Protein 4GDI (pdb70)

Organism: NCBI:txid1129346

B-factor: mean 41.23, std 17.46, range [15.61, 136.02]

Foldseek 3Di:
DWFAFFAFAFAFFDKFFPFDFDPQPQHDDFQAFFFDLWEKEDAQPAMKIKTKTQATDDPQAGDPDRSNPQIFIKIFGRPDGHGPVGIGTDGTAPAKAWYYGNPWIWIKGWDDFFQAIKIWIATHVRTADMDGADAGDDKHFQSYYWEYHNQKTWGKIKTHDDLQDIWIKIFIDGSRHTPDMDIDDPHPWGFGNWFWYDHNQKIKTWGQTQQFAQAIWIWIAGPVGDIDIFAFQEQCRAWPQADHGDQGGSDGRRGVSHGTAADDWQFDQFIKGKHAPDNVAQAWMKIWTARRGRNDNRDTDDIAGQAHGFHWGHKHKYWNGNDDPDSHTKIKMKIWTWYAYDHYGIGTTIIMMIGDNDHDDRDHPND/DWFAAFQFAFAFQDKDFPFDFDPQPQHDDFQFFFFDLWEWEAAQPFIKIKGKTQATGDPLATDDDCSNPFIFIKIFTRPDGHGPVGIDTQGGAPAKAWYDGRDWIKIKGWDDAFQAIKIWIATHNRTDDMGGADARDDKHWQSYYWEYHPQKTWGKIKTHDDLQDIKIKIFIDGSRHTPDMDIDDQHPWGFGNWFWYDHSQKIKTWGQTQQFALAIKIKIAGPVGDIDIFAFQEQQGAWPQADGGDQGGRDGRRVVSHGTAADDWQFDQFIKGKHAPDNHAQAWMKIWTRRHGRNDNRDTDDMAGQAGGFRWGHKHKYFYRNPPDDSHGKIKMKIWTWHHYPYYGIGTTIIMMIGDNDHDDRDHPPD/DWFAFFAFAFDFPDKFFPFDFDPQPQADDWQFFFFDLWEKEDAQPAIKIKTKTQFTGDPQATDDDPSNPQIFIKIFGQPDGHGPVGIDTDGTADAKAWYYGHPWIKIKGWDDPFQAIKIWIDTHPDTDDMGGADARDDKHFQSYYWEYHNQKTWGKIKTHDDLLDIWIKIFIDGSRHTPDIDTDDQHPWGFGNWFWYDHNQKIKTWGATQQFALAIWIKIAHPVGDIDIFAFQEQDRAWPQDDDGDFRGSDGRRGVRHGTAAADWQFDQFIWGKHAPDNPAQFWMKIFTRRHGRNPNRDTDDIAGQAHGFGWGHKHKYWNGNDDPDSHTKIKMKIWTWYAYDYYGIGTTIIMMIGDNDDDDRDHPHD/DWFAAFAFAFAFAAKDFPFDFDPQPQHDDFQFFFFDLWEWEAAQPFIKIKTKTQFTGDPQATDDDCRNPFIFIKIFTQPDTHGPVGIGTQGTADAKAWYYGHDWIKIKGWDDDWQAIKIWIDTHNRTDDMDGADAGDDKHWQSYYWEYHPQKTWGKIKTHDDLLDIWIKIFIDGSRHTPDIDTDDQHPWGFHNWFWYDHNQKIKTWGATQQFAQAIWIKIAGPVGDIDIFAFQEQCHAWPQADHGDFGGRDGGRHVSHGTAADDWQFDQFIKGKHAPDNPAQFWMKIWTARRGRNDNRDTDDMAGQAGGFRWGHKHKYFHRNDDPDSHGWIKMKIWTWHHYPYYGIGTTIIMMIGDNDHDDRDHPND/DWFDAFAAAFAFQDKDFPFDFDPQPQHDAWQFFFFDLWEKEDAQPAMKIKTKTQATDDPLATDPDPSNPFIFIKIFGRPDGHGPVGIDTQGGADAWAWYYGRDWIWIKGWDDDFQAIKIWIDTHNRTDDMGGADARDDKHWQSYYWEYHNQKTWGKIKTHDDLQDIWIKIFIDGSRHTPDIDIDPQPPWGFHNWFWYDHNQKIKTWGQTQQFALAIWIKIAGPVGDIDIFAFQEQCRAWAQADHGDFGGRDGRRGPSHGTAAADWAFDQFIWGWHAPDNPAQFWIKIWTARHGRNDRRDTDDMAGQAHGFRWGHKHKYWNGNDDPDSHTKIKMKIWTWYHYDHYGIGTTIIMMIGDNDHDDNDHPHD/DWFAAFAFAFAFFAKDFPFDFDPQPQADDFQFFFFDLWEKEDAQPAIKIKTKTQFTGDPQATDPDPRNPQIFIKIFGRPDGHGPVGIGTQGTADAKAWYYGRDWIKIKGWDDDFQQIKIWIDTHNRTDDMDGADARDDKHWQSEYWEYHNQKTWGKIKTHDDLQDIWIKIFIDGSRHTDDIDTDPPHPWGFGNWFWYDHNQKIKTWGATQQFALAIKIKIAGPVGDIDIFAQQEQQGAWAQADGGDFGGRDGRRVVRHGTAAADWQFDQFIKGKHAPDNPAQFWMKIWTARVGRNDHRDTDDMAGQAHGWRWGHKHKYWNGNDDPDSHTWIKMKIWTWYHYPHYGIGTTIIMMIGDNDHDDRDHPND

Solvent-accessible surface area: 77097 Å² total; per-residue (Å²): 215,76,22,124,20,67,86,110,32,15,115,15,76,0,5,1,0,20,13,20,10,8,8,4,7,58,46,1,4,33,61,5,6,7,8,57,67,4,0,0,0,1,28,80,100,36,26,27,17,1,0,0,1,30,2,0,2,25,133,33,107,82,16,85,14,18,3,83,122,19,11,7,0,3,31,1,57,38,9,26,4,5,13,12,48,26,7,82,10,20,0,0,0,87,13,0,0,0,0,24,1,12,70,66,39,1,8,0,0,3,5,14,129,90,178,58,1,2,0,0,1,41,13,26,25,6,11,27,37,17,38,48,20,67,114,10,0,49,11,54,4,10,8,0,5,3,4,0,5,67,8,6,3,2,6,5,3,5,8,4,87,71,58,83,122,12,22,0,32,0,12,9,1,74,47,0,46,41,88,102,115,75,69,6,108,13,129,37,26,0,1,6,74,2,0,10,1,2,4,69,82,61,0,23,4,1,0,0,0,30,81,29,1,0,5,8,1,1,0,46,4,43,52,105,2,96,71,86,49,11,30,4,9,8,9,23,3,7,0,35,42,8,4,23,137,74,113,63,38,78,154,58,13,118,109,109,3,134,28,24,31,3,2,0,2,3,10,39,168,47,0,2,6,4,28,10,103,31,78,97,43,30,40,0,8,14,0,32,16,2,57,109,4,3,89,26,133,11,101,63,65,56,55,11,40,5,6,20,116,41,102,1,7,31,3,0,1,10,1,12,15,31,14,126,62,22,69,36,5,20,2,0,0,0,0,8,10,21,19,112,7,106,20,21,33,73,6,35,21,5,2,2,2,4,8,17,92,35,84,19,92,76,13,62,12,25,87,221,90,29,144,13,64,68,129,31,16,102,14,60,0,4,1,0,16,13,20,10,15,12,7,9,49,40,1,6,34,62,8,4,10,7,74,64,2,0,0,0,0,23,82,97,45,21,25,19,1,0,0,1,28,2,0,0,27,134,32,110,74,17,85,10,18,3,86,126,17,25,6,0,4,33,1,51,34,6,23,3,6,15,16,50,27,8,76,11,15,0,0,0,64,10,1,0,0,0,20,1,9,71,68,28,1,8,0,0,0,5,13,137,83,184,49,0,2,0,0,0,26,11,18,102,8,14,27,35,16,32,51,27,60,110,23,0,14,5,54,4,10,9,0,5,3,5,1,2,71,8,7,3,3,5,4,3,5,4,3,95,83,57,86,121,13,6,0,31,0,7,14,1,71,56,0,45,37,89,103,114,57,78,8,110,12,127,34,26,0,0,6,76,2,0,10,1,1,12,94,62,60,0,23,3,1,0,0,0,30,78,27,1,0,5,6,1,1,0,41,4,41,39,108,0,95,68,89,50,16,28,4,9,10,7,20,5,8,0,30,42,10,4,13,61,73,118,70,48,60,140,59,13,111,68,63,2,137,27,25,34,3,3,0,3,3,9,38,165,46,0,2,3,4,29,13,100,20,18,39,48,32,42,0,8,16,0,33,14,1,57,90,4,3,92,19,87,12,93,62,70,57,55,10,44,6,5,16,114,35,87,1,9,29,3,0,1,7,1,10,8,8,11,128,63,22,70,42,3,22,2,0,0,0,0,10,10,25,54,103,7,94,22,20,34,87,9,38,33,5,6,2,2,5,3,3,61,17,69,18,101,86,23,68,13,26,88,221,87,22,152,21,67,88,129,30,11,115,15,105,0,7,0,1,18,11,25,10,10,8,3,7,53,42,0,5,32,64,7,7,8,8,74,77,5,0,0,0,1,27,77,92,43,28,28,17,1,0,0,0,28,3,0,1,18,122,34,88,71,14,84,16,22,2,91,137,20,23,6,0,4,33,1,57,38,9,25,4,7,15,14,49,27,6,79,9,15,0,0,0,74,4,0,0,0,0,25,1,13,75,62,34,1,8,0,0,4,6,13,160,77,174,51,2,1,0,0,0,40,10,28,25,5,9,26,32,11,32,51,27,64,97,10,0,31,13,50,3,9,2,0,4,3,5,0,4,77,7,8,2,2,6,5,4,5,8,4,88,80,53,83,139,14,18,0,16,0,10,15,0,70,50,0,45,16,60,30,22,61,47,10,105,12,126,38,19,0,1,8,62,2,0,10,1,2,4,94,90,60,0,22,4,2,0,0,0,36,67,26,1,0,5,6,2,1,0,47,4,39,58,110,0,92,74,86,49,14,30,4,10,10,4,23,5,9,0,32,45,6,4,29,146,66,108,73,43,67,143,74,13,107,110,116,2,130,30,23,33,2,3,0,2,2,10,38,157,44,0,2,4,3,28,11,103,45,67,101,53,32,50,0,8,12,0,28,20,1,58,89,2,3,80,25,137,14,89,60,62,65,57,28,45,6,5,18,117,38,98,2,8,31,2,0,1,8,2,12,14,28,12,136,58,24,65,29,4,19,2,0,0,0,0,11,6,25,29,100,8,105,34,21,36,83,7,44,24,4,4,4,1,4,5,11,72,19,74,26,55,76,17,68,14,22,102,216,76,32,119,14,84,71,129,36,19,112,14,79,0,4,0,0,20,10,19,12,12,10,12,8,59,50,2,4,29,62,10,7,9,11,59,63,4,0,0,0,0,26,84,93,46,20,26,15,1,0,0,1,29,1,0,1,19,122,38,85,72,11,84,13,18,3,96,130,16,7,5,0,4,28,1,51,33,4,22,3,4,13,16,47,27,6,78,11,18,0,0,0,89,11,0,0,0,0,20,1,8,65,74,31,1,7,0,0,2,7,14,160,79,182,58,1,0,0,0,0,30,16,17,99,8,9,28,23,4,23,30,18,64,114,29,0,44,12,55,4,10,8,0,4,2,4,1,1,69,5,2,2,3,5,4,4,5,7,2,92,85,54,87,133,14,14,0,37,0,10,7,0,69,56,1,45,38,82,128,122,73,67,9,102,11,122,43,27,0,0,6,75,2,0,10,1,0,10,93,67,65,1,21,4,1,0,0,0,33,83,25,1,0,6,7,1,1,0,41,3,44,44,124,4,96,68,88,50,19,28,4,8,10,8,21,5,8,0,34,44,9,4,25,137,83,116,67,52,80,143,42,17,101,112,103,1,137,26,24,38,2,3,0,2,1,10,36,166,55,0,3,4,4,29,11,108,43,72,101,46,39,47,0,8,14,0,35,17,1,57,81,4,3,84,20,89,11,93,59,64,61,58,12,42,4,4,17,117,38,105,1,9,31,3,0,1,8,2,5,6,12,19,138,65,22,66,40,6,17,1,0,0,0,0,11,7,21,51,117,9,105,37,15,39,71,10,40,27,2,5,3,1,4,8,13,92,38,79,19,99,90,20,64,14,25,64,221,93,21,100,10,70,73,116,34,18,118,15,76,0,7,44,32,82,31,106,14,52,117,60,30,84,109,4,58,36,83,8,6,8,7,62,65,4,0,0,0,2,28,76,127,53,28,28,18,1,0,0,0,22,2,16,1,26,126,39,110,72,87,153,54,46,40,76,163,119,20,16,0,20,34,0,57,37,63,41,22,12,30,110,109,57,19,87,120,24,17,65,0,99,14,0,0,0,0,25,1,11,78,102,32,1,7,0,0,3,23,28,165,83,185,119,2,67,0,30,0,23,26,15,146,114,80,41,38,75,36,79,23,65,114,13,0,50,12,55,4,8,7,0,5,3,4,1,4,88,7,5,2,2,6,5,3,6,7,3,91,78,51,88,134,14,14,0,23,0,8,8,0,71,81,0,38,21,16,41,39,75,69,8,104,13,127,39,30,0,0,5,75,3,0,10,1,3,5,62,76,60,0,27,3,1,0,0,1,31,81,27,1,0,6,8,2,1,0,44,3,32,51,115,4,21,69,86,48,20,29,4,11,8,6,16,6,8,1,30,42,10,3,29,149,80,112,63,44,79,155,59,17,111,106,102,2,137,27,24,32,3,2,0,2,3,12,39,164,58,0,2,3,3,25,10,102,49,61,101,50,33,42,0,8,12,0,32,18,1,58,98,3,4,84,26,117,9,91,62,66,56,57,12,44,7,3,17,118,58,86,1,7,29,2,0,1,9,1,12,16,31,29,165,170,31,63,41,4,70,1,0,1,0,0,9,6,21,30,114,8,100,26,18,38,72,5,41,24,4,4,4,2,7,8,50,90,52,85,58,146,92,82,70,54,25,137,220,89,23,138,11,65,79,131,38,20,114,16,78,0,4,43,30,83,33,106,16,53,115,60,28,93,111,6,55,42,81,11,8,10,9,72,76,4,0,0,0,2,28,82,129,53,28,27,18,1,0,0,1,27,3,14,0,17,124,47,90,78,81,152,56,45,40,94,169,118,22,14,0,19,29,2,58,36,61,40,22,16,30,116,111,55,17,87,118,19,20,65,0,65,5,1,0,0,0,23,0,11,72,106,30,1,6,0,0,4,25,30,161,86,184,119,1,68,0,28,0,22,28,17,143,115,82,34,42,72,33,78,20,71,108,8,1,51,11,49,4,9,2,0,4,3,4,1,2,78,8,6,3,3,6,6,5,5,10,4,92,87,58,90,132,14,15,0,48,0,11,16,0,69,78,0,44,42,94,104,121,62,70,8,105,12,127,36,28,0,1,5,67,2,0,10,1,1,5,77,72,60,1,24,4,1,0,0,0,32,78,26,1,0,8,7,1,1,1,43,5,37,52,109,0,94,68,86,48,17,29,4,11,8,6,16,6,7,0,35,47,10,8,4,83,74,97,60,47,64,142,54,21,109,63,91,2,136,26,25,34,3,2,0,3,2,12,37,166,58,0,3,4,4,22,12,104,29,36,78,44,31,45,0,8,13,0,32,19,2,56,104,3,4,92,26,124,11,101,64,63,52,55,9,43,5,5,18,116,54,101,1,10,29,2,0,2,8,1,13,16,27,33,164,170,32,71,40,6,74,1,0,0,0,0,12,8,22,33,108,8,104,37,21,34,73,5,39,31,3,5,3,1,6,7,50,103,54,79,56,153,91,82,63,52,26,134

Structure (mmCIF, N/CA/C/O backbone):
data_4GDI
#
_entry.id   4GDI
#
_cell.length_a   176.324
_cell.length_b   176.324
_cell.length_c   193.313
_cell.angle_alpha   90.00
_cell.angle_beta   90.00
_cell.angle_gamma   90.00
#
_symmetry.space_group_name_H-M   'I 4'
#
loop_
_entity.id
_entity.type
_entity.pdbx_description
1 polymer Neuraminidase
2 branched beta-D-mannopyranose-(1-4)-2-acetamido-2-deoxy-beta-D-glucopyranose-(1-4)-[beta-L-fucopyranose-(1-3)][alpha-L-fucopyranose-(1-6)]2-acetamido-2-deoxy-beta-D-glucopyranose
3 branched alpha-D-mannopyranose-(1-3)-beta-D-mannopyranose-(1-4)-2-acetamido-2-deoxy-beta-D-glucopyranose-(1-4)-[beta-L-fucopyranose-(1-3)][alpha-L-fucopyranose-(1-6)]2-acetamido-2-deoxy-beta-D-glucopyranose
4 branched beta-L-fucopyranose-(1-3)-[2-acetamido-2-deoxy-beta-D-glucopyranose-(1-4)][alpha-L-fucopyranose-(1-6)]2-acetamido-2-deoxy-beta-D-glucopyranose
5 branched 2-acetamido-2-deoxy-beta-D-glucopyranose-(1-4)-[alpha-L-fucopyranose-(1-6)]2-acetamido-2-deoxy-beta-D-glucopyranose
6 branched alpha-L-fucopyranose-(1-6)-2-acetamido-2-deoxy-beta-D-glucopyranose
7 branched beta-L-fucopyranose-(1-3)-[2-acetamido-2-deoxy-beta-D-glucopyranose-(1-4)]2-acetamido-2-deoxy-beta-D-glucopyranose
8 non-polymer 2-acetamido-2-deoxy-beta-D-glucopyranose
9 non-polymer 'CALCIUM ION'
10 non-polymer GLYCEROL
11 non-polymer 'NITRATE ION'
12 water water
#
loop_
_atom_site.group_PDB
_atom_site.id
_atom_site.type_symbol
_atom_site.label_atom_id
_atom_site.label_alt_id
_atom_site.label_comp_id
_atom_site.label_asym_id
_atom_site.label_entity_id
_atom_site.label_seq_id
_atom_site.pdbx_PDB_ins_code
_atom_site.Cartn_x
_atom_site.Cartn_y
_atom_site.Cartn_z
_atom_site.occupancy
_atom_site.B_iso_or_equiv
_atom_site.auth_seq_id
_atom_site.auth_comp_id
_atom_site.auth_asym_id
_atom_site.auth_atom_id
_atom_site.pdbx_PDB_model_num
ATOM 1 N N . PHE A 1 7 ? 8.542 30.183 88.258 1.00 62.22 83 PHE A N 1
ATOM 2 C CA . PHE A 1 7 ? 7.946 31.420 87.751 1.00 66.27 83 PHE A CA 1
ATOM 3 C C . PHE A 1 7 ? 8.399 32.669 88.522 1.00 51.69 83 PHE A C 1
ATOM 4 O O . PHE A 1 7 ? 8.677 33.711 87.914 1.00 47.17 83 PHE A O 1
ATOM 20 N N . TYR A 1 8 ? 8.466 32.575 89.848 1.00 36.28 84 TYR A N 1
ATOM 21 C CA . TYR A 1 8 ? 8.992 33.686 90.630 1.00 30.32 84 TYR A CA 1
ATOM 22 C C . TYR A 1 8 ? 10.495 33.632 90.538 1.00 32.79 84 TYR A C 1
ATOM 23 O O . TYR A 1 8 ? 11.100 32.558 90.509 1.00 30.30 84 TYR A O 1
ATOM 41 N N . TRP A 1 9 ? 11.106 34.802 90.472 1.00 26.26 85 TRP A N 1
ATOM 42 C CA . TRP A 1 9 ? 12.538 34.864 90.323 1.00 22.06 85 TRP A CA 1
ATOM 43 C C . TRP A 1 9 ? 13.222 34.544 91.634 1.00 25.69 85 TRP A C 1
ATOM 44 O O . TRP A 1 9 ? 12.687 34.814 92.706 1.00 28.77 85 TRP A O 1
ATOM 65 N N . ARG A 1 10 ? 14.409 33.965 91.543 1.00 25.70 86 ARG A N 1
ATOM 66 C CA . ARG A 1 10 ? 15.323 33.946 92.672 1.00 31.13 86 ARG A CA 1
ATOM 67 C C . ARG A 1 10 ? 16.732 33.989 92.122 1.00 33.06 86 ARG A C 1
ATOM 68 O O . ARG A 1 10 ? 16.967 33.593 90.982 1.00 35.19 86 ARG A O 1
ATOM 89 N N . ALA A 1 11 ? 17.666 34.467 92.933 1.00 31.12 87 ALA A N 1
ATOM 90 C CA . ALA A 1 11 ? 19.056 34.577 92.523 1.00 31.12 87 ALA A CA 1
ATOM 91 C C . ALA A 1 11 ? 19.620 33.216 92.127 1.00 27.79 87 ALA A C 1
ATOM 92 O O . ALA A 1 11 ? 19.171 32.191 92.612 1.00 27.63 87 ALA A O 1
ATOM 99 N N . LYS A 1 12 ? 20.616 33.216 91.255 1.00 31.25 88 LYS A N 1
ATOM 100 C CA . LYS A 1 12 ? 21.302 31.982 90.918 1.00 36.37 88 LYS A CA 1
ATOM 101 C C . LYS A 1 12 ? 22.045 31.550 92.172 1.00 34.57 88 LYS A C 1
ATOM 102 O O . LYS A 1 12 ? 22.225 32.351 93.083 1.00 31.50 88 LYS A O 1
ATOM 121 N N . SER A 1 13 ? 22.483 30.296 92.208 1.00 36.43 89 SER A N 1
ATOM 122 C CA . SER A 1 13 ? 22.862 29.642 93.461 1.00 42.32 89 SER A CA 1
ATOM 123 C C . SER A 1 13 ? 24.125 30.197 94.109 1.00 35.07 89 SER A C 1
ATOM 124 O O . SER A 1 13 ? 24.315 30.074 95.310 1.00 34.89 89 SER A O 1
ATOM 132 N N . GLN A 1 14 ? 25.003 30.798 93.324 1.00 31.23 90 GLN A N 1
ATOM 133 C CA . GLN A 1 14 ? 26.191 31.405 93.896 1.00 24.49 90 GLN A CA 1
ATOM 134 C C . GLN A 1 14 ? 26.477 32.708 93.171 1.00 29.60 90 GLN A C 1
ATOM 135 O O . GLN A 1 14 ? 26.151 32.852 92.003 1.00 27.20 90 GLN A O 1
ATOM 149 N N . MET A 1 15 ? 27.084 33.649 93.875 1.00 29.23 91 MET A N 1
ATOM 150 C CA . MET A 1 15 ? 27.494 34.900 93.264 1.00 29.79 91 MET A CA 1
ATOM 151 C C . MET A 1 15 ? 28.710 34.671 92.392 1.00 27.10 91 MET A C 1
ATOM 152 O O . MET A 1 15 ? 29.584 33.891 92.746 1.00 31.83 91 MET A O 1
ATOM 166 N N . CYS A 1 16 ? 28.773 35.354 91.254 1.00 29.50 92 CYS A N 1
ATOM 167 C CA . CYS A 1 16 ? 29.954 35.278 90.405 1.00 35.34 92 CYS A CA 1
ATOM 168 C C . CYS A 1 16 ? 31.158 35.808 91.173 1.00 37.26 92 CYS A C 1
ATOM 169 O O . CYS A 1 16 ? 31.025 36.703 92.011 1.00 36.74 92 CYS A O 1
ATOM 176 N N . GLU A 1 17 ? 32.332 35.249 90.910 1.00 33.94 93 GLU A N 1
ATOM 177 C CA . GLU A 1 17 ? 33.556 35.823 91.458 1.00 30.77 93 GLU A CA 1
ATOM 178 C C . GLU A 1 17 ? 33.721 37.218 90.868 1.00 27.96 93 GLU A C 1
ATOM 179 O O . GLU A 1 17 ? 33.528 37.407 89.662 1.00 34.60 93 GLU A O 1
ATOM 191 N N . VAL A 1 18 ? 34.072 38.191 91.701 1.00 28.20 94 VAL A N 1
ATOM 192 C CA . VAL A 1 18 ? 34.281 39.554 91.200 1.00 29.97 94 VAL A CA 1
ATOM 193 C C . VAL A 1 18 ? 35.735 39.986 91.323 1.00 32.80 94 VAL A C 1
ATOM 194 O O . VAL A 1 18 ? 36.248 40.139 92.430 1.00 32.97 94 VAL A O 1
ATOM 207 N N . LYS A 1 19 ? 36.383 40.202 90.182 1.00 32.21 95 LYS A N 1
ATOM 208 C CA . LYS A 1 19 ? 37.785 40.617 90.154 1.00 37.78 95 LYS A CA 1
ATOM 209 C C . LYS A 1 19 ? 37.937 41.939 89.426 1.00 34.75 95 LYS A C 1
ATOM 210 O O . LYS A 1 19 ? 39.034 42.470 89.305 1.00 33.58 95 LYS A O 1
ATOM 229 N N . GLY A 1 20 ? 36.827 42.476 88.940 1.00 30.12 96 GLY A N 1
ATOM 230 C CA . GLY A 1 20 ? 36.851 43.769 88.289 1.00 29.25 96 GLY A CA 1
ATOM 231 C C . GLY A 1 20 ? 35.466 44.365 88.156 1.00 25.98 96 GLY A C 1
ATOM 232 O O . GLY A 1 20 ? 34.472 43.709 88.455 1.00 25.88 96 GLY A O 1
ATOM 236 N N . TRP A 1 21 ? 35.406 45.613 87.704 1.00 27.27 97 TRP A N 1
ATOM 237 C CA . TRP A 1 21 ? 34.131 46.285 87.485 1.00 25.71 97 TRP A CA 1
ATOM 238 C C . TRP A 1 21 ? 34.198 47.037 86.174 1.00 30.23 97 TRP A C 1
ATOM 239 O O . TRP A 1 21 ? 35.130 47.799 85.939 1.00 30.26 97 TRP A O 1
ATOM 260 N N . VAL A 1 22 ? 33.204 46.839 85.325 1.00 24.35 98 VAL A N 1
ATOM 261 C CA . VAL A 1 22 ? 33.178 47.510 84.041 1.00 22.59 98 VAL A CA 1
ATOM 262 C C . VAL A 1 22 ? 31.883 48.289 83.860 1.00 27.44 98 VAL A C 1
ATOM 263 O O . VAL A 1 22 ? 30.820 47.853 84.310 1.00 26.04 98 VAL A O 1
ATOM 276 N N . PRO A 1 23 ? 31.966 49.458 83.198 1.00 28.34 99 PRO A N 1
ATOM 277 C CA . PRO A 1 23 ? 30.755 50.249 82.982 1.00 23.97 99 PRO A CA 1
ATOM 278 C C . PRO A 1 23 ? 29.873 49.635 81.898 1.00 28.02 99 PRO A C 1
ATOM 279 O O . PRO A 1 23 ? 30.353 49.347 80.796 1.00 33.27 99 PRO A O 1
ATOM 290 N N . THR A 1 24 ? 28.598 49.436 82.195 1.00 22.20 100 THR A N 1
ATOM 291 C CA . THR A 1 24 ? 27.691 48.923 81.187 1.00 26.02 100 THR A CA 1
ATOM 292 C C . THR A 1 24 ? 26.884 50.082 80.610 1.00 31.48 100 THR A C 1
ATOM 293 O O . THR A 1 24 ? 26.305 49.962 79.542 1.00 33.28 100 THR A O 1
ATOM 304 N N . HIS A 1 25 ? 26.882 51.211 81.315 1.00 24.15 101 HIS A N 1
ATOM 305 C CA . HIS A 1 25 ? 26.153 52.392 80.883 1.00 27.84 101 HIS A CA 1
ATOM 306 C C . HIS A 1 25 ? 26.794 53.607 81.522 1.00 28.87 101 HIS A C 1
ATOM 307 O O . HIS A 1 25 ? 26.819 53.736 82.733 1.00 28.42 101 HIS A O 1
ATOM 322 N N . ARG A 1 26 ? 27.371 54.479 80.711 1.00 32.26 102 ARG A N 1
ATOM 323 C CA . ARG A 1 26 ? 27.802 55.768 81.218 1.00 29.23 102 ARG A CA 1
ATOM 324 C C . ARG A 1 26 ? 26.592 56.683 81.218 1.00 35.26 102 ARG A C 1
ATOM 325 O O . ARG A 1 26 ? 25.706 56.562 80.370 1.00 36.37 102 ARG A O 1
ATOM 346 N N . GLY A 1 27 ? 26.529 57.582 82.180 1.00 29.94 103 GLY A N 1
ATOM 347 C CA . GLY A 1 27 ? 25.450 58.547 82.192 1.00 35.42 103 GLY A CA 1
ATOM 348 C C . GLY A 1 27 ? 25.481 59.316 80.888 1.00 32.37 103 GLY A C 1
ATOM 349 O O . GLY A 1 27 ? 26.535 59.461 80.274 1.00 29.28 103 GLY A O 1
ATOM 353 N N . PHE A 1 28 ? 24.330 59.800 80.447 1.00 25.44 104 PHE A N 1
ATOM 354 C CA . PHE A 1 28 ? 24.311 60.646 79.269 1.00 34.12 104 PHE A CA 1
ATOM 355 C C . PHE A 1 28 ? 25.197 61.865 79.577 1.00 35.16 104 PHE A C 1
ATOM 356 O O . PHE A 1 28 ? 25.152 62.404 80.684 1.00 27.08 104 PHE A O 1
ATOM 373 N N . PRO A 1 29 ? 26.047 62.260 78.612 1.00 34.08 105 PRO A N 1
ATOM 374 C CA . PRO A 1 29 ? 27.136 63.211 78.848 1.00 28.01 105 PRO A CA 1
ATOM 375 C C . PRO A 1 29 ? 26.688 64.678 78.781 1.00 34.40 105 PRO A C 1
ATOM 376 O O . PRO A 1 29 ? 27.360 65.480 78.136 1.00 31.58 105 PRO A O 1
ATOM 387 N N . TRP A 1 30 ? 25.579 65.015 79.435 1.00 29.12 106 TRP A N 1
ATOM 388 C CA . TRP A 1 30 ? 25.077 66.388 79.436 1.00 37.13 106 TRP A CA 1
ATOM 389 C C . TRP A 1 30 ? 25.998 67.347 80.200 1.00 44.98 106 TRP A C 1
ATOM 390 O O . TRP A 1 30 ? 26.802 66.937 81.036 1.00 37.28 106 TRP A O 1
ATOM 411 N N . GLY A 1 31 ? 25.866 68.636 79.903 1.00 41.36 107 GLY A N 1
ATOM 412 C CA . GLY A 1 31 ? 26.648 69.655 80.572 1.00 33.43 107 GLY A CA 1
ATOM 413 C C . GLY A 1 31 ? 27.809 70.120 79.712 1.00 38.63 107 GLY A C 1
ATOM 414 O O . GLY A 1 31 ? 28.552 69.289 79.182 1.00 41.07 107 GLY A O 1
ATOM 418 N N . PRO A 1 32 ? 27.997 71.449 79.600 1.00 32.25 108 PRO A N 1
ATOM 419 C CA . PRO A 1 32 ? 27.208 72.455 80.332 1.00 30.11 108 PRO A CA 1
ATOM 420 C C . PRO A 1 32 ? 25.812 72.680 79.768 1.00 36.43 108 PRO A C 1
ATOM 421 O O . PRO A 1 32 ? 24.993 73.339 80.411 1.00 35.04 108 PRO A O 1
ATOM 432 N N . GLU A 1 33 ? 25.531 72.134 78.592 1.00 35.18 109 GLU A N 1
ATOM 433 C CA . GLU A 1 33 ? 24.185 72.226 78.034 1.00 37.15 109 GLU A CA 1
ATOM 434 C C . GLU A 1 33 ? 23.470 70.861 78.000 1.00 38.51 109 GLU A C 1
ATOM 435 O O . GLU A 1 33 ? 24.101 69.812 77.994 1.00 32.20 109 GLU A O 1
ATOM 447 N N . LEU A 1 34 ? 22.146 70.895 77.999 1.00 32.16 110 LEU A N 1
ATOM 448 C CA . LEU A 1 34 ? 21.356 69.693 77.798 1.00 39.34 110 LEU A CA 1
ATOM 449 C C . LEU A 1 34 ? 20.186 69.989 76.874 1.00 40.00 110 LEU A C 1
ATOM 450 O O . LEU A 1 34 ? 19.776 71.137 76.727 1.00 31.49 110 LEU A O 1
ATOM 466 N N . PRO A 1 35 ? 19.666 68.951 76.218 1.00 33.01 111 PRO A N 1
ATOM 467 C CA . PRO A 1 35 ? 18.559 69.152 75.286 1.00 30.61 111 PRO A CA 1
ATOM 468 C C . PRO A 1 35 ? 17.273 69.507 76.020 1.00 33.37 111 PRO A C 1
ATOM 469 O O . PRO A 1 35 ? 17.173 69.261 77.220 1.00 31.53 111 PRO A O 1
ATOM 480 N N . GLY A 1 36 ? 16.317 70.106 75.313 1.00 32.39 112 GLY A N 1
ATOM 481 C CA . GLY A 1 36 ? 15.033 70.447 75.906 1.00 31.78 112 GLY A CA 1
ATOM 482 C C . GLY A 1 36 ? 14.154 69.223 76.097 1.00 37.01 112 GLY A C 1
ATOM 483 O O . GLY A 1 36 ? 14.370 68.195 75.458 1.00 32.71 112 GLY A O 1
ATOM 487 N N . ASP A 1 37 ? 13.168 69.330 76.983 1.00 35.44 113 ASP A N 1
ATOM 488 C CA . ASP A 1 37 ? 12.196 68.255 77.200 1.00 38.73 113 ASP A CA 1
ATOM 489 C C . ASP A 1 37 ? 12.830 67.033 77.848 1.00 40.06 113 ASP A C 1
ATOM 490 O O . ASP A 1 37 ? 12.335 65.909 77.721 1.00 40.96 113 ASP A O 1
ATOM 499 N N . LEU A 1 38 ? 13.927 67.260 78.556 1.00 30.18 114 LEU A N 1
ATOM 500 C CA . LEU A 1 38 ? 14.528 66.222 79.372 1.00 27.13 114 LEU A CA 1
ATOM 501 C C . LEU A 1 38 ? 13.883 66.308 80.741 1.00 31.71 114 LEU A C 1
ATOM 502 O O . LEU A 1 38 ? 13.695 67.399 81.280 1.00 26.84 114 LEU A O 1
ATOM 518 N N . ILE A 1 39 ? 13.518 65.161 81.297 1.00 23.03 115 ILE A N 1
ATOM 519 C CA . ILE A 1 39 ? 13.005 65.113 82.657 1.00 26.55 115 ILE A CA 1
ATOM 520 C C . ILE A 1 39 ? 14.177 64.990 83.625 1.00 33.67 115 ILE A C 1
ATOM 521 O O . ILE A 1 39 ? 14.924 64.012 83.591 1.00 33.01 115 ILE A O 1
ATOM 537 N N . LEU A 1 40 ? 14.332 65.996 84.478 1.00 26.56 116 LEU A N 1
ATOM 538 C CA . LEU A 1 40 ? 15.416 66.037 85.449 1.00 25.69 116 LEU A CA 1
ATOM 539 C C . LEU A 1 40 ? 15.094 65.164 86.650 1.00 24.43 116 LEU A C 1
ATOM 540 O O . LEU A 1 40 ? 13.994 65.240 87.211 1.00 31.41 116 LEU A O 1
ATOM 556 N N . SER A 1 41 ? 16.071 64.368 87.065 1.00 25.85 117 SER A N 1
ATOM 557 C CA . SER A 1 41 ? 15.815 63.314 88.039 1.00 30.03 117 SER A CA 1
ATOM 558 C C . SER A 1 41 ? 16.640 63.415 89.311 1.00 23.62 117 SER A C 1
ATOM 559 O O . SER A 1 41 ? 17.772 63.893 89.315 1.00 24.58 117 SER A O 1
ATOM 567 N N . ARG A 1 42 ? 16.060 62.927 90.394 1.00 22.98 118 ARG A N 1
ATOM 568 C CA . ARG A 1 42 ? 16.789 62.780 91.630 1.00 27.58 118 ARG A CA 1
ATOM 569 C C . ARG A 1 42 ? 16.301 61.526 92.316 1.00 26.61 118 ARG A C 1
ATOM 570 O O . ARG A 1 42 ? 15.244 61.007 91.977 1.00 24.21 118 ARG A O 1
ATOM 591 N N . ARG A 1 43 ? 17.102 61.037 93.260 1.00 19.64 119 ARG A N 1
ATOM 592 C CA . ARG A 1 43 ? 16.795 59.854 94.033 1.00 19.22 119 ARG A CA 1
ATOM 593 C C . ARG A 1 43 ? 16.595 58.667 93.091 1.00 21.48 119 ARG A C 1
ATOM 594 O O . ARG A 1 43 ? 15.776 57.786 93.334 1.00 23.27 119 ARG A O 1
ATOM 615 N N . ALA A 1 44 ? 17.404 58.638 92.040 1.00 19.39 120 ALA A N 1
ATOM 616 C CA . ALA A 1 44 ? 17.297 57.602 91.030 1.00 15.78 120 ALA A CA 1
ATOM 617 C C . ALA A 1 44 ? 17.997 56.317 91.462 1.00 18.20 120 ALA A C 1
ATOM 618 O O . ALA A 1 44 ? 18.889 56.319 92.321 1.00 22.51 120 ALA A O 1
ATOM 625 N N . TYR A 1 45 ? 17.559 55.214 90.864 1.00 18.80 121 TYR A N 1
ATOM 626 C CA . TYR A 1 45 ? 18.177 53.912 91.080 1.00 18.65 121 TYR A CA 1
ATOM 627 C C . TYR A 1 45 ? 17.765 52.995 89.935 1.00 24.54 121 TYR A C 1
ATOM 628 O O . TYR A 1 45 ? 16.926 53.356 89.114 1.00 23.60 121 TYR A O 1
ATOM 646 N N . VAL A 1 46 ? 18.341 51.803 89.892 1.00 22.27 122 VAL A N 1
ATOM 647 C CA . VAL A 1 46 ? 18.094 50.902 88.786 1.00 21.85 122 VAL A CA 1
ATOM 648 C C . VAL A 1 46 ? 17.420 49.627 89.277 1.00 18.37 122 VAL A C 1
ATOM 649 O O . VAL A 1 46 ? 17.732 49.136 90.359 1.00 20.05 122 VAL A O 1
ATOM 662 N N . SER A 1 47 ? 16.523 49.073 88.466 1.00 17.59 123 SER A N 1
ATOM 663 C CA . SER A 1 47 ? 15.934 47.760 88.766 1.00 23.16 123 SER A CA 1
ATOM 664 C C . SER A 1 47 ? 15.463 47.128 87.460 1.00 20.87 123 SER A C 1
ATOM 665 O O . SER A 1 47 ? 15.036 47.831 86.541 1.00 20.32 123 SER A O 1
ATOM 673 N N . CYS A 1 48 ? 15.536 45.805 87.384 1.00 22.27 124 CYS A N 1
ATOM 674 C CA . CYS A 1 48 ? 15.332 45.092 86.124 1.00 26.18 124 CYS A CA 1
ATOM 675 C C . CYS A 1 48 ? 14.174 44.092 86.182 1.00 18.59 124 CYS A C 1
ATOM 676 O O . CYS A 1 48 ? 13.873 43.533 87.250 1.00 24.62 124 CYS A O 1
ATOM 683 N N . ASP A 1 49 ? 13.523 43.871 85.042 1.00 23.90 125 ASP A N 1
ATOM 684 C CA . ASP A 1 49 ? 12.638 42.724 84.908 1.00 29.28 125 ASP A CA 1
ATOM 685 C C . ASP A 1 49 ? 13.494 41.574 84.400 1.00 29.62 125 ASP A C 1
ATOM 686 O O . ASP A 1 49 ? 14.716 41.621 84.556 1.00 25.23 125 ASP A O 1
ATOM 695 N N . LEU A 1 50 ? 12.885 40.539 83.821 1.00 25.98 126 LEU A N 1
ATOM 696 C CA . LEU A 1 50 ? 13.665 39.395 83.338 1.00 29.21 126 LEU A CA 1
ATOM 697 C C . LEU A 1 50 ? 14.328 39.652 81.988 1.00 30.19 126 LEU A C 1
ATOM 698 O O . LEU A 1 50 ? 15.087 38.824 81.488 1.00 34.50 126 LEU A O 1
ATOM 714 N N . THR A 1 51 ? 14.060 40.805 81.401 1.00 28.70 127 THR A N 1
ATOM 715 C CA . THR A 1 51 ? 14.577 41.105 80.076 1.00 29.81 127 THR A CA 1
ATOM 716 C C . THR A 1 51 ? 15.543 42.277 80.049 1.00 34.02 127 THR A C 1
ATOM 717 O O . THR A 1 51 ? 16.610 42.195 79.442 1.00 32.77 127 THR A O 1
ATOM 728 N N . SER A 1 52 ? 15.159 43.374 80.688 1.00 28.88 128 SER A N 1
ATOM 729 C CA . SER A 1 52 ? 15.978 44.582 80.678 1.00 30.86 128 SER A CA 1
ATOM 730 C C . SER A 1 52 ? 15.855 45.382 81.975 1.00 23.42 128 SER A C 1
ATOM 731 O O . SER A 1 52 ? 15.086 45.031 82.876 1.00 25.64 128 SER A O 1
ATOM 739 N N . CYS A 1 53 ? 16.611 46.472 82.055 1.00 24.93 129 CYS A N 1
ATOM 740 C CA . CYS A 1 53 ? 16.692 47.250 83.282 1.00 27.95 129 CYS A CA 1
ATOM 741 C C . CYS A 1 53 ? 16.192 48.668 83.062 1.00 26.82 129 CYS A C 1
ATOM 742 O O . CYS A 1 53 ? 16.173 49.172 81.935 1.00 26.61 129 CYS A O 1
ATOM 749 N N . PHE A 1 54 ? 15.753 49.288 84.148 1.00 22.94 130 PHE A N 1
ATOM 750 C CA . PHE A 1 54 ? 15.136 50.600 84.094 1.00 19.81 130 PHE A CA 1
ATOM 751 C C . PHE A 1 54 ? 15.745 51.511 85.153 1.00 21.24 130 PHE A C 1
ATOM 752 O O . PHE A 1 54 ? 16.242 51.053 86.183 1.00 21.28 130 PHE A O 1
ATOM 769 N N . LYS A 1 55 ? 15.691 52.803 84.868 1.00 21.64 131 LYS A N 1
ATOM 770 C CA . LYS A 1 55 ? 15.983 53.848 85.832 1.00 22.60 131 LYS A CA 1
ATOM 771 C C . LYS A 1 55 ? 14.670 54.317 86.445 1.00 20.65 131 LYS A C 1
ATOM 772 O O . LYS A 1 55 ? 13.790 54.814 85.743 1.00 25.98 131 LYS A O 1
ATOM 791 N N . PHE A 1 56 ? 14.541 54.139 87.756 1.00 19.49 132 PHE A N 1
ATOM 792 C CA . PHE A 1 56 ? 13.433 54.683 88.519 1.00 20.76 132 PHE A CA 1
ATOM 793 C C . PHE A 1 56 ? 13.930 55.963 89.192 1.00 23.68 132 PHE A C 1
ATOM 794 O O . PHE A 1 56 ? 15.053 56.001 89.686 1.00 24.14 132 PHE A O 1
ATOM 811 N N . PHE A 1 57 ? 13.093 56.991 89.236 1.00 20.25 133 PHE A N 1
ATOM 812 C CA . PHE A 1 57 ? 13.521 58.280 89.760 1.00 21.06 133 PHE A CA 1
ATOM 813 C C . PHE A 1 57 ? 12.369 59.221 90.089 1.00 26.16 133 PHE A C 1
ATOM 814 O O . PHE A 1 57 ? 11.260 59.072 89.572 1.00 21.04 133 PHE A O 1
ATOM 831 N N . ILE A 1 58 ? 12.638 60.190 90.964 1.00 21.37 134 ILE A N 1
ATOM 832 C CA . ILE A 1 58 ? 11.669 61.232 91.246 1.00 20.70 134 ILE A CA 1
ATOM 833 C C . ILE A 1 58 ? 11.979 62.382 90.293 1.00 25.60 134 ILE A C 1
ATOM 834 O O . ILE A 1 58 ? 13.125 62.842 90.224 1.00 24.92 134 ILE A O 1
ATOM 850 N N . ALA A 1 59 ? 10.976 62.844 89.551 1.00 26.70 135 ALA A N 1
ATOM 851 C CA . ALA A 1 59 ? 11.173 63.975 88.639 1.00 23.22 135 ALA A CA 1
ATOM 852 C C . ALA A 1 59 ? 11.071 65.279 89.413 1.00 31.42 135 ALA A C 1
ATOM 853 O O . ALA A 1 59 ? 10.226 65.410 90.298 1.00 33.20 135 ALA A O 1
ATOM 860 N N . TYR A 1 60 ? 11.922 66.244 89.086 1.00 30.64 136 TYR A N 1
ATOM 861 C CA . TYR A 1 60 ? 11.809 67.552 89.714 1.00 36.06 136 TYR A CA 1
ATOM 862 C C . TYR A 1 60 ? 11.781 68.702 88.722 1.00 32.02 136 TYR A C 1
ATOM 863 O O . TYR A 1 60 ? 11.589 69.858 89.118 1.00 34.94 136 TYR A O 1
ATOM 881 N N . GLY A 1 61 ? 11.945 68.401 87.443 1.00 29.47 137 GLY A N 1
ATOM 882 C CA . GLY A 1 61 ? 11.822 69.442 86.441 1.00 31.95 137 GLY A CA 1
ATOM 883 C C . GLY A 1 61 ? 11.974 68.964 85.019 1.00 35.14 137 GLY A C 1
ATOM 884 O O . GLY A 1 61 ? 12.364 67.819 84.755 1.00 28.56 137 GLY A O 1
ATOM 888 N N . LEU A 1 62 ? 11.671 69.875 84.101 1.00 27.91 138 LEU A N 1
ATOM 889 C CA . LEU A 1 62 ? 11.772 69.623 82.682 1.00 31.83 138 LEU A CA 1
ATOM 890 C C . LEU A 1 62 ? 12.626 70.723 82.072 1.00 27.02 138 LEU A C 1
ATOM 891 O O . LEU A 1 62 ? 12.374 71.900 82.303 1.00 38.03 138 LEU A O 1
ATOM 907 N N . SER A 1 63 ? 13.616 70.353 81.275 1.00 28.77 139 SER A N 1
ATOM 908 C CA . SER A 1 63 ? 14.484 71.347 80.649 1.00 35.68 139 SER A CA 1
ATOM 909 C C . SER A 1 63 ? 13.806 72.098 79.504 1.00 38.87 139 SER A C 1
ATOM 910 O O . SER A 1 63 ? 13.036 71.527 78.724 1.00 30.39 139 SER A O 1
ATOM 918 N N . ALA A 1 64 ? 14.130 73.381 79.396 1.00 31.77 140 ALA A N 1
ATOM 919 C CA . ALA A 1 64 ? 13.695 74.211 78.278 1.00 41.27 140 ALA A CA 1
ATOM 920 C C . ALA A 1 64 ? 14.737 75.304 78.015 1.00 39.50 140 ALA A C 1
ATOM 921 O O . ALA A 1 64 ? 15.044 76.106 78.903 1.00 33.47 140 ALA A O 1
ATOM 928 N N . ASN A 1 65 ? 15.301 75.314 76.811 1.00 44.37 141 ASN A N 1
ATOM 929 C CA . ASN A 1 65 ? 16.345 76.279 76.461 1.00 52.06 141 ASN A CA 1
ATOM 930 C C . ASN A 1 65 ? 17.344 76.486 77.594 1.00 54.38 141 ASN A C 1
ATOM 931 O O . ASN A 1 65 ? 17.634 77.625 77.977 1.00 40.62 141 ASN A O 1
ATOM 942 N N . GLN A 1 66 ? 17.839 75.381 78.143 1.00 38.03 142 GLN A N 1
ATOM 943 C CA . GLN A 1 66 ? 18.889 75.401 79.167 1.00 37.59 142 GLN A CA 1
ATOM 944 C C . GLN A 1 66 ? 18.405 75.767 80.575 1.00 48.67 142 GLN A C 1
ATOM 945 O O . GLN A 1 66 ? 19.150 75.607 81.551 1.00 53.52 142 GLN A O 1
ATOM 959 N N . HIS A 1 67 ? 17.168 76.235 80.692 1.00 40.89 143 HIS A N 1
ATOM 960 C CA . HIS A 1 67 ? 16.604 76.512 82.010 1.00 48.72 143 HIS A CA 1
ATOM 961 C C . HIS A 1 67 ? 15.463 75.554 82.321 1.00 44.01 143 HIS A C 1
ATOM 962 O O . HIS A 1 67 ? 15.156 74.665 81.533 1.00 42.65 143 HIS A O 1
ATOM 977 N N . LEU A 1 68 ? 14.851 75.719 83.484 1.00 39.14 144 LEU A N 1
ATOM 978 C CA . LEU A 1 68 ? 13.730 74.880 83.854 1.00 41.68 144 LEU A CA 1
ATOM 979 C C . LEU A 1 68 ? 12.454 75.502 83.330 1.00 42.15 144 LEU A C 1
ATOM 980 O O . LEU A 1 68 ? 12.213 76.686 83.545 1.00 41.34 144 LEU A O 1
ATOM 996 N N . LEU A 1 69 ? 11.651 74.712 82.624 1.00 35.80 145 LEU A N 1
ATOM 997 C CA . LEU A 1 69 ? 10.292 75.118 82.301 1.00 34.32 145 LEU A CA 1
ATOM 998 C C . LEU A 1 69 ? 9.617 75.504 83.612 1.00 38.55 145 LEU A C 1
ATOM 999 O O . LEU A 1 69 ? 9.788 74.815 84.615 1.00 35.49 145 LEU A O 1
ATOM 1015 N N . ASN A 1 70 ? 8.876 76.611 83.625 1.00 37.38 146 ASN A N 1
ATOM 1016 C CA . ASN A 1 70 ? 8.178 77.028 84.841 1.00 34.29 146 ASN A CA 1
ATOM 1017 C C . ASN A 1 70 ? 6.945 76.150 85.071 1.00 36.39 146 ASN A C 1
ATOM 1018 O O . ASN A 1 70 ? 5.903 76.341 84.438 1.00 43.50 146 ASN A O 1
ATOM 1028 N N . THR A 1 71 ? 7.080 75.188 85.985 1.00 32.27 147 THR A N 1
ATOM 1029 C CA . THR A 1 71 ? 6.006 74.247 86.312 1.00 33.72 147 THR A CA 1
ATOM 1030 C C . THR A 1 71 ? 5.976 73.991 87.819 1.00 35.80 147 THR A C 1
ATOM 1031 O O . THR A 1 71 ? 6.776 74.548 88.561 1.00 36.81 147 THR A O 1
ATOM 1042 N N . SER A 1 72 ? 5.063 73.136 88.271 1.00 35.89 148 SER A N 1
ATOM 1043 C CA . SER A 1 72 ? 5.042 72.710 89.676 1.00 36.51 148 SER A CA 1
ATOM 1044 C C . SER A 1 72 ? 5.771 71.371 89.893 1.00 41.21 148 SER A C 1
ATOM 1045 O O . SER A 1 72 ? 5.608 70.735 90.942 1.00 37.56 148 SER A O 1
ATOM 1053 N N . MET A 1 73 ? 6.559 70.935 88.911 1.00 34.62 149 MET A N 1
ATOM 1054 C CA . MET A 1 73 ? 7.120 69.580 88.954 1.00 32.63 149 MET A CA 1
ATOM 1055 C C . MET A 1 73 ? 8.009 69.383 90.186 1.00 35.59 149 MET A C 1
ATOM 1056 O O . MET A 1 73 ? 8.090 68.287 90.735 1.00 36.73 149 MET A O 1
ATOM 1070 N N . GLU A 1 74 ? 8.665 70.454 90.622 1.00 32.42 150 GLU A N 1
ATOM 1071 C CA . GLU A 1 74 ? 9.619 70.367 91.719 1.00 34.68 150 GLU A CA 1
ATOM 1072 C C . GLU A 1 74 ? 8.952 70.029 93.046 1.00 34.28 150 GLU A C 1
ATOM 1073 O O . GLU A 1 74 ? 9.569 69.383 93.897 1.00 38.29 150 GLU A O 1
ATOM 1085 N N . TRP A 1 75 ? 7.707 70.462 93.247 1.00 30.25 151 TRP A N 1
ATOM 1086 C CA . TRP A 1 75 ? 7.084 70.232 94.548 1.00 33.20 151 TRP A CA 1
ATOM 1087 C C . TRP A 1 75 ? 5.890 69.288 94.482 1.00 32.82 151 TRP A C 1
ATOM 1088 O O . TRP A 1 75 ? 5.413 68.818 95.515 1.00 35.52 151 TRP A O 1
ATOM 1109 N N . GLU A 1 76 ? 5.429 68.993 93.271 1.00 32.04 152 GLU A N 1
ATOM 1110 C CA . GLU A 1 76 ? 4.494 67.889 93.063 1.00 36.68 152 GLU A CA 1
ATOM 1111 C C . GLU A 1 76 ? 5.279 66.671 92.588 1.00 36.12 152 GLU A C 1
ATOM 1112 O O . GLU A 1 76 ? 5.475 66.465 91.385 1.00 28.02 152 GLU A O 1
ATOM 1124 N N . GLU A 1 77 ? 5.728 65.873 93.548 1.00 28.00 156 GLU A N 1
ATOM 1125 C CA . GLU A 1 77 ? 6.732 64.857 93.287 1.00 32.48 156 GLU A CA 1
ATOM 1126 C C . GLU A 1 77 ? 6.116 63.553 92.832 1.00 17.68 156 GLU A C 1
ATOM 1127 O O . GLU A 1 77 ? 5.254 62.986 93.516 1.00 24.39 156 GLU A O 1
ATOM 1139 N N . SER A 1 78 ? 6.602 63.067 91.695 1.00 22.25 157 SER A N 1
ATOM 1140 C CA . SER A 1 78 ? 6.163 61.778 91.162 1.00 20.16 157 SER A CA 1
ATOM 1141 C C . SER A 1 78 ? 7.338 60.906 90.734 1.00 28.61 157 SER A C 1
ATOM 1142 O O . SER A 1 78 ? 8.372 61.392 90.254 1.00 16.21 157 SER A O 1
ATOM 1150 N N . LEU A 1 79 ? 7.154 59.607 90.932 1.00 23.32 158 LEU A N 1
ATOM 1151 C CA . LEU A 1 79 ? 8.086 58.586 90.501 1.00 23.13 158 LEU A CA 1
ATOM 1152 C C . LEU A 1 79 ? 7.860 58.235 89.024 1.00 24.79 158 LEU A C 1
ATOM 1153 O O . LEU A 1 79 ? 6.721 58.008 88.599 1.00 24.11 158 LEU A O 1
ATOM 1169 N N . TYR A 1 80 ? 8.952 58.150 88.271 1.00 21.69 159 TYR A N 1
ATOM 1170 C CA . TYR A 1 80 ? 8.938 57.812 86.850 1.00 27.57 159 TYR A CA 1
ATOM 1171 C C . TYR A 1 80 ? 9.895 56.658 86.627 1.00 28.53 159 TYR A C 1
ATOM 1172 O O . TYR A 1 80 ? 10.752 56.386 87.466 1.00 26.97 159 TYR A O 1
ATOM 1190 N N . LYS A 1 81 ? 9.772 55.997 85.483 1.00 22.99 160 LYS A N 1
ATOM 1191 C CA . LYS A 1 81 ? 10.798 55.068 85.057 1.00 24.24 160 LYS A CA 1
ATOM 1192 C C . LYS A 1 81 ? 11.063 55.180 83.567 1.00 27.80 160 LYS A C 1
ATOM 1193 O O . LYS A 1 81 ? 10.171 55.490 82.764 1.00 24.30 160 LYS A O 1
ATOM 1212 N N . THR A 1 82 ? 12.317 54.931 83.225 1.00 19.07 161 THR A N 1
ATOM 1213 C CA . THR A 1 82 ? 12.825 55.048 81.865 1.00 22.66 161 THR A CA 1
ATOM 1214 C C . THR A 1 82 ? 13.720 53.843 81.570 1.00 16.98 161 THR A C 1
ATOM 1215 O O . THR A 1 82 ? 14.520 53.451 82.423 1.00 21.97 161 THR A O 1
ATOM 1226 N N . PRO A 1 83 ? 13.608 53.259 80.366 1.00 19.32 162 PRO A N 1
ATOM 1227 C CA . PRO A 1 83 ? 14.556 52.199 79.986 1.00 25.52 162 PRO A CA 1
ATOM 1228 C C . PRO A 1 83 ? 15.991 52.690 80.078 1.00 23.18 162 PRO A C 1
ATOM 1229 O O . PRO A 1 83 ? 16.298 53.804 79.662 1.00 24.92 162 PRO A O 1
ATOM 1240 N N . ILE A 1 84 ? 16.869 51.862 80.626 1.00 24.42 163 ILE A N 1
ATOM 1241 C CA . ILE A 1 84 ? 18.218 52.315 80.944 1.00 33.95 163 ILE A CA 1
ATOM 1242 C C . ILE A 1 84 ? 18.960 52.917 79.729 1.00 39.38 163 ILE A C 1
ATOM 1243 O O . ILE A 1 84 ? 19.678 53.921 79.853 1.00 28.20 163 ILE A O 1
ATOM 1259 N N . GLY A 1 85 ? 18.759 52.340 78.552 1.00 30.53 164 GLY A N 1
ATOM 1260 C CA . GLY A 1 85 ? 19.449 52.822 77.363 1.00 32.29 164 GLY A CA 1
ATOM 1261 C C . GLY A 1 85 ? 18.933 54.113 76.739 1.00 33.46 164 GLY A C 1
ATOM 1262 O O . GLY A 1 85 ? 19.519 54.613 75.765 1.00 27.33 164 GLY A O 1
ATOM 1266 N N . SER A 1 86 ? 17.850 54.662 77.287 1.00 26.75 165 SER A N 1
ATOM 1267 C CA . SER A 1 86 ? 17.282 55.910 76.780 1.00 22.71 165 SER A CA 1
ATOM 1268 C C . SER A 1 86 ? 17.455 57.058 77.765 1.00 24.02 165 SER A C 1
ATOM 1269 O O . SER A 1 86 ? 17.440 56.864 78.984 1.00 24.75 165 SER A O 1
ATOM 1277 N N . ALA A 1 87 ? 17.623 58.252 77.228 1.00 28.38 166 ALA A N 1
ATOM 1278 C CA . ALA A 1 87 ? 17.487 59.470 78.012 1.00 30.60 166 ALA A CA 1
ATOM 1279 C C . ALA A 1 87 ? 16.039 59.626 78.475 1.00 24.62 166 ALA A C 1
ATOM 1280 O O . ALA A 1 87 ? 15.099 59.198 77.797 1.00 24.59 166 ALA A O 1
ATOM 1287 N N . SER A 1 88 ? 15.869 60.244 79.636 1.00 22.03 167 SER A N 1
ATOM 1288 C CA . SER A 1 88 ? 14.551 60.481 80.206 1.00 24.74 167 SER A CA 1
ATOM 1289 C C . SER A 1 88 ? 13.887 61.722 79.586 1.00 29.33 167 SER A C 1
ATOM 1290 O O . SER A 1 88 ? 14.236 62.865 79.883 1.00 33.14 167 SER A O 1
ATOM 1298 N N . THR A 1 89 ? 12.941 61.471 78.696 1.00 26.94 168 THR A N 1
ATOM 1299 C CA . THR A 1 89 ? 12.184 62.527 78.048 1.00 32.04 168 THR A CA 1
ATOM 1300 C C . THR A 1 89 ? 10.706 62.192 78.134 1.00 35.37 168 THR A C 1
ATOM 1301 O O . THR A 1 89 ? 10.336 61.100 78.550 1.00 30.17 168 THR A O 1
ATOM 1312 N N . LEU A 1 90 ? 9.870 63.122 77.688 1.00 37.07 169 LEU A N 1
ATOM 1313 C CA . LEU A 1 90 ? 8.426 62.945 77.715 1.00 34.25 169 LEU A CA 1
ATOM 1314 C C . LEU A 1 90 ? 7.955 61.760 76.882 1.00 28.78 169 LEU A C 1
ATOM 1315 O O . LEU A 1 90 ? 6.889 61.202 77.137 1.00 35.29 169 LEU A O 1
ATOM 1331 N N . SER A 1 91 ? 8.742 61.382 75.884 1.00 33.53 170 SER A N 1
ATOM 1332 C CA . SER A 1 91 ? 8.383 60.272 75.008 1.00 37.72 170 SER A CA 1
ATOM 1333 C C . SER A 1 91 ? 8.867 58.925 75.544 1.00 37.07 170 SER A C 1
ATOM 1334 O O . SER A 1 91 ? 8.305 57.886 75.213 1.00 38.76 170 SER A O 1
ATOM 1342 N N . THR A 1 92 A 9.924 58.933 76.349 1.00 28.12 170 THR A N 1
ATOM 1343 C CA . THR A 1 92 A 10.563 57.690 76.754 1.00 27.52 170 THR A CA 1
ATOM 1344 C C . THR A 1 92 A 10.284 57.299 78.206 1.00 27.35 170 THR A C 1
ATOM 1345 O O . THR A 1 92 A 10.593 56.188 78.614 1.00 31.14 170 THR A O 1
ATOM 1356 N N . SER A 1 93 ? 9.746 58.226 78.993 1.00 25.86 171 SER A N 1
ATOM 1357 C CA . SER A 1 93 ? 9.607 58.021 80.433 1.00 26.10 171 SER A CA 1
ATOM 1358 C C . SER A 1 93 ? 8.152 57.866 80.807 1.00 25.30 171 SER A C 1
ATOM 1359 O O . SER A 1 93 ? 7.293 58.547 80.257 1.00 26.03 171 SER A O 1
ATOM 1367 N N . GLU A 1 94 ? 7.882 56.964 81.743 1.00 22.97 172 GLU A N 1
ATOM 1368 C CA . GLU A 1 94 ? 6.520 56.711 82.190 1.00 30.32 172 GLU A CA 1
ATOM 1369 C C . GLU A 1 94 ? 6.363 57.210 83.619 1.00 28.67 172 GLU A C 1
ATOM 1370 O O . GLU A 1 94 ? 7.181 56.902 84.477 1.00 28.65 172 GLU A O 1
ATOM 1382 N N . MET A 1 95 ? 5.314 57.979 83.877 1.00 25.45 173 MET A N 1
ATOM 1383 C CA . MET A 1 95 ? 4.985 58.358 85.247 1.00 23.00 173 MET A CA 1
ATOM 1384 C C . MET A 1 95 ? 4.261 57.182 85.908 1.00 26.87 173 MET A C 1
ATOM 1385 O O . MET A 1 95 ? 3.306 56.661 85.353 1.00 32.76 173 MET A O 1
ATOM 1399 N N . ILE A 1 96 ? 4.732 56.758 87.079 1.00 21.65 174 ILE A N 1
ATOM 1400 C CA . ILE A 1 96 ? 4.197 55.565 87.744 1.00 25.13 174 ILE A CA 1
ATOM 1401 C C . ILE A 1 96 ? 3.221 55.877 88.880 1.00 28.47 174 ILE A C 1
ATOM 1402 O O . ILE A 1 96 ? 2.106 55.361 88.896 1.00 26.20 174 ILE A O 1
ATOM 1418 N N . LEU A 1 97 ? 3.664 56.689 89.839 1.00 23.35 175 LEU A N 1
ATOM 1419 C CA . LEU A 1 97 ? 2.870 57.069 91.012 1.00 26.39 175 LEU A CA 1
ATOM 1420 C C . LEU A 1 97 ? 3.408 58.389 91.556 1.00 25.08 175 LEU A C 1
ATOM 1421 O O . LEU A 1 97 ? 4.558 58.736 91.297 1.00 28.22 175 LEU A O 1
ATOM 1437 N N . PRO A 1 98 ? 2.590 59.123 92.325 1.00 26.72 176 PRO A N 1
ATOM 1438 C CA . PRO A 1 98 ? 3.139 60.240 93.099 1.00 22.08 176 PRO A CA 1
ATOM 1439 C C . PRO A 1 98 ? 4.004 59.696 94.232 1.00 23.33 176 PRO A C 1
ATOM 1440 O O . PRO A 1 98 ? 3.668 58.650 94.794 1.00 23.98 176 PRO A O 1
ATOM 1451 N N . GLY A 1 99 ? 5.098 60.374 94.549 1.00 24.49 177 GLY A N 1
ATOM 1452 C CA . GLY A 1 99 ? 5.976 59.929 95.621 1.00 28.56 177 GLY A CA 1
ATOM 1453 C C . GLY A 1 99 ? 7.192 60.811 95.827 1.00 29.52 177 GLY A C 1
ATOM 1454 O O . GLY A 1 99 ? 7.704 61.395 94.866 1.00 22.79 177 GLY A O 1
ATOM 1458 N N . ARG A 1 100 ? 7.637 60.901 97.085 1.00 26.74 178 ARG A N 1
ATOM 1459 C CA . ARG A 1 100 ? 8.828 61.671 97.461 1.00 30.29 178 ARG A CA 1
ATOM 1460 C C . ARG A 1 100 ? 10.037 60.746 97.632 1.00 29.91 178 ARG A C 1
ATOM 1461 O O . ARG A 1 100 ? 11.186 61.156 97.448 1.00 24.30 178 ARG A O 1
ATOM 1482 N N . SER A 1 101 ? 9.766 59.505 98.030 1.00 24.00 179 SER A N 1
ATOM 1483 C CA . SER A 1 101 ? 10.774 58.466 98.020 1.00 24.90 179 SER A CA 1
ATOM 1484 C C . SER A 1 101 ? 10.127 57.174 97.539 1.00 25.30 179 SER A C 1
ATOM 1485 O O . SER A 1 101 ? 8.898 57.046 97.514 1.00 23.72 179 SER A O 1
ATOM 1493 N N . SER A 1 102 ? 10.948 56.213 97.153 1.00 21.40 180 SER A N 1
ATOM 1494 C CA . SER A 1 102 ? 10.398 55.002 96.548 1.00 20.71 180 SER A CA 1
ATOM 1495 C C . SER A 1 102 ? 11.295 53.780 96.625 1.00 22.80 180 SER A C 1
ATOM 1496 O O . SER A 1 102 ? 12.462 53.851 96.994 1.00 22.81 180 SER A O 1
ATOM 1504 N N . SER A 1 103 ? 10.709 52.648 96.268 1.00 26.50 181 SER A N 1
ATOM 1505 C CA . SER A 1 103 ? 11.461 51.437 96.033 1.00 25.32 181 SER A CA 1
ATOM 1506 C C . SER A 1 103 ? 10.653 50.608 95.054 1.00 31.50 181 SER A C 1
ATOM 1507 O O . SER A 1 103 ? 9.426 50.683 95.041 1.00 23.79 181 SER A O 1
ATOM 1515 N N . ALA A 1 104 ? 11.331 49.826 94.231 1.00 20.33 182 ALA A N 1
ATOM 1516 C CA . ALA A 1 104 ? 10.649 48.995 93.266 1.00 15.99 182 ALA A CA 1
ATOM 1517 C C . ALA A 1 104 ? 11.429 47.713 93.024 1.00 19.70 182 ALA A C 1
ATOM 1518 O O . ALA A 1 104 ? 12.643 47.660 93.177 1.00 25.16 182 ALA A O 1
ATOM 1525 N N . CYS A 1 105 ? 10.719 46.663 92.656 1.00 19.31 183 CYS A N 1
ATOM 1526 C CA . CYS A 1 105 ? 11.378 45.398 92.387 1.00 23.82 183 CYS A CA 1
ATOM 1527 C C . CYS A 1 105 ? 10.403 44.482 91.658 1.00 24.65 183 CYS A C 1
ATOM 1528 O O . CYS A 1 105 ? 9.202 44.474 91.969 1.00 20.33 183 CYS A O 1
ATOM 1535 N N . PHE A 1 106 ? 10.946 43.730 90.699 1.00 25.07 184 PHE A N 1
ATOM 1536 C CA . PHE A 1 106 ? 10.193 42.776 89.882 1.00 22.47 184 PHE A CA 1
ATOM 1537 C C . PHE A 1 106 ? 10.364 41.374 90.441 1.00 17.98 184 PHE A C 1
ATOM 1538 O O . PHE A 1 106 ? 11.489 40.914 90.643 1.00 19.62 184 PHE A O 1
ATOM 1555 N N . ASP A 1 107 ? 9.259 40.674 90.678 1.00 22.72 185 ASP A N 1
ATOM 1556 C CA . ASP A 1 107 ? 9.335 39.370 91.335 1.00 25.00 185 ASP A CA 1
ATOM 1557 C C . ASP A 1 107 ? 9.350 38.183 90.371 1.00 29.03 185 ASP A C 1
ATOM 1558 O O . ASP A 1 107 ? 9.377 37.027 90.809 1.00 25.16 185 ASP A O 1
ATOM 1567 N N . GLY A 1 108 ? 9.347 38.471 89.073 1.00 29.84 186 GLY A N 1
ATOM 1568 C CA . GLY A 1 108 ? 9.291 37.435 88.055 1.00 30.91 186 GLY A CA 1
ATOM 1569 C C . GLY A 1 108 ? 7.974 37.491 87.297 1.00 32.95 186 GLY A C 1
ATOM 1570 O O . GLY A 1 108 ? 7.922 37.169 86.116 1.00 31.49 186 GLY A O 1
ATOM 1574 N N . LEU A 1 109 ? 6.916 37.915 87.984 1.00 30.82 187 LEU A N 1
ATOM 1575 C CA . LEU A 1 109 ? 5.606 38.115 87.370 1.00 28.72 187 LEU A CA 1
ATOM 1576 C C . LEU A 1 109 ? 5.223 39.575 87.209 1.00 41.96 187 LEU A C 1
ATOM 1577 O O . LEU A 1 109 ? 4.806 40.006 86.127 1.00 30.32 187 LEU A O 1
ATOM 1593 N N . LYS A 1 110 ? 5.339 40.335 88.294 1.00 31.79 188 LYS A N 1
ATOM 1594 C CA . LYS A 1 110 ? 4.898 41.716 88.284 1.00 25.45 188 LYS A CA 1
ATOM 1595 C C . LYS A 1 110 ? 5.850 42.650 89.052 1.00 28.92 188 LYS A C 1
ATOM 1596 O O . LYS A 1 110 ? 6.644 42.202 89.865 1.00 24.35 188 LYS A O 1
ATOM 1615 N N . TRP A 1 111 ? 5.754 43.948 88.773 1.00 26.11 189 TRP A N 1
ATOM 1616 C CA . TRP A 1 111 ? 6.445 44.956 89.559 1.00 25.32 189 TRP A CA 1
ATOM 1617 C C . TRP A 1 111 ? 5.703 45.253 90.846 1.00 26.67 189 TRP A C 1
ATOM 1618 O O . TRP A 1 111 ? 4.499 45.506 90.826 1.00 29.71 189 TRP A O 1
ATOM 1639 N N . THR A 1 112 ? 6.430 45.202 91.957 1.00 21.04 190 THR A N 1
ATOM 1640 C CA . THR A 1 112 ? 5.998 45.816 93.204 1.00 19.12 190 THR A CA 1
ATOM 1641 C C . THR A 1 112 ? 6.673 47.189 93.304 1.00 19.00 190 THR A C 1
ATOM 1642 O O . THR A 1 112 ? 7.894 47.304 93.160 1.00 20.87 190 THR A O 1
ATOM 1653 N N . VAL A 1 113 ? 5.872 48.217 93.537 1.00 21.95 191 VAL A N 1
ATOM 1654 C CA . VAL A 1 113 ? 6.363 49.583 93.652 1.00 22.74 191 VAL A CA 1
ATOM 1655 C C . VAL A 1 113 ? 5.842 50.167 94.951 1.00 30.03 191 VAL A C 1
ATOM 1656 O O . VAL A 1 113 ? 4.662 50.048 95.242 1.00 25.33 191 VAL A O 1
ATOM 1669 N N . LEU A 1 114 ? 6.725 50.776 95.731 1.00 21.08 192 LEU A N 1
ATOM 1670 C CA . LEU A 1 114 ? 6.332 51.494 96.933 1.00 20.72 192 LEU A CA 1
ATOM 1671 C C . LEU A 1 114 ? 6.705 52.969 96.814 1.00 18.82 192 LEU A C 1
ATOM 1672 O O . LEU A 1 114 ? 7.792 53.321 96.327 1.00 18.67 192 LEU A O 1
ATOM 1688 N N . VAL A 1 115 ? 5.806 53.832 97.258 1.00 19.39 193 VAL A N 1
ATOM 1689 C CA . VAL A 1 115 ? 6.089 55.269 97.316 1.00 21.55 193 VAL A CA 1
ATOM 1690 C C . VAL A 1 115 ? 5.642 55.846 98.647 1.00 24.75 193 VAL A C 1
ATOM 1691 O O . VAL A 1 115 ? 4.675 55.365 99.260 1.00 25.53 193 VAL A O 1
ATOM 1704 N N . ALA A 1 116 ? 6.321 56.908 99.073 1.00 23.75 194 ALA A N 1
ATOM 1705 C CA . ALA A 1 116 ? 5.933 57.610 100.285 1.00 30.29 194 ALA A CA 1
ATOM 1706 C C . ALA A 1 116 ? 5.449 59.002 99.918 1.00 27.24 194 ALA A C 1
ATOM 1707 O O . ALA A 1 116 ? 6.039 59.657 99.058 1.00 29.97 194 ALA A O 1
ATOM 1714 N N . ASN A 1 117 ? 4.342 59.425 100.532 1.00 29.25 195 ASN A N 1
ATOM 1715 C CA . ASN A 1 117 ? 3.790 60.764 100.313 1.00 29.95 195 ASN A CA 1
ATOM 1716 C C . ASN A 1 117 ? 3.345 61.393 101.633 1.00 32.37 195 ASN A C 1
ATOM 1717 O O . ASN A 1 117 ? 3.142 60.697 102.631 1.00 35.98 195 ASN A O 1
ATOM 1728 N N . GLY A 1 118 ? 3.182 62.713 101.624 1.00 35.29 196 GLY A N 1
ATOM 1729 C CA . GLY A 1 118 ? 2.713 63.435 102.794 1.00 33.64 196 GLY A CA 1
ATOM 1730 C C . GLY A 1 118 ? 3.871 63.852 103.677 1.00 35.69 196 GLY A C 1
ATOM 1731 O O . GLY A 1 118 ? 5.002 63.409 103.494 1.00 40.37 196 GLY A O 1
ATOM 1735 N N . ARG A 1 119 ? 3.591 64.719 104.639 1.00 42.61 197 ARG A N 1
ATOM 1736 C CA . ARG A 1 119 ? 4.647 65.293 105.453 1.00 47.94 197 ARG A CA 1
ATOM 1737 C C . ARG A 1 119 ? 4.471 64.877 106.904 1.00 44.58 197 ARG A C 1
ATOM 1738 O O . ARG A 1 119 ? 3.349 64.805 107.412 1.00 38.44 197 ARG A O 1
ATOM 1759 N N . ASP A 1 120 ? 5.593 64.587 107.558 1.00 38.82 198 ASP A N 1
ATOM 1760 C CA . ASP A 1 120 ? 5.604 64.325 108.986 1.00 36.37 198 ASP A CA 1
ATOM 1761 C C . ASP A 1 120 ? 4.527 63.319 109.363 1.00 43.04 198 ASP A C 1
ATOM 1762 O O . ASP A 1 120 ? 4.534 62.187 108.891 1.00 40.02 198 ASP A O 1
ATOM 1771 N N . ARG A 1 121 ? 3.593 63.741 110.206 1.00 35.05 199 ARG A N 1
ATOM 1772 C CA . ARG A 1 121 ? 2.580 62.862 110.760 1.00 42.05 199 ARG A CA 1
ATOM 1773 C C . ARG A 1 121 ? 1.602 62.384 109.698 1.00 34.40 199 ARG A C 1
ATOM 1774 O O . ARG A 1 121 ? 0.894 61.396 109.904 1.00 30.04 199 ARG A O 1
ATOM 1795 N N . ASN A 1 122 ? 1.551 63.091 108.571 1.00 30.48 200 ASN A N 1
ATOM 1796 C CA . ASN A 1 122 ? 0.624 62.738 107.498 1.00 37.90 200 ASN A CA 1
ATOM 1797 C C . ASN A 1 122 ? 1.220 61.737 106.505 1.00 41.56 200 ASN A C 1
ATOM 1798 O O . ASN A 1 122 ? 0.526 61.236 105.618 1.00 40.25 200 ASN A O 1
ATOM 1809 N N . SER A 1 123 ? 2.506 61.447 106.646 1.00 38.81 201 SER A N 1
ATOM 1810 C CA . SER A 1 123 ? 3.174 60.576 105.693 1.00 28.96 201 SER A CA 1
ATOM 1811 C C . SER A 1 123 ? 2.561 59.161 105.662 1.00 32.89 201 SER A C 1
ATOM 1812 O O . SER A 1 123 ? 2.250 58.565 106.698 1.00 31.91 201 SER A O 1
ATOM 1820 N N . PHE A 1 124 ? 2.394 58.625 104.461 1.00 28.06 202 PHE A N 1
ATOM 1821 C CA . PHE A 1 124 ? 1.919 57.262 104.313 1.00 24.26 202 PHE A CA 1
ATOM 1822 C C . PHE A 1 124 ? 2.605 56.597 103.123 1.00 24.10 202 PHE A C 1
ATOM 1823 O O . PHE A 1 124 ? 3.092 57.260 102.213 1.00 29.34 202 PHE A O 1
ATOM 1840 N N . ILE A 1 125 ? 2.642 55.273 103.145 1.00 27.78 203 ILE A N 1
ATOM 1841 C CA . ILE A 1 125 ? 3.182 54.517 102.039 1.00 30.36 203 ILE A CA 1
ATOM 1842 C C . ILE A 1 125 ? 2.048 53.777 101.344 1.00 32.87 203 ILE A C 1
ATOM 1843 O O . ILE A 1 125 ? 1.114 53.296 102.006 1.00 26.19 203 ILE A O 1
ATOM 1859 N N . MET A 1 126 ? 2.094 53.736 100.012 1.00 25.23 204 MET A N 1
ATOM 1860 C CA . MET A 1 126 ? 1.218 52.841 99.271 1.00 30.68 204 MET A CA 1
ATOM 1861 C C . MET A 1 126 ? 2.037 51.921 98.375 1.00 25.17 204 MET A C 1
ATOM 1862 O O . MET A 1 126 ? 3.144 52.261 97.924 1.00 22.19 204 MET A O 1
ATOM 1876 N N . ILE A 1 127 ? 1.483 50.736 98.155 1.00 25.01 205 ILE A N 1
ATOM 1877 C CA . ILE A 1 127 ? 2.149 49.684 97.418 1.00 27.80 205 ILE A CA 1
ATOM 1878 C C . ILE A 1 127 ? 1.269 49.320 96.248 1.00 29.82 205 ILE A C 1
ATOM 1879 O O . ILE A 1 127 ? 0.049 49.168 96.390 1.00 26.16 205 ILE A O 1
ATOM 1895 N N . LYS A 1 128 ? 1.896 49.200 95.087 1.00 26.35 206 LYS A N 1
ATOM 1896 C CA . LYS A 1 128 ? 1.220 48.773 93.870 1.00 28.78 206 LYS A CA 1
ATOM 1897 C C . LYS A 1 128 ? 1.845 47.467 93.391 1.00 35.90 206 LYS A C 1
ATOM 1898 O O . LYS A 1 128 ? 3.077 47.328 93.367 1.00 30.48 206 LYS A O 1
ATOM 1917 N N . TYR A 1 129 ? 1.007 46.498 93.040 1.00 22.00 207 TYR A N 1
ATOM 1918 C CA . TYR A 1 129 ? 1.491 45.265 92.433 1.00 19.34 207 TYR A CA 1
ATOM 1919 C C . TYR A 1 129 ? 0.830 45.188 91.060 1.00 34.56 207 TYR A C 1
ATOM 1920 O O . TYR A 1 129 ? -0.388 45.156 90.959 1.00 30.12 207 TYR A O 1
ATOM 1938 N N . GLY A 1 130 ? 1.626 45.183 90.001 1.00 32.84 208 GLY A N 1
ATOM 1939 C CA . GLY A 1 130 ? 1.083 45.405 88.670 1.00 39.94 208 GLY A CA 1
ATOM 1940 C C . GLY A 1 130 ? 0.326 46.726 88.586 1.00 42.23 208 GLY A C 1
ATOM 1941 O O . GLY A 1 130 ? 0.845 47.778 88.979 1.00 35.48 208 GLY A O 1
ATOM 1945 N N . GLU A 1 131 ? -0.911 46.654 88.093 1.00 33.03 209 GLU A N 1
ATOM 1946 C CA . GLU A 1 131 ? -1.787 47.810 87.884 1.00 33.80 209 GLU A CA 1
ATOM 1947 C C . GLU A 1 131 ? -2.494 48.220 89.183 1.00 45.52 209 GLU A C 1
ATOM 1948 O O . GLU A 1 131 ? -3.090 49.294 89.277 1.00 52.86 209 GLU A O 1
ATOM 1960 N N . GLU A 1 132 ? -2.380 47.369 90.196 1.00 35.96 210 GLU A N 1
ATOM 1961 C CA . GLU A 1 132 ? -3.292 47.366 91.338 1.00 44.99 210 GLU A CA 1
ATOM 1962 C C . GLU A 1 132 ? -2.663 47.916 92.639 1.00 41.90 210 GLU A C 1
ATOM 1963 O O . GLU A 1 132 ? -1.653 47.395 93.114 1.00 33.16 210 GLU A O 1
ATOM 1975 N N . VAL A 1 133 ? -3.254 48.963 93.214 1.00 31.71 211 VAL A N 1
ATOM 1976 C CA . VAL A 1 133 ? -2.858 49.393 94.550 1.00 32.40 211 VAL A CA 1
ATOM 1977 C C . VAL A 1 133 ? -3.331 48.323 95.536 1.00 39.33 211 VAL A C 1
ATOM 1978 O O . VAL A 1 133 ? -4.521 48.021 95.619 1.00 42.28 211 VAL A O 1
ATOM 1991 N N . THR A 1 134 ? -2.387 47.735 96.257 1.00 31.78 212 THR A N 1
ATOM 1992 C CA . THR A 1 134 ? -2.653 46.538 97.041 1.00 34.45 212 THR A CA 1
ATOM 1993 C C . THR A 1 134 ? -2.531 46.743 98.548 1.00 36.42 212 THR A C 1
ATOM 1994 O O . THR A 1 134 ? -2.969 45.902 99.333 1.00 38.45 212 THR A O 1
ATOM 2005 N N . ASP A 1 135 ? -1.920 47.840 98.968 1.00 28.37 213 ASP A N 1
ATOM 2006 C CA . ASP A 1 135 ? -1.749 48.055 100.399 1.00 30.63 213 ASP A CA 1
ATOM 2007 C C . ASP A 1 135 ? -1.271 49.458 100.703 1.00 29.98 213 ASP A C 1
ATOM 2008 O O . ASP A 1 135 ? -0.708 50.141 99.844 1.00 26.72 213 ASP A O 1
ATOM 2017 N N . THR A 1 136 ? -1.532 49.879 101.933 1.00 30.08 214 THR A N 1
ATOM 2018 C CA . THR A 1 136 ? -1.083 51.160 102.439 1.00 32.17 214 THR A CA 1
ATOM 2019 C C . THR A 1 136 ? -0.827 51.044 103.928 1.00 36.20 214 THR A C 1
ATOM 2020 O O . THR A 1 136 ? -1.425 50.194 104.604 1.00 26.72 214 THR A O 1
ATOM 2031 N N . PHE A 1 137 ? 0.053 51.901 104.438 1.00 29.47 215 PHE A N 1
ATOM 2032 C CA . PHE A 1 137 ? 0.188 52.093 105.874 1.00 39.34 215 PHE A CA 1
ATOM 2033 C C . PHE A 1 137 ? 0.768 53.482 106.179 1.00 38.23 215 PHE A C 1
ATOM 2034 O O . PHE A 1 137 ? 1.410 54.101 105.334 1.00 43.10 215 PHE A O 1
ATOM 2051 N N . SER A 1 138 ? 0.513 53.970 107.386 1.00 35.69 216 SER A N 1
ATOM 2052 C CA . SER A 1 138 ? 0.857 55.340 107.763 1.00 35.56 216 SER A CA 1
ATOM 2053 C C . SER A 1 138 ? 1.976 55.395 108.790 1.00 32.66 216 SER A C 1
ATOM 2054 O O . SER A 1 138 ? 2.224 54.429 109.501 1.00 37.18 216 SER A O 1
ATOM 2062 N N . ALA A 1 139 ? 2.629 56.546 108.872 1.00 30.66 217 ALA A N 1
ATOM 2063 C CA . ALA A 1 139 ? 3.630 56.790 109.896 1.00 33.57 217 ALA A CA 1
ATOM 2064 C C . ALA A 1 139 ? 3.099 56.397 111.259 1.00 39.60 217 ALA A C 1
ATOM 2065 O O . ALA A 1 139 ? 1.910 56.554 111.540 1.00 37.67 217 ALA A O 1
ATOM 2072 N N . SER A 1 140 ? 3.976 55.897 112.118 1.00 37.75 218 SER A N 1
ATOM 2073 C CA . SER A 1 140 ? 3.571 55.575 113.484 1.00 49.66 218 SER A CA 1
ATOM 2074 C C . SER A 1 140 ? 4.543 56.122 114.525 1.00 49.17 218 SER A C 1
ATOM 2075 O O . SER A 1 140 ? 4.277 56.049 115.719 1.00 45.90 218 SER A O 1
ATOM 2083 N N . ARG A 1 141 ? 5.666 56.668 114.073 1.00 37.60 219 ARG A N 1
ATOM 2084 C CA . ARG A 1 141 ? 6.658 57.217 114.981 1.00 36.81 219 ARG A CA 1
ATOM 2085 C C . ARG A 1 141 ? 6.930 58.678 114.647 1.00 40.61 219 ARG A C 1
ATOM 2086 O O . ARG A 1 141 ? 8.010 59.204 114.918 1.00 35.21 219 ARG A O 1
ATOM 2107 N N . GLY A 1 142 ? 5.944 59.336 114.049 1.00 39.58 220 GLY A N 1
ATOM 2108 C CA . GLY A 1 142 ? 6.037 60.763 113.797 1.00 37.63 220 GLY A CA 1
ATOM 2109 C C . GLY A 1 142 ? 6.300 61.140 112.354 1.00 41.51 220 GLY A C 1
ATOM 2110 O O . GLY A 1 142 ? 6.060 62.285 111.957 1.00 36.59 220 GLY A O 1
ATOM 2114 N N . GLY A 1 143 ? 6.796 60.193 111.562 1.00 33.74 221 GLY A N 1
ATOM 2115 C CA . GLY A 1 143 ? 7.053 60.458 110.160 1.00 25.09 221 GLY A CA 1
ATOM 2116 C C . GLY A 1 143 ? 8.251 61.349 109.942 1.00 28.87 221 GLY A C 1
ATOM 2117 O O . GLY A 1 143 ? 8.898 61.764 110.895 1.00 40.77 221 GLY A O 1
ATOM 2121 N N . PRO A 1 144 ? 8.583 61.606 108.673 1.00 26.70 222 PRO A N 1
ATOM 2122 C CA . PRO A 1 144 ? 7.902 60.971 107.541 1.00 28.99 222 PRO A CA 1
ATOM 2123 C C . PRO A 1 144 ? 8.350 59.527 107.365 1.00 29.35 222 PRO A C 1
ATOM 2124 O O . PRO A 1 144 ? 9.454 59.168 107.781 1.00 31.15 222 PRO A O 1
ATOM 2135 N N . LEU A 1 145 ? 7.500 58.687 106.799 1.00 27.39 223 LEU A N 1
ATOM 2136 C CA . LEU A 1 145 ? 7.967 57.400 106.310 1.00 25.06 223 LEU A CA 1
ATOM 2137 C C . LEU A 1 145 ? 8.942 57.626 105.161 1.00 26.39 223 LEU A C 1
ATOM 2138 O O . LEU A 1 145 ? 8.752 58.530 104.344 1.00 23.45 223 LEU A O 1
ATOM 2154 N N . ARG A 1 146 ? 9.991 56.810 105.135 1.00 21.69 224 ARG A N 1
ATOM 2155 C CA . ARG A 1 146 ? 11.076 56.961 104.178 1.00 25.91 224 ARG A CA 1
ATOM 2156 C C . ARG A 1 146 ? 11.410 55.630 103.519 1.00 24.06 224 ARG A C 1
ATOM 2157 O O . ARG A 1 146 ? 11.726 54.653 104.193 1.00 25.07 224 ARG A O 1
ATOM 2178 N N . LEU A 1 147 ? 11.294 55.604 102.196 1.00 20.86 225 LEU A N 1
ATOM 2179 C CA . LEU A 1 147 ? 11.753 54.481 101.385 1.00 20.72 225 LEU A CA 1
ATOM 2180 C C . LEU A 1 147 ? 13.196 54.704 100.915 1.00 25.81 225 LEU A C 1
ATOM 2181 O O . LEU A 1 147 ? 13.631 55.843 100.764 1.00 24.96 225 LEU A O 1
ATOM 2197 N N . PRO A 1 148 ? 13.945 53.615 100.674 1.00 23.80 226 PRO A N 1
ATOM 2198 C CA . PRO A 1 148 ? 15.398 53.795 100.521 1.00 25.38 226 PRO A CA 1
ATOM 2199 C C . PRO A 1 148 ? 15.918 54.277 99.160 1.00 22.97 226 PRO A C 1
ATOM 2200 O O . PRO A 1 148 ? 17.124 54.505 99.034 1.00 25.15 226 PRO A O 1
ATOM 2211 N N . ASN A 1 149 ? 15.048 54.442 98.171 1.00 18.25 227 ASN A N 1
ATOM 2212 C CA . ASN A 1 149 ? 15.474 54.872 96.844 1.00 18.88 227 ASN A CA 1
ATOM 2213 C C . ASN A 1 149 ? 16.519 53.927 96.267 1.00 23.98 227 ASN A C 1
ATOM 2214 O O . ASN A 1 149 ? 17.551 54.331 95.747 1.00 20.27 227 ASN A O 1
ATOM 2225 N N . SER A 1 150 ? 16.217 52.645 96.383 1.00 18.98 228 SER A N 1
ATOM 2226 C CA . SER A 1 150 ? 17.011 51.596 95.774 1.00 17.47 228 SER A CA 1
ATOM 2227 C C . SER A 1 150 ? 16.064 50.416 95.626 1.00 20.11 228 SER A C 1
ATOM 2228 O O . SER A 1 150 ? 15.020 50.386 96.273 1.00 21.22 228 SER A O 1
ATOM 2236 N N . GLU A 1 151 ? 16.410 49.444 94.798 1.00 19.90 229 GLU A N 1
ATOM 2237 C CA . GLU A 1 151 ? 15.457 48.380 94.518 1.00 19.20 229 GLU A CA 1
ATOM 2238 C C . GLU A 1 151 ? 15.158 47.565 95.750 1.00 21.38 229 GLU A C 1
ATOM 2239 O O . GLU A 1 151 ? 16.036 47.326 96.585 1.00 22.76 229 GLU A O 1
ATOM 2251 N N . CYS A 1 152 ? 13.908 47.124 95.853 1.00 22.58 230 CYS A N 1
ATOM 2252 C CA . CYS A 1 152 ? 13.556 46.170 96.889 1.00 18.98 230 CYS A CA 1
ATOM 2253 C C . CYS A 1 152 ? 14.008 44.773 96.433 1.00 23.99 230 CYS A C 1
ATOM 2254 O O . CYS A 1 152 ? 14.444 44.589 95.301 1.00 22.29 230 CYS A O 1
ATOM 2261 N N . ILE A 1 153 ? 13.945 43.806 97.331 1.00 20.35 231 ILE A N 1
ATOM 2262 C CA . ILE A 1 153 ? 14.544 42.510 97.089 1.00 16.91 231 ILE A CA 1
ATOM 2263 C C . ILE A 1 153 ? 13.487 41.414 97.058 1.00 22.27 231 ILE A C 1
ATOM 2264 O O . ILE A 1 153 ? 12.793 41.190 98.059 1.00 23.44 231 ILE A O 1
ATOM 2280 N N . CYS A 1 154 ? 13.370 40.729 95.918 1.00 22.23 232 CYS A N 1
ATOM 2281 C CA . CYS A 1 154 ? 12.395 39.629 95.766 1.00 23.00 232 CYS A CA 1
ATOM 2282 C C . CYS A 1 154 ? 13.069 38.257 95.736 1.00 28.15 232 CYS A C 1
ATOM 2283 O O . CYS A 1 154 ? 14.073 38.058 95.059 1.00 27.03 232 CYS A O 1
ATOM 2290 N N . ILE A 1 155 ? 12.520 37.328 96.514 1.00 22.30 233 ILE A N 1
ATOM 2291 C CA . ILE A 1 155 ? 12.977 35.949 96.554 1.00 24.48 233 ILE A CA 1
ATOM 2292 C C . ILE A 1 155 ? 11.760 35.025 96.503 1.00 23.51 233 ILE A C 1
ATOM 2293 O O . ILE A 1 155 ? 10.947 35.028 97.423 1.00 26.25 233 ILE A O 1
ATOM 2309 N N . GLU A 1 156 ? 11.626 34.260 95.426 1.00 28.39 234 GLU A N 1
ATOM 2310 C CA . GLU A 1 156 ? 10.539 33.284 95.313 1.00 33.15 234 GLU A CA 1
ATOM 2311 C C . GLU A 1 156 ? 9.175 33.894 95.614 1.00 25.26 234 GLU A C 1
ATOM 2312 O O . GLU A 1 156 ? 8.365 33.277 96.262 1.00 28.65 234 GLU A O 1
ATOM 2324 N N . GLY A 1 157 ? 8.927 35.111 95.154 1.00 26.44 235 GLY A N 1
ATOM 2325 C CA . GLY A 1 157 ? 7.622 35.716 95.323 1.00 29.95 235 GLY A CA 1
ATOM 2326 C C . GLY A 1 157 ? 7.438 36.568 96.570 1.00 25.96 235 GLY A C 1
ATOM 2327 O O . GLY A 1 157 ? 6.457 37.300 96.665 1.00 27.82 235 GLY A O 1
ATOM 2331 N N . SER A 1 158 ? 8.342 36.455 97.539 1.00 27.90 236 SER A N 1
ATOM 2332 C CA . SER A 1 158 ? 8.340 37.370 98.684 1.00 29.90 236 SER A CA 1
ATOM 2333 C C . SER A 1 158 ? 9.309 38.534 98.434 1.00 24.70 236 SER A C 1
ATOM 2334 O O . SER A 1 158 ? 10.482 38.308 98.133 1.00 25.18 236 SER A O 1
ATOM 2342 N N . CYS A 1 159 ? 8.833 39.764 98.579 1.00 23.59 237 CYS A N 1
ATOM 2343 C CA . CYS A 1 159 ? 9.679 40.945 98.378 1.00 22.62 237 CYS A CA 1
ATOM 2344 C C . CYS A 1 159 ? 9.922 41.697 99.696 1.00 31.15 237 CYS A C 1
ATOM 2345 O O . CYS A 1 159 ? 8.999 41.924 100.478 1.00 30.68 237 CYS A O 1
ATOM 2352 N N . PHE A 1 160 ? 11.166 42.096 99.932 1.00 22.64 238 PHE A N 1
ATOM 2353 C CA . PHE A 1 160 ? 11.537 42.722 101.196 1.00 19.59 238 PHE A CA 1
ATOM 2354 C C . PHE A 1 160 ? 12.041 44.142 100.965 1.00 23.81 238 PHE A C 1
ATOM 2355 O O . PHE A 1 160 ? 12.736 44.407 99.987 1.00 18.79 238 PHE A O 1
ATOM 2372 N N . VAL A 1 161 ? 11.676 45.056 101.855 1.00 23.98 239 VAL A N 1
ATOM 2373 C CA . VAL A 1 161 ? 12.132 46.435 101.747 1.00 20.13 239 VAL A CA 1
ATOM 2374 C C . VAL A 1 161 ? 12.312 47.012 103.140 1.00 27.90 239 VAL A C 1
ATOM 2375 O O . VAL A 1 161 ? 11.595 46.641 104.066 1.00 23.83 239 VAL A O 1
ATOM 2388 N N . ILE A 1 162 ? 13.302 47.882 103.288 1.00 25.71 240 ILE A N 1
ATOM 2389 C CA . ILE A 1 162 ? 13.532 48.598 104.535 1.00 22.18 240 ILE A CA 1
ATOM 2390 C C . ILE A 1 162 ? 12.753 49.910 104.515 1.00 26.37 240 ILE A C 1
ATOM 2391 O O . ILE A 1 162 ? 12.911 50.713 103.605 1.00 24.79 240 ILE A O 1
ATOM 2407 N N . VAL A 1 163 ? 11.905 50.113 105.517 1.00 23.19 241 VAL A N 1
ATOM 2408 C CA . VAL A 1 163 ? 11.176 51.368 105.672 1.00 22.82 241 VAL A CA 1
ATOM 2409 C C . VAL A 1 163 ? 11.629 52.087 106.947 1.00 25.61 241 VAL A C 1
ATOM 2410 O O . VAL A 1 163 ? 11.758 51.462 108.000 1.00 24.66 241 VAL A O 1
ATOM 2423 N N . SER A 1 164 ? 11.862 53.395 106.855 1.00 22.35 242 SER A N 1
ATOM 2424 C CA . SER A 1 164 ? 12.307 54.171 108.015 1.00 24.91 242 SER A CA 1
ATOM 2425 C C . SER A 1 164 ? 11.258 55.206 108.420 1.00 26.40 242 SER A C 1
ATOM 2426 O O . SER A 1 164 ? 10.486 55.684 107.585 1.00 21.30 242 SER A O 1
ATOM 2434 N N . ASP A 1 165 ? 11.249 55.534 109.709 1.00 29.48 243 ASP A N 1
ATOM 2435 C CA . ASP A 1 165 ? 10.238 56.401 110.317 1.00 28.30 243 ASP A CA 1
ATOM 2436 C C . ASP A 1 165 ? 10.945 57.226 111.385 1.00 33.04 243 ASP A C 1
ATOM 2437 O O . ASP A 1 165 ? 12.079 56.916 111.768 1.00 27.59 243 ASP A O 1
ATOM 2446 N N . GLY A 1 166 ? 10.298 58.286 111.857 1.00 34.12 244 GLY A N 1
ATOM 2447 C CA . GLY A 1 166 ? 10.878 59.124 112.894 1.00 27.98 244 GLY A CA 1
ATOM 2448 C C . GLY A 1 166 ? 11.470 60.421 112.375 1.00 29.16 244 GLY A C 1
ATOM 2449 O O . GLY A 1 166 ? 12.203 60.422 111.394 1.00 33.68 244 GLY A O 1
ATOM 2453 N N . PRO A 1 167 ? 11.169 61.549 113.048 1.00 37.34 245 PRO A N 1
ATOM 2454 C CA . PRO A 1 167 ? 11.594 62.876 112.576 1.00 36.54 245 PRO A CA 1
ATOM 2455 C C . PRO A 1 167 ? 13.082 63.174 112.710 1.00 34.00 245 PRO A C 1
ATOM 2456 O O . PRO A 1 167 ? 13.579 64.055 112.019 1.00 38.62 245 PRO A O 1
ATOM 2467 N N . ASN A 1 168 ? 13.785 62.471 113.587 1.00 35.65 246 ASN A N 1
ATOM 2468 C CA . ASN A 1 168 ? 15.183 62.800 113.842 1.00 44.42 246 ASN A CA 1
ATOM 2469 C C . ASN A 1 168 ? 16.146 61.638 113.667 1.00 36.58 246 ASN A C 1
ATOM 2470 O O . ASN A 1 168 ? 15.893 60.531 114.137 1.00 36.84 246 ASN A O 1
ATOM 2481 N N . VAL A 1 169 ? 17.270 61.913 113.011 1.00 31.79 247 VAL A N 1
ATOM 2482 C CA . VAL A 1 169 ? 18.261 60.884 112.744 1.00 38.15 247 VAL A CA 1
ATOM 2483 C C . VAL A 1 169 ? 18.852 60.296 114.027 1.00 38.82 247 VAL A C 1
ATOM 2484 O O . VAL A 1 169 ? 19.483 59.239 113.978 1.00 37.14 247 VAL A O 1
ATOM 2497 N N . ASN A 1 170 ? 18.657 60.970 115.164 1.00 42.17 248 ASN A N 1
ATOM 2498 C CA . ASN A 1 170 ? 19.187 60.475 116.439 1.00 36.91 248 ASN A CA 1
ATOM 2499 C C . ASN A 1 170 ? 18.200 59.600 117.198 1.00 38.92 248 ASN A C 1
ATOM 2500 O O . ASN A 1 170 ? 18.520 59.059 118.254 1.00 41.36 248 ASN A O 1
ATOM 2510 N N . GLN A 1 171 ? 17.001 59.444 116.652 1.00 43.92 249 GLN A N 1
ATOM 2511 C CA . GLN A 1 171 ? 16.083 58.431 117.163 1.00 48.86 249 GLN A CA 1
ATOM 2512 C C . GLN A 1 171 ? 15.221 57.855 116.039 1.00 47.80 249 GLN A C 1
ATOM 2513 O O . GLN A 1 171 ? 13.992 57.859 116.112 1.00 42.83 249 GLN A O 1
ATOM 2527 N N . SER A 1 172 ? 15.879 57.350 115.002 1.00 42.00 250 SER A N 1
ATOM 2528 C CA . SER A 1 172 ? 15.172 56.801 113.854 1.00 34.10 250 SER A CA 1
ATOM 2529 C C . SER A 1 172 ? 14.683 55.388 114.118 1.00 29.85 250 SER A C 1
ATOM 2530 O O . SER A 1 172 ? 15.239 54.665 114.945 1.00 27.71 250 SER A O 1
ATOM 2538 N N . VAL A 1 173 ? 13.630 54.999 113.406 1.00 27.71 251 VAL A N 1
ATOM 2539 C CA . VAL A 1 173 ? 13.098 53.645 113.489 1.00 33.31 251 VAL A CA 1
ATOM 2540 C C . VAL A 1 173 ? 13.224 52.998 112.106 1.00 27.54 251 VAL A C 1
ATOM 2541 O O . VAL A 1 173 ? 12.996 53.652 111.097 1.00 29.36 251 VAL A O 1
ATOM 2554 N N . HIS A 1 174 ? 13.616 51.728 112.071 1.00 26.19 252 HIS A N 1
ATOM 2555 C CA . HIS A 1 174 ? 13.832 51.019 110.813 1.00 26.40 252 HIS A CA 1
ATOM 2556 C C . HIS A 1 174 ? 13.187 49.645 110.882 1.00 23.92 252 HIS A C 1
ATOM 2557 O O . HIS A 1 174 ? 13.386 48.899 111.832 1.00 28.46 252 HIS A O 1
ATOM 2572 N N . ARG A 1 175 ? 12.368 49.347 109.883 1.00 24.43 253 ARG A N 1
ATOM 2573 C CA . ARG A 1 175 ? 11.648 48.089 109.830 1.00 22.95 253 ARG A CA 1
ATOM 2574 C C . ARG A 1 175 ? 11.891 47.367 108.506 1.00 27.12 253 ARG A C 1
ATOM 2575 O O . ARG A 1 175 ? 11.977 48.002 107.455 1.00 24.50 253 ARG A O 1
ATOM 2596 N N . ILE A 1 176 ? 11.992 46.041 108.565 1.00 23.98 254 ILE A N 1
ATOM 2597 C CA . ILE A 1 176 ? 11.908 45.222 107.372 1.00 22.98 254 ILE A CA 1
ATOM 2598 C C . ILE A 1 176 ? 10.448 44.876 107.153 1.00 26.15 254 ILE A C 1
ATOM 2599 O O . ILE A 1 176 ? 9.779 44.384 108.066 1.00 24.57 254 ILE A O 1
ATOM 2615 N N . TYR A 1 177 ? 9.956 45.136 105.949 1.00 25.82 255 TYR A N 1
ATOM 2616 C CA . TYR A 1 177 ? 8.633 44.693 105.560 1.00 21.80 255 TYR A CA 1
ATOM 2617 C C . TYR A 1 177 ? 8.735 43.523 104.579 1.00 26.68 255 TYR A C 1
ATOM 2618 O O . TYR A 1 177 ? 9.516 43.563 103.629 1.00 27.77 255 TYR A O 1
ATOM 2636 N N . GLU A 1 178 ? 7.963 42.469 104.815 1.00 24.54 256 GLU A N 1
ATOM 2637 C CA . GLU A 1 178 ? 7.845 41.405 103.833 1.00 23.41 256 GLU A CA 1
ATOM 2638 C C . GLU A 1 178 ? 6.524 41.541 103.078 1.00 22.67 256 GLU A C 1
ATOM 2639 O O . GLU A 1 178 ? 5.470 41.617 103.701 1.00 25.24 256 GLU A O 1
ATOM 2651 N N . LEU A 1 179 ? 6.596 41.558 101.745 1.00 24.16 257 LEU A N 1
ATOM 2652 C CA . LEU A 1 179 ? 5.419 41.685 100.890 1.00 22.55 257 LEU A CA 1
ATOM 2653 C C . LEU A 1 179 ? 5.249 40.447 100.017 1.00 24.16 257 LEU A C 1
ATOM 2654 O O . LEU A 1 179 ? 6.227 39.799 99.646 1.00 26.67 257 LEU A O 1
ATOM 2670 N N . GLN A 1 180 ? 3.998 40.119 99.709 1.00 19.81 258 GLN A N 1
ATOM 2671 C CA . GLN A 1 180 ? 3.674 39.132 98.681 1.00 24.64 258 GLN A CA 1
ATOM 2672 C C . GLN A 1 180 ? 2.512 39.701 97.858 1.00 25.74 258 GLN A C 1
ATOM 2673 O O . GLN A 1 180 ? 1.523 40.187 98.409 1.00 24.44 258 GLN A O 1
ATOM 2687 N N . ASN A 1 181 ? 2.640 39.685 96.539 1.00 22.06 259 ASN A N 1
ATOM 2688 C CA . ASN A 1 181 ? 1.640 40.338 95.707 1.00 26.17 259 ASN A CA 1
ATOM 2689 C C . ASN A 1 181 ? 1.291 41.717 96.246 1.00 25.75 259 ASN A C 1
ATOM 2690 O O . ASN A 1 181 ? 0.123 42.113 96.251 1.00 24.58 259 ASN A O 1
ATOM 2700 N N . GLY A 1 182 ? 2.296 42.452 96.717 1.00 28.29 260 GLY A N 1
ATOM 2701 C CA . GLY A 1 182 ? 2.085 43.835 97.111 1.00 25.10 260 GLY A CA 1
ATOM 2702 C C . GLY A 1 182 ? 1.339 44.018 98.417 1.00 25.28 260 GLY A C 1
ATOM 2703 O O . GLY A 1 182 ? 0.876 45.120 98.724 1.00 28.49 260 GLY A O 1
ATOM 2707 N N . THR A 1 183 ? 1.257 42.948 99.203 1.00 24.64 261 THR A N 1
ATOM 2708 C CA . THR A 1 183 ? 0.486 42.951 100.441 1.00 26.57 261 THR A CA 1
ATOM 2709 C C . THR A 1 183 ? 1.408 42.636 101.610 1.00 26.63 261 THR A C 1
ATOM 2710 O O . THR A 1 183 ? 2.117 41.620 101.592 1.00 23.28 261 THR A O 1
ATOM 2721 N N . VAL A 1 184 ? 1.371 43.474 102.637 1.00 27.39 262 VAL A N 1
ATOM 2722 C CA . VAL A 1 184 ? 2.207 43.261 103.808 1.00 27.99 262 VAL A CA 1
ATOM 2723 C C . VAL A 1 184 ? 1.831 41.940 104.485 1.00 23.66 262 VAL A C 1
ATOM 2724 O O . VAL A 1 184 ? 0.688 41.746 104.889 1.00 23.07 262 VAL A O 1
ATOM 2737 N N . GLN A 1 185 ? 2.805 41.039 104.594 1.00 26.25 263 GLN A N 1
ATOM 2738 C CA . GLN A 1 185 ? 2.626 39.767 105.293 1.00 27.60 263 GLN A CA 1
ATOM 27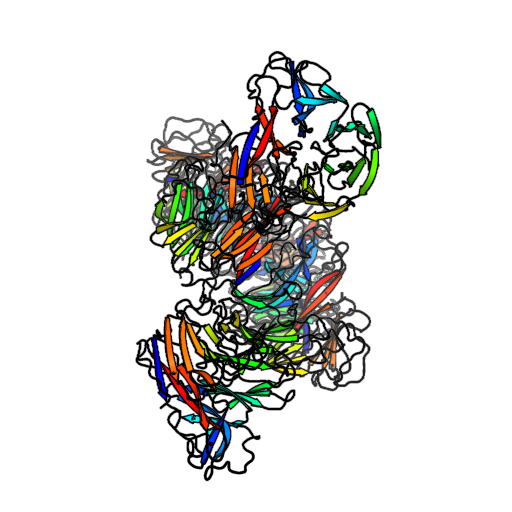39 C C . GLN A 1 185 ? 3.013 39.903 106.754 1.00 28.05 263 GLN A C 1
ATOM 2740 O O . GLN A 1 185 ? 2.299 39.454 107.645 1.00 26.94 263 GLN A O 1
ATOM 2754 N N . ARG A 1 186 ? 4.161 40.512 106.990 1.00 21.42 264 ARG A N 1
ATOM 2755 C CA . ARG A 1 186 ? 4.605 40.814 108.333 1.00 31.80 264 ARG A CA 1
ATOM 2756 C C . ARG A 1 186 ? 5.721 41.843 108.267 1.00 34.52 264 ARG A C 1
ATOM 2757 O O . ARG A 1 186 ? 6.174 42.217 107.188 1.00 25.13 264 ARG A O 1
ATOM 2778 N N . TRP A 1 187 ? 6.130 42.332 109.428 1.00 29.43 265 TRP A N 1
ATOM 2779 C CA . TRP A 1 187 ? 7.256 43.229 109.497 1.00 32.60 265 TRP A CA 1
ATOM 2780 C C . TRP A 1 187 ? 7.982 43.022 110.812 1.00 35.86 265 TRP A C 1
ATOM 2781 O O . TRP A 1 187 ? 7.443 42.449 111.762 1.00 25.11 265 TRP A O 1
ATOM 2802 N N . LYS A 1 188 ? 9.223 43.477 110.843 1.00 32.00 266 LYS A N 1
ATOM 2803 C CA . LYS A 1 188 ? 10.089 43.273 111.979 1.00 29.35 266 LYS A CA 1
ATOM 2804 C C . LYS A 1 188 ? 10.807 44.602 112.208 1.00 37.04 266 LYS A C 1
ATOM 2805 O O . LYS A 1 188 ? 11.426 45.146 111.298 1.00 28.51 266 LYS A O 1
ATOM 2824 N N . GLN A 1 189 ? 10.672 45.166 113.400 1.00 30.22 267 GLN A N 1
ATOM 2825 C CA . GLN A 1 189 ? 11.395 46.392 113.705 1.00 28.69 267 GLN A CA 1
ATOM 2826 C C . GLN A 1 189 ? 12.805 46.004 114.112 1.00 24.33 267 GLN A C 1
ATOM 2827 O O . GLN A 1 189 ? 12.988 45.177 114.986 1.00 28.57 267 GLN A O 1
ATOM 2841 N N . LEU A 1 190 ? 13.800 46.562 113.437 1.00 23.48 268 LEU A N 1
ATOM 2842 C CA . LEU A 1 190 ? 15.192 46.274 113.757 1.00 26.39 268 LEU A CA 1
ATOM 2843 C C . LEU A 1 190 ? 15.615 46.992 115.042 1.00 33.21 268 LEU A C 1
ATOM 2844 O O . LEU A 1 190 ? 15.197 48.118 115.286 1.00 25.39 268 LEU A O 1
ATOM 2860 N N . ASN A 1 191 ? 16.459 46.351 115.846 1.00 29.79 269 ASN A N 1
ATOM 2861 C CA . ASN A 1 191 ? 17.090 47.037 116.974 1.00 30.51 269 ASN A CA 1
ATOM 2862 C C . ASN A 1 191 ? 18.299 47.833 116.497 1.00 25.10 269 ASN A C 1
ATOM 2863 O O . ASN A 1 191 ? 19.382 47.286 116.285 1.00 32.77 269 ASN A O 1
ATOM 2873 N N . THR A 1 192 ? 18.104 49.133 116.325 1.00 27.39 270 THR A N 1
ATOM 2874 C CA . THR A 1 192 ? 19.147 50.021 115.811 1.00 24.80 270 THR A CA 1
ATOM 2875 C C . THR A 1 192 ? 19.571 51.063 116.858 1.00 23.26 270 THR A C 1
ATOM 2876 O O . THR A 1 192 ? 20.059 52.156 116.527 1.00 26.88 270 THR A O 1
ATOM 2887 N N . THR A 1 193 ? 19.416 50.694 118.122 1.00 26.84 271 THR A N 1
ATOM 2888 C CA . THR A 1 193 ? 19.821 51.551 119.237 1.00 32.81 271 THR A CA 1
ATOM 2889 C C . THR A 1 193 ? 21.269 52.002 119.082 1.00 30.81 271 THR A C 1
ATOM 2890 O O . THR A 1 193 ? 22.173 51.188 118.927 1.00 34.97 271 THR A O 1
ATOM 2901 N N . GLY A 1 194 ? 21.484 53.313 119.091 1.00 30.62 272 GLY A N 1
ATOM 2902 C CA . GLY A 1 194 ? 22.827 53.858 119.001 1.00 29.59 272 GLY A CA 1
ATOM 2903 C C . GLY A 1 194 ? 23.300 54.192 117.598 1.00 28.82 272 GLY A C 1
ATOM 2904 O O . GLY A 1 194 ? 24.394 54.731 117.420 1.00 32.03 272 GLY A O 1
ATOM 2908 N N . ILE A 1 195 ? 22.490 53.882 116.590 1.00 27.92 273 ILE A N 1
ATOM 2909 C CA . ILE A 1 195 ? 22.865 54.198 115.219 1.00 24.30 273 ILE A CA 1
ATOM 2910 C C . ILE A 1 195 ? 21.678 54.727 114.421 1.00 27.03 273 ILE A C 1
ATOM 2911 O O . ILE A 1 195 ? 20.575 54.829 114.937 1.00 29.53 273 ILE A O 1
ATOM 2927 N N . ASN A 1 196 ? 21.939 55.044 113.156 1.00 28.57 274 ASN A N 1
ATOM 2928 C CA . ASN A 1 196 ? 20.935 55.476 112.192 1.00 25.83 274 ASN A CA 1
ATOM 2929 C C . ASN A 1 196 ? 21.190 54.666 110.918 1.00 24.22 274 ASN A C 1
ATOM 2930 O O . ASN A 1 196 ? 22.345 54.419 110.578 1.00 22.85 274 ASN A O 1
ATOM 2941 N N . PHE A 1 197 ? 20.129 54.254 110.230 1.00 24.82 275 PHE A N 1
ATOM 2942 C CA . PHE A 1 197 ? 20.246 53.322 109.096 1.00 25.75 275 PHE A CA 1
ATOM 2943 C C . PHE A 1 197 ? 19.339 53.701 107.920 1.00 22.66 275 PHE A C 1
ATOM 2944 O O . PHE A 1 197 ? 18.326 53.036 107.666 1.00 25.71 275 PHE A O 1
ATOM 2961 N N . GLU A 1 198 ? 19.695 54.782 107.228 1.00 24.83 276 GLU A N 1
ATOM 2962 C CA . GLU A 1 198 ? 18.923 55.297 106.099 1.00 24.09 276 GLU A CA 1
ATOM 2963 C C . GLU A 1 198 ? 19.460 54.757 104.769 1.00 23.03 276 GLU A C 1
ATOM 2964 O O . GLU A 1 198 ? 20.582 54.252 104.695 1.00 25.18 276 GLU A O 1
ATOM 2976 N N . TYR A 1 199 ? 18.652 54.902 103.722 1.00 21.64 277 TYR A N 1
ATOM 2977 C CA . TYR A 1 199 ? 19.092 54.666 102.353 1.00 16.81 277 TYR A CA 1
ATOM 2978 C C . TYR A 1 199 ? 19.608 53.243 102.109 1.00 19.17 277 TYR A C 1
ATOM 2979 O O . TYR A 1 199 ? 20.585 53.055 101.372 1.00 18.77 277 TYR A O 1
ATOM 2997 N N . SER A 1 200 ? 18.966 52.249 102.716 1.00 17.35 278 SER A N 1
ATOM 2998 C CA . SER A 1 200 ? 19.353 50.863 102.495 1.00 22.33 278 SER A CA 1
ATOM 2999 C C . SER A 1 200 ? 19.478 50.586 101.012 1.00 24.45 278 SER A C 1
ATOM 3000 O O . SER A 1 200 ? 18.554 50.864 100.253 1.00 26.55 278 SER A O 1
ATOM 3008 N N . THR A 1 201 ? 20.597 49.992 100.608 1.00 18.32 279 THR A N 1
ATOM 3009 C CA . THR A 1 201 ? 20.737 49.449 99.276 1.00 16.34 279 THR A CA 1
ATOM 3010 C C . THR A 1 201 ? 21.170 47.992 99.431 1.00 23.02 279 THR A C 1
ATOM 3011 O O . THR A 1 201 ? 22.088 47.672 100.197 1.00 22.78 279 THR A O 1
ATOM 3022 N N . CYS A 1 202 ? 20.489 47.100 98.717 1.00 21.89 280 CYS A N 1
ATOM 3023 C CA . CYS A 1 202 ? 20.521 45.675 99.050 1.00 17.33 280 CYS A CA 1
ATOM 3024 C C . CYS A 1 202 ? 20.697 44.789 97.819 1.00 21.00 280 CYS A C 1
ATOM 3025 O O . CYS A 1 202 ? 20.441 45.214 96.686 1.00 23.97 280 CYS A O 1
ATOM 3032 N N . TYR A 1 203 ? 21.106 43.546 98.062 1.00 19.12 281 TYR A N 1
ATOM 3033 C CA . TYR A 1 203 ? 21.129 42.514 97.034 1.00 18.81 281 TYR A CA 1
ATOM 3034 C C . TYR A 1 203 ? 20.792 41.210 97.734 1.00 22.27 281 TYR A C 1
ATOM 3035 O O . TYR A 1 203 ? 20.731 41.166 98.966 1.00 22.16 281 TYR A O 1
ATOM 3053 N N . THR A 1 204 ? 20.532 40.162 96.958 1.00 20.22 282 THR A N 1
ATOM 3054 C CA . THR A 1 204 ? 20.239 38.861 97.539 1.00 24.87 282 THR A CA 1
ATOM 3055 C C . THR A 1 204 ? 21.116 37.753 96.949 1.00 24.83 282 THR A C 1
ATOM 3056 O O . THR A 1 204 ? 21.458 37.766 95.766 1.00 24.56 282 THR A O 1
ATOM 3067 N N . ILE A 1 205 ? 21.491 36.807 97.801 1.00 29.30 283 ILE A N 1
ATOM 3068 C CA . ILE A 1 205 ? 22.278 35.650 97.379 1.00 30.24 283 ILE A CA 1
ATOM 3069 C C . ILE A 1 205 ? 22.102 34.524 98.391 1.00 49.96 283 ILE A C 1
ATOM 3070 O O . ILE A 1 205 ? 22.011 34.789 99.593 1.00 36.52 283 ILE A O 1
ATOM 3086 N N . ASN A 1 206 ? 22.107 33.280 97.899 1.00 69.87 284 ASN A N 1
ATOM 3087 C CA . ASN A 1 206 ? 21.611 32.093 98.628 1.00 66.26 284 ASN A CA 1
ATOM 3088 C C . ASN A 1 206 ? 20.641 32.382 99.777 1.00 47.36 284 ASN A C 1
ATOM 3089 O O . ASN A 1 206 ? 20.976 32.198 100.944 1.00 49.81 284 ASN A O 1
ATOM 3100 N N . ASN A 1 207 ? 19.436 32.828 99.425 1.00 52.95 285 ASN A N 1
ATOM 3101 C CA . ASN A 1 207 ? 18.356 33.066 100.394 1.00 50.52 285 ASN A CA 1
ATOM 3102 C C . ASN A 1 207 ? 18.634 34.074 101.540 1.00 43.60 285 ASN A C 1
ATOM 3103 O O . ASN A 1 207 ? 17.875 34.148 102.509 1.00 45.41 285 ASN A O 1
ATOM 3114 N N . LEU A 1 208 ? 19.697 34.861 101.409 1.00 29.86 286 LEU A N 1
ATOM 3115 C CA . LEU A 1 208 ? 19.990 35.945 102.346 1.00 24.38 286 LEU A CA 1
ATOM 3116 C C . LEU A 1 208 ? 19.793 37.283 101.660 1.00 25.48 286 LEU A C 1
ATOM 3117 O O . LEU A 1 208 ? 19.952 37.390 100.446 1.00 25.28 286 LEU A O 1
ATOM 3133 N N . ILE A 1 209 ? 19.451 38.298 102.439 1.00 25.36 287 ILE A N 1
ATOM 3134 C CA . ILE A 1 209 ? 19.357 39.647 101.925 1.00 23.58 287 ILE A CA 1
ATOM 3135 C C . ILE A 1 209 ? 20.449 40.412 102.668 1.00 22.77 287 ILE A C 1
ATOM 3136 O O . ILE A 1 209 ? 20.553 40.319 103.885 1.00 22.03 287 ILE A O 1
ATOM 3152 N N . LYS A 1 210 ? 21.281 41.131 101.928 1.00 17.87 288 LYS A N 1
ATOM 3153 C CA . LYS A 1 210 ? 22.339 41.911 102.523 1.00 22.31 288 LYS A CA 1
ATOM 3154 C C . LYS A 1 210 ? 22.201 43.349 102.064 1.00 19.94 288 LYS A C 1
ATOM 3155 O O . LYS A 1 210 ? 22.066 43.600 100.863 1.00 21.95 288 LYS A O 1
ATOM 3174 N N . CYS A 1 211 ? 22.230 44.287 103.014 1.00 22.91 289 CYS A N 1
ATOM 3175 C CA . CYS A 1 211 ? 22.007 45.696 102.711 1.00 19.94 289 CYS A CA 1
ATOM 3176 C C . CYS A 1 211 ? 23.093 46.568 103.344 1.00 19.16 289 CYS A C 1
ATOM 3177 O O . CYS A 1 211 ? 23.604 46.267 104.423 1.00 27.06 289 CYS A O 1
ATOM 3184 N N . THR A 1 212 ? 23.429 47.656 102.677 1.00 19.40 290 THR A N 1
ATOM 3185 C CA . THR A 1 212 ? 24.311 48.643 103.254 1.00 17.69 290 THR A CA 1
ATOM 3186 C C . THR A 1 212 ? 23.486 49.861 103.570 1.00 21.78 290 THR A C 1
ATOM 3187 O O . THR A 1 212 ? 22.655 50.277 102.761 1.00 21.71 290 THR A O 1
ATOM 3198 N N . GLY A 1 213 ? 23.701 50.403 104.761 1.00 18.95 291 GLY A N 1
ATOM 3199 C CA . GLY A 1 213 ? 23.027 51.609 105.203 1.00 24.07 291 GLY A CA 1
ATOM 3200 C C . GLY A 1 213 ? 23.898 52.852 105.136 1.00 31.53 291 GLY A C 1
ATOM 3201 O O . GLY A 1 213 ? 25.089 52.794 104.806 1.00 23.41 291 GLY A O 1
ATOM 3205 N N . THR A 1 214 ? 23.277 53.990 105.420 1.00 24.55 292 THR A N 1
ATOM 3206 C CA . THR A 1 214 ? 23.989 55.252 105.574 1.00 20.95 292 THR A CA 1
ATOM 3207 C C . THR A 1 214 ? 23.592 55.808 106.932 1.00 24.42 292 THR A C 1
ATOM 3208 O O . THR A 1 214 ? 22.407 55.975 107.217 1.00 23.39 292 THR A O 1
ATOM 3219 N N . ASN A 1 215 ? 24.576 56.031 107.795 1.00 23.24 293 ASN A N 1
ATOM 3220 C CA . ASN A 1 215 ? 24.320 56.589 109.117 1.00 21.35 293 ASN A CA 1
ATOM 3221 C C . ASN A 1 215 ? 24.508 58.103 109.068 1.00 25.94 293 ASN A C 1
ATOM 3222 O O . ASN A 1 215 ? 25.626 58.586 108.951 1.00 27.44 293 ASN A O 1
ATOM 3233 N N . LEU A 1 216 ? 23.403 58.839 109.159 1.00 25.82 294 LEU A N 1
ATOM 3234 C CA . LEU A 1 216 ? 23.419 60.296 109.013 1.00 25.95 294 LEU A CA 1
ATOM 3235 C C . LEU A 1 216 ? 23.648 61.009 110.348 1.00 28.40 294 LEU A C 1
ATOM 3236 O O . LEU A 1 216 ? 23.722 62.241 110.415 1.00 32.91 294 LEU A O 1
ATOM 3252 N N . TRP A 1 217 ? 23.762 60.218 111.405 1.00 27.91 295 TRP A N 1
ATOM 3253 C CA . TRP A 1 217 ? 23.802 60.727 112.765 1.00 30.58 295 TRP A CA 1
ATOM 3254 C C . TRP A 1 217 ? 25.225 60.778 113.314 1.00 34.61 295 TRP A C 1
ATOM 3255 O O . TRP A 1 217 ? 25.777 61.861 113.523 1.00 31.13 295 TRP A O 1
ATOM 3276 N N . ASN A 1 218 ? 25.813 59.604 113.533 1.00 25.71 296 ASN A N 1
ATOM 3277 C CA . ASN A 1 218 ? 27.062 59.505 114.273 1.00 29.10 296 ASN A CA 1
ATOM 3278 C C . ASN A 1 218 ? 28.042 58.464 113.737 1.00 33.95 296 ASN A C 1
ATOM 3279 O O . ASN A 1 218 ? 28.741 57.829 114.525 1.00 34.93 296 ASN A O 1
ATOM 3290 N N . ASP A 1 219 ? 28.104 58.270 112.421 1.00 26.55 297 ASP A N 1
ATOM 3291 C CA . ASP A 1 219 ? 29.053 57.297 111.874 1.00 25.99 297 ASP A CA 1
ATOM 3292 C C . ASP A 1 219 ? 29.431 57.605 110.454 1.00 26.10 297 ASP A C 1
ATOM 3293 O O . ASP A 1 219 ? 28.583 57.928 109.621 1.00 31.21 297 ASP A O 1
ATOM 3302 N N . ALA A 1 220 ? 30.724 57.460 110.178 1.00 25.60 298 ALA A N 1
ATOM 3303 C CA . ALA A 1 220 ? 31.254 57.625 108.841 1.00 23.95 298 ALA A CA 1
ATOM 3304 C C . ALA A 1 220 ? 31.604 56.260 108.242 1.00 23.23 298 ALA A C 1
ATOM 3305 O O . ALA A 1 220 ? 31.966 56.164 107.075 1.00 24.33 298 ALA A O 1
ATOM 3312 N N . LYS A 1 221 ? 31.509 55.207 109.046 1.00 23.96 299 LYS A N 1
ATOM 3313 C CA . LYS A 1 221 ? 31.481 53.866 108.479 1.00 22.65 299 LYS A CA 1
ATOM 3314 C C . LYS A 1 221 ? 30.036 53.644 108.067 1.00 26.36 299 LYS A C 1
ATOM 3315 O O . LYS A 1 221 ? 29.139 54.353 108.537 1.00 26.86 299 LYS A O 1
ATOM 3334 N N . ARG A 1 222 ? 29.804 52.681 107.186 1.00 22.76 300 ARG A N 1
ATOM 3335 C CA . ARG A 1 222 ? 28.430 52.335 106.810 1.00 18.97 300 ARG A CA 1
ATOM 3336 C C . ARG A 1 222 ? 28.038 51.083 107.557 1.00 24.36 300 ARG A C 1
ATOM 3337 O O . ARG A 1 222 ? 28.726 50.076 107.463 1.00 22.97 300 ARG A O 1
ATOM 3358 N N . PRO A 1 223 ? 26.951 51.153 108.334 1.00 23.95 301 PRO A N 1
ATOM 3359 C CA . PRO A 1 223 ? 26.434 49.945 108.982 1.00 23.93 301 PRO A CA 1
ATOM 3360 C C . PRO A 1 223 ? 25.888 48.958 107.947 1.00 23.51 301 PRO A C 1
ATOM 3361 O O . PRO A 1 223 ? 25.419 49.353 106.868 1.00 25.27 301 PRO A O 1
ATOM 3372 N N . LEU A 1 224 ? 25.943 47.681 108.282 1.00 25.67 302 LEU A N 1
ATOM 3373 C CA . LEU A 1 224 ? 25.510 46.628 107.372 1.00 22.20 302 LEU A CA 1
ATOM 3374 C C . LEU A 1 224 ? 24.431 45.774 107.978 1.00 23.32 302 LEU A C 1
ATOM 3375 O O . LEU A 1 224 ? 24.438 45.482 109.175 1.00 23.75 302 LEU A O 1
ATOM 3391 N N . LEU A 1 225 ? 23.502 45.345 107.136 1.00 22.63 303 LEU A N 1
ATOM 3392 C CA . LEU A 1 225 ? 22.417 44.507 107.603 1.00 21.46 303 LEU A CA 1
ATOM 3393 C C . LEU A 1 225 ? 22.434 43.202 106.812 1.00 23.44 303 LEU A C 1
ATOM 3394 O O . LEU A 1 225 ? 22.603 43.211 105.598 1.00 19.62 303 LEU A O 1
ATOM 3410 N N . ARG A 1 226 ? 22.286 42.088 107.519 1.00 20.39 304 ARG A N 1
ATOM 3411 C CA . ARG A 1 226 ? 22.133 40.782 106.894 1.00 21.68 304 ARG A CA 1
ATOM 3412 C C . ARG A 1 226 ? 20.873 40.187 107.465 1.00 21.22 304 ARG A C 1
ATOM 3413 O O . ARG A 1 226 ? 20.710 40.153 108.687 1.00 25.00 304 ARG A O 1
ATOM 3434 N N . PHE A 1 227 ? 19.973 39.729 106.607 1.00 24.29 305 PHE A N 1
ATOM 3435 C CA . PHE A 1 227 ? 18.759 39.106 107.100 1.00 27.48 305 PHE A CA 1
ATOM 3436 C C . PHE A 1 227 ? 18.259 37.990 106.199 1.00 30.28 305 PHE A C 1
ATOM 3437 O O . PHE A 1 227 ? 18.691 37.868 105.059 1.00 27.62 305 PHE A O 1
ATOM 3454 N N . THR A 1 228 ? 17.401 37.142 106.758 1.00 27.00 306 THR A N 1
ATOM 3455 C CA . THR A 1 228 ? 16.868 35.983 106.059 1.00 20.89 306 THR A CA 1
ATOM 3456 C C . THR A 1 228 ? 15.434 36.223 105.595 1.00 20.95 306 THR A C 1
ATOM 3457 O O . THR A 1 228 ? 14.785 37.217 105.974 1.00 24.68 306 THR A O 1
ATOM 3468 N N . LYS A 1 229 ? 14.939 35.298 104.783 1.00 26.63 307 LYS A N 1
ATOM 3469 C CA . LYS A 1 229 ? 13.542 35.287 104.377 1.00 21.08 307 LYS A CA 1
ATOM 3470 C C . LYS A 1 229 ? 12.601 35.238 105.574 1.00 19.62 307 LYS A C 1
ATOM 3471 O O . LYS A 1 229 ? 11.445 35.594 105.455 1.00 24.55 307 LYS A O 1
ATOM 3490 N N . GLU A 1 230 ? 13.087 34.768 106.719 1.00 21.39 309 GLU A N 1
ATOM 3491 C CA . GLU A 1 230 ? 12.257 34.666 107.922 1.00 23.07 309 GLU A CA 1
ATOM 3492 C C . GLU A 1 230 ? 12.384 35.893 108.839 1.00 26.87 309 GLU A C 1
ATOM 3493 O O . GLU A 1 230 ? 11.829 35.917 109.938 1.00 25.02 309 GLU A O 1
ATOM 3505 N N . LEU A 1 231 ? 13.120 36.900 108.374 1.00 24.90 310 LEU A N 1
ATOM 3506 C CA . LEU A 1 231 ? 13.305 38.173 109.083 1.00 19.14 310 LEU A CA 1
ATOM 3507 C C . LEU A 1 231 ? 14.197 38.067 110.303 1.00 30.62 310 LEU A C 1
ATOM 3508 O O . LEU A 1 231 ? 14.224 38.971 111.130 1.00 28.82 310 LEU A O 1
ATOM 3524 N N . ASN A 1 232 ? 14.951 36.977 110.402 1.00 21.18 311 ASN A N 1
ATOM 3525 C CA . ASN A 1 232 ? 16.090 36.962 111.301 1.00 18.11 311 ASN A CA 1
ATOM 3526 C C . ASN A 1 232 ? 17.187 37.845 110.748 1.00 23.77 311 ASN A C 1
ATOM 3527 O O . ASN A 1 232 ? 17.333 37.956 109.536 1.00 23.44 311 ASN A O 1
ATOM 3538 N N . TYR A 1 233 ? 17.947 38.498 111.619 1.00 22.88 312 TYR A N 1
ATOM 3539 C CA . TYR A 1 233 ? 18.868 39.518 111.132 1.00 25.20 312 TYR A CA 1
ATOM 3540 C C . TYR A 1 233 ? 20.034 39.779 112.078 1.00 19.82 312 TYR A C 1
ATOM 3541 O O . TYR A 1 233 ? 20.020 39.393 113.254 1.00 23.86 312 TYR A O 1
ATOM 3559 N N . GLN A 1 234 ? 21.062 40.417 111.532 1.00 23.87 313 GLN A N 1
ATOM 3560 C CA . GLN A 1 234 ? 22.157 40.928 112.333 1.00 22.88 313 GLN A CA 1
ATOM 3561 C C . GLN A 1 234 ? 22.600 42.251 111.714 1.00 28.23 313 GLN A C 1
ATOM 3562 O O . GLN A 1 234 ? 22.643 42.402 110.492 1.00 19.95 313 GLN A O 1
ATOM 3576 N N . ILE A 1 235 ? 22.899 43.226 112.557 1.00 29.61 314 ILE A N 1
ATOM 3577 C CA . ILE A 1 235 ? 23.486 44.460 112.069 1.00 28.27 314 ILE A CA 1
ATOM 3578 C C . ILE A 1 235 ? 24.961 44.418 112.435 1.00 28.24 314 ILE A C 1
ATOM 3579 O O . ILE A 1 235 ? 25.308 44.059 113.554 1.00 31.70 314 ILE A O 1
ATOM 3595 N N . VAL A 1 236 ? 25.814 44.769 111.475 1.00 19.33 315 VAL A N 1
ATOM 3596 C CA . VAL A 1 236 ? 27.261 44.636 111.604 1.00 27.50 315 VAL A CA 1
ATOM 3597 C C . VAL A 1 236 ? 27.988 45.951 111.268 1.00 26.04 315 VAL A C 1
ATOM 3598 O O . VAL A 1 236 ? 27.517 46.745 110.446 1.00 23.80 315 VAL A O 1
ATOM 3611 N N . GLU A 1 237 ? 29.133 46.168 111.904 1.00 23.53 316 GLU A N 1
ATOM 3612 C CA . GLU A 1 237 ? 29.985 47.331 111.646 1.00 22.02 316 GLU A CA 1
ATOM 3613 C C . GLU A 1 237 ? 31.257 46.904 110.904 1.00 29.30 316 GLU A C 1
ATOM 3614 O O . GLU A 1 237 ? 31.891 45.916 111.271 1.00 29.80 316 GLU A O 1
ATOM 3626 N N . PRO A 1 238 ? 31.627 47.622 109.833 1.00 22.55 317 PRO A N 1
ATOM 3627 C CA . PRO A 1 238 ? 32.906 47.281 109.195 1.00 32.85 317 PRO A CA 1
ATOM 3628 C C . PRO A 1 238 ? 34.066 47.352 110.195 1.00 33.12 317 PRO A C 1
ATOM 3629 O O . PRO A 1 238 ? 34.081 48.222 111.061 1.00 23.42 317 PRO A O 1
ATOM 3640 N N . CYS A 1 239 ? 35.007 46.424 110.095 1.00 24.71 318 CYS A N 1
ATOM 3641 C CA . CYS A 1 239 ? 36.064 46.330 111.091 1.00 31.88 318 CYS A CA 1
ATOM 3642 C C . CYS A 1 239 ? 37.398 46.773 110.509 1.00 32.08 318 CYS A C 1
ATOM 3643 O O . CYS A 1 239 ? 38.444 46.545 111.107 1.00 29.54 318 CYS A O 1
ATOM 3650 N N . ASN A 1 240 ? 37.368 47.412 109.342 1.00 27.69 319 ASN A N 1
ATOM 3651 C CA . ASN A 1 240 ? 38.587 47.961 108.770 1.00 28.01 319 ASN A CA 1
ATOM 3652 C C . ASN A 1 240 ? 38.808 49.353 109.352 1.00 29.65 319 ASN A C 1
ATOM 3653 O O . ASN A 1 240 ? 38.158 49.722 110.334 1.00 27.21 319 ASN A O 1
ATOM 3664 N N . GLY A 1 241 ? 39.726 50.118 108.768 1.00 34.06 320 GLY A N 1
ATOM 3665 C CA . GLY A 1 241 ? 40.033 51.448 109.274 1.00 30.77 320 GLY A CA 1
ATOM 3666 C C . GLY A 1 241 ? 39.820 52.517 108.218 1.00 32.85 320 GLY A C 1
ATOM 3667 O O . GLY A 1 241 ? 40.324 53.626 108.344 1.00 37.12 320 GLY A O 1
ATOM 3671 N N . ALA A 1 242 ? 39.052 52.184 107.182 1.00 30.07 321 ALA A N 1
ATOM 3672 C CA . ALA A 1 242 ? 38.786 53.125 106.100 1.00 27.80 321 ALA A CA 1
ATOM 3673 C C . ALA A 1 242 ? 37.285 53.367 105.974 1.00 34.60 321 ALA A C 1
ATOM 3674 O O . ALA A 1 242 ? 36.593 52.602 105.301 1.00 26.49 321 ALA A O 1
ATOM 3681 N N . PRO A 1 243 ? 36.771 54.417 106.633 1.00 33.24 322 PRO A N 1
ATOM 3682 C CA . PRO A 1 243 ? 35.345 54.768 106.532 1.00 35.61 322 PRO A CA 1
ATOM 3683 C C . PRO A 1 243 ? 34.955 55.038 105.079 1.00 29.65 322 PRO A C 1
ATOM 3684 O O . PRO A 1 243 ? 35.823 55.468 104.334 1.00 24.85 322 PRO A O 1
ATOM 3695 N N . THR A 1 244 ? 33.705 54.785 104.669 1.00 24.58 323 THR A N 1
ATOM 3696 C CA . THR A 1 244 ? 33.345 54.975 103.265 1.00 19.35 323 THR A CA 1
ATOM 3697 C C . THR A 1 244 ? 32.170 55.919 103.023 1.00 19.32 323 THR A C 1
ATOM 3698 O O . THR A 1 244 ? 31.814 56.182 101.875 1.00 23.72 323 THR A O 1
ATOM 3709 N N . ASP A 1 245 ? 31.576 56.438 104.088 1.00 25.49 324 ASP A N 1
ATOM 3710 C CA . ASP A 1 245 ? 30.547 57.453 103.946 1.00 20.65 324 ASP A CA 1
ATOM 3711 C C . ASP A 1 245 ? 31.209 58.744 103.428 1.00 26.42 324 ASP A C 1
ATOM 3712 O O . ASP A 1 245 ? 32.433 58.875 103.412 1.00 30.82 324 ASP A O 1
ATOM 3721 N N . PHE A 1 246 ? 30.392 59.673 102.957 1.00 24.95 325 PHE A N 1
ATOM 3722 C CA . PHE A 1 246 ? 30.836 61.038 102.749 1.00 25.04 325 PHE A CA 1
ATOM 3723 C C . PHE A 1 246 ? 29.805 61.970 103.360 1.00 26.80 325 PHE A C 1
ATOM 3724 O O . PHE A 1 246 ? 28.628 61.896 103.012 1.00 27.99 325 PHE A O 1
ATOM 3741 N N . PRO A 1 247 ? 30.247 62.868 104.263 1.00 31.73 326 PRO A N 1
ATOM 3742 C CA . PRO A 1 247 ? 31.656 63.118 104.607 1.00 34.91 326 PRO A CA 1
ATOM 3743 C C . PRO A 1 247 ? 32.253 62.050 105.502 1.00 31.25 326 PRO A C 1
ATOM 3744 O O . PRO A 1 247 ? 31.545 61.142 105.957 1.00 29.22 326 PRO A O 1
ATOM 3755 N N . ARG A 1 248 ? 33.556 62.160 105.752 1.00 30.61 327 ARG A N 1
ATOM 3756 C CA . ARG A 1 248 ? 34.243 61.239 106.653 1.00 35.74 327 ARG A CA 1
ATOM 3757 C C . ARG A 1 248 ? 35.558 61.848 107.100 1.00 42.22 327 ARG A C 1
ATOM 3758 O O . ARG A 1 248 ? 36.023 62.810 106.506 1.00 27.79 327 ARG A O 1
ATOM 3779 N N . GLY A 1 249 ? 36.147 61.276 108.143 1.00 31.33 328 GLY A N 1
ATOM 3780 C CA . GLY A 1 249 ? 37.486 61.634 108.571 1.00 29.50 328 GLY A CA 1
ATOM 3781 C C . GLY A 1 249 ? 38.519 60.800 107.838 1.00 37.70 328 GLY A C 1
ATOM 3782 O O . GLY A 1 249 ? 38.220 60.174 106.816 1.00 34.40 328 GLY A O 1
ATOM 3786 N N . GLY A 1 250 ? 39.739 60.779 108.365 1.00 36.95 329 GLY A N 1
ATOM 3787 C CA . GLY A 1 250 ? 40.826 60.043 107.741 1.00 35.16 329 GLY A CA 1
ATOM 3788 C C . GLY A 1 250 ? 40.870 58.581 108.153 1.00 37.48 329 GLY A C 1
ATOM 3789 O O . GLY A 1 250 ? 40.002 58.099 108.886 1.00 34.63 329 GLY A O 1
ATOM 3793 N N . LEU A 1 251 ? 41.891 57.881 107.669 1.00 34.41 330 LEU A N 1
ATOM 3794 C CA . LEU A 1 251 ? 42.111 56.477 108.004 1.00 40.19 330 LEU A CA 1
ATOM 3795 C C . LEU A 1 251 ? 42.421 56.295 109.490 1.00 40.15 330 LEU A C 1
ATOM 3796 O O . LEU A 1 251 ? 43.027 57.154 110.127 1.00 39.97 330 LEU A O 1
ATOM 3812 N N . THR A 1 252 ? 42.001 55.162 110.039 1.00 36.47 333 THR A N 1
ATOM 3813 C CA . THR A 1 252 ? 42.187 54.898 111.450 1.00 29.81 333 THR A CA 1
ATOM 3814 C C . THR A 1 252 ? 42.645 53.470 111.639 1.00 34.42 333 THR A C 1
ATOM 3815 O O . THR A 1 252 ? 42.664 52.687 110.689 1.00 28.44 333 THR A O 1
ATOM 3826 N N . THR A 1 253 ? 43.010 53.145 112.877 1.00 40.84 334 THR A N 1
ATOM 3827 C CA . THR A 1 253 ? 43.393 51.790 113.248 1.00 39.84 334 THR A CA 1
ATOM 3828 C C . THR A 1 253 ? 42.213 50.852 113.056 1.00 34.67 334 THR A C 1
ATOM 3829 O O . THR A 1 253 ? 41.121 51.137 113.535 1.00 36.79 334 THR A O 1
ATOM 3840 N N . PRO A 1 254 ? 42.425 49.728 112.356 1.00 32.44 335 PRO A N 1
ATOM 3841 C CA . PRO A 1 254 ? 41.281 48.833 112.160 1.00 30.69 335 PRO A CA 1
ATOM 3842 C C . PRO A 1 254 ? 40.676 48.372 113.473 1.00 38.18 335 PRO A C 1
ATOM 3843 O O . PRO A 1 254 ? 41.396 47.944 114.372 1.00 34.06 335 PRO A O 1
ATOM 3854 N N . SER A 1 255 ? 39.357 48.487 113.576 1.00 37.20 336 SER A N 1
ATOM 3855 C CA . SER A 1 255 ? 38.603 47.948 114.704 1.00 26.51 336 SER A CA 1
ATOM 3856 C C . SER A 1 255 ? 37.141 47.877 114.281 1.00 36.12 336 SER A C 1
ATOM 3857 O O . SER A 1 255 ? 36.741 48.494 113.297 1.00 31.19 336 SER A O 1
ATOM 3865 N N . CYS A 1 256 ? 36.340 47.139 115.031 1.00 30.90 337 CYS A N 1
ATOM 3866 C CA . CYS A 1 256 ? 34.922 47.057 114.742 1.00 31.10 337 CYS A CA 1
ATOM 3867 C C . CYS A 1 256 ? 34.177 48.274 115.283 1.00 32.47 337 CYS A C 1
ATOM 3868 O O . CYS A 1 256 ? 32.951 48.300 115.294 1.00 34.41 337 CYS A O 1
ATOM 3875 N N . LYS A 1 257 ? 34.911 49.300 115.691 1.00 31.65 339 LYS A N 1
ATOM 3876 C CA . LYS A 1 257 ? 34.272 50.478 116.260 1.00 36.39 339 LYS A CA 1
ATOM 3877 C C . LYS A 1 257 ? 33.811 51.455 115.186 1.00 24.90 339 LYS A C 1
ATOM 3878 O O . LYS A 1 257 ? 34.381 51.520 114.104 1.00 31.67 339 LYS A O 1
ATOM 3897 N N . MET A 1 258 ? 32.762 52.199 115.510 1.00 29.41 340 MET A N 1
ATOM 3898 C CA . MET A 1 258 ? 32.252 53.255 114.652 1.00 31.33 340 MET A CA 1
ATOM 3899 C C . MET A 1 258 ? 33.302 54.336 114.419 1.00 38.63 340 MET A C 1
ATOM 3900 O O . MET A 1 258 ? 34.120 54.615 115.292 1.00 33.60 340 MET A O 1
ATOM 3914 N N . ALA A 1 259 ? 33.282 54.920 113.224 1.00 31.80 341 ALA A N 1
ATOM 3915 C CA . ALA A 1 259 ? 34.136 56.058 112.895 1.00 36.67 341 ALA A CA 1
ATOM 3916 C C . ALA A 1 259 ? 33.343 57.341 113.122 1.00 42.15 341 ALA A C 1
ATOM 3917 O O . ALA A 1 259 ? 32.646 57.829 112.235 1.00 35.93 341 ALA A O 1
ATOM 3924 N N . GLN A 1 260 ? 33.438 57.892 114.321 1.00 38.92 342 GLN A N 1
ATOM 3925 C CA . GLN A 1 260 ? 32.579 59.009 114.675 1.00 41.39 342 GLN A CA 1
ATOM 3926 C C . GLN A 1 260 ? 33.073 60.351 114.141 1.00 39.83 342 GLN A C 1
ATOM 3927 O O . GLN A 1 260 ? 32.297 61.300 114.085 1.00 40.52 342 GLN A O 1
ATOM 3941 N N . GLU A 1 261 ? 34.331 60.434 113.712 1.00 38.01 343 GLU A N 1
ATOM 3942 C CA . GLU A 1 261 ? 34.829 61.693 113.143 1.00 37.82 343 GLU A CA 1
ATOM 3943 C C . GLU A 1 261 ? 34.030 62.049 111.887 1.00 43.68 343 GLU A C 1
ATOM 3944 O O . GLU A 1 261 ? 34.081 61.332 110.884 1.00 35.91 343 GLU A O 1
ATOM 3956 N N . LYS A 1 262 ? 33.298 63.159 111.959 1.00 35.82 344 LYS A N 1
ATOM 3957 C CA . LYS A 1 262 ? 32.470 63.643 110.854 1.00 29.28 344 LYS A CA 1
ATOM 3958 C C . LYS A 1 262 ? 31.421 62.607 110.457 1.00 34.95 344 LYS A C 1
ATOM 3959 O O . LYS A 1 262 ? 31.136 62.408 109.278 1.00 34.19 344 LYS A O 1
ATOM 3978 N N . GLY A 1 263 ? 30.839 61.972 111.462 1.00 25.77 345 GLY A N 1
ATOM 3979 C CA . GLY A 1 263 ? 29.858 60.927 111.241 1.00 35.63 345 GLY A CA 1
ATOM 3980 C C . GLY A 1 263 ? 28.498 61.493 110.890 1.00 37.12 345 GLY A C 1
ATOM 3981 O O . GLY A 1 263 ? 27.647 60.786 110.348 1.00 33.99 345 GLY A O 1
ATOM 3985 N N . GLU A 1 264 ? 28.287 62.769 111.202 1.00 34.54 346 GLU A N 1
ATOM 3986 C CA . GLU A 1 264 ? 27.010 63.402 110.925 1.00 31.10 346 GLU A CA 1
ATOM 3987 C C . GLU A 1 264 ? 26.894 63.609 109.429 1.00 34.05 346 GLU A C 1
ATOM 3988 O O . GLU A 1 264 ? 27.892 63.885 108.758 1.00 33.35 346 GLU A O 1
ATOM 4000 N N . GLY A 1 265 ? 25.677 63.478 108.905 1.00 28.97 347 GLY A N 1
ATOM 4001 C CA . GLY A 1 265 ? 25.468 63.562 107.470 1.00 27.24 347 GLY A CA 1
ATOM 4002 C C . GLY A 1 265 ? 25.930 62.293 106.762 1.00 29.94 347 GLY A C 1
ATOM 4003 O O . GLY A 1 265 ? 26.341 61.321 107.399 1.00 28.37 347 GLY A O 1
ATOM 4007 N N . GLY A 1 266 ? 25.855 62.303 105.437 1.00 24.79 348 GLY A N 1
ATOM 4008 C CA . GLY A 1 266 ? 26.254 61.161 104.654 1.00 30.15 348 GLY A CA 1
ATOM 4009 C C . GLY A 1 266 ? 25.518 61.077 103.333 1.00 31.18 348 GLY A C 1
ATOM 4010 O O . GLY A 1 266 ? 24.726 61.956 102.973 1.00 25.85 348 GLY A O 1
ATOM 4014 N N . ILE A 1 267 ? 25.791 60.004 102.603 1.00 27.60 349 ILE A N 1
ATOM 4015 C CA . ILE A 1 267 ? 25.270 59.844 101.262 1.00 22.11 349 ILE A CA 1
ATOM 4016 C C . ILE A 1 267 ? 25.109 58.352 100.961 1.00 28.71 349 ILE A C 1
ATOM 4017 O O . ILE A 1 267 ? 25.922 57.539 101.392 1.00 20.03 349 ILE A O 1
ATOM 4033 N N . GLN A 1 268 ? 24.024 57.990 100.275 1.00 20.56 350 GLN A N 1
ATOM 4034 C CA . GLN A 1 268 ? 23.757 56.583 99.950 1.00 16.27 350 GLN A CA 1
ATOM 4035 C C . GLN A 1 268 ? 24.958 55.927 99.292 1.00 19.52 350 GLN A C 1
ATOM 4036 O O . GLN A 1 268 ? 25.549 56.477 98.355 1.00 21.73 350 GLN A O 1
ATOM 4050 N N . GLY A 1 269 ? 25.309 54.742 99.781 1.00 20.99 351 GLY A N 1
ATOM 4051 C CA . GLY A 1 269 ? 26.413 53.976 99.239 1.00 19.05 351 GLY A CA 1
ATOM 4052 C C . GLY A 1 269 ? 26.349 52.502 99.618 1.00 24.12 351 GLY A C 1
ATOM 4053 O O . GLY A 1 269 ? 25.472 52.083 100.366 1.00 18.74 351 GLY A O 1
ATOM 4057 N N . PHE A 1 270 ? 27.299 51.724 99.113 1.00 23.88 352 PHE A N 1
ATOM 4058 C CA . PHE A 1 270 ? 27.240 50.270 99.223 1.00 19.67 352 PHE A CA 1
ATOM 4059 C C . PHE A 1 270 ? 28.577 49.629 99.594 1.00 24.02 352 PHE A C 1
ATOM 4060 O O . PHE A 1 270 ? 29.642 50.182 99.309 1.00 19.91 352 PHE A O 1
ATOM 4077 N N . ILE A 1 271 ? 28.480 48.460 100.224 1.00 23.68 353 ILE A N 1
ATOM 4078 C CA . ILE A 1 271 ? 29.610 47.556 100.489 1.00 18.48 353 ILE A CA 1
ATOM 4079 C C . ILE A 1 271 ? 29.169 46.158 100.056 1.00 20.17 353 ILE A C 1
ATOM 4080 O O . ILE A 1 271 ? 28.137 45.671 100.513 1.00 20.72 353 ILE A O 1
ATOM 4096 N N . LEU A 1 272 ? 29.911 45.524 99.154 1.00 23.46 354 LEU A N 1
ATOM 4097 C CA . LEU A 1 272 ? 29.629 44.134 98.811 1.00 24.04 354 LEU A CA 1
ATOM 4098 C C . LEU A 1 272 ? 30.102 43.241 99.945 1.00 26.53 354 LEU A C 1
ATOM 4099 O O . LEU A 1 272 ? 31.298 43.024 100.126 1.00 25.40 354 LEU A O 1
ATOM 4115 N N . ASP A 1 273 ? 29.135 42.710 100.681 1.00 18.87 355 ASP A N 1
ATOM 4116 C CA . ASP A 1 273 ? 29.371 42.032 101.947 1.00 20.69 355 ASP A CA 1
ATOM 4117 C C . ASP A 1 273 ? 29.521 40.526 101.709 1.00 22.00 355 ASP A C 1
ATOM 4118 O O . ASP A 1 273 ? 28.656 39.734 102.072 1.00 25.01 355 ASP A O 1
ATOM 4127 N N . GLU A 1 274 ? 30.644 40.179 101.083 1.00 25.67 356 GLU A N 1
ATOM 4128 C CA . GLU A 1 274 ? 31.013 38.810 100.768 1.00 32.01 356 GLU A CA 1
ATOM 4129 C C . GLU A 1 274 ? 32.472 38.551 101.195 1.00 31.35 356 GLU A C 1
ATOM 4130 O O . GLU A 1 274 ? 33.085 39.350 101.896 1.00 29.33 356 GLU A O 1
ATOM 4142 N N . LYS A 1 275 ? 33.013 37.425 100.764 1.00 25.37 357 LYS A N 1
ATOM 4143 C CA . LYS A 1 275 ? 34.426 37.135 100.930 1.00 27.50 357 LYS A CA 1
ATOM 4144 C C . LYS A 1 275 ? 34.969 36.704 99.577 1.00 29.35 357 LYS A C 1
ATOM 4145 O O . LYS A 1 275 ? 34.656 35.614 99.110 1.00 31.30 357 LYS A O 1
ATOM 4164 N N . PRO A 1 276 ? 35.768 37.559 98.929 1.00 27.86 359 PRO A N 1
ATOM 4165 C CA . PRO A 1 276 ? 36.178 38.907 99.334 1.00 25.04 359 PRO A CA 1
ATOM 4166 C C . PRO A 1 276 ? 35.033 39.903 99.390 1.00 26.04 359 PRO A C 1
ATOM 4167 O O . PRO A 1 276 ? 34.026 39.733 98.697 1.00 25.07 359 PRO A O 1
ATOM 4178 N N . ALA A 1 277 ? 35.211 40.940 100.203 1.00 30.16 360 ALA A N 1
ATOM 4179 C CA . ALA A 1 277 ? 34.302 42.069 100.222 1.00 26.72 360 ALA A CA 1
ATOM 4180 C C . ALA A 1 277 ? 34.825 43.142 99.284 1.00 26.88 360 ALA A C 1
ATOM 4181 O O . ALA A 1 277 ? 36.002 43.141 98.929 1.00 26.41 360 ALA A O 1
ATOM 4188 N N . TRP A 1 278 ? 33.950 44.062 98.892 1.00 25.72 361 TRP A N 1
ATOM 4189 C CA . TRP A 1 278 ? 34.381 45.268 98.189 1.00 24.50 361 TRP A CA 1
ATOM 4190 C C . TRP A 1 278 ? 33.791 46.482 98.861 1.00 23.69 361 TRP A C 1
ATOM 4191 O O . TRP A 1 278 ? 32.592 46.502 99.165 1.00 22.11 361 TRP A O 1
ATOM 4212 N N . THR A 1 279 ? 34.639 47.481 99.106 1.00 20.59 362 THR A N 1
ATOM 4213 C CA . THR A 1 279 ? 34.198 48.773 99.601 1.00 20.71 362 THR A CA 1
ATOM 4214 C C . THR A 1 279 ? 34.192 49.749 98.457 1.00 24.81 362 THR A C 1
ATOM 4215 O O . THR A 1 279 ? 34.850 49.518 97.442 1.00 20.65 362 THR A O 1
ATOM 4226 N N . SER A 1 280 ? 33.470 50.852 98.628 1.00 23.25 363 SER A N 1
ATOM 4227 C CA . SER A 1 280 ? 33.433 51.886 97.608 1.00 22.14 363 SER A CA 1
ATOM 4228 C C . SER A 1 280 ? 33.337 53.269 98.255 1.00 19.21 363 SER A C 1
ATOM 4229 O O . SER A 1 280 ? 32.651 53.453 99.256 1.00 20.36 363 SER A O 1
ATOM 4237 N N . LYS A 1 281 ? 34.056 54.237 97.693 1.00 23.49 364 LYS A N 1
ATOM 4238 C CA . LYS A 1 281 ? 34.097 55.575 98.272 1.00 23.21 364 LYS A CA 1
ATOM 4239 C C . LYS A 1 281 ? 34.678 56.622 97.312 1.00 23.49 364 LYS A C 1
ATOM 4240 O O . LYS A 1 281 ? 35.314 56.296 96.295 1.00 27.12 364 LYS A O 1
ATOM 4259 N N . THR A 1 282 ? 34.433 57.885 97.633 1.00 33.83 365 THR A N 1
ATOM 4260 C CA . THR A 1 282 ? 35.077 58.987 96.923 1.00 26.24 365 THR A CA 1
ATOM 4261 C C . THR A 1 282 ? 36.602 58.819 97.015 1.00 31.42 365 THR A C 1
ATOM 4262 O O . THR A 1 282 ? 37.128 58.323 98.008 1.00 29.52 365 THR A O 1
ATOM 4273 N N . LYS A 1 283 ? 37.305 59.209 95.964 1.00 30.29 366 LYS A N 1
ATOM 4274 C CA . LYS A 1 283 ? 38.764 59.225 95.986 1.00 31.91 366 LYS A CA 1
ATOM 4275 C C . LYS A 1 283 ? 39.229 60.005 97.219 1.00 32.55 366 LYS A C 1
ATOM 4276 O O . LYS A 1 283 ? 39.946 59.479 98.065 1.00 39.83 366 LYS A O 1
ATOM 4295 N N . ALA A 1 284 ? 38.768 61.243 97.334 1.00 48.88 367 ALA A N 1
ATOM 4296 C CA . ALA A 1 284 ? 39.209 62.138 98.396 1.00 61.84 367 ALA A CA 1
ATOM 4297 C C . ALA A 1 284 ? 38.206 62.219 99.545 1.00 47.72 367 ALA A C 1
ATOM 4298 O O . ALA A 1 284 ? 36.994 62.223 99.327 1.00 32.36 367 ALA A O 1
ATOM 4305 N N . GLU A 1 285 ? 38.708 62.321 100.770 1.00 34.67 368 GLU A N 1
ATOM 4306 C CA . GLU A 1 285 ? 37.835 62.563 101.917 1.00 43.14 368 GLU A CA 1
ATOM 4307 C C . GLU A 1 285 ? 37.452 64.038 101.995 1.00 40.34 368 GLU A C 1
ATOM 4308 O O . GLU A 1 285 ? 36.610 64.431 102.796 1.00 42.41 368 GLU A O 1
ATOM 4320 N N . SER A 1 286 ? 38.095 64.848 101.163 1.00 40.74 369 SER A N 1
ATOM 4321 C CA . SER A 1 286 ? 37.968 66.295 101.237 1.00 53.51 369 SER A CA 1
ATOM 4322 C C . SER A 1 286 ? 36.901 66.824 100.278 1.00 50.94 369 SER A C 1
ATOM 4323 O O . SER A 1 286 ? 36.322 67.880 100.502 1.00 50.75 369 SER A O 1
ATOM 4331 N N . SER A 1 287 ? 36.640 66.086 99.208 1.00 47.71 370 SER A N 1
ATOM 4332 C CA . SER A 1 287 ? 35.620 66.487 98.252 1.00 36.33 370 SER A CA 1
ATOM 4333 C C . SER A 1 287 ? 34.895 65.256 97.741 1.00 36.55 370 SER A C 1
ATOM 4334 O O . SER A 1 287 ? 35.428 64.157 97.785 1.00 32.14 370 SER A O 1
ATOM 4342 N N . GLN A 1 288 ? 33.687 65.457 97.234 1.00 37.40 371 GLN A N 1
ATOM 4343 C CA . GLN A 1 288 ? 32.887 64.368 96.693 1.00 37.61 371 GLN A CA 1
ATOM 4344 C C . GLN A 1 288 ? 33.343 64.073 95.268 1.00 40.70 371 GLN A C 1
ATOM 4345 O O . GLN A 1 288 ? 32.546 64.100 94.332 1.00 44.18 371 GLN A O 1
ATOM 4359 N N . ASN A 1 289 ? 34.637 63.809 95.102 1.00 34.85 372 ASN A N 1
ATOM 4360 C CA . ASN A 1 289 ? 35.193 63.564 93.785 1.00 34.47 372 ASN A CA 1
ATOM 4361 C C . ASN A 1 289 ? 35.813 62.182 93.674 1.00 31.02 372 ASN A C 1
ATOM 4362 O O . ASN A 1 289 ? 36.382 61.680 94.639 1.00 27.55 372 ASN A O 1
ATOM 4373 N N . GLY A 1 290 ? 35.710 61.594 92.487 1.00 25.08 373 GLY A N 1
ATOM 4374 C CA . GLY A 1 290 ? 36.278 60.286 92.211 1.00 24.57 373 GLY A CA 1
ATOM 4375 C C . GLY A 1 290 ? 35.443 59.162 92.802 1.00 26.00 373 GLY A C 1
ATOM 4376 O O . GLY A 1 290 ? 34.525 59.404 93.577 1.00 28.55 373 GLY A O 1
ATOM 4380 N N . PHE A 1 291 ? 35.770 57.929 92.431 1.00 33.92 374 PHE A N 1
ATOM 4381 C CA . PHE A 1 291 ? 35.139 56.754 93.029 1.00 25.87 374 PHE A CA 1
ATOM 4382 C C . PHE A 1 291 ? 36.120 55.600 92.981 1.00 23.82 374 PHE A C 1
ATOM 4383 O O . PHE A 1 291 ? 36.702 55.288 91.930 1.00 26.18 374 PHE A O 1
ATOM 4400 N N . VAL A 1 292 ? 36.292 54.953 94.127 1.00 25.09 375 VAL A N 1
ATOM 4401 C CA . VAL A 1 292 ? 37.300 53.916 94.275 1.00 28.60 375 VAL A CA 1
ATOM 4402 C C . VAL A 1 292 ? 36.707 52.619 94.849 1.00 24.51 375 VAL A C 1
ATOM 4403 O O . VAL A 1 292 ? 36.023 52.628 95.877 1.00 26.02 375 VAL A O 1
ATOM 4416 N N . LEU A 1 293 ? 36.978 51.515 94.166 1.00 19.89 376 LEU A N 1
ATOM 4417 C CA . LEU A 1 293 ? 36.520 50.195 94.580 1.00 21.83 376 LEU A CA 1
ATOM 4418 C C . LEU A 1 293 ? 37.719 49.426 95.142 1.00 30.50 376 LEU A C 1
ATOM 4419 O O . LEU A 1 293 ? 38.742 49.300 94.475 1.00 34.86 376 LEU A O 1
ATOM 4435 N N . GLU A 1 294 ? 37.604 48.932 96.369 1.00 25.23 377 GLU A N 1
ATOM 4436 C CA . GLU A 1 294 ? 38.698 48.175 96.982 1.00 24.17 377 GLU A CA 1
ATOM 4437 C C . GLU A 1 294 ? 38.239 46.806 97.453 1.00 32.41 377 GLU A C 1
ATOM 4438 O O . GLU A 1 294 ? 37.188 46.660 98.083 1.00 28.85 377 GLU A O 1
ATOM 4450 N N . GLN A 1 295 ? 39.036 45.797 97.126 1.00 26.97 378 GLN A N 1
ATOM 4451 C CA . GLN A 1 295 ? 38.745 44.427 97.507 1.00 19.67 378 GLN A CA 1
ATOM 4452 C C . GLN A 1 295 ? 39.445 44.043 98.813 1.00 34.21 378 GLN A C 1
ATOM 4453 O O . GLN A 1 295 ? 40.641 44.297 98.986 1.00 29.78 378 GLN A O 1
ATOM 4467 N N . ILE A 1 296 ? 38.684 43.424 99.711 1.00 20.66 379 ILE A N 1
ATOM 4468 C CA . ILE A 1 296 ? 39.169 42.960 101.003 1.00 26.19 379 ILE A CA 1
ATOM 4469 C C . ILE A 1 296 ? 38.897 41.467 101.101 1.00 31.28 379 ILE A C 1
ATOM 4470 O O . ILE A 1 296 ? 37.794 41.062 101.465 1.00 30.05 379 ILE A O 1
ATOM 4486 N N . PRO A 1 297 ? 39.901 40.642 100.754 1.00 32.80 380 PRO A N 1
ATOM 4487 C CA . PRO A 1 297 ? 39.759 39.185 100.663 1.00 30.07 380 PRO A CA 1
ATOM 4488 C C . PRO A 1 297 ? 39.172 38.508 101.896 1.00 27.34 380 PRO A C 1
ATOM 4489 O O . PRO A 1 297 ? 38.431 37.530 101.760 1.00 28.08 380 PRO A O 1
ATOM 4500 N N . ASN A 1 298 ? 39.470 39.009 103.084 1.00 24.94 381 ASN A N 1
ATOM 4501 C CA . ASN A 1 298 ? 39.008 38.317 104.283 1.00 29.89 381 ASN A CA 1
ATOM 4502 C C . ASN A 1 298 ? 37.661 38.799 104.804 1.00 30.23 381 ASN A C 1
ATOM 4503 O O . ASN A 1 298 ? 37.188 38.331 105.839 1.00 34.69 381 ASN A O 1
ATOM 4514 N N . GLY A 1 299 ? 37.035 39.718 104.073 1.00 34.77 382 GLY A N 1
ATOM 4515 C CA . GLY A 1 299 ? 35.681 40.146 104.384 1.00 29.81 382 GLY A CA 1
ATOM 4516 C C . GLY A 1 299 ? 35.641 41.413 105.209 1.00 34.53 382 GLY A C 1
ATOM 4517 O O . GLY A 1 299 ? 36.654 41.840 105.767 1.00 25.57 382 GLY A O 1
ATOM 4521 N N . ILE A 1 300 ? 34.455 42.007 105.301 1.00 27.88 383 ILE A N 1
ATOM 4522 C CA . ILE A 1 300 ? 34.323 43.328 105.890 1.00 25.70 383 ILE A CA 1
ATOM 4523 C C . ILE A 1 300 ? 34.504 43.322 107.406 1.00 21.72 383 ILE A C 1
ATOM 4524 O O . ILE A 1 300 ? 34.687 44.377 108.026 1.00 25.43 383 ILE A O 1
ATOM 4540 N N . GLU A 1 301 ? 34.444 42.148 108.024 1.00 23.53 384 GLU A N 1
ATOM 4541 C CA . GLU A 1 301 ? 34.693 42.075 109.457 1.00 27.58 384 GLU A CA 1
ATOM 4542 C C . GLU A 1 301 ? 36.128 41.673 109.795 1.00 36.97 384 GLU A C 1
ATOM 4543 O O . GLU A 1 301 ? 36.429 41.375 110.944 1.00 32.05 384 GLU A O 1
ATOM 4555 N N . SER A 1 302 ? 37.008 41.663 108.804 1.00 33.20 385 SER A N 1
ATOM 4556 C CA . SER A 1 302 ? 38.431 41.449 109.060 1.00 30.82 385 SER A CA 1
ATOM 4557 C C . SER A 1 302 ? 39.149 42.770 109.287 1.00 34.30 385 SER A C 1
ATOM 4558 O O . SER A 1 302 ? 38.522 43.826 109.352 1.00 29.13 385 SER A O 1
ATOM 4566 N N . GLU A 1 303 ? 40.474 42.699 109.382 1.00 31.59 387 GLU A N 1
ATOM 4567 C CA . GLU A 1 303 ? 41.303 43.884 109.554 1.00 35.25 387 GLU A CA 1
ATOM 4568 C C . GLU A 1 303 ? 41.164 44.843 108.382 1.00 30.87 387 GLU A C 1
ATOM 4569 O O . GLU A 1 303 ? 41.419 46.042 108.519 1.00 30.33 387 GLU A O 1
ATOM 4581 N N . GLY A 1 304 ? 40.801 44.307 107.222 1.00 31.88 388 GLY A N 1
ATOM 4582 C CA . GLY A 1 304 ? 40.491 45.133 106.071 1.00 28.16 388 GLY A CA 1
ATOM 4583 C C . GLY A 1 304 ? 41.622 45.275 105.077 1.00 36.67 388 GLY A C 1
ATOM 4584 O O . GLY A 1 304 ? 41.620 46.194 104.264 1.00 39.14 388 GLY A O 1
ATOM 4588 N N . THR A 1 305 ? 42.587 44.364 105.124 1.00 28.12 390 THR A N 1
ATOM 4589 C CA . THR A 1 305 ? 43.709 44.430 104.197 1.00 36.45 390 THR A CA 1
ATOM 4590 C C . THR A 1 305 ? 43.200 44.380 102.765 1.00 31.45 390 THR A C 1
ATOM 4591 O O . THR A 1 305 ? 42.445 43.473 102.399 1.00 34.12 390 THR A O 1
ATOM 4602 N N . VAL A 1 306 ? 43.622 45.356 101.966 1.00 28.24 391 VAL A N 1
ATOM 4603 C CA . VAL A 1 306 ? 43.182 45.476 100.585 1.00 27.96 391 VAL A CA 1
ATOM 4604 C C . VAL A 1 306 ? 44.113 44.724 99.646 1.00 36.47 391 VAL A C 1
ATOM 4605 O O . VAL A 1 306 ? 45.322 44.692 99.856 1.00 40.84 391 VAL A O 1
ATOM 4618 N N . SER A 1 307 ? 43.541 44.112 98.614 1.00 31.91 392 SER A N 1
ATOM 4619 C CA . SER A 1 307 ? 44.331 43.580 97.509 1.00 36.29 392 SER A CA 1
ATOM 4620 C C . SER A 1 307 ? 44.063 44.423 96.261 1.00 39.05 392 SER A C 1
ATOM 4621 O O . SER A 1 307 ? 44.715 45.448 96.048 1.00 47.18 392 SER A O 1
ATOM 4629 N N . LEU A 1 308 ? 43.082 44.021 95.461 1.00 38.66 393 LEU A N 1
ATOM 4630 C CA . LEU A 1 308 ? 42.734 44.765 94.253 1.00 35.42 393 LEU A CA 1
ATOM 4631 C C . LEU A 1 308 ? 42.198 46.146 94.609 1.00 41.37 393 LEU A C 1
ATOM 4632 O O . LEU A 1 308 ? 41.440 46.312 95.566 1.00 38.20 393 LEU A O 1
ATOM 4648 N N . SER A 1 309 ? 42.595 47.139 93.832 1.00 38.47 394 SER A N 1
ATOM 4649 C CA . SER A 1 309 ? 42.095 48.484 94.025 1.00 41.02 394 SER A CA 1
ATOM 4650 C C . SER A 1 309 ? 41.905 49.163 92.671 1.00 43.62 394 SER A C 1
ATOM 4651 O O . SER A 1 309 ? 42.773 49.106 91.802 1.00 43.64 394 SER A O 1
ATOM 4659 N N . TYR A 1 310 ? 40.755 49.795 92.491 1.00 30.39 395 TYR A N 1
ATOM 4660 C CA . TYR A 1 310 ? 40.404 50.376 91.206 1.00 28.27 395 TYR A CA 1
ATOM 4661 C C . TYR A 1 310 ? 39.860 51.781 91.379 1.00 29.30 395 TYR A C 1
ATOM 4662 O O . TYR A 1 310 ? 38.820 51.984 91.999 1.00 34.25 395 TYR A O 1
ATOM 4680 N N . GLU A 1 311 ? 40.552 52.747 90.798 1.00 31.35 396 GLU A N 1
ATOM 4681 C CA . GLU A 1 311 ? 40.111 54.114 90.848 1.00 35.45 396 GLU A CA 1
ATOM 4682 C C . GLU A 1 311 ? 39.290 54.316 89.595 1.00 34.45 396 GLU A C 1
ATOM 4683 O O . GLU A 1 311 ? 39.825 54.656 88.544 1.00 35.01 396 GLU A O 1
ATOM 4695 N N . LEU A 1 312 ? 37.988 54.066 89.700 1.00 28.32 397 LEU A N 1
ATOM 4696 C CA . LEU A 1 312 ? 37.106 54.121 88.536 1.00 29.31 397 LEU A CA 1
ATOM 4697 C C . LEU A 1 312 ? 36.962 55.549 88.012 1.00 25.54 397 LEU A C 1
ATOM 4698 O O . LEU A 1 312 ? 36.913 55.778 86.798 1.00 32.50 397 LEU A O 1
ATOM 4714 N N . PHE A 1 313 ? 36.886 56.500 88.936 1.00 26.94 398 PHE A N 1
ATOM 4715 C CA . PHE A 1 313 ? 36.917 57.919 88.591 1.00 28.94 398 PHE A CA 1
ATOM 4716 C C . PHE A 1 313 ? 37.920 58.606 89.518 1.00 34.48 398 PHE A C 1
ATOM 4717 O O . PHE A 1 313 ? 38.076 58.194 90.668 1.00 35.57 398 PHE A O 1
ATOM 4734 N N . SER A 1 314 ? 38.592 59.652 89.041 1.00 36.58 399 SER A N 1
ATOM 4735 C CA . SER A 1 314 ? 39.514 60.402 89.903 1.00 37.80 399 SER A CA 1
ATOM 4736 C C . SER A 1 314 ? 38.963 61.762 90.256 1.00 33.37 399 SER A C 1
ATOM 4737 O O . SER A 1 314 ? 38.917 62.132 91.425 1.00 43.30 399 SER A O 1
ATOM 4745 N N . ASN A 1 315 ? 38.552 62.510 89.240 1.00 38.70 401 ASN A N 1
ATOM 4746 C CA . ASN A 1 315 ? 38.134 63.889 89.430 1.00 35.43 401 ASN A CA 1
ATOM 4747 C C . ASN A 1 315 ? 36.636 64.141 89.236 1.00 33.81 401 ASN A C 1
ATOM 4748 O O . ASN A 1 315 ? 36.103 65.091 89.798 1.00 36.03 401 ASN A O 1
ATOM 4759 N N . LYS A 1 316 ? 35.958 63.307 88.452 1.00 34.79 402 LYS A N 1
ATOM 4760 C CA . LYS A 1 316 ? 34.525 63.509 88.218 1.00 30.80 402 LYS A CA 1
ATOM 4761 C C . LYS A 1 316 ? 33.803 63.568 89.550 1.00 28.84 402 LYS A C 1
ATOM 4762 O O . LYS A 1 316 ? 34.128 62.821 90.470 1.00 38.30 402 LYS A O 1
ATOM 4781 N N . ARG A 1 317 ? 32.829 64.463 89.665 1.00 32.05 403 ARG A N 1
ATOM 4782 C CA . ARG A 1 317 ? 32.050 64.559 90.892 1.00 30.80 403 ARG A CA 1
ATOM 4783 C C . ARG A 1 317 ? 31.044 63.413 90.940 1.00 23.92 403 ARG A C 1
ATOM 4784 O O . ARG A 1 317 ? 30.363 63.130 89.942 1.00 27.20 403 ARG A O 1
ATOM 4805 N N . THR A 1 318 ? 30.972 62.737 92.082 1.00 25.25 404 THR A N 1
ATOM 4806 C CA . THR A 1 318 ? 30.103 61.558 92.195 1.00 28.94 404 THR A CA 1
ATOM 4807 C C . THR A 1 318 ? 29.121 61.756 93.335 1.00 26.78 404 THR A C 1
ATOM 4808 O O . THR A 1 318 ? 29.386 62.544 94.244 1.00 26.60 404 THR A O 1
ATOM 4819 N N . GLY A 1 319 ? 27.968 61.085 93.272 1.00 23.90 405 GLY A N 1
ATOM 4820 C CA . GLY A 1 319 ? 27.003 61.164 94.350 1.00 26.15 405 GLY A CA 1
ATOM 4821 C C . GLY A 1 319 ? 26.597 59.810 94.927 1.00 26.58 405 GLY A C 1
ATOM 4822 O O . GLY A 1 319 ? 27.440 58.990 95.288 1.00 24.22 405 GLY A O 1
ATOM 4826 N N . ARG A 1 320 ? 25.287 59.596 95.015 1.00 25.07 406 ARG A N 1
ATOM 4827 C CA . ARG A 1 320 ? 24.702 58.362 95.557 1.00 20.06 406 ARG A CA 1
ATOM 4828 C C . ARG A 1 320 ? 25.145 57.144 94.755 1.00 16.20 406 ARG A C 1
ATOM 4829 O O . ARG A 1 320 ? 25.434 57.244 93.556 1.00 20.87 406 ARG A O 1
ATOM 4850 N N . SER A 1 321 ? 25.183 55.986 95.406 1.00 19.70 407 SER A N 1
ATOM 4851 C CA . SER A 1 321 ? 25.423 54.748 94.680 1.00 18.17 407 SER A CA 1
ATOM 4852 C C . SER A 1 321 ? 24.717 53.594 95.392 1.00 18.11 407 SER A C 1
ATOM 4853 O O . SER A 1 321 ? 24.424 53.673 96.584 1.00 17.59 407 SER A O 1
ATOM 4861 N N . GLY A 1 322 ? 24.448 52.510 94.671 1.00 19.35 408 GLY A N 1
ATOM 4862 C CA . GLY A 1 322 ? 23.805 51.363 95.300 1.00 16.92 408 GLY A CA 1
ATOM 4863 C C . GLY A 1 322 ? 23.695 50.198 94.357 1.00 18.94 408 GLY A C 1
ATOM 4864 O O . GLY A 1 322 ? 24.020 50.316 93.171 1.00 22.58 408 GLY A O 1
ATOM 4868 N N . PHE A 1 323 ? 23.224 49.071 94.884 1.00 17.14 409 PHE A N 1
ATOM 4869 C CA . PHE A 1 323 ? 23.205 47.830 94.131 1.00 18.95 409 PHE A CA 1
ATOM 4870 C C . PHE A 1 323 ? 22.022 47.701 93.196 1.00 22.69 409 PHE A C 1
ATOM 4871 O O . PHE A 1 323 ? 20.940 48.225 93.462 1.00 17.04 409 PHE A O 1
ATOM 4888 N N . PHE A 1 324 ? 22.228 46.967 92.110 1.00 20.42 410 PHE A N 1
ATOM 4889 C CA . PHE A 1 324 ? 21.114 46.295 91.433 1.00 20.37 410 PHE A CA 1
ATOM 4890 C C . PHE A 1 324 ? 21.595 44.953 90.891 1.00 18.16 410 PHE A C 1
ATOM 4891 O O . PHE A 1 324 ? 22.801 44.732 90.720 1.00 21.74 410 PHE A O 1
ATOM 4908 N N . GLN A 1 325 ? 20.659 44.045 90.661 1.00 19.41 411 GLN A N 1
ATOM 4909 C CA . GLN A 1 325 ? 21.018 42.715 90.174 1.00 21.69 411 GLN A CA 1
ATOM 4910 C C . GLN A 1 325 ? 20.306 42.404 88.865 1.00 25.08 411 GLN A C 1
ATOM 4911 O O . GLN A 1 325 ? 19.078 42.483 88.786 1.00 22.79 411 GLN A O 1
ATOM 4925 N N . PRO A 1 326 ? 21.084 42.049 87.833 1.00 18.75 412 PRO A N 1
ATOM 4926 C CA . PRO A 1 326 ? 20.484 41.525 86.603 1.00 28.78 412 PRO A CA 1
ATOM 4927 C C . PRO A 1 326 ? 19.683 40.280 86.951 1.00 27.82 412 PRO A C 1
ATOM 4928 O O . PRO A 1 326 ? 20.113 39.519 87.810 1.00 24.22 412 PRO A O 1
ATOM 4939 N N . LYS A 1 327 ? 18.535 40.075 86.324 1.00 28.12 413 LYS A N 1
ATOM 4940 C CA . LYS A 1 327 ? 17.686 38.971 86.723 1.00 32.46 413 LYS A CA 1
ATOM 4941 C C . LYS A 1 327 ? 17.432 37.961 85.618 1.00 33.28 413 LYS A C 1
ATOM 4942 O O . LYS A 1 327 ? 16.862 36.903 85.873 1.00 28.43 413 LYS A O 1
ATOM 4961 N N . GLY A 1 328 A 17.868 38.268 84.405 1.00 24.77 413 GLY A N 1
ATOM 4962 C CA . GLY A 1 328 A 17.560 37.415 83.265 1.00 25.28 413 GLY A CA 1
ATOM 4963 C C . GLY A 1 328 A 18.750 36.853 82.515 1.00 23.11 413 GLY A C 1
ATOM 4964 O O . GLY A 1 328 A 18.607 36.476 81.360 1.00 28.94 413 GLY A O 1
ATOM 4968 N N . ASP A 1 329 ? 19.914 36.775 83.155 1.00 23.76 414 ASP A N 1
ATOM 4969 C CA . ASP A 1 329 ? 21.113 36.274 82.481 1.00 20.48 414 ASP A CA 1
ATOM 4970 C C . ASP A 1 329 ? 20.883 34.841 82.025 1.00 36.27 414 ASP A C 1
ATOM 4971 O O . ASP A 1 329 ? 20.302 34.032 82.759 1.00 30.19 414 ASP A O 1
ATOM 4980 N N . LEU A 1 330 ? 21.361 34.530 80.823 1.00 35.11 415 LEU A N 1
ATOM 4981 C CA . LEU A 1 330 ? 21.199 33.200 80.241 1.00 30.09 415 LEU A CA 1
ATOM 4982 C C . LEU A 1 330 ? 22.521 32.463 80.108 1.00 33.77 415 LEU A C 1
ATOM 4983 O O . LEU A 1 330 ? 22.564 31.242 80.190 1.00 36.80 415 LEU A O 1
ATOM 4999 N N . ILE A 1 331 A 23.605 33.202 79.909 1.00 27.08 415 ILE A N 1
ATOM 5000 C CA . ILE A 1 331 A 24.900 32.578 79.731 1.00 30.14 415 ILE A CA 1
ATOM 5001 C C . ILE A 1 331 A 25.551 32.339 81.077 1.00 38.31 415 ILE A C 1
ATOM 5002 O O . ILE A 1 331 A 26.091 31.253 81.326 1.00 31.34 415 ILE A O 1
ATOM 5018 N N . SER A 1 332 B 25.488 33.336 81.956 1.00 25.89 415 SER A N 1
ATOM 5019 C CA . SER A 1 332 B 26.113 33.195 83.267 1.00 30.99 415 SER A CA 1
ATOM 5020 C C . SER A 1 332 B 25.417 32.120 84.106 1.00 31.27 415 SER A C 1
ATOM 5021 O O . SER A 1 332 B 24.198 32.108 84.238 1.00 29.04 415 SER A O 1
ATOM 5029 N N . GLY A 1 333 ? 26.199 31.219 84.672 1.00 28.82 416 GLY A N 1
ATOM 5030 C CA . GLY A 1 333 ? 25.662 30.227 85.585 1.00 35.58 416 GLY A CA 1
ATOM 5031 C C . GLY A 1 333 ? 25.627 30.741 87.013 1.00 37.72 416 GLY A C 1
ATOM 5032 O O . GLY A 1 333 ? 24.976 30.148 87.871 1.00 36.93 416 GLY A O 1
ATOM 5036 N N . CYS A 1 334 ? 26.322 31.850 87.263 1.00 28.30 417 CYS A N 1
ATOM 5037 C CA . CYS A 1 334 ? 26.386 32.438 88.593 1.00 29.71 417 CYS A CA 1
ATOM 5038 C C . CYS A 1 334 ? 25.637 33.771 88.601 1.00 30.34 417 CYS A C 1
ATOM 5039 O O . CYS A 1 334 ? 25.298 34.315 87.544 1.00 23.37 417 CYS A O 1
ATOM 5046 N N . GLN A 1 335 ? 25.368 34.285 89.795 1.00 24.96 418 GLN A N 1
ATOM 5047 C CA . GLN A 1 335 ? 24.565 35.489 89.939 1.00 20.89 418 GLN A CA 1
ATOM 5048 C C . GLN A 1 335 ? 25.456 36.734 89.832 1.00 22.94 418 GLN A C 1
ATOM 5049 O O . GLN A 1 335 ? 26.418 36.905 90.589 1.00 26.27 418 GLN A O 1
ATOM 5063 N N . ARG A 1 336 ? 25.146 37.605 88.889 1.00 21.73 419 ARG A N 1
ATOM 5064 C CA . ARG A 1 336 ? 25.934 38.825 88.731 1.00 20.77 419 ARG A CA 1
ATOM 5065 C C . ARG A 1 336 ? 25.491 39.902 89.720 1.00 21.05 419 ARG A C 1
ATOM 5066 O O . ARG A 1 336 ? 24.347 39.916 90.190 1.00 22.48 419 ARG A O 1
ATOM 5087 N N . ILE A 1 337 ? 26.401 40.830 89.997 1.00 23.29 420 ILE A N 1
ATOM 5088 C CA . ILE A 1 337 ? 26.104 41.963 90.874 1.00 18.12 420 ILE A CA 1
ATOM 5089 C C . ILE A 1 337 ? 26.566 43.237 90.178 1.00 22.50 420 ILE A C 1
ATOM 5090 O O . ILE A 1 337 ? 27.629 43.268 89.534 1.00 24.61 420 ILE A O 1
ATOM 5106 N N . CYS A 1 338 ? 25.751 44.281 90.272 1.00 20.61 421 CYS A N 1
ATOM 5107 C CA . CYS A 1 338 ? 26.079 45.543 89.621 1.00 25.01 421 CYS A CA 1
ATOM 5108 C C . CYS A 1 338 ? 25.821 46.669 90.602 1.00 24.62 421 CYS A C 1
ATOM 5109 O O . CYS A 1 338 ? 25.197 46.467 91.645 1.00 19.88 421 CYS A O 1
ATOM 5116 N N . PHE A 1 339 ? 26.303 47.864 90.285 1.00 20.36 422 PHE A N 1
ATOM 5117 C CA . PHE A 1 339 ? 25.902 49.009 91.075 1.00 18.21 422 PHE A CA 1
ATOM 5118 C C . PHE A 1 339 ? 25.599 50.178 90.167 1.00 19.68 422 PHE A C 1
ATOM 5119 O O . PHE A 1 339 ? 26.051 50.226 89.019 1.00 18.15 422 PHE A O 1
ATOM 5136 N N . TRP A 1 340 ? 24.782 51.100 90.666 1.00 19.07 423 TRP A N 1
ATOM 5137 C CA . TRP A 1 340 ? 24.528 52.341 89.962 1.00 18.44 423 TRP A CA 1
ATOM 5138 C C . TRP A 1 340 ? 25.251 53.452 90.730 1.00 19.10 423 TRP A C 1
ATOM 5139 O O . TRP A 1 340 ? 25.496 53.332 91.941 1.00 22.27 423 TRP A O 1
ATOM 5160 N N . LEU A 1 341 ? 25.577 54.530 90.026 1.00 24.07 424 LEU A N 1
ATOM 5161 C CA . LEU A 1 341 ? 26.339 55.626 90.605 1.00 27.03 424 LEU A CA 1
ATOM 5162 C C . LEU A 1 341 ? 25.977 56.956 89.942 1.00 17.53 424 LEU A C 1
ATOM 5163 O O . LEU A 1 341 ? 25.993 57.062 88.720 1.00 25.93 424 LEU A O 1
ATOM 5179 N N . GLU A 1 342 ? 25.598 57.935 90.759 1.00 22.24 425 GLU A N 1
ATOM 5180 C CA . GLU A 1 342 ? 25.314 59.290 90.286 1.00 24.00 425 GLU A CA 1
ATOM 5181 C C . GLU A 1 342 ? 26.616 59.954 89.881 1.00 28.60 425 GLU A C 1
ATOM 5182 O O . GLU A 1 342 ? 27.585 59.987 90.661 1.00 23.29 425 GLU A O 1
ATOM 5194 N N . ILE A 1 343 ? 26.629 60.458 88.653 1.00 27.72 426 ILE A N 1
ATOM 5195 C CA . ILE A 1 343 ? 27.704 61.297 88.145 1.00 25.79 426 ILE A CA 1
ATOM 5196 C C . ILE A 1 343 ? 27.124 62.711 88.077 1.00 32.89 426 ILE A C 1
ATOM 5197 O O . ILE A 1 343 ? 26.075 62.927 87.465 1.00 32.25 426 ILE A O 1
ATOM 5213 N N . GLU A 1 344 ? 27.769 63.675 88.722 1.00 29.88 427 GLU A N 1
ATOM 5214 C CA . GLU A 1 344 ? 27.207 65.030 88.768 1.00 33.31 427 GLU A CA 1
ATOM 5215 C C . GLU A 1 344 ? 27.834 65.924 87.713 1.00 36.41 427 GLU A C 1
ATOM 5216 O O . GLU A 1 344 ? 29.043 65.927 87.542 1.00 31.72 427 GLU A O 1
ATOM 5228 N N . ASP A 1 345 ? 26.993 66.665 86.995 1.00 31.12 428 ASP A N 1
ATOM 5229 C CA . ASP A 1 345 ? 27.445 67.525 85.904 1.00 32.84 428 ASP A CA 1
ATOM 5230 C C . ASP A 1 345 ? 26.950 68.958 86.131 1.00 37.38 428 ASP A C 1
ATOM 5231 O O . ASP A 1 345 ? 25.806 69.179 86.567 1.00 34.41 428 ASP A O 1
ATOM 5240 N N . GLN A 1 346 ? 27.814 69.930 85.851 1.00 37.76 429 GLN A N 1
ATOM 5241 C CA . GLN A 1 346 ? 27.433 71.335 85.993 1.00 38.93 429 GLN A CA 1
ATOM 5242 C C . GLN A 1 346 ? 26.738 71.811 84.720 1.00 29.97 429 GLN A C 1
ATOM 5243 O O . GLN A 1 346 ? 27.199 71.533 83.616 1.00 34.18 429 GLN A O 1
ATOM 5257 N N . THR A 1 347 ? 25.621 72.514 84.862 1.00 30.06 430 THR A N 1
ATOM 5258 C CA . THR A 1 347 ? 24.948 73.049 83.682 1.00 30.20 430 THR A CA 1
ATOM 5259 C C . THR A 1 347 ? 24.979 74.573 83.704 1.00 36.28 430 THR A C 1
ATOM 5260 O O . THR A 1 347 ? 25.184 75.184 84.745 1.00 33.81 430 THR A O 1
ATOM 5271 N N . VAL A 1 348 ? 24.776 75.183 82.546 1.00 37.67 431 VAL A N 1
ATOM 5272 C CA . VAL A 1 348 ? 24.879 76.628 82.451 1.00 39.59 431 VAL A CA 1
ATOM 5273 C C . VAL A 1 348 ? 23.611 77.296 82.977 1.00 42.12 431 VAL A C 1
ATOM 5274 O O . VAL A 1 348 ? 23.682 78.359 83.586 1.00 38.51 431 VAL A O 1
ATOM 5287 N N . GLY A 1 349 ? 22.460 76.646 82.804 1.00 35.54 432 GLY A N 1
ATOM 5288 C CA . GLY A 1 349 ? 21.187 77.297 83.079 1.00 35.43 432 GLY A CA 1
ATOM 5289 C C . GLY A 1 349 ? 20.258 76.702 84.129 1.00 39.68 432 GLY A C 1
ATOM 5290 O O . GLY A 1 349 ? 19.199 77.272 84.397 1.00 45.85 432 GLY A O 1
ATOM 5294 N N . LEU A 1 350 ? 20.613 75.567 84.725 1.00 54.14 433 LEU A N 1
ATOM 5295 C CA . LEU A 1 350 ? 19.744 74.991 85.756 1.00 54.92 433 LEU A CA 1
ATOM 5296 C C . LEU A 1 350 ? 20.487 74.187 86.821 1.00 44.86 433 LEU A C 1
ATOM 5297 O O . LEU A 1 350 ? 19.932 73.271 87.424 1.00 51.53 433 LEU A O 1
ATOM 5313 N N . GLY A 1 351 ? 21.743 74.544 87.048 1.00 41.40 438 GLY A N 1
ATOM 5314 C CA . GLY A 1 351 ? 22.496 74.036 88.177 1.00 56.35 438 GLY A CA 1
ATOM 5315 C C . GLY A 1 351 ? 23.053 72.644 87.992 1.00 50.56 438 GLY A C 1
ATOM 5316 O O . GLY A 1 351 ? 23.238 72.174 86.874 1.00 43.87 438 GLY A O 1
ATOM 5320 N N . MET A 1 352 ? 23.321 71.994 89.118 1.00 42.60 439 MET A N 1
ATOM 5321 C CA . MET A 1 352 ? 23.925 70.672 89.137 1.00 46.41 439 MET A CA 1
ATOM 5322 C C . MET A 1 352 ? 22.872 69.620 88.841 1.00 37.01 439 MET A C 1
ATOM 5323 O O . MET A 1 352 ? 21.804 69.597 89.467 1.00 34.65 439 MET A O 1
ATOM 5337 N N . ILE A 1 353 ? 23.159 68.762 87.869 1.00 32.36 440 ILE A N 1
ATOM 5338 C CA . ILE A 1 353 ? 22.278 67.636 87.590 1.00 28.15 440 ILE A CA 1
ATOM 5339 C C . ILE A 1 353 ? 23.052 66.368 87.897 1.00 34.44 440 ILE A C 1
ATOM 5340 O O . ILE A 1 353 ? 24.280 66.387 87.952 1.00 29.86 440 ILE A O 1
ATOM 5356 N N . GLN A 1 354 ? 22.337 65.273 88.120 1.00 33.33 441 GLN A N 1
ATOM 5357 C CA . GLN A 1 354 ? 22.993 63.975 88.230 1.00 37.03 441 GLN A CA 1
ATOM 5358 C C . GLN A 1 354 ? 22.460 63.003 87.184 1.00 28.09 441 GLN A C 1
ATOM 5359 O O . GLN A 1 354 ? 21.259 62.945 86.902 1.00 36.04 441 GLN A O 1
ATOM 5373 N N . GLU A 1 355 ? 23.386 62.251 86.608 1.00 30.34 442 GLU A N 1
ATOM 5374 C CA . GLU A 1 355 ? 23.065 61.201 85.670 1.00 30.71 442 GLU A CA 1
ATOM 5375 C C . GLU A 1 355 ? 23.604 59.877 86.215 1.00 29.51 442 GLU A C 1
ATOM 5376 O O . GLU A 1 355 ? 24.714 59.819 86.750 1.00 28.22 442 GLU A O 1
ATOM 5388 N N . LEU A 1 356 ? 22.819 58.819 86.102 1.00 22.57 443 LEU A N 1
ATOM 5389 C CA . LEU A 1 356 ? 23.230 57.523 86.626 1.00 28.12 443 LEU A CA 1
ATOM 5390 C C . LEU A 1 356 ? 24.112 56.825 85.609 1.00 25.01 443 LEU A C 1
ATOM 5391 O O . LEU A 1 356 ? 23.772 56.747 84.432 1.00 31.33 443 LEU A O 1
ATOM 5407 N N . SER A 1 357 ? 25.250 56.336 86.067 1.00 25.30 444 SER A N 1
ATOM 5408 C CA . SER A 1 357 ? 25.992 55.344 85.315 1.00 27.29 444 SER A CA 1
ATOM 5409 C C . SER A 1 357 ? 25.842 54.006 86.048 1.00 29.94 444 SER A C 1
ATOM 5410 O O . SER A 1 357 ? 25.445 53.958 87.219 1.00 22.06 444 SER A O 1
ATOM 5418 N N . THR A 1 358 ? 26.159 52.921 85.366 1.00 20.34 445 THR A N 1
ATOM 5419 C CA . THR A 1 358 ? 26.057 51.597 85.973 1.00 19.65 445 THR A CA 1
ATOM 5420 C C . THR A 1 358 ? 27.315 50.798 85.665 1.00 27.77 445 THR A C 1
ATOM 5421 O O . THR A 1 358 ? 27.898 50.955 84.594 1.00 22.62 445 THR A O 1
ATOM 5432 N N . PHE A 1 359 ? 27.712 49.950 86.617 1.00 22.22 446 PHE A N 1
ATOM 5433 C CA . PHE A 1 359 ? 28.920 49.135 86.529 1.00 21.69 446 PHE A CA 1
ATOM 5434 C C . PHE A 1 359 ? 28.555 47.734 87.011 1.00 24.94 446 PHE A C 1
ATOM 5435 O O . PHE A 1 359 ? 27.833 47.588 87.984 1.00 28.34 446 PHE A O 1
ATOM 5452 N N . CYS A 1 360 ? 29.062 46.714 86.345 1.00 21.51 447 CYS A N 1
ATOM 5453 C CA . CYS A 1 360 ? 28.812 45.339 86.776 1.00 24.28 447 CYS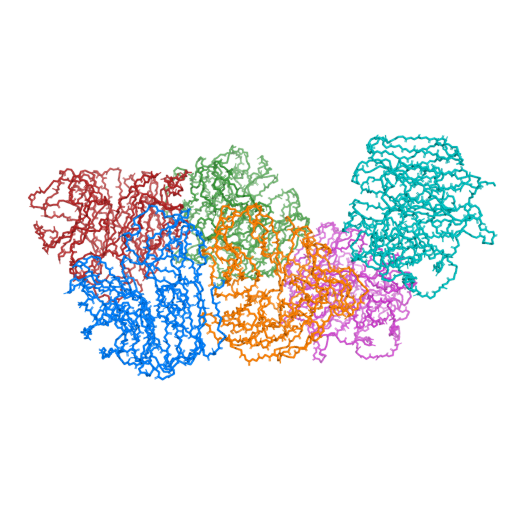 A CA 1
ATOM 5454 C C . CYS A 1 360 ? 30.116 44.611 87.073 1.00 25.95 447 CYS A C 1
ATOM 5455 O O . CYS A 1 360 ? 31.158 44.903 86.473 1.00 22.69 447 CYS A O 1
ATOM 5462 N N . GLY A 1 361 ? 30.057 43.669 88.009 1.00 23.80 448 GLY A N 1
ATOM 5463 C CA . GLY A 1 361 ? 31.224 42.887 88.363 1.00 31.70 448 GLY A CA 1
ATOM 5464 C C . GLY A 1 361 ? 31.568 41.923 87.248 1.00 29.18 448 GLY A C 1
ATOM 5465 O O . GLY A 1 361 ? 30.683 41.448 86.557 1.00 27.70 448 GLY A O 1
ATOM 5469 N N . ILE A 1 362 ? 32.857 41.662 87.047 1.00 30.01 449 ILE A N 1
ATOM 5470 C CA . ILE A 1 362 ? 33.289 40.661 86.070 1.00 30.88 449 ILE A CA 1
ATOM 5471 C C . ILE A 1 362 ? 34.252 39.736 86.779 1.00 28.24 449 ILE A C 1
ATOM 5472 O O . ILE A 1 362 ? 34.880 40.128 87.748 1.00 27.21 449 ILE A O 1
ATOM 5488 N N . ASN A 1 363 ? 34.373 38.515 86.285 1.00 34.69 450 ASN A N 1
ATOM 5489 C CA . ASN A 1 363 ? 35.196 37.508 86.944 1.00 41.93 450 ASN A CA 1
ATOM 5490 C C . ASN A 1 363 ? 36.640 37.492 86.448 1.00 44.29 450 ASN A C 1
ATOM 5491 O O . ASN A 1 363 ? 37.336 36.496 86.612 1.00 48.03 450 ASN A O 1
ATOM 5502 N N . SER A 1 364 ? 37.081 38.592 85.841 1.00 43.43 451 SER A N 1
ATOM 5503 C CA . SER A 1 364 ? 38.456 38.713 85.372 1.00 47.55 451 SER A CA 1
ATOM 5504 C C . SER A 1 364 ? 39.004 40.065 85.753 1.00 42.96 451 SER A C 1
ATOM 5505 O O . SER A 1 364 ? 38.275 41.049 85.774 1.00 48.71 451 SER A O 1
ATOM 5513 N N . PRO A 1 365 ? 40.300 40.125 86.059 1.00 37.18 452 PRO A N 1
ATOM 5514 C CA . PRO A 1 365 ? 40.883 41.440 86.336 1.00 47.68 452 PRO A CA 1
ATOM 5515 C C . PRO A 1 365 ? 41.031 42.260 85.055 1.00 44.99 452 PRO A C 1
ATOM 5516 O O . PRO A 1 365 ? 41.132 41.691 83.977 1.00 47.54 452 PRO A O 1
ATOM 5527 N N . VAL A 1 366 ? 41.008 43.582 85.180 1.00 36.54 453 VAL A N 1
ATOM 5528 C CA . VAL A 1 366 ? 41.250 44.472 84.057 1.00 27.11 453 VAL A CA 1
ATOM 5529 C C . VAL A 1 366 ? 42.212 45.514 84.563 1.00 40.70 453 VAL A C 1
ATOM 5530 O O . VAL A 1 366 ? 42.529 45.529 85.749 1.00 38.52 453 VAL A O 1
ATOM 5543 N N . GLN A 1 367 ? 42.679 46.390 83.684 1.00 39.73 454 GLN A N 1
ATOM 5544 C CA . GLN A 1 367 ? 43.593 47.431 84.112 1.00 46.72 454 GLN A CA 1
ATOM 5545 C C . GLN A 1 367 ? 42.841 48.522 84.867 1.00 37.31 454 GLN A C 1
ATOM 5546 O O . GLN A 1 367 ? 41.619 48.594 84.820 1.00 42.93 454 GLN A O 1
ATOM 5560 N N . ASN A 1 368 ? 43.590 49.347 85.587 1.00 33.61 455 ASN A N 1
ATOM 5561 C CA . ASN A 1 368 ? 43.014 50.392 86.409 1.00 36.89 455 ASN A CA 1
ATOM 5562 C C . ASN A 1 368 ? 42.625 51.597 85.553 1.00 37.64 455 ASN A C 1
ATOM 5563 O O . ASN A 1 368 ? 43.170 52.699 85.710 1.00 45.45 455 ASN A O 1
ATOM 5574 N N . ILE A 1 369 ? 41.671 51.384 84.652 1.00 45.11 456 ILE A N 1
ATOM 5575 C CA . ILE A 1 369 ? 41.213 52.447 83.763 1.00 38.80 456 ILE A CA 1
ATOM 5576 C C . ILE A 1 369 ? 40.522 53.557 84.533 1.00 39.05 456 ILE A C 1
ATOM 5577 O O . ILE A 1 369 ? 39.765 53.307 85.468 1.00 42.13 456 ILE A O 1
ATOM 5593 N N . ASN A 1 370 ? 40.805 54.790 84.141 1.00 35.15 457 ASN A N 1
ATOM 5594 C CA . ASN A 1 370 ? 40.158 55.944 84.734 1.00 36.61 457 ASN A CA 1
ATOM 5595 C C . ASN A 1 370 ? 39.078 56.409 83.772 1.00 37.78 457 ASN A C 1
ATOM 5596 O O . ASN A 1 370 ? 39.368 56.767 82.633 1.00 44.34 457 ASN A O 1
ATOM 5607 N N . TRP A 1 371 ? 37.826 56.372 84.213 1.00 34.84 458 TRP A N 1
ATOM 5608 C CA . TRP A 1 371 ? 36.717 56.677 83.318 1.00 35.69 458 TRP A CA 1
ATOM 5609 C C . TRP A 1 371 ? 36.365 58.164 83.299 1.00 39.53 458 TRP A C 1
ATOM 5610 O O . TRP A 1 371 ? 35.347 58.536 82.727 1.00 37.87 458 TRP A O 1
ATOM 5631 N N . ASP A 1 372 ? 37.196 59.002 83.922 1.00 35.97 459 ASP A N 1
ATOM 5632 C CA . ASP A 1 372 ? 37.003 60.455 83.891 1.00 42.11 459 ASP A CA 1
ATOM 5633 C C . ASP A 1 372 ? 36.895 60.931 82.447 1.00 61.96 459 ASP A C 1
ATOM 5634 O O . ASP A 1 372 ? 36.057 61.779 82.122 1.00 77.80 459 ASP A O 1
ATOM 5643 N N . SER A 1 373 ? 37.752 60.387 81.586 1.00 58.55 460 SER A N 1
ATOM 5644 C CA . SER A 1 373 ? 37.768 60.758 80.169 1.00 77.16 460 SER A CA 1
ATOM 5645 C C . SER A 1 373 ? 38.008 62.256 79.954 1.00 78.96 460 SER A C 1
ATOM 5646 O O . SER A 1 373 ? 37.928 63.080 80.868 1.00 70.54 460 SER A O 1
ATOM 5655 N N . PHE B 1 7 ? 18.124 27.023 64.306 1.00 72.42 83 PHE B N 1
ATOM 5656 C CA . PHE B 1 7 ? 18.147 28.196 65.173 1.00 77.23 83 PHE B CA 1
ATOM 5657 C C . PHE B 1 7 ? 19.224 29.197 64.741 1.00 59.59 83 PHE B C 1
ATOM 5658 O O . PHE B 1 7 ? 18.929 30.359 64.453 1.00 57.30 83 PHE B O 1
ATOM 5674 N N . TYR B 1 8 ? 20.473 28.740 64.695 1.00 43.50 84 TYR B N 1
ATOM 5675 C CA . TYR B 1 8 ? 21.592 29.614 64.366 1.00 43.45 84 TYR B CA 1
ATOM 5676 C C . TYR B 1 8 ? 21.645 29.947 62.885 1.00 46.25 84 TYR B C 1
ATOM 5677 O O . TYR B 1 8 ? 21.403 29.093 62.038 1.00 36.32 84 TYR B O 1
ATOM 5695 N N . TRP B 1 9 ? 21.968 31.201 62.585 1.00 37.88 85 TRP B N 1
ATOM 5696 C CA . TRP B 1 9 ? 22.084 31.656 61.212 1.00 26.02 85 TRP B CA 1
ATOM 5697 C C . TRP B 1 9 ? 23.322 31.084 60.546 1.00 28.87 85 TRP B C 1
ATOM 5698 O O . TRP B 1 9 ? 24.379 30.970 61.164 1.00 33.79 85 TRP B O 1
ATOM 5719 N N . ARG B 1 10 ? 23.177 30.731 59.276 1.00 45.52 86 ARG B N 1
ATOM 5720 C CA . ARG B 1 10 ? 24.324 30.532 58.402 1.00 44.06 86 ARG B CA 1
ATOM 5721 C C . ARG B 1 10 ? 23.984 30.986 56.982 1.00 46.07 86 ARG B C 1
ATOM 5722 O O . ARG B 1 10 ? 22.849 30.845 56.516 1.00 53.48 86 ARG B O 1
ATOM 5743 N N . ALA B 1 11 ? 24.973 31.554 56.304 1.00 50.87 87 ALA B N 1
ATOM 5744 C CA . ALA B 1 11 ? 24.799 31.963 54.922 1.00 51.71 87 ALA B CA 1
ATOM 5745 C C . ALA B 1 11 ? 24.559 30.746 54.032 1.00 51.23 87 ALA B C 1
ATOM 5746 O O . ALA B 1 11 ? 24.862 29.614 54.417 1.00 43.37 87 ALA B O 1
ATOM 5753 N N . LYS B 1 12 ? 24.038 30.993 52.835 1.00 46.93 88 LYS B N 1
ATOM 5754 C CA . LYS B 1 12 ? 23.874 29.948 51.832 1.00 45.27 88 LYS B CA 1
ATOM 5755 C C . LYS B 1 12 ? 25.232 29.457 51.330 1.00 56.98 88 LYS B C 1
ATOM 5756 O O . LYS B 1 12 ? 26.276 30.054 51.619 1.00 59.23 88 LYS B O 1
ATOM 5775 N N . SER B 1 13 ? 25.214 28.371 50.565 1.00 63.01 89 SER B N 1
ATOM 5776 C CA . SER B 1 13 ? 26.444 27.781 50.042 1.00 70.48 89 SER B CA 1
ATOM 5777 C C . SER B 1 13 ? 27.047 28.590 48.894 1.00 73.58 89 SER B C 1
ATOM 5778 O O . SER B 1 13 ? 28.227 28.431 48.576 1.00 78.69 89 SER B O 1
ATOM 5786 N N . GLN B 1 14 ? 26.242 29.448 48.269 1.00 69.06 90 GLN B N 1
ATOM 5787 C CA . GLN B 1 14 ? 26.692 30.202 47.100 1.00 65.10 90 GLN B CA 1
ATOM 5788 C C . GLN B 1 14 ? 26.209 31.647 47.138 1.00 53.56 90 GLN B C 1
ATOM 5789 O O . GLN B 1 14 ? 25.096 31.932 47.576 1.00 46.56 90 GLN B O 1
ATOM 5803 N N . MET B 1 15 ? 27.045 32.567 46.674 1.00 54.18 91 MET B N 1
ATOM 5804 C CA . MET B 1 15 ? 26.636 33.965 46.622 1.00 48.83 91 MET B CA 1
ATOM 5805 C C . MET B 1 15 ? 25.794 34.209 45.385 1.00 47.80 91 MET B C 1
ATOM 5806 O O . MET B 1 15 ? 26.113 33.723 44.299 1.00 62.65 91 MET B O 1
ATOM 5820 N N . CYS B 1 16 ? 24.718 34.963 45.556 1.00 39.83 92 CYS B N 1
ATOM 5821 C CA . CYS B 1 16 ? 23.891 35.378 44.435 1.00 50.99 92 CYS B CA 1
ATOM 5822 C C . CYS B 1 16 ? 24.749 36.057 43.375 1.00 68.02 92 CYS B C 1
ATOM 5823 O O . CYS B 1 16 ? 25.842 36.552 43.670 1.00 60.86 92 CYS B O 1
ATOM 5830 N N . GLU B 1 17 ? 24.257 36.070 42.141 1.00 63.50 93 GLU B N 1
ATOM 5831 C CA . GLU B 1 17 ? 24.948 36.769 41.069 1.00 58.40 93 GLU B CA 1
ATOM 5832 C C . GLU B 1 17 ? 24.756 38.269 41.238 1.00 45.48 93 GLU B C 1
ATOM 5833 O O . GLU B 1 17 ? 23.643 38.746 41.450 1.00 42.84 93 GLU B O 1
ATOM 5845 N N . VAL B 1 18 ? 25.854 39.008 41.186 1.00 32.71 94 VAL B N 1
ATOM 5846 C CA . VAL B 1 18 ? 25.782 40.454 41.185 1.00 31.48 94 VAL B CA 1
ATOM 5847 C C . VAL B 1 18 ? 26.058 40.975 39.782 1.00 32.77 94 VAL B C 1
ATOM 5848 O O . VAL B 1 18 ? 27.133 40.742 39.234 1.00 38.70 94 VAL B O 1
ATOM 5861 N N . LYS B 1 19 ? 25.071 41.654 39.205 1.00 32.71 95 LYS B N 1
ATOM 5862 C CA . LYS B 1 19 ? 25.214 42.314 37.910 1.00 37.37 95 LYS B CA 1
ATOM 5863 C C . LYS B 1 19 ? 25.025 43.813 38.079 1.00 35.87 95 LYS B C 1
ATOM 5864 O O . LYS B 1 19 ? 25.246 44.589 37.140 1.00 35.95 95 LYS B O 1
ATOM 5883 N N . GLY B 1 20 ? 24.618 44.205 39.285 1.00 32.58 96 GLY B N 1
ATOM 5884 C CA . GLY B 1 20 ? 24.246 45.573 39.587 1.00 29.45 96 GLY B CA 1
ATOM 5885 C C . GLY B 1 20 ? 24.202 45.840 41.094 1.00 22.36 96 GLY B C 1
ATOM 5886 O O . GLY B 1 20 ? 24.190 44.908 41.912 1.00 28.90 96 GLY B O 1
ATOM 5890 N N . TRP B 1 21 ? 24.207 47.124 41.436 1.00 28.24 97 TRP B N 1
ATOM 5891 C CA . TRP B 1 21 ? 24.136 47.596 42.811 1.00 30.74 97 TRP B CA 1
ATOM 5892 C C . TRP B 1 21 ? 23.111 48.715 42.904 1.00 37.95 97 TRP B C 1
ATOM 5893 O O . TRP B 1 21 ? 23.246 49.753 42.243 1.00 33.46 97 TRP B O 1
ATOM 5914 N N . VAL B 1 22 ? 22.101 48.510 43.744 1.00 31.37 98 VAL B N 1
ATOM 5915 C CA . VAL B 1 22 ? 21.016 49.474 43.889 1.00 33.23 98 VAL B CA 1
ATOM 5916 C C . VAL B 1 22 ? 20.873 49.910 45.346 1.00 28.96 98 VAL B C 1
ATOM 5917 O O . VAL B 1 22 ? 21.099 49.118 46.263 1.00 22.35 98 VAL B O 1
ATOM 5930 N N . PRO B 1 23 ? 20.508 51.181 45.564 1.00 26.50 99 PRO B N 1
ATOM 5931 C CA . PRO B 1 23 ? 20.395 51.702 46.925 1.00 26.92 99 PRO B CA 1
ATOM 5932 C C . PRO B 1 23 ? 19.144 51.181 47.640 1.00 23.50 99 PRO B C 1
ATOM 5933 O O . PRO B 1 23 ? 18.030 51.210 47.091 1.00 25.00 99 PRO B O 1
ATOM 5944 N N . THR B 1 24 ? 19.334 50.693 48.856 1.00 27.68 100 THR B N 1
ATOM 5945 C CA . THR B 1 24 ? 18.220 50.219 49.668 1.00 30.69 100 THR B CA 1
ATOM 5946 C C . THR B 1 24 ? 17.929 51.238 50.747 1.00 29.25 100 THR B C 1
ATOM 5947 O O . THR B 1 24 ? 16.854 51.251 51.322 1.00 30.12 100 THR B O 1
ATOM 5958 N N . HIS B 1 25 ? 18.886 52.124 50.997 1.00 27.36 101 HIS B N 1
ATOM 5959 C CA . HIS B 1 25 ? 18.676 53.204 51.948 1.00 28.72 101 HIS B CA 1
ATOM 5960 C C . HIS B 1 25 ? 19.578 54.326 51.523 1.00 25.58 101 HIS B C 1
ATOM 5961 O O . HIS B 1 25 ? 20.795 54.168 51.465 1.00 23.63 101 HIS B O 1
ATOM 5976 N N . ARG B 1 26 ? 18.977 55.443 51.146 1.00 28.09 102 ARG B N 1
ATOM 5977 C CA . ARG B 1 26 ? 19.740 56.656 50.945 1.00 34.30 102 ARG B CA 1
ATOM 5978 C C . ARG B 1 26 ? 19.683 57.335 52.300 1.00 34.38 102 ARG B C 1
ATOM 5979 O O . ARG B 1 26 ? 18.620 57.422 52.910 1.00 58.41 102 ARG B O 1
ATOM 6000 N N . GLY B 1 27 ? 20.824 57.778 52.798 1.00 45.71 103 GLY B N 1
ATOM 6001 C CA . GLY B 1 27 ? 20.875 58.363 54.124 1.00 43.35 103 GLY B CA 1
ATOM 6002 C C . GLY B 1 27 ? 19.860 59.479 54.260 1.00 50.24 103 GLY B C 1
ATOM 6003 O O . GLY B 1 27 ? 19.474 60.109 53.269 1.00 52.08 103 GLY B O 1
ATOM 6007 N N . PHE B 1 28 ? 19.415 59.726 55.485 1.00 31.81 104 PHE B N 1
ATOM 6008 C CA . PHE B 1 28 ? 18.492 60.825 55.713 1.00 37.17 104 PHE B CA 1
ATOM 6009 C C . PHE B 1 28 ? 19.090 62.078 55.057 1.00 42.12 104 PHE B C 1
ATOM 6010 O O . PHE B 1 28 ? 20.291 62.342 55.183 1.00 35.85 104 PHE B O 1
ATOM 6027 N N . PRO B 1 29 ? 18.265 62.814 54.294 1.00 35.00 105 PRO B N 1
ATOM 6028 C CA . PRO B 1 29 ? 18.766 63.852 53.379 1.00 38.51 105 PRO B CA 1
ATOM 6029 C C . PRO B 1 29 ? 19.138 65.196 54.038 1.00 38.35 105 PRO B C 1
ATOM 6030 O O . PRO B 1 29 ? 18.901 66.254 53.448 1.00 40.11 105 PRO B O 1
ATOM 6041 N N . TRP B 1 30 ? 19.740 65.156 55.219 1.00 36.44 106 TRP B N 1
ATOM 6042 C CA . TRP B 1 30 ? 20.109 66.380 55.930 1.00 42.91 106 TRP B CA 1
ATOM 6043 C C . TRP B 1 30 ? 21.168 67.214 55.187 1.00 51.32 106 TRP B C 1
ATOM 6044 O O . TRP B 1 30 ? 21.916 66.701 54.353 1.00 38.78 106 TRP B O 1
ATOM 6065 N N . GLY B 1 31 ? 21.215 68.507 55.496 1.00 55.24 107 GLY B N 1
ATOM 6066 C CA . GLY B 1 31 ? 22.206 69.398 54.919 1.00 46.24 107 GLY B CA 1
ATOM 6067 C C . GLY B 1 31 ? 21.600 70.203 53.792 1.00 48.78 107 GLY B C 1
ATOM 6068 O O . GLY B 1 31 ? 21.004 69.628 52.874 1.00 52.01 107 GLY B O 1
ATOM 6072 N N . PRO B 1 32 ? 21.755 71.537 53.833 1.00 38.50 108 PRO B N 1
ATOM 6073 C CA . PRO B 1 32 ? 22.567 72.327 54.774 1.00 40.64 108 PRO B CA 1
ATOM 6074 C C . PRO B 1 32 ? 22.006 72.394 56.191 1.00 35.81 108 PRO B C 1
ATOM 6075 O O . PRO B 1 32 ? 22.733 72.727 57.129 1.00 41.01 108 PRO B O 1
ATOM 6086 N N . GLU B 1 33 ? 20.729 72.079 56.351 1.00 36.97 109 GLU B N 1
ATOM 6087 C CA . GLU B 1 33 ? 20.123 72.120 57.671 1.00 35.94 109 GLU B CA 1
ATOM 6088 C C . GLU B 1 33 ? 19.736 70.719 58.149 1.00 41.12 109 GLU B C 1
ATOM 6089 O O . GLU B 1 33 ? 19.515 69.802 57.351 1.00 32.00 109 GLU B O 1
ATOM 6101 N N . LEU B 1 34 ? 19.683 70.556 59.462 1.00 31.36 110 LEU B N 1
ATOM 6102 C CA . LEU B 1 34 ? 19.240 69.306 60.036 1.00 39.08 110 LEU B CA 1
ATOM 6103 C C . LEU B 1 34 ? 18.385 69.611 61.261 1.00 38.00 110 LEU B C 1
ATOM 6104 O O . LEU B 1 34 ? 18.502 70.684 61.862 1.00 37.15 110 LEU B O 1
ATOM 6120 N N . PRO B 1 35 ? 17.481 68.688 61.609 1.00 40.67 111 PRO B N 1
ATOM 6121 C CA . PRO B 1 35 ? 16.595 68.982 62.736 1.00 35.44 111 PRO B CA 1
ATOM 6122 C C . PRO B 1 35 ? 17.339 68.854 64.058 1.00 36.38 111 PRO B C 1
ATOM 6123 O O . PRO B 1 35 ? 18.428 68.272 64.091 1.00 34.32 111 PRO B O 1
ATOM 6134 N N . GLY B 1 36 ? 16.784 69.432 65.118 1.00 35.78 112 GLY B N 1
ATOM 6135 C CA . GLY B 1 36 ? 17.423 69.411 66.419 1.00 32.07 112 GLY B CA 1
ATOM 6136 C C . GLY B 1 36 ? 17.229 68.083 67.128 1.00 38.57 112 GLY B C 1
ATOM 6137 O O . GLY B 1 36 ? 16.345 67.311 66.775 1.00 33.24 112 GLY B O 1
ATOM 6141 N N . ASP B 1 37 ? 18.061 67.831 68.134 1.00 40.43 113 ASP B N 1
ATOM 6142 C CA . ASP B 1 37 ? 17.989 66.613 68.936 1.00 42.95 113 ASP B CA 1
ATOM 6143 C C . ASP B 1 37 ? 18.319 65.373 68.102 1.00 44.24 113 ASP B C 1
ATOM 6144 O O . ASP B 1 37 ? 17.863 64.267 68.404 1.00 43.14 113 ASP B O 1
ATOM 6153 N N . LEU B 1 38 ? 19.102 65.567 67.045 1.00 35.42 114 LEU B N 1
ATOM 6154 C CA . LEU B 1 38 ? 19.651 64.444 66.294 1.00 26.16 114 LEU B CA 1
ATOM 6155 C C . LEU B 1 38 ? 20.965 64.043 66.934 1.00 32.14 114 LEU B C 1
ATOM 6156 O O . LEU B 1 38 ? 21.776 64.896 67.311 1.00 26.03 114 LEU B O 1
ATOM 6172 N N . ILE B 1 39 ? 21.179 62.744 67.088 1.00 26.48 115 ILE B N 1
ATOM 6173 C CA . ILE B 1 39 ? 22.452 62.286 67.589 1.00 26.53 115 ILE B CA 1
ATOM 6174 C C . ILE B 1 39 ? 23.351 62.109 66.386 1.00 28.57 115 ILE B C 1
ATOM 6175 O O . ILE B 1 39 ? 23.009 61.375 65.459 1.00 32.34 115 ILE B O 1
ATOM 6191 N N . LEU B 1 40 ? 24.493 62.789 66.409 1.00 27.32 116 LEU B N 1
ATOM 6192 C CA . LEU B 1 40 ? 25.464 62.734 65.322 1.00 24.90 116 LEU B CA 1
ATOM 6193 C C . LEU B 1 40 ? 26.401 61.529 65.480 1.00 36.31 116 LEU B C 1
ATOM 6194 O O . LEU B 1 40 ? 26.918 61.262 66.581 1.00 28.44 116 LEU B O 1
ATOM 6210 N N . SER B 1 41 ? 26.654 60.841 64.366 1.00 26.84 117 SER B N 1
ATOM 6211 C CA . SER B 1 41 ? 27.370 59.561 64.384 1.00 29.00 117 SER B CA 1
ATOM 6212 C C . SER B 1 41 ? 28.730 59.542 63.681 1.00 32.02 117 SER B C 1
ATOM 6213 O O . SER B 1 41 ? 28.942 60.214 62.665 1.00 29.55 117 SER B O 1
ATOM 6221 N N . ARG B 1 42 ? 29.637 58.733 64.223 1.00 21.64 118 ARG B N 1
ATOM 6222 C CA . ARG B 1 42 ? 30.885 58.402 63.560 1.00 23.57 118 ARG B CA 1
ATOM 6223 C C . ARG B 1 42 ? 31.174 56.915 63.739 1.00 32.31 118 ARG B C 1
ATOM 6224 O O . ARG B 1 42 ? 30.614 56.274 64.633 1.00 25.45 118 ARG B O 1
ATOM 6245 N N . ARG B 1 43 ? 32.031 56.373 62.874 1.00 22.97 119 ARG B N 1
ATOM 6246 C CA . ARG B 1 43 ? 32.399 54.967 62.927 1.00 21.59 119 ARG B CA 1
ATOM 6247 C C . ARG B 1 43 ? 31.179 54.055 62.877 1.00 22.86 119 ARG B C 1
ATOM 6248 O O . ARG B 1 43 ? 31.138 53.032 63.533 1.00 19.63 119 ARG B O 1
ATOM 6269 N N . ALA B 1 44 ? 30.203 54.457 62.069 1.00 20.84 120 ALA B N 1
ATOM 6270 C CA . ALA B 1 44 ? 28.962 53.743 61.871 1.00 21.51 120 ALA B CA 1
ATOM 6271 C C . ALA B 1 44 ? 29.126 52.576 60.910 1.00 23.46 120 ALA B C 1
ATOM 6272 O O . ALA B 1 44 ? 29.972 52.598 60.015 1.00 21.10 120 ALA B O 1
ATOM 6279 N N . TYR B 1 45 ? 28.309 51.551 61.118 1.00 22.93 121 TYR B N 1
ATOM 6280 C CA . TYR B 1 45 ? 28.190 50.427 60.194 1.00 18.85 121 TYR B CA 1
ATOM 6281 C C . TYR B 1 45 ? 26.788 49.853 60.323 1.00 27.02 121 TYR B C 1
ATOM 6282 O O . TYR B 1 45 ? 26.032 50.219 61.229 1.00 27.71 121 TYR B O 1
ATOM 6300 N N . VAL B 1 46 ? 26.439 48.960 59.414 1.00 22.69 122 VAL B N 1
ATOM 6301 C CA . VAL B 1 46 ? 25.120 48.365 59.420 1.00 20.80 122 VAL B CA 1
ATOM 6302 C C . VAL B 1 46 ? 25.222 46.888 59.795 1.00 18.92 122 VAL B C 1
ATOM 6303 O O . VAL B 1 46 ? 26.169 46.206 59.413 1.00 20.76 122 VAL B O 1
ATOM 6316 N N . SER B 1 47 ? 24.263 46.409 60.580 1.00 23.47 123 SER B N 1
ATOM 6317 C CA . SER B 1 47 ? 24.142 44.978 60.844 1.00 22.54 123 SER B CA 1
ATOM 6318 C C . SER B 1 47 ? 22.676 44.681 61.137 1.00 27.83 123 SER B C 1
ATOM 6319 O O . SER B 1 47 ? 21.945 45.556 61.620 1.00 26.15 123 SER B O 1
ATOM 6327 N N . CYS B 1 48 ? 22.239 43.463 60.833 1.00 21.80 124 CYS B N 1
ATOM 6328 C CA . CYS B 1 48 ? 20.813 43.154 60.825 1.00 29.36 124 CYS B CA 1
ATOM 6329 C C . CYS B 1 48 ? 20.493 41.931 61.682 1.00 32.78 124 CYS B C 1
ATOM 6330 O O . CYS B 1 48 ? 21.332 41.049 61.861 1.00 23.69 124 CYS B O 1
ATOM 6337 N N . ASP B 1 49 ? 19.275 41.893 62.215 1.00 25.77 125 ASP B N 1
ATOM 6338 C CA . ASP B 1 49 ? 18.744 40.657 62.782 1.00 31.95 125 ASP B CA 1
ATOM 6339 C C . ASP B 1 49 ? 17.733 40.083 61.778 1.00 38.35 125 ASP B C 1
ATOM 6340 O O . ASP B 1 49 ? 17.806 40.407 60.586 1.00 33.85 125 ASP B O 1
ATOM 6349 N N . LEU B 1 50 ? 16.819 39.223 62.222 1.00 30.52 126 LEU B N 1
ATOM 6350 C CA . LEU B 1 50 ? 15.966 38.480 61.283 1.00 38.26 126 LEU B CA 1
ATOM 6351 C C . LEU B 1 50 ? 14.875 39.334 60.642 1.00 38.41 126 LEU B C 1
ATOM 6352 O O . LEU B 1 50 ? 14.344 39.003 59.574 1.00 41.39 126 LEU B O 1
ATOM 6368 N N . THR B 1 51 ? 14.551 40.443 61.281 1.00 37.35 127 THR B N 1
ATOM 6369 C CA . THR B 1 51 ? 13.513 41.306 60.761 1.00 50.98 127 THR B CA 1
ATOM 6370 C C . THR B 1 51 ? 14.022 42.680 60.319 1.00 53.06 127 THR B C 1
ATOM 6371 O O . THR B 1 51 ? 13.563 43.204 59.303 1.00 51.07 127 THR B O 1
ATOM 6382 N N . SER B 1 52 ? 14.972 43.246 61.065 1.00 52.13 128 SER B N 1
ATOM 6383 C CA . SER B 1 52 ? 15.387 44.633 60.863 1.00 36.35 128 SER B CA 1
ATOM 6384 C C . SER B 1 52 ? 16.898 44.814 60.668 1.00 37.07 128 SER B C 1
ATOM 6385 O O . SER B 1 52 ? 17.699 43.981 61.086 1.00 30.76 128 SER B O 1
ATOM 6393 N N . CYS B 1 53 ? 17.275 45.917 60.027 1.00 28.35 129 CYS B N 1
ATOM 6394 C CA . CYS B 1 53 ? 18.672 46.318 59.970 1.00 23.91 129 CYS B CA 1
ATOM 6395 C C . CYS B 1 53 ? 18.848 47.540 60.844 1.00 25.02 129 CYS B C 1
ATOM 6396 O O . CYS B 1 53 ? 17.915 48.335 61.013 1.00 28.76 129 CYS B O 1
ATOM 6403 N N . PHE B 1 54 ? 20.033 47.661 61.425 1.00 18.87 130 PHE B N 1
ATOM 6404 C CA . PHE B 1 54 ? 20.355 48.742 62.349 1.00 24.02 130 PHE B CA 1
ATOM 6405 C C . PHE B 1 54 ? 21.660 49.424 61.973 1.00 26.49 130 PHE B C 1
ATOM 6406 O O . PHE B 1 54 ? 22.585 48.800 61.459 1.00 23.09 130 PHE B O 1
ATOM 6423 N N . LYS B 1 55 ? 21.718 50.716 62.256 1.00 22.57 131 LYS B N 1
ATOM 6424 C CA . LYS B 1 55 ? 22.955 51.463 62.236 1.00 27.68 131 LYS B CA 1
ATOM 6425 C C . LYS B 1 55 ? 23.551 51.440 63.644 1.00 24.00 131 LYS B C 1
ATOM 6426 O O . LYS B 1 55 ? 22.918 51.866 64.598 1.00 25.15 131 LYS B O 1
ATOM 6445 N N . PHE B 1 56 ? 24.750 50.888 63.764 1.00 25.84 132 PHE B N 1
ATOM 6446 C CA . PHE B 1 56 ? 25.526 50.947 64.985 1.00 22.52 132 PHE B CA 1
ATOM 6447 C C . PHE B 1 56 ? 26.566 52.041 64.800 1.00 23.70 132 PHE B C 1
ATOM 6448 O O . PHE B 1 56 ? 27.185 52.115 63.747 1.00 22.04 132 PHE B O 1
ATOM 6465 N N . PHE B 1 57 ? 26.775 52.873 65.814 1.00 18.80 133 PHE B N 1
ATOM 6466 C CA . PHE B 1 57 ? 27.704 53.987 65.670 1.00 23.30 133 PHE B CA 1
ATOM 6467 C C . PHE B 1 57 ? 28.177 54.529 67.006 1.00 25.23 133 PHE B C 1
ATOM 6468 O O . PHE B 1 57 ? 27.558 54.275 68.036 1.00 22.36 133 PHE B O 1
ATOM 6485 N N . ILE B 1 58 ? 29.274 55.287 66.974 1.00 24.78 134 ILE B N 1
ATOM 6486 C CA . ILE B 1 58 ? 29.759 55.993 68.149 1.00 20.40 134 ILE B CA 1
ATOM 6487 C C . ILE B 1 58 ? 29.243 57.424 68.075 1.00 27.41 134 ILE B C 1
ATOM 6488 O O . ILE B 1 58 ? 29.536 58.142 67.117 1.00 25.00 134 ILE B O 1
ATOM 6504 N N . ALA B 1 59 ? 28.457 57.843 69.063 1.00 21.81 135 ALA B N 1
ATOM 6505 C CA . ALA B 1 59 ? 27.890 59.193 69.026 1.00 22.73 135 ALA B CA 1
ATOM 6506 C C . ALA B 1 59 ? 28.973 60.192 69.380 1.00 22.56 135 ALA B C 1
ATOM 6507 O O . ALA B 1 59 ? 29.796 59.913 70.242 1.00 28.17 135 ALA B O 1
ATOM 6514 N N . TYR B 1 60 ? 28.975 61.353 68.726 1.00 31.28 136 TYR B N 1
ATOM 6515 C CA . TYR B 1 60 ? 29.938 62.405 69.076 1.00 33.12 136 TYR B CA 1
ATOM 6516 C C . TYR B 1 60 ? 29.290 63.742 69.423 1.00 30.55 136 TYR B C 1
ATOM 6517 O O . TYR B 1 60 ? 29.948 64.606 69.991 1.00 30.11 136 TYR B O 1
ATOM 6535 N N . GLY B 1 61 ? 28.004 63.916 69.125 1.00 31.52 137 GLY B N 1
ATOM 6536 C CA . GLY B 1 61 ? 27.316 65.126 69.548 1.00 33.03 137 GLY B CA 1
ATOM 6537 C C . GLY B 1 61 ? 25.825 65.129 69.289 1.00 34.48 137 GLY B C 1
ATOM 6538 O O . GLY B 1 61 ? 25.283 64.213 68.670 1.00 35.85 137 GLY B O 1
ATOM 6542 N N . LEU B 1 62 ? 25.164 66.182 69.756 1.00 26.34 138 LEU B N 1
ATOM 6543 C CA . LEU B 1 62 ? 23.729 66.337 69.579 1.00 28.15 138 LEU B CA 1
ATOM 6544 C C . LEU B 1 62 ? 23.428 67.674 68.904 1.00 39.79 138 LEU B C 1
ATOM 6545 O O . LEU B 1 62 ? 23.993 68.701 69.281 1.00 32.24 138 LEU B O 1
ATOM 6561 N N . SER B 1 63 ? 22.525 67.672 67.926 1.00 32.31 139 SER B N 1
ATOM 6562 C CA . SER B 1 63 ? 22.212 68.897 67.196 1.00 39.36 139 SER B CA 1
ATOM 6563 C C . SER B 1 63 ? 21.216 69.748 67.966 1.00 34.48 139 SER B C 1
ATOM 6564 O O . SER B 1 63 ? 20.320 69.229 68.624 1.00 34.07 139 SER B O 1
ATOM 6572 N N . ALA B 1 64 ? 21.386 71.065 67.885 1.00 30.87 140 ALA B N 1
ATOM 6573 C CA . ALA B 1 64 ? 20.414 71.996 68.451 1.00 41.45 140 ALA B CA 1
ATOM 6574 C C . ALA B 1 64 ? 20.461 73.317 67.687 1.00 37.35 140 ALA B C 1
ATOM 6575 O O . ALA B 1 64 ? 21.510 73.959 67.609 1.00 37.99 140 ALA B O 1
ATOM 6582 N N . ASN B 1 65 ? 19.339 73.710 67.096 1.00 51.23 141 ASN B N 1
ATOM 6583 C CA . ASN B 1 65 ? 19.288 74.951 66.319 1.00 64.01 141 ASN B CA 1
ATOM 6584 C C . ASN B 1 65 ? 20.465 75.069 65.355 1.00 54.29 141 ASN B C 1
ATOM 6585 O O . ASN B 1 65 ? 21.127 76.104 65.295 1.00 49.15 141 ASN B O 1
ATOM 6596 N N . GLN B 1 66 ? 20.725 73.991 64.621 1.00 41.21 142 GLN B N 1
ATOM 6597 C CA . GLN B 1 66 ? 21.756 73.955 63.581 1.00 38.02 142 GLN B CA 1
ATOM 6598 C C . GLN B 1 66 ? 23.179 73.844 64.128 1.00 37.23 142 GLN B C 1
ATOM 6599 O O . GLN B 1 66 ? 24.125 73.641 63.357 1.00 45.90 142 GLN B O 1
ATOM 6613 N N . HIS B 1 67 ? 23.330 73.951 65.449 1.00 41.46 143 HIS B N 1
ATOM 6614 C CA . HIS B 1 67 ? 24.655 73.939 66.068 1.00 39.38 143 HIS B CA 1
ATOM 6615 C C . HIS B 1 67 ? 24.838 72.720 66.976 1.00 49.92 143 HIS B C 1
ATOM 6616 O O . HIS B 1 67 ? 23.879 72.022 67.312 1.00 39.90 143 HIS B O 1
ATOM 6631 N N . LEU B 1 68 ? 26.083 72.460 67.355 1.00 43.79 144 LEU B N 1
ATOM 6632 C CA . LEU B 1 68 ? 26.374 71.399 68.300 1.00 40.59 144 LEU B CA 1
ATOM 6633 C C . LEU B 1 68 ? 26.005 71.868 69.692 1.00 43.63 144 LEU B C 1
ATOM 6634 O O . LEU B 1 68 ? 26.445 72.930 70.134 1.00 36.84 144 LEU B O 1
ATOM 6650 N N . LEU B 1 69 ? 25.194 71.082 70.384 1.00 33.92 145 LEU B N 1
ATOM 6651 C CA . LEU B 1 69 ? 24.946 71.334 71.789 1.00 32.63 145 LEU B CA 1
ATOM 6652 C C . LEU B 1 69 ? 26.294 71.204 72.494 1.00 30.95 145 LEU B C 1
ATOM 6653 O O . LEU B 1 69 ? 27.127 70.397 72.088 1.00 30.40 145 LEU B O 1
ATOM 6669 N N . ASN B 1 70 ? 26.534 72.025 73.513 1.00 29.23 146 ASN B N 1
ATOM 6670 C CA . ASN B 1 70 ? 27.815 71.989 74.226 1.00 37.78 146 ASN B CA 1
ATOM 6671 C C . ASN B 1 70 ? 27.800 70.937 75.324 1.00 29.13 146 ASN B C 1
ATOM 6672 O O . ASN B 1 70 ? 27.339 71.201 76.431 1.00 31.11 146 ASN B O 1
ATOM 6682 N N . THR B 1 71 ? 28.297 69.742 75.010 1.00 29.34 147 THR B N 1
ATOM 6683 C CA . THR B 1 71 ? 28.275 68.629 75.949 1.00 34.87 147 THR B CA 1
ATOM 6684 C C . THR B 1 71 ? 29.612 67.897 75.919 1.00 28.88 147 THR B C 1
ATOM 6685 O O . THR B 1 71 ? 30.511 68.251 75.157 1.00 30.77 147 THR B O 1
ATOM 6696 N N . SER B 1 72 ? 29.725 66.845 76.724 1.00 31.35 148 SER B N 1
ATOM 6697 C CA . SER B 1 72 ? 30.943 66.033 76.748 1.00 27.48 148 SER B CA 1
ATOM 6698 C C . SER B 1 72 ? 30.856 64.832 75.800 1.00 28.34 148 SER B C 1
ATOM 6699 O O . SER B 1 72 ? 31.704 63.931 75.856 1.00 33.55 148 SER B O 1
ATOM 6707 N N . MET B 1 73 ? 29.852 64.824 74.927 1.00 26.31 149 MET B N 1
ATOM 6708 C CA . MET B 1 73 ? 29.572 63.651 74.100 1.00 35.34 149 MET B CA 1
ATOM 6709 C C . MET B 1 73 ? 30.724 63.253 73.164 1.00 35.18 149 MET B C 1
ATOM 6710 O O . MET B 1 73 ? 30.879 62.070 72.823 1.00 31.67 149 MET B O 1
ATOM 6724 N N . GLU B 1 74 ? 31.539 64.209 72.739 1.00 33.85 150 GLU B N 1
ATOM 6725 C CA . GLU B 1 74 ? 32.566 63.860 71.774 1.00 37.36 150 GLU B CA 1
ATOM 6726 C C . GLU B 1 74 ? 33.710 63.091 72.428 1.00 35.89 150 GLU B C 1
ATOM 6727 O O . GLU B 1 74 ? 34.310 62.231 71.784 1.00 37.46 150 GLU B O 1
ATOM 6739 N N . TRP B 1 75 ? 33.994 63.362 73.704 1.00 29.59 151 TRP B N 1
ATOM 6740 C CA . TRP B 1 75 ? 35.078 62.651 74.386 1.00 32.76 151 TRP B CA 1
ATOM 6741 C C . TRP B 1 75 ? 34.647 61.556 75.368 1.00 33.93 151 TRP B C 1
ATOM 6742 O O . TRP B 1 75 ? 35.473 60.747 75.770 1.00 29.85 151 TRP B O 1
ATOM 6763 N N . GLU B 1 76 ? 33.373 61.520 75.751 1.00 29.01 152 GLU B N 1
ATOM 6764 C CA . GLU B 1 76 ? 32.840 60.358 76.473 1.00 30.61 152 GLU B CA 1
ATOM 6765 C C . GLU B 1 76 ? 32.087 59.476 75.476 1.00 30.41 152 GLU B C 1
ATOM 6766 O O . GLU B 1 76 ? 30.882 59.623 75.270 1.00 28.44 152 GLU B O 1
ATOM 6778 N N . GLU B 1 77 ? 32.815 58.557 74.857 1.00 20.73 156 GLU B N 1
ATOM 6779 C CA . GLU B 1 77 ? 32.318 57.838 73.696 1.00 28.00 156 GLU B CA 1
ATOM 6780 C C . GLU B 1 77 ? 31.494 56.601 74.042 1.00 25.49 156 GLU B C 1
ATOM 6781 O O . GLU B 1 77 ? 31.956 55.695 74.741 1.00 27.06 156 GLU B O 1
ATOM 6793 N N . SER B 1 78 ? 30.276 56.564 73.524 1.00 28.39 157 SER B N 1
ATOM 6794 C CA . SER B 1 78 ? 29.433 55.398 73.664 1.00 28.09 157 SER B CA 1
ATOM 6795 C C . SER B 1 78 ? 28.866 54.920 72.329 1.00 25.25 157 SER B C 1
ATOM 6796 O O . SER B 1 78 ? 28.656 55.703 71.381 1.00 22.70 157 SER B O 1
ATOM 6804 N N . LEU B 1 79 ? 28.653 53.610 72.283 1.00 25.49 158 LEU B N 1
ATOM 6805 C CA . LEU B 1 79 ? 28.060 52.924 71.153 1.00 15.76 158 LEU B CA 1
ATOM 6806 C C . LEU B 1 79 ? 26.552 52.985 71.248 1.00 21.39 158 LEU B C 1
ATOM 6807 O O . LEU B 1 79 ? 25.988 52.671 72.295 1.00 22.38 158 LEU B O 1
ATOM 6823 N N . TYR B 1 80 ? 25.918 53.348 70.140 1.00 19.08 159 TYR B N 1
ATOM 6824 C CA . TYR B 1 80 ? 24.460 53.412 70.032 1.00 20.46 159 TYR B CA 1
ATOM 6825 C C . TYR B 1 80 ? 23.953 52.595 68.857 1.00 24.38 159 TYR B C 1
ATOM 6826 O O . TYR B 1 80 ? 24.699 52.254 67.947 1.00 18.18 159 TYR B O 1
ATOM 6844 N N . LYS B 1 81 ? 22.647 52.357 68.844 1.00 22.02 160 LYS B N 1
ATOM 6845 C CA . LYS B 1 81 ? 22.029 51.562 67.813 1.00 24.19 160 LYS B CA 1
ATOM 6846 C C . LYS B 1 81 ? 20.702 52.206 67.471 1.00 17.58 160 LYS B C 1
ATOM 6847 O O . LYS B 1 81 ? 19.941 52.586 68.359 1.00 24.70 160 LYS B O 1
ATOM 6866 N N . THR B 1 82 ? 20.448 52.335 66.180 1.00 18.77 161 THR B N 1
ATOM 6867 C CA . THR B 1 82 ? 19.207 52.891 65.669 1.00 24.88 161 THR B CA 1
ATOM 6868 C C . THR B 1 82 ? 18.721 52.014 64.513 1.00 21.90 161 THR B C 1
ATOM 6869 O O . THR B 1 82 ? 19.524 51.605 63.683 1.00 27.19 161 THR B O 1
ATOM 6880 N N . PRO B 1 83 ? 17.405 51.726 64.445 1.00 24.08 162 PRO B N 1
ATOM 6881 C CA . PRO B 1 83 ? 16.889 51.057 63.247 1.00 29.03 162 PRO B CA 1
ATOM 6882 C C . PRO B 1 83 ? 17.245 51.874 62.008 1.00 26.77 162 PRO B C 1
ATOM 6883 O O . PRO B 1 83 ? 17.171 53.106 62.036 1.00 25.23 162 PRO B O 1
ATOM 6894 N N . ILE B 1 84 ? 17.652 51.216 60.935 1.00 21.45 163 ILE B N 1
ATOM 6895 C CA . ILE B 1 84 ? 18.202 51.968 59.811 1.00 23.68 163 ILE B CA 1
ATOM 6896 C C . ILE B 1 84 ? 17.164 52.967 59.254 1.00 30.32 163 ILE B C 1
ATOM 6897 O O . ILE B 1 84 ? 17.528 54.062 58.842 1.00 23.99 163 ILE B O 1
ATOM 6913 N N . GLY B 1 85 ? 15.879 52.624 59.324 1.00 23.49 164 GLY B N 1
ATOM 6914 C CA . GLY B 1 85 ? 14.818 53.464 58.790 1.00 26.25 164 GLY B CA 1
ATOM 6915 C C . GLY B 1 85 ? 14.347 54.615 59.683 1.00 24.72 164 GLY B C 1
ATOM 6916 O O . GLY B 1 85 ? 13.377 55.308 59.359 1.00 25.88 164 GLY B O 1
ATOM 6920 N N . SER B 1 86 ? 15.012 54.823 60.813 1.00 23.85 165 SER B N 1
ATOM 6921 C CA . SER B 1 86 ? 14.717 55.964 61.679 1.00 24.94 165 SER B CA 1
ATOM 6922 C C . SER B 1 86 ? 15.942 56.851 61.810 1.00 22.44 165 SER B C 1
ATOM 6923 O O . SER B 1 86 ? 17.056 56.357 61.876 1.00 24.55 165 SER B O 1
ATOM 6931 N N . ALA B 1 87 ? 15.725 58.161 61.836 1.00 27.69 166 ALA B N 1
ATOM 6932 C CA . ALA B 1 87 ? 16.775 59.103 62.164 1.00 30.60 166 ALA B CA 1
ATOM 6933 C C . ALA B 1 87 ? 17.191 58.858 63.610 1.00 24.89 166 ALA B C 1
ATOM 6934 O O . ALA B 1 87 ? 16.384 58.423 64.418 1.00 29.39 166 ALA B O 1
ATOM 6941 N N . SER B 1 88 ? 18.446 59.123 63.948 1.00 27.58 167 SER B N 1
ATOM 6942 C CA . SER B 1 88 ? 18.910 58.853 65.306 1.00 26.26 167 SER B CA 1
ATOM 6943 C C . SER B 1 88 ? 18.553 59.990 66.251 1.00 30.09 167 SER B C 1
ATOM 6944 O O . SER B 1 88 ? 19.199 61.029 66.254 1.00 31.12 167 SER B O 1
ATOM 6952 N N . THR B 1 89 ? 17.523 59.782 67.059 1.00 27.29 168 THR B N 1
ATOM 6953 C CA . THR B 1 89 ? 17.106 60.784 68.024 1.00 34.92 168 THR B CA 1
ATOM 6954 C C . THR B 1 89 ? 17.121 60.162 69.406 1.00 34.45 168 THR B C 1
ATOM 6955 O O . THR B 1 89 ? 17.363 58.958 69.552 1.00 27.74 168 THR B O 1
ATOM 6966 N N . LEU B 1 90 ? 16.842 60.969 70.422 1.00 36.61 169 LEU B N 1
ATOM 6967 C CA . LEU B 1 90 ? 16.830 60.473 71.797 1.00 33.61 169 LEU B CA 1
ATOM 6968 C C . LEU B 1 90 ? 15.720 59.461 72.021 1.00 26.71 169 LEU B C 1
ATOM 6969 O O . LEU B 1 90 ? 15.810 58.640 72.924 1.00 36.03 169 LEU B O 1
ATOM 6985 N N . SER B 1 91 ? 14.686 59.500 71.181 1.00 28.60 170 SER B N 1
ATOM 6986 C CA . SER B 1 91 ? 13.557 58.572 71.318 1.00 40.65 170 SER B CA 1
ATOM 6987 C C . SER B 1 91 ? 13.737 57.286 70.510 1.00 33.49 170 SER B C 1
ATOM 6988 O O . SER B 1 91 ? 13.069 56.295 70.780 1.00 39.02 170 SER B O 1
ATOM 6996 N N . THR B 1 92 A 14.621 57.305 69.512 1.00 26.45 170 THR B N 1
ATOM 6997 C CA . THR B 1 92 A 14.763 56.163 68.605 1.00 33.63 170 THR B CA 1
ATOM 6998 C C . THR B 1 92 A 16.078 55.423 68.759 1.00 28.17 170 THR B C 1
ATOM 6999 O O . THR B 1 92 A 16.257 54.349 68.183 1.00 38.54 170 THR B O 1
ATOM 7010 N N . SER B 1 93 ? 17.020 56.011 69.483 1.00 31.94 171 SER B N 1
ATOM 7011 C CA . SER B 1 93 ? 18.345 55.425 69.572 1.00 28.71 171 SER B CA 1
ATOM 7012 C C . SER B 1 93 ? 18.557 54.870 70.961 1.00 23.77 171 SER B C 1
ATOM 7013 O O . SER B 1 93 ? 18.088 55.419 71.946 1.00 25.79 171 SER B O 1
ATOM 7021 N N . GLU B 1 94 ? 19.274 53.766 71.016 1.00 24.01 172 GLU B N 1
ATOM 7022 C CA . GLU B 1 94 ? 19.524 53.078 72.259 1.00 26.42 172 GLU B CA 1
ATOM 7023 C C . GLU B 1 94 ? 21.016 53.104 72.537 1.00 21.59 172 GLU B C 1
ATOM 7024 O O . GLU B 1 94 ? 21.807 52.733 71.681 1.00 26.49 172 GLU B O 1
ATOM 7036 N N . MET B 1 95 ? 21.398 53.550 73.728 1.00 18.83 173 MET B N 1
ATOM 7037 C CA . MET B 1 95 ? 22.789 53.506 74.145 1.00 22.69 173 MET B CA 1
ATOM 7038 C C . MET B 1 95 ? 23.114 52.071 74.557 1.00 25.37 173 MET B C 1
ATOM 7039 O O . MET B 1 95 ? 22.444 51.494 75.404 1.00 21.86 173 MET B O 1
ATOM 7053 N N . ILE B 1 96 ? 24.142 51.492 73.959 1.00 25.64 174 ILE B N 1
ATOM 7054 C CA . ILE B 1 96 ? 24.441 50.082 74.179 1.00 26.24 174 ILE B CA 1
ATOM 7055 C C . ILE B 1 96 ? 25.526 49.833 75.227 1.00 27.83 174 ILE B C 1
ATOM 7056 O O . ILE B 1 96 ? 25.317 49.094 76.193 1.00 32.69 174 ILE B O 1
ATOM 7072 N N . LEU B 1 97 ? 26.696 50.413 74.997 1.00 22.16 175 LEU B N 1
ATOM 7073 C CA . LEU B 1 97 ? 27.836 50.257 75.901 1.00 24.25 175 LEU B CA 1
ATOM 7074 C C . LEU B 1 97 ? 28.805 51.405 75.655 1.00 22.80 175 LEU B C 1
ATOM 7075 O O . LEU B 1 97 ? 28.827 51.982 74.575 1.00 23.49 175 LEU B O 1
ATOM 7091 N N . PRO B 1 98 ? 29.639 51.728 76.643 1.00 30.21 176 PRO B N 1
ATOM 7092 C CA . PRO B 1 98 ? 30.689 52.687 76.300 1.00 25.98 176 PRO B CA 1
ATOM 7093 C C . PRO B 1 98 ? 31.715 52.062 75.350 1.00 24.32 176 PRO B C 1
ATOM 7094 O O . PRO B 1 98 ? 32.019 50.874 75.457 1.00 21.42 176 PRO B O 1
ATOM 7105 N N . GLY B 1 99 ? 32.233 52.844 74.409 1.00 23.72 177 GLY B N 1
ATOM 7106 C CA . GLY B 1 99 ? 33.213 52.324 73.467 1.00 26.75 177 GLY B CA 1
ATOM 7107 C C . GLY B 1 99 ? 33.745 53.351 72.479 1.00 28.18 177 GLY B C 1
ATOM 7108 O O . GLY B 1 99 ? 33.015 54.253 72.056 1.00 24.25 177 GLY B O 1
ATOM 7112 N N . ARG B 1 100 ? 35.015 53.187 72.115 1.00 20.83 178 ARG B N 1
ATOM 7113 C CA . ARG B 1 100 ? 35.706 54.037 71.128 1.00 27.18 178 ARG B CA 1
ATOM 7114 C C . ARG B 1 100 ? 35.706 53.373 69.747 1.00 28.00 178 ARG B C 1
ATOM 7115 O O . ARG B 1 100 ? 35.820 54.037 68.723 1.00 23.09 178 ARG B O 1
ATOM 7136 N N . SER B 1 101 ? 35.634 52.046 69.728 1.00 20.58 179 SER B N 1
ATOM 7137 C CA . SER B 1 101 ? 35.392 51.309 68.491 1.00 20.70 179 SER B CA 1
ATOM 7138 C C . SER B 1 101 ? 34.562 50.080 68.856 1.00 23.75 179 SER B C 1
ATOM 7139 O O . SER B 1 101 ? 34.463 49.735 70.027 1.00 22.23 179 SER B O 1
ATOM 7147 N N . SER B 1 102 ? 33.968 49.433 67.862 1.00 20.93 180 SER B N 1
ATOM 7148 C CA . SER B 1 102 ? 33.038 48.358 68.139 1.00 24.84 180 SER B CA 1
ATOM 7149 C C . SER B 1 102 ? 32.875 47.398 66.966 1.00 19.55 180 SER B C 1
ATOM 7150 O O . SER B 1 102 ? 33.342 47.652 65.857 1.00 21.85 180 SER B O 1
ATOM 7158 N N . SER B 1 103 ? 32.179 46.297 67.241 1.00 18.06 181 SER B N 1
ATOM 7159 C CA . SER B 1 103 ? 31.723 45.376 66.220 1.00 18.99 181 SER B CA 1
ATOM 7160 C C . SER B 1 103 ? 30.460 44.702 66.774 1.00 19.48 181 SER B C 1
ATOM 7161 O O . SER B 1 103 ? 30.304 44.594 67.975 1.00 22.37 181 SER B O 1
ATOM 7169 N N . ALA B 1 104 ? 29.540 44.309 65.906 1.00 20.63 182 ALA B N 1
ATOM 7170 C CA . ALA B 1 104 ? 28.299 43.661 66.339 1.00 21.24 182 ALA B CA 1
ATOM 7171 C C . ALA B 1 104 ? 27.805 42.724 65.258 1.00 20.25 182 ALA B C 1
ATOM 7172 O O . ALA B 1 104 ? 28.022 42.959 64.069 1.00 20.56 182 ALA B O 1
ATOM 7179 N N . CYS B 1 105 ? 27.125 41.664 65.673 1.00 19.33 183 CYS B N 1
ATOM 7180 C CA . CYS B 1 105 ? 26.601 40.683 64.736 1.00 23.02 183 CYS B CA 1
ATOM 7181 C C . CYS B 1 105 ? 25.553 39.813 65.431 1.00 23.55 183 CYS B C 1
ATOM 7182 O O . CYS B 1 105 ? 25.653 39.534 66.622 1.00 25.99 183 CYS B O 1
ATOM 7189 N N . PHE B 1 106 ? 24.544 39.416 64.668 1.00 20.04 184 PHE B N 1
ATOM 7190 C CA . PHE B 1 106 ? 23.431 38.629 65.182 1.00 28.83 184 PHE B CA 1
ATOM 7191 C C . PHE B 1 106 ? 23.618 37.191 64.725 1.00 25.61 184 PHE B C 1
ATOM 7192 O O . PHE B 1 106 ? 23.805 36.955 63.539 1.00 21.51 184 PHE B O 1
ATOM 7209 N N . ASP B 1 107 ? 23.574 36.237 65.656 1.00 22.43 185 ASP B N 1
ATOM 7210 C CA . ASP B 1 107 ? 23.889 34.846 65.327 1.00 22.64 185 ASP B CA 1
ATOM 7211 C C . ASP B 1 107 ? 22.642 33.998 65.036 1.00 24.67 185 ASP B C 1
ATOM 7212 O O . ASP B 1 107 ? 22.737 32.779 64.847 1.00 26.25 185 ASP B O 1
ATOM 7221 N N . GLY B 1 108 ? 21.484 34.643 64.964 1.00 24.77 186 GLY B N 1
ATOM 7222 C CA . GLY B 1 108 ? 20.235 33.919 64.770 1.00 31.94 186 GLY B CA 1
ATOM 7223 C C . GLY B 1 108 ? 19.393 33.925 66.028 1.00 27.02 186 GLY B C 1
ATOM 7224 O O . GLY B 1 108 ? 18.165 33.828 65.961 1.00 31.45 186 GLY B O 1
ATOM 7228 N N . LEU B 1 109 ? 20.042 34.082 67.179 1.00 26.44 187 LEU B N 1
ATOM 7229 C CA . LEU B 1 109 ? 19.329 34.126 68.459 1.00 26.74 187 LEU B CA 1
ATOM 7230 C C . LEU B 1 109 ? 19.493 35.437 69.213 1.00 28.86 187 LEU B C 1
ATOM 7231 O O . LEU B 1 109 ? 18.521 35.994 69.713 1.00 29.40 187 LEU B O 1
ATOM 7247 N N . LYS B 1 110 ? 20.725 35.920 69.323 1.00 26.82 188 LYS B N 1
ATOM 7248 C CA . LYS B 1 110 ? 21.004 37.128 70.093 1.00 24.68 188 LYS B CA 1
ATOM 7249 C C . LYS B 1 110 ? 22.067 37.962 69.403 1.00 23.38 188 LYS B C 1
ATOM 7250 O O . LYS B 1 110 ? 22.799 37.456 68.562 1.00 21.40 188 LYS B O 1
ATOM 7269 N N . TRP B 1 111 ? 22.179 39.227 69.800 1.00 25.91 189 TRP B N 1
ATOM 7270 C CA . TRP B 1 111 ? 23.255 40.087 69.328 1.00 26.56 189 TRP B CA 1
ATOM 7271 C C . TRP B 1 111 ? 24.523 39.854 70.130 1.00 22.24 189 TRP B C 1
ATOM 7272 O O . TRP B 1 111 ? 24.476 39.814 71.357 1.00 24.83 189 TRP B O 1
ATOM 7293 N N . THR B 1 112 ? 25.644 39.705 69.440 1.00 21.79 190 THR B N 1
ATOM 7294 C CA . THR B 1 112 ? 26.941 39.789 70.079 1.00 17.69 190 THR B CA 1
ATOM 7295 C C . THR B 1 112 ? 27.483 41.203 69.802 1.00 21.72 190 THR B C 1
ATOM 7296 O O . THR B 1 112 ? 27.515 41.636 68.652 1.00 30.54 190 THR B O 1
ATOM 7307 N N . VAL B 1 113 ? 27.879 41.921 70.851 1.00 21.76 191 VAL B N 1
ATOM 7308 C CA . VAL B 1 113 ? 28.429 43.273 70.695 1.00 16.23 191 VAL B CA 1
ATOM 7309 C C . VAL B 1 113 ? 29.775 43.362 71.382 1.00 19.44 191 VAL B C 1
ATOM 7310 O O . VAL B 1 113 ? 29.912 42.980 72.550 1.00 24.04 191 VAL B O 1
ATOM 7323 N N . LEU B 1 114 ? 30.782 43.830 70.642 1.00 20.65 192 LEU B N 1
ATOM 7324 C CA . LEU B 1 114 ? 32.095 44.070 71.212 1.00 17.94 192 LEU B CA 1
ATOM 7325 C C . LEU B 1 114 ? 32.398 45.575 71.201 1.00 20.30 192 LEU B C 1
ATOM 7326 O O . LEU B 1 114 ? 32.098 46.265 70.223 1.00 20.15 192 LEU B O 1
ATOM 7342 N N . VAL B 1 115 ? 32.994 46.060 72.288 1.00 18.84 193 VAL B N 1
ATOM 7343 C CA . VAL B 1 115 ? 33.495 47.427 72.355 1.00 22.52 193 VAL B CA 1
ATOM 7344 C C . VAL B 1 115 ? 34.904 47.455 72.936 1.00 25.39 193 VAL B C 1
ATOM 7345 O O . VAL B 1 115 ? 35.262 46.610 73.771 1.00 26.04 193 VAL B O 1
ATOM 7358 N N . ALA B 1 116 ? 35.689 48.444 72.500 1.00 22.87 194 ALA B N 1
ATOM 7359 C CA . ALA B 1 116 ? 37.030 48.658 73.020 1.00 24.20 194 ALA B CA 1
ATOM 7360 C C . ALA B 1 116 ? 37.082 49.990 73.773 1.00 25.24 194 ALA B C 1
ATOM 7361 O O . ALA B 1 116 ? 36.557 50.996 73.309 1.00 29.42 194 ALA B O 1
ATOM 7368 N N . ASN B 1 117 ? 37.698 49.973 74.949 1.00 28.03 195 ASN B N 1
ATOM 7369 C CA . ASN B 1 117 ? 37.870 51.171 75.768 1.00 28.39 195 ASN B CA 1
ATOM 7370 C C . ASN B 1 117 ? 39.258 51.230 76.377 1.00 31.57 195 ASN B C 1
ATOM 7371 O O . ASN B 1 117 ? 39.957 50.225 76.438 1.00 27.77 195 ASN B O 1
ATOM 7382 N N . GLY B 1 118 ? 39.631 52.404 76.876 1.00 35.62 196 GLY B N 1
ATOM 7383 C CA . GLY B 1 118 ? 40.924 52.584 77.512 1.00 42.50 196 GLY B CA 1
ATOM 7384 C C . GLY B 1 118 ? 41.936 53.077 76.501 1.00 47.66 196 GLY B C 1
ATOM 7385 O O . GLY B 1 118 ? 41.681 53.041 75.299 1.00 39.98 196 GLY B O 1
ATOM 7389 N N . ARG B 1 119 ? 43.080 53.562 76.968 1.00 59.20 197 ARG B N 1
ATOM 7390 C CA . ARG B 1 119 ? 44.151 53.868 76.031 1.00 65.74 197 ARG B CA 1
ATOM 7391 C C . ARG B 1 119 ? 45.448 53.140 76.345 1.00 48.74 197 ARG B C 1
ATOM 7392 O O . ARG B 1 119 ? 45.706 52.743 77.487 1.00 54.47 197 ARG B O 1
ATOM 7413 N N . ASP B 1 120 ? 46.239 52.962 75.291 1.00 41.73 198 ASP B N 1
ATOM 7414 C CA . ASP B 1 120 ? 47.461 52.171 75.330 1.00 55.04 198 ASP B CA 1
ATOM 7415 C C . ASP B 1 120 ? 47.302 50.952 76.230 1.00 44.64 198 ASP B C 1
ATOM 7416 O O . ASP B 1 120 ? 46.435 50.128 75.984 1.00 45.02 198 ASP B O 1
ATOM 7425 N N . ARG B 1 121 ? 48.120 50.842 77.271 1.00 32.59 199 ARG B N 1
ATOM 7426 C CA . ARG B 1 121 ? 48.229 49.595 78.022 1.00 40.97 199 ARG B CA 1
ATOM 7427 C C . ARG B 1 121 ? 46.968 49.214 78.794 1.00 33.46 199 ARG B C 1
ATOM 7428 O O . ARG B 1 121 ? 46.789 48.047 79.146 1.00 45.85 199 ARG B O 1
ATOM 7449 N N . ASN B 1 122 ? 46.090 50.178 79.045 1.00 36.29 200 ASN B N 1
ATOM 7450 C CA . ASN B 1 122 ? 44.866 49.894 79.797 1.00 39.75 200 ASN B CA 1
ATOM 7451 C C . ASN B 1 122 ? 43.706 49.435 78.915 1.00 33.62 200 ASN B C 1
ATOM 7452 O O . ASN B 1 122 ? 42.630 49.112 79.414 1.00 34.21 200 ASN B O 1
ATOM 7463 N N . SER B 1 123 ? 43.922 49.406 77.606 1.00 25.04 201 SER B N 1
ATOM 7464 C CA . SER B 1 123 ? 42.855 49.106 76.680 1.00 30.82 201 SER B CA 1
ATOM 7465 C C . SER B 1 123 ? 42.348 47.676 76.897 1.00 31.70 201 SER B C 1
ATOM 7466 O O . SER B 1 123 ? 43.127 46.754 77.119 1.00 29.93 201 SER B O 1
ATOM 7474 N N . PHE B 1 124 ? 41.030 47.508 76.838 1.00 24.02 202 PHE B N 1
ATOM 7475 C CA . PHE B 1 124 ? 40.433 46.184 76.949 1.00 21.78 202 PHE B CA 1
ATOM 7476 C C . PHE B 1 124 ? 39.135 46.167 76.156 1.00 25.43 202 PHE B C 1
ATOM 7477 O O . PHE B 1 124 ? 38.501 47.203 75.917 1.00 23.47 202 PHE B O 1
ATOM 7494 N N . ILE B 1 125 ? 38.748 44.985 75.733 1.00 23.89 203 ILE B N 1
ATOM 7495 C CA . ILE B 1 125 ? 37.513 44.812 75.003 1.00 19.53 203 ILE B CA 1
ATOM 7496 C C . ILE B 1 125 ? 36.513 44.129 75.920 1.00 24.74 203 ILE B C 1
ATOM 7497 O O . ILE B 1 125 ? 36.885 43.276 76.720 1.00 24.68 203 ILE B O 1
ATOM 7513 N N . MET B 1 126 ? 35.252 44.529 75.842 1.00 26.38 204 MET B N 1
ATOM 7514 C CA . MET B 1 126 ? 34.221 43.796 76.535 1.00 27.20 204 MET B CA 1
ATOM 7515 C C . MET B 1 126 ? 33.140 43.357 75.566 1.00 30.35 204 MET B C 1
ATOM 7516 O O . MET B 1 126 ? 32.903 43.986 74.532 1.00 25.50 204 MET B O 1
ATOM 7530 N N . ILE B 1 127 ? 32.524 42.229 75.897 1.00 26.74 205 ILE B N 1
ATOM 7531 C CA . ILE B 1 127 ? 31.580 41.583 75.015 1.00 22.49 205 ILE B CA 1
ATOM 7532 C C . ILE B 1 127 ? 30.241 41.400 75.713 1.00 24.54 205 ILE B C 1
ATOM 7533 O O . ILE B 1 127 ? 30.189 41.002 76.872 1.00 25.35 205 ILE B O 1
ATOM 7549 N N . LYS B 1 128 ? 29.169 41.721 75.002 1.00 23.44 206 LYS B N 1
ATOM 7550 C CA . LYS B 1 128 ? 27.809 41.548 75.490 1.00 27.85 206 LYS B CA 1
ATOM 7551 C C . LYS B 1 128 ? 27.133 40.531 74.566 1.00 27.44 206 LYS B C 1
ATOM 7552 O O . LYS B 1 128 ? 27.327 40.584 73.353 1.00 25.39 206 LYS B O 1
ATOM 7571 N N . TYR B 1 129 ? 26.376 39.591 75.136 1.00 26.37 207 TYR B N 1
ATOM 7572 C CA . TYR B 1 129 ? 25.544 38.685 74.355 1.00 20.13 207 TYR B CA 1
ATOM 7573 C C . TYR B 1 129 ? 24.103 38.884 74.818 1.00 25.07 207 TYR B C 1
ATOM 7574 O O . TYR B 1 129 ? 23.772 38.630 75.974 1.00 29.70 207 TYR B O 1
ATOM 7592 N N . GLY B 1 130 ? 23.247 39.340 73.922 1.00 25.19 208 GLY B N 1
ATOM 7593 C CA . GLY B 1 130 ? 21.967 39.875 74.337 1.00 30.49 208 GLY B CA 1
ATOM 7594 C C . GLY B 1 130 ? 22.194 40.982 75.351 1.00 32.47 208 GLY B C 1
ATOM 7595 O O . GLY B 1 130 ? 23.010 41.872 75.127 1.00 31.49 208 GLY B O 1
ATOM 7599 N N . GLU B 1 131 ? 21.498 40.909 76.486 1.00 34.78 209 GLU B N 1
ATOM 7600 C CA . GLU B 1 131 ? 21.531 41.973 77.490 1.00 33.49 209 GLU B CA 1
ATOM 7601 C C . GLU B 1 131 ? 22.610 41.785 78.555 1.00 36.75 209 GLU B C 1
ATOM 7602 O O . GLU B 1 131 ? 22.693 42.555 79.512 1.00 44.82 209 GLU B O 1
ATOM 7614 N N . GLU B 1 132 ? 23.458 40.789 78.366 1.00 24.12 210 GLU B N 1
ATOM 7615 C CA . GLU B 1 132 ? 24.398 40.373 79.400 1.00 23.42 210 GLU B CA 1
ATOM 7616 C C . GLU B 1 132 ? 25.877 40.477 78.952 1.00 30.59 210 GLU B C 1
ATOM 7617 O O . GLU B 1 132 ? 26.270 39.946 77.909 1.00 28.50 210 GLU B O 1
ATOM 7629 N N . VAL B 1 133 ? 26.692 41.157 79.749 1.00 21.95 211 VAL B N 1
ATOM 7630 C CA . VAL B 1 133 ? 28.137 41.145 79.542 1.00 23.12 211 VAL B CA 1
ATOM 7631 C C . VAL B 1 133 ? 28.654 39.752 79.842 1.00 28.44 211 VAL B C 1
ATOM 7632 O O . VAL B 1 133 ? 28.391 39.199 80.915 1.00 28.54 211 VAL B O 1
ATOM 7645 N N . THR B 1 134 ? 29.408 39.200 78.904 1.00 25.32 212 THR B N 1
ATOM 7646 C CA . THR B 1 134 ? 29.769 37.774 78.934 1.00 28.06 212 THR B CA 1
ATOM 7647 C C . THR B 1 134 ? 31.269 37.549 78.907 1.00 29.91 212 THR B C 1
ATOM 7648 O O . THR B 1 134 ? 31.739 36.468 79.240 1.00 32.34 212 THR B O 1
ATOM 7659 N N . ASP B 1 135 ? 32.042 38.548 78.501 1.00 28.82 213 ASP B N 1
ATOM 7660 C CA . ASP B 1 135 ? 33.481 38.361 78.493 1.00 21.23 213 ASP B CA 1
ATOM 7661 C C . ASP B 1 135 ? 34.236 39.670 78.371 1.00 20.89 213 ASP B C 1
ATOM 7662 O O . ASP B 1 135 ? 33.665 40.687 77.995 1.00 24.47 213 ASP B O 1
ATOM 7671 N N . THR B 1 136 ? 35.526 39.621 78.694 1.00 20.19 214 THR B N 1
ATOM 7672 C CA . THR B 1 136 ? 36.437 40.745 78.487 1.00 24.97 214 THR B CA 1
ATOM 7673 C C . THR B 1 136 ? 37.803 40.181 78.171 1.00 30.28 214 THR B C 1
ATOM 7674 O O . THR B 1 136 ? 38.123 39.058 78.569 1.00 31.19 214 THR B O 1
ATOM 7685 N N . PHE B 1 137 ? 38.620 40.954 77.469 1.00 31.76 215 PHE B N 1
ATOM 7686 C CA . PHE B 1 137 ? 40.036 40.625 77.365 1.00 32.65 215 PHE B CA 1
ATOM 7687 C C . PHE B 1 137 ? 40.890 41.875 77.137 1.00 33.18 215 PHE B C 1
ATOM 7688 O O . PHE B 1 137 ? 40.386 42.921 76.718 1.00 28.38 215 PHE B O 1
ATOM 7705 N N . SER B 1 138 ? 42.184 41.760 77.426 1.00 30.70 216 SER B N 1
ATOM 7706 C CA . SER B 1 138 ? 43.074 42.909 77.432 1.00 30.95 216 SER B CA 1
ATOM 7707 C C . SER B 1 138 ? 44.076 42.877 76.283 1.00 29.77 216 SER B C 1
ATOM 7708 O O . SER B 1 138 ? 44.210 41.872 75.585 1.00 31.91 216 SER B O 1
ATOM 7716 N N . ALA B 1 139 ? 44.774 43.994 76.096 1.00 25.18 217 ALA B N 1
ATOM 7717 C CA . ALA B 1 139 ? 45.803 44.107 75.064 1.00 28.69 217 ALA B CA 1
ATOM 7718 C C . ALA B 1 139 ? 46.990 43.193 75.343 1.00 28.51 217 ALA B C 1
ATOM 7719 O O . ALA B 1 139 ? 47.332 42.943 76.487 1.00 35.90 217 ALA B O 1
ATOM 7726 N N . SER B 1 140 ? 47.615 42.712 74.274 1.00 30.89 218 SER B N 1
ATOM 7727 C CA . SER B 1 140 ? 48.775 41.836 74.365 1.00 34.66 218 SER B CA 1
ATOM 7728 C C . SER B 1 140 ? 50.038 42.548 73.877 1.00 38.70 218 SER B C 1
ATOM 7729 O O . SER B 1 140 ? 51.145 42.111 74.165 1.00 46.81 218 SER B O 1
ATOM 7737 N N . ARG B 1 141 ? 49.870 43.631 73.120 1.00 29.84 219 ARG B N 1
ATOM 7738 C CA . ARG B 1 141 ? 51.010 44.327 72.535 1.00 30.51 219 ARG B CA 1
ATOM 7739 C C . ARG B 1 141 ? 51.003 45.819 72.822 1.00 35.00 219 ARG B C 1
ATOM 7740 O O . ARG B 1 141 ? 51.416 46.622 71.983 1.00 33.79 219 ARG B O 1
ATOM 7761 N N . GLY B 1 142 ? 50.520 46.193 74.000 1.00 37.58 220 GLY B N 1
ATOM 7762 C CA . GLY B 1 142 ? 50.652 47.563 74.462 1.00 38.36 220 GLY B CA 1
ATOM 7763 C C . GLY B 1 142 ? 49.491 48.471 74.128 1.00 36.49 220 GLY B C 1
ATOM 7764 O O . GLY B 1 142 ? 49.484 49.631 74.538 1.00 36.14 220 GLY B O 1
ATOM 7768 N N . GLY B 1 143 ? 48.513 47.960 73.382 1.00 32.25 221 GLY B N 1
ATOM 7769 C CA . GLY B 1 143 ? 47.312 48.726 73.086 1.00 25.91 221 GLY B CA 1
ATOM 7770 C C . GLY B 1 143 ? 47.581 49.835 72.080 1.00 34.48 221 GLY B C 1
ATOM 7771 O O . GLY B 1 143 ? 48.705 49.983 71.605 1.00 32.04 221 GLY B O 1
ATOM 7775 N N . PRO B 1 144 ? 46.536 50.581 71.705 1.00 36.01 222 PRO B N 1
ATOM 7776 C CA . PRO B 1 144 ? 45.149 50.289 72.082 1.00 31.92 222 PRO B CA 1
ATOM 7777 C C . PRO B 1 144 ? 44.583 49.109 71.285 1.00 35.93 222 PRO B C 1
ATOM 7778 O O . PRO B 1 144 ? 44.997 48.853 70.155 1.00 32.12 222 PRO B O 1
ATOM 7789 N N . LEU B 1 145 ? 43.677 48.361 71.891 1.00 31.03 223 LEU B N 1
ATOM 7790 C CA . LEU B 1 145 ? 42.901 47.385 71.144 1.00 25.77 223 LEU B CA 1
ATOM 7791 C C . LEU B 1 145 ? 41.926 48.119 70.242 1.00 25.63 223 LEU B C 1
ATOM 7792 O O . LEU B 1 145 ? 41.383 49.145 70.631 1.00 28.38 223 LEU B O 1
ATOM 7808 N N . ARG B 1 146 ? 41.734 47.596 69.035 1.00 25.93 224 ARG B N 1
ATOM 7809 C CA . ARG B 1 146 ? 40.906 48.255 68.036 1.00 21.31 224 ARG B CA 1
ATOM 7810 C C . ARG B 1 146 ? 39.990 47.253 67.345 1.00 25.65 224 ARG B C 1
ATOM 7811 O O . ARG B 1 146 ? 40.453 46.275 66.750 1.00 21.80 224 ARG B O 1
ATOM 7832 N N . LEU B 1 147 ? 38.689 47.500 67.442 1.00 23.14 225 LEU B N 1
ATOM 7833 C CA . LEU B 1 147 ? 37.702 46.734 66.693 1.00 16.49 225 LEU B CA 1
ATOM 7834 C C . LEU B 1 147 ? 37.441 47.410 65.363 1.00 22.73 225 LEU B C 1
ATOM 7835 O O . LEU B 1 147 ? 37.651 48.616 65.214 1.00 23.06 225 LEU B O 1
ATOM 7851 N N . PRO B 1 148 ? 36.964 46.642 64.382 1.00 23.66 226 PRO B N 1
ATOM 7852 C CA . PRO B 1 148 ? 37.000 47.174 63.011 1.00 29.33 226 PRO B CA 1
ATOM 7853 C C . PRO B 1 148 ? 35.861 48.116 62.610 1.00 24.13 226 PRO B C 1
ATOM 7854 O O . PRO B 1 148 ? 35.922 48.638 61.503 1.00 24.09 226 PRO B O 1
ATOM 7865 N N . ASN B 1 149 ? 34.859 48.335 63.462 1.00 17.79 227 ASN B N 1
ATOM 7866 C CA . ASN B 1 149 ? 33.720 49.185 63.109 1.00 19.65 227 ASN B CA 1
ATOM 7867 C C . ASN B 1 149 ? 33.034 48.722 61.823 1.00 21.93 227 ASN B C 1
ATOM 7868 O O . ASN B 1 149 ? 32.778 49.496 60.899 1.00 22.06 227 ASN B O 1
ATOM 7879 N N . SER B 1 150 ? 32.774 47.428 61.791 1.00 17.85 228 SER B N 1
ATOM 7880 C CA . SER B 1 150 ? 31.981 46.779 60.769 1.00 19.43 228 SER B CA 1
ATOM 7881 C C . SER B 1 150 ? 31.439 45.507 61.434 1.00 18.39 228 SER B C 1
ATOM 7882 O O . SER B 1 150 ? 31.966 45.082 62.472 1.00 20.75 228 SER B O 1
ATOM 7890 N N . GLU B 1 151 ? 30.407 44.895 60.862 1.00 19.64 229 GLU B N 1
ATOM 7891 C CA . GLU B 1 151 ? 29.773 43.755 61.537 1.00 23.61 229 GLU B CA 1
ATOM 7892 C C . GLU B 1 151 ? 30.743 42.594 61.657 1.00 20.85 229 GLU B C 1
ATOM 7893 O O . GLU B 1 151 ? 31.568 42.374 60.772 1.00 21.38 229 GLU B O 1
ATOM 7905 N N . CYS B 1 152 ? 30.664 41.880 62.778 1.00 23.85 230 CYS B N 1
ATOM 7906 C CA . CYS B 1 152 ? 31.362 40.604 62.912 1.00 21.60 230 CYS B CA 1
ATOM 7907 C C . CYS B 1 152 ? 30.599 39.542 62.120 1.00 24.48 230 CYS B C 1
ATOM 7908 O O . CYS B 1 152 ? 29.561 39.828 61.534 1.00 19.73 230 CYS B O 1
ATOM 7915 N N . ILE B 1 153 ? 31.142 38.334 62.058 1.00 22.54 231 ILE B N 1
ATOM 7916 C CA . ILE B 1 153 ? 30.626 37.332 61.145 1.00 24.91 231 ILE B CA 1
ATOM 7917 C C . ILE B 1 153 ? 30.254 36.079 61.940 1.00 26.05 231 ILE B C 1
ATOM 7918 O O . ILE B 1 153 ? 31.089 35.491 62.622 1.00 22.59 231 ILE B O 1
ATOM 7934 N N . CYS B 1 154 ? 28.990 35.686 61.856 1.00 25.23 232 CYS B N 1
ATOM 7935 C CA . CYS B 1 154 ? 28.493 34.518 62.594 1.00 32.91 232 CYS B CA 1
ATOM 7936 C C . CYS B 1 154 ? 28.137 33.378 61.647 1.00 31.22 232 CYS B C 1
ATOM 7937 O O . CYS B 1 154 ? 27.417 33.584 60.672 1.00 27.87 232 CYS B O 1
ATOM 7944 N N . ILE B 1 155 ? 28.626 32.178 61.959 1.00 28.41 233 ILE B N 1
ATOM 7945 C CA . ILE B 1 155 ? 28.316 30.964 61.206 1.00 30.21 233 ILE B CA 1
ATOM 7946 C C . ILE B 1 155 ? 27.882 29.884 62.202 1.00 23.23 233 ILE B C 1
ATOM 7947 O O . ILE B 1 155 ? 28.674 29.471 63.045 1.00 22.70 233 ILE B O 1
ATOM 7963 N N . GLU B 1 156 ? 26.629 29.463 62.134 1.00 25.82 234 GLU B N 1
ATOM 7964 C CA . GLU B 1 156 ? 26.196 28.328 62.947 1.00 34.70 234 GLU B CA 1
ATOM 7965 C C . GLU B 1 156 ? 26.505 28.559 64.428 1.00 30.41 234 GLU B C 1
ATOM 7966 O O . GLU B 1 156 ? 26.893 27.643 65.135 1.00 31.83 234 GLU B O 1
ATOM 7978 N N . GLY B 1 157 ? 26.364 29.796 64.888 1.00 32.83 235 GLY B N 1
ATOM 7979 C CA . GLY B 1 157 ? 26.530 30.102 66.297 1.00 25.73 235 GLY B CA 1
ATOM 7980 C C . GLY B 1 157 ? 27.929 30.482 66.720 1.00 22.69 235 GLY B C 1
ATOM 7981 O O . GLY B 1 157 ? 28.125 30.862 67.877 1.00 28.68 235 GLY B O 1
ATOM 7985 N N . SER B 1 158 ? 28.911 30.347 65.823 1.00 23.35 236 SER B N 1
ATOM 7986 C CA . SER B 1 158 ? 30.256 30.843 66.104 1.00 21.61 236 SER B CA 1
ATOM 7987 C C . SER B 1 158 ? 30.443 32.203 65.408 1.00 27.18 236 SER B C 1
ATOM 7988 O O . SER B 1 158 ? 30.173 32.330 64.222 1.00 23.12 236 SER B O 1
ATOM 7996 N N . CYS B 1 159 ? 30.886 33.214 66.148 1.00 23.41 237 CYS B N 1
ATOM 7997 C CA . CYS B 1 159 ? 31.057 34.550 65.575 1.00 19.94 237 CYS B CA 1
ATOM 7998 C C . CYS B 1 159 ? 32.520 34.964 65.554 1.00 26.82 237 CYS B C 1
ATOM 7999 O O . CYS B 1 159 ? 33.251 34.777 66.531 1.00 25.56 237 CYS B O 1
ATOM 8006 N N . PHE B 1 160 ? 32.939 35.546 64.436 1.00 26.39 238 PHE B N 1
ATOM 8007 C CA . PHE B 1 160 ? 34.344 35.856 64.231 1.00 22.69 238 PHE B CA 1
ATOM 8008 C C . PHE B 1 160 ? 34.544 37.352 64.024 1.00 19.24 238 PHE B C 1
ATOM 8009 O O . PHE B 1 160 ? 33.754 38.008 63.350 1.00 23.36 238 PHE B O 1
ATOM 8026 N N . VAL B 1 161 ? 35.600 37.880 64.623 1.00 17.56 239 VAL B N 1
ATOM 8027 C CA . VAL B 1 161 ? 35.919 39.295 64.485 1.00 23.16 239 VAL B CA 1
ATOM 8028 C C . VAL B 1 161 ? 37.434 39.468 64.472 1.00 21.50 239 VAL B C 1
ATOM 8029 O O . VAL B 1 161 ? 38.163 38.711 65.131 1.00 19.88 239 VAL B O 1
ATOM 8042 N N . ILE B 1 162 ? 37.912 40.445 63.704 1.00 23.78 240 ILE B N 1
ATOM 8043 C CA . ILE B 1 162 ? 39.340 40.793 63.727 1.00 19.32 240 ILE B CA 1
ATOM 8044 C C . ILE B 1 162 ? 39.616 41.873 64.759 1.00 19.05 240 ILE B C 1
ATOM 8045 O O . ILE B 1 162 ? 38.998 42.934 64.739 1.00 27.39 240 ILE B O 1
ATOM 8061 N N . VAL B 1 163 ? 40.571 41.613 65.636 1.00 23.84 241 VAL B N 1
ATOM 8062 C CA . VAL B 1 163 ? 41.022 42.577 66.628 1.00 27.04 241 VAL B CA 1
ATOM 8063 C C . VAL B 1 163 ? 42.467 42.989 66.351 1.00 30.68 241 VAL B C 1
ATOM 8064 O O . VAL B 1 163 ? 43.318 42.132 66.103 1.00 31.64 241 VAL B O 1
ATOM 8077 N N . SER B 1 164 ? 42.737 44.294 66.383 1.00 29.24 242 SER B N 1
ATOM 8078 C CA . SER B 1 164 ? 44.083 44.824 66.116 1.00 27.14 242 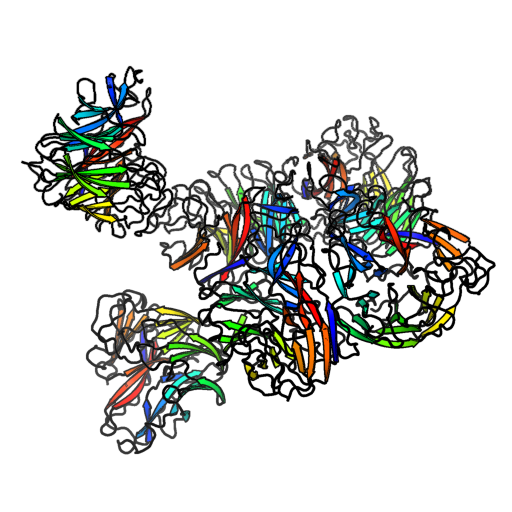SER B CA 1
ATOM 8079 C C . SER B 1 164 ? 44.667 45.461 67.378 1.00 20.88 242 SER B C 1
ATOM 8080 O O . SER B 1 164 ? 43.928 45.935 68.248 1.00 26.01 242 SER B O 1
ATOM 8088 N N . ASP B 1 165 ? 45.993 45.474 67.465 1.00 24.70 243 ASP B N 1
ATOM 8089 C CA . ASP B 1 165 ? 46.688 45.848 68.694 1.00 25.50 243 ASP B CA 1
ATOM 8090 C C . ASP B 1 165 ? 48.027 46.475 68.285 1.00 28.81 243 ASP B C 1
ATOM 8091 O O . ASP B 1 165 ? 48.415 46.410 67.113 1.00 22.53 243 ASP B O 1
ATOM 8100 N N . GLY B 1 166 ? 48.722 47.103 69.226 1.00 31.32 244 GLY B N 1
ATOM 8101 C CA . GLY B 1 166 ? 50.026 47.693 68.935 1.00 28.96 244 GLY B CA 1
ATOM 8102 C C . GLY B 1 166 ? 49.932 49.184 68.646 1.00 30.50 244 GLY B C 1
ATOM 8103 O O . GLY B 1 166 ? 48.991 49.638 68.004 1.00 27.60 244 GLY B O 1
ATOM 8107 N N . PRO B 1 167 ? 50.905 49.956 69.134 1.00 33.90 245 PRO B N 1
ATOM 8108 C CA . PRO B 1 167 ? 50.866 51.419 69.073 1.00 39.50 245 PRO B CA 1
ATOM 8109 C C . PRO B 1 167 ? 51.245 52.025 67.721 1.00 36.86 245 PRO B C 1
ATOM 8110 O O . PRO B 1 167 ? 50.967 53.196 67.510 1.00 39.29 245 PRO B O 1
ATOM 8121 N N . ASN B 1 168 ? 51.869 51.261 66.831 1.00 31.83 246 ASN B N 1
ATOM 8122 C CA . ASN B 1 168 ? 52.314 51.815 65.552 1.00 36.69 246 ASN B CA 1
ATOM 8123 C C . ASN B 1 168 ? 51.886 50.998 64.344 1.00 35.89 246 ASN B C 1
ATOM 8124 O O . ASN B 1 168 ? 52.012 49.767 64.344 1.00 35.28 246 ASN B O 1
ATOM 8135 N N . VAL B 1 169 ? 51.423 51.684 63.301 1.00 31.02 247 VAL B N 1
ATOM 8136 C CA . VAL B 1 169 ? 50.989 51.003 62.090 1.00 36.63 247 VAL B CA 1
ATOM 8137 C C . VAL B 1 169 ? 52.116 50.197 61.476 1.00 34.84 247 VAL B C 1
ATOM 8138 O O . VAL B 1 169 ? 51.860 49.275 60.705 1.00 36.70 247 VAL B O 1
ATOM 8151 N N . ASN B 1 170 ? 53.366 50.514 61.807 1.00 31.69 248 ASN B N 1
ATOM 8152 C CA . ASN B 1 170 ? 54.465 49.743 61.237 1.00 32.57 248 ASN B CA 1
ATOM 8153 C C . ASN B 1 170 ? 54.826 48.510 62.071 1.00 36.10 248 ASN B C 1
ATOM 8154 O O . ASN B 1 170 ? 55.648 47.692 61.653 1.00 37.95 248 ASN B O 1
ATOM 8164 N N . GLN B 1 171 ? 54.201 48.363 63.237 1.00 36.79 249 GLN B N 1
ATOM 8165 C CA . GLN B 1 171 ? 54.307 47.107 63.998 1.00 45.42 249 GLN B CA 1
ATOM 8166 C C . GLN B 1 171 ? 52.960 46.720 64.632 1.00 45.76 249 GLN B C 1
ATOM 8167 O O . GLN B 1 171 ? 52.827 46.572 65.852 1.00 37.12 249 GLN B O 1
ATOM 8181 N N . SER B 1 172 ? 51.961 46.557 63.778 1.00 35.06 250 SER B N 1
ATOM 8182 C CA . SER B 1 172 ? 50.621 46.230 64.226 1.00 31.61 250 SER B CA 1
ATOM 8183 C C . SER B 1 172 ? 50.449 44.723 64.385 1.00 34.14 250 SER B C 1
ATOM 8184 O O . SER B 1 172 ? 51.100 43.935 63.708 1.00 26.93 250 SER B O 1
ATOM 8192 N N . VAL B 1 173 ? 49.548 44.329 65.273 1.00 31.40 251 VAL B N 1
ATOM 8193 C CA . VAL B 1 173 ? 49.252 42.927 65.483 1.00 26.00 251 VAL B CA 1
ATOM 8194 C C . VAL B 1 173 ? 47.781 42.721 65.200 1.00 23.99 251 VAL B C 1
ATOM 8195 O O . VAL B 1 173 ? 46.964 43.571 65.551 1.00 25.70 251 VAL B O 1
ATOM 8208 N N . HIS B 1 174 ? 47.446 41.602 64.562 1.00 20.48 252 HIS B N 1
ATOM 8209 C CA . HIS B 1 174 ? 46.059 41.309 64.227 1.00 23.04 252 HIS B CA 1
ATOM 8210 C C . HIS B 1 174 ? 45.697 39.862 64.537 1.00 29.00 252 HIS B C 1
ATOM 8211 O O . HIS B 1 174 ? 46.423 38.926 64.166 1.00 27.13 252 HIS B O 1
ATOM 8226 N N . ARG B 1 175 ? 44.565 39.694 65.213 1.00 25.35 253 ARG B N 1
ATOM 8227 C CA . ARG B 1 175 ? 44.080 38.369 65.612 1.00 27.45 253 ARG B CA 1
ATOM 8228 C C . ARG B 1 175 ? 42.642 38.131 65.175 1.00 23.83 253 ARG B C 1
ATOM 8229 O O . ARG B 1 175 ? 41.804 39.047 65.232 1.00 23.67 253 ARG B O 1
ATOM 8250 N N . ILE B 1 176 ? 42.355 36.907 64.741 1.00 25.35 254 ILE B N 1
ATOM 8251 C CA . ILE B 1 176 ? 40.983 36.447 64.624 1.00 20.98 254 ILE B CA 1
ATOM 8252 C C . ILE B 1 176 ? 40.502 35.914 65.981 1.00 21.76 254 ILE B C 1
ATOM 8253 O O . ILE B 1 176 ? 41.122 35.029 66.553 1.00 29.26 254 ILE B O 1
ATOM 8269 N N . TYR B 1 177 ? 39.404 36.463 66.488 1.00 28.07 255 TYR B N 1
ATOM 8270 C CA . TYR B 1 177 ? 38.760 35.942 67.690 1.00 25.06 255 TYR B CA 1
ATOM 8271 C C . TYR B 1 177 ? 37.483 35.186 67.309 1.00 29.07 255 TYR B C 1
ATOM 8272 O O . TYR B 1 177 ? 36.690 35.676 66.495 1.00 24.80 255 TYR B O 1
ATOM 8290 N N . GLU B 1 178 ? 37.300 33.993 67.883 1.00 24.79 256 GLU B N 1
ATOM 8291 C CA . GLU B 1 178 ? 36.062 33.224 67.714 1.00 25.97 256 GLU B CA 1
ATOM 8292 C C . GLU B 1 178 ? 35.273 33.216 69.012 1.00 26.38 256 GLU B C 1
ATOM 8293 O O . GLU B 1 178 ? 35.792 32.844 70.063 1.00 29.59 256 GLU B O 1
ATOM 8305 N N . LEU B 1 179 ? 34.018 33.626 68.930 1.00 23.65 257 LEU B N 1
ATOM 8306 C CA . LEU B 1 179 ? 33.168 33.724 70.094 1.00 18.71 257 LEU B CA 1
ATOM 8307 C C . LEU B 1 179 ? 32.005 32.763 69.920 1.00 25.16 257 LEU B C 1
ATOM 8308 O O . LEU B 1 179 ? 31.593 32.475 68.804 1.00 23.98 257 LEU B O 1
ATOM 8324 N N . GLN B 1 180 ? 31.476 32.291 71.037 1.00 24.24 258 GLN B N 1
ATOM 8325 C CA . GLN B 1 180 ? 30.195 31.602 71.055 1.00 25.23 258 GLN B CA 1
ATOM 8326 C C . GLN B 1 180 ? 29.503 32.083 72.302 1.00 16.57 258 GLN B C 1
ATOM 8327 O O . GLN B 1 180 ? 30.116 32.129 73.364 1.00 23.87 258 GLN B O 1
ATOM 8341 N N . ASN B 1 181 ? 28.245 32.480 72.165 1.00 19.64 259 ASN B N 1
ATOM 8342 C CA . ASN B 1 181 ? 27.512 33.079 73.277 1.00 28.96 259 ASN B CA 1
ATOM 8343 C C . ASN B 1 181 ? 28.281 34.210 73.925 1.00 18.81 259 ASN B C 1
ATOM 8344 O O . ASN B 1 181 ? 28.286 34.344 75.150 1.00 27.44 259 ASN B O 1
ATOM 8354 N N . GLY B 1 182 ? 28.965 35.004 73.107 1.00 21.91 260 GLY B N 1
ATOM 8355 C CA . GLY B 1 182 ? 29.641 36.194 73.597 1.00 26.32 260 GLY B CA 1
ATOM 8356 C C . GLY B 1 182 ? 30.863 35.838 74.419 1.00 25.70 260 GLY B C 1
ATOM 8357 O O . GLY B 1 182 ? 31.397 36.671 75.155 1.00 28.59 260 GLY B O 1
ATOM 8361 N N . THR B 1 183 ? 31.320 34.601 74.280 1.00 26.12 261 THR B N 1
ATOM 8362 C CA . THR B 1 183 ? 32.437 34.113 75.077 1.00 17.76 261 THR B CA 1
ATOM 8363 C C . THR B 1 183 ? 33.567 33.676 74.158 1.00 21.93 261 THR B C 1
ATOM 8364 O O . THR B 1 183 ? 33.347 32.905 73.215 1.00 29.68 261 THR B O 1
ATOM 8375 N N . VAL B 1 184 ? 34.772 34.165 74.423 1.00 27.28 262 VAL B N 1
ATOM 8376 C CA . VAL B 1 184 ? 35.905 33.851 73.562 1.00 21.95 262 VAL B CA 1
ATOM 8377 C C . VAL B 1 184 ? 36.218 32.356 73.687 1.00 29.56 262 VAL B C 1
ATOM 8378 O O . VAL B 1 184 ? 36.522 31.869 74.779 1.00 25.73 262 VAL B O 1
ATOM 8391 N N . GLN B 1 185 ? 36.130 31.638 72.573 1.00 23.34 263 GLN B N 1
ATOM 8392 C CA . GLN B 1 185 ? 36.529 30.226 72.513 1.00 22.89 263 GLN B CA 1
ATOM 8393 C C . GLN B 1 185 ? 38.006 30.063 72.209 1.00 25.29 263 GLN B C 1
ATOM 8394 O O . GLN B 1 185 ? 38.684 29.224 72.798 1.00 23.16 263 GLN B O 1
ATOM 8408 N N . ARG B 1 186 ? 38.499 30.840 71.251 1.00 24.48 264 ARG B N 1
ATOM 8409 C CA . ARG B 1 186 ? 39.892 30.723 70.820 1.00 24.81 264 ARG B CA 1
ATOM 8410 C C . ARG B 1 186 ? 40.225 31.938 69.992 1.00 28.10 264 ARG B C 1
ATOM 8411 O O . ARG B 1 186 ? 39.340 32.712 69.642 1.00 24.17 264 ARG B O 1
ATOM 8432 N N . TRP B 1 187 ? 41.504 32.113 69.696 1.00 25.85 265 TRP B N 1
ATOM 8433 C CA . TRP B 1 187 ? 41.926 33.177 68.814 1.00 24.90 265 TRP B CA 1
ATOM 8434 C C . TRP B 1 187 ? 43.225 32.765 68.152 1.00 34.72 265 TRP B C 1
ATOM 8435 O O . TRP B 1 187 ? 43.939 31.889 68.648 1.00 25.04 265 TRP B O 1
ATOM 8456 N N . LYS B 1 188 ? 43.505 33.379 67.013 1.00 22.02 266 LYS B N 1
ATOM 8457 C CA . LYS B 1 188 ? 44.720 33.109 66.277 1.00 29.58 266 LYS B CA 1
ATOM 8458 C C . LYS B 1 188 ? 45.329 34.411 65.807 1.00 30.82 266 LYS B C 1
ATOM 8459 O O . LYS B 1 188 ? 44.681 35.209 65.125 1.00 26.23 266 LYS B O 1
ATOM 8478 N N . GLN B 1 189 ? 46.587 34.617 66.167 1.00 27.80 267 GLN B N 1
ATOM 8479 C CA . GLN B 1 189 ? 47.309 35.786 65.718 1.00 29.02 267 GLN B CA 1
ATOM 8480 C C . GLN B 1 189 ? 47.806 35.535 64.305 1.00 29.69 267 GLN B C 1
ATOM 8481 O O . GLN B 1 189 ? 48.459 34.535 64.043 1.00 35.95 267 GLN B O 1
ATOM 8495 N N . LEU B 1 190 ? 47.469 36.443 63.391 1.00 24.69 268 LEU B N 1
ATOM 8496 C CA . LEU B 1 190 ? 47.882 36.332 61.993 1.00 27.62 268 LEU B CA 1
ATOM 8497 C C . LEU B 1 190 ? 49.308 36.805 61.781 1.00 24.71 268 LEU B C 1
ATOM 8498 O O . LEU B 1 190 ? 49.782 37.719 62.460 1.00 31.83 268 LEU B O 1
ATOM 8514 N N . ASN B 1 191 ? 49.982 36.180 60.823 1.00 35.44 269 ASN B N 1
ATOM 8515 C CA . ASN B 1 191 ? 51.268 36.661 60.359 1.00 34.25 269 ASN B CA 1
ATOM 8516 C C . ASN B 1 191 ? 51.088 37.790 59.336 1.00 27.34 269 ASN B C 1
ATOM 8517 O O . ASN B 1 191 ? 50.816 37.545 58.163 1.00 29.69 269 ASN B O 1
ATOM 8527 N N . THR B 1 192 ? 51.229 39.025 59.796 1.00 27.56 270 THR B N 1
ATOM 8528 C CA . THR B 1 192 ? 51.038 40.194 58.946 1.00 29.61 270 THR B CA 1
ATOM 8529 C C . THR B 1 192 ? 52.337 40.985 58.812 1.00 25.21 270 THR B C 1
ATOM 8530 O O . THR B 1 192 ? 52.329 42.198 58.557 1.00 28.47 270 THR B O 1
ATOM 8541 N N . THR B 1 193 ? 53.455 40.289 58.999 1.00 28.53 271 THR B N 1
ATOM 8542 C CA . THR B 1 193 ? 54.778 40.895 58.901 1.00 33.87 271 THR B CA 1
ATOM 8543 C C . THR B 1 193 ? 54.927 41.650 57.584 1.00 33.22 271 THR B C 1
ATOM 8544 O O . THR B 1 193 ? 54.700 41.093 56.514 1.00 30.89 271 THR B O 1
ATOM 8555 N N . GLY B 1 194 ? 55.298 42.922 57.660 1.00 38.11 272 GLY B N 1
ATOM 8556 C CA . GLY B 1 194 ? 55.496 43.718 56.461 1.00 38.55 272 GLY B CA 1
ATOM 8557 C C . GLY B 1 194 ? 54.242 44.424 55.955 1.00 43.39 272 GLY B C 1
ATOM 8558 O O . GLY B 1 194 ? 54.300 45.160 54.971 1.00 37.59 272 GLY B O 1
ATOM 8562 N N . ILE B 1 195 ? 53.103 44.203 56.607 1.00 31.83 273 ILE B N 1
ATOM 8563 C CA . ILE B 1 195 ? 51.901 44.952 56.276 1.00 25.03 273 ILE B CA 1
ATOM 8564 C C . ILE B 1 195 ? 51.175 45.446 57.515 1.00 23.38 273 ILE B C 1
ATOM 8565 O O . ILE B 1 195 ? 51.612 45.220 58.652 1.00 29.59 273 ILE B O 1
ATOM 8581 N N . ASN B 1 196 ? 50.064 46.132 57.270 1.00 25.41 274 ASN B N 1
ATOM 8582 C CA . ASN B 1 196 ? 49.168 46.596 58.322 1.00 30.52 274 ASN B CA 1
ATOM 8583 C C . ASN B 1 196 ? 47.747 46.251 57.860 1.00 27.20 274 ASN B C 1
ATOM 8584 O O . ASN B 1 196 ? 47.465 46.298 56.656 1.00 25.46 274 ASN B O 1
ATOM 8595 N N . PHE B 1 197 ? 46.867 45.880 58.793 1.00 26.49 275 PHE B N 1
ATOM 8596 C CA . PHE B 1 197 ? 45.545 45.328 58.435 1.00 26.37 275 PHE B CA 1
ATOM 8597 C C . PHE B 1 197 ? 44.467 45.853 59.386 1.00 32.37 275 PHE B C 1
ATOM 8598 O O . PHE B 1 197 ? 44.012 45.133 60.276 1.00 24.56 275 PHE B O 1
ATOM 8615 N N . GLU B 1 198 ? 44.076 47.111 59.194 1.00 25.87 276 GLU B N 1
ATOM 8616 C CA . GLU B 1 198 ? 43.060 47.764 60.012 1.00 24.73 276 GLU B CA 1
ATOM 8617 C C . GLU B 1 198 ? 41.690 47.789 59.341 1.00 19.08 276 GLU B C 1
ATOM 8618 O O . GLU B 1 198 ? 41.566 47.607 58.127 1.00 24.82 276 GLU B O 1
ATOM 8630 N N . TYR B 1 199 ? 40.661 48.022 60.143 1.00 22.77 277 TYR B N 1
ATOM 8631 C CA . TYR B 1 199 ? 39.324 48.305 59.622 1.00 20.83 277 TYR B CA 1
ATOM 8632 C C . TYR B 1 199 ? 38.756 47.141 58.820 1.00 22.13 277 TYR B C 1
ATOM 8633 O O . TYR B 1 199 ? 38.062 47.349 57.824 1.00 24.17 277 TYR B O 1
ATOM 8651 N N . SER B 1 200 ? 39.033 45.922 59.264 1.00 22.30 278 SER B N 1
ATOM 8652 C CA . SER B 1 200 ? 38.526 44.738 58.583 1.00 18.62 278 SER B CA 1
ATOM 8653 C C . SER B 1 200 ? 37.027 44.838 58.330 1.00 21.52 278 SER B C 1
ATOM 8654 O O . SER B 1 200 ? 36.261 45.146 59.240 1.00 27.29 278 SER B O 1
ATOM 8662 N N . THR B 1 201 ? 36.608 44.590 57.098 1.00 24.77 279 THR B N 1
ATOM 8663 C CA . THR B 1 201 ? 35.188 44.529 56.777 1.00 25.96 279 THR B CA 1
ATOM 8664 C C . THR B 1 201 ? 35.003 43.204 56.017 1.00 26.38 279 THR B C 1
ATOM 8665 O O . THR B 1 201 ? 35.724 42.919 55.053 1.00 22.22 279 THR B O 1
ATOM 8676 N N . CYS B 1 202 ? 34.056 42.397 56.485 1.00 21.32 280 CYS B N 1
ATOM 8677 C CA . CYS B 1 202 ? 33.999 40.970 56.174 1.00 17.22 280 CYS B CA 1
ATOM 8678 C C . CYS B 1 202 ? 32.608 40.505 55.765 1.00 19.76 280 CYS B C 1
ATOM 8679 O O . CYS B 1 202 ? 31.602 41.161 56.037 1.00 22.75 280 CYS B O 1
ATOM 8686 N N . TYR B 1 203 ? 32.569 39.340 55.136 1.00 22.95 281 TYR B N 1
ATOM 8687 C CA . TYR B 1 203 ? 31.308 38.691 54.812 1.00 21.60 281 TYR B CA 1
ATOM 8688 C C . TYR B 1 203 ? 31.583 37.207 54.803 1.00 24.85 281 TYR B C 1
ATOM 8689 O O . TYR B 1 203 ? 32.733 36.791 54.924 1.00 23.47 281 TYR B O 1
ATOM 8707 N N . THR B 1 204 ? 30.532 36.406 54.688 1.00 25.07 282 THR B N 1
ATOM 8708 C CA . THR B 1 204 ? 30.705 34.959 54.694 1.00 24.38 282 THR B CA 1
ATOM 8709 C C . THR B 1 204 ? 29.959 34.330 53.541 1.00 31.96 282 THR B C 1
ATOM 8710 O O . THR B 1 204 ? 28.900 34.802 53.142 1.00 24.54 282 THR B O 1
ATOM 8721 N N . ILE B 1 205 ? 30.535 33.268 52.991 1.00 29.66 283 ILE B N 1
ATOM 8722 C CA . ILE B 1 205 ? 29.831 32.445 52.016 1.00 37.97 283 ILE B CA 1
ATOM 8723 C C . ILE B 1 205 ? 30.422 31.062 52.067 1.00 43.69 283 ILE B C 1
ATOM 8724 O O . ILE B 1 205 ? 31.630 30.908 52.252 1.00 34.46 283 ILE B O 1
ATOM 8740 N N . ASN B 1 206 ? 29.555 30.062 51.942 1.00 58.86 284 ASN B N 1
ATOM 8741 C CA . ASN B 1 206 ? 29.971 28.667 51.949 1.00 52.57 284 ASN B CA 1
ATOM 8742 C C . ASN B 1 206 ? 30.952 28.362 53.067 1.00 38.65 284 ASN B C 1
ATOM 8743 O O . ASN B 1 206 ? 32.042 27.852 52.812 1.00 40.02 284 ASN B O 1
ATOM 8754 N N . ASN B 1 207 ? 30.553 28.668 54.302 1.00 54.57 285 ASN B N 1
ATOM 8755 C CA . ASN B 1 207 ? 31.401 28.484 55.491 1.00 54.40 285 ASN B CA 1
ATOM 8756 C C . ASN B 1 207 ? 32.841 29.024 55.392 1.00 58.75 285 ASN B C 1
ATOM 8757 O O . ASN B 1 207 ? 33.752 28.515 56.052 1.00 64.14 285 ASN B O 1
ATOM 8768 N N . LEU B 1 208 ? 33.038 30.058 54.577 1.00 52.47 286 LEU B N 1
ATOM 8769 C CA . LEU B 1 208 ? 34.294 30.807 54.573 1.00 43.15 286 LEU B CA 1
ATOM 8770 C C . LEU B 1 208 ? 34.024 32.227 55.049 1.00 29.78 286 LEU B C 1
ATOM 8771 O O . LEU B 1 208 ? 32.909 32.732 54.936 1.00 31.43 286 LEU B O 1
ATOM 8787 N N . ILE B 1 209 ? 35.054 32.870 55.567 1.00 23.97 287 ILE B N 1
ATOM 8788 C CA . ILE B 1 209 ? 34.973 34.282 55.894 1.00 30.05 287 ILE B CA 1
ATOM 8789 C C . ILE B 1 209 ? 36.018 35.004 55.052 1.00 32.17 287 ILE B C 1
ATOM 8790 O O . ILE B 1 209 ? 37.164 34.554 54.952 1.00 27.24 287 ILE B O 1
ATOM 8806 N N . LYS B 1 210 ? 35.603 36.105 54.434 1.00 25.41 288 LYS B N 1
ATOM 8807 C CA . LYS B 1 210 ? 36.493 36.930 53.635 1.00 27.05 288 LYS B CA 1
ATOM 8808 C C . LYS B 1 210 ? 36.453 38.353 54.168 1.00 27.29 288 LYS B C 1
ATOM 8809 O O . LYS B 1 210 ? 35.373 38.891 54.471 1.00 22.73 288 LYS B O 1
ATOM 8828 N N . CYS B 1 211 ? 37.629 38.954 54.307 1.00 20.60 289 CYS B N 1
ATOM 8829 C CA . CYS B 1 211 ? 37.720 40.312 54.837 1.00 23.85 289 CYS B CA 1
ATOM 8830 C C . CYS B 1 211 ? 38.646 41.159 53.980 1.00 25.87 289 CYS B C 1
ATOM 8831 O O . CYS B 1 211 ? 39.652 40.671 53.483 1.00 25.57 289 CYS B O 1
ATOM 8838 N N . THR B 1 212 ? 38.293 42.430 53.840 1.00 21.88 290 THR B N 1
ATOM 8839 C CA . THR B 1 212 ? 39.139 43.424 53.202 1.00 30.65 290 THR B CA 1
ATOM 8840 C C . THR B 1 212 ? 39.682 44.312 54.300 1.00 22.07 290 THR B C 1
ATOM 8841 O O . THR B 1 212 ? 38.921 44.811 55.140 1.00 21.62 290 THR B O 1
ATOM 8852 N N . GLY B 1 213 ? 41.002 44.477 54.322 1.00 21.96 291 GLY B N 1
ATOM 8853 C CA . GLY B 1 213 ? 41.642 45.365 55.263 1.00 24.79 291 GLY B CA 1
ATOM 8854 C C . GLY B 1 213 ? 42.028 46.717 54.675 1.00 25.96 291 GLY B C 1
ATOM 8855 O O . GLY B 1 213 ? 41.834 46.989 53.475 1.00 25.72 291 GLY B O 1
ATOM 8859 N N . THR B 1 214 ? 42.556 47.573 55.546 1.00 21.69 292 THR B N 1
ATOM 8860 C CA . THR B 1 214 ? 43.099 48.869 55.147 1.00 27.44 292 THR B CA 1
ATOM 8861 C C . THR B 1 214 ? 44.502 48.949 55.698 1.00 24.55 292 THR B C 1
ATOM 8862 O O . THR B 1 214 ? 44.721 48.843 56.907 1.00 24.60 292 THR B O 1
ATOM 8873 N N . ASN B 1 215 ? 45.460 49.110 54.808 1.00 20.45 293 ASN B N 1
ATOM 8874 C CA . ASN B 1 215 ? 46.849 49.207 55.218 1.00 21.09 293 ASN B CA 1
ATOM 8875 C C . ASN B 1 215 ? 47.212 50.685 55.394 1.00 28.86 293 ASN B C 1
ATOM 8876 O O . ASN B 1 215 ? 47.303 51.425 54.429 1.00 23.49 293 ASN B O 1
ATOM 8887 N N . LEU B 1 216 ? 47.369 51.109 56.643 1.00 22.65 294 LEU B N 1
ATOM 8888 C CA . LEU B 1 216 ? 47.631 52.511 56.957 1.00 21.06 294 LEU B CA 1
ATOM 8889 C C . LEU B 1 216 ? 49.132 52.826 56.926 1.00 28.22 294 LEU B C 1
ATOM 8890 O O . LEU B 1 216 ? 49.535 53.959 57.168 1.00 28.91 294 LEU B O 1
ATOM 8906 N N . TRP B 1 217 ? 49.948 51.811 56.649 1.00 35.28 295 TRP B N 1
ATOM 8907 C CA . TRP B 1 217 ? 51.401 51.938 56.732 1.00 27.71 295 TRP B CA 1
ATOM 8908 C C . TRP B 1 217 ? 52.003 52.125 55.347 1.00 30.05 295 TRP B C 1
ATOM 8909 O O . TRP B 1 217 ? 52.484 53.203 55.035 1.00 32.49 295 TRP B O 1
ATOM 8930 N N . ASN B 1 218 ? 51.922 51.100 54.501 1.00 34.13 296 ASN B N 1
ATOM 8931 C CA . ASN B 1 218 ? 52.703 51.072 53.273 1.00 28.90 296 ASN B CA 1
ATOM 8932 C C . ASN B 1 218 ? 52.004 50.481 52.057 1.00 34.02 296 ASN B C 1
ATOM 8933 O O . ASN B 1 218 ? 52.648 49.861 51.215 1.00 29.49 296 ASN B O 1
ATOM 8944 N N . ASP B 1 219 ? 50.702 50.684 51.927 1.00 27.86 297 ASP B N 1
ATOM 8945 C CA . ASP B 1 219 ? 49.997 50.134 50.767 1.00 26.09 297 ASP B CA 1
ATOM 8946 C C . ASP B 1 219 ? 48.754 50.946 50.448 1.00 31.54 297 ASP B C 1
ATOM 8947 O O . ASP B 1 219 ? 48.006 51.357 51.342 1.00 26.52 297 ASP B O 1
ATOM 8956 N N . ALA B 1 220 ? 48.552 51.168 49.156 1.00 25.40 298 ALA B N 1
ATOM 8957 C CA . ALA B 1 220 ? 47.380 51.839 48.643 1.00 28.06 298 ALA B CA 1
ATOM 8958 C C . ALA B 1 220 ? 46.450 50.800 48.024 1.00 21.12 298 ALA B C 1
ATOM 8959 O O . ALA B 1 220 ? 45.293 51.090 47.716 1.00 29.35 298 ALA B O 1
ATOM 8966 N N . LYS B 1 221 ? 46.965 49.597 47.807 1.00 29.09 299 LYS B N 1
ATOM 8967 C CA . LYS B 1 221 ? 46.086 48.472 47.533 1.00 31.45 299 LYS B CA 1
ATOM 8968 C C . LYS B 1 221 ? 45.573 48.034 48.886 1.00 26.97 299 LYS B C 1
ATOM 8969 O O . LYS B 1 221 ? 46.156 48.389 49.916 1.00 26.65 299 LYS B O 1
ATOM 8988 N N . ARG B 1 222 ? 44.481 47.279 48.880 1.00 28.20 300 ARG B N 1
ATOM 8989 C CA . ARG B 1 222 ? 43.891 46.767 50.115 1.00 22.86 300 ARG B CA 1
ATOM 8990 C C . ARG B 1 222 ? 44.217 45.298 50.287 1.00 20.27 300 ARG B C 1
ATOM 8991 O O . ARG B 1 222 ? 43.904 44.497 49.428 1.00 28.20 300 ARG B O 1
ATOM 9012 N N . PRO B 1 223 ? 44.859 44.942 51.401 1.00 24.95 301 PRO B N 1
ATOM 9013 C CA . PRO B 1 223 ? 45.101 43.521 51.658 1.00 19.26 301 PRO B CA 1
ATOM 9014 C C . PRO B 1 223 ? 43.790 42.758 51.912 1.00 25.48 301 PRO B C 1
ATOM 9015 O O . PRO B 1 223 ? 42.833 43.346 52.401 1.00 24.88 301 PRO B O 1
ATOM 9026 N N . LEU B 1 224 ? 43.759 41.484 51.529 1.00 23.85 302 LEU B N 1
ATOM 9027 C CA . LEU B 1 224 ? 42.576 40.638 51.648 1.00 25.23 302 LEU B CA 1
ATOM 9028 C C . LEU B 1 224 ? 42.897 39.485 52.562 1.00 32.82 302 LEU B C 1
ATOM 9029 O O . LEU B 1 224 ? 44.009 38.964 52.546 1.00 30.76 302 LEU B O 1
ATOM 9045 N N . LEU B 1 225 ? 41.916 39.100 53.369 1.00 25.89 303 LEU B N 1
ATOM 9046 C CA . LEU B 1 225 ? 42.054 37.962 54.258 1.00 21.68 303 LEU B CA 1
ATOM 9047 C C . LEU B 1 225 ? 40.959 36.964 53.931 1.00 28.58 303 LEU B C 1
ATOM 9048 O O . LEU B 1 225 ? 39.813 37.346 53.672 1.00 26.02 303 LEU B O 1
ATOM 9064 N N . ARG B 1 226 ? 41.329 35.689 53.913 1.00 27.08 304 ARG B N 1
ATOM 9065 C CA . ARG B 1 226 ? 40.374 34.601 53.719 1.00 28.13 304 ARG B CA 1
ATOM 9066 C C . ARG B 1 226 ? 40.635 33.575 54.808 1.00 24.36 304 ARG B C 1
ATOM 9067 O O . ARG B 1 226 ? 41.784 33.212 55.050 1.00 25.58 304 ARG B O 1
ATOM 9088 N N . PHE B 1 227 ? 39.582 33.131 55.489 1.00 26.16 305 PHE B N 1
ATOM 9089 C CA . PHE B 1 227 ? 39.746 32.115 56.523 1.00 28.82 305 PHE B CA 1
ATOM 9090 C C . PHE B 1 227 ? 38.512 31.226 56.723 1.00 27.23 305 PHE B C 1
ATOM 9091 O O . PHE B 1 227 ? 37.411 31.575 56.321 1.00 30.35 305 PHE B O 1
ATOM 9108 N N . THR B 1 228 ? 38.753 30.050 57.304 1.00 28.50 306 THR B N 1
ATOM 9109 C CA . THR B 1 228 ? 37.741 29.028 57.544 1.00 34.68 306 THR B CA 1
ATOM 9110 C C . THR B 1 228 ? 37.291 29.091 58.991 1.00 26.75 306 THR B C 1
ATOM 9111 O O . THR B 1 228 ? 37.917 29.754 59.809 1.00 25.18 306 THR B O 1
ATOM 9122 N N . LYS B 1 229 ? 36.205 28.390 59.306 1.00 33.66 307 LYS B N 1
ATOM 9123 C CA . LYS B 1 229 ? 35.735 28.291 60.681 1.00 36.67 307 LYS B CA 1
ATOM 9124 C C . LYS B 1 229 ? 36.832 27.773 61.603 1.00 29.93 307 LYS B C 1
ATOM 9125 O O . LYS B 1 229 ? 36.813 28.037 62.799 1.00 30.65 307 LYS B O 1
ATOM 9144 N N . GLU B 1 230 ? 37.764 27.000 61.053 1.00 27.32 309 GLU B N 1
ATOM 9145 C CA . GLU B 1 230 ? 38.837 26.409 61.856 1.00 30.09 309 GLU B CA 1
ATOM 9146 C C . GLU B 1 230 ? 40.027 27.341 61.988 1.00 33.18 309 GLU B C 1
ATOM 9147 O O . GLU B 1 230 ? 41.068 26.973 62.549 1.00 28.21 309 GLU B O 1
ATOM 9159 N N . LEU B 1 231 ? 39.869 28.547 61.456 1.00 29.31 310 LEU B N 1
ATOM 9160 C CA . LEU B 1 231 ? 40.875 29.591 61.557 1.00 25.30 310 LEU B CA 1
ATOM 9161 C C . LEU B 1 231 ? 42.142 29.273 60.797 1.00 27.29 310 LEU B C 1
ATOM 9162 O O . LEU B 1 231 ? 43.208 29.745 61.153 1.00 30.42 310 LEU B O 1
ATOM 9178 N N . ASN B 1 232 ? 42.031 28.469 59.750 1.00 30.65 311 ASN B N 1
ATOM 9179 C CA . ASN B 1 232 ? 43.094 28.421 58.766 1.00 30.10 311 ASN B CA 1
ATOM 9180 C C . ASN B 1 232 ? 42.861 29.578 57.803 1.00 28.88 311 ASN B C 1
ATOM 9181 O O . ASN B 1 232 ? 41.717 29.853 57.413 1.00 25.50 311 ASN B O 1
ATOM 9192 N N . TYR B 1 233 ? 43.923 30.296 57.462 1.00 27.10 312 TYR B N 1
ATOM 9193 C CA . TYR B 1 233 ? 43.748 31.567 56.774 1.00 29.67 312 TYR B CA 1
ATOM 9194 C C . TYR B 1 233 ? 44.827 31.813 55.739 1.00 31.77 312 TYR B C 1
ATOM 9195 O O . TYR B 1 233 ? 45.903 31.211 55.790 1.00 25.25 312 TYR B O 1
ATOM 9213 N N . GLN B 1 234 ? 44.539 32.708 54.801 1.00 32.83 313 GLN B N 1
ATOM 9214 C CA . GLN B 1 234 ? 45.577 33.211 53.908 1.00 33.29 313 GLN B CA 1
ATOM 9215 C C . GLN B 1 234 ? 45.382 34.700 53.687 1.00 30.88 313 GLN B C 1
ATOM 9216 O O . GLN B 1 234 ? 44.250 35.179 53.610 1.00 23.85 313 GLN B O 1
ATOM 9230 N N . ILE B 1 235 ? 46.488 35.431 53.617 1.00 31.37 314 ILE B N 1
ATOM 9231 C CA . ILE B 1 235 ? 46.435 36.857 53.333 1.00 24.28 314 ILE B CA 1
ATOM 9232 C C . ILE B 1 235 ? 46.968 37.126 51.926 1.00 30.78 314 ILE B C 1
ATOM 9233 O O . ILE B 1 235 ? 48.070 36.722 51.580 1.00 31.34 314 ILE B O 1
ATOM 9249 N N . VAL B 1 236 ? 46.178 37.835 51.133 1.00 32.40 315 VAL B N 1
ATOM 9250 C CA . VAL B 1 236 ? 46.439 37.969 49.713 1.00 34.83 315 VAL B CA 1
ATOM 9251 C C . VAL B 1 236 ? 46.526 39.444 49.300 1.00 33.25 315 VAL B C 1
ATOM 9252 O O . VAL B 1 236 ? 45.979 40.316 49.962 1.00 31.51 315 VAL B O 1
ATOM 9265 N N . GLU B 1 237 ? 47.222 39.713 48.202 1.00 26.85 316 GLU B N 1
ATOM 9266 C CA . GLU B 1 237 ? 47.340 41.077 47.676 1.00 30.56 316 GLU B CA 1
ATOM 9267 C C . GLU B 1 237 ? 46.634 41.155 46.328 1.00 24.42 316 GLU B C 1
ATOM 9268 O O . GLU B 1 237 ? 46.748 40.237 45.519 1.00 30.49 316 GLU B O 1
ATOM 9280 N N . PRO B 1 238 ? 45.867 42.232 46.087 1.00 25.55 317 PRO B N 1
ATOM 9281 C CA . PRO B 1 238 ? 45.298 42.337 44.742 1.00 33.18 317 PRO B CA 1
ATOM 9282 C C . PRO B 1 238 ? 46.401 42.357 43.678 1.00 32.39 317 PRO B C 1
ATOM 9283 O O . PRO B 1 238 ? 47.462 42.943 43.898 1.00 29.84 317 PRO B O 1
ATOM 9294 N N . CYS B 1 239 ? 46.149 41.716 42.542 1.00 36.33 318 CYS B N 1
ATOM 9295 C CA . CYS B 1 239 ? 47.161 41.577 41.503 1.00 36.48 318 CYS B CA 1
ATOM 9296 C C . CYS B 1 239 ? 46.848 42.429 40.276 1.00 36.63 318 CYS B C 1
ATOM 9297 O O . CYS B 1 239 ? 47.456 42.253 39.232 1.00 35.32 318 CYS B O 1
ATOM 9304 N N . ASN B 1 240 ? 45.891 43.338 40.396 1.00 30.38 319 ASN B N 1
ATOM 9305 C CA . ASN B 1 240 ? 45.630 44.274 39.325 1.00 25.63 319 ASN B CA 1
ATOM 9306 C C . ASN B 1 240 ? 46.557 45.469 39.535 1.00 28.38 319 ASN B C 1
ATOM 9307 O O . ASN B 1 240 ? 47.452 45.422 40.383 1.00 34.07 319 ASN B O 1
ATOM 9318 N N . GLY B 1 241 ? 46.345 46.532 38.775 1.00 28.30 320 GLY B N 1
ATOM 9319 C CA . GLY B 1 241 ? 47.211 47.701 38.838 1.00 29.80 320 GLY B CA 1
ATOM 9320 C C . GLY B 1 241 ? 46.509 48.975 39.280 1.00 33.32 320 GLY B C 1
ATOM 9321 O O . GLY B 1 241 ? 47.044 50.088 39.119 1.00 32.27 320 GLY B O 1
ATOM 9325 N N . ALA B 1 242 ? 45.320 48.812 39.858 1.00 33.40 321 ALA B N 1
ATOM 9326 C CA . ALA B 1 242 ? 44.485 49.941 40.268 1.00 28.32 321 ALA B CA 1
ATOM 9327 C C . ALA B 1 242 ? 44.206 49.914 41.781 1.00 29.38 321 ALA B C 1
ATOM 9328 O O . ALA B 1 242 ? 43.302 49.216 42.240 1.00 32.20 321 ALA B O 1
ATOM 9335 N N . PRO B 1 243 ? 44.982 50.677 42.557 1.00 33.55 322 PRO B N 1
ATOM 9336 C CA . PRO B 1 243 ? 44.796 50.737 44.013 1.00 27.38 322 PRO B CA 1
ATOM 9337 C C . PRO B 1 243 ? 43.433 51.323 44.373 1.00 28.70 322 PRO B C 1
ATOM 9338 O O . PRO B 1 243 ? 42.929 52.156 43.629 1.00 27.96 322 PRO B O 1
ATOM 9349 N N . THR B 1 244 ? 42.848 50.903 45.488 1.00 24.63 323 THR B N 1
ATOM 9350 C CA . THR B 1 244 ? 41.512 51.378 45.859 1.00 29.57 323 THR B CA 1
ATOM 9351 C C . THR B 1 244 ? 41.468 52.040 47.227 1.00 25.09 323 THR B C 1
ATOM 9352 O O . THR B 1 244 ? 40.404 52.476 47.669 1.00 26.66 323 THR B O 1
ATOM 9363 N N . ASP B 1 245 ? 42.608 52.139 47.904 1.00 25.47 324 ASP B N 1
ATOM 9364 C CA . ASP B 1 245 ? 42.634 52.851 49.178 1.00 21.40 324 ASP B CA 1
ATOM 9365 C C . ASP B 1 245 ? 42.498 54.349 48.873 1.00 27.37 324 ASP B C 1
ATOM 9366 O O . ASP B 1 245 ? 42.524 54.759 47.705 1.00 22.36 324 ASP B O 1
ATOM 9375 N N . PHE B 1 246 ? 42.300 55.144 49.912 1.00 22.93 325 PHE B N 1
ATOM 9376 C CA . PHE B 1 246 ? 42.424 56.592 49.805 1.00 24.05 325 PHE B CA 1
ATOM 9377 C C . PHE B 1 246 ? 43.159 57.090 51.033 1.00 25.47 325 PHE B C 1
ATOM 9378 O O . PHE B 1 246 ? 42.730 56.812 52.151 1.00 25.98 325 PHE B O 1
ATOM 9395 N N . PRO B 1 247 ? 44.276 57.819 50.840 1.00 36.74 326 PRO B N 1
ATOM 9396 C CA . PRO B 1 247 ? 44.823 58.254 49.546 1.00 37.25 326 PRO B CA 1
ATOM 9397 C C . PRO B 1 247 ? 45.413 57.116 48.732 1.00 35.60 326 PRO B C 1
ATOM 9398 O O . PRO B 1 247 ? 45.527 56.002 49.226 1.00 30.15 326 PRO B O 1
ATOM 9409 N N . ARG B 1 248 ? 45.776 57.410 47.487 1.00 30.11 327 ARG B N 1
ATOM 9410 C CA . ARG B 1 248 ? 46.444 56.450 46.638 1.00 25.57 327 ARG B CA 1
ATOM 9411 C C . ARG B 1 248 ? 47.157 57.176 45.502 1.00 29.22 327 ARG B C 1
ATOM 9412 O O . ARG B 1 248 ? 46.890 58.345 45.239 1.00 28.61 327 ARG B O 1
ATOM 9433 N N . GLY B 1 249 ? 48.068 56.475 44.839 1.00 28.31 328 GLY B N 1
ATOM 9434 C CA . GLY B 1 249 ? 48.657 56.960 43.606 1.00 32.18 328 GLY B CA 1
ATOM 9435 C C . GLY B 1 249 ? 47.790 56.557 42.431 1.00 42.84 328 GLY B C 1
ATOM 9436 O O . GLY B 1 249 ? 46.607 56.228 42.597 1.00 35.38 328 GLY B O 1
ATOM 9440 N N . GLY B 1 250 ? 48.377 56.560 41.239 1.00 31.28 329 GLY B N 1
ATOM 9441 C CA . GLY B 1 250 ? 47.634 56.234 40.036 1.00 25.57 329 GLY B CA 1
ATOM 9442 C C . GLY B 1 250 ? 47.785 54.788 39.641 1.00 29.55 329 GLY B C 1
ATOM 9443 O O . GLY B 1 250 ? 48.283 53.967 40.420 1.00 29.58 329 GLY B O 1
ATOM 9447 N N . LEU B 1 251 ? 47.351 54.479 38.426 1.00 23.12 330 LEU B N 1
ATOM 9448 C CA . LEU B 1 251 ? 47.462 53.130 37.880 1.00 24.98 330 LEU B CA 1
ATOM 9449 C C . LEU B 1 251 ? 48.912 52.686 37.785 1.00 33.91 330 LEU B C 1
ATOM 9450 O O . LEU B 1 251 ? 49.820 53.513 37.742 1.00 30.26 330 LEU B O 1
ATOM 9466 N N . THR B 1 252 ? 49.121 51.374 37.769 1.00 35.80 333 THR B N 1
ATOM 9467 C CA . THR B 1 252 ? 50.452 50.806 37.590 1.00 33.26 333 THR B CA 1
ATOM 9468 C C . THR B 1 252 ? 50.335 49.548 36.752 1.00 35.55 333 THR B C 1
ATOM 9469 O O . THR B 1 252 ? 49.235 49.098 36.433 1.00 30.27 333 THR B O 1
ATOM 9480 N N . THR B 1 253 ? 51.480 48.983 36.391 1.00 34.78 334 THR B N 1
ATOM 9481 C CA . THR B 1 253 ? 51.504 47.729 35.666 1.00 42.62 334 THR B CA 1
ATOM 9482 C C . THR B 1 253 ? 50.953 46.661 36.595 1.00 30.49 334 THR B C 1
ATOM 9483 O O . THR B 1 253 ? 51.427 46.523 37.715 1.00 34.08 334 THR B O 1
ATOM 9494 N N . PRO B 1 254 ? 49.944 45.913 36.142 1.00 29.37 335 PRO B N 1
ATOM 9495 C CA . PRO B 1 254 ? 49.340 44.937 37.058 1.00 31.27 335 PRO B CA 1
ATOM 9496 C C . PRO B 1 254 ? 50.345 43.929 37.569 1.00 35.42 335 PRO B C 1
ATOM 9497 O O . PRO B 1 254 ? 51.125 43.390 36.789 1.00 45.89 335 PRO B O 1
ATOM 9508 N N . SER B 1 255 ? 50.337 43.707 38.879 1.00 45.85 336 SER B N 1
ATOM 9509 C CA . SER B 1 255 ? 51.120 42.649 39.495 1.00 38.73 336 SER B CA 1
ATOM 9510 C C . SER B 1 255 ? 50.641 42.441 40.930 1.00 39.59 336 SER B C 1
ATOM 9511 O O . SER B 1 255 ? 49.833 43.213 41.449 1.00 34.01 336 SER B O 1
ATOM 9519 N N . CYS B 1 256 ? 51.178 41.418 41.576 1.00 31.24 337 CYS B N 1
ATOM 9520 C CA . CYS B 1 256 ? 50.771 41.065 42.926 1.00 40.14 337 CYS B CA 1
ATOM 9521 C C . CYS B 1 256 ? 51.607 41.809 43.948 1.00 33.15 337 CYS B C 1
ATOM 9522 O O . CYS B 1 256 ? 51.658 41.424 45.117 1.00 33.19 337 CYS B O 1
ATOM 9529 N N . LYS B 1 257 ? 52.266 42.878 43.512 1.00 40.16 339 LYS B N 1
ATOM 9530 C CA . LYS B 1 257 ? 53.069 43.667 44.433 1.00 37.26 339 LYS B CA 1
ATOM 9531 C C . LYS B 1 257 ? 52.277 44.810 45.058 1.00 30.92 339 LYS B C 1
ATOM 9532 O O . LYS B 1 257 ? 51.324 45.335 44.478 1.00 30.48 339 LYS B O 1
ATOM 9551 N N . MET B 1 258 ? 52.676 45.158 46.272 1.00 27.98 340 MET B N 1
ATOM 9552 C CA . MET B 1 258 ? 52.073 46.252 46.996 1.00 32.01 340 MET B CA 1
ATOM 9553 C C . MET B 1 258 ? 52.241 47.554 46.208 1.00 42.08 340 MET B C 1
ATOM 9554 O O . MET B 1 258 ? 53.187 47.708 45.439 1.00 37.85 340 MET B O 1
ATOM 9568 N N . ALA B 1 259 ? 51.303 48.475 46.387 1.00 40.38 341 ALA B N 1
ATOM 9569 C CA . ALA B 1 259 ? 51.377 49.786 45.757 1.00 36.17 341 ALA B CA 1
ATOM 9570 C C . ALA B 1 259 ? 51.792 50.803 46.816 1.00 37.37 341 ALA B C 1
ATOM 9571 O O . ALA B 1 259 ? 50.964 51.295 47.575 1.00 33.01 341 ALA B O 1
ATOM 9578 N N . GLN B 1 260 ? 53.084 51.115 46.873 1.00 34.60 342 GLN B N 1
ATOM 9579 C CA . GLN B 1 260 ? 53.626 51.853 48.005 1.00 32.94 342 GLN B CA 1
ATOM 9580 C C . GLN B 1 260 ? 53.507 53.366 47.838 1.00 26.63 342 GLN B C 1
ATOM 9581 O O . GLN B 1 260 ? 53.588 54.112 48.816 1.00 34.45 342 GLN B O 1
ATOM 9595 N N . GLU B 1 261 ? 53.307 53.826 46.611 1.00 30.99 343 GLU B N 1
ATOM 9596 C CA . GLU B 1 261 ? 53.149 55.255 46.402 1.00 32.99 343 GLU B CA 1
ATOM 9597 C C . GLU B 1 261 ? 51.903 55.676 47.160 1.00 44.60 343 GLU B C 1
ATOM 9598 O O . GLU B 1 261 ? 50.801 55.168 46.900 1.00 39.02 343 GLU B O 1
ATOM 9610 N N . LYS B 1 262 ? 52.094 56.587 48.108 1.00 32.99 344 LYS B N 1
ATOM 9611 C CA . LYS B 1 262 ? 51.011 57.127 48.914 1.00 32.00 344 LYS B CA 1
ATOM 9612 C C . LYS B 1 262 ? 50.320 56.011 49.722 1.00 30.90 344 LYS B C 1
ATOM 9613 O O . LYS B 1 262 ? 49.106 56.058 49.962 1.00 25.93 344 LYS B O 1
ATOM 9632 N N . GLY B 1 263 ? 51.120 55.036 50.150 1.00 28.94 345 GLY B N 1
ATOM 9633 C CA . GLY B 1 263 ? 50.628 53.893 50.906 1.00 27.91 345 GLY B CA 1
ATOM 9634 C C . GLY B 1 263 ? 50.244 54.247 52.323 1.00 35.33 345 GLY B C 1
ATOM 9635 O O . GLY B 1 263 ? 49.362 53.617 52.909 1.00 31.96 345 GLY B O 1
ATOM 9639 N N . GLU B 1 264 ? 50.913 55.257 52.875 1.00 33.85 346 GLU B N 1
ATOM 9640 C CA . GLU B 1 264 ? 50.662 55.693 54.236 1.00 35.29 346 GLU B CA 1
ATOM 9641 C C . GLU B 1 264 ? 49.287 56.330 54.328 1.00 33.72 346 GLU B C 1
ATOM 9642 O O . GLU B 1 264 ? 48.874 57.079 53.435 1.00 34.42 346 GLU B O 1
ATOM 9654 N N . GLY B 1 265 ? 48.575 56.031 55.409 1.00 27.30 347 GLY B N 1
ATOM 9655 C CA . GLY B 1 265 ? 47.216 56.541 55.582 1.00 28.68 347 GLY B CA 1
ATOM 9656 C C . GLY B 1 265 ? 46.220 55.577 54.956 1.00 29.60 347 GLY B C 1
ATOM 9657 O O . GLY B 1 265 ? 46.601 54.541 54.396 1.00 24.58 347 GLY B O 1
ATOM 9661 N N . GLY B 1 266 ? 44.936 55.907 55.045 1.00 25.99 348 GLY B N 1
ATOM 9662 C CA . GLY B 1 266 ? 43.923 55.065 54.455 1.00 26.59 348 GLY B CA 1
ATOM 9663 C C . GLY B 1 266 ? 42.541 55.331 55.005 1.00 26.12 348 GLY B C 1
ATOM 9664 O O . GLY B 1 266 ? 42.351 56.168 55.898 1.00 24.21 348 GLY B O 1
ATOM 9668 N N . ILE B 1 267 ? 41.571 54.628 54.438 1.00 22.64 349 ILE B N 1
ATOM 9669 C CA . ILE B 1 267 ? 40.196 54.696 54.909 1.00 26.79 349 ILE B CA 1
ATOM 9670 C C . ILE B 1 267 ? 39.511 53.325 54.717 1.00 24.12 349 ILE B C 1
ATOM 9671 O O . ILE B 1 267 ? 39.791 52.603 53.766 1.00 22.22 349 ILE B O 1
ATOM 9687 N N . GLN B 1 268 ? 38.617 52.982 55.631 1.00 26.02 350 GLN B N 1
ATOM 9688 C CA . GLN B 1 268 ? 37.914 51.702 55.570 1.00 27.25 350 GLN B CA 1
ATOM 9689 C C . GLN B 1 268 ? 37.249 51.502 54.205 1.00 16.90 350 GLN B C 1
ATOM 9690 O O . GLN B 1 268 ? 36.552 52.381 53.710 1.00 24.90 350 GLN B O 1
ATOM 9704 N N . GLY B 1 269 ? 37.445 50.329 53.610 1.00 17.24 351 GLY B N 1
ATOM 9705 C CA . GLY B 1 269 ? 36.857 50.023 52.322 1.00 19.13 351 GLY B CA 1
ATOM 9706 C C . GLY B 1 269 ? 36.820 48.529 52.048 1.00 20.43 351 GLY B C 1
ATOM 9707 O O . GLY B 1 269 ? 37.370 47.739 52.817 1.00 25.34 351 GLY B O 1
ATOM 9711 N N . PHE B 1 270 ? 36.205 48.148 50.932 1.00 24.87 352 PHE B N 1
ATOM 9712 C CA . PHE B 1 270 ? 35.929 46.748 50.660 1.00 21.19 352 PHE B CA 1
ATOM 9713 C C . PHE B 1 270 ? 36.266 46.289 49.243 1.00 22.46 352 PHE B C 1
ATOM 9714 O O . PHE B 1 270 ? 36.188 47.046 48.290 1.00 22.43 352 PHE B O 1
ATOM 9731 N N . ILE B 1 271 ? 36.603 45.009 49.131 1.00 21.19 353 ILE B N 1
ATOM 9732 C CA . ILE B 1 271 ? 36.671 44.325 47.854 1.00 20.41 353 ILE B CA 1
ATOM 9733 C C . ILE B 1 271 ? 35.867 43.024 47.937 1.00 25.66 353 ILE B C 1
ATOM 9734 O O . ILE B 1 271 ? 36.089 42.218 48.833 1.00 25.90 353 ILE B O 1
ATOM 9750 N N . LEU B 1 272 ? 34.923 42.843 47.020 1.00 23.58 354 LEU B N 1
ATOM 9751 C CA . LEU B 1 272 ? 34.182 41.593 46.916 1.00 26.63 354 LEU B CA 1
ATOM 9752 C C . LEU B 1 272 ? 35.092 40.545 46.299 1.00 29.76 354 LEU B C 1
ATOM 9753 O O . LEU B 1 272 ? 35.340 40.545 45.098 1.00 31.26 354 LEU B O 1
ATOM 9769 N N . ASP B 1 273 ? 35.591 39.655 47.145 1.00 24.59 355 ASP B N 1
ATOM 9770 C CA . ASP B 1 273 ? 36.634 38.712 46.774 1.00 22.01 355 ASP B CA 1
ATOM 9771 C C . ASP B 1 273 ? 36.044 37.416 46.199 1.00 29.23 355 ASP B C 1
ATOM 9772 O O . ASP B 1 273 ? 36.164 36.344 46.787 1.00 27.41 355 ASP B O 1
ATOM 9781 N N . GLU B 1 274 ? 35.397 37.544 45.046 1.00 31.24 356 GLU B N 1
ATOM 9782 C CA . GLU B 1 274 ? 34.788 36.413 44.361 1.00 34.90 356 GLU B CA 1
ATOM 9783 C C . GLU B 1 274 ? 35.254 36.360 42.905 1.00 34.93 356 GLU B C 1
ATOM 9784 O O . GLU B 1 274 ? 36.165 37.082 42.510 1.00 31.35 356 GLU B O 1
ATOM 9796 N N . LYS B 1 275 ? 34.619 35.500 42.118 1.00 30.89 357 LYS B N 1
ATOM 9797 C CA . LYS B 1 275 ? 34.825 35.463 40.679 1.00 37.15 357 LYS B CA 1
ATOM 9798 C C . LYS B 1 275 ? 33.456 35.483 40.058 1.00 32.44 357 LYS B C 1
ATOM 9799 O O . LYS B 1 275 ? 32.763 34.475 40.091 1.00 35.66 357 LYS B O 1
ATOM 9818 N N . PRO B 1 276 ? 33.046 36.624 39.492 1.00 29.99 359 PRO B N 1
ATOM 9819 C CA . PRO B 1 276 ? 33.770 37.902 39.380 1.00 33.78 359 PRO B CA 1
ATOM 9820 C C . PRO B 1 276 ? 34.048 38.600 40.718 1.00 43.67 359 PRO B C 1
ATOM 9821 O O . PRO B 1 276 ? 33.298 38.462 41.679 1.00 35.51 359 PRO B O 1
ATOM 9832 N N . ALA B 1 277 ? 35.127 39.365 40.765 1.00 35.24 360 ALA B N 1
ATOM 9833 C CA . ALA B 1 277 ? 35.404 40.202 41.917 1.00 33.79 360 ALA B CA 1
ATOM 9834 C C . ALA B 1 277 ? 34.857 41.591 41.651 1.00 26.67 360 ALA B C 1
ATOM 9835 O O . ALA B 1 277 ? 34.637 41.960 40.495 1.00 32.33 360 ALA B O 1
ATOM 9842 N N . TRP B 1 278 ? 34.645 42.371 42.713 1.00 26.00 361 TRP B N 1
ATOM 9843 C CA . TRP B 1 278 ? 34.273 43.776 42.561 1.00 26.69 361 TRP B CA 1
ATOM 9844 C C . TRP B 1 278 ? 35.191 44.647 43.406 1.00 25.79 361 TRP B C 1
ATOM 9845 O O . TRP B 1 278 ? 35.435 44.340 44.572 1.00 28.45 361 TRP B O 1
ATOM 9866 N N . THR B 1 279 ? 35.715 45.719 42.811 1.00 25.70 362 THR B N 1
ATOM 9867 C CA . THR B 1 279 ? 36.481 46.722 43.556 1.00 21.67 362 THR B CA 1
ATOM 9868 C C . THR B 1 279 ? 35.644 47.972 43.746 1.00 25.58 362 THR B C 1
ATOM 9869 O O . THR B 1 279 ? 34.689 48.197 43.014 1.00 24.50 362 THR B O 1
ATOM 9880 N N . SER B 1 280 ? 36.029 48.799 44.711 1.00 26.34 363 SER B N 1
ATOM 9881 C CA . SER B 1 280 ? 35.306 50.021 45.013 1.00 24.13 363 SER B CA 1
ATOM 9882 C C . SER B 1 280 ? 36.285 51.097 45.456 1.00 19.29 363 SER B C 1
ATOM 9883 O O . SER B 1 280 ? 37.235 50.829 46.196 1.00 25.16 363 SER B O 1
ATOM 9891 N N . LYS B 1 281 ? 36.058 52.321 44.997 1.00 24.17 364 LYS B N 1
ATOM 9892 C CA . LYS B 1 281 ? 36.952 53.409 45.340 1.00 22.52 364 LYS B CA 1
ATOM 9893 C C . LYS B 1 281 ? 36.337 54.726 44.957 1.00 20.79 364 LYS B C 1
ATOM 9894 O O . LYS B 1 281 ? 35.374 54.776 44.196 1.00 25.04 364 LYS B O 1
ATOM 9913 N N . THR B 1 282 ? 36.891 55.802 45.504 1.00 26.79 365 THR B N 1
ATOM 9914 C CA . THR B 1 282 ? 36.513 57.151 45.095 1.00 28.74 365 THR B CA 1
ATOM 9915 C C . THR B 1 282 ? 36.704 57.328 43.593 1.00 26.11 365 THR B C 1
ATOM 9916 O O . THR B 1 282 ? 37.569 56.691 42.988 1.00 30.27 365 THR B O 1
ATOM 9927 N N . LYS B 1 283 ? 35.884 58.182 42.988 1.00 32.38 366 LYS B N 1
ATOM 9928 C CA . LYS B 1 283 ? 36.042 58.492 41.577 1.00 36.46 366 LYS B CA 1
ATOM 9929 C C . LYS B 1 283 ? 37.372 59.213 41.375 1.00 34.90 366 LYS B C 1
ATOM 9930 O O . LYS B 1 283 ? 38.208 58.792 40.576 1.00 31.67 366 LYS B O 1
ATOM 9949 N N . ALA B 1 284 ? 37.578 60.270 42.146 1.00 33.95 367 ALA B N 1
ATOM 9950 C CA . ALA B 1 284 ? 38.790 61.077 42.045 1.00 41.84 367 ALA B CA 1
ATOM 9951 C C . ALA B 1 284 ? 39.954 60.445 42.802 1.00 42.95 367 ALA B C 1
ATOM 9952 O O . ALA B 1 284 ? 39.787 59.935 43.904 1.00 37.34 367 ALA B O 1
ATOM 9959 N N . GLU B 1 285 ? 41.142 60.488 42.215 1.00 39.56 368 GLU B N 1
ATOM 9960 C CA . GLU B 1 285 ? 42.322 59.988 42.899 1.00 32.54 368 GLU B CA 1
ATOM 9961 C C . GLU B 1 285 ? 42.794 60.877 44.051 1.00 30.22 368 GLU B C 1
ATOM 9962 O O . GLU B 1 285 ? 43.305 60.381 45.056 1.00 39.76 368 GLU B O 1
ATOM 9974 N N . SER B 1 286 ? 42.648 62.189 43.905 1.00 37.14 369 SER B N 1
ATOM 9975 C CA . SER B 1 286 ? 43.289 63.122 44.836 1.00 46.33 369 SER B CA 1
ATOM 9976 C C . SER B 1 286 ? 42.315 63.798 45.796 1.00 42.88 369 SER B C 1
ATOM 9977 O O . SER B 1 286 ? 42.716 64.617 46.624 1.00 43.75 369 SER B O 1
ATOM 9985 N N . SER B 1 287 ? 41.038 63.459 45.696 1.00 37.20 370 SER B N 1
ATOM 9986 C CA . SER B 1 287 ? 40.090 63.885 46.719 1.00 34.70 370 SER B CA 1
ATOM 9987 C C . SER B 1 287 ? 39.014 62.825 46.943 1.00 33.17 370 SER B C 1
ATOM 9988 O O . SER B 1 287 ? 38.761 61.988 46.082 1.00 31.84 370 SER B O 1
ATOM 9996 N N . GLN B 1 288 ? 38.388 62.881 48.108 1.00 34.80 371 GLN B N 1
ATOM 9997 C CA . GLN B 1 288 ? 37.396 61.891 48.499 1.00 37.71 371 GLN B CA 1
ATOM 9998 C C . GLN B 1 288 ? 36.028 62.203 47.893 1.00 32.73 371 GLN B C 1
ATOM 9999 O O . GLN B 1 288 ? 35.071 62.520 48.604 1.00 37.07 371 GLN B O 1
ATOM 10013 N N . ASN B 1 289 ? 35.946 62.125 46.573 1.00 30.40 372 ASN B N 1
ATOM 10014 C CA . ASN B 1 289 ? 34.694 62.374 45.882 1.00 30.83 372 ASN B CA 1
ATOM 10015 C C . ASN B 1 289 ? 34.281 61.219 44.994 1.00 32.67 372 ASN B C 1
ATOM 10016 O O . ASN B 1 289 ? 35.109 60.644 44.292 1.00 29.59 372 ASN B O 1
ATOM 10027 N N . GLY B 1 290 ? 32.989 60.901 45.022 1.00 31.06 373 GLY B N 1
ATOM 10028 C CA . GLY B 1 290 ? 32.433 59.869 44.171 1.00 29.27 373 GLY B CA 1
ATOM 10029 C C . GLY B 1 290 ? 32.701 58.458 44.660 1.00 24.83 373 GLY B C 1
ATOM 10030 O O . GLY B 1 290 ? 33.424 58.233 45.638 1.00 26.22 373 GLY B O 1
ATOM 10034 N N . PHE B 1 291 ? 32.121 57.493 43.961 1.00 25.88 374 PHE B N 1
ATOM 10035 C CA . PHE B 1 291 ? 32.318 56.087 44.315 1.00 30.67 374 PHE B CA 1
ATOM 10036 C C . PHE B 1 291 ? 32.070 55.231 43.075 1.00 25.25 374 PHE B C 1
ATOM 10037 O O . PHE B 1 291 ? 31.037 55.360 42.415 1.00 27.21 374 PHE B O 1
ATOM 10054 N N . VAL B 1 292 ? 33.037 54.380 42.754 1.00 24.01 375 VAL B N 1
ATOM 10055 C CA . VAL B 1 292 ? 32.995 53.596 41.526 1.00 23.98 375 VAL B CA 1
ATOM 10056 C C . VAL B 1 292 ? 33.159 52.131 41.861 1.00 25.86 375 VAL B C 1
ATOM 10057 O O . VAL B 1 292 ? 34.091 51.747 42.587 1.00 26.40 375 VAL B O 1
ATOM 10070 N N . LEU B 1 293 ? 32.242 51.325 41.340 1.00 22.87 376 LEU B N 1
ATOM 10071 C CA . LEU B 1 293 ? 32.275 49.882 41.507 1.00 23.84 376 LEU B CA 1
ATOM 10072 C C . LEU B 1 293 ? 32.685 49.247 40.184 1.00 28.58 376 LEU B C 1
ATOM 10073 O O . LEU B 1 293 ? 32.013 49.433 39.170 1.00 29.32 376 LEU B O 1
ATOM 10089 N N . GLU B 1 294 ? 33.792 48.510 40.186 1.00 29.00 377 GLU B N 1
ATOM 10090 C CA . GLU B 1 294 ? 34.248 47.835 38.972 1.00 30.76 377 GLU B CA 1
ATOM 10091 C C . GLU B 1 294 ? 34.261 46.317 39.131 1.00 26.76 377 GLU B C 1
ATOM 10092 O O . GLU B 1 294 ? 34.692 45.791 40.154 1.00 30.57 377 GLU B O 1
ATOM 10104 N N . GLN B 1 295 ? 33.785 45.630 38.095 1.00 29.36 378 GLN B N 1
ATOM 10105 C CA . GLN B 1 295 ? 33.730 44.174 38.053 1.00 31.81 378 GLN B CA 1
ATOM 10106 C C . GLN B 1 295 ? 34.932 43.591 37.310 1.00 33.81 378 GLN B C 1
ATOM 10107 O O . GLN B 1 295 ? 35.223 43.988 36.184 1.00 40.55 378 GLN B O 1
ATOM 10121 N N . ILE B 1 296 ? 35.610 42.647 37.957 1.00 28.60 379 ILE B N 1
ATOM 10122 C CA . ILE B 1 296 ? 36.755 41.942 37.401 1.00 27.96 379 ILE B CA 1
ATOM 10123 C C . ILE B 1 296 ? 36.440 40.445 37.322 1.00 38.78 379 ILE B C 1
ATOM 10124 O O . ILE B 1 296 ? 36.593 39.713 38.307 1.00 29.91 379 ILE B O 1
ATOM 10140 N N . PRO B 1 297 ? 35.991 39.986 36.146 1.00 39.90 380 PRO B N 1
ATOM 10141 C CA . PRO B 1 297 ? 35.554 38.601 35.937 1.00 35.58 380 PRO B CA 1
ATOM 10142 C C . PRO B 1 297 ? 36.515 37.521 36.441 1.00 40.95 380 PRO B C 1
ATOM 10143 O O . PRO B 1 297 ? 36.045 36.525 36.977 1.00 35.23 380 PRO B O 1
ATOM 10154 N N . ASN B 1 298 ? 37.821 37.698 36.297 1.00 32.87 381 ASN B N 1
ATOM 10155 C CA . ASN B 1 298 ? 38.738 36.611 36.630 1.00 42.69 381 ASN B CA 1
ATOM 10156 C C . ASN B 1 298 ? 39.247 36.648 38.063 1.00 36.67 381 ASN B C 1
ATOM 10157 O O . ASN B 1 298 ? 40.097 35.850 38.443 1.00 39.09 381 ASN B O 1
ATOM 10168 N N . GLY B 1 299 ? 38.737 37.580 38.859 1.00 36.86 382 GLY B N 1
ATOM 10169 C CA . GLY B 1 299 ? 39.026 37.564 40.278 1.00 31.44 382 GLY B CA 1
ATOM 10170 C C . GLY B 1 299 ? 40.115 38.534 40.640 1.00 41.00 382 GLY B C 1
ATOM 10171 O O . GLY B 1 299 ? 40.834 39.021 39.771 1.00 37.68 382 GLY B O 1
ATOM 10175 N N . ILE B 1 300 ? 40.244 38.806 41.930 1.00 32.79 383 ILE B N 1
ATOM 10176 C CA . ILE B 1 300 ? 41.144 39.846 42.399 1.00 32.43 383 ILE B CA 1
ATOM 10177 C C . ILE B 1 300 ? 42.616 39.455 42.259 1.00 33.74 383 ILE B C 1
ATOM 10178 O O . ILE B 1 300 ? 43.506 40.299 42.397 1.00 31.28 383 ILE B O 1
ATOM 10194 N N . GLU B 1 301 ? 42.888 38.180 42.001 1.00 33.59 384 GLU B N 1
ATOM 10195 C CA . GLU B 1 301 ? 44.275 37.755 41.813 1.00 28.74 384 GLU B CA 1
ATOM 10196 C C . GLU B 1 301 ? 44.646 37.671 40.329 1.00 28.95 384 GLU B C 1
ATOM 10197 O O . GLU B 1 301 ? 45.766 37.286 39.975 1.00 34.56 384 GLU B O 1
ATOM 10209 N N . SER B 1 302 ? 43.712 38.046 39.467 1.00 29.46 385 SER B N 1
ATOM 10210 C CA . SER B 1 302 ? 43.980 38.096 38.037 1.00 41.01 385 SER B CA 1
ATOM 10211 C C . SER B 1 302 ? 44.682 39.406 37.645 1.00 39.65 385 SER B C 1
ATOM 10212 O O . SER B 1 302 ? 45.068 40.215 38.500 1.00 36.14 385 SER B O 1
ATOM 10220 N N . GLU B 1 303 ? 44.855 39.591 36.343 1.00 38.50 387 GLU B N 1
ATOM 10221 C CA . GLU B 1 303 ? 45.462 40.804 35.801 1.00 37.36 387 GLU B CA 1
ATOM 10222 C C . GLU B 1 303 ? 44.603 42.033 36.090 1.00 28.55 387 GLU B C 1
ATOM 10223 O O . GLU B 1 303 ? 45.103 43.159 36.099 1.00 37.20 387 GLU B O 1
ATOM 10235 N N . GLY B 1 304 ? 43.313 41.824 36.321 1.00 41.13 388 GLY B N 1
ATOM 10236 C CA . GLY B 1 304 ? 42.439 42.897 36.773 1.00 35.54 388 GLY B CA 1
ATOM 10237 C C . GLY B 1 304 ? 41.595 43.549 35.695 1.00 42.08 388 GLY B C 1
ATOM 10238 O O . GLY B 1 304 ? 41.083 44.655 35.876 1.00 42.67 388 GLY B O 1
ATOM 10242 N N . THR B 1 305 ? 41.445 42.874 34.565 1.00 44.11 390 THR B N 1
ATOM 10243 C CA . THR B 1 305 ? 40.678 43.431 33.458 1.00 40.64 390 THR B CA 1
ATOM 10244 C C . THR B 1 305 ? 39.234 43.691 33.885 1.00 33.82 390 THR B C 1
ATOM 10245 O O . THR B 1 305 ? 38.565 42.813 34.418 1.00 33.25 390 THR B O 1
ATOM 10256 N N . VAL B 1 306 ? 38.773 44.908 33.644 1.00 38.57 391 VAL B N 1
ATOM 10257 C CA . VAL B 1 306 ? 37.474 45.361 34.110 1.00 33.26 391 VAL B CA 1
ATOM 10258 C C . VAL B 1 306 ? 36.407 45.195 33.037 1.00 38.02 391 VAL B C 1
ATOM 10259 O O . VAL B 1 306 ? 36.574 45.645 31.912 1.00 43.70 391 VAL B O 1
ATOM 10272 N N . SER B 1 307 ? 35.308 44.546 33.406 1.00 36.26 392 SER B N 1
ATOM 10273 C CA . SER B 1 307 ? 34.143 44.412 32.544 1.00 37.78 392 SER B CA 1
ATOM 10274 C C . SER B 1 307 ? 33.100 45.493 32.893 1.00 45.68 392 SER B C 1
ATOM 10275 O O . SER B 1 307 ? 33.162 46.602 32.379 1.00 60.69 392 SER B O 1
ATOM 10283 N N . LEU B 1 308 ? 32.150 45.183 33.770 1.00 57.30 393 LEU B N 1
ATOM 10284 C CA . LEU B 1 308 ? 31.169 46.181 34.195 1.00 48.17 393 LEU B CA 1
ATOM 10285 C C . LEU B 1 308 ? 31.835 47.262 35.034 1.00 39.73 393 LEU B C 1
ATOM 10286 O O . LEU B 1 308 ? 32.808 47.010 35.745 1.00 49.85 393 LEU B O 1
ATOM 10302 N N . SER B 1 309 ? 31.306 48.471 34.950 1.00 46.95 394 SER B N 1
ATOM 10303 C CA . SER B 1 309 ? 31.796 49.576 35.757 1.00 55.43 394 SER B CA 1
ATOM 10304 C C . SER B 1 309 ? 30.613 50.480 36.077 1.00 57.37 394 SER B C 1
ATOM 10305 O O . SER B 1 309 ? 29.830 50.805 35.191 1.00 52.94 394 SER B O 1
ATOM 10313 N N . TYR B 1 310 ? 30.468 50.868 37.342 1.00 37.55 395 TYR B N 1
ATOM 10314 C CA . TYR B 1 310 ? 29.338 51.698 37.750 1.00 31.73 395 TYR B CA 1
ATOM 10315 C C . TYR B 1 310 ? 29.809 52.872 38.582 1.00 31.29 395 TYR B C 1
ATOM 10316 O O . TYR B 1 310 ? 30.465 52.697 39.610 1.00 39.42 395 TYR B O 1
ATOM 10334 N N . GLU B 1 311 ? 29.461 54.070 38.137 1.00 31.88 396 GLU B N 1
ATOM 10335 C CA . GLU B 1 311 ? 29.788 55.279 38.876 1.00 27.34 396 GLU B CA 1
ATOM 10336 C C . GLU B 1 311 ? 28.582 55.667 39.737 1.00 41.70 396 GLU B C 1
ATOM 10337 O O . GLU B 1 311 ? 27.753 56.490 39.332 1.00 31.49 396 GLU B O 1
ATOM 10349 N N . LEU B 1 312 ? 28.471 55.051 40.917 1.00 33.24 397 LEU B N 1
ATOM 10350 C CA . LEU B 1 312 ? 27.299 55.240 41.766 1.00 27.17 397 LEU B CA 1
ATOM 10351 C C . LEU B 1 312 ? 27.186 56.684 42.241 1.00 29.43 397 LEU B C 1
ATOM 10352 O O . LEU B 1 312 ? 26.090 57.230 42.367 1.00 37.27 397 LEU B O 1
ATOM 10368 N N . PHE B 1 313 ? 28.330 57.292 42.517 1.00 25.27 398 PHE B N 1
ATOM 10369 C CA . PHE B 1 313 ? 28.398 58.701 42.861 1.00 25.16 398 PHE B CA 1
ATOM 10370 C C . PHE B 1 313 ? 29.531 59.363 42.070 1.00 29.16 398 PHE B C 1
ATOM 10371 O O . PHE B 1 313 ? 30.583 58.761 41.888 1.00 30.05 398 PHE B O 1
ATOM 10388 N N . SER B 1 314 ? 29.323 60.596 41.619 1.00 35.23 399 SER B N 1
ATOM 10389 C CA . SER B 1 314 ? 30.377 61.335 40.908 1.00 41.77 399 SER B CA 1
ATOM 10390 C C . SER B 1 314 ? 31.041 62.394 41.769 1.00 28.16 399 SER B C 1
ATOM 10391 O O . SER B 1 314 ? 32.245 62.364 41.957 1.00 34.01 399 SER B O 1
ATOM 10399 N N . ASN B 1 315 ? 30.254 63.318 42.300 1.00 32.77 401 ASN B N 1
ATOM 10400 C CA . ASN B 1 315 ? 30.809 64.464 43.014 1.00 31.71 401 ASN B CA 1
ATOM 10401 C C . ASN B 1 315 ? 30.529 64.490 44.518 1.00 34.62 401 ASN B C 1
ATOM 10402 O O . ASN B 1 315 ? 31.175 65.234 45.248 1.00 39.60 401 ASN B O 1
ATOM 10413 N N . LYS B 1 316 ? 29.580 63.689 44.997 1.00 33.16 402 LYS B N 1
ATOM 10414 C CA . LYS B 1 316 ? 29.335 63.636 46.436 1.00 34.31 402 LYS B CA 1
ATOM 10415 C C . LYS B 1 316 ? 30.614 63.218 47.143 1.00 30.81 402 LYS B C 1
ATOM 10416 O O . LYS B 1 316 ? 31.345 62.334 46.669 1.00 29.54 402 LYS B O 1
ATOM 10435 N N . ARG B 1 317 ? 30.894 63.874 48.264 1.00 24.95 403 ARG B N 1
ATOM 10436 C CA . ARG B 1 317 ? 32.014 63.497 49.104 1.00 31.53 403 ARG B CA 1
ATOM 10437 C C . ARG B 1 317 ? 31.663 62.194 49.823 1.00 27.61 403 ARG B C 1
ATOM 10438 O O . ARG B 1 317 ? 30.606 62.095 50.459 1.00 34.20 403 ARG B O 1
ATOM 10459 N N . THR B 1 318 ? 32.538 61.202 49.690 1.00 24.00 404 THR B N 1
ATOM 10460 C CA . THR B 1 318 ? 32.313 59.877 50.271 1.00 23.25 404 THR B CA 1
ATOM 10461 C C . THR B 1 318 ? 33.403 59.537 51.287 1.00 28.49 404 THR B C 1
ATOM 10462 O O . THR B 1 318 ? 34.468 60.152 51.294 1.00 28.57 404 THR B O 1
ATOM 10473 N N . GLY B 1 319 ? 33.129 58.554 52.140 1.00 23.64 405 GLY B N 1
ATOM 10474 C CA . GLY B 1 319 ? 34.041 58.178 53.205 1.00 19.60 405 GLY B CA 1
ATOM 10475 C C . GLY B 1 319 ? 34.190 56.662 53.352 1.00 24.24 405 GLY B C 1
ATOM 10476 O O . GLY B 1 319 ? 34.399 55.944 52.378 1.00 24.73 405 GLY B O 1
ATOM 10480 N N . ARG B 1 320 ? 34.102 56.184 54.588 1.00 21.26 406 ARG B N 1
ATOM 10481 C CA . ARG B 1 320 ? 34.262 54.754 54.889 1.00 17.89 406 ARG B CA 1
ATOM 10482 C C . ARG B 1 320 ? 33.211 53.912 54.175 1.00 22.28 406 ARG B C 1
ATOM 10483 O O . ARG B 1 320 ? 32.103 54.373 53.930 1.00 17.67 406 ARG B O 1
ATOM 10504 N N . SER B 1 321 ? 33.544 52.662 53.880 1.00 20.41 407 SER B N 1
ATOM 10505 C CA . SER B 1 321 ? 32.551 51.749 53.341 1.00 22.20 407 SER B CA 1
ATOM 10506 C C . SER B 1 321 ? 32.857 50.342 53.823 1.00 25.08 407 SER B C 1
ATOM 10507 O O . SER B 1 321 ? 33.995 50.027 54.154 1.00 17.49 407 SER B O 1
ATOM 10515 N N . GLY B 1 322 ? 31.841 49.491 53.866 1.00 19.51 408 GLY B N 1
ATOM 10516 C CA . GLY B 1 322 ? 32.040 48.132 54.345 1.00 15.93 408 GLY B CA 1
ATOM 10517 C C . GLY B 1 322 ? 30.849 47.239 54.038 1.00 20.70 408 GLY B C 1
ATOM 10518 O O . GLY B 1 322 ? 29.798 47.716 53.630 1.00 23.35 408 GLY B O 1
ATOM 10522 N N . PHE B 1 323 ? 31.035 45.937 54.235 1.00 17.57 409 PHE B N 1
ATOM 10523 C CA . PHE B 1 323 ? 30.009 44.940 53.921 1.00 20.37 409 PHE B CA 1
ATOM 10524 C C . PHE B 1 323 ? 28.971 44.812 55.029 1.00 21.04 409 PHE B C 1
ATOM 10525 O O . PHE B 1 323 ? 29.275 44.999 56.205 1.00 21.33 409 PHE B O 1
ATOM 10542 N N . PHE B 1 324 ? 27.751 44.450 54.652 1.00 23.01 410 PHE B N 1
ATOM 10543 C CA . PHE B 1 324 ? 26.857 43.778 55.585 1.00 26.04 410 PHE B CA 1
ATOM 10544 C C . PHE B 1 324 ? 25.981 42.786 54.820 1.00 24.36 410 PHE B C 1
ATOM 10545 O O . PHE B 1 324 ? 25.804 42.902 53.612 1.00 21.92 410 PHE B O 1
ATOM 10562 N N . GLN B 1 325 ? 25.446 41.813 55.544 1.00 24.31 411 GLN B N 1
ATOM 10563 C CA . GLN B 1 325 ? 24.609 40.757 54.954 1.00 25.57 411 GLN B CA 1
ATOM 10564 C C . GLN B 1 325 ? 23.267 40.681 55.679 1.00 22.71 411 GLN B C 1
ATOM 10565 O O . GLN B 1 325 ? 23.227 40.400 56.871 1.00 23.46 411 GLN B O 1
ATOM 10579 N N . PRO B 1 326 ? 22.171 40.983 54.969 1.00 23.10 412 PRO B N 1
ATOM 10580 C CA . PRO B 1 326 ? 20.822 40.892 55.540 1.00 32.85 412 PRO B CA 1
ATOM 10581 C C . PRO B 1 326 ? 20.593 39.478 56.064 1.00 33.32 412 PRO B C 1
ATOM 10582 O O . PRO B 1 326 ? 21.056 38.538 55.414 1.00 34.20 412 PRO B O 1
ATOM 10593 N N . LYS B 1 327 ? 19.939 39.332 57.218 1.00 38.68 413 LYS B N 1
ATOM 10594 C CA . LYS B 1 327 ? 19.872 38.034 57.909 1.00 39.40 413 LYS B CA 1
ATOM 10595 C C . LYS B 1 327 ? 18.496 37.396 57.873 1.00 44.41 413 LYS B C 1
ATOM 10596 O O . LYS B 1 327 ? 18.315 36.301 58.403 1.00 54.79 413 LYS B O 1
ATOM 10615 N N . GLY B 1 328 A 17.522 38.072 57.275 1.00 44.01 413 GLY B N 1
ATOM 10616 C CA . GLY B 1 328 A 16.176 37.532 57.211 1.00 51.26 413 GLY B CA 1
ATOM 10617 C C . GLY B 1 328 A 15.918 36.757 55.931 1.00 62.97 413 GLY B C 1
ATOM 10618 O O . GLY B 1 328 A 14.784 36.378 55.656 1.00 73.73 413 GLY B O 1
ATOM 10622 N N . ASP B 1 329 ? 16.970 36.495 55.161 1.00 59.89 414 ASP B N 1
ATOM 10623 C CA . ASP B 1 329 ? 16.814 36.024 53.781 1.00 68.31 414 ASP B CA 1
ATOM 10624 C C . ASP B 1 329 ? 16.217 34.616 53.672 1.00 73.37 414 ASP B C 1
ATOM 10625 O O . ASP B 1 329 ? 16.908 33.658 53.319 1.00 86.47 414 ASP B O 1
ATOM 10634 N N . LEU B 1 330 ? 14.923 34.508 53.952 1.00 66.77 415 LEU B N 1
ATOM 10635 C CA . LEU B 1 330 ? 14.226 33.229 53.912 1.00 69.94 415 LEU B CA 1
ATOM 10636 C C . LEU B 1 330 ? 14.026 32.729 52.482 1.00 80.26 415 LEU B C 1
ATOM 10637 O O . LEU B 1 330 ? 14.048 31.522 52.228 1.00 79.06 415 LEU B O 1
ATOM 10653 N N . ILE B 1 331 A 13.841 33.662 51.553 1.00 86.45 415 ILE B N 1
ATOM 10654 C CA . ILE B 1 331 A 13.405 33.328 50.197 1.00 90.46 415 ILE B CA 1
ATOM 10655 C C . ILE B 1 331 A 14.546 32.876 49.274 1.00 90.74 415 ILE B C 1
ATOM 10656 O O . ILE B 1 331 A 14.472 31.808 48.663 1.00 92.34 415 ILE B O 1
ATOM 10672 N N . SER B 1 332 B 15.597 33.680 49.171 1.00 88.06 415 SER B N 1
ATOM 10673 C CA . SER B 1 332 B 16.702 33.363 48.270 1.00 87.71 415 SER B CA 1
ATOM 10674 C C . SER B 1 332 B 17.364 32.029 48.612 1.00 85.58 415 SER B C 1
ATOM 10675 O O . SER B 1 332 B 17.502 31.669 49.781 1.00 89.55 415 SER B O 1
ATOM 10683 N N . GLY B 1 333 ? 17.766 31.299 47.576 1.00 69.91 416 GLY B N 1
ATOM 10684 C CA . GLY B 1 333 ? 18.593 30.122 47.750 1.00 61.34 416 GLY B CA 1
ATOM 10685 C C . GLY B 1 333 ? 20.068 30.473 47.644 1.00 60.40 416 GLY B C 1
ATOM 10686 O O . GLY B 1 333 ? 20.939 29.621 47.864 1.00 40.38 416 GLY B O 1
ATOM 10690 N N . CYS B 1 334 ? 20.357 31.726 47.295 1.00 53.23 417 CYS B N 1
ATOM 10691 C CA . CYS B 1 334 ? 21.739 32.187 47.245 1.00 52.93 417 CYS B CA 1
ATOM 10692 C C . CYS B 1 334 ? 21.944 33.300 48.258 1.00 43.37 417 CYS B C 1
ATOM 10693 O O . CYS B 1 334 ? 20.981 33.894 48.752 1.00 35.74 417 CYS B O 1
ATOM 10700 N N . GLN B 1 335 ? 23.205 33.560 48.577 1.00 38.25 418 GLN B N 1
ATOM 10701 C CA . GLN B 1 335 ? 23.548 34.538 49.602 1.00 47.90 418 GLN B CA 1
ATOM 10702 C C . GLN B 1 335 ? 23.725 35.937 49.006 1.00 35.84 418 GLN B C 1
ATOM 10703 O O . GLN B 1 335 ? 24.533 36.127 48.103 1.00 39.14 418 GLN B O 1
ATOM 10717 N N . ARG B 1 336 ? 22.967 36.907 49.512 1.00 31.08 419 ARG B N 1
ATOM 10718 C CA . ARG B 1 336 ? 23.049 38.285 49.026 1.00 34.47 419 ARG B CA 1
ATOM 10719 C C . ARG B 1 336 ? 24.157 39.068 49.719 1.00 41.28 419 ARG B C 1
ATOM 10720 O O . ARG B 1 336 ? 24.570 38.725 50.824 1.00 51.53 419 ARG B O 1
ATOM 10741 N N . ILE B 1 337 ? 24.625 40.128 49.069 1.00 28.43 420 ILE B N 1
ATOM 10742 C CA . ILE B 1 337 ? 25.683 40.959 49.639 1.00 24.45 420 ILE B CA 1
ATOM 10743 C C . ILE B 1 337 ? 25.327 42.436 49.440 1.00 23.15 420 ILE B C 1
ATOM 10744 O O . ILE B 1 337 ? 24.851 42.837 48.373 1.00 25.50 420 ILE B O 1
ATOM 10760 N N . CYS B 1 338 ? 25.498 43.222 50.499 1.00 22.88 421 CYS B N 1
ATOM 10761 C CA . CYS B 1 338 ? 25.250 44.656 50.473 1.00 21.38 421 CYS B CA 1
ATOM 10762 C C . CYS B 1 338 ? 26.467 45.385 51.032 1.00 23.17 421 CYS B C 1
ATOM 10763 O O . CYS B 1 338 ? 27.385 44.757 51.582 1.00 20.18 421 CYS B O 1
ATOM 10770 N N . PHE B 1 339 ? 26.489 46.708 50.886 1.00 20.54 422 PHE B N 1
ATOM 10771 C CA . PHE B 1 339 ? 27.527 47.490 51.532 1.00 19.41 422 PHE B CA 1
ATOM 10772 C C . PHE B 1 339 ? 26.952 48.789 52.051 1.00 17.66 422 PHE B C 1
ATOM 10773 O O . PHE B 1 339 ? 25.937 49.279 51.561 1.00 22.33 422 PHE B O 1
ATOM 10790 N N . TRP B 1 340 ? 27.602 49.330 53.069 1.00 20.36 423 TRP B N 1
ATOM 10791 C CA . TRP B 1 340 ? 27.258 50.641 53.572 1.00 17.18 423 TRP B CA 1
ATOM 10792 C C . TRP B 1 340 ? 28.366 51.597 53.171 1.00 18.83 423 TRP B C 1
ATOM 10793 O O . TRP B 1 340 ? 29.500 51.180 52.923 1.00 24.43 423 TRP B O 1
ATOM 10814 N N . LEU B 1 341 ? 28.031 52.878 53.113 1.00 23.17 424 LEU B N 1
ATOM 10815 C CA . LEU B 1 341 ? 28.956 53.894 52.626 1.00 22.16 424 LEU B CA 1
ATOM 10816 C C . LEU B 1 341 ? 28.638 55.235 53.269 1.00 20.43 424 LEU B C 1
ATOM 10817 O O . LEU B 1 341 ? 27.482 55.675 53.286 1.00 20.67 424 LEU B O 1
ATOM 10833 N N . GLU B 1 342 ? 29.658 55.883 53.816 1.00 23.07 425 GLU B N 1
ATOM 10834 C CA . GLU B 1 342 ? 29.487 57.235 54.337 1.00 24.20 425 GLU B CA 1
ATOM 10835 C C . GLU B 1 342 ? 29.407 58.244 53.202 1.00 25.55 425 GLU B C 1
ATOM 10836 O O . GLU B 1 342 ? 30.266 58.268 52.309 1.00 28.42 425 GLU B O 1
ATOM 10848 N N . ILE B 1 343 ? 28.367 59.067 53.243 1.00 23.69 426 ILE B N 1
ATOM 10849 C CA . ILE B 1 343 ? 28.268 60.247 52.400 1.00 24.82 426 ILE B CA 1
ATOM 10850 C C . ILE B 1 343 ? 28.397 61.442 53.331 1.00 29.08 426 ILE B C 1
ATOM 10851 O O . ILE B 1 343 ? 27.741 61.497 54.372 1.00 28.25 426 ILE B O 1
ATOM 10867 N N . GLU B 1 344 ? 29.246 62.394 52.977 1.00 30.92 427 GLU B N 1
ATOM 10868 C CA . GLU B 1 344 ? 29.464 63.552 53.837 1.00 36.40 427 GLU B CA 1
ATOM 10869 C C . GLU B 1 344 ? 28.757 64.758 53.260 1.00 41.20 427 GLU B C 1
ATOM 10870 O O . GLU B 1 344 ? 28.770 64.979 52.048 1.00 33.02 427 GLU B O 1
ATOM 10882 N N . ASP B 1 345 ? 28.109 65.527 54.124 1.00 41.44 428 ASP B N 1
ATOM 10883 C CA . ASP B 1 345 ? 27.434 66.738 53.675 1.00 47.53 428 ASP B CA 1
ATOM 10884 C C . ASP B 1 345 ? 27.833 67.929 54.532 1.00 47.66 428 ASP B C 1
ATOM 10885 O O . ASP B 1 345 ? 28.177 67.782 55.707 1.00 47.63 428 ASP B O 1
ATOM 10894 N N . GLN B 1 346 ? 27.809 69.109 53.925 1.00 54.09 429 GLN B N 1
ATOM 10895 C CA . GLN B 1 346 ? 28.111 70.334 54.645 1.00 49.09 429 GLN B CA 1
ATOM 10896 C C . GLN B 1 346 ? 26.845 70.842 55.325 1.00 37.89 429 GLN B C 1
ATOM 10897 O O . GLN B 1 346 ? 25.757 70.839 54.733 1.00 47.53 429 GLN B O 1
ATOM 10911 N N . THR B 1 347 ? 26.996 71.249 56.581 1.00 40.77 430 THR B N 1
ATOM 10912 C CA . THR B 1 347 ? 25.921 71.877 57.342 1.00 43.68 430 THR B CA 1
ATOM 10913 C C . THR B 1 347 ? 26.208 73.364 57.532 1.00 54.01 430 THR B C 1
ATOM 10914 O O . THR B 1 347 ? 27.352 73.801 57.415 1.00 51.08 430 THR B O 1
ATOM 10925 N N . VAL B 1 348 ? 25.175 74.138 57.844 1.00 51.20 431 VAL B N 1
ATOM 10926 C CA . VAL B 1 348 ? 25.359 75.558 58.099 1.00 56.42 431 VAL B CA 1
ATOM 10927 C C . VAL B 1 348 ? 26.069 75.805 59.425 1.00 50.77 431 VAL B C 1
ATOM 10928 O O . VAL B 1 348 ? 26.864 76.731 59.537 1.00 54.04 431 VAL B O 1
ATOM 10941 N N . GLY B 1 349 ? 25.801 74.975 60.427 1.00 43.40 432 GLY B N 1
ATOM 10942 C CA . GLY B 1 349 ? 26.244 75.296 61.773 1.00 41.41 432 GLY B CA 1
ATOM 10943 C C . GLY B 1 349 ? 27.051 74.283 62.569 1.00 45.03 432 GLY B C 1
ATOM 10944 O O . GLY B 1 349 ? 27.401 74.561 63.715 1.00 49.43 432 GLY B O 1
ATOM 10948 N N . LEU B 1 350 ? 27.357 73.116 62.014 1.00 44.94 433 LEU B N 1
ATOM 10949 C CA . LEU B 1 350 ? 28.112 72.145 62.801 1.00 43.53 433 LEU B CA 1
ATOM 10950 C C . LEU B 1 350 ? 29.048 71.262 61.991 1.00 47.54 433 LEU B C 1
ATOM 10951 O O . LEU B 1 350 ? 29.397 70.163 62.415 1.00 58.38 433 LEU B O 1
ATOM 10967 N N . GLY B 1 351 ? 29.464 71.753 60.832 1.00 51.65 438 GLY B N 1
ATOM 10968 C CA . GLY B 1 351 ? 30.530 71.111 60.091 1.00 62.90 438 GLY B CA 1
ATOM 10969 C C . GLY B 1 351 ? 30.068 69.982 59.198 1.00 56.28 438 GLY B C 1
ATOM 10970 O O . GLY B 1 351 ? 28.885 69.860 58.878 1.00 52.32 438 GLY B O 1
ATOM 10974 N N . MET B 1 352 ? 31.024 69.165 58.776 1.00 43.68 439 MET B N 1
ATOM 10975 C CA . MET B 1 352 ? 30.723 68.014 57.950 1.00 50.72 439 MET B CA 1
ATOM 10976 C C . MET B 1 352 ? 30.025 66.968 58.807 1.00 38.88 439 MET B C 1
ATOM 10977 O O . MET B 1 352 ? 30.432 66.694 59.935 1.00 38.52 439 MET B O 1
ATOM 10991 N N . ILE B 1 353 ? 28.953 66.405 58.279 1.00 42.48 440 ILE B N 1
ATOM 10992 C CA . ILE B 1 353 ? 28.343 65.244 58.905 1.00 45.29 440 ILE B CA 1
ATOM 10993 C C . ILE B 1 353 ? 28.436 64.089 57.930 1.00 43.58 440 ILE B C 1
ATOM 10994 O O . ILE B 1 353 ? 28.543 64.301 56.725 1.00 38.13 440 ILE B O 1
ATOM 11010 N N . GLN B 1 354 ? 28.431 62.867 58.448 1.00 35.50 441 GLN B N 1
ATOM 11011 C CA . GLN B 1 354 ? 28.340 61.706 57.582 1.00 27.73 441 GLN B CA 1
ATOM 11012 C C . GLN B 1 354 ? 27.038 60.967 57.869 1.00 30.96 441 GLN B C 1
ATOM 11013 O O . GLN B 1 354 ? 26.569 60.899 59.002 1.00 33.41 441 GLN B O 1
ATOM 11027 N N . GLU B 1 355 ? 26.436 60.463 56.808 1.00 29.09 442 GLU B N 1
ATOM 11028 C CA . GLU B 1 355 ? 25.236 59.661 56.920 1.00 29.21 442 GLU B CA 1
ATOM 11029 C C . GLU B 1 355 ? 25.483 58.430 56.057 1.00 30.28 442 GLU B C 1
ATOM 11030 O O . GLU B 1 355 ? 26.106 58.523 54.997 1.00 29.99 442 GLU B O 1
ATOM 11042 N N . LEU B 1 356 ? 25.009 57.285 56.515 1.00 21.99 443 LEU B N 1
ATOM 11043 C CA . LEU B 1 356 ? 25.218 56.040 55.810 1.00 21.14 443 LEU B CA 1
ATOM 11044 C C . LEU B 1 356 ? 24.159 55.867 54.755 1.00 30.05 443 LEU B C 1
ATOM 11045 O O . LEU B 1 356 ? 22.969 56.069 55.015 1.00 24.39 443 LEU B O 1
ATOM 11061 N N . SER B 1 357 ? 24.610 55.485 53.567 1.00 23.64 444 SER B N 1
ATOM 11062 C CA . SER B 1 357 ? 23.750 54.902 52.547 1.00 31.71 444 SER B CA 1
ATOM 11063 C C . SER B 1 357 ? 24.053 53.408 52.433 1.00 25.96 444 SER B C 1
ATOM 11064 O O . SER B 1 357 ? 25.146 52.956 52.784 1.00 25.58 444 SER B O 1
ATOM 11072 N N . THR B 1 358 ? 23.090 52.641 51.937 1.00 22.24 445 THR B N 1
ATOM 11073 C CA . THR B 1 358 ? 23.316 51.228 51.713 1.00 18.21 445 THR B CA 1
ATOM 11074 C C . THR B 1 358 ? 22.922 50.827 50.298 1.00 21.96 445 THR B C 1
ATOM 11075 O O . THR B 1 358 ? 21.908 51.294 49.764 1.00 26.10 445 THR B O 1
ATOM 11086 N N . PHE B 1 359 ? 23.736 49.952 49.712 1.00 23.49 446 PHE B N 1
ATOM 11087 C CA . PHE B 1 359 ? 23.477 49.359 48.411 1.00 23.11 446 PHE B CA 1
ATOM 11088 C C . PHE B 1 359 ? 23.544 47.835 48.499 1.00 22.56 446 PHE B C 1
ATOM 11089 O O . PHE B 1 359 ? 24.333 47.278 49.267 1.00 22.43 446 PHE B O 1
ATOM 11106 N N . CYS B 1 360 ? 22.702 47.157 47.724 1.00 18.66 447 CYS B N 1
ATOM 11107 C CA . CYS B 1 360 ? 22.776 45.701 47.651 1.00 23.35 447 CYS B CA 1
ATOM 11108 C C . CYS B 1 360 ? 22.980 45.237 46.214 1.00 26.58 447 CYS B C 1
ATOM 11109 O O . CYS B 1 360 ? 22.475 45.842 45.255 1.00 24.37 447 CYS B O 1
ATOM 11116 N N . GLY B 1 361 ? 23.764 44.177 46.094 1.00 18.88 448 GLY B N 1
ATOM 11117 C CA . GLY B 1 361 ? 24.027 43.532 44.830 1.00 23.28 448 GLY B CA 1
ATOM 11118 C C . GLY B 1 361 ? 22.770 42.831 44.358 1.00 28.39 448 GLY B C 1
ATOM 11119 O O . GLY B 1 361 ? 22.158 42.095 45.122 1.00 34.85 448 GLY B O 1
ATOM 11123 N N . ILE B 1 362 ? 22.380 43.087 43.116 1.00 27.17 449 ILE B N 1
ATOM 11124 C CA . ILE B 1 362 ? 21.233 42.417 42.510 1.00 41.63 449 ILE B CA 1
ATOM 11125 C C . ILE B 1 362 ? 21.667 41.629 41.285 1.00 49.75 449 ILE B C 1
ATOM 11126 O O . ILE B 1 362 ? 22.730 41.897 40.707 1.00 36.28 449 ILE B O 1
ATOM 11142 N N . ASN B 1 363 ? 20.846 40.652 40.901 1.00 53.67 450 ASN B N 1
ATOM 11143 C CA . ASN B 1 363 ? 21.246 39.673 39.897 1.00 53.75 450 ASN B CA 1
ATOM 11144 C C . ASN B 1 363 ? 20.938 40.123 38.483 1.00 57.34 450 ASN B C 1
ATOM 11145 O O . ASN B 1 363 ? 21.133 39.359 37.536 1.00 65.62 450 ASN B O 1
ATOM 11156 N N . SER B 1 364 ? 20.461 41.359 38.343 1.00 39.80 451 SER B N 1
ATOM 11157 C CA . SER B 1 364 ? 20.148 41.911 37.032 1.00 54.31 451 SER B CA 1
ATOM 11158 C C . SER B 1 364 ? 20.924 43.203 36.795 1.00 58.70 451 SER B C 1
ATOM 11159 O O . SER B 1 364 ? 21.192 43.958 37.725 1.00 51.85 451 SER B O 1
ATOM 11167 N N . PRO B 1 365 ? 21.293 43.461 35.537 1.00 68.77 452 PRO B N 1
ATOM 11168 C CA . PRO B 1 365 ? 21.998 44.701 35.205 1.00 63.21 452 PRO B CA 1
ATOM 11169 C C . PRO B 1 365 ? 21.091 45.907 35.374 1.00 53.35 452 PRO B C 1
ATOM 11170 O O . PRO B 1 365 ? 19.883 45.776 35.225 1.00 56.13 452 PRO B O 1
ATOM 11181 N N . VAL B 1 366 ? 21.665 47.056 35.710 1.00 41.51 453 VAL B N 1
ATOM 11182 C CA . VAL B 1 366 ? 20.932 48.307 35.680 1.00 45.59 453 VAL B CA 1
ATOM 11183 C C . VAL B 1 366 ? 21.772 49.309 34.933 1.00 33.97 453 VAL B C 1
ATOM 11184 O O . VAL B 1 366 ? 22.917 49.034 34.572 1.00 39.44 453 VAL B O 1
ATOM 11197 N N . GLN B 1 367 ? 21.190 50.468 34.685 1.00 33.43 454 GLN B N 1
ATOM 11198 C CA . GLN B 1 367 ? 21.894 51.528 33.991 1.00 41.25 454 GLN B CA 1
ATOM 11199 C C . GLN B 1 367 ? 22.841 52.231 34.965 1.00 49.13 454 GLN B C 1
ATOM 11200 O O . GLN B 1 367 ? 22.807 51.988 36.176 1.00 44.60 454 GLN B O 1
ATOM 11214 N N . ASN B 1 368 ? 23.686 53.099 34.423 1.00 38.18 455 ASN B N 1
ATOM 11215 C CA . ASN B 1 368 ? 24.749 53.720 35.189 1.00 32.69 455 ASN B CA 1
ATOM 11216 C C . ASN B 1 368 ? 24.291 54.987 35.905 1.00 35.82 455 ASN B C 1
ATOM 11217 O O . ASN B 1 368 ? 24.853 56.058 35.709 1.00 42.30 455 ASN B O 1
ATOM 11228 N N . ILE B 1 369 ? 23.271 54.845 36.744 1.00 38.90 456 ILE B N 1
ATOM 11229 C CA . ILE B 1 369 ? 22.678 55.970 37.465 1.00 28.95 456 ILE B CA 1
ATOM 11230 C C . ILE B 1 369 ? 23.676 56.638 38.402 1.00 30.21 456 ILE B C 1
ATOM 11231 O O . ILE B 1 369 ? 24.457 55.966 39.065 1.00 27.85 456 ILE B O 1
ATOM 11247 N N . ASN B 1 370 ? 23.647 57.967 38.436 1.00 37.84 457 ASN B N 1
ATOM 11248 C CA . ASN B 1 370 ? 24.445 58.738 39.378 1.00 33.69 457 ASN B CA 1
ATOM 11249 C C . ASN B 1 370 ? 23.557 59.196 40.527 1.00 39.04 457 ASN B C 1
ATOM 11250 O O . ASN B 1 370 ? 22.637 59.983 40.318 1.00 31.02 457 ASN B O 1
ATOM 11261 N N . TRP B 1 371 ? 23.842 58.726 41.740 1.00 30.20 458 TRP B N 1
ATOM 11262 C CA . TRP B 1 371 ? 23.004 59.039 42.898 1.00 29.77 458 TRP B CA 1
ATOM 11263 C C . TRP B 1 371 ? 23.377 60.322 43.646 1.00 28.69 458 TRP B C 1
ATOM 11264 O O . TRP B 1 371 ? 22.897 60.534 44.757 1.00 29.58 458 TRP B O 1
ATOM 11285 N N . ASP B 1 372 ? 24.224 61.173 43.050 1.00 42.42 459 ASP B N 1
ATOM 11286 C CA . ASP B 1 372 ? 24.525 62.504 43.611 1.00 36.30 459 ASP B CA 1
ATOM 11287 C C . ASP B 1 372 ? 23.242 63.306 43.825 1.00 34.99 459 ASP B C 1
ATOM 11288 O O . ASP B 1 372 ? 23.177 64.156 44.710 1.00 46.15 459 ASP B O 1
ATOM 11297 N N . SER B 1 373 ? 22.243 63.051 42.985 1.00 41.25 460 SER B N 1
ATOM 11298 C CA . SER B 1 373 ? 20.952 63.733 43.071 1.00 54.05 460 SER B CA 1
ATOM 11299 C C . SER B 1 373 ? 19.791 62.738 42.965 1.00 51.79 460 SER B C 1
ATOM 11300 O O . SER B 1 373 ? 19.978 61.522 42.846 1.00 53.19 460 SER B O 1
ATOM 11309 N N . PHE C 1 7 ? -2.797 30.436 56.582 1.00 79.43 83 PHE C N 1
ATOM 11310 C CA . PHE C 1 7 ? -1.684 31.322 56.907 1.00 75.58 83 PHE C CA 1
ATOM 11311 C C . PHE C 1 7 ? -1.661 32.566 56.011 1.00 67.66 83 PHE C C 1
ATOM 11312 O O . PHE C 1 7 ? -1.445 33.682 56.493 1.00 60.66 83 PHE C O 1
ATOM 11328 N N . TYR C 1 8 ? -1.882 32.379 54.713 1.00 52.08 84 TYR C N 1
ATOM 11329 C CA . TYR C 1 8 ? -1.966 33.514 53.798 1.00 48.20 84 TYR C CA 1
ATOM 11330 C C . TYR C 1 8 ? -3.352 34.124 53.831 1.00 45.95 84 TYR C C 1
ATOM 11331 O O . TYR C 1 8 ? -4.352 33.421 53.958 1.00 45.53 84 TYR C O 1
ATOM 11349 N N . TRP C 1 9 ? -3.404 35.443 53.721 1.00 35.49 85 TRP C N 1
ATOM 11350 C CA . TRP C 1 9 ? -4.671 36.147 53.761 1.00 31.19 85 TRP C CA 1
ATOM 11351 C C . TRP C 1 9 ? -5.426 35.983 52.455 1.00 33.62 85 TRP C C 1
ATOM 11352 O O . TRP C 1 9 ? -4.841 35.955 51.381 1.00 34.06 85 TRP C O 1
ATOM 11373 N N . ARG C 1 10 ? -6.738 35.864 52.561 1.00 34.51 86 ARG C N 1
ATOM 11374 C CA . ARG C 1 10 ? -7.611 36.043 51.416 1.00 45.35 86 ARG C CA 1
ATOM 11375 C C . ARG C 1 10 ? -8.830 36.786 51.911 1.00 36.54 86 ARG C C 1
ATOM 11376 O O . ARG C 1 10 ? -9.150 36.731 53.096 1.00 41.57 86 ARG C O 1
ATOM 11397 N N . ALA C 1 11 ? -9.489 37.508 51.015 1.00 30.92 87 ALA C N 1
ATOM 11398 C CA . ALA C 1 11 ? -10.691 38.237 51.376 1.00 32.12 87 ALA C CA 1
ATOM 11399 C C . ALA C 1 11 ? -11.763 37.262 51.851 1.00 47.60 87 ALA C C 1
ATOM 11400 O O . ALA C 1 11 ? -11.746 36.069 51.517 1.00 36.06 87 ALA C O 1
ATOM 11407 N N . LYS C 1 12 ? -12.684 37.779 52.654 1.00 41.05 88 LYS C N 1
ATOM 11408 C CA . LYS C 1 12 ? -13.850 37.017 53.074 1.00 41.51 88 LYS C CA 1
ATOM 11409 C C . LYS C 1 12 ? -14.784 36.748 51.881 1.00 40.52 88 LYS C C 1
ATOM 11410 O O . LYS C 1 12 ? -14.817 37.515 50.912 1.00 37.21 88 LYS C O 1
ATOM 11429 N N . SER C 1 13 ? -15.534 35.648 51.954 1.00 43.18 89 SER C N 1
ATOM 11430 C CA . SER C 1 13 ? -16.246 35.112 50.790 1.00 42.97 89 SER C CA 1
ATOM 11431 C C . SER C 1 13 ? -17.123 36.131 50.051 1.00 41.51 89 SER C C 1
ATOM 11432 O O . SER C 1 13 ? -17.211 36.109 48.829 1.00 43.54 89 SER C O 1
ATOM 11440 N N . GLN C 1 14 ? -17.779 37.023 50.777 1.00 33.18 90 GLN C N 1
ATOM 11441 C CA . GLN C 1 14 ? -18.639 38.006 50.122 1.00 41.10 90 GLN C CA 1
ATOM 11442 C C . GLN C 1 14 ? -18.343 39.390 50.657 1.00 45.02 90 GLN C C 1
ATOM 11443 O O . GLN C 1 14 ? -17.962 39.542 51.816 1.00 38.14 90 GLN C O 1
ATOM 11457 N N . MET C 1 15 ? -18.546 40.393 49.815 1.00 37.15 91 MET C N 1
ATOM 11458 C CA . MET C 1 15 ? -18.408 41.773 50.228 1.00 38.94 91 MET C CA 1
ATOM 11459 C C . MET C 1 15 ? -19.589 42.150 51.103 1.00 51.63 91 MET C C 1
ATOM 11460 O O . MET C 1 15 ? -20.729 41.772 50.816 1.00 51.31 91 MET C O 1
ATOM 11474 N N . CYS C 1 16 ? -19.319 42.890 52.174 1.00 41.70 92 CYS C N 1
ATOM 11475 C CA . CYS C 1 16 ? -20.394 43.460 52.965 1.00 40.39 92 CYS C CA 1
ATOM 11476 C C . CYS C 1 16 ? -21.218 44.345 52.054 1.00 42.35 92 CYS C C 1
ATOM 11477 O O . CYS C 1 16 ? -20.685 44.989 51.160 1.00 38.06 92 CYS C O 1
ATOM 11484 N N . GLU C 1 17 ? -22.526 44.366 52.273 1.00 45.30 93 GLU C N 1
ATOM 11485 C CA . GLU C 1 17 ? -23.385 45.304 51.574 1.00 50.47 93 GLU C CA 1
ATOM 11486 C C . GLU C 1 17 ? -22.966 46.691 52.013 1.00 41.08 93 GLU C C 1
ATOM 11487 O O . GLU C 1 17 ? -22.735 46.927 53.202 1.00 38.83 93 GLU C O 1
ATOM 11499 N N . VAL C 1 18 ? -22.862 47.612 51.065 1.00 42.87 94 VAL C N 1
ATOM 11500 C CA . VAL C 1 18 ? -22.459 48.975 51.392 1.00 37.30 94 VAL C CA 1
ATOM 11501 C C . VAL C 1 18 ? -23.658 49.898 51.286 1.00 38.80 94 VAL C C 1
ATOM 11502 O O . VAL C 1 18 ? -24.124 50.210 50.191 1.00 47.20 94 VAL C O 1
ATOM 11515 N N . LYS C 1 19 ? -24.154 50.339 52.435 1.00 40.04 95 LYS C N 1
ATOM 11516 C CA . LYS C 1 19 ? -25.330 51.211 52.474 1.00 38.91 95 LYS C CA 1
ATOM 11517 C C . LYS C 1 19 ? -24.928 52.661 52.693 1.00 41.59 95 LYS C C 1
ATOM 11518 O O . LYS C 1 19 ? -25.723 53.570 52.458 1.00 38.12 95 LYS C O 1
ATOM 11537 N N . GLY C 1 20 ? -23.693 52.861 53.162 1.00 44.09 96 GLY C N 1
ATOM 11538 C CA . GLY C 1 20 ? -23.158 54.188 53.427 1.00 42.53 96 GLY C CA 1
ATOM 11539 C C . GLY C 1 20 ? -21.663 54.156 53.734 1.00 36.96 96 GLY C C 1
ATOM 11540 O O . GLY C 1 20 ? -21.035 53.090 53.754 1.00 34.30 96 GLY C O 1
ATOM 11544 N N . TRP C 1 21 ? -21.093 55.330 53.979 1.00 29.76 97 TRP C N 1
ATOM 11545 C CA . TRP C 1 21 ? -19.653 55.459 54.215 1.00 35.17 97 TRP C CA 1
ATOM 11546 C C . TRP C 1 21 ? -19.376 56.324 55.427 1.00 43.26 97 TRP C C 1
ATOM 11547 O O . TRP C 1 21 ? -19.834 57.469 55.486 1.00 42.69 97 TRP C O 1
ATOM 11568 N N . VAL C 1 22 ? -18.613 55.801 56.386 1.00 35.79 98 VAL C N 1
ATOM 11569 C CA . VAL C 1 22 ? -18.258 56.596 57.562 1.00 24.04 98 VAL C CA 1
ATOM 11570 C C . VAL C 1 22 ? -16.748 56.800 57.686 1.00 30.72 98 VAL C C 1
ATOM 11571 O O . VAL C 1 22 ? -15.969 55.915 57.337 1.00 25.66 98 VAL C O 1
ATOM 11584 N N . PRO C 1 23 ? -16.338 57.980 58.176 1.00 28.34 99 PRO C N 1
ATOM 11585 C CA . PRO C 1 23 ? -14.913 58.258 58.411 1.00 27.46 99 PRO C CA 1
ATOM 11586 C C . PRO C 1 23 ? -14.374 57.493 59.610 1.00 36.52 99 PRO C C 1
ATOM 11587 O O . PRO C 1 23 ? -14.965 57.481 60.683 1.00 28.54 99 PRO C O 1
ATOM 11598 N N . THR C 1 24 ? -13.243 56.840 59.409 1.00 34.53 100 THR C N 1
ATOM 11599 C CA . THR C 1 24 ? -12.583 56.122 60.470 1.00 31.48 100 THR C CA 1
ATOM 11600 C C . THR C 1 24 ? -11.370 56.926 60.928 1.00 31.90 100 THR C C 1
ATOM 11601 O O . THR C 1 24 ? -10.853 56.706 62.008 1.00 35.35 100 THR C O 1
ATOM 11612 N N . HIS C 1 25 ? -10.937 57.864 60.090 1.00 32.21 101 HIS C N 1
ATOM 11613 C CA . HIS C 1 25 ? -9.811 58.738 60.396 1.00 34.59 101 HIS C CA 1
ATOM 11614 C C . HIS C 1 25 ? -9.973 60.022 59.594 1.00 27.15 101 HIS C C 1
ATOM 11615 O O . HIS C 1 25 ? -9.953 60.001 58.370 1.00 34.06 101 HIS C O 1
ATOM 11630 N N . ARG C 1 26 ? -10.172 61.140 60.277 1.00 29.81 102 ARG C N 1
ATOM 11631 C CA . ARG C 1 26 ? -10.084 62.431 59.616 1.00 34.04 102 ARG C CA 1
ATOM 11632 C C . ARG C 1 26 ? -8.613 62.765 59.584 1.00 39.01 102 ARG C C 1
ATOM 11633 O O . ARG C 1 26 ? -7.876 62.392 60.494 1.00 43.64 102 ARG C O 1
ATOM 11654 N N . GLY C 1 27 ? -8.164 63.432 58.532 1.00 33.74 103 GLY C N 1
ATOM 11655 C CA . GLY C 1 27 ? -6.770 63.818 58.471 1.00 37.21 103 GLY C CA 1
ATOM 11656 C C . GLY C 1 27 ? -6.409 64.651 59.686 1.00 31.50 103 GLY C C 1
ATOM 11657 O O . GLY C 1 27 ? -7.274 65.262 60.308 1.00 40.89 103 GLY C O 1
ATOM 11661 N N . PHE C 1 28 ? -5.134 64.678 60.042 1.00 31.49 104 PHE C N 1
ATOM 11662 C CA . PHE C 1 28 ? -4.698 65.576 61.093 1.00 36.94 104 PHE C CA 1
ATOM 11663 C C . PHE C 1 28 ? -4.992 67.006 60.646 1.00 40.32 104 PHE C C 1
ATOM 11664 O O . PHE C 1 28 ? -4.696 67.371 59.513 1.00 31.06 104 PHE C O 1
ATOM 11681 N N . PRO C 1 29 ? -5.590 67.812 61.537 1.00 41.71 105 PRO C N 1
ATOM 11682 C CA . PRO C 1 29 ? -6.172 69.107 61.176 1.00 42.68 105 PRO C CA 1
ATOM 11683 C C . PRO C 1 29 ? -5.145 70.230 61.094 1.00 41.17 105 PRO C C 1
ATOM 11684 O O . PRO C 1 29 ? -5.374 71.315 61.629 1.00 43.59 105 PRO C O 1
ATOM 11695 N N . TRP C 1 30 ? -4.032 69.969 60.417 1.00 38.65 106 TRP C N 1
ATOM 11696 C CA . TRP C 1 30 ? -2.983 70.958 60.253 1.00 38.99 106 TRP C CA 1
ATOM 11697 C C . TRP C 1 30 ? -3.431 72.058 59.301 1.00 44.62 106 TRP C C 1
ATOM 11698 O O . TRP C 1 30 ? -4.291 71.845 58.442 1.00 39.26 106 TRP C O 1
ATOM 11719 N N . GLY C 1 31 ? -2.828 73.232 59.452 1.00 41.94 107 GLY C N 1
ATOM 11720 C CA . GLY C 1 31 ? -3.161 74.380 58.629 1.00 39.97 107 GLY C CA 1
ATOM 11721 C C . GLY C 1 31 ? -4.097 75.315 59.365 1.00 39.04 107 GLY C C 1
ATOM 11722 O O . GLY C 1 31 ? -5.105 74.871 59.906 1.00 47.42 107 GLY C O 1
ATOM 11726 N N . PRO C 1 32 ? -3.788 76.621 59.368 1.00 50.25 108 PRO C N 1
ATOM 11727 C CA . PRO C 1 32 ? -2.674 77.244 58.641 1.00 42.30 108 PRO C CA 1
ATOM 11728 C C . PRO C 1 32 ? -1.275 76.971 59.197 1.00 39.24 108 PRO C C 1
ATOM 11729 O O . PRO C 1 32 ? -0.302 77.146 58.462 1.00 42.55 108 PRO C O 1
ATOM 11740 N N . GLU C 1 33 ? -1.155 76.557 60.454 1.00 34.33 109 GLU C N 1
ATOM 11741 C CA . GLU C 1 33 ? 0.167 76.222 60.983 1.00 48.20 109 GLU C CA 1
ATOM 11742 C C . GLU C 1 33 ? 0.319 74.718 61.225 1.00 43.42 109 GLU C C 1
ATOM 11743 O O . GLU C 1 33 ? -0.665 73.982 61.316 1.00 37.24 109 GLU C O 1
ATOM 11755 N N . LEU C 1 34 ? 1.560 74.267 61.331 1.00 39.04 110 LEU C N 1
ATOM 11756 C CA . LEU C 1 34 ? 1.819 72.874 61.650 1.00 36.71 110 LEU C CA 1
ATOM 11757 C C . LEU C 1 34 ? 2.999 72.792 62.594 1.00 36.09 110 LEU C C 1
ATOM 11758 O O . LEU C 1 34 ? 3.840 73.698 62.625 1.00 32.55 110 LEU C O 1
ATOM 11774 N N . PRO C 1 35 ? 3.044 71.734 63.414 1.00 31.81 111 PRO C N 1
ATOM 11775 C CA . PRO C 1 35 ? 4.190 71.613 64.312 1.00 36.13 111 PRO C CA 1
ATOM 11776 C C . PRO C 1 35 ? 5.443 71.347 63.507 1.00 37.25 111 PRO C C 1
ATOM 11777 O O . PRO C 1 35 ? 5.346 70.955 62.342 1.00 39.35 111 PRO C O 1
ATOM 11788 N N . GLY C 1 36 ? 6.599 71.561 64.118 1.00 32.56 112 GLY C N 1
ATOM 11789 C CA . GLY C 1 36 ? 7.859 71.254 63.480 1.00 36.30 112 GLY C CA 1
ATOM 11790 C C . GLY C 1 36 ? 8.122 69.765 63.506 1.00 34.36 112 GLY C C 1
ATOM 11791 O O . GLY C 1 36 ? 7.490 69.028 64.261 1.00 39.71 112 GLY C O 1
ATOM 11795 N N . ASP C 1 37 ? 9.039 69.329 62.651 1.00 37.07 113 ASP C N 1
ATOM 11796 C CA . ASP C 1 37 ? 9.471 67.933 62.603 1.00 45.24 113 ASP C CA 1
ATOM 11797 C C . ASP C 1 37 ? 8.428 66.978 62.011 1.00 39.30 113 ASP C C 1
ATOM 11798 O O . ASP C 1 37 ? 8.545 65.765 62.173 1.00 36.86 113 ASP C O 1
ATOM 11807 N N . LEU C 1 38 ? 7.412 67.511 61.333 1.00 29.86 114 LEU C N 1
ATOM 11808 C CA . LEU C 1 38 ? 6.508 66.668 60.563 1.00 29.01 114 LEU C CA 1
ATOM 11809 C C . LEU C 1 38 ? 7.162 66.354 59.225 1.00 34.48 114 LEU C C 1
ATOM 11810 O O . LEU C 1 38 ? 7.745 67.226 58.583 1.00 31.06 114 LEU C O 1
ATOM 11826 N N . ILE C 1 39 ? 7.062 65.103 58.806 1.00 33.47 115 ILE C N 1
ATOM 11827 C CA . ILE C 1 39 ? 7.471 64.732 57.466 1.00 31.64 115 ILE C CA 1
ATOM 11828 C C . ILE C 1 39 ? 6.312 65.016 56.523 1.00 31.69 115 ILE C C 1
ATOM 11829 O O . ILE C 1 39 ? 5.223 64.479 56.689 1.00 36.54 115 ILE C O 1
ATOM 11845 N N . LEU C 1 40 ? 6.547 65.876 55.541 1.00 25.32 116 LEU C N 1
ATOM 11846 C CA . LEU C 1 40 ? 5.515 66.248 54.578 1.00 28.36 116 LEU C CA 1
ATOM 11847 C C . LEU C 1 40 ? 5.419 65.172 53.511 1.00 27.15 116 LEU C C 1
ATOM 11848 O O . LEU C 1 40 ? 6.427 64.731 52.989 1.00 28.73 116 LEU C O 1
ATOM 11864 N N . SER C 1 41 ? 4.201 64.770 53.179 1.00 31.53 117 SER C N 1
ATOM 11865 C CA . SER C 1 41 ? 4.003 63.578 52.376 1.00 31.81 117 SER C CA 1
ATOM 11866 C C . SER C 1 41 ? 3.272 63.853 51.065 1.00 27.96 117 SER C C 1
ATOM 11867 O O . SER C 1 41 ? 2.428 64.736 50.986 1.00 30.26 117 SER C O 1
ATOM 11875 N N . ARG C 1 42 ? 3.595 63.073 50.041 1.00 31.19 118 ARG C N 1
ATOM 11876 C CA . ARG C 1 42 ? 2.776 63.037 48.839 1.00 36.13 118 ARG C CA 1
ATOM 11877 C C . ARG C 1 42 ? 2.678 61.608 48.320 1.00 26.04 118 ARG C C 1
ATOM 11878 O O . ARG C 1 42 ? 3.417 60.724 48.758 1.00 29.84 118 ARG C O 1
ATOM 11899 N N . ARG C 1 43 ? 1.754 61.390 47.392 1.00 29.39 119 ARG C N 1
ATOM 11900 C CA . ARG C 1 43 ? 1.552 60.078 46.785 1.00 29.32 119 ARG C CA 1
ATOM 11901 C C . ARG C 1 43 ? 1.267 59.024 47.848 1.00 24.72 119 ARG C C 1
ATOM 11902 O O . ARG C 1 43 ? 1.686 57.870 47.738 1.00 26.29 119 ARG C O 1
ATOM 11923 N N . ALA C 1 44 ? 0.505 59.428 48.858 1.00 24.71 120 ALA C N 1
ATOM 11924 C CA . ALA C 1 44 ? 0.189 58.567 49.990 1.00 24.62 120 ALA C CA 1
ATOM 11925 C C . ALA C 1 44 ? -1.000 57.674 49.710 1.00 27.44 120 ALA C C 1
ATOM 11926 O O . ALA C 1 44 ? -1.883 58.032 48.932 1.00 27.79 120 ALA C O 1
ATOM 11933 N N . TYR C 1 45 ? -1.009 56.513 50.356 1.00 24.59 121 TYR C N 1
ATOM 11934 C CA . TYR C 1 45 ? -2.144 55.593 50.339 1.00 25.82 121 TYR C CA 1
ATOM 11935 C C . TYR C 1 45 ? -2.098 54.788 51.622 1.00 25.23 121 TYR C C 1
ATOM 11936 O O . TYR C 1 45 ? -1.170 54.916 52.424 1.00 25.75 121 TYR C O 1
ATOM 11954 N N . VAL C 1 46 ? -3.090 53.938 51.813 1.00 26.52 122 VAL C N 1
ATOM 11955 C CA . VAL C 1 46 ? -3.211 53.197 53.047 1.00 24.57 122 VAL C CA 1
ATOM 11956 C C . VAL C 1 46 ? -3.203 51.719 52.740 1.00 29.17 122 VAL C C 1
ATOM 11957 O O . VAL C 1 46 ? -3.766 51.292 51.738 1.00 27.40 122 VAL C O 1
ATOM 11970 N N . SER C 1 47 ? -2.557 50.939 53.597 1.00 22.53 123 SER C N 1
ATOM 11971 C CA . SER C 1 47 ? -2.605 49.482 53.486 1.00 25.19 123 SER C CA 1
ATOM 11972 C C . SER C 1 47 ? -2.441 48.902 54.890 1.00 32.68 123 SER C C 1
ATOM 11973 O O . SER C 1 47 ? -1.876 49.558 55.760 1.00 26.57 123 SER C O 1
ATOM 11981 N N . CYS C 1 48 ? -2.943 47.684 55.109 1.00 30.43 124 CYS C N 1
ATOM 11982 C CA . CYS C 1 48 ? -3.068 47.130 56.457 1.00 26.01 124 CYS C CA 1
ATOM 11983 C C . CYS C 1 48 ? -2.412 45.778 56.615 1.00 26.25 124 CYS C C 1
ATOM 11984 O O . CYS C 1 48 ? -2.319 44.996 55.657 1.00 30.22 124 CYS C O 1
ATOM 11991 N N . ASP C 1 49 ? -1.960 45.474 57.829 1.00 25.86 125 ASP C N 1
ATOM 11992 C CA . ASP C 1 49 ? -1.621 44.084 58.131 1.00 24.72 125 ASP C CA 1
ATOM 11993 C C . ASP C 1 49 ? -2.841 43.425 58.795 1.00 31.68 125 ASP C C 1
ATOM 11994 O O . ASP C 1 49 ? -3.960 43.902 58.619 1.00 36.04 125 ASP C O 1
ATOM 12003 N N . LEU C 1 50 ? -2.649 42.334 59.526 1.00 30.29 126 LEU C N 1
ATOM 12004 C CA . LEU C 1 50 ? -3.788 41.631 60.114 1.00 40.63 126 LEU C CA 1
ATOM 12005 C C . LEU C 1 50 ? -4.253 42.290 61.401 1.00 31.11 126 LEU C C 1
ATOM 12006 O O . LEU C 1 50 ? -5.238 41.864 62.011 1.00 42.60 126 LEU C O 1
ATOM 12022 N N . THR C 1 51 ? -3.561 43.344 61.803 1.00 34.37 127 THR C N 1
ATOM 12023 C CA . THR C 1 51 ? -3.857 44.000 63.067 1.00 38.17 127 THR C CA 1
ATOM 12024 C C . THR C 1 51 ? -4.287 45.448 62.872 1.00 38.87 127 THR C C 1
ATOM 12025 O O . THR C 1 51 ? -5.303 45.869 63.410 1.00 43.02 127 THR C O 1
ATOM 12036 N N . SER C 1 52 ? -3.528 46.210 62.093 1.00 35.91 128 SER C N 1
ATOM 12037 C CA . SER C 1 52 ? -3.819 47.634 61.937 1.00 39.24 128 SER C CA 1
ATOM 12038 C C . SER C 1 52 ? -3.367 48.196 60.586 1.00 31.26 128 SER C C 1
ATOM 12039 O O . SER C 1 52 ? -2.864 47.465 59.733 1.00 31.90 128 SER C O 1
ATOM 12047 N N . CYS C 1 53 ? -3.529 49.505 60.410 1.00 29.29 129 CYS C N 1
ATOM 12048 C CA . CYS C 1 53 ? -3.374 50.114 59.095 1.00 27.45 129 CYS C CA 1
ATOM 12049 C C . CYS C 1 53 ? -2.301 51.195 59.091 1.00 31.59 129 CYS C C 1
ATOM 12050 O O . CYS C 1 53 ? -2.050 51.845 60.097 1.00 28.71 129 CYS C O 1
ATOM 12057 N N . PHE C 1 54 ? -1.659 51.360 57.941 1.00 26.33 130 PHE C N 1
ATOM 12058 C CA . PHE C 1 54 ? -0.535 52.268 57.812 1.00 25.73 130 PHE C CA 1
ATOM 12059 C C . PHE C 1 54 ? -0.722 53.184 56.630 1.00 28.01 130 PHE C C 1
ATOM 12060 O O . PHE C 1 54 ? -1.332 52.814 55.613 1.00 28.58 130 PHE C O 1
ATOM 12077 N N . LYS C 1 55 ? -0.205 54.392 56.786 1.00 28.22 131 LYS C N 1
ATOM 12078 C CA . LYS C 1 55 ? -0.085 55.332 55.694 1.00 22.97 131 LYS C CA 1
ATOM 12079 C C . LYS C 1 55 ? 1.310 55.191 55.077 1.00 27.63 131 LYS C C 1
ATOM 12080 O O . LYS C 1 55 ? 2.326 55.346 55.759 1.00 28.64 131 LYS C O 1
ATOM 12099 N N . PHE C 1 56 ? 1.336 54.862 53.789 1.00 28.14 132 PHE C N 1
ATOM 12100 C CA . PHE C 1 56 ? 2.561 54.772 52.998 1.00 26.52 132 PHE C CA 1
ATOM 12101 C C . PHE C 1 56 ? 2.643 56.039 52.154 1.00 29.45 132 PHE C C 1
ATOM 12102 O O . PHE C 1 56 ? 1.636 56.471 51.567 1.00 26.39 132 PHE C O 1
ATOM 12119 N N . PHE C 1 57 ? 3.823 56.640 52.080 1.00 22.18 133 PHE C N 1
ATOM 12120 C CA . PHE C 1 57 ? 3.976 57.903 51.352 1.00 26.88 133 PHE C CA 1
ATOM 12121 C C . PHE C 1 57 ? 5.414 58.197 50.945 1.00 25.90 133 PHE C C 1
ATOM 12122 O O . PHE C 1 57 ? 6.355 57.683 51.550 1.00 24.79 133 PHE C O 1
ATOM 12139 N N . ILE C 1 58 ? 5.552 59.035 49.911 1.00 24.16 134 ILE C N 1
ATOM 12140 C CA . ILE C 1 58 ? 6.830 59.594 49.489 1.00 27.21 134 ILE C CA 1
ATOM 12141 C C . ILE C 1 58 ? 7.004 60.923 50.233 1.00 25.50 134 ILE C C 1
ATOM 12142 O O . ILE C 1 58 ? 6.126 61.796 50.186 1.00 25.03 134 ILE C O 1
ATOM 12158 N N . ALA C 1 59 ? 8.109 61.049 50.959 1.00 18.84 135 ALA C N 1
ATOM 12159 C CA . ALA C 1 59 ? 8.395 62.247 51.744 1.00 24.92 135 ALA C CA 1
ATOM 12160 C C . ALA C 1 59 ? 9.041 63.312 50.869 1.00 31.31 135 ALA C C 1
ATOM 12161 O O . ALA C 1 59 ? 9.886 62.992 50.046 1.00 30.89 135 ALA C O 1
ATOM 12168 N N . TYR C 1 60 ? 8.667 64.578 51.039 1.00 34.10 136 TYR C N 1
ATOM 12169 C CA . TYR C 1 60 ? 9.324 65.623 50.250 1.00 38.01 136 TYR C CA 1
ATOM 12170 C C . TYR C 1 60 ? 9.875 66.791 51.071 1.00 39.14 136 TYR C C 1
ATOM 12171 O O . TYR C 1 60 ? 10.548 67.673 50.527 1.00 36.52 136 TYR C O 1
ATOM 12189 N N . GLY C 1 61 ? 9.625 66.789 52.374 1.00 31.62 137 GLY C N 1
ATOM 12190 C CA . GLY C 1 61 ? 10.236 67.784 53.237 1.00 29.80 137 GLY C CA 1
ATOM 12191 C C . GLY C 1 61 ? 9.935 67.595 54.706 1.00 33.29 137 GLY C C 1
ATOM 12192 O O . GLY C 1 61 ? 9.113 66.757 55.085 1.00 33.85 137 GLY C O 1
ATOM 12196 N N . LEU C 1 62 ? 10.612 68.392 55.527 1.00 29.34 138 LEU C N 1
ATOM 12197 C CA . LEU C 1 62 ? 10.440 68.383 56.969 1.00 29.80 138 LEU C CA 1
ATOM 12198 C C . LEU C 1 62 ? 10.101 69.805 57.409 1.00 37.96 138 LEU C C 1
ATOM 12199 O O . LEU C 1 62 ? 10.762 70.762 56.999 1.00 35.85 138 LEU C O 1
ATOM 12215 N N . SER C 1 63 ? 9.065 69.954 58.225 1.00 31.96 139 SER C N 1
ATOM 12216 C CA . SER C 1 63 ? 8.646 71.281 58.665 1.00 39.56 139 SER C CA 1
ATOM 12217 C C . SER C 1 63 ? 9.567 71.817 59.768 1.00 41.00 139 SER C C 1
ATOM 12218 O O . SER C 1 63 ? 10.107 71.058 60.564 1.00 31.01 139 SER C O 1
ATOM 12226 N N . ALA C 1 64 ? 9.739 73.132 59.803 1.00 38.88 140 ALA C N 1
ATOM 12227 C CA . ALA C 1 64 ? 10.520 73.790 60.848 1.00 45.37 140 ALA C CA 1
ATOM 12228 C C . ALA C 1 64 ? 10.048 75.233 60.963 1.00 42.97 140 ALA C C 1
ATOM 12229 O O . ALA C 1 64 ? 10.279 76.031 60.059 1.00 48.06 140 ALA C O 1
ATOM 12236 N N . ASN C 1 65 ? 9.377 75.557 62.066 1.00 48.69 141 ASN C N 1
ATOM 12237 C CA . ASN C 1 65 ? 8.849 76.902 62.286 1.00 53.58 141 ASN C CA 1
ATOM 12238 C C . ASN C 1 65 ? 8.028 77.396 61.096 1.00 54.27 141 ASN C C 1
ATOM 12239 O O . ASN C 1 65 ? 8.227 78.510 60.606 1.00 50.65 141 ASN C O 1
ATOM 12250 N N . GLN C 1 66 ? 7.119 76.540 60.636 1.00 44.58 142 GLN C N 1
ATOM 12251 C CA . GLN C 1 66 ? 6.138 76.879 59.604 1.00 45.79 142 GLN C CA 1
ATOM 12252 C C . GLN C 1 66 ? 6.707 76.862 58.189 1.00 47.57 142 GLN C C 1
ATOM 12253 O O . GLN C 1 66 ? 5.948 76.887 57.219 1.00 53.98 142 GLN C O 1
ATOM 12267 N N . HIS C 1 67 ? 8.031 76.807 58.072 1.00 41.43 143 HIS C N 1
ATOM 12268 C CA . HIS C 1 67 ? 8.681 76.720 56.768 1.00 52.53 143 HIS C CA 1
ATOM 12269 C C . HIS C 1 67 ? 9.424 75.384 56.638 1.00 50.36 143 HIS C C 1
ATOM 12270 O O . HIS C 1 67 ? 9.546 74.631 57.606 1.00 44.39 143 HIS C O 1
ATOM 12285 N N . LEU C 1 68 ? 9.906 75.089 55.436 1.00 42.77 144 LEU C N 1
ATOM 12286 C CA . LEU C 1 68 ? 10.625 73.853 55.183 1.00 42.99 144 LEU C CA 1
ATOM 12287 C C . LEU C 1 68 ? 12.043 73.925 55.707 1.00 43.86 144 LEU C C 1
ATOM 12288 O O . LEU C 1 68 ? 12.775 74.859 55.402 1.00 43.59 144 LEU C O 1
ATOM 12304 N N . LEU C 1 69 ? 12.447 72.931 56.482 1.00 35.54 145 LEU C N 1
ATOM 12305 C CA . LEU C 1 69 ? 13.862 72.782 56.770 1.00 35.23 145 LEU C CA 1
ATOM 12306 C C . LEU C 1 69 ? 14.559 72.750 55.413 1.00 34.82 145 LEU C C 1
ATOM 12307 O O . LEU C 1 69 ? 14.006 72.228 54.445 1.00 38.27 145 LEU C O 1
ATOM 12323 N N . ASN C 1 70 ? 15.760 73.316 55.332 1.00 31.76 146 ASN C N 1
ATOM 12324 C CA . ASN C 1 70 ? 16.521 73.319 54.084 1.00 34.27 146 ASN C CA 1
ATOM 12325 C C . ASN C 1 70 ? 17.339 72.034 53.925 1.00 40.72 146 ASN C C 1
ATOM 12326 O O . ASN C 1 70 ? 18.440 71.904 54.480 1.00 35.67 146 ASN C O 1
ATOM 12336 N N . THR C 1 71 ? 16.798 71.093 53.155 1.00 33.85 147 THR C N 1
ATOM 12337 C CA . THR C 1 71 ? 17.425 69.785 52.984 1.00 31.66 147 THR C CA 1
ATOM 12338 C C . THR C 1 71 ? 17.335 69.295 51.552 1.00 33.32 147 THR C C 1
ATOM 12339 O O . THR C 1 71 ? 16.870 70.005 50.674 1.00 35.93 147 THR C O 1
ATOM 12350 N N . SER C 1 72 ? 17.760 68.050 51.336 1.00 32.21 148 SER C N 1
ATOM 12351 C CA . SER C 1 72 ? 17.678 67.424 50.019 1.00 40.07 148 SER C CA 1
ATOM 12352 C C . SER C 1 72 ? 16.466 66.501 49.867 1.00 36.91 148 SER C C 1
ATOM 12353 O O . SER C 1 72 ? 16.379 65.747 48.903 1.00 45.95 148 SER C O 1
ATOM 12361 N N . MET C 1 73 ? 15.530 66.573 50.807 1.00 30.04 149 MET C N 1
ATOM 12362 C CA . MET C 1 73 ? 14.437 65.607 50.874 1.00 34.15 149 MET C CA 1
ATOM 12363 C C . MET C 1 73 ? 13.511 65.673 49.653 1.00 36.38 149 MET C C 1
ATOM 12364 O O . MET C 1 73 ? 12.958 64.654 49.221 1.00 29.14 149 MET C O 1
ATOM 12378 N N . GLU C 1 74 ? 13.360 66.853 49.064 1.00 34.47 150 GLU C N 1
ATOM 12379 C CA . GLU C 1 74 ? 12.410 66.987 47.968 1.00 43.49 150 GLU C CA 1
ATOM 12380 C C . GLU C 1 74 ? 12.843 66.217 46.720 1.00 37.99 150 GLU C C 1
ATOM 12381 O O . GLU C 1 74 ? 11.995 65.723 45.988 1.00 43.47 150 GLU C O 1
ATOM 12393 N N . TRP C 1 75 ? 14.145 66.102 46.469 1.00 35.16 151 TRP C N 1
ATOM 12394 C CA . TRP C 1 75 ? 14.589 65.450 45.232 1.00 37.05 151 TRP C CA 1
ATOM 12395 C C . TRP C 1 75 ? 15.263 64.108 45.458 1.00 38.10 151 TRP C C 1
ATOM 12396 O O . TRP C 1 75 ? 15.447 63.343 44.507 1.00 35.57 151 TRP C O 1
ATOM 12417 N N . GLU C 1 76 ? 15.649 63.823 46.698 1.00 33.84 152 GLU C N 1
ATOM 12418 C CA . GLU C 1 76 ? 16.064 62.472 47.051 1.00 28.97 152 GLU C CA 1
ATOM 12419 C C . GLU C 1 76 ? 14.841 61.790 47.656 1.00 35.48 152 GLU C C 1
ATOM 12420 O O . GLU C 1 76 ? 14.606 61.846 48.857 1.00 29.90 152 GLU C O 1
ATOM 12432 N N . GLU C 1 77 ? 14.050 61.159 46.802 1.00 30.64 156 GLU C N 1
ATOM 12433 C CA . GLU C 1 77 ? 12.724 60.716 47.195 1.00 28.72 156 GLU C CA 1
ATOM 12434 C C . GLU C 1 77 ? 12.746 59.339 47.836 1.00 27.89 156 GLU C C 1
ATOM 12435 O O . GLU C 1 77 ? 13.330 58.404 47.284 1.00 24.28 156 GLU C O 1
ATOM 12447 N N . SER C 1 78 ? 12.090 59.212 48.988 1.00 28.17 157 SER C N 1
ATOM 12448 C CA . SER C 1 78 ? 12.022 57.929 49.676 1.00 29.29 157 SER C CA 1
ATOM 12449 C C . SER C 1 78 ? 10.625 57.611 50.220 1.00 24.90 157 SER C C 1
ATOM 12450 O O . SER C 1 78 ? 9.866 58.497 50.596 1.00 23.54 157 SER C O 1
ATOM 12458 N N . LEU C 1 79 ? 10.316 56.319 50.235 1.00 27.21 158 LEU C N 1
ATOM 12459 C CA . LEU C 1 79 ? 9.060 55.796 50.744 1.00 26.20 158 LEU C CA 1
ATOM 12460 C C . LEU C 1 79 ? 9.120 55.610 52.251 1.00 23.70 158 LEU C C 1
ATOM 12461 O O . LEU C 1 79 ? 10.078 55.037 52.762 1.00 24.70 158 LEU C O 1
ATOM 12477 N N . TYR C 1 80 ? 8.089 56.080 52.946 1.00 20.58 159 TYR C N 1
ATOM 12478 C CA . TYR C 1 80 ? 7.970 55.942 54.398 1.00 28.77 159 TYR C CA 1
ATOM 12479 C C . TYR C 1 80 ? 6.632 55.300 54.733 1.00 25.80 159 TYR C C 1
ATOM 12480 O O . TYR C 1 80 ? 5.709 55.295 53.911 1.00 24.64 159 TYR C O 1
ATOM 12498 N N . LYS C 1 81 ? 6.515 54.773 55.946 1.00 26.96 160 LYS C N 1
ATOM 12499 C CA . LYS C 1 81 ? 5.201 54.466 56.485 1.00 29.29 160 LYS C CA 1
ATOM 12500 C C . LYS C 1 81 ? 5.036 54.931 57.927 1.00 33.00 160 LYS C C 1
ATOM 12501 O O . LYS C 1 81 ? 6.011 55.022 58.685 1.00 23.62 160 LYS C O 1
ATOM 12520 N N . THR C 1 82 ? 3.787 55.245 58.278 1.00 20.76 161 THR C N 1
ATOM 12521 C CA . THR C 1 82 ? 3.422 55.702 59.605 1.00 21.92 161 THR C CA 1
ATOM 12522 C C . THR C 1 82 ? 2.133 54.979 60.017 1.00 23.19 161 THR C C 1
ATOM 12523 O O . THR C 1 82 ? 1.247 54.786 59.191 1.00 29.32 161 THR C O 1
ATOM 12534 N N . PRO C 1 83 ? 2.013 54.579 61.292 1.00 26.52 162 PRO C N 1
ATOM 12535 C CA . PRO C 1 83 ? 0.708 54.047 61.716 1.00 22.88 162 PRO C CA 1
ATOM 12536 C C . PRO C 1 83 ? -0.371 55.092 61.496 1.00 19.87 162 PRO C C 1
ATOM 12537 O O . PRO C 1 83 ? -0.133 56.269 61.793 1.00 23.01 162 PRO C O 1
ATOM 12548 N N . ILE C 1 84 ? -1.527 54.682 60.971 1.00 29.64 163 ILE C N 1
ATOM 12549 C CA . ILE C 1 84 ? -2.542 55.638 60.540 1.00 36.39 163 ILE C CA 1
ATOM 12550 C C . ILE C 1 84 ? -2.978 56.578 61.674 1.00 34.77 163 ILE C C 1
ATOM 12551 O O . ILE C 1 84 ? -3.291 57.744 61.426 1.00 41.64 163 ILE C O 1
ATOM 12567 N N . GLY C 1 85 ? -2.969 56.081 62.909 1.00 37.02 164 GLY C N 1
ATOM 12568 C CA . GLY C 1 85 ? -3.389 56.880 64.052 1.00 42.26 164 GLY C CA 1
ATOM 12569 C C . GLY C 1 85 ? -2.362 57.870 64.577 1.00 30.78 164 GLY C C 1
ATOM 12570 O O . GLY C 1 85 ? -2.610 58.588 65.553 1.00 28.14 164 GLY C O 1
ATOM 12574 N N . SER C 1 86 ? -1.208 57.926 63.929 1.00 30.24 165 SER C N 1
ATOM 12575 C CA . SER C 1 86 ? -0.134 58.800 64.363 1.00 29.59 165 SER C CA 1
ATOM 12576 C C . SER C 1 86 ? 0.197 59.842 63.303 1.00 35.68 165 SER C C 1
ATOM 12577 O O . SER C 1 86 ? 0.081 59.584 62.113 1.00 28.03 165 SER C O 1
ATOM 12585 N N . ALA C 1 87 ? 0.623 61.019 63.737 1.00 31.49 166 ALA C N 1
ATOM 12586 C CA . ALA C 1 87 ? 1.168 61.994 62.812 1.00 37.78 166 ALA C CA 1
ATOM 12587 C C . ALA C 1 87 ? 2.547 61.506 62.376 1.00 36.81 166 ALA C C 1
ATOM 12588 O O . ALA C 1 87 ? 3.246 60.829 63.134 1.00 29.83 166 ALA C O 1
ATOM 12595 N N . SER C 1 88 ? 2.931 61.861 61.159 1.00 26.24 167 SER C N 1
ATOM 12596 C CA . SER C 1 88 ? 4.217 61.466 60.599 1.00 30.38 167 SER C CA 1
ATOM 12597 C C . SER C 1 88 ? 5.356 62.327 61.118 1.00 28.11 167 SER C C 1
ATOM 12598 O O . SER C 1 88 ? 5.577 63.440 60.650 1.00 38.73 167 SER C O 1
ATOM 12606 N N . THR C 1 89 ? 6.091 61.796 62.078 1.00 36.57 168 THR C N 1
ATOM 12607 C CA . THR C 1 89 ? 7.237 62.489 62.627 1.00 34.93 168 THR C CA 1
ATOM 12608 C C . THR C 1 89 ? 8.450 61.587 62.496 1.00 37.42 168 THR C C 1
ATOM 12609 O O . THR C 1 89 ? 8.329 60.413 62.124 1.00 30.50 168 THR C O 1
ATOM 12620 N N . LEU C 1 90 ? 9.618 62.132 62.810 1.00 36.18 169 LEU C N 1
ATOM 12621 C CA . LEU C 1 90 ? 10.850 61.352 62.786 1.00 33.48 169 LEU C CA 1
ATOM 12622 C C . LEU C 1 90 ? 10.804 60.224 63.806 1.00 32.16 169 LEU C C 1
ATOM 12623 O O . LEU C 1 90 ? 11.502 59.215 63.667 1.00 36.91 169 LEU C O 1
ATOM 12639 N N . SER C 1 91 ? 9.979 60.395 64.832 1.00 33.01 170 SER C N 1
ATOM 12640 C CA . SER C 1 91 ? 9.836 59.377 65.869 1.00 44.71 170 SER C CA 1
ATOM 12641 C C . SER C 1 91 ? 8.833 58.292 65.502 1.00 37.42 170 SER C C 1
ATOM 12642 O O . SER C 1 91 ? 8.954 57.156 65.954 1.00 44.42 170 SER C O 1
ATOM 12650 N N . THR C 1 92 A 7.843 58.625 64.682 1.00 28.45 170 THR C N 1
ATOM 12651 C CA . THR C 1 92 A 6.781 57.669 64.400 1.00 29.64 170 THR C CA 1
ATOM 12652 C C . THR C 1 92 A 6.865 57.040 63.017 1.00 34.59 170 THR C C 1
ATOM 12653 O O . THR C 1 92 A 6.183 56.051 62.759 1.00 34.39 170 THR C O 1
ATOM 12664 N N . SER C 1 93 ? 7.666 57.620 62.125 1.00 24.30 171 SER C N 1
ATOM 12665 C CA . SER C 1 93 ? 7.702 57.163 60.729 1.00 24.97 171 SER C CA 1
ATOM 12666 C C . SER C 1 93 ? 8.970 56.392 60.428 1.00 24.03 171 SER C C 1
ATOM 12667 O O . SER C 1 93 ? 10.025 56.706 60.957 1.00 26.56 171 SER C O 1
ATOM 12675 N N . GLU C 1 94 ? 8.850 55.404 59.548 1.00 25.32 172 GLU C N 1
ATOM 12676 C CA . GLU C 1 94 ? 9.953 54.544 59.147 1.00 26.90 172 GLU C CA 1
ATOM 12677 C C . GLU C 1 94 ? 10.243 54.720 57.666 1.00 30.17 172 GLU C C 1
ATOM 12678 O O . GLU C 1 94 ? 9.334 54.606 56.841 1.00 23.88 172 GLU C O 1
ATOM 12690 N N . MET C 1 95 ? 11.502 54.999 57.325 1.00 21.69 173 MET C N 1
ATOM 12691 C CA . MET C 1 95 ? 11.927 55.043 55.932 1.00 26.50 173 MET C CA 1
ATOM 12692 C C . MET C 1 95 ? 12.136 53.619 55.431 1.00 26.54 173 MET C C 1
ATOM 12693 O O . MET C 1 95 ? 12.898 52.854 56.025 1.00 27.01 173 MET C O 1
ATOM 12707 N N . ILE C 1 96 ? 11.453 53.262 54.346 1.00 22.17 174 ILE C N 1
ATOM 12708 C CA . ILE C 1 96 ? 11.440 51.883 53.859 1.00 26.03 174 ILE C CA 1
ATOM 12709 C C . ILE C 1 96 ? 12.477 51.637 52.752 1.00 25.71 174 ILE C C 1
ATOM 12710 O O . ILE C 1 96 ? 13.340 50.773 52.875 1.00 27.79 174 ILE C O 1
ATOM 12726 N N . LEU C 1 97 ? 12.359 52.391 51.663 1.00 25.19 175 LEU C N 1
ATOM 12727 C CA . LEU C 1 97 ? 13.229 52.255 50.500 1.00 22.42 175 LEU C CA 1
ATOM 12728 C C . LEU C 1 97 ? 13.216 53.600 49.798 1.00 24.20 175 LEU C C 1
ATOM 12729 O O . LEU C 1 97 ? 12.271 54.379 49.968 1.00 25.46 175 LEU C O 1
ATOM 12745 N N . PRO C 1 98 ? 14.259 53.893 49.018 1.00 27.40 176 PRO C N 1
ATOM 12746 C CA . PRO C 1 98 ? 14.117 55.062 48.148 1.00 23.62 176 PRO C CA 1
ATOM 12747 C C . PRO C 1 98 ? 13.130 54.746 47.032 1.00 26.80 176 PRO C C 1
ATOM 12748 O O . PRO C 1 98 ? 12.946 53.569 46.693 1.00 28.23 176 PRO C O 1
ATOM 12759 N N . GLY C 1 99 ? 12.494 55.771 46.475 1.00 25.99 177 GLY C N 1
ATOM 12760 C CA . GLY C 1 99 ? 11.483 55.557 45.457 1.00 29.54 177 GLY C CA 1
ATOM 12761 C C . GLY C 1 99 ? 10.687 56.806 45.152 1.00 28.06 177 GLY C C 1
ATOM 12762 O O . GLY C 1 99 ? 10.486 57.653 46.029 1.00 25.13 177 GLY C O 1
ATOM 12766 N N . ARG C 1 100 ? 10.231 56.916 43.905 1.00 35.72 178 ARG C N 1
ATOM 12767 C CA . ARG C 1 100 ? 9.425 58.060 43.459 1.00 28.30 178 ARG C CA 1
ATOM 12768 C C . ARG C 1 100 ? 7.952 57.687 43.326 1.00 24.68 178 ARG C C 1
ATOM 12769 O O . ARG C 1 100 ? 7.083 58.549 43.374 1.00 30.66 178 ARG C O 1
ATOM 12790 N N . SER C 1 101 ? 7.684 56.399 43.131 1.00 28.85 179 SER C N 1
ATOM 12791 C CA . SER C 1 101 ? 6.339 55.861 43.235 1.00 29.02 179 SER C CA 1
ATOM 12792 C C . SER C 1 101 ? 6.442 54.460 43.831 1.00 25.76 179 SER C C 1
ATOM 12793 O O . SER C 1 101 ? 7.527 53.860 43.866 1.00 22.61 179 SER C O 1
ATOM 12801 N N . SER C 1 102 ? 5.322 53.943 44.322 1.00 22.36 180 SER C N 1
ATOM 12802 C CA . SER C 1 102 ? 5.360 52.719 45.115 1.00 26.29 180 SER C CA 1
ATOM 12803 C C . SER C 1 102 ? 4.017 51.993 45.148 1.00 23.72 180 SER C C 1
ATOM 12804 O O . SER C 1 102 ? 2.997 52.503 44.685 1.00 24.46 180 SER C O 1
ATOM 12812 N N . SER C 1 103 ? 4.051 50.800 45.723 1.00 27.16 181 SER C N 1
ATOM 12813 C CA . SER C 1 103 ? 2.855 50.049 46.071 1.00 28.76 181 SER C CA 1
ATOM 12814 C C . SER C 1 103 ? 3.266 49.118 47.204 1.00 24.09 181 SER C C 1
ATOM 12815 O O . SER C 1 103 ? 4.425 48.723 47.286 1.00 27.29 181 SER C O 1
ATOM 12823 N N . ALA C 1 104 ? 2.337 48.786 48.092 1.00 21.89 182 ALA C N 1
ATOM 12824 C CA . ALA C 1 104 ? 2.643 47.880 49.195 1.00 21.68 182 ALA C CA 1
ATOM 12825 C C . ALA C 1 104 ? 1.408 47.081 49.538 1.00 28.22 182 ALA C C 1
ATOM 12826 O O . ALA C 1 104 ? 0.285 47.562 49.354 1.00 24.18 182 ALA C O 1
ATOM 12833 N N . CYS C 1 105 ? 1.622 45.860 50.026 1.00 22.26 183 CYS C N 1
ATOM 12834 C CA . CYS C 1 105 ? 0.527 44.987 50.452 1.00 26.60 183 CYS C CA 1
ATOM 12835 C C . CYS C 1 105 ? 1.032 43.847 51.337 1.00 24.92 183 CYS C C 1
ATOM 12836 O O . CYS C 1 105 ? 2.135 43.299 51.126 1.00 26.80 183 CYS C O 1
ATOM 12843 N N . PHE C 1 106 ? 0.218 43.500 52.327 1.00 27.31 184 PHE C N 1
ATOM 12844 C CA . PHE C 1 106 ? 0.573 42.472 53.304 1.00 27.04 184 PHE C CA 1
ATOM 12845 C C . PHE C 1 106 ? -0.165 41.193 52.931 1.00 22.55 184 PHE C C 1
ATOM 12846 O O . PHE C 1 106 ? -1.379 41.214 52.737 1.00 26.10 184 PHE C O 1
ATOM 12863 N N . ASP C 1 107 ? 0.563 40.088 52.805 1.00 27.25 185 ASP C N 1
ATOM 12864 C CA . ASP C 1 107 ? -0.036 38.851 52.292 1.00 31.53 185 ASP C CA 1
ATOM 12865 C C . ASP C 1 107 ? -0.468 37.894 53.402 1.00 45.83 185 ASP C C 1
ATOM 12866 O O . ASP C 1 107 ? -0.978 36.801 53.125 1.00 39.26 185 ASP C O 1
ATOM 12875 N N . GLY C 1 108 ? -0.268 38.316 54.649 1.00 33.85 186 GLY C N 1
ATOM 12876 C CA . GLY C 1 108 ? -0.670 37.532 55.806 1.00 36.34 186 GLY C CA 1
ATOM 12877 C C . GLY C 1 108 ? 0.548 37.137 56.618 1.00 37.85 186 GLY C C 1
ATOM 12878 O O . GLY C 1 108 ? 0.458 36.898 57.819 1.00 39.91 186 GLY C O 1
ATOM 12882 N N . LEU C 1 109 ? 1.694 37.068 55.946 1.00 36.01 187 LEU C N 1
ATOM 12883 C CA . LEU C 1 109 ? 2.944 36.694 56.588 1.00 37.93 187 LEU C CA 1
ATOM 12884 C C . LEU C 1 109 ? 3.914 37.865 56.590 1.00 42.54 187 LEU C C 1
ATOM 12885 O O . LEU C 1 109 ? 4.521 38.172 57.613 1.00 36.09 187 LEU C O 1
ATOM 12901 N N . LYS C 1 110 ? 4.071 38.517 55.443 1.00 39.37 188 LYS C N 1
ATOM 12902 C CA . LYS C 1 110 ? 5.000 39.633 55.355 1.00 28.29 188 LYS C CA 1
ATOM 12903 C C . LYS C 1 110 ? 4.521 40.735 54.408 1.00 37.93 188 LYS C C 1
ATOM 12904 O O . LYS C 1 110 ? 3.608 40.537 53.607 1.00 32.82 188 LYS C O 1
ATOM 12923 N N . TRP C 1 111 ? 5.137 41.905 54.533 1.00 34.15 189 TRP C N 1
ATOM 12924 C CA . TRP C 1 111 ? 4.888 43.013 53.617 1.00 34.13 189 TRP C CA 1
ATOM 12925 C C . TRP C 1 111 ? 5.661 42.822 52.321 1.00 31.81 189 TRP C C 1
ATOM 12926 O O . TRP C 1 111 ? 6.849 42.478 52.326 1.00 28.82 189 TRP C O 1
ATOM 12947 N N . THR C 1 112 ? 4.964 43.032 51.215 1.00 27.41 190 THR C N 1
ATOM 12948 C CA . THR C 1 112 ? 5.586 43.186 49.913 1.00 25.69 190 THR C CA 1
ATOM 12949 C C . THR C 1 112 ? 5.549 44.684 49.599 1.00 30.40 190 THR C C 1
ATOM 12950 O O . THR C 1 112 ? 4.502 45.324 49.724 1.00 26.81 190 THR C O 1
ATOM 12961 N N . VAL C 1 113 ? 6.698 45.248 49.237 1.00 22.19 191 VAL C N 1
ATOM 12962 C CA . VAL C 1 113 ? 6.774 46.665 48.909 1.00 26.79 191 VAL C CA 1
ATOM 12963 C C . VAL C 1 113 ? 7.460 46.801 47.569 1.00 29.23 191 VAL C C 1
ATOM 12964 O O . VAL C 1 113 ? 8.487 46.155 47.335 1.00 24.34 191 VAL C O 1
ATOM 12977 N N . LEU C 1 114 ? 6.889 47.610 46.676 1.00 25.48 192 LEU C N 1
ATOM 12978 C CA . LEU C 1 114 ? 7.552 47.897 45.408 1.00 25.22 192 LEU C CA 1
ATOM 12979 C C . LEU C 1 114 ? 7.846 49.374 45.304 1.00 29.03 192 LEU C C 1
ATOM 12980 O O . LEU C 1 114 ? 7.040 50.193 45.727 1.00 22.77 192 LEU C O 1
ATOM 12996 N N . VAL C 1 115 ? 9.005 49.712 44.749 1.00 23.25 193 VAL C N 1
ATOM 12997 C CA . VAL C 1 115 ? 9.328 51.104 44.455 1.00 19.87 193 VAL C CA 1
ATOM 12998 C C . VAL C 1 115 ? 9.994 51.233 43.102 1.00 26.97 193 VAL C C 1
ATOM 12999 O O . VAL C 1 115 ? 10.721 50.339 42.667 1.00 27.79 193 VAL C O 1
ATOM 13012 N N . ALA C 1 116 ? 9.747 52.366 42.460 1.00 29.01 194 ALA C N 1
ATOM 13013 C CA . ALA C 1 116 ? 10.357 52.700 41.184 1.00 26.52 194 ALA C CA 1
ATOM 13014 C C . ALA C 1 116 ? 11.372 53.809 41.401 1.00 26.70 194 ALA C C 1
ATOM 13015 O O . ALA C 1 116 ? 11.087 54.759 42.125 1.00 25.76 194 ALA C O 1
ATOM 13022 N N . ASN C 1 117 ? 12.538 53.682 40.766 1.00 31.01 195 ASN C N 1
ATOM 13023 C CA . ASN C 1 117 ? 13.572 54.722 40.789 1.00 28.60 195 ASN C CA 1
ATOM 13024 C C . ASN C 1 117 ? 14.230 54.923 39.425 1.00 37.73 195 ASN C C 1
ATOM 13025 O O . ASN C 1 117 ? 14.185 54.039 38.553 1.00 28.09 195 ASN C O 1
ATOM 13036 N N . GLY C 1 118 ? 14.862 56.080 39.256 1.00 35.34 196 GLY C N 1
ATOM 13037 C CA . GLY C 1 118 ? 15.537 56.409 38.011 1.00 41.92 196 GLY C CA 1
ATOM 13038 C C . GLY C 1 118 ? 14.671 57.233 37.076 1.00 46.84 196 GLY C C 1
ATOM 13039 O O . GLY C 1 118 ? 13.454 57.287 37.228 1.00 47.65 196 GLY C O 1
ATOM 13043 N N . ARG C 1 119 ? 15.303 57.886 36.104 1.00 64.40 197 ARG C N 1
ATOM 13044 C CA . ARG C 1 119 ? 14.580 58.686 35.115 1.00 57.75 197 ARG C CA 1
ATOM 13045 C C . ARG C 1 119 ? 14.487 57.944 33.784 1.00 43.48 197 ARG C C 1
ATOM 13046 O O . ARG C 1 119 ? 15.430 57.263 33.371 1.00 42.60 197 ARG C O 1
ATOM 13067 N N . ASP C 1 120 ? 13.341 58.088 33.127 1.00 46.76 198 ASP C N 1
ATOM 13068 C CA . ASP C 1 120 ? 13.069 57.456 31.835 1.00 58.91 198 ASP C CA 1
ATOM 13069 C C . ASP C 1 120 ? 13.783 56.115 31.627 1.00 48.86 198 ASP C C 1
ATOM 13070 O O . ASP C 1 120 ? 13.457 55.128 32.291 1.00 56.87 198 ASP C O 1
ATOM 13079 N N . ARG C 1 121 ? 14.738 56.061 30.703 1.00 50.18 199 ARG C N 1
ATOM 13080 C CA . ARG C 1 121 ? 15.362 54.788 30.331 1.00 50.69 199 ARG C CA 1
ATOM 13081 C C . ARG C 1 121 ? 16.080 54.108 31.488 1.00 45.79 199 ARG C C 1
ATOM 13082 O O . ARG C 1 121 ? 16.320 52.908 31.439 1.00 42.61 199 ARG C O 1
ATOM 13103 N N . ASN C 1 122 ? 16.436 54.866 32.518 1.00 47.51 200 ASN C N 1
ATOM 13104 C CA . ASN C 1 122 ? 17.189 54.310 33.641 1.00 47.81 200 ASN C CA 1
ATOM 13105 C C . ASN C 1 122 ? 16.294 53.737 34.750 1.00 42.99 200 ASN C C 1
ATOM 13106 O O . ASN C 1 122 ? 16.784 53.202 35.745 1.00 44.33 200 ASN C O 1
ATOM 13117 N N . SER C 1 123 ? 14.983 53.833 34.572 1.00 32.97 201 SER C N 1
ATOM 13118 C CA . SER C 1 123 ? 14.055 53.438 35.625 1.00 34.28 201 SER C CA 1
ATOM 13119 C C . SER C 1 123 ? 14.089 51.932 35.898 1.00 39.22 201 SER C C 1
ATOM 13120 O O . SER C 1 123 ? 14.149 51.117 34.982 1.00 38.96 201 SER C O 1
ATOM 13128 N N . PHE C 1 124 ? 14.055 51.576 37.175 1.00 34.14 202 PHE C N 1
ATOM 13129 C CA . PHE C 1 124 ? 13.967 50.185 37.580 1.00 29.41 202 PHE C CA 1
ATOM 13130 C C . PHE C 1 124 ? 13.069 50.111 38.803 1.00 37.62 202 PHE C C 1
ATOM 13131 O O . PHE C 1 124 ? 12.854 51.112 39.497 1.00 31.34 202 PHE C O 1
ATOM 13148 N N . ILE C 1 125 ? 12.534 48.925 39.052 1.00 26.93 203 ILE C N 1
ATOM 13149 C CA . ILE C 1 125 ? 11.704 48.694 40.210 1.00 26.67 203 ILE C CA 1
ATOM 13150 C C . ILE C 1 125 ? 12.407 47.672 41.078 1.00 35.19 203 ILE C C 1
ATOM 13151 O O . ILE C 1 125 ? 13.023 46.726 40.570 1.00 29.04 203 ILE C O 1
ATOM 13167 N N . MET C 1 126 ? 12.370 47.890 42.384 1.00 30.89 204 MET C N 1
ATOM 13168 C CA . MET C 1 126 ? 12.826 46.863 43.314 1.00 37.92 204 MET C CA 1
ATOM 13169 C C . MET C 1 126 ? 11.700 46.471 44.246 1.00 30.19 204 MET C C 1
ATOM 13170 O O . MET C 1 126 ? 10.770 47.250 44.508 1.00 28.06 204 MET C O 1
ATOM 13184 N N . ILE C 1 127 ? 11.785 45.245 44.724 1.00 28.38 205 ILE C N 1
ATOM 13185 C CA . ILE C 1 127 ? 10.730 44.665 45.525 1.00 29.65 205 ILE C CA 1
ATOM 13186 C C . ILE C 1 127 ? 11.343 44.118 46.789 1.00 29.19 205 ILE C C 1
ATOM 13187 O O . ILE C 1 127 ? 12.373 43.432 46.757 1.00 29.39 205 ILE C O 1
ATOM 13203 N N . LYS C 1 128 ? 10.690 44.413 47.897 1.00 27.37 206 LYS C N 1
ATOM 13204 C CA . LYS C 1 128 ? 11.107 43.934 49.196 1.00 33.43 206 LYS C CA 1
ATOM 13205 C C . LYS C 1 128 ? 10.032 43.004 49.752 1.00 35.81 206 LYS C C 1
ATOM 13206 O O . LYS C 1 128 ? 8.844 43.312 49.698 1.00 33.37 206 LYS C O 1
ATOM 13225 N N . TYR C 1 129 ? 10.450 41.860 50.276 1.00 30.76 207 TYR C N 1
ATOM 13226 C CA . TYR C 1 129 ? 9.553 40.997 51.029 1.00 27.65 207 TYR C CA 1
ATOM 13227 C C . TYR C 1 129 ? 10.165 40.875 52.409 1.00 40.03 207 TYR C C 1
ATOM 13228 O O . TYR C 1 129 ? 11.300 40.420 52.547 1.00 35.45 207 TYR C O 1
ATOM 13246 N N . GLY C 1 130 ? 9.432 41.289 53.433 1.00 32.78 208 GLY C N 1
ATOM 13247 C CA . GLY C 1 130 ? 10.044 41.466 54.738 1.00 39.50 208 GLY C CA 1
ATOM 13248 C C . GLY C 1 130 ? 11.275 42.365 54.649 1.00 46.90 208 GLY C C 1
ATOM 13249 O O . GLY C 1 130 ? 11.241 43.451 54.059 1.00 40.41 208 GLY C O 1
ATOM 13253 N N . GLU C 1 131 ? 12.372 41.888 55.225 1.00 38.87 209 GLU C N 1
ATOM 13254 C CA . GLU C 1 131 ? 13.624 42.632 55.310 1.00 45.79 209 GLU C CA 1
ATOM 13255 C C . GLU C 1 131 ? 14.336 42.632 53.971 1.00 55.04 209 GLU C C 1
ATOM 13256 O O . GLU C 1 131 ? 15.063 43.564 53.623 1.00 52.50 209 GLU C O 1
ATOM 13268 N N . GLU C 1 132 ? 14.078 41.577 53.215 1.00 42.88 210 GLU C N 1
ATOM 13269 C CA . GLU C 1 132 ? 14.909 41.173 52.101 1.00 53.16 210 GLU C CA 1
ATOM 13270 C C . GLU C 1 132 ? 14.439 41.818 50.804 1.00 48.46 210 GLU C C 1
ATOM 13271 O O . GLU C 1 132 ? 13.244 41.826 50.507 1.00 45.70 210 GLU C O 1
ATOM 13283 N N . VAL C 1 133 ? 15.381 42.379 50.052 1.00 43.88 211 VAL C N 1
ATOM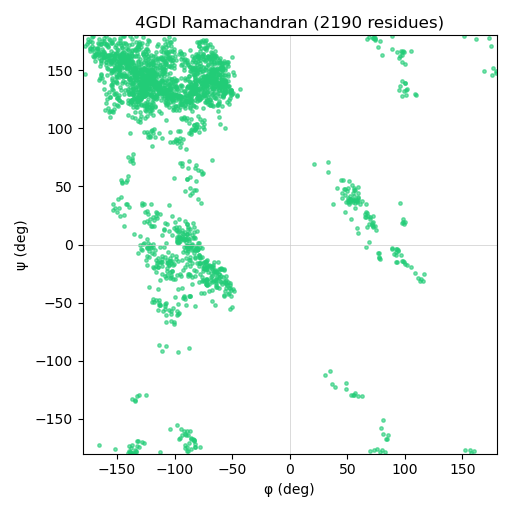 13284 C CA . VAL C 1 133 ? 15.136 42.744 48.664 1.00 35.57 211 VAL C CA 1
ATOM 13285 C C . VAL C 1 133 ? 15.152 41.449 47.864 1.00 47.13 211 VAL C C 1
ATOM 13286 O O . VAL C 1 133 ? 16.164 40.755 47.806 1.00 44.18 211 VAL C O 1
ATOM 13299 N N . THR C 1 134 ? 14.023 41.120 47.254 1.00 40.25 212 THR C N 1
ATOM 13300 C CA . THR C 1 134 ? 13.843 39.806 46.658 1.00 35.04 212 THR C CA 1
ATOM 13301 C C . THR C 1 134 ? 13.898 39.831 45.148 1.00 44.37 212 THR C C 1
ATOM 13302 O O . THR C 1 134 ? 14.169 38.813 44.511 1.00 46.27 212 THR C O 1
ATOM 13313 N N . ASP C 1 135 ? 13.639 40.988 44.561 1.00 38.26 213 ASP C N 1
ATOM 13314 C CA . ASP C 1 135 ? 13.593 41.058 43.115 1.00 34.68 213 ASP C CA 1
ATOM 13315 C C . ASP C 1 135 ? 13.734 42.485 42.632 1.00 36.33 213 ASP C C 1
ATOM 13316 O O . ASP C 1 135 ? 13.547 43.435 43.399 1.00 30.17 213 ASP C O 1
ATOM 13325 N N . THR C 1 136 ? 14.085 42.610 41.358 1.00 29.04 214 THR C N 1
ATOM 13326 C CA . THR C 1 136 ? 14.154 43.880 40.669 1.00 38.86 214 THR C CA 1
ATOM 13327 C C . THR C 1 136 ? 13.900 43.609 39.203 1.00 33.35 214 THR C C 1
ATOM 13328 O O . THR C 1 136 ? 14.083 42.490 38.734 1.00 37.13 214 THR C O 1
ATOM 13339 N N . PHE C 1 137 ? 13.506 44.639 38.473 1.00 30.45 215 PHE C N 1
ATOM 13340 C CA . PHE C 1 137 ? 13.453 44.549 37.021 1.00 36.62 215 PHE C CA 1
ATOM 13341 C C . PHE C 1 137 ? 13.513 45.940 36.411 1.00 39.77 215 PHE C C 1
ATOM 13342 O O . PHE C 1 137 ? 13.247 46.948 37.085 1.00 34.61 215 PHE C O 1
ATOM 13359 N N . SER C 1 138 ? 13.883 45.990 35.137 1.00 41.69 216 SER C N 1
ATOM 13360 C CA . SER C 1 138 ? 14.109 47.256 34.469 1.00 40.97 216 SER C CA 1
ATOM 13361 C C . SER C 1 138 ? 12.981 47.570 33.527 1.00 35.93 216 SER C C 1
ATOM 13362 O O . SER C 1 138 ? 12.168 46.709 33.204 1.00 36.82 216 SER C O 1
ATOM 13370 N N . ALA C 1 139 ? 12.940 48.819 33.089 1.00 31.83 217 ALA C N 1
ATOM 13371 C CA . ALA C 1 139 ? 11.988 49.246 32.084 1.00 28.97 217 ALA C CA 1
ATOM 13372 C C . ALA C 1 139 ? 12.106 48.400 30.820 1.00 42.30 217 ALA C C 1
ATOM 13373 O O . ALA C 1 139 ? 13.178 47.889 30.506 1.00 52.76 217 ALA C O 1
ATOM 13380 N N . SER C 1 140 ? 10.996 48.279 30.095 1.00 43.21 218 SER C N 1
ATOM 13381 C CA . SER C 1 140 ? 10.942 47.541 28.835 1.00 44.78 218 SER C CA 1
ATOM 13382 C C . SER C 1 140 ? 10.564 48.429 27.657 1.00 51.51 218 SER C C 1
ATOM 13383 O O . SER C 1 140 ? 10.823 48.067 26.507 1.00 52.41 218 SER C O 1
ATOM 13391 N N . ARG C 1 141 ? 9.952 49.583 27.936 1.00 39.03 219 ARG C N 1
ATOM 13392 C CA . ARG C 1 141 ? 9.403 50.437 26.878 1.00 36.99 219 ARG C CA 1
ATOM 13393 C C . ARG C 1 141 ? 9.867 51.880 26.960 1.00 40.04 219 ARG C C 1
ATOM 13394 O O . ARG C 1 141 ? 9.112 52.801 26.646 1.00 43.54 219 ARG C O 1
ATOM 13415 N N . GLY C 1 142 ? 11.115 52.078 27.368 1.00 48.18 220 GLY C N 1
ATOM 13416 C CA . GLY C 1 142 ? 11.674 53.409 27.434 1.00 53.00 220 GLY C CA 1
ATOM 13417 C C . GLY C 1 142 ? 11.532 54.052 28.797 1.00 57.04 220 GLY C C 1
ATOM 13418 O O . GLY C 1 142 ? 12.190 55.047 29.077 1.00 50.09 220 GLY C O 1
ATOM 13422 N N . GLY C 1 143 ? 10.681 53.494 29.651 1.00 52.24 221 GLY C N 1
ATOM 13423 C CA . GLY C 1 143 ? 10.482 54.052 30.975 1.00 40.02 221 GLY C CA 1
ATOM 13424 C C . GLY C 1 143 ? 9.759 55.382 30.912 1.00 40.12 221 GLY C C 1
ATOM 13425 O O . GLY C 1 143 ? 9.340 55.809 29.839 1.00 50.15 221 GLY C O 1
ATOM 13429 N N . PRO C 1 144 ? 9.560 56.028 32.070 1.00 37.11 222 PRO C N 1
ATOM 13430 C CA . PRO C 1 144 ? 9.888 55.522 33.403 1.00 38.63 222 PRO C CA 1
ATOM 13431 C C . PRO C 1 144 ? 8.874 54.473 33.845 1.00 31.82 222 PRO C C 1
ATOM 13432 O O . PRO C 1 144 ? 7.696 54.574 33.494 1.00 31.91 222 PRO C O 1
ATOM 13443 N N . LEU C 1 145 ? 9.324 53.464 34.575 1.00 31.95 223 LEU C N 1
ATOM 13444 C CA . LEU C 1 145 ? 8.403 52.594 35.296 1.00 28.26 223 LEU C CA 1
ATOM 13445 C C . LEU C 1 145 ? 7.629 53.372 36.356 1.00 31.29 223 LEU C C 1
ATOM 13446 O O . LEU C 1 145 ? 8.190 54.202 37.077 1.00 30.21 223 LEU C O 1
ATOM 13462 N N . ARG C 1 146 ? 6.334 53.091 36.450 1.00 25.74 224 ARG C N 1
ATOM 13463 C CA . ARG C 1 146 ? 5.461 53.808 37.360 1.00 33.29 224 ARG C CA 1
ATOM 13464 C C . ARG C 1 146 ? 4.592 52.831 38.136 1.00 35.38 224 ARG C C 1
ATOM 13465 O O . ARG C 1 146 ? 3.905 52.008 37.540 1.00 28.77 224 ARG C O 1
ATOM 13486 N N . LEU C 1 147 ? 4.669 52.903 39.462 1.00 24.74 225 LEU C N 1
ATOM 13487 C CA . LEU C 1 147 ? 3.790 52.151 40.341 1.00 24.14 225 LEU C CA 1
ATOM 13488 C C . LEU C 1 147 ? 2.586 53.011 40.718 1.00 23.65 225 LEU C C 1
ATOM 13489 O O . LEU C 1 147 ? 2.664 54.229 40.691 1.00 28.24 225 LEU C O 1
ATOM 13505 N N . PRO C 1 148 ? 1.460 52.373 41.070 1.00 21.38 226 PRO C N 1
ATOM 13506 C CA . PRO C 1 148 ? 0.177 53.092 41.162 1.00 25.36 226 PRO C CA 1
ATOM 13507 C C . PRO C 1 148 ? -0.074 53.910 42.439 1.00 25.43 226 PRO C C 1
ATOM 13508 O O . PRO C 1 148 ? -1.092 54.592 42.521 1.00 26.95 226 PRO C O 1
ATOM 13519 N N . ASN C 1 149 ? 0.828 53.855 43.414 1.00 25.19 227 ASN C N 1
ATOM 13520 C CA . ASN C 1 149 ? 0.645 54.607 44.652 1.00 25.34 227 ASN C CA 1
ATOM 13521 C C . ASN C 1 149 ? -0.701 54.295 45.291 1.00 25.03 227 ASN C C 1
ATOM 13522 O O . ASN C 1 149 ? -1.474 55.177 45.634 1.00 24.88 227 ASN C O 1
ATOM 13533 N N . SER C 1 150 ? -0.944 53.005 45.438 1.00 25.52 228 SER C N 1
ATOM 13534 C CA . SER C 1 150 ? -2.123 52.476 46.092 1.00 27.21 228 SER C CA 1
ATOM 13535 C C . SER C 1 150 ? -1.743 51.048 46.431 1.00 26.36 228 SER C C 1
ATOM 13536 O O . SER C 1 150 ? -0.793 50.519 45.846 1.00 26.08 228 SER C O 1
ATOM 13544 N N . GLU C 1 151 ? -2.440 50.413 47.369 1.00 21.88 229 GLU C N 1
ATOM 13545 C CA . GLU C 1 151 ? -2.035 49.069 47.763 1.00 21.83 229 GLU C CA 1
ATOM 13546 C C . GLU C 1 151 ? -2.160 48.068 46.620 1.00 21.14 229 GLU C C 1
ATOM 13547 O O . GLU C 1 151 ? -3.059 48.169 45.772 1.00 23.80 229 GLU C O 1
ATOM 13559 N N . CYS C 1 152 ? -1.211 47.140 46.585 1.00 21.73 230 CYS C N 1
ATOM 13560 C CA . CYS C 1 152 ? -1.290 45.988 45.712 1.00 22.65 230 CYS C CA 1
ATOM 13561 C C . CYS C 1 152 ? -2.230 44.991 46.373 1.00 27.90 230 CYS C C 1
ATOM 13562 O O . CYS C 1 152 ? -2.676 45.229 47.499 1.00 26.80 230 CYS C O 1
ATOM 13569 N N . ILE C 1 153 ? -2.536 43.903 45.659 1.00 23.49 231 ILE C N 1
ATOM 13570 C CA . ILE C 1 153 ? -3.645 43.022 46.002 1.00 31.48 231 ILE C CA 1
ATOM 13571 C C . ILE C 1 153 ? -3.183 41.594 46.191 1.00 29.44 231 ILE C C 1
ATOM 13572 O O . ILE C 1 153 ? -2.707 40.960 45.249 1.00 30.07 231 ILE C O 1
ATOM 13588 N N . CYS C 1 154 ? -3.351 41.084 47.405 1.00 30.02 232 CYS C N 1
ATOM 13589 C CA . CYS C 1 154 ? -2.884 39.748 47.745 1.00 28.26 232 CYS C CA 1
ATOM 13590 C C . CYS C 1 154 ? -4.036 38.762 47.882 1.00 37.17 232 CYS C C 1
ATOM 13591 O O . CYS C 1 154 ? -5.056 39.041 48.515 1.00 28.99 232 CYS C O 1
ATOM 13598 N N . ILE C 1 155 ? -3.869 37.610 47.248 1.00 28.64 233 ILE C N 1
ATOM 13599 C CA . ILE C 1 155 ? -4.835 36.529 47.345 1.00 38.36 233 ILE C CA 1
ATOM 13600 C C . ILE C 1 155 ? -4.074 35.234 47.577 1.00 41.60 233 ILE C C 1
ATOM 13601 O O . ILE C 1 155 ? -3.383 34.745 46.683 1.00 34.85 233 ILE C O 1
ATOM 13617 N N . GLU C 1 156 ? -4.182 34.699 48.789 1.00 36.12 234 GLU C N 1
ATOM 13618 C CA . GLU C 1 156 ? -3.595 33.403 49.116 1.00 41.36 234 GLU C CA 1
ATOM 13619 C C . GLU C 1 156 ? -2.120 33.331 48.756 1.00 41.45 234 GLU C C 1
ATOM 13620 O O . GLU C 1 156 ? -1.654 32.329 48.224 1.00 36.45 234 GLU C O 1
ATOM 13632 N N . GLY C 1 157 ? -1.390 34.400 49.041 1.00 30.91 235 GLY C N 1
ATOM 13633 C CA . GLY C 1 157 ? 0.046 34.402 48.861 1.00 33.13 235 GLY C CA 1
ATOM 13634 C C . GLY C 1 157 ? 0.524 34.905 47.509 1.00 27.89 235 GLY C C 1
ATOM 13635 O O . GLY C 1 157 ? 1.719 35.080 47.317 1.00 34.97 235 GLY C O 1
ATOM 13639 N N . SER C 1 158 ? -0.387 35.117 46.567 1.00 34.90 236 SER C N 1
ATOM 13640 C CA . SER C 1 158 ? -0.026 35.773 45.311 1.00 37.04 236 SER C CA 1
ATOM 13641 C C . SER C 1 158 ? -0.470 37.230 45.411 1.00 29.10 236 SER C C 1
ATOM 13642 O O . SER C 1 158 ? -1.612 37.504 45.788 1.00 26.81 236 SER C O 1
ATOM 13650 N N . CYS C 1 159 ? 0.427 38.156 45.090 1.00 27.00 237 CYS C N 1
ATOM 13651 C CA . CYS C 1 159 ? 0.109 39.586 45.147 1.00 30.88 237 CYS C CA 1
ATOM 13652 C C . CYS C 1 159 ? 0.218 40.187 43.752 1.00 27.29 237 CYS C C 1
ATOM 13653 O O . CYS C 1 159 ? 1.173 39.914 43.028 1.00 28.62 237 CYS C O 1
ATOM 13660 N N . PHE C 1 160 ? -0.759 41.011 43.397 1.00 23.53 238 PHE C N 1
ATOM 13661 C CA . PHE C 1 160 ? -0.876 41.536 42.047 1.00 22.94 238 PHE C CA 1
ATOM 13662 C C . PHE C 1 160 ? -0.772 43.051 42.091 1.00 33.42 238 PHE C C 1
ATOM 13663 O O . PHE C 1 160 ? -1.310 43.699 42.988 1.00 24.02 238 PHE C O 1
ATOM 13680 N N . VAL C 1 161 ? -0.090 43.615 41.106 1.00 27.65 239 VAL C N 1
ATOM 13681 C CA . VAL C 1 161 ? 0.072 45.052 41.029 1.00 30.75 239 VAL C CA 1
ATOM 13682 C C . VAL C 1 161 ? 0.156 45.447 39.564 1.00 28.30 239 VAL C C 1
ATOM 13683 O O . VAL C 1 161 ? 0.671 44.694 38.733 1.00 27.85 239 VAL C O 1
ATOM 13696 N N . ILE C 1 162 ? -0.362 46.623 39.248 1.00 26.89 240 ILE C N 1
ATOM 13697 C CA . ILE C 1 162 ? -0.289 47.131 37.888 1.00 30.19 240 ILE C CA 1
ATOM 13698 C C . ILE C 1 162 ? 0.922 48.037 37.745 1.00 29.13 240 ILE C C 1
ATOM 13699 O O . ILE C 1 162 ? 1.082 48.981 38.514 1.00 27.67 240 ILE C O 1
ATOM 13715 N N . VAL C 1 163 ? 1.775 47.742 36.771 1.00 26.16 241 VAL C N 1
ATOM 13716 C CA . VAL C 1 163 ? 2.978 48.538 36.528 1.00 32.71 241 VAL C CA 1
ATOM 13717 C C . VAL C 1 163 ? 2.910 49.171 35.151 1.00 29.34 241 VAL C C 1
ATOM 13718 O O . VAL C 1 163 ? 2.689 48.476 34.162 1.00 33.08 241 VAL C O 1
ATOM 13731 N N . SER C 1 164 ? 3.115 50.484 35.088 1.00 29.60 242 SER C N 1
ATOM 13732 C CA . SER C 1 164 ? 2.998 51.213 33.829 1.00 28.34 242 SER C CA 1
ATOM 13733 C C . SER C 1 164 ? 4.374 51.665 33.345 1.00 34.21 242 SER C C 1
ATOM 13734 O O . SER C 1 164 ? 5.281 51.925 34.139 1.00 35.42 242 SER C O 1
ATOM 13742 N N . ASP C 1 165 ? 4.509 51.777 32.031 1.00 31.79 243 ASP C N 1
ATOM 13743 C CA . ASP C 1 165 ? 5.791 52.056 31.408 1.00 30.05 243 ASP C CA 1
ATOM 13744 C C . ASP C 1 165 ? 5.519 52.945 30.194 1.00 27.62 243 ASP C C 1
ATOM 13745 O O . ASP C 1 165 ? 4.360 53.189 29.853 1.00 31.53 243 ASP C O 1
ATOM 13754 N N . GLY C 1 166 ? 6.575 53.434 29.551 1.00 38.32 244 GLY C N 1
ATOM 13755 C CA . GLY C 1 166 ? 6.424 54.227 28.340 1.00 45.79 244 GLY C CA 1
ATOM 13756 C C . GLY C 1 166 ? 6.417 55.723 28.601 1.00 46.80 244 GLY C C 1
ATOM 13757 O O . GLY C 1 166 ? 5.709 56.202 29.482 1.00 43.72 244 GLY C O 1
ATOM 13761 N N . PRO C 1 167 ? 7.198 56.482 27.820 1.00 54.51 245 PRO C N 1
ATOM 13762 C CA . PRO C 1 167 ? 7.381 57.908 28.109 1.00 39.74 245 PRO C CA 1
ATOM 13763 C C . PRO C 1 167 ? 6.195 58.792 27.735 1.00 39.25 245 PRO C C 1
ATOM 13764 O O . PRO C 1 167 ? 6.065 59.893 28.270 1.00 41.20 245 PRO C O 1
ATOM 13775 N N . ASN C 1 168 ? 5.323 58.326 26.855 1.00 40.23 246 ASN C N 1
ATOM 13776 C CA . ASN C 1 168 ? 4.201 59.157 26.436 1.00 47.83 246 ASN C CA 1
ATOM 13777 C C . ASN C 1 168 ? 2.836 58.622 26.852 1.00 45.68 246 ASN C C 1
ATOM 13778 O O . ASN C 1 168 ? 2.536 57.439 26.698 1.00 46.90 246 ASN C O 1
ATOM 13789 N N . VAL C 1 169 ? 2.001 59.523 27.357 1.00 37.63 247 VAL C N 1
ATOM 13790 C CA . VAL C 1 169 ? 0.685 59.167 27.860 1.00 41.24 247 VAL C CA 1
ATOM 13791 C C . VAL C 1 169 ? -0.223 58.647 26.745 1.00 52.14 247 VAL C C 1
ATOM 13792 O O . VAL C 1 169 ? -1.159 57.887 26.999 1.00 44.14 247 VAL C O 1
ATOM 13805 N N . ASN C 1 170 ? 0.056 59.049 25.510 1.00 50.60 248 ASN C N 1
ATOM 13806 C CA . ASN C 1 170 ? -0.723 58.571 24.372 1.00 52.37 248 ASN C CA 1
ATOM 13807 C C . ASN C 1 170 ? -0.164 57.261 23.837 1.00 50.50 248 ASN C C 1
ATOM 13808 O O . ASN C 1 170 ? -0.709 56.679 22.901 1.00 49.37 248 ASN C O 1
ATOM 13818 N N . GLN C 1 171 ? 0.923 56.790 24.440 1.00 54.93 249 GLN C N 1
ATOM 13819 C CA . GLN C 1 171 ? 1.496 55.511 24.056 1.00 63.46 249 GLN C CA 1
ATOM 13820 C C . GLN C 1 171 ? 2.017 54.780 25.288 1.00 55.61 249 GLN C C 1
ATOM 13821 O O . GLN C 1 171 ? 3.174 54.365 25.342 1.00 57.03 249 GLN C O 1
ATOM 13835 N N . SER C 1 172 ? 1.142 54.624 26.275 1.00 57.59 250 SER C N 1
ATOM 13836 C CA . SER C 1 172 ? 1.507 53.990 27.537 1.00 42.17 250 SER C CA 1
ATOM 13837 C C . SER C 1 172 ? 1.357 52.477 27.470 1.00 38.55 250 SER C C 1
ATOM 13838 O O . SER C 1 172 ? 0.564 51.951 26.692 1.00 50.09 250 SER C O 1
ATOM 13846 N N . VAL C 1 173 ? 2.139 51.784 28.286 1.00 29.88 251 VAL C N 1
ATOM 13847 C CA . VAL C 1 173 ? 2.060 50.332 28.397 1.00 32.43 251 VAL C CA 1
ATOM 13848 C C . VAL C 1 173 ? 1.782 49.941 29.851 1.00 37.67 251 VAL C C 1
ATOM 13849 O O . VAL C 1 173 ? 2.334 50.540 30.787 1.00 30.70 251 VAL C O 1
ATOM 13862 N N . HIS C 1 174 ? 0.937 48.928 30.028 1.00 31.41 252 HIS C N 1
ATOM 13863 C CA . HIS C 1 174 ? 0.484 48.505 31.350 1.00 32.48 252 HIS C CA 1
ATOM 13864 C C . HIS C 1 174 ? 0.511 47.005 31.476 1.00 33.91 252 HIS C C 1
ATOM 13865 O O . HIS C 1 174 ? -0.033 46.297 30.632 1.00 33.76 252 HIS C O 1
ATOM 13880 N N . ARG C 1 175 ? 1.155 46.530 32.537 1.00 32.05 253 ARG C N 1
ATOM 13881 C CA . ARG C 1 175 ? 1.237 45.105 32.822 1.00 28.00 253 ARG C CA 1
ATOM 13882 C C . ARG C 1 175 ? 0.683 44.796 34.207 1.00 32.83 253 ARG C C 1
ATOM 13883 O O . ARG C 1 175 ? 0.910 45.545 35.156 1.00 28.91 253 ARG C O 1
ATOM 13904 N N . ILE C 1 176 ? -0.039 43.688 34.319 1.00 27.77 254 ILE C N 1
ATOM 13905 C CA . ILE C 1 176 ? -0.319 43.088 35.619 1.00 26.82 254 ILE C CA 1
ATOM 13906 C C . ILE C 1 176 ? 0.856 42.197 35.962 1.00 25.20 254 ILE C C 1
ATOM 13907 O O . ILE C 1 176 ? 1.219 41.335 35.171 1.00 27.49 254 ILE C O 1
ATOM 13923 N N . TYR C 1 177 ? 1.451 42.429 37.128 1.00 23.49 255 TYR C N 1
ATOM 13924 C CA . TYR C 1 177 ? 2.527 41.603 37.657 1.00 23.75 255 TYR C CA 1
ATOM 13925 C C . TYR C 1 177 ? 1.991 40.731 38.798 1.00 31.27 255 TYR C C 1
ATOM 13926 O O . TYR C 1 177 ? 1.271 41.220 39.666 1.00 30.20 255 TYR C O 1
ATOM 13944 N N . GLU C 1 178 ? 2.334 39.446 38.787 1.00 28.14 256 GLU C N 1
ATOM 13945 C CA . GLU C 1 178 ? 2.015 38.557 39.901 1.00 28.04 256 GLU C CA 1
ATOM 13946 C C . GLU C 1 178 ? 3.282 38.186 40.668 1.00 27.99 256 GLU C C 1
ATOM 13947 O O . GLU C 1 178 ? 4.274 37.763 40.072 1.00 29.49 256 GLU C O 1
ATOM 13959 N N . LEU C 1 179 ? 3.231 38.327 41.991 1.00 26.94 257 LEU C N 1
ATOM 13960 C CA . LEU C 1 179 ? 4.395 38.101 42.844 1.00 29.90 257 LEU C CA 1
ATOM 13961 C C . LEU C 1 179 ? 4.059 37.081 43.917 1.00 33.16 257 LEU C C 1
ATOM 13962 O O . LEU C 1 179 ? 2.914 36.981 44.339 1.00 27.37 257 LEU C O 1
ATOM 13978 N N . GLN C 1 180 ? 5.059 36.325 44.354 1.00 30.20 258 GLN C N 1
ATOM 13979 C CA . GLN C 1 180 ? 4.924 35.480 45.538 1.00 30.06 258 GLN C CA 1
ATOM 13980 C C . GLN C 1 180 ? 6.231 35.595 46.300 1.00 31.17 258 GLN C C 1
ATOM 13981 O O . GLN C 1 180 ? 7.317 35.457 45.718 1.00 32.72 258 GLN C O 1
ATOM 13995 N N . ASN C 1 181 ? 6.136 35.882 47.592 1.00 32.11 259 ASN C N 1
ATOM 13996 C CA . ASN C 1 181 ? 7.334 36.070 48.398 1.00 35.98 259 ASN C CA 1
ATOM 13997 C C . ASN C 1 181 ? 8.225 37.169 47.825 1.00 35.92 259 ASN C C 1
ATOM 13998 O O . ASN C 1 181 ? 9.452 37.104 47.940 1.00 31.37 259 ASN C O 1
ATOM 14008 N N . GLY C 1 182 ? 7.606 38.171 47.199 1.00 37.85 260 GLY C N 1
ATOM 14009 C CA . GLY C 1 182 ? 8.345 39.298 46.652 1.00 33.75 260 GLY C CA 1
ATOM 14010 C C . GLY C 1 182 ? 9.088 38.977 45.368 1.00 33.88 260 GLY C C 1
ATOM 14011 O O . GLY C 1 182 ? 9.927 39.753 44.907 1.00 33.31 260 GLY C O 1
ATOM 14015 N N . THR C 1 183 ? 8.779 37.829 44.776 1.00 32.06 261 THR C N 1
ATOM 14016 C CA . THR C 1 183 ? 9.422 37.426 43.531 1.00 26.39 261 THR C CA 1
ATOM 14017 C C . THR C 1 183 ? 8.411 37.407 42.396 1.00 26.01 261 THR C C 1
ATOM 14018 O O . THR C 1 183 ? 7.320 36.860 42.544 1.00 33.62 261 THR C O 1
ATOM 14029 N N . VAL C 1 184 ? 8.776 37.986 41.259 1.00 25.39 262 VAL C N 1
ATOM 14030 C CA . VAL C 1 184 ? 7.871 38.019 40.131 1.00 30.82 262 VAL C CA 1
ATOM 14031 C C . VAL C 1 184 ? 7.720 36.601 39.601 1.00 35.05 262 VAL C C 1
ATOM 14032 O O . VAL C 1 184 ? 8.701 35.971 39.213 1.00 32.73 262 VAL C O 1
ATOM 14045 N N . GLN C 1 185 ? 6.491 36.099 39.603 1.00 40.41 263 GLN C N 1
ATOM 14046 C CA . GLN C 1 185 ? 6.189 34.793 39.016 1.00 33.60 263 GLN C CA 1
ATOM 14047 C C . GLN C 1 185 ? 5.883 34.928 37.532 1.00 29.26 263 GLN C C 1
ATOM 14048 O O . GLN C 1 185 ? 6.348 34.142 36.714 1.00 38.45 263 GLN C O 1
ATOM 14062 N N . ARG C 1 186 ? 5.088 35.932 37.187 1.00 27.55 264 ARG C N 1
ATOM 14063 C CA . ARG C 1 186 ? 4.654 36.107 35.816 1.00 26.11 264 ARG C CA 1
ATOM 14064 C C . ARG C 1 186 ? 4.051 37.486 35.682 1.00 31.36 264 ARG C C 1
ATOM 14065 O O . ARG C 1 186 ? 3.781 38.171 36.679 1.00 26.30 264 ARG C O 1
ATOM 14086 N N . TRP C 1 187 ? 3.854 37.905 34.445 1.00 24.65 265 TRP C N 1
ATOM 14087 C CA . TRP C 1 187 ? 3.172 39.153 34.192 1.00 31.32 265 TRP C CA 1
ATOM 14088 C C . TRP C 1 187 ? 2.462 39.066 32.867 1.00 31.55 265 TRP C C 1
ATOM 14089 O O . TRP C 1 187 ? 2.730 38.172 32.059 1.00 31.13 265 TRP C O 1
ATOM 14110 N N . LYS C 1 188 ? 1.549 40.006 32.657 1.00 28.26 266 LYS C N 1
ATOM 14111 C CA . LYS C 1 188 ? 0.669 39.997 31.500 1.00 28.58 266 LYS C CA 1
ATOM 14112 C C . LYS C 1 188 ? 0.521 41.420 31.005 1.00 33.75 266 LYS C C 1
ATOM 14113 O O . LYS C 1 188 ? 0.103 42.300 31.756 1.00 33.78 266 LYS C O 1
ATOM 14132 N N . GLN C 1 189 ? 0.879 41.661 29.747 1.00 33.72 267 GLN C N 1
ATOM 14133 C CA . GLN C 1 189 ? 0.716 42.987 29.178 1.00 36.64 267 GLN C CA 1
ATOM 14134 C C . GLN C 1 189 ? -0.715 43.161 28.702 1.00 38.91 267 GLN C C 1
ATOM 14135 O O . GLN C 1 189 ? -1.264 42.308 28.002 1.00 43.46 267 GLN C O 1
ATOM 14149 N N . LEU C 1 190 ? -1.328 44.263 29.104 1.00 36.25 268 LEU C N 1
ATOM 14150 C CA . LEU C 1 190 ? -2.714 44.518 28.756 1.00 37.73 268 LEU C CA 1
ATOM 14151 C C . LEU C 1 190 ? -2.767 45.181 27.395 1.00 40.06 268 LEU C C 1
ATOM 14152 O O . LEU C 1 190 ? -1.843 45.907 27.017 1.00 32.86 268 LEU C O 1
ATOM 14168 N N . ASN C 1 191 ? -3.844 44.924 26.661 1.00 41.38 269 ASN C N 1
ATOM 14169 C CA . ASN C 1 191 ? -4.147 45.679 25.457 1.00 32.95 269 ASN C CA 1
ATOM 14170 C C . ASN C 1 191 ? -4.954 46.894 25.852 1.00 32.78 269 ASN C C 1
ATOM 14171 O O . ASN C 1 191 ? -6.130 46.796 26.182 1.00 39.21 269 ASN C O 1
ATOM 14181 N N . THR C 1 192 ? -4.297 48.040 25.838 1.00 34.70 270 THR C N 1
ATOM 14182 C CA . THR C 1 192 ? -4.915 49.281 26.258 1.00 39.34 270 THR C CA 1
ATOM 14183 C C . THR C 1 192 ? -4.818 50.288 25.130 1.00 46.45 270 THR C C 1
ATOM 14184 O O . THR C 1 192 ? -4.753 51.491 25.375 1.00 49.51 270 THR C O 1
ATOM 14195 N N . THR C 1 193 ? -4.790 49.801 23.894 1.00 48.30 271 THR C N 1
ATOM 14196 C CA . THR C 1 193 ? -4.693 50.703 22.747 1.00 44.08 271 THR C CA 1
ATOM 14197 C C . THR C 1 193 ? -5.905 51.616 22.701 1.00 37.32 271 THR C C 1
ATOM 14198 O O . THR C 1 193 ? -7.049 51.171 22.805 1.00 45.29 271 THR C O 1
ATOM 14209 N N . GLY C 1 194 ? -5.654 52.909 22.561 1.00 42.43 272 GLY C N 1
ATOM 14210 C CA . GLY C 1 194 ? -6.735 53.868 22.541 1.00 33.40 272 GLY C CA 1
ATOM 14211 C C . GLY C 1 194 ? -6.927 54.541 23.885 1.00 51.16 272 GLY C C 1
ATOM 14212 O O . GLY C 1 194 ? -7.605 55.570 23.970 1.00 42.05 272 GLY C O 1
ATOM 14216 N N . ILE C 1 195 ? -6.336 53.978 24.940 1.00 45.01 273 ILE C N 1
ATOM 14217 C CA . ILE C 1 195 ? -6.464 54.581 26.264 1.00 45.26 273 ILE C CA 1
ATOM 14218 C C . ILE C 1 195 ? -5.172 54.626 27.074 1.00 45.93 273 ILE C C 1
ATOM 14219 O O . ILE C 1 195 ? -4.113 54.135 26.662 1.00 45.34 273 ILE C O 1
ATOM 14235 N N . ASN C 1 196 ? -5.295 55.245 28.242 1.00 45.10 274 ASN C N 1
ATOM 14236 C CA . ASN C 1 196 ? -4.219 55.376 29.201 1.00 41.34 274 ASN C CA 1
ATOM 14237 C C . ASN C 1 196 ? -4.794 54.959 30.551 1.00 46.83 274 ASN C C 1
ATOM 14238 O O . ASN C 1 196 ? -5.930 55.319 30.870 1.00 36.81 274 ASN C O 1
ATOM 14249 N N . PHE C 1 197 ? -4.031 54.188 31.329 1.00 43.02 275 PHE C N 1
ATOM 14250 C CA . PHE C 1 197 ? -4.558 53.561 32.547 1.00 35.03 275 PHE C CA 1
ATOM 14251 C C . PHE C 1 197 ? -3.538 53.686 33.678 1.00 35.71 275 PHE C C 1
ATOM 14252 O O . PHE C 1 197 ? -2.871 52.713 34.036 1.00 33.40 275 PHE C O 1
ATOM 14269 N N . GLU C 1 198 ? -3.402 54.904 34.202 1.00 36.48 276 GLU C N 1
ATOM 14270 C CA . GLU C 1 198 ? -2.464 55.198 35.272 1.00 35.03 276 GLU C CA 1
ATOM 14271 C C . GLU C 1 198 ? -3.160 55.140 36.626 1.00 31.11 276 GLU C C 1
ATOM 14272 O O . GLU C 1 198 ? -4.399 55.122 36.724 1.00 25.88 276 GLU C O 1
ATOM 14284 N N . TYR C 1 199 ? -2.346 55.113 37.670 1.00 36.18 277 TYR C N 1
ATOM 14285 C CA . TYR C 1 199 ? -2.828 55.232 39.040 1.00 26.65 277 TYR C CA 1
ATOM 14286 C C . TYR C 1 199 ? -3.875 54.182 39.405 1.00 23.34 277 TYR C C 1
ATOM 14287 O O . TYR C 1 199 ? -4.848 54.490 40.090 1.00 26.00 277 TYR C O 1
ATOM 14305 N N . SER C 1 200 ? -3.676 52.941 38.981 1.00 23.27 278 SER C N 1
ATOM 14306 C CA . SER C 1 200 ? -4.604 51.884 39.358 1.00 29.40 278 SER C CA 1
ATOM 14307 C C . SER C 1 200 ? -4.842 51.860 40.871 1.00 32.09 278 SER C C 1
ATOM 14308 O O . SER C 1 200 ? -3.896 51.914 41.645 1.00 27.94 278 SER C O 1
ATOM 14316 N N . THR C 1 201 ? -6.103 51.778 41.284 1.00 26.09 279 THR C N 1
ATOM 14317 C CA . THR C 1 201 ? -6.447 51.546 42.681 1.00 27.20 279 THR C CA 1
ATOM 14318 C C . THR C 1 201 ? -7.440 50.383 42.679 1.00 29.46 279 THR C C 1
ATOM 14319 O O . THR C 1 201 ? -8.432 50.390 41.946 1.00 31.47 279 THR C O 1
ATOM 14330 N N . CYS C 1 202 ? -7.132 49.345 43.448 1.00 25.50 280 CYS C N 1
ATOM 14331 C CA . CYS C 1 202 ? -7.841 48.072 43.324 1.00 24.62 280 CYS C CA 1
ATOM 14332 C C . CYS C 1 202 ? -8.348 47.483 44.643 1.00 29.14 280 CYS C C 1
ATOM 14333 O O . CYS C 1 202 ? -7.962 47.912 45.728 1.00 29.95 280 CYS C O 1
ATOM 14340 N N . TYR C 1 203 ? -9.202 46.469 44.527 1.00 28.25 281 TYR C N 1
ATOM 14341 C CA . TYR C 1 203 ? -9.589 45.641 45.666 1.00 27.29 281 TYR C CA 1
ATOM 14342 C C . TYR C 1 203 ? -9.831 44.232 45.156 1.00 29.53 281 TYR C C 1
ATOM 14343 O O . TYR C 1 203 ? -9.753 43.980 43.949 1.00 33.61 281 TYR C O 1
ATOM 14361 N N . THR C 1 204 ? -10.107 43.301 46.059 1.00 30.29 282 THR C N 1
ATOM 14362 C CA . THR C 1 204 ? -10.416 41.943 45.637 1.00 28.40 282 THR C CA 1
ATOM 14363 C C . THR C 1 204 ? -11.639 41.384 46.355 1.00 33.79 282 THR C C 1
ATOM 14364 O O . THR C 1 204 ? -11.906 41.724 47.502 1.00 41.07 282 THR C O 1
ATOM 14375 N N . ILE C 1 205 ? -12.391 40.553 45.641 1.00 37.37 283 ILE C N 1
ATOM 14376 C CA . ILE C 1 205 ? -13.514 39.783 46.190 1.00 39.35 283 ILE C CA 1
ATOM 14377 C C . ILE C 1 205 ? -13.849 38.701 45.187 1.00 55.54 283 ILE C C 1
ATOM 14378 O O . ILE C 1 205 ? -13.600 38.871 43.988 1.00 38.95 283 ILE C O 1
ATOM 14394 N N . ASN C 1 206 ? -14.423 37.601 45.668 1.00 64.23 284 ASN C N 1
ATOM 14395 C CA . ASN C 1 206 ? -14.709 36.459 44.810 1.00 66.04 284 ASN C CA 1
ATOM 14396 C C . ASN C 1 206 ? -13.458 36.079 44.031 1.00 61.48 284 ASN C C 1
ATOM 14397 O O . ASN C 1 206 ? -13.535 35.686 42.868 1.00 54.66 284 ASN C O 1
ATOM 14408 N N . ASN C 1 207 ? -12.309 36.206 44.692 1.00 61.35 285 ASN C N 1
ATOM 14409 C CA . ASN C 1 207 ? -11.000 36.083 44.046 1.00 64.91 285 ASN C CA 1
ATOM 14410 C C . ASN C 1 207 ? -10.936 36.673 42.627 1.00 50.45 285 ASN C C 1
ATOM 14411 O O . ASN C 1 207 ? -10.245 36.152 41.749 1.00 51.38 285 ASN C O 1
ATOM 14422 N N . LEU C 1 208 ? -11.674 37.760 42.420 1.00 46.23 286 LEU C N 1
ATOM 14423 C CA . LEU C 1 208 ? -11.438 38.667 41.307 1.00 48.65 286 LEU C CA 1
ATOM 14424 C C . LEU C 1 208 ? -10.670 39.876 41.834 1.00 44.37 286 LEU C C 1
ATOM 14425 O O . LEU C 1 208 ? -10.803 40.243 43.001 1.00 42.99 286 LEU C O 1
ATOM 14441 N N . ILE C 1 209 ? -9.876 40.501 40.977 1.00 35.69 287 ILE C N 1
ATOM 14442 C CA . ILE C 1 209 ? -9.308 41.799 41.301 1.00 34.63 287 ILE C CA 1
ATOM 14443 C C . ILE C 1 209 ? -9.994 42.843 40.448 1.00 32.25 287 ILE C C 1
ATOM 14444 O O . ILE C 1 209 ? -10.171 42.663 39.241 1.00 32.23 287 ILE C O 1
ATOM 14460 N N . LYS C 1 210 ? -10.384 43.946 41.067 1.00 27.97 288 LYS C N 1
ATOM 14461 C CA . LYS C 1 210 ? -11.014 45.017 40.319 1.00 34.12 288 LYS C CA 1
ATOM 14462 C C . LYS C 1 210 ? -10.268 46.306 40.573 1.00 33.10 288 LYS C C 1
ATOM 14463 O O . LYS C 1 210 ? -9.978 46.624 41.718 1.00 30.92 288 LYS C O 1
ATOM 14482 N N . CYS C 1 211 ? -9.942 47.026 39.500 1.00 27.19 289 CYS C N 1
ATOM 14483 C CA . CYS C 1 211 ? -9.163 48.259 39.603 1.00 30.67 289 CYS C CA 1
ATOM 14484 C C . CYS C 1 211 ? -9.812 49.382 38.829 1.00 28.06 289 CYS C C 1
ATOM 14485 O O . CYS C 1 211 ? -10.356 49.177 37.734 1.00 34.51 289 CYS C O 1
ATOM 14492 N N . THR C 1 212 ? -9.739 50.579 39.402 1.00 28.00 290 THR C N 1
ATOM 14493 C CA . THR C 1 212 ? -10.147 51.792 38.727 1.00 29.62 290 THR C CA 1
ATOM 14494 C C . THR C 1 212 ? -8.881 52.511 38.305 1.00 41.57 290 THR C C 1
ATOM 14495 O O . THR C 1 212 ? -7.928 52.616 39.085 1.00 35.61 290 THR C O 1
ATOM 14506 N N . GLY C 1 213 ? -8.860 52.980 37.062 1.00 38.54 291 GLY C N 1
ATOM 14507 C CA . GLY C 1 213 ? -7.710 53.689 36.542 1.00 31.53 291 GLY C CA 1
ATOM 14508 C C . GLY C 1 213 ? -7.952 55.176 36.346 1.00 31.29 291 GLY C C 1
ATOM 14509 O O . GLY C 1 213 ? -9.049 55.686 36.554 1.00 36.21 291 GLY C O 1
ATOM 14513 N N . THR C 1 214 ? -6.901 55.871 35.940 1.00 30.57 292 THR C N 1
ATOM 14514 C CA . THR C 1 214 ? -6.999 57.271 35.577 1.00 32.49 292 THR C CA 1
ATOM 14515 C C . THR C 1 214 ? -6.424 57.439 34.184 1.00 26.03 292 THR C C 1
ATOM 14516 O O . THR C 1 214 ? -5.252 57.147 33.941 1.00 35.17 292 THR C O 1
ATOM 14527 N N . ASN C 1 215 ? -7.254 57.899 33.255 1.00 43.27 293 ASN C N 1
ATOM 14528 C CA . ASN C 1 215 ? -6.797 58.138 31.892 1.00 35.29 293 ASN C CA 1
ATOM 14529 C C . ASN C 1 215 ? -6.334 59.584 31.762 1.00 32.75 293 ASN C C 1
ATOM 14530 O O . ASN C 1 215 ? -7.139 60.507 31.789 1.00 38.38 293 ASN C O 1
ATOM 14541 N N . LEU C 1 216 ? -5.028 59.773 31.632 1.00 36.12 294 LEU C N 1
ATOM 14542 C CA . LEU C 1 216 ? -4.453 61.108 31.598 1.00 45.44 294 LEU C CA 1
ATOM 14543 C C . LEU C 1 216 ? -4.378 61.646 30.176 1.00 52.68 294 LEU C C 1
ATOM 14544 O O . LEU C 1 216 ? -3.833 62.725 29.944 1.00 57.16 294 LEU C O 1
ATOM 14560 N N . TRP C 1 217 ? -4.921 60.890 29.229 1.00 50.97 295 TRP C N 1
ATOM 14561 C CA . TRP C 1 217 ? -4.722 61.177 27.815 1.00 56.39 295 TRP C CA 1
ATOM 14562 C C . TRP C 1 217 ? -5.977 61.731 27.145 1.00 38.74 295 TRP C C 1
ATOM 14563 O O . TRP C 1 217 ? -5.978 62.856 26.648 1.00 56.05 295 TRP C O 1
ATOM 14584 N N . ASN C 1 218 ? -7.049 60.950 27.144 1.00 38.81 296 ASN C N 1
ATOM 14585 C CA . ASN C 1 218 ? -8.235 61.312 26.377 1.00 55.23 296 ASN C CA 1
ATOM 14586 C C . ASN C 1 218 ? -9.554 60.823 26.968 1.00 57.65 296 ASN C C 1
ATOM 14587 O O . ASN C 1 218 ? -10.437 60.397 26.224 1.00 59.38 296 ASN C O 1
ATOM 14598 N N . ASP C 1 219 ? -9.700 60.877 28.290 1.00 53.88 297 ASP C N 1
ATOM 14599 C CA . ASP C 1 219 ? -10.953 60.443 28.921 1.00 42.82 297 ASP C CA 1
ATOM 14600 C C . ASP C 1 219 ? -11.151 61.083 30.297 1.00 54.48 297 ASP C C 1
ATOM 14601 O O . ASP C 1 219 ? -10.239 61.097 31.137 1.00 49.73 297 ASP C O 1
ATOM 14610 N N . ALA C 1 220 ? -12.349 61.625 30.503 1.00 43.21 298 ALA C N 1
ATOM 14611 C CA . ALA C 1 220 ? -12.736 62.232 31.771 1.00 44.70 298 ALA C CA 1
ATOM 14612 C C . ALA C 1 220 ? -13.521 61.223 32.585 1.00 49.87 298 ALA C C 1
ATOM 14613 O O . ALA C 1 220 ? -13.761 61.428 33.772 1.00 41.32 298 ALA C O 1
ATOM 14620 N N . LYS C 1 221 ? -13.960 60.151 31.928 1.00 48.69 299 LYS C N 1
ATOM 14621 C CA . LYS C 1 221 ? -14.436 58.971 32.632 1.00 47.70 299 LYS C CA 1
ATOM 14622 C C . LYS C 1 221 ? -13.217 58.150 33.040 1.00 44.96 299 LYS C C 1
ATOM 14623 O O . LYS C 1 221 ? -12.116 58.349 32.513 1.00 34.18 299 LYS C O 1
ATOM 14642 N N . ARG C 1 222 ? -13.425 57.217 33.963 1.00 34.51 300 ARG C N 1
ATOM 14643 C CA . ARG C 1 222 ? -12.335 56.401 34.471 1.00 36.30 300 ARG C CA 1
ATOM 14644 C C . ARG C 1 222 ? -12.438 55.015 33.890 1.00 27.76 300 ARG C C 1
ATOM 14645 O O . ARG C 1 222 ? -13.453 54.343 34.060 1.00 39.24 300 ARG C O 1
ATOM 14666 N N . PRO C 1 223 ? -11.390 54.568 33.195 1.00 28.29 301 PRO C N 1
ATOM 14667 C CA . PRO C 1 223 ? -11.423 53.163 32.774 1.00 33.87 301 PRO C CA 1
ATOM 14668 C C . PRO C 1 223 ? -11.388 52.202 33.970 1.00 40.67 301 PRO C C 1
ATOM 14669 O O . PRO C 1 223 ? -10.800 52.520 35.008 1.00 32.10 301 PRO C O 1
ATOM 14680 N N . LEU C 1 224 ? -12.024 51.044 33.808 1.00 34.74 302 LEU C N 1
ATOM 14681 C CA . LEU C 1 224 ? -12.087 50.011 34.835 1.00 37.26 302 LEU C CA 1
ATOM 14682 C C . LEU C 1 224 ? -11.434 48.733 34.340 1.00 43.64 302 LEU C C 1
ATOM 14683 O O . LEU C 1 224 ? -11.491 48.415 33.152 1.00 43.38 302 LEU C O 1
ATOM 14699 N N . LEU C 1 225 ? -10.837 47.988 35.262 1.00 35.54 303 LEU C N 1
ATOM 14700 C CA . LEU C 1 225 ? -10.182 46.741 34.932 1.00 27.80 303 LEU C CA 1
ATOM 14701 C C . LEU C 1 225 ? -10.691 45.658 35.863 1.00 27.03 303 LEU C C 1
ATOM 14702 O O . LEU C 1 225 ? -10.863 45.885 37.066 1.00 30.43 303 LEU C O 1
ATOM 14718 N N . ARG C 1 226 ? -10.929 44.477 35.306 1.00 27.66 304 ARG C N 1
ATOM 14719 C CA . ARG C 1 226 ? -11.295 43.314 36.099 1.00 25.39 304 ARG C CA 1
ATOM 14720 C C . ARG C 1 226 ? -10.448 42.153 35.652 1.00 29.62 304 ARG C C 1
ATOM 14721 O O . ARG C 1 226 ? -10.324 41.899 34.456 1.00 38.74 304 ARG C O 1
ATOM 14742 N N . PHE C 1 227 ? -9.846 41.444 36.598 1.00 30.11 305 PHE C N 1
ATOM 14743 C CA . PHE C 1 227 ? -9.032 40.303 36.232 1.00 23.82 305 PHE C CA 1
ATOM 14744 C C . PHE C 1 227 ? -9.042 39.220 37.296 1.00 33.35 305 PHE C C 1
ATOM 14745 O O . PHE C 1 227 ? -9.435 39.455 38.439 1.00 33.14 305 PHE C O 1
ATOM 14762 N N . THR C 1 228 ? -8.643 38.025 36.875 1.00 31.12 306 THR C N 1
ATOM 14763 C CA . THR C 1 228 ? -8.662 36.839 37.708 1.00 35.58 306 THR C CA 1
ATOM 14764 C C . THR C 1 228 ? -7.237 36.475 38.099 1.00 32.86 306 THR C C 1
ATOM 14765 O O . THR C 1 228 ? -6.282 37.007 37.541 1.00 34.31 306 THR C O 1
ATOM 14776 N N . LYS C 1 229 ? -7.102 35.541 39.032 1.00 29.94 307 LYS C N 1
ATOM 14777 C CA . LYS C 1 229 ? -5.793 35.063 39.448 1.00 33.23 307 LYS C CA 1
ATOM 14778 C C . LYS C 1 229 ? -4.987 34.502 38.278 1.00 39.34 307 LYS C C 1
ATOM 14779 O O . LYS C 1 229 ? -3.766 34.404 38.361 1.00 42.51 307 LYS C O 1
ATOM 14798 N N . GLU C 1 230 ? -5.655 34.115 37.196 1.00 35.59 309 GLU C N 1
ATOM 14799 C CA . GLU C 1 230 ? -4.941 33.571 36.041 1.00 39.94 309 GLU C CA 1
ATOM 14800 C C . GLU C 1 230 ? -4.624 34.664 35.014 1.00 42.19 309 GLU C C 1
ATOM 14801 O O . GLU C 1 230 ? -4.139 34.388 33.920 1.00 37.70 309 GLU C O 1
ATOM 14813 N N . LEU C 1 231 ? -4.917 35.906 35.375 1.00 32.73 310 LEU C N 1
ATOM 14814 C CA . LEU C 1 231 ? -4.582 37.067 34.554 1.00 27.26 310 LEU C CA 1
ATOM 14815 C C . LEU C 1 231 ? -5.410 37.148 33.266 1.00 33.60 310 LEU C C 1
ATOM 14816 O O . LEU C 1 231 ? -5.005 37.774 32.290 1.00 32.42 310 LEU C O 1
ATOM 14832 N N . ASN C 1 232 ? -6.582 36.529 33.274 1.00 35.68 311 ASN C N 1
ATOM 14833 C CA . ASN C 1 232 ? -7.601 36.850 32.295 1.00 30.36 311 ASN C CA 1
ATOM 14834 C C . ASN C 1 232 ? -8.228 38.166 32.727 1.00 37.10 311 ASN C C 1
ATOM 14835 O O . ASN C 1 232 ? -8.386 38.406 33.922 1.00 42.05 311 ASN C O 1
ATOM 14846 N N . TYR C 1 233 ? -8.591 39.019 31.775 1.00 32.88 312 TYR C N 1
ATOM 14847 C CA . TYR C 1 233 ? -9.001 40.373 32.124 1.00 32.17 312 TYR C CA 1
ATOM 14848 C C . TYR C 1 233 ? -9.991 41.012 31.158 1.00 38.75 312 TYR C C 1
ATOM 14849 O O . TYR C 1 233 ? -10.181 40.568 30.031 1.00 37.77 312 TYR C O 1
ATOM 14867 N N . GLN C 1 234 ? -10.606 42.085 31.631 1.00 43.04 313 GLN C N 1
ATOM 14868 C CA . GLN C 1 234 ? -11.543 42.857 30.843 1.00 45.72 313 GLN C CA 1
ATOM 14869 C C . GLN C 1 234 ? -11.365 44.318 31.224 1.00 39.46 313 GLN C C 1
ATOM 14870 O O . GLN C 1 234 ? -11.352 44.655 32.406 1.00 39.08 313 GLN C O 1
ATOM 14884 N N . ILE C 1 235 ? -11.203 45.181 30.230 1.00 34.73 314 ILE C N 1
ATOM 14885 C CA . ILE C 1 235 ? -11.219 46.610 30.477 1.00 36.58 314 ILE C CA 1
ATOM 14886 C C . ILE C 1 235 ? -12.545 47.162 29.993 1.00 47.05 314 ILE C C 1
ATOM 14887 O O . ILE C 1 235 ? -12.988 46.873 28.876 1.00 45.13 314 ILE C O 1
ATOM 14903 N N . VAL C 1 236 ? -13.172 47.959 30.848 1.00 44.10 315 VAL C N 1
ATOM 14904 C CA . VAL C 1 236 ? -14.535 48.400 30.637 1.00 44.17 315 VAL C CA 1
ATOM 14905 C C . VAL C 1 236 ? -14.696 49.888 30.897 1.00 49.67 315 VAL C C 1
ATOM 14906 O O . VAL C 1 236 ? -14.034 50.459 31.764 1.00 42.65 315 VAL C O 1
ATOM 14919 N N . GLU C 1 237 ? -15.594 50.503 30.137 1.00 49.90 316 GLU C N 1
ATOM 14920 C CA . GLU C 1 237 ? -15.912 51.911 30.300 1.00 52.63 316 GLU C CA 1
ATOM 14921 C C . GLU C 1 237 ? -17.234 52.062 31.056 1.00 50.66 316 GLU C C 1
ATOM 14922 O O . GLU C 1 237 ? -18.164 51.272 30.861 1.00 56.95 316 GLU C O 1
ATOM 14934 N N . PRO C 1 238 ? -17.322 53.069 31.937 1.00 44.30 317 PRO C N 1
ATOM 14935 C CA . PRO C 1 238 ? -18.590 53.318 32.638 1.00 43.32 317 PRO C CA 1
ATOM 14936 C C . PRO C 1 238 ? -19.671 53.817 31.673 1.00 51.26 317 PRO C C 1
ATOM 14937 O O . PRO C 1 238 ? -19.405 54.697 30.849 1.00 47.81 317 PRO C O 1
ATOM 14948 N N . CYS C 1 239 ? -20.873 53.263 31.774 1.00 44.69 318 CYS C N 1
ATOM 14949 C CA . CYS C 1 239 ? -21.915 53.559 30.799 1.00 58.20 318 CYS C CA 1
ATOM 14950 C C . CYS C 1 239 ? -22.956 54.547 31.313 1.00 63.62 318 CYS C C 1
ATOM 14951 O O . CYS C 1 239 ? -24.090 54.559 30.843 1.00 64.42 318 CYS C O 1
ATOM 14958 N N . ASN C 1 240 ? -22.576 55.368 32.284 1.00 57.38 319 ASN C N 1
ATOM 14959 C CA . ASN C 1 240 ? -23.420 56.482 32.691 1.00 59.74 319 ASN C CA 1
ATOM 14960 C C . ASN C 1 240 ? -22.988 57.721 31.909 1.00 55.76 319 ASN C C 1
ATOM 14961 O O . ASN C 1 240 ? -22.293 57.598 30.900 1.00 54.23 319 ASN C O 1
ATOM 14972 N N . GLY C 1 241 ? -23.402 58.904 32.353 1.00 51.79 320 GLY C N 1
ATOM 14973 C CA . GLY C 1 241 ? -23.052 60.128 31.654 1.00 50.09 320 GLY C CA 1
ATOM 14974 C C . GLY C 1 241 ? -22.402 61.139 32.574 1.00 67.01 320 GLY C C 1
ATOM 14975 O O . GLY C 1 241 ? -22.346 62.331 32.260 1.00 59.55 320 GLY C O 1
ATOM 14979 N N . ALA C 1 242 ? -21.895 60.656 33.707 1.00 69.86 321 ALA C N 1
ATOM 14980 C CA . ALA C 1 242 ? -21.308 61.521 34.724 1.00 66.62 321 ALA C CA 1
ATOM 14981 C C . ALA C 1 242 ? -19.840 61.179 34.973 1.00 62.04 321 ALA C C 1
ATOM 14982 O O . ALA C 1 242 ? -19.526 60.434 35.897 1.00 56.19 321 ALA C O 1
ATOM 14989 N N . PRO C 1 243 ? -18.938 61.729 34.152 1.00 47.45 322 PRO C N 1
ATOM 14990 C CA . PRO C 1 243 ? -17.499 61.513 34.350 1.00 51.70 322 PRO C CA 1
ATOM 14991 C C . PRO C 1 243 ? -17.092 61.786 35.807 1.00 54.67 322 PRO C C 1
ATOM 14992 O O . PRO C 1 243 ? -17.706 62.633 36.453 1.00 47.28 322 PRO C O 1
ATOM 15003 N N . THR C 1 244 ? -16.089 61.077 36.320 1.00 58.74 323 THR C N 1
ATOM 15004 C CA . THR C 1 244 ? -15.682 61.247 37.716 1.00 44.98 323 THR C CA 1
ATOM 15005 C C . THR C 1 244 ? -14.226 61.683 37.870 1.00 41.38 323 THR C C 1
ATOM 15006 O O . THR C 1 244 ? -13.760 61.914 38.981 1.00 39.16 323 THR C O 1
ATOM 15017 N N . ASP C 1 245 ? -13.516 61.808 36.758 1.00 37.59 324 ASP C N 1
ATOM 15018 C CA . ASP C 1 245 ? -12.145 62.282 36.774 1.00 41.81 324 ASP C CA 1
ATOM 15019 C C . ASP C 1 245 ? -12.139 63.777 37.033 1.00 44.26 324 ASP C C 1
ATOM 15020 O O . ASP C 1 245 ? -13.191 64.418 37.085 1.00 46.01 324 ASP C O 1
ATOM 15029 N N . PHE C 1 246 ? -10.947 64.331 37.206 1.00 39.75 325 PHE C N 1
ATOM 15030 C CA . PHE C 1 246 ? -10.783 65.772 37.269 1.00 42.88 325 PHE C CA 1
ATOM 15031 C C . PHE C 1 246 ? -9.428 66.138 36.701 1.00 45.74 325 PHE C C 1
ATOM 15032 O O . PHE C 1 246 ? -8.406 65.650 37.180 1.00 50.44 325 PHE C O 1
ATOM 15049 N N . PRO C 1 247 ? -9.406 67.021 35.692 1.00 57.28 326 PRO C N 1
ATOM 15050 C CA . PRO C 1 247 ? -10.545 67.791 35.170 1.00 66.02 326 PRO C CA 1
ATOM 15051 C C . PRO C 1 247 ? -11.650 66.945 34.528 1.00 65.47 326 PRO C C 1
ATOM 15052 O O . PRO C 1 247 ? -11.447 65.755 34.264 1.00 61.00 326 PRO C O 1
ATOM 15063 N N . ARG C 1 248 ? -12.812 67.563 34.304 1.00 54.18 327 ARG C N 1
ATOM 15064 C CA . ARG C 1 248 ? -13.905 66.930 33.562 1.00 39.96 327 ARG C CA 1
ATOM 15065 C C . ARG C 1 248 ? -14.895 67.943 33.006 1.00 58.16 327 ARG C C 1
ATOM 15066 O O . ARG C 1 248 ? -15.075 69.031 33.551 1.00 55.66 327 ARG C O 1
ATOM 15087 N N . GLY C 1 249 ? -15.564 67.552 31.932 1.00 63.38 328 GLY C N 1
ATOM 15088 C CA . GLY C 1 249 ? -16.603 68.372 31.351 1.00 63.18 328 GLY C CA 1
ATOM 15089 C C . GLY C 1 249 ? -17.915 68.179 32.078 1.00 69.55 328 GLY C C 1
ATOM 15090 O O . GLY C 1 249 ? -17.976 67.567 33.153 1.00 59.54 328 GLY C O 1
ATOM 15094 N N . GLY C 1 250 ? -18.977 68.700 31.477 1.00 70.08 329 GLY C N 1
ATOM 15095 C CA . GLY C 1 250 ? -20.286 68.677 32.094 1.00 64.67 329 GLY C CA 1
ATOM 15096 C C . GLY C 1 250 ? -20.939 67.318 32.003 1.00 48.68 329 GLY C C 1
ATOM 15097 O O . GLY C 1 250 ? -20.460 66.430 31.296 1.00 53.75 329 GLY C O 1
ATOM 15101 N N . LEU C 1 251 ? -22.032 67.166 32.742 1.00 56.00 330 LEU C N 1
ATOM 15102 C CA . LEU C 1 251 ? -22.892 65.996 32.638 1.00 62.54 330 LEU C CA 1
ATOM 15103 C C . LEU C 1 251 ? -23.216 65.760 31.168 1.00 72.64 330 LEU C C 1
ATOM 15104 O O . LEU C 1 251 ? -23.057 66.660 30.339 1.00 77.69 330 LEU C O 1
ATOM 15120 N N . THR C 1 252 ? -23.664 64.554 30.837 1.00 69.54 333 THR C N 1
ATOM 15121 C CA . THR C 1 252 ? -23.955 64.231 29.446 1.00 68.74 333 THR C CA 1
ATOM 15122 C C . THR C 1 252 ? -24.771 62.949 29.291 1.00 71.74 333 THR C C 1
ATOM 15123 O O . THR C 1 252 ? -25.237 62.370 30.271 1.00 70.32 333 THR C O 1
ATOM 15134 N N . THR C 1 253 ? -24.940 62.517 28.046 1.00 80.93 334 THR C N 1
ATOM 15135 C CA . THR C 1 253 ? -25.868 61.443 27.725 1.00 78.68 334 THR C CA 1
ATOM 15136 C C . THR C 1 253 ? -25.272 60.086 28.062 1.00 60.47 334 THR C C 1
ATOM 15137 O O . THR C 1 253 ? -24.184 59.750 27.592 1.00 65.28 334 THR C O 1
ATOM 15148 N N . PRO C 1 254 ? -25.994 59.295 28.865 1.00 49.34 335 PRO C N 1
ATOM 15149 C CA . PRO C 1 254 ? -25.549 57.960 29.285 1.00 60.37 335 PRO C CA 1
ATOM 15150 C C . PRO C 1 254 ? -25.236 57.024 28.123 1.00 65.69 335 PRO C C 1
ATOM 15151 O O . PRO C 1 254 ? -26.140 56.441 27.521 1.00 64.57 335 PRO C O 1
ATOM 15162 N N . SER C 1 255 ? -23.950 56.893 27.817 1.00 60.12 336 SER C N 1
ATOM 15163 C CA . SER C 1 255 ? -23.480 55.915 26.852 1.00 62.68 336 SER C CA 1
ATOM 15164 C C . SER C 1 255 ? -22.221 55.237 27.384 1.00 67.98 336 SER C C 1
ATOM 15165 O O . SER C 1 255 ? -21.610 55.698 28.349 1.00 66.99 336 SER C O 1
ATOM 15173 N N . CYS C 1 256 ? -21.836 54.141 26.744 1.00 64.76 337 CYS C N 1
ATOM 15174 C CA . CYS C 1 256 ? -20.585 53.479 27.068 1.00 63.71 337 CYS C CA 1
ATOM 15175 C C . CYS C 1 256 ? -19.427 54.137 26.324 1.00 57.83 337 CYS C C 1
ATOM 15176 O O . CYS C 1 256 ? -18.352 53.550 26.189 1.00 65.57 337 CYS C O 1
ATOM 15183 N N . LYS C 1 257 ? -19.636 55.361 25.849 1.00 52.11 339 LYS C N 1
ATOM 15184 C CA . LYS C 1 257 ? -18.592 56.068 25.114 1.00 55.03 339 LYS C CA 1
ATOM 15185 C C . LYS C 1 257 ? -17.700 56.875 26.047 1.00 52.56 339 LYS C C 1
ATOM 15186 O O . LYS C 1 257 ? -18.177 57.448 27.028 1.00 53.34 339 LYS C O 1
ATOM 15205 N N . MET C 1 258 ? -16.405 56.912 25.732 1.00 44.03 340 MET C N 1
ATOM 15206 C CA . MET C 1 258 ? -15.464 57.732 26.477 1.00 52.83 340 MET C CA 1
ATOM 15207 C C . MET C 1 258 ? -15.989 59.158 26.488 1.00 67.43 340 MET C C 1
ATOM 15208 O O . MET C 1 258 ? -16.782 59.546 25.629 1.00 66.42 340 MET C O 1
ATOM 15222 N N . ALA C 1 259 ? -15.561 59.936 27.469 1.00 59.44 341 ALA C N 1
ATOM 15223 C CA . ALA C 1 259 ? -15.906 61.342 27.511 1.00 52.36 341 ALA C CA 1
ATOM 15224 C C . ALA C 1 259 ? -14.644 62.142 27.241 1.00 55.43 341 ALA C C 1
ATOM 15225 O O . ALA C 1 259 ? -13.895 62.455 28.158 1.00 51.66 341 ALA C O 1
ATOM 15232 N N . GLN C 1 260 ? -14.401 62.462 25.976 1.00 69.16 342 GLN C N 1
ATOM 15233 C CA . GLN C 1 260 ? -13.159 63.129 25.594 1.00 60.85 342 GLN C CA 1
ATOM 15234 C C . GLN C 1 260 ? -13.099 64.567 26.101 1.00 62.68 342 GLN C C 1
ATOM 15235 O O . GLN C 1 260 ? -12.016 65.160 26.175 1.00 62.05 342 GLN C O 1
ATOM 15249 N N . GLU C 1 261 ? -14.255 65.120 26.457 1.00 52.31 343 GLU C N 1
ATOM 15250 C CA . GLU C 1 261 ? -14.327 66.509 26.893 1.00 61.37 343 GLU C CA 1
ATOM 15251 C C . GLU C 1 261 ? -13.484 66.737 28.149 1.00 66.19 343 GLU C C 1
ATOM 15252 O O . GLU C 1 261 ? -13.833 66.272 29.237 1.00 60.63 343 GLU C O 1
ATOM 15264 N N . LYS C 1 262 ? -12.384 67.468 27.983 1.00 60.63 344 LYS C N 1
ATOM 15265 C CA . LYS C 1 262 ? -11.421 67.703 29.052 1.00 66.77 344 LYS C CA 1
ATOM 15266 C C . LYS C 1 262 ? -10.867 66.375 29.552 1.00 70.75 344 LYS C C 1
ATOM 15267 O O . LYS C 1 262 ? -10.833 66.117 30.755 1.00 70.60 344 LYS C O 1
ATOM 15286 N N . GLY C 1 263 ? -10.434 65.540 28.612 1.00 60.86 345 GLY C N 1
ATOM 15287 C CA . GLY C 1 263 ? -9.926 64.215 28.922 1.00 50.69 345 GLY C CA 1
ATOM 15288 C C . GLY C 1 263 ? -8.458 64.223 29.295 1.00 49.32 345 GLY C C 1
ATOM 15289 O O . GLY C 1 263 ? -8.020 63.426 30.121 1.00 57.00 345 GLY C O 1
ATOM 15293 N N . GLU C 1 264 ? -7.688 65.115 28.681 1.00 49.34 346 GLU C N 1
ATOM 15294 C CA . GLU C 1 264 ? -6.286 65.276 29.045 1.00 54.75 346 GLU C CA 1
ATOM 15295 C C . GLU C 1 264 ? -6.205 65.526 30.544 1.00 50.92 346 GLU C C 1
ATOM 15296 O O . GLU C 1 264 ? -7.100 66.142 31.114 1.00 47.60 346 GLU C O 1
ATOM 15308 N N . GLY C 1 265 ? -5.145 65.043 31.182 1.00 53.74 347 GLY C N 1
ATOM 15309 C CA . GLY C 1 265 ? -4.989 65.200 32.620 1.00 42.53 347 GLY C CA 1
ATOM 15310 C C . GLY C 1 265 ? -5.924 64.301 33.415 1.00 44.57 347 GLY C C 1
ATOM 15311 O O . GLY C 1 265 ? -6.674 63.489 32.849 1.00 45.30 347 GLY C O 1
ATOM 15315 N N . GLY C 1 266 ? -5.884 64.445 34.736 1.00 43.33 348 GLY C N 1
ATOM 15316 C CA . GLY C 1 266 ? -6.697 63.622 35.614 1.00 41.99 348 GLY C CA 1
ATOM 15317 C C . GLY C 1 266 ? -6.058 63.416 36.970 1.00 36.29 348 GLY C C 1
ATOM 15318 O O . GLY C 1 266 ? -4.951 63.887 37.232 1.00 36.40 348 GLY C O 1
ATOM 15322 N N . ILE C 1 267 ? -6.754 62.687 37.832 1.00 38.35 349 ILE C N 1
ATOM 15323 C CA . ILE C 1 267 ? -6.287 62.471 39.190 1.00 37.74 349 ILE C CA 1
ATOM 15324 C C . ILE C 1 267 ? -6.799 61.126 39.697 1.00 40.14 349 ILE C C 1
ATOM 15325 O O . ILE C 1 267 ? -7.896 60.694 39.344 1.00 31.81 349 ILE C O 1
ATOM 15341 N N . GLN C 1 268 ? -5.997 60.476 40.536 1.00 35.79 350 GLN C N 1
ATOM 15342 C CA . GLN C 1 268 ? -6.284 59.129 41.009 1.00 31.89 350 GLN C CA 1
ATOM 15343 C C . GLN C 1 268 ? -7.639 59.128 41.697 1.00 22.27 350 GLN C C 1
ATOM 15344 O O . GLN C 1 268 ? -7.904 59.972 42.557 1.00 32.72 350 GLN C O 1
ATOM 15358 N N . GLY C 1 269 ? -8.497 58.198 41.292 1.00 27.28 351 GLY C N 1
ATOM 15359 C CA . GLY C 1 269 ? -9.823 58.052 41.863 1.00 28.36 351 GLY C CA 1
ATOM 15360 C C . GLY C 1 269 ? -10.311 56.625 41.702 1.00 35.35 351 GLY C C 1
ATOM 15361 O O . GLY C 1 269 ? -9.645 55.811 41.052 1.00 31.97 351 GLY C O 1
ATOM 15365 N N . PHE C 1 270 ? -11.470 56.321 42.288 1.00 36.64 352 PHE C N 1
ATOM 15366 C CA . PHE C 1 270 ? -11.961 54.948 42.375 1.00 31.92 352 PHE C CA 1
ATOM 15367 C C . PHE C 1 270 ? -13.443 54.806 42.032 1.00 36.39 352 PHE C C 1
ATOM 15368 O O . PHE C 1 270 ? -14.215 55.745 42.189 1.00 33.72 352 PHE C O 1
ATOM 15385 N N . ILE C 1 271 ? -13.826 53.612 41.586 1.00 31.52 353 ILE C N 1
ATOM 15386 C CA . ILE C 1 271 ? -15.235 53.253 41.407 1.00 29.84 353 ILE C CA 1
ATOM 15387 C C . ILE C 1 271 ? -15.479 51.883 42.018 1.00 32.96 353 ILE C C 1
ATOM 15388 O O . ILE C 1 271 ? -14.779 50.926 41.688 1.00 33.92 353 ILE C O 1
ATOM 15404 N N . LEU C 1 272 ? -16.443 51.771 42.927 1.00 26.42 354 LEU C N 1
ATOM 15405 C CA . LEU C 1 272 ? -16.767 50.461 43.465 1.00 32.27 354 LEU C CA 1
ATOM 15406 C C . LEU C 1 272 ? -17.539 49.686 42.402 1.00 40.15 354 LEU C C 1
ATOM 15407 O O . LEU C 1 272 ? -18.746 49.869 42.229 1.00 43.65 354 LEU C O 1
ATOM 15423 N N . ASP C 1 273 ? -16.819 48.819 41.698 1.00 44.00 355 ASP C N 1
ATOM 15424 C CA . ASP C 1 273 ? -17.340 48.092 40.538 1.00 36.21 355 ASP C CA 1
ATOM 15425 C C . ASP C 1 273 ? -18.149 46.863 40.960 1.00 31.85 355 ASP C C 1
ATOM 15426 O O . ASP C 1 273 ? -17.737 45.717 40.738 1.00 31.35 355 ASP C O 1
ATOM 15435 N N . GLU C 1 274 ? -19.302 47.117 41.579 1.00 40.54 356 GLU C N 1
ATOM 15436 C CA . GLU C 1 274 ? -20.170 46.062 42.083 1.00 33.57 356 GLU C CA 1
ATOM 15437 C C . GLU C 1 274 ? -21.613 46.325 41.668 1.00 38.72 356 GLU C C 1
ATOM 15438 O O . GLU C 1 274 ? -21.880 47.208 40.853 1.00 44.46 356 GLU C O 1
ATOM 15450 N N . LYS C 1 275 ? -22.536 45.559 42.248 1.00 35.86 357 LYS C N 1
ATOM 15451 C CA . LYS C 1 275 ? -23.965 45.805 42.091 1.00 46.19 357 LYS C CA 1
ATOM 15452 C C . LYS C 1 275 ? -24.672 45.783 43.440 1.00 39.16 357 LYS C C 1
ATOM 15453 O O . LYS C 1 275 ? -24.874 44.715 44.020 1.00 46.44 357 LYS C O 1
ATOM 15472 N N . PRO C 1 276 ? -25.062 46.960 43.953 1.00 35.53 359 PRO C N 1
ATOM 15473 C CA . PRO C 1 276 ? -24.899 48.301 43.379 1.00 34.75 359 PRO C CA 1
ATOM 15474 C C . PRO C 1 276 ? -23.442 48.707 43.273 1.00 43.79 359 PRO C C 1
ATOM 15475 O O . PRO C 1 276 ? -22.587 48.141 43.951 1.00 42.98 359 PRO C O 1
ATOM 15486 N N . ALA C 1 277 ? -23.173 49.696 42.435 1.00 34.99 360 ALA C N 1
ATOM 15487 C CA . ALA C 1 277 ? -21.845 50.251 42.307 1.00 35.79 360 ALA C CA 1
ATOM 15488 C C . ALA C 1 277 ? -21.879 51.600 42.992 1.00 43.00 360 ALA C C 1
ATOM 15489 O O . ALA C 1 277 ? -22.946 52.134 43.260 1.00 44.92 360 ALA C O 1
ATOM 15496 N N . TRP C 1 278 ? -20.710 52.144 43.292 1.00 40.27 361 TRP C N 1
ATOM 15497 C CA . TRP C 1 278 ? -20.627 53.492 43.807 1.00 41.70 361 TRP C CA 1
ATOM 15498 C C . TRP C 1 278 ? -19.602 54.275 43.007 1.00 42.27 361 TRP C C 1
ATOM 15499 O O . TRP C 1 278 ? -18.528 53.768 42.676 1.00 42.02 361 TRP C O 1
ATOM 15520 N N . THR C 1 279 ? -19.943 55.513 42.693 1.00 35.20 362 THR C N 1
ATOM 15521 C CA . THR C 1 279 ? -19.024 56.408 42.016 1.00 34.63 362 THR C CA 1
ATOM 15522 C C . THR C 1 279 ? -18.610 57.489 42.997 1.00 36.04 362 THR C C 1
ATOM 15523 O O . THR C 1 279 ? -19.226 57.655 44.045 1.00 39.63 362 THR C O 1
ATOM 15534 N N . SER C 1 280 ? -17.556 58.216 42.662 1.00 39.28 363 SER C N 1
ATOM 15535 C CA . SER C 1 280 ? -16.996 59.174 43.592 1.00 40.73 363 SER C CA 1
ATOM 15536 C C . SER C 1 280 ? -16.304 60.262 42.797 1.00 29.06 363 SER C C 1
ATOM 15537 O O . SER C 1 280 ? -15.629 59.987 41.808 1.00 36.81 363 SER C O 1
ATOM 15545 N N . LYS C 1 281 ? -16.450 61.500 43.242 1.00 32.64 364 LYS C N 1
ATOM 15546 C CA . LYS C 1 281 ? -15.977 62.631 42.457 1.00 29.02 364 LYS C CA 1
ATOM 15547 C C . LYS C 1 281 ? -16.128 63.914 43.251 1.00 41.04 364 LYS C C 1
ATOM 15548 O O . LYS C 1 281 ? -16.793 63.935 44.285 1.00 42.87 364 LYS C O 1
ATOM 15567 N N . THR C 1 282 ? -15.516 64.984 42.755 1.00 40.92 365 THR C N 1
ATOM 15568 C CA . THR C 1 282 ? -15.652 66.287 43.382 1.00 49.30 365 THR C CA 1
ATOM 15569 C C . THR C 1 282 ? -17.120 66.714 43.290 1.00 51.92 365 THR C C 1
ATOM 15570 O O . THR C 1 282 ? -17.888 66.151 42.504 1.00 46.14 365 THR C O 1
ATOM 15581 N N . LYS C 1 283 ? -17.516 67.686 44.104 1.00 48.99 366 LYS C N 1
ATOM 15582 C CA . LYS C 1 283 ? -18.905 68.138 44.127 1.00 56.23 366 LYS C CA 1
ATOM 15583 C C . LYS C 1 283 ? -19.320 68.601 42.737 1.00 55.33 366 LYS C C 1
ATOM 15584 O O . LYS C 1 283 ? -20.402 68.257 42.252 1.00 50.95 366 LYS C O 1
ATOM 15603 N N . ALA C 1 284 ? -18.448 69.362 42.084 1.00 42.03 367 ALA C N 1
ATOM 15604 C CA . ALA C 1 284 ? -18.743 69.830 40.737 1.00 61.03 367 ALA C CA 1
ATOM 15605 C C . ALA C 1 284 ? -17.488 69.993 39.885 1.00 62.13 367 ALA C C 1
ATOM 15606 O O . ALA C 1 284 ? -16.367 69.989 40.390 1.00 67.51 367 ALA C O 1
ATOM 15613 N N . GLU C 1 285 ? -17.711 70.154 38.585 1.00 48.69 368 GLU C N 1
ATOM 15614 C CA . GLU C 1 285 ? -16.660 70.048 37.573 1.00 48.36 368 GLU C CA 1
ATOM 15615 C C . GLU C 1 285 ? -15.693 71.224 37.534 1.00 39.70 368 GLU C C 1
ATOM 15616 O O . GLU C 1 285 ? -14.617 71.126 36.937 1.00 47.23 368 GLU C O 1
ATOM 15628 N N . SER C 1 286 ? -16.064 72.330 38.168 1.00 55.43 369 SER C N 1
ATOM 15629 C CA . SER C 1 286 ? -15.329 73.580 37.995 1.00 68.13 369 SER C CA 1
ATOM 15630 C C . SER C 1 286 ? -14.023 73.613 38.786 1.00 76.65 369 SER C C 1
ATOM 15631 O O . SER C 1 286 ? -12.998 74.078 38.280 1.00 76.18 369 SER C O 1
ATOM 15639 N N . SER C 1 287 ? -14.058 73.128 40.023 1.00 67.83 370 SER C N 1
ATOM 15640 C CA . SER C 1 287 ? -12.852 73.087 40.848 1.00 63.67 370 SER C CA 1
ATOM 15641 C C . SER C 1 287 ? -12.750 71.765 41.610 1.00 55.69 370 SER C C 1
ATOM 15642 O O . SER C 1 287 ? -13.570 70.867 41.421 1.00 59.47 370 SER C O 1
ATOM 15650 N N . GLN C 1 288 ? -11.738 71.649 42.468 1.00 57.34 371 GLN C N 1
ATOM 15651 C CA . GLN C 1 288 ? -11.488 70.405 43.191 1.00 57.90 371 GLN C CA 1
ATOM 15652 C C . GLN C 1 288 ? -12.014 70.471 44.618 1.00 55.96 371 GLN C C 1
ATOM 15653 O O . GLN C 1 288 ? -11.279 70.261 45.578 1.00 55.06 371 GLN C O 1
ATOM 15667 N N . ASN C 1 289 ? -13.299 70.746 44.757 1.00 47.97 372 ASN C N 1
ATOM 15668 C CA . ASN C 1 289 ? -13.883 70.871 46.078 1.00 46.95 372 ASN C CA 1
ATOM 15669 C C . ASN C 1 289 ? -14.974 69.841 46.304 1.00 43.14 372 ASN C C 1
ATOM 15670 O O . ASN C 1 289 ? -15.596 69.359 45.357 1.00 49.36 372 ASN C O 1
ATOM 15681 N N . GLY C 1 290 ? -15.167 69.486 47.569 1.00 38.74 373 GLY C N 1
ATOM 15682 C CA . GLY C 1 290 ? -16.169 68.513 47.956 1.00 50.95 373 GLY C CA 1
ATOM 15683 C C . GLY C 1 290 ? -15.853 67.117 47.455 1.00 42.18 373 GLY C C 1
ATOM 15684 O O . GLY C 1 290 ? -14.874 66.897 46.738 1.00 44.69 373 GLY C O 1
ATOM 15688 N N . PHE C 1 291 ? -16.699 66.170 47.839 1.00 46.83 374 PHE C N 1
ATOM 15689 C CA . PHE C 1 291 ? -16.538 64.785 47.426 1.00 52.66 374 PHE C CA 1
ATOM 15690 C C . PHE C 1 291 ? -17.882 64.086 47.569 1.00 48.68 374 PHE C C 1
ATOM 15691 O O . PHE C 1 291 ? -18.479 64.092 48.651 1.00 43.96 374 PHE C O 1
ATOM 15708 N N . VAL C 1 292 ? -18.348 63.481 46.479 1.00 46.21 375 VAL C N 1
ATOM 15709 C CA . VAL C 1 292 ? -19.683 62.901 46.425 1.00 42.67 375 VAL C CA 1
ATOM 15710 C C . VAL C 1 292 ? -19.670 61.404 46.103 1.00 29.72 375 VAL C C 1
ATOM 15711 O O . VAL C 1 292 ? -19.072 60.980 45.120 1.00 44.16 375 VAL C O 1
ATOM 15724 N N . LEU C 1 293 ? -20.356 60.617 46.931 1.00 45.69 376 LEU C N 1
ATOM 15725 C CA . LEU C 1 293 ? -20.491 59.174 46.724 1.00 44.71 376 LEU C CA 1
ATOM 15726 C C . LEU C 1 293 ? -21.913 58.840 46.289 1.00 50.77 376 LEU C C 1
ATOM 15727 O O . LEU C 1 293 ? -22.874 59.136 47.008 1.00 39.25 376 LEU C O 1
ATOM 15743 N N . GLU C 1 294 ? -22.046 58.199 45.133 1.00 45.71 377 GLU C N 1
ATOM 15744 C CA . GLU C 1 294 ? -23.361 57.922 44.570 1.00 46.54 377 GLU C CA 1
ATOM 15745 C C . GLU C 1 294 ? -23.556 56.442 44.282 1.00 44.53 377 GLU C C 1
ATOM 15746 O O . GLU C 1 294 ? -22.681 55.782 43.725 1.00 41.98 377 GLU C O 1
ATOM 15758 N N . GLN C 1 295 ? -24.715 55.927 44.677 1.00 38.87 378 GLN C N 1
ATOM 15759 C CA . GLN C 1 295 ? -25.015 54.516 44.534 1.00 37.11 378 GLN C CA 1
ATOM 15760 C C . GLN C 1 295 ? -25.804 54.272 43.256 1.00 54.81 378 GLN C C 1
ATOM 15761 O O . GLN C 1 295 ? -26.829 54.913 43.022 1.00 47.32 378 GLN C O 1
ATOM 15775 N N . ILE C 1 296 ? -25.312 53.352 42.429 1.00 57.11 379 ILE C N 1
ATOM 15776 C CA . ILE C 1 296 ? -26.004 52.941 41.210 1.00 54.50 379 ILE C CA 1
ATOM 15777 C C . ILE C 1 296 ? -26.355 51.458 41.307 1.00 55.42 379 ILE C C 1
ATOM 15778 O O . ILE C 1 296 ? -25.508 50.598 41.068 1.00 56.15 379 ILE C O 1
ATOM 15794 N N . PRO C 1 297 ? -27.611 51.153 41.663 1.00 51.82 380 PRO C N 1
ATOM 15795 C CA . PRO C 1 297 ? -28.061 49.779 41.937 1.00 57.38 380 PRO C CA 1
ATOM 15796 C C . PRO C 1 297 ? -27.780 48.771 40.825 1.00 40.99 380 PRO C C 1
ATOM 15797 O O . PRO C 1 297 ? -27.541 47.601 41.122 1.00 49.76 380 PRO C O 1
ATOM 15808 N N . ASN C 1 298 ? -27.806 49.208 39.572 1.00 42.37 381 ASN C N 1
ATOM 15809 C CA . ASN C 1 298 ? -27.703 48.269 38.458 1.00 53.24 381 ASN C CA 1
ATOM 15810 C C . ASN C 1 298 ? -26.284 47.997 37.968 1.00 61.15 381 ASN C C 1
ATOM 15811 O O . ASN C 1 298 ? -26.082 47.144 37.102 1.00 53.38 381 ASN C O 1
ATOM 15822 N N . GLY C 1 299 ? -25.305 48.703 38.525 1.00 53.30 382 GLY C N 1
ATOM 15823 C CA . GLY C 1 299 ? -23.918 48.487 38.154 1.00 37.87 382 GLY C CA 1
ATOM 15824 C C . GLY C 1 299 ? -23.408 49.608 37.281 1.00 41.02 382 GLY C C 1
ATOM 15825 O O . GLY C 1 299 ? -24.187 50.404 36.767 1.00 47.81 382 GLY C O 1
ATOM 15829 N N . ILE C 1 300 ? -22.093 49.674 37.111 1.00 44.36 383 ILE C N 1
ATOM 15830 C CA . ILE C 1 300 ? -21.471 50.806 36.438 1.00 38.12 383 ILE C CA 1
ATOM 15831 C C . ILE C 1 300 ? -21.620 50.727 34.918 1.00 46.19 383 ILE C C 1
ATOM 15832 O O . ILE C 1 300 ? -21.331 51.687 34.199 1.00 43.83 383 ILE C O 1
ATOM 15848 N N . GLU C 1 301 ? -22.067 49.580 34.423 1.00 47.53 384 GLU C N 1
ATOM 15849 C CA . GLU C 1 301 ? -22.305 49.442 32.996 1.00 50.19 384 GLU C CA 1
ATOM 15850 C C . GLU C 1 301 ? -23.784 49.649 32.645 1.00 56.05 384 GLU C C 1
ATOM 15851 O O . GLU C 1 301 ? -24.176 49.538 31.481 1.00 53.61 384 GLU C O 1
ATOM 15863 N N . SER C 1 302 ? -24.593 49.961 33.654 1.00 57.81 385 SER C N 1
ATOM 15864 C CA . SER C 1 302 ? -26.000 50.284 33.437 1.00 54.87 385 SER C CA 1
ATOM 15865 C C . SER C 1 302 ? -26.114 51.712 32.914 1.00 54.92 385 SER C C 1
ATOM 15866 O O . SER C 1 302 ? -25.099 52.350 32.625 1.00 54.24 385 SER C O 1
ATOM 15874 N N . GLU C 1 303 ? -27.344 52.207 32.784 1.00 49.55 387 GLU C N 1
ATOM 15875 C CA . GLU C 1 303 ? -27.573 53.587 32.361 1.00 60.55 387 GLU C CA 1
ATOM 15876 C C . GLU C 1 303 ? -27.015 54.576 33.381 1.00 55.33 387 GLU C C 1
ATOM 15877 O O . GLU C 1 303 ? -26.744 55.733 33.052 1.00 46.50 387 GLU C O 1
ATOM 15889 N N . GLY C 1 304 ? -26.881 54.123 34.626 1.00 67.90 388 GLY C N 1
ATOM 15890 C CA . GLY C 1 304 ? -26.170 54.879 35.646 1.00 72.38 388 GLY C CA 1
ATOM 15891 C C . GLY C 1 304 ? -27.067 55.734 36.524 1.00 69.37 388 GLY C C 1
ATOM 15892 O O . GLY C 1 304 ? -26.689 56.830 36.942 1.00 62.28 388 GLY C O 1
ATOM 15896 N N . THR C 1 305 ? -28.262 55.237 36.814 1.00 60.77 390 THR C N 1
ATOM 15897 C CA . THR C 1 305 ? -29.213 56.022 37.583 1.00 55.64 390 THR C CA 1
ATOM 15898 C C . THR C 1 305 ? -28.948 55.871 39.079 1.00 54.49 390 THR C C 1
ATOM 15899 O O . THR C 1 305 ? -28.745 54.768 39.591 1.00 49.05 390 THR C O 1
ATOM 15910 N N . VAL C 1 306 ? -28.958 57.000 39.774 1.00 64.04 391 VAL C N 1
ATOM 15911 C CA . VAL C 1 306 ? -28.480 57.056 41.146 1.00 56.97 391 VAL C CA 1
ATOM 15912 C C . VAL C 1 306 ? -29.601 56.965 42.162 1.00 58.98 391 VAL C C 1
ATOM 15913 O O . VAL C 1 306 ? -30.580 57.700 42.077 1.00 66.20 391 VAL C O 1
ATOM 15926 N N . SER C 1 307 ? -29.450 56.057 43.122 1.00 52.15 392 SER C N 1
ATOM 15927 C CA . SER C 1 307 ? -30.322 56.026 44.289 1.00 63.30 392 SER C CA 1
ATOM 15928 C C . SER C 1 307 ? -29.745 56.947 45.365 1.00 71.01 392 SER C C 1
ATOM 15929 O O . SER C 1 307 ? -30.061 58.135 45.397 1.00 87.74 392 SER C O 1
ATOM 15937 N N . LEU C 1 308 ? -28.885 56.409 46.225 1.00 64.86 393 LEU C N 1
ATOM 15938 C CA . LEU C 1 308 ? -28.267 57.198 47.291 1.00 54.43 393 LEU C CA 1
ATOM 15939 C C . LEU C 1 308 ? -27.228 58.182 46.747 1.00 51.56 393 LEU C C 1
ATOM 15940 O O . LEU C 1 308 ? -26.474 57.863 45.829 1.00 52.93 393 LEU C O 1
ATOM 15956 N N . SER C 1 309 ? -27.196 59.381 47.317 1.00 42.52 394 SER C N 1
ATOM 15957 C CA . SER C 1 309 ? -26.189 60.378 46.955 1.00 49.71 394 SER C CA 1
ATOM 15958 C C . SER C 1 309 ? -25.681 61.088 48.206 1.00 54.73 394 SER C C 1
ATOM 15959 O O . SER C 1 309 ? -26.285 62.050 48.682 1.00 50.35 394 SER C O 1
ATOM 15967 N N . TYR C 1 310 ? -24.559 60.612 48.733 1.00 45.08 395 TYR C N 1
ATOM 15968 C CA . TYR C 1 310 ? -24.002 61.177 49.950 1.00 39.96 395 TYR C CA 1
ATOM 15969 C C . TYR C 1 310 ? -22.930 62.193 49.626 1.00 45.15 395 TYR C C 1
ATOM 15970 O O . TYR C 1 310 ? -21.906 61.854 49.044 1.00 43.06 395 TYR C O 1
ATOM 15988 N N . GLU C 1 311 ? -23.172 63.447 49.990 1.00 55.36 396 GLU C N 1
ATOM 15989 C CA . GLU C 1 311 ? -22.148 64.473 49.871 1.00 54.84 396 GLU C CA 1
ATOM 15990 C C . GLU C 1 311 ? -21.285 64.491 51.142 1.00 54.59 396 GLU C C 1
ATOM 15991 O O . GLU C 1 311 ? -21.644 65.109 52.146 1.00 48.13 396 GLU C O 1
ATOM 16003 N N . LEU C 1 312 ? -20.152 63.793 51.097 1.00 51.82 397 LEU C N 1
ATOM 16004 C CA . LEU C 1 312 ? -19.282 63.662 52.263 1.00 42.97 397 LEU C CA 1
ATOM 16005 C C . LEU C 1 312 ? -18.587 64.991 52.583 1.00 38.65 397 LEU C C 1
ATOM 16006 O O . LEU C 1 312 ? -18.436 65.355 53.748 1.00 47.66 397 LEU C O 1
ATOM 16022 N N . PHE C 1 313 ? -18.157 65.697 51.542 1.00 38.37 398 PHE C N 1
ATOM 16023 C CA . PHE C 1 313 ? -17.581 67.033 51.683 1.00 39.92 398 PHE C CA 1
ATOM 16024 C C . PHE C 1 313 ? -18.249 67.919 50.648 1.00 47.72 398 PHE C C 1
ATOM 16025 O O . PHE C 1 313 ? -18.612 67.440 49.578 1.00 48.90 398 PHE C O 1
ATOM 16042 N N . SER C 1 314 ? -18.405 69.203 50.967 1.00 51.01 399 SER C N 1
ATOM 16043 C CA . SER C 1 314 ? -18.975 70.181 50.037 1.00 58.49 399 SER C CA 1
ATOM 16044 C C . SER C 1 314 ? -17.940 71.208 49.594 1.00 49.05 399 SER C C 1
ATOM 16045 O O . SER C 1 314 ? -17.751 71.432 48.397 1.00 60.63 399 SER C O 1
ATOM 16053 N N . ASN C 1 315 ? -17.271 71.836 50.556 1.00 52.77 401 ASN C N 1
ATOM 16054 C CA . ASN C 1 315 ? -16.333 72.913 50.245 1.00 54.86 401 ASN C CA 1
ATOM 16055 C C . ASN C 1 315 ? -14.846 72.566 50.408 1.00 57.35 401 ASN C C 1
ATOM 16056 O O . ASN C 1 315 ? -13.998 73.137 49.723 1.00 47.48 401 ASN C O 1
ATOM 16067 N N . LYS C 1 316 ? -14.516 71.645 51.306 1.00 52.96 402 LYS C N 1
ATOM 16068 C CA . LYS C 1 316 ? -13.112 71.293 51.504 1.00 47.06 402 LYS C CA 1
ATOM 16069 C C . LYS C 1 316 ? -12.490 70.818 50.201 1.00 41.16 402 LYS C C 1
ATOM 16070 O O . LYS C 1 316 ? -13.094 70.034 49.473 1.00 54.44 402 LYS C O 1
ATOM 16089 N N . ARG C 1 317 ? -11.284 71.296 49.902 1.00 40.85 403 ARG C N 1
ATOM 16090 C CA . ARG C 1 317 ? -10.593 70.877 48.690 1.00 49.22 403 ARG C CA 1
ATOM 16091 C C . ARG C 1 317 ? -10.070 69.448 48.838 1.00 46.84 403 ARG C C 1
ATOM 16092 O O . ARG C 1 317 ? -9.476 69.105 49.852 1.00 38.64 403 ARG C O 1
ATOM 16113 N N . THR C 1 318 ? -10.282 68.632 47.812 1.00 37.35 404 THR C N 1
ATOM 16114 C CA . THR C 1 318 ? -9.927 67.221 47.863 1.00 45.40 404 THR C CA 1
ATOM 16115 C C . THR C 1 318 ? -8.984 66.866 46.720 1.00 30.75 404 THR C C 1
ATOM 16116 O O . THR C 1 318 ? -8.925 67.574 45.717 1.00 42.20 404 THR C O 1
ATOM 16127 N N . GLY C 1 319 ? -8.249 65.766 46.864 1.00 37.63 405 GLY C N 1
ATOM 16128 C CA . GLY C 1 319 ? -7.331 65.336 45.818 1.00 30.39 405 GLY C CA 1
ATOM 16129 C C . GLY C 1 319 ? -7.491 63.873 45.470 1.00 35.58 405 GLY C C 1
ATOM 16130 O O . GLY C 1 319 ? -8.601 63.401 45.214 1.00 32.98 405 GLY C O 1
ATOM 16134 N N . ARG C 1 320 ? -6.364 63.159 45.468 1.00 31.49 406 ARG C N 1
ATOM 16135 C CA . ARG C 1 320 ? -6.320 61.737 45.138 1.00 26.23 406 ARG C CA 1
ATOM 16136 C C . ARG C 1 320 ? -7.193 60.890 46.066 1.00 32.10 406 ARG C C 1
ATOM 16137 O O . ARG C 1 320 ? -7.400 61.232 47.230 1.00 30.22 406 ARG C O 1
ATOM 16158 N N . SER C 1 321 ? -7.696 59.776 45.545 1.00 29.96 407 SER C N 1
ATOM 16159 C CA . SER C 1 321 ? -8.427 58.819 46.366 1.00 30.49 407 SER C CA 1
ATOM 16160 C C . SER C 1 321 ? -8.229 57.403 45.837 1.00 26.38 407 SER C C 1
ATOM 16161 O O . SER C 1 321 ? -7.930 57.202 44.653 1.00 31.90 407 SER C O 1
ATOM 16169 N N . GLY C 1 322 ? -8.434 56.421 46.709 1.00 25.94 408 GLY C N 1
ATOM 16170 C CA . GLY C 1 322 ? -8.229 55.027 46.348 1.00 23.72 408 GLY C CA 1
ATOM 16171 C C . GLY C 1 322 ? -8.749 54.069 47.405 1.00 24.03 408 GLY C C 1
ATOM 16172 O O . GLY C 1 322 ? -9.071 54.481 48.527 1.00 25.00 408 GLY C O 1
ATOM 16176 N N . PHE C 1 323 ? -8.802 52.789 47.039 1.00 22.62 409 PHE C N 1
ATOM 16177 C CA . PHE C 1 323 ? -9.263 51.720 47.904 1.00 25.96 409 PHE C CA 1
ATOM 16178 C C . PHE C 1 323 ? -8.211 51.224 48.889 1.00 28.80 409 PHE C C 1
ATOM 16179 O O . PHE C 1 323 ? -7.019 51.224 48.590 1.00 24.76 409 PHE C O 1
ATOM 16196 N N . PHE C 1 324 ? -8.687 50.747 50.040 1.00 24.09 410 PHE C N 1
ATOM 16197 C CA . PHE C 1 324 ? -7.942 49.790 50.848 1.00 22.84 410 PHE C CA 1
ATOM 16198 C C . PHE C 1 324 ? -8.891 48.821 51.538 1.00 25.70 410 PHE C C 1
ATOM 16199 O O . PHE C 1 324 ? -10.053 49.143 51.799 1.00 28.43 410 PHE C O 1
ATOM 16216 N N . GLN C 1 325 ? -8.407 47.618 51.811 1.00 26.82 411 GLN C N 1
ATOM 16217 C CA . GLN C 1 325 ? -9.238 46.622 52.475 1.00 25.60 411 GLN C CA 1
ATOM 16218 C C . GLN C 1 325 ? -8.687 46.239 53.853 1.00 29.61 411 GLN C C 1
ATOM 16219 O O . GLN C 1 325 ? -7.525 45.858 53.978 1.00 30.18 411 GLN C O 1
ATOM 16233 N N . PRO C 1 326 ? -9.525 46.356 54.895 1.00 34.12 412 PRO C N 1
ATOM 16234 C CA . PRO C 1 326 ? -9.197 45.786 56.205 1.00 30.23 412 PRO C CA 1
ATOM 16235 C C . PRO C 1 326 ? -8.981 44.286 56.064 1.00 33.00 412 PRO C C 1
ATOM 16236 O O . PRO C 1 326 ? -9.754 43.632 55.359 1.00 35.13 412 PRO C O 1
ATOM 16247 N N . LYS C 1 327 ? -7.976 43.742 56.734 1.00 29.12 413 LYS C N 1
ATOM 16248 C CA . LYS C 1 327 ? -7.621 42.346 56.535 1.00 32.46 413 LYS C CA 1
ATOM 16249 C C . LYS C 1 327 ? -7.790 41.454 57.775 1.00 36.21 413 LYS C C 1
ATOM 16250 O O . LYS C 1 327 ? -7.774 40.220 57.656 1.00 34.39 413 LYS C O 1
ATOM 16269 N N . GLY C 1 328 A -7.967 42.062 58.945 1.00 37.04 413 GLY C N 1
ATOM 16270 C CA . GLY C 1 328 A -8.025 41.301 60.185 1.00 36.24 413 GLY C CA 1
ATOM 16271 C C . GLY C 1 328 A -9.323 41.410 60.961 1.00 39.06 413 GLY C C 1
A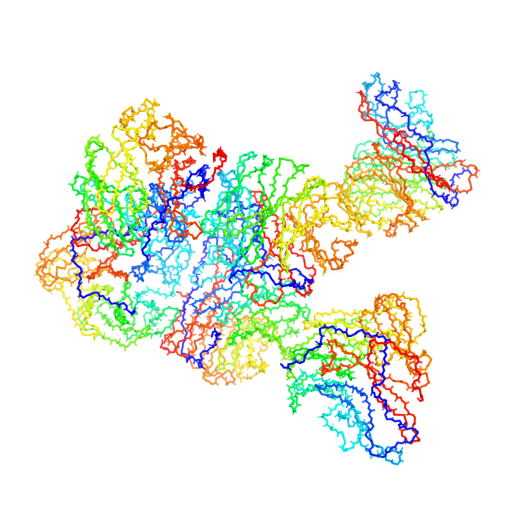TOM 16272 O O . GLY C 1 328 A -9.336 41.195 62.170 1.00 38.99 413 GLY C O 1
ATOM 16276 N N . ASP C 1 329 ? -10.414 41.741 60.278 1.00 29.04 414 ASP C N 1
ATOM 16277 C CA . ASP C 1 329 ? -11.716 41.791 60.921 1.00 31.71 414 ASP C CA 1
ATOM 16278 C C . ASP C 1 329 ? -12.031 40.447 61.567 1.00 40.58 414 ASP C C 1
ATOM 16279 O O . ASP C 1 329 ? -11.844 39.397 60.967 1.00 38.21 414 ASP C O 1
ATOM 16288 N N . LEU C 1 330 ? -12.499 40.490 62.803 1.00 42.53 415 LEU C N 1
ATOM 16289 C CA . LEU C 1 330 ? -12.802 39.273 63.535 1.00 41.04 415 LEU C CA 1
ATOM 16290 C C . LEU C 1 330 ? -14.304 39.099 63.681 1.00 44.47 415 LEU C C 1
ATOM 16291 O O . LEU C 1 330 ? -14.797 37.977 63.769 1.00 41.78 415 LEU C O 1
ATOM 16307 N N . ILE C 1 331 A -15.032 40.211 63.671 1.00 34.95 415 ILE C N 1
ATOM 16308 C CA . ILE C 1 331 A -16.456 40.191 63.962 1.00 32.54 415 ILE C CA 1
ATOM 16309 C C . ILE C 1 331 A -17.259 39.994 62.684 1.00 32.66 415 ILE C C 1
ATOM 16310 O O . ILE C 1 331 A -18.094 39.098 62.593 1.00 32.46 415 ILE C O 1
ATOM 16326 N N . SER C 1 332 B -16.984 40.816 61.688 1.00 27.35 415 SER C N 1
ATOM 16327 C CA . SER C 1 332 B -17.713 40.758 60.430 1.00 32.88 415 SER C CA 1
ATOM 16328 C C . SER C 1 332 B -17.435 39.440 59.685 1.00 39.81 415 SER C C 1
ATOM 16329 O O . SER C 1 332 B -16.290 38.993 59.590 1.00 32.74 415 SER C O 1
ATOM 16337 N N . GLY C 1 333 ? -18.483 38.831 59.145 1.00 33.93 416 GLY C N 1
ATOM 16338 C CA . GLY C 1 333 ? -18.331 37.599 58.395 1.00 37.25 416 GLY C CA 1
ATOM 16339 C C . GLY C 1 333 ? -18.101 37.920 56.934 1.00 38.80 416 GLY C C 1
ATOM 16340 O O . GLY C 1 333 ? -17.748 37.054 56.142 1.00 42.74 416 GLY C O 1
ATOM 16344 N N . CYS C 1 334 ? -18.313 39.182 56.581 1.00 36.02 417 CYS C N 1
ATOM 16345 C CA . CYS C 1 334 ? -18.191 39.616 55.202 1.00 34.28 417 CYS C CA 1
ATOM 16346 C C . CYS C 1 334 ? -16.976 40.539 55.060 1.00 39.73 417 CYS C C 1
ATOM 16347 O O . CYS C 1 334 ? -16.458 41.054 56.052 1.00 33.26 417 CYS C O 1
ATOM 16354 N N . GLN C 1 335 ? -16.505 40.716 53.828 1.00 33.20 418 GLN C N 1
ATOM 16355 C CA . GLN C 1 335 ? -15.320 41.529 53.560 1.00 31.42 418 GLN C CA 1
ATOM 16356 C C . GLN C 1 335 ? -15.653 43.010 53.465 1.00 31.37 418 GLN C C 1
ATOM 16357 O O . GLN C 1 335 ? -16.405 43.413 52.585 1.00 29.00 418 GLN C O 1
ATOM 16371 N N . ARG C 1 336 ? -15.070 43.830 54.337 1.00 29.88 419 ARG C N 1
ATOM 16372 C CA . ARG C 1 336 ? -15.321 45.270 54.279 1.00 37.15 419 ARG C CA 1
ATOM 16373 C C . ARG C 1 336 ? -14.507 45.942 53.180 1.00 34.34 419 ARG C C 1
ATOM 16374 O O . ARG C 1 336 ? -13.491 45.390 52.729 1.00 27.27 419 ARG C O 1
ATOM 16395 N N . ILE C 1 337 ? -14.948 47.135 52.769 1.00 23.17 420 ILE C N 1
ATOM 16396 C CA . ILE C 1 337 ? -14.228 47.937 51.785 1.00 30.68 420 ILE C CA 1
ATOM 16397 C C . ILE C 1 337 ? -14.122 49.396 52.243 1.00 32.57 420 ILE C C 1
ATOM 16398 O O . ILE C 1 337 ? -15.095 49.969 52.716 1.00 28.81 420 ILE C O 1
ATOM 16414 N N . CYS C 1 338 ? -12.942 49.995 52.102 1.00 32.14 421 CYS C N 1
ATOM 16415 C CA . CYS C 1 338 ? -12.730 51.385 52.523 1.00 33.19 421 CYS C CA 1
ATOM 16416 C C . CYS C 1 338 ? -12.049 52.193 51.423 1.00 28.64 421 CYS C C 1
ATOM 16417 O O . CYS C 1 338 ? -11.612 51.643 50.411 1.00 33.63 421 CYS C O 1
ATOM 16424 N N . PHE C 1 339 ? -11.941 53.500 51.624 1.00 31.63 422 PHE C N 1
ATOM 16425 C CA . PHE C 1 339 ? -11.097 54.303 50.757 1.00 31.28 422 PHE C CA 1
ATOM 16426 C C . PHE C 1 339 ? -10.371 55.395 51.517 1.00 36.44 422 PHE C C 1
ATOM 16427 O O . PHE C 1 339 ? -10.833 55.867 52.559 1.00 27.78 422 PHE C O 1
ATOM 16444 N N . TRP C 1 340 ? -9.209 55.767 50.987 1.00 27.50 423 TRP C N 1
ATOM 16445 C CA . TRP C 1 340 ? -8.459 56.884 51.507 1.00 25.33 423 TRP C CA 1
ATOM 16446 C C . TRP C 1 340 ? -8.689 58.047 50.561 1.00 28.82 423 TRP C C 1
ATOM 16447 O O . TRP C 1 340 ? -9.024 57.849 49.390 1.00 27.98 423 TRP C O 1
ATOM 16468 N N . LEU C 1 341 ? -8.520 59.258 51.074 1.00 30.76 424 LEU C N 1
ATOM 16469 C CA . LEU C 1 341 ? -8.836 60.461 50.323 1.00 21.28 424 LEU C CA 1
ATOM 16470 C C . LEU C 1 341 ? -7.974 61.613 50.786 1.00 29.18 424 LEU C C 1
ATOM 16471 O O . LEU C 1 341 ? -7.899 61.882 51.985 1.00 33.45 424 LEU C O 1
ATOM 16487 N N . GLU C 1 342 ? -7.332 62.290 49.837 1.00 30.02 425 GLU C N 1
ATOM 16488 C CA . GLU C 1 342 ? -6.543 63.475 50.133 1.00 31.06 425 GLU C CA 1
ATOM 16489 C C . GLU C 1 342 ? -7.420 64.669 50.481 1.00 36.78 425 GLU C C 1
ATOM 16490 O O . GLU C 1 342 ? -8.296 65.071 49.701 1.00 33.04 425 GLU C O 1
ATOM 16502 N N . ILE C 1 343 ? -7.180 65.231 51.660 1.00 34.15 426 ILE C N 1
ATOM 16503 C CA . ILE C 1 343 ? -7.742 66.533 52.025 1.00 40.29 426 ILE C CA 1
ATOM 16504 C C . ILE C 1 343 ? -6.631 67.585 51.986 1.00 42.07 426 ILE C C 1
ATOM 16505 O O . ILE C 1 343 ? -5.629 67.470 52.693 1.00 42.19 426 ILE C O 1
ATOM 16521 N N . GLU C 1 344 ? -6.813 68.607 51.155 1.00 39.36 427 GLU C N 1
ATOM 16522 C CA . GLU C 1 344 ? -5.786 69.627 50.950 1.00 43.69 427 GLU C CA 1
ATOM 16523 C C . GLU C 1 344 ? -6.009 70.850 51.831 1.00 46.57 427 GLU C C 1
ATOM 16524 O O . GLU C 1 344 ? -7.089 71.426 51.841 1.00 44.00 427 GLU C O 1
ATOM 16536 N N . ASP C 1 345 ? -4.975 71.240 52.570 1.00 49.94 428 ASP C N 1
ATOM 16537 C CA . ASP C 1 345 ? -5.066 72.364 53.499 1.00 56.41 428 ASP C CA 1
ATOM 16538 C C . ASP C 1 345 ? -3.983 73.387 53.177 1.00 46.84 428 ASP C C 1
ATOM 16539 O O . ASP C 1 345 ? -2.846 73.023 52.880 1.00 48.59 428 ASP C O 1
ATOM 16548 N N . GLN C 1 346 ? -4.330 74.669 53.223 1.00 56.54 429 GLN C N 1
ATOM 16549 C CA . GLN C 1 346 ? -3.341 75.716 52.977 1.00 50.56 429 GLN C CA 1
ATOM 16550 C C . GLN C 1 346 ? -2.599 76.056 54.264 1.00 44.07 429 GLN C C 1
ATOM 16551 O O . GLN C 1 346 ? -3.204 76.147 55.336 1.00 52.82 429 GLN C O 1
ATOM 16565 N N . THR C 1 347 ? -1.286 76.229 54.145 1.00 36.55 430 THR C N 1
ATOM 16566 C CA . THR C 1 347 ? -0.444 76.601 55.268 1.00 39.82 430 THR C CA 1
ATOM 16567 C C . THR C 1 347 ? 0.126 77.999 55.060 1.00 46.37 430 THR C C 1
ATOM 16568 O O . THR C 1 347 ? 0.201 78.497 53.936 1.00 50.15 430 THR C O 1
ATOM 16579 N N . VAL C 1 348 ? 0.549 78.619 56.151 1.00 42.75 431 VAL C N 1
ATOM 16580 C CA . VAL C 1 348 ? 1.092 79.966 56.091 1.00 49.34 431 VAL C CA 1
ATOM 16581 C C . VAL C 1 348 ? 2.493 79.993 55.467 1.00 52.94 431 VAL C C 1
ATOM 16582 O O . VAL C 1 348 ? 2.830 80.942 54.768 1.00 55.04 431 VAL C O 1
ATOM 16595 N N . GLY C 1 349 ? 3.300 78.954 55.691 1.00 43.49 432 GLY C N 1
ATOM 16596 C CA . GLY C 1 349 ? 4.708 79.022 55.324 1.00 40.73 432 GLY C CA 1
ATOM 16597 C C . GLY C 1 349 ? 5.342 77.902 54.509 1.00 44.41 432 GLY C C 1
ATOM 16598 O O . GLY C 1 349 ? 6.558 77.901 54.332 1.00 61.03 432 GLY C O 1
ATOM 16602 N N . LEU C 1 350 ? 4.563 76.946 54.014 1.00 50.69 433 LEU C N 1
ATOM 16603 C CA . LEU C 1 350 ? 5.142 75.892 53.177 1.00 52.40 433 LEU C CA 1
ATOM 16604 C C . LEU C 1 350 ? 4.146 75.287 52.193 1.00 54.98 433 LEU C C 1
ATOM 16605 O O . LEU C 1 350 ? 4.256 74.115 51.821 1.00 56.20 433 LEU C O 1
ATOM 16621 N N . GLY C 1 351 ? 3.188 76.107 51.772 1.00 44.97 438 GLY C N 1
ATOM 16622 C CA . GLY C 1 351 ? 2.319 75.787 50.656 1.00 54.82 438 GLY C CA 1
ATOM 16623 C C . GLY C 1 351 ? 1.153 74.875 50.974 1.00 56.50 438 GLY C C 1
ATOM 16624 O O . GLY C 1 351 ? 0.769 74.699 52.130 1.00 58.10 438 GLY C O 1
ATOM 16628 N N . MET C 1 352 ? 0.574 74.309 49.921 1.00 59.73 439 MET C N 1
ATOM 16629 C CA . MET C 1 352 ? -0.474 73.310 50.065 1.00 54.81 439 MET C CA 1
ATOM 16630 C C . MET C 1 352 ? 0.135 72.004 50.552 1.00 36.93 439 MET C C 1
ATOM 16631 O O . MET C 1 352 ? 1.184 71.570 50.070 1.00 44.09 439 MET C O 1
ATOM 16645 N N . ILE C 1 353 ? -0.531 71.380 51.511 1.00 45.99 440 ILE C N 1
ATOM 16646 C CA . ILE C 1 353 ? -0.144 70.055 51.955 1.00 38.98 440 ILE C CA 1
ATOM 16647 C C . ILE C 1 353 ? -1.343 69.133 51.797 1.00 41.20 440 ILE C C 1
ATOM 16648 O O . ILE C 1 353 ? -2.475 69.597 51.655 1.00 41.23 440 ILE C O 1
ATOM 16664 N N . GLN C 1 354 ? -1.088 67.831 51.807 1.00 41.68 441 GLN C N 1
ATOM 16665 C CA . GLN C 1 354 ? -2.159 66.847 51.727 1.00 46.39 441 GLN C CA 1
ATOM 16666 C C . GLN C 1 354 ? -2.153 65.994 52.981 1.00 37.22 441 GLN C C 1
ATOM 16667 O O . GLN C 1 354 ? -1.089 65.612 53.476 1.00 47.48 441 GLN C O 1
ATOM 16681 N N . GLU C 1 355 ? -3.343 65.708 53.494 1.00 29.91 442 GLU C N 1
ATOM 16682 C CA . GLU C 1 355 ? -3.522 64.770 54.604 1.00 29.69 442 GLU C CA 1
ATOM 16683 C C . GLU C 1 355 ? -4.587 63.762 54.208 1.00 26.40 442 GLU C C 1
ATOM 16684 O O . GLU C 1 355 ? -5.617 64.131 53.640 1.00 37.58 442 GLU C O 1
ATOM 16696 N N . LEU C 1 356 ? -4.347 62.494 54.516 1.00 28.14 443 LEU C N 1
ATOM 16697 C CA . LEU C 1 356 ? -5.295 61.449 54.170 1.00 30.97 443 LEU C CA 1
ATOM 16698 C C . LEU C 1 356 ? -6.381 61.330 55.218 1.00 36.23 443 LEU C C 1
ATOM 16699 O O . LEU C 1 356 ? -6.094 61.290 56.415 1.00 33.44 443 LEU C O 1
ATOM 16715 N N . SER C 1 357 ? -7.626 61.313 54.750 1.00 27.53 444 SER C N 1
ATOM 16716 C CA . SER C 1 357 ? -8.773 60.818 55.519 1.00 26.77 444 SER C CA 1
ATOM 16717 C C . SER C 1 357 ? -9.112 59.396 55.044 1.00 34.52 444 SER C C 1
ATOM 16718 O O . SER C 1 357 ? -8.824 59.039 53.905 1.00 30.54 444 SER C O 1
ATOM 16726 N N . THR C 1 358 ? -9.726 58.587 55.900 1.00 29.78 445 THR C N 1
ATOM 16727 C CA . THR C 1 358 ? -10.172 57.260 55.478 1.00 24.49 445 THR C CA 1
ATOM 16728 C C . THR C 1 358 ? -11.656 57.058 55.807 1.00 29.60 445 THR C C 1
ATOM 16729 O O . THR C 1 358 ? -12.108 57.411 56.898 1.00 29.00 445 THR C O 1
ATOM 16740 N N . PHE C 1 359 ? -12.403 56.501 54.851 1.00 28.25 446 PHE C N 1
ATOM 16741 C CA . PHE C 1 359 ? -13.813 56.184 55.035 1.00 30.57 446 PHE C CA 1
ATOM 16742 C C . PHE C 1 359 ? -14.028 54.692 54.794 1.00 40.65 446 PHE C C 1
ATOM 16743 O O . PHE C 1 359 ? -13.361 54.091 53.946 1.00 33.74 446 PHE C O 1
ATOM 16760 N N . CYS C 1 360 ? -14.957 54.087 55.534 1.00 30.58 447 CYS C N 1
ATOM 16761 C CA . CYS C 1 360 ? -15.259 52.681 55.333 1.00 27.36 447 CYS C CA 1
ATOM 16762 C C . CYS C 1 360 ? -16.748 52.479 55.078 1.00 39.73 447 CYS C C 1
ATOM 16763 O O . CYS C 1 360 ? -17.585 53.199 55.621 1.00 30.72 447 CYS C O 1
ATOM 16770 N N . GLY C 1 361 ? -17.072 51.507 54.232 1.00 40.24 448 GLY C N 1
ATOM 16771 C CA . GLY C 1 361 ? -18.460 51.153 53.995 1.00 35.84 448 GLY C CA 1
ATOM 16772 C C . GLY C 1 361 ? -19.068 50.521 55.234 1.00 31.39 448 GLY C C 1
ATOM 16773 O O . GLY C 1 361 ? -18.394 49.813 55.989 1.00 32.39 448 GLY C O 1
ATOM 16777 N N . ILE C 1 362 ? -20.351 50.771 55.455 1.00 35.90 449 ILE C N 1
ATOM 16778 C CA . ILE C 1 362 ? -21.063 50.110 56.539 1.00 40.59 449 ILE C CA 1
ATOM 16779 C C . ILE C 1 362 ? -22.357 49.500 56.010 1.00 45.46 449 ILE C C 1
ATOM 16780 O O . ILE C 1 362 ? -22.941 50.010 55.050 1.00 29.54 449 ILE C O 1
ATOM 16796 N N . ASN C 1 363 ? -22.769 48.392 56.625 1.00 36.35 450 ASN C N 1
ATOM 16797 C CA . ASN C 1 363 ? -24.026 47.728 56.293 1.00 39.45 450 ASN C CA 1
ATOM 16798 C C . ASN C 1 363 ? -25.071 48.005 57.368 1.00 44.45 450 ASN C C 1
ATOM 16799 O O . ASN C 1 363 ? -25.902 47.154 57.680 1.00 45.23 450 ASN C O 1
ATOM 16810 N N . SER C 1 364 ? -25.006 49.203 57.938 1.00 47.65 451 SER C N 1
ATOM 16811 C CA . SER C 1 364 ? -25.918 49.638 58.996 1.00 55.59 451 SER C CA 1
ATOM 16812 C C . SER C 1 364 ? -26.394 51.061 58.659 1.00 52.58 451 SER C C 1
ATOM 16813 O O . SER C 1 364 ? -26.036 51.601 57.601 1.00 46.40 451 SER C O 1
ATOM 16821 N N . PRO C 1 365 ? -27.201 51.682 59.538 1.00 46.20 452 PRO C N 1
ATOM 16822 C CA . PRO C 1 365 ? -27.732 52.961 59.050 1.00 58.58 452 PRO C CA 1
ATOM 16823 C C . PRO C 1 365 ? -26.730 54.107 59.146 1.00 56.21 452 PRO C C 1
ATOM 16824 O O . PRO C 1 365 ? -25.820 54.073 59.986 1.00 42.65 452 PRO C O 1
ATOM 16835 N N . VAL C 1 366 ? -26.887 55.111 58.287 1.00 58.93 453 VAL C N 1
ATOM 16836 C CA . VAL C 1 366 ? -26.109 56.334 58.438 1.00 72.12 453 VAL C CA 1
ATOM 16837 C C . VAL C 1 366 ? -26.803 57.531 57.817 1.00 57.24 453 VAL C C 1
ATOM 16838 O O . VAL C 1 366 ? -27.517 57.408 56.825 1.00 57.92 453 VAL C O 1
ATOM 16851 N N . GLN C 1 367 ? -26.561 58.690 58.418 1.00 45.85 454 GLN C N 1
ATOM 16852 C CA . GLN C 1 367 ? -27.133 59.948 57.968 1.00 52.94 454 GLN C CA 1
ATOM 16853 C C . GLN C 1 367 ? -26.263 60.579 56.896 1.00 43.82 454 GLN C C 1
ATOM 16854 O O . GLN C 1 367 ? -25.123 60.153 56.693 1.00 45.49 454 GLN C O 1
ATOM 16868 N N . ASN C 1 368 ? -26.803 61.596 56.225 1.00 40.82 455 ASN C N 1
ATOM 16869 C CA . ASN C 1 368 ? -26.076 62.327 55.180 1.00 50.16 455 ASN C CA 1
ATOM 16870 C C . ASN C 1 368 ? -25.286 63.514 55.727 1.00 53.31 455 ASN C C 1
ATOM 16871 O O . ASN C 1 368 ? -25.484 64.651 55.293 1.00 62.72 455 ASN C O 1
ATOM 16882 N N . ILE C 1 369 ? -24.396 63.240 56.681 1.00 49.52 456 ILE C N 1
ATOM 16883 C CA . ILE C 1 369 ? -23.583 64.271 57.327 1.00 46.06 456 ILE C CA 1
ATOM 16884 C C . ILE C 1 369 ? -22.539 64.847 56.377 1.00 48.11 456 ILE C C 1
ATOM 16885 O O . ILE C 1 369 ? -21.898 64.107 55.633 1.00 47.87 456 ILE C O 1
ATOM 16901 N N . ASN C 1 370 ? -22.368 66.167 56.410 1.00 44.06 457 ASN C N 1
ATOM 16902 C CA . ASN C 1 370 ? -21.273 66.813 55.693 1.00 42.66 457 ASN C CA 1
ATOM 16903 C C . ASN C 1 370 ? -20.107 67.031 56.649 1.00 47.18 457 ASN C C 1
ATOM 16904 O O . ASN C 1 370 ? -20.273 67.661 57.693 1.00 46.21 457 ASN C O 1
ATOM 16915 N N . TRP C 1 371 ? -18.929 66.532 56.276 1.00 53.11 458 TRP C N 1
ATOM 16916 C CA . TRP C 1 371 ? -17.753 66.566 57.150 1.00 49.76 458 TRP C CA 1
ATOM 16917 C C . TRP C 1 371 ? -16.794 67.750 56.897 1.00 57.43 458 TRP C C 1
ATOM 16918 O O . TRP C 1 371 ? -15.623 67.692 57.268 1.00 62.43 458 TRP C O 1
ATOM 16939 N N . ASP C 1 372 ? -17.280 68.824 56.284 1.00 59.55 459 ASP C N 1
ATOM 16940 C CA . ASP C 1 372 ? -16.423 69.976 55.994 1.00 60.65 459 ASP C CA 1
ATOM 16941 C C . ASP C 1 372 ? -15.962 70.716 57.251 1.00 68.35 459 ASP C C 1
ATOM 16942 O O . ASP C 1 372 ? -14.780 71.034 57.398 1.00 73.57 459 ASP C O 1
ATOM 16951 N N . SER C 1 373 ? -16.898 71.012 58.147 1.00 65.40 460 SER C N 1
ATOM 16952 C CA . SER C 1 373 ? -16.609 71.928 59.249 1.00 88.20 460 SER C CA 1
ATOM 16953 C C . SER C 1 373 ? -16.642 71.238 60.617 1.00 92.68 460 SER C C 1
ATOM 16954 O O . SER C 1 373 ? -16.143 70.120 60.780 1.00 84.12 460 SER C O 1
ATOM 16963 N N . PHE D 1 7 ? -12.415 34.367 80.122 1.00 71.54 83 PHE D N 1
ATOM 16964 C CA . PHE D 1 7 ? -11.535 35.358 79.506 1.00 64.26 83 PHE D CA 1
ATOM 16965 C C . PHE D 1 7 ? -12.151 36.765 79.538 1.00 52.15 83 PHE D C 1
ATOM 16966 O O . PHE D 1 7 ? -11.424 37.767 79.581 1.00 49.60 83 PHE D O 1
ATOM 16982 N N . TYR D 1 8 ? -13.482 36.850 79.535 1.00 33.66 84 TYR D N 1
ATOM 16983 C CA . TYR D 1 8 ? -14.139 38.150 79.667 1.00 30.95 84 TYR D CA 1
ATOM 16984 C C . TYR D 1 8 ? -14.074 38.622 81.101 1.00 27.54 84 TYR D C 1
ATOM 16985 O O . TYR D 1 8 ? -14.303 37.858 82.040 1.00 36.64 84 TYR D O 1
ATOM 17003 N N . TRP D 1 9 ? -13.787 39.906 81.256 1.00 31.15 85 TRP D N 1
ATOM 17004 C CA . TRP D 1 9 ? -13.704 40.511 82.561 1.00 30.59 85 TRP D CA 1
ATOM 17005 C C . TRP D 1 9 ? -15.071 40.541 83.232 1.00 31.72 85 TRP D C 1
ATOM 17006 O O . TRP D 1 9 ? -16.101 40.701 82.572 1.00 29.73 85 TRP D O 1
ATOM 17027 N N . ARG D 1 10 ? -15.073 40.380 84.551 1.00 37.37 86 ARG D N 1
ATOM 17028 C CA . ARG D 1 10 ? -16.262 40.660 85.353 1.00 41.27 86 ARG D CA 1
ATOM 17029 C C . ARG D 1 10 ? -15.830 41.175 86.715 1.00 41.45 86 ARG D C 1
ATOM 17030 O O . ARG D 1 10 ? -14.781 40.787 87.222 1.00 33.73 86 ARG D O 1
ATOM 17051 N N . ALA D 1 11 ? -16.641 42.046 87.304 1.00 45.43 87 ALA D N 1
ATOM 17052 C CA . ALA D 1 11 ? -16.351 42.574 88.630 1.00 43.64 87 ALA D CA 1
ATOM 17053 C C . ALA D 1 11 ? -16.428 41.481 89.687 1.00 40.76 87 ALA D C 1
ATOM 17054 O O . ALA D 1 11 ? -17.038 40.429 89.476 1.00 35.75 87 ALA D O 1
ATOM 17061 N N . LYS D 1 12 ? -15.809 41.741 90.827 1.00 40.63 88 LYS D N 1
ATOM 17062 C CA . LYS D 1 12 ? -15.913 40.843 91.965 1.00 45.91 88 LYS D CA 1
ATOM 17063 C C . LYS D 1 12 ? -17.306 40.966 92.580 1.00 48.80 88 LYS D C 1
ATOM 17064 O O . LYS D 1 12 ? -18.071 41.869 92.235 1.00 40.32 88 LYS D O 1
ATOM 17083 N N . SER D 1 13 ? -17.636 40.052 93.483 1.00 47.24 89 SER D N 1
ATOM 17084 C CA . SER D 1 13 ? -19.006 39.928 93.977 1.00 48.98 89 SER D CA 1
ATOM 17085 C C . SER D 1 13 ? -19.396 41.073 94.902 1.00 52.54 89 SER D C 1
ATOM 17086 O O . SER D 1 13 ? -20.570 41.440 94.983 1.00 58.86 89 SER D O 1
ATOM 17094 N N . GLN D 1 14 ? -18.424 41.629 95.612 1.00 40.68 90 GLN D N 1
ATOM 17095 C CA . GLN D 1 14 ? -18.708 42.745 96.504 1.00 54.74 90 GLN D CA 1
ATOM 17096 C C . GLN D 1 14 ? -17.562 43.743 96.532 1.00 54.15 90 GLN D C 1
ATOM 17097 O O . GLN D 1 14 ? -16.395 43.383 96.375 1.00 41.78 90 GLN D O 1
ATOM 17111 N N . MET D 1 15 ? -17.907 45.010 96.720 1.00 59.22 91 MET D N 1
ATOM 17112 C CA . MET D 1 15 ? -16.923 46.068 96.623 1.00 51.57 91 MET D CA 1
ATOM 17113 C C . MET D 1 15 ? -16.105 46.151 97.898 1.00 49.41 91 MET D C 1
ATOM 17114 O O . MET D 1 15 ? -16.622 45.964 98.996 1.00 57.46 91 MET D O 1
ATOM 17128 N N . CYS D 1 16 ? -14.816 46.418 97.739 1.00 45.34 92 CYS D N 1
ATOM 17129 C CA . CYS D 1 16 ? -13.916 46.547 98.869 1.00 38.39 92 CYS D CA 1
ATOM 17130 C C . CYS D 1 16 ? -14.417 47.630 99.814 1.00 50.68 92 CYS D C 1
ATOM 17131 O O . CYS D 1 16 ? -15.187 48.508 99.414 1.00 45.16 92 CYS D O 1
ATOM 17138 N N . GLU D 1 17 ? -13.987 47.557 101.070 1.00 55.52 93 GLU D N 1
ATOM 17139 C CA . GLU D 1 17 ? -14.236 48.629 102.024 1.00 56.00 93 GLU D CA 1
ATOM 17140 C C . GLU D 1 17 ? -13.481 49.854 101.545 1.00 47.65 93 GLU D C 1
ATOM 17141 O O . GLU D 1 17 ? -12.363 49.735 101.054 1.00 41.80 93 GLU D O 1
ATOM 17153 N N . VAL D 1 18 ? -14.085 51.027 101.676 1.00 33.58 94 VAL D N 1
ATOM 17154 C CA . VAL D 1 18 ? -13.392 52.268 101.342 1.00 35.59 94 VAL D CA 1
ATOM 17155 C C . VAL D 1 18 ? -13.366 53.153 102.580 1.00 31.67 94 VAL D C 1
ATOM 17156 O O . VAL D 1 18 ? -14.408 53.567 103.070 1.00 39.66 94 VAL D O 1
ATOM 17169 N N . LYS D 1 19 ? -12.177 53.417 103.104 1.00 31.14 95 LYS D N 1
ATOM 17170 C CA . LYS D 1 19 ? -12.044 54.286 104.264 1.00 38.49 95 LYS D CA 1
ATOM 17171 C C . LYS D 1 19 ? -11.203 55.505 103.925 1.00 30.96 95 LYS D C 1
ATOM 17172 O O . LYS D 1 19 ? -10.977 56.373 104.775 1.00 34.27 95 LYS D O 1
ATOM 17191 N N . GLY D 1 20 ? -10.749 55.572 102.677 1.00 39.74 96 GLY D N 1
ATOM 17192 C CA . GLY D 1 20 ? -9.873 56.641 102.240 1.00 37.98 96 GLY D CA 1
ATOM 17193 C C . GLY D 1 20 ? -9.658 56.605 100.734 1.00 38.50 96 GLY D C 1
ATOM 17194 O O . GLY D 1 20 ? -10.032 55.645 100.060 1.00 31.27 96 GLY D O 1
ATOM 17198 N N . TRP D 1 21 ? -9.031 57.662 100.231 1.00 26.81 97 TRP D N 1
ATOM 17199 C CA . TRP D 1 21 ? -8.774 57.864 98.813 1.00 34.36 97 TRP D CA 1
ATOM 17200 C C . TRP D 1 21 ? -7.360 58.389 98.627 1.00 36.72 97 TRP D C 1
ATOM 17201 O O . TRP D 1 21 ? -6.987 59.412 99.202 1.00 36.48 97 TRP D O 1
ATOM 17222 N N . VAL D 1 22 ? -6.567 57.695 97.824 1.00 30.53 98 VAL D N 1
ATOM 17223 C CA . VAL D 1 22 ? -5.187 58.108 97.603 1.00 38.37 98 VAL D CA 1
ATOM 17224 C C . VAL D 1 22 ? -4.949 58.399 96.133 1.00 32.09 98 VAL D C 1
ATOM 17225 O O . VAL D 1 22 ? -5.532 57.749 95.264 1.00 30.07 98 VAL D O 1
ATOM 17238 N N . PRO D 1 23 ? -4.080 59.375 95.845 1.00 28.34 99 PRO D N 1
ATOM 17239 C CA . PRO D 1 23 ? -3.812 59.686 94.438 1.00 27.79 99 PRO D CA 1
ATOM 17240 C C . PRO D 1 23 ? -2.931 58.624 93.786 1.00 28.85 99 PRO D C 1
ATOM 17241 O O . PRO D 1 23 ? -1.891 58.274 94.344 1.00 30.88 99 PRO D O 1
ATOM 17252 N N . THR D 1 24 ? -3.359 58.096 92.645 1.00 25.68 100 THR D N 1
ATOM 17253 C CA . THR D 1 24 ? -2.549 57.145 91.877 1.00 29.88 100 THR D CA 1
ATOM 17254 C C . THR D 1 24 ? -1.907 57.837 90.688 1.00 32.19 100 THR D C 1
ATOM 17255 O O . THR D 1 24 ? -0.987 57.311 90.065 1.00 31.14 100 THR D O 1
ATOM 17266 N N . HIS D 1 25 ? -2.392 59.032 90.379 1.00 30.82 101 HIS D N 1
ATOM 17267 C CA . HIS D 1 25 ? -1.836 59.830 89.299 1.00 24.93 101 HIS D CA 1
ATOM 17268 C C . HIS D 1 25 ? -2.209 61.254 89.595 1.00 29.01 101 HIS D C 1
ATOM 17269 O O . HIS D 1 25 ? -3.391 61.605 89.628 1.00 27.04 101 HIS D O 1
ATOM 17284 N N . ARG D 1 26 ? -1.212 62.075 89.867 1.00 28.08 102 ARG D N 1
ATOM 17285 C CA . ARG D 1 26 ? -1.450 63.502 89.940 1.00 38.81 102 ARG D CA 1
ATOM 17286 C C . ARG D 1 26 ? -1.206 63.992 88.533 1.00 44.57 102 ARG D C 1
ATOM 17287 O O . ARG D 1 26 ? -0.318 63.489 87.845 1.00 48.90 102 ARG D O 1
ATOM 17308 N N . GLY D 1 27 ? -2.015 64.935 88.081 1.00 44.85 103 GLY D N 1
ATOM 17309 C CA . GLY D 1 27 ? -1.922 65.375 86.703 1.00 43.81 103 GLY D CA 1
ATOM 17310 C C . GLY D 1 27 ? -0.505 65.795 86.393 1.00 42.03 103 GLY D C 1
ATOM 17311 O O . GLY D 1 27 ? 0.239 66.157 87.292 1.00 48.41 103 GLY D O 1
ATOM 17315 N N . PHE D 1 28 ? -0.113 65.740 85.130 1.00 40.84 104 PHE D N 1
ATOM 17316 C CA . PHE D 1 28 ? 1.168 66.308 84.764 1.00 35.30 104 PHE D CA 1
ATOM 17317 C C . PHE D 1 28 ? 1.175 67.773 85.218 1.00 39.80 104 PHE D C 1
ATOM 17318 O O . PHE D 1 28 ? 0.227 68.505 84.972 1.00 36.56 104 PHE D O 1
ATOM 17335 N N . PRO D 1 29 ? 2.243 68.189 85.908 1.00 36.30 105 PRO D N 1
ATOM 17336 C CA . PRO D 1 29 ? 2.310 69.440 86.671 1.00 35.58 105 PRO D CA 1
ATOM 17337 C C . PRO D 1 29 ? 2.502 70.723 85.825 1.00 46.08 105 PRO D C 1
ATOM 17338 O O . PRO D 1 29 ? 3.171 71.653 86.282 1.00 39.27 105 PRO D O 1
ATOM 17349 N N . TRP D 1 30 ? 1.910 70.778 84.632 1.00 40.96 106 TRP D N 1
ATOM 17350 C CA . TRP D 1 30 ? 2.041 71.952 83.764 1.00 45.44 106 TRP D CA 1
ATOM 17351 C C . TRP D 1 30 ? 1.413 73.205 84.382 1.00 52.92 106 TRP D C 1
ATOM 17352 O O . TRP D 1 30 ? 0.444 73.123 85.143 1.00 46.62 106 TRP D O 1
ATOM 17373 N N . GLY D 1 31 ? 1.971 74.365 84.039 1.00 50.73 107 GLY D N 1
ATOM 17374 C CA . GLY D 1 31 ? 1.463 75.638 84.518 1.00 41.21 107 GLY D CA 1
ATOM 17375 C C . GLY D 1 31 ? 2.409 76.282 85.509 1.00 46.06 107 GLY D C 1
ATOM 17376 O O . GLY D 1 31 ? 2.804 75.645 86.488 1.00 41.31 107 GLY D O 1
ATOM 17380 N N . PRO D 1 32 ? 2.763 77.561 85.286 1.00 38.53 108 PRO D N 1
ATOM 17381 C CA . PRO D 1 32 ? 2.304 78.465 84.223 1.00 45.18 108 PRO D CA 1
ATOM 17382 C C . PRO D 1 32 ? 2.729 78.099 82.806 1.00 41.45 108 PRO D C 1
ATOM 17383 O O . PRO D 1 32 ? 2.029 78.484 81.869 1.00 36.59 108 PRO D O 1
ATOM 17394 N N . GLU D 1 33 ? 3.854 77.407 82.640 1.00 31.45 109 GLU D N 1
ATOM 17395 C CA . GLU D 1 33 ? 4.293 76.989 81.303 1.00 31.38 109 GLU D CA 1
ATOM 17396 C C . GLU D 1 33 ? 4.042 75.494 81.051 1.00 35.17 109 GLU D C 1
ATOM 17397 O O . GLU D 1 33 ? 3.887 74.703 81.988 1.00 33.07 109 GLU D O 1
ATOM 17409 N N . LEU D 1 34 ? 3.998 75.119 79.780 1.00 33.98 110 LEU D N 1
ATOM 17410 C CA . LEU D 1 34 ? 3.889 73.721 79.397 1.00 29.81 110 LEU D CA 1
ATOM 17411 C C . LEU D 1 34 ? 4.769 73.476 78.175 1.00 38.14 110 LEU D C 1
ATOM 17412 O O . LEU D 1 34 ? 5.112 74.414 77.465 1.00 36.10 110 LEU D O 1
ATOM 17428 N N . PRO D 1 35 ? 5.181 72.216 77.950 1.00 38.39 111 PRO D N 1
ATOM 17429 C CA . PRO D 1 35 ? 6.086 71.933 76.833 1.00 29.63 111 PRO D CA 1
ATOM 17430 C C . PRO D 1 35 ? 5.401 72.070 75.478 1.00 33.02 111 PRO D C 1
ATOM 17431 O O . PRO D 1 35 ? 4.176 72.049 75.413 1.00 30.28 111 PRO D O 1
ATOM 17442 N N . GLY D 1 36 ? 6.181 72.197 74.411 1.00 38.20 112 GLY D N 1
ATOM 17443 C CA . GLY D 1 36 ? 5.617 72.304 73.080 1.00 37.71 112 GLY D CA 1
ATOM 17444 C C . GLY D 1 36 ? 5.106 70.967 72.575 1.00 42.28 112 GLY D C 1
ATOM 17445 O O . GLY D 1 36 ? 5.492 69.916 73.076 1.00 43.84 112 GLY D O 1
ATOM 17449 N N . ASP D 1 37 ? 4.216 71.012 71.590 1.00 43.17 113 ASP D N 1
ATOM 17450 C CA . ASP D 1 37 ? 3.747 69.807 70.916 1.00 44.38 113 ASP D CA 1
ATOM 17451 C C . ASP D 1 37 ? 2.940 68.893 71.841 1.00 42.21 113 ASP D C 1
ATOM 17452 O O . ASP D 1 37 ? 2.915 67.680 71.657 1.00 44.79 113 ASP D O 1
ATOM 17461 N N . LEU D 1 38 ? 2.291 69.489 72.840 1.00 33.47 114 LEU D N 1
ATOM 17462 C CA . LEU D 1 38 ? 1.321 68.780 73.661 1.00 35.03 114 LEU D CA 1
ATOM 17463 C C . LEU D 1 38 ? -0.046 68.908 73.022 1.00 35.85 114 LEU D C 1
ATOM 17464 O O . LEU D 1 38 ? -0.441 69.996 72.587 1.00 38.95 114 LEU D O 1
ATOM 17480 N N . ILE D 1 39 ? -0.759 67.792 72.960 1.00 31.29 115 ILE D N 1
ATOM 17481 C CA . ILE D 1 39 ? -2.156 67.798 72.557 1.00 29.77 115 ILE D CA 1
ATOM 17482 C C . ILE D 1 39 ? -3.003 68.182 73.766 1.00 29.54 115 ILE D C 1
ATOM 17483 O O . ILE D 1 39 ? -2.991 67.494 74.790 1.00 34.44 115 ILE D O 1
ATOM 17499 N N . LEU D 1 40 ? -3.718 69.295 73.644 1.00 25.66 116 LEU D N 1
ATOM 17500 C CA . LEU D 1 40 ? -4.623 69.761 74.683 1.00 29.70 116 LEU D CA 1
ATOM 17501 C C . LEU D 1 40 ? -5.922 68.951 74.657 1.00 25.97 116 LEU D C 1
ATOM 17502 O O . LEU D 1 40 ? -6.494 68.724 73.596 1.00 26.54 116 LEU D O 1
ATOM 17518 N N . SER D 1 41 ? -6.394 68.556 75.833 1.00 30.94 117 SER D N 1
ATOM 17519 C CA . SER D 1 41 ? -7.519 67.632 75.939 1.00 30.32 117 SER D CA 1
ATOM 17520 C C . SER D 1 41 ? -8.737 68.216 76.639 1.00 29.55 117 SER D C 1
ATOM 17521 O O . SER D 1 41 ? -8.611 69.002 77.576 1.00 29.85 117 SER D O 1
ATOM 17529 N N . ARG D 1 42 ? -9.918 67.811 76.177 1.00 24.63 118 ARG D N 1
ATOM 17530 C CA . ARG D 1 42 ? -11.151 68.039 76.913 1.00 26.36 118 ARG D CA 1
ATOM 17531 C C . ARG D 1 42 ? -12.050 66.804 76.801 1.00 20.65 118 ARG D C 1
ATOM 17532 O O . ARG D 1 42 ? -11.785 65.917 75.982 1.00 27.03 118 ARG D O 1
ATOM 17553 N N . ARG D 1 43 ? -13.099 66.763 77.622 1.00 24.92 119 ARG D N 1
ATOM 17554 C CA . ARG D 1 43 ? -14.011 65.615 77.705 1.00 26.92 119 ARG D CA 1
ATOM 17555 C C . ARG D 1 43 ? -13.257 64.307 77.935 1.00 24.79 119 ARG D C 1
ATOM 17556 O O . ARG D 1 43 ? -13.619 63.262 77.401 1.00 23.01 119 ARG D O 1
ATOM 17577 N N . ALA D 1 44 ? -12.225 64.387 78.767 1.00 20.92 120 ALA D N 1
ATOM 17578 C CA . ALA D 1 44 ? -11.352 63.265 79.051 1.00 21.79 120 ALA D CA 1
ATOM 17579 C C . ALA D 1 44 ? -11.910 62.373 80.149 1.00 26.84 120 ALA D C 1
ATOM 17580 O O . ALA D 1 44 ? -12.672 62.810 81.025 1.00 24.62 120 ALA D O 1
ATOM 17587 N N . TYR D 1 45 ? -11.529 61.106 80.083 1.00 21.98 121 TYR D N 1
ATOM 17588 C CA . TYR D 1 45 ? -11.862 60.146 81.121 1.00 24.67 121 TYR D CA 1
ATOM 17589 C C . TYR D 1 45 ? -10.801 59.058 81.065 1.00 22.07 121 TYR D C 1
ATOM 17590 O O . TYR D 1 45 ? -9.954 59.048 80.174 1.00 23.08 121 TYR D O 1
ATOM 17608 N N . VAL D 1 46 ? -10.851 58.149 82.023 1.00 24.71 122 VAL D N 1
ATOM 17609 C CA . VAL D 1 46 ? -9.852 57.103 82.138 1.00 22.09 122 VAL D CA 1
ATOM 17610 C C . VAL D 1 46 ? -10.525 55.732 81.998 1.00 27.61 122 VAL D C 1
ATOM 17611 O O . VAL D 1 46 ? -11.613 55.515 82.528 1.00 24.43 122 VAL D O 1
ATOM 17624 N N . SER D 1 47 ? -9.878 54.820 81.278 1.00 18.68 123 SER D N 1
ATOM 17625 C CA . SER D 1 47 ? -10.307 53.420 81.223 1.00 23.67 123 SER D CA 1
ATOM 17626 C C . SER D 1 47 ? -9.068 52.546 81.021 1.00 22.21 123 SER D C 1
ATOM 17627 O O . SER D 1 47 ? -8.053 52.982 80.434 1.00 23.90 123 SER D O 1
ATOM 17635 N N . CYS D 1 48 ? -9.134 51.313 81.508 1.00 30.69 124 CYS D N 1
ATOM 17636 C CA . CYS D 1 48 ? -7.950 50.467 81.559 1.00 33.43 124 CYS D CA 1
ATOM 17637 C C . CYS D 1 48 ? -8.135 49.123 80.868 1.00 32.50 124 CYS D C 1
ATOM 17638 O O . CYS D 1 48 ? -9.240 48.572 80.818 1.00 23.22 124 CYS D O 1
ATOM 17645 N N . ASP D 1 49 ? -7.034 48.586 80.350 1.00 23.85 125 ASP D N 1
ATOM 17646 C CA . ASP D 1 49 ? -7.032 47.207 79.911 1.00 28.30 125 ASP D CA 1
ATOM 17647 C C . ASP D 1 49 ? -6.422 46.346 81.019 1.00 38.08 125 ASP D C 1
ATOM 17648 O O . ASP D 1 49 ? -6.481 46.731 82.190 1.00 25.10 125 ASP D O 1
ATOM 17657 N N . LEU D 1 50 ? -5.871 45.181 80.690 1.00 35.86 126 LEU D N 1
ATOM 17658 C CA . LEU D 1 50 ? -5.408 44.275 81.746 1.00 30.94 126 LEU D CA 1
ATOM 17659 C C . LEU D 1 50 ? -4.074 44.684 82.351 1.00 31.20 126 LEU D C 1
ATOM 17660 O O . LEU D 1 50 ? -3.710 44.212 83.428 1.00 35.68 126 LEU D O 1
ATOM 17676 N N . THR D 1 51 ? -3.346 45.564 81.679 1.00 27.67 127 THR D N 1
ATOM 17677 C CA . THR D 1 51 ? -2.050 45.987 82.201 1.00 48.51 127 THR D CA 1
ATOM 17678 C C . THR D 1 51 ? -1.901 47.504 82.423 1.00 44.33 127 THR D C 1
ATOM 17679 O O . THR D 1 51 ? -1.269 47.918 83.395 1.00 51.59 127 THR D O 1
ATOM 17690 N N . SER D 1 52 ? -2.484 48.320 81.547 1.00 40.25 128 SER D N 1
ATOM 17691 C CA . SER D 1 52 ? -2.315 49.780 81.616 1.00 42.77 128 SER D CA 1
ATOM 17692 C C . SER D 1 52 ? -3.642 50.542 81.661 1.00 42.08 128 SER D C 1
ATOM 17693 O O . SER D 1 52 ? -4.683 50.032 81.236 1.00 29.20 128 SER D O 1
ATOM 17701 N N . CYS D 1 53 ? -3.596 51.775 82.159 1.00 27.83 129 CYS D N 1
ATOM 17702 C CA . CYS D 1 53 ? -4.752 52.665 82.075 1.00 27.03 129 CYS D CA 1
ATOM 17703 C C . CYS D 1 53 ? -4.451 53.740 81.070 1.00 25.56 129 CYS D C 1
ATOM 17704 O O . CYS D 1 53 ? -3.288 54.102 80.855 1.00 24.64 129 CYS D O 1
ATOM 17711 N N . PHE D 1 54 ? -5.507 54.220 80.426 1.00 21.12 130 PHE D N 1
ATOM 17712 C CA . PHE D 1 54 ? -5.406 55.222 79.389 1.00 23.14 130 PHE D CA 1
ATOM 17713 C C . PHE D 1 54 ? -6.311 56.418 79.666 1.00 26.26 130 PHE D C 1
ATOM 17714 O O . PHE D 1 54 ? -7.352 56.302 80.312 1.00 26.73 130 PHE D O 1
ATOM 17731 N N . LYS D 1 55 ? -5.891 57.567 79.148 1.00 23.09 131 LYS D N 1
ATOM 17732 C CA . LYS D 1 55 ? -6.715 58.760 79.090 1.00 23.19 131 LYS D CA 1
ATOM 17733 C C . LYS D 1 55 ? -7.285 58.881 77.675 1.00 28.40 131 LYS D C 1
ATOM 17734 O O . LYS D 1 55 ? -6.544 59.004 76.687 1.00 24.90 131 LYS D O 1
ATOM 17753 N N . PHE D 1 56 ? -8.608 58.809 77.589 1.00 27.86 132 PHE D N 1
ATOM 17754 C CA . PHE D 1 56 ? -9.337 58.985 76.341 1.00 20.70 132 PHE D CA 1
ATOM 17755 C C . PHE D 1 56 ? -9.845 60.427 76.334 1.00 25.30 132 PHE D C 1
ATOM 17756 O O . PHE D 1 56 ? -10.338 60.906 77.345 1.00 28.54 132 PHE D O 1
ATOM 17773 N N . PHE D 1 57 ? -9.727 61.124 75.213 1.00 23.17 133 PHE D N 1
ATOM 17774 C CA . PHE D 1 57 ? -10.103 62.522 75.200 1.00 27.76 133 PHE D CA 1
ATOM 17775 C C . PHE D 1 57 ? -10.334 63.066 73.813 1.00 31.15 133 PHE D C 1
ATOM 17776 O O . PHE D 1 57 ? -9.880 62.499 72.824 1.00 23.56 133 PHE D O 1
ATOM 17793 N N . ILE D 1 58 ? -11.035 64.192 73.755 1.00 24.48 134 ILE D N 1
ATOM 17794 C CA . ILE D 1 58 ? -11.193 64.923 72.511 1.00 28.16 134 ILE D CA 1
ATOM 17795 C C . ILE D 1 58 ? -10.121 66.004 72.449 1.00 23.75 134 ILE D C 1
ATOM 17796 O O . ILE D 1 58 ? -10.015 66.837 73.347 1.00 29.00 134 ILE D O 1
ATOM 17812 N N . ALA D 1 59 ? -9.298 65.973 71.403 1.00 27.23 135 ALA D N 1
ATOM 17813 C CA . ALA D 1 59 ? -8.260 66.980 71.234 1.00 30.05 135 ALA D CA 1
ATOM 17814 C C . ALA D 1 59 ? -8.881 68.289 70.778 1.00 27.55 135 ALA D C 1
ATOM 17815 O O . ALA D 1 59 ? -9.742 68.287 69.907 1.00 28.43 135 ALA D O 1
ATOM 17822 N N . TYR D 1 60 ? -8.436 69.406 71.348 1.00 30.16 136 TYR D N 1
ATOM 17823 C CA . TYR D 1 60 ? -8.897 70.706 70.854 1.00 39.00 136 TYR D CA 1
ATOM 17824 C C . TYR D 1 60 ? -7.750 71.622 70.427 1.00 35.41 136 TYR D C 1
ATOM 17825 O O . TYR D 1 60 ? -7.996 72.708 69.926 1.00 33.91 136 TYR D O 1
ATOM 17843 N N . GLY D 1 61 ? -6.503 71.190 70.598 1.00 38.07 137 GLY D N 1
ATOM 17844 C CA . GLY D 1 61 ? -5.390 71.991 70.110 1.00 34.58 137 GLY D CA 1
ATOM 17845 C C . GLY D 1 61 ? -4.015 71.461 70.468 1.00 39.90 137 GLY D C 1
ATOM 17846 O O . GLY D 1 61 ? -3.880 70.534 71.271 1.00 37.40 137 GLY D O 1
ATOM 17850 N N . LEU D 1 62 ? -3.001 72.082 69.865 1.00 33.85 138 LEU D N 1
ATOM 17851 C CA . LEU D 1 62 ? -1.599 71.719 70.041 1.00 26.82 138 LEU D CA 1
ATOM 17852 C C . LEU D 1 62 ? -0.813 72.910 70.570 1.00 37.16 138 LEU D C 1
ATOM 17853 O O . LEU D 1 62 ? -0.945 74.027 70.056 1.00 38.69 138 LEU D O 1
ATOM 17869 N N . SER D 1 63 ? -0.004 72.681 71.603 1.00 37.63 139 SER D N 1
ATOM 17870 C CA . SER D 1 63 ? 0.802 73.749 72.184 1.00 39.37 139 SER D CA 1
ATOM 17871 C C . SER D 1 63 ? 2.036 74.020 71.324 1.00 44.38 139 SER D C 1
ATOM 17872 O O . SER D 1 63 ? 2.548 73.127 70.647 1.00 37.07 139 SER D O 1
ATOM 17880 N N . ALA D 1 64 ? 2.501 75.264 71.361 1.00 40.95 140 ALA D N 1
ATOM 17881 C CA . ALA D 1 64 ? 3.693 75.679 70.632 1.00 45.64 140 ALA D CA 1
ATOM 17882 C C . ALA D 1 64 ? 4.210 76.976 71.246 1.00 52.06 140 ALA D C 1
ATOM 17883 O O . ALA D 1 64 ? 3.524 78.007 71.213 1.00 45.95 140 ALA D O 1
ATOM 17890 N N . ASN D 1 65 ? 5.406 76.913 71.825 1.00 46.94 141 ASN D N 1
ATOM 17891 C CA . ASN D 1 65 ? 5.993 78.062 72.507 1.00 56.72 141 ASN D CA 1
ATOM 17892 C C . ASN D 1 65 ? 4.983 78.781 73.392 1.00 54.29 141 ASN D C 1
ATOM 17893 O O . ASN D 1 65 ? 4.742 79.981 73.237 1.00 54.26 141 ASN D O 1
ATOM 17904 N N . GLN D 1 66 ? 4.382 78.028 74.307 1.00 40.93 142 GLN D N 1
ATOM 17905 C CA . GLN D 1 66 ? 3.425 78.567 75.283 1.00 46.40 142 GLN D CA 1
ATOM 17906 C C . GLN D 1 66 ? 2.098 79.110 74.711 1.00 45.87 142 GLN D C 1
ATOM 17907 O O . GLN D 1 66 ? 1.228 79.539 75.476 1.00 62.49 142 GLN D O 1
ATOM 17921 N N . HIS D 1 67 ? 1.928 79.090 73.390 1.00 44.28 143 HIS D N 1
ATOM 17922 C CA . HIS D 1 67 ? 0.642 79.472 72.801 1.00 45.91 143 HIS D CA 1
ATOM 17923 C C . HIS D 1 67 ? 0.059 78.349 71.941 1.00 48.61 143 HIS D C 1
ATOM 17924 O O . HIS D 1 67 ? 0.686 77.302 71.749 1.00 43.62 143 HIS D O 1
ATOM 17939 N N . LEU D 1 68 ? -1.156 78.565 71.446 1.00 44.61 144 LEU D N 1
ATOM 17940 C CA . LEU D 1 68 ? -1.830 77.577 70.613 1.00 44.98 144 LEU D CA 1
ATOM 17941 C C . LEU D 1 68 ? -1.405 77.694 69.166 1.00 42.51 144 LEU D C 1
ATOM 17942 O O . LEU D 1 68 ? -1.437 78.773 68.580 1.00 40.28 144 LEU D O 1
ATOM 17958 N N . LEU D 1 69 ? -1.017 76.568 68.587 1.00 31.57 145 LEU D N 1
ATOM 17959 C CA . LEU D 1 69 ? -0.761 76.504 67.164 1.00 34.50 145 LEU D CA 1
ATOM 17960 C C . LEU D 1 69 ? -2.083 76.776 66.455 1.00 38.96 145 LEU D C 1
ATOM 17961 O O . LEU D 1 69 ? -3.144 76.334 66.909 1.00 43.90 145 LEU D O 1
ATOM 17977 N N . ASN D 1 70 ? -2.029 77.514 65.354 1.00 35.42 146 ASN D N 1
ATOM 17978 C CA . ASN D 1 70 ? -3.250 77.870 64.630 1.00 35.73 146 ASN D CA 1
ATOM 17979 C C . ASN D 1 70 ? -3.635 76.722 63.704 1.00 39.94 146 ASN D C 1
ATOM 17980 O O . ASN D 1 70 ? -3.072 76.563 62.615 1.00 36.17 146 ASN D O 1
ATOM 17990 N N . THR D 1 71 ? -4.578 75.902 64.154 1.00 33.88 147 THR D N 1
ATOM 17991 C CA . THR D 1 71 ? -5.001 74.734 63.384 1.00 40.11 147 THR D CA 1
ATOM 17992 C C . THR D 1 71 ? -6.506 74.623 63.438 1.00 39.97 147 THR D C 1
ATOM 17993 O O . THR D 1 71 ? -7.155 75.426 64.101 1.00 39.65 147 THR D O 1
ATOM 18004 N N . SER D 1 72 ? -7.048 73.597 62.782 1.00 32.37 148 SER D N 1
ATOM 18005 C CA . SER D 1 72 ? -8.487 73.330 62.805 1.00 39.03 148 SER D CA 1
ATOM 18006 C C . SER D 1 72 ? -8.887 72.344 63.914 1.00 39.34 148 SER D C 1
ATOM 18007 O O . SER D 1 72 ? -10.035 71.884 63.968 1.00 39.58 148 SER D O 1
ATOM 18015 N N . MET D 1 73 ? -7.950 72.020 64.796 1.00 36.82 149 MET D N 1
ATOM 18016 C CA . MET D 1 73 ? -8.164 70.946 65.767 1.00 29.02 149 MET D CA 1
ATOM 18017 C C . MET D 1 73 ? -9.403 71.155 66.631 1.00 38.23 149 MET D C 1
ATOM 18018 O O . MET D 1 73 ? -10.137 70.211 66.929 1.00 35.64 149 MET D O 1
ATOM 18032 N N . GLU D 1 74 ? -9.643 72.390 67.036 1.00 32.39 150 GLU D N 1
ATOM 18033 C CA . GLU D 1 74 ? -10.751 72.662 67.933 1.00 34.77 150 GLU D CA 1
ATOM 18034 C C . GLU D 1 74 ? -12.114 72.348 67.322 1.00 31.31 150 GLU D C 1
ATOM 18035 O O . GLU D 1 74 ? -13.035 71.998 68.057 1.00 38.33 150 GLU D O 1
ATOM 18047 N N . TRP D 1 75 ? -12.265 72.465 66.001 1.00 40.64 151 TRP D N 1
ATOM 18048 C CA . TRP D 1 75 ? -13.595 72.267 65.410 1.00 42.01 151 TRP D CA 1
ATOM 18049 C C . TRP D 1 75 ? -13.724 71.007 64.548 1.00 42.64 151 TRP D C 1
ATOM 18050 O O . TRP D 1 75 ? -14.838 70.582 64.230 1.00 36.73 151 TRP D O 1
ATOM 18071 N N . GLU D 1 76 ? -12.593 70.415 64.178 1.00 31.81 152 GLU D N 1
ATOM 18072 C CA . GLU D 1 76 ? -12.582 69.056 63.639 1.00 33.31 152 GLU D CA 1
ATOM 18073 C C . GLU D 1 76 ? -12.191 68.109 64.766 1.00 31.16 152 GLU D C 1
ATOM 18074 O O . GLU D 1 76 ? -11.011 67.852 65.016 1.00 34.13 152 GLU D O 1
ATOM 18086 N N . GLU D 1 77 ? -13.207 67.618 65.461 1.00 30.63 156 GLU D N 1
ATOM 18087 C CA . GLU D 1 77 ? -13.013 66.927 66.728 1.00 23.18 156 GLU D CA 1
ATOM 18088 C C . GLU D 1 77 ? -12.737 65.445 66.538 1.00 28.27 156 GLU D C 1
ATOM 18089 O O . GLU D 1 77 ? -13.465 64.757 65.822 1.00 26.60 156 GLU D O 1
ATOM 18101 N N . SER D 1 78 ? -11.681 64.961 67.185 1.00 27.92 157 SER D N 1
ATOM 18102 C CA . SER D 1 78 ? -11.368 63.536 67.179 1.00 29.43 157 SER D CA 1
ATOM 18103 C C . SER D 1 78 ? -10.983 63.026 68.559 1.00 26.10 157 SER D C 1
ATOM 18104 O O . SER D 1 78 ? -10.427 63.760 69.375 1.00 25.96 157 SER D O 1
ATOM 18112 N N . LEU D 1 79 ? -11.313 61.755 68.788 1.00 20.81 158 LEU D N 1
ATOM 18113 C CA . LEU D 1 79 ? -10.994 61.029 69.998 1.00 25.47 158 LEU D CA 1
ATOM 18114 C C . LEU D 1 79 ? -9.568 60.503 69.938 1.00 25.51 158 LEU D C 1
ATOM 18115 O O . LEU D 1 79 ? -9.160 59.902 68.946 1.00 23.86 158 LEU D O 1
ATOM 18131 N N . TYR D 1 80 ? -8.803 60.740 70.998 1.00 22.28 159 TYR D N 1
ATOM 18132 C CA . TYR D 1 80 ? -7.447 60.197 71.096 1.00 22.05 159 TYR D CA 1
ATOM 18133 C C . TYR D 1 80 ? -7.332 59.376 72.349 1.00 27.10 159 TYR D C 1
ATOM 18134 O O . TYR D 1 80 ? -8.178 59.475 73.244 1.00 22.53 159 TYR D O 1
ATOM 18152 N N . LYS D 1 81 ? -6.261 58.594 72.437 1.00 24.23 160 LYS D N 1
ATOM 18153 C CA . LYS D 1 81 ? -5.916 57.970 73.698 1.00 26.00 160 LYS D CA 1
ATOM 18154 C C . LYS D 1 81 ? -4.417 57.999 73.938 1.00 23.23 160 LYS D C 1
ATOM 18155 O O . LYS D 1 81 ? -3.613 57.891 73.009 1.00 27.98 160 LYS D O 1
ATOM 18174 N N . THR D 1 82 ? -4.071 58.178 75.205 1.00 22.61 161 THR D N 1
ATOM 18175 C CA . THR D 1 82 ? -2.691 58.264 75.648 1.00 21.28 161 THR D CA 1
ATOM 18176 C C . THR D 1 82 ? -2.555 57.384 76.887 1.00 20.90 161 THR D C 1
ATOM 18177 O O . THR D 1 82 ? -3.428 57.411 77.757 1.00 19.53 161 THR D O 1
ATOM 18188 N N . PRO D 1 83 ? -1.480 56.570 76.972 1.00 19.67 162 PRO D N 1
ATOM 18189 C CA . PRO D 1 83 ? -1.220 55.904 78.260 1.00 25.29 162 PRO D CA 1
ATOM 18190 C C . PRO D 1 83 ? -1.216 56.928 79.414 1.00 24.72 162 PRO D C 1
ATOM 18191 O O . PRO D 1 83 ? -0.589 57.979 79.273 1.00 25.05 162 PRO D O 1
ATOM 18202 N N . ILE D 1 84 ? -1.902 56.647 80.524 1.00 26.69 163 ILE D N 1
ATOM 18203 C CA . ILE D 1 84 ? -2.086 57.667 81.571 1.00 31.44 163 ILE D CA 1
ATOM 18204 C C . ILE D 1 84 ? -0.754 58.233 82.078 1.00 29.70 163 ILE D C 1
ATOM 18205 O O . ILE D 1 84 ? -0.668 59.403 82.438 1.00 25.33 163 ILE D O 1
ATOM 18221 N N . GLY D 1 85 ? 0.285 57.407 82.067 1.00 24.09 164 GLY D N 1
ATOM 18222 C CA . GLY D 1 85 ? 1.583 57.804 82.569 1.00 27.50 164 GLY D CA 1
ATOM 18223 C C . GLY D 1 85 ? 2.445 58.566 81.577 1.00 27.97 164 GLY D C 1
ATOM 18224 O O . GLY D 1 85 ? 3.601 58.846 81.882 1.00 24.78 164 GLY D O 1
ATOM 18228 N N . SER D 1 86 ? 1.901 58.892 80.399 1.00 21.32 165 SER D N 1
ATOM 18229 C CA . SER D 1 86 ? 2.645 59.651 79.391 1.00 22.32 165 SER D CA 1
ATOM 18230 C C . SER D 1 86 ? 1.936 60.948 79.106 1.00 27.14 165 SER D C 1
ATOM 18231 O O . SER D 1 86 ? 0.702 60.995 79.092 1.00 27.06 165 SER D O 1
ATOM 18239 N N . ALA D 1 87 ? 2.706 62.003 78.868 1.00 32.23 166 ALA D N 1
ATOM 18240 C CA . ALA D 1 87 ? 2.121 63.260 78.414 1.00 35.68 166 ALA D CA 1
ATOM 18241 C C . ALA D 1 87 ? 1.574 63.038 77.006 1.00 27.73 166 ALA D C 1
ATOM 18242 O O . ALA D 1 87 ? 2.092 62.218 76.258 1.00 29.86 166 ALA D O 1
ATOM 18249 N N . SER D 1 88 ? 0.517 63.753 76.650 1.00 25.51 167 SER D N 1
ATOM 18250 C CA . SER D 1 88 ? -0.080 63.610 75.334 1.00 31.76 167 SER D CA 1
ATOM 18251 C C . SER D 1 88 ? 0.673 64.417 74.287 1.00 29.84 167 SER D C 1
ATOM 18252 O O . SER D 1 88 ? 0.504 65.624 74.171 1.00 42.69 167 SER D O 1
ATOM 18260 N N . THR D 1 89 ? 1.490 63.720 73.519 1.00 37.89 168 THR D N 1
ATOM 18261 C CA . THR D 1 89 ? 2.237 64.325 72.433 1.00 42.43 168 THR D CA 1
ATOM 18262 C C . THR D 1 89 ? 1.904 63.574 71.160 1.00 38.62 168 THR D C 1
ATOM 18263 O O . THR D 1 89 ? 1.300 62.493 71.204 1.00 33.64 168 THR D O 1
ATOM 18274 N N . LEU D 1 90 ? 2.306 64.133 70.027 1.00 40.07 169 LEU D N 1
ATOM 18275 C CA . LEU D 1 90 ? 2.104 63.470 68.743 1.00 39.64 169 LEU D CA 1
ATOM 18276 C C . LEU D 1 90 ? 2.805 62.113 68.716 1.00 36.62 169 LEU D C 1
ATOM 18277 O O . LEU D 1 90 ? 2.476 61.240 67.910 1.00 41.67 169 LEU D O 1
ATOM 18293 N N . SER D 1 91 ? 3.785 61.934 69.592 1.00 37.19 170 SER D N 1
ATOM 18294 C CA . SER D 1 91 ? 4.536 60.688 69.612 1.00 34.59 170 SER D CA 1
ATOM 18295 C C . SER D 1 91 ? 3.895 59.639 70.517 1.00 32.69 170 SER D C 1
ATOM 18296 O O . SER D 1 91 ? 4.049 58.440 70.295 1.00 36.80 170 SER D O 1
ATOM 18304 N N . THR D 1 92 A 3.159 60.085 71.528 1.00 29.97 170 THR D N 1
ATOM 18305 C CA . THR D 1 92 A 2.609 59.169 72.518 1.00 31.59 170 THR D CA 1
ATOM 18306 C C . THR D 1 92 A 1.100 58.943 72.383 1.00 30.21 170 THR D C 1
ATOM 18307 O O . THR D 1 92 A 0.559 58.023 72.981 1.00 35.17 170 THR D O 1
ATOM 18318 N N . SER D 1 93 ? 0.413 59.801 71.644 1.00 24.46 171 SER D N 1
ATOM 18319 C CA . SER D 1 93 ? -1.046 59.724 71.570 1.00 26.34 171 SER D CA 1
ATOM 18320 C C . SER D 1 93 ? -1.482 59.114 70.254 1.00 29.52 171 SER D C 1
ATOM 18321 O O . SER D 1 93 ? -0.825 59.297 69.229 1.00 29.70 171 SER D O 1
ATOM 18329 N N . GLU D 1 94 ? -2.599 58.399 70.288 1.00 28.65 172 GLU D N 1
ATOM 18330 C CA . GLU D 1 94 ? -3.128 57.734 69.108 1.00 30.17 172 GLU D CA 1
ATOM 18331 C C . GLU D 1 94 ? -4.507 58.297 68.774 1.00 30.77 172 GLU D C 1
ATOM 18332 O O . GLU D 1 94 ? -5.374 58.380 69.636 1.00 28.27 172 GLU D O 1
ATOM 18344 N N . MET D 1 95 ? -4.708 58.689 67.525 1.00 25.84 173 MET D N 1
ATOM 18345 C CA . MET D 1 95 ? -6.022 59.123 67.074 1.00 31.99 173 MET D CA 1
ATOM 18346 C C . MET D 1 95 ? -6.875 57.875 66.819 1.00 30.56 173 MET D C 1
ATOM 18347 O O . MET D 1 95 ? -6.466 56.996 66.078 1.00 30.35 173 MET D O 1
ATOM 18361 N N . ILE D 1 96 ? -8.048 57.803 67.443 1.00 29.16 174 ILE D N 1
ATOM 18362 C CA . ILE D 1 96 ? -8.904 56.617 67.372 1.00 26.47 174 ILE D CA 1
ATOM 18363 C C . ILE D 1 96 ? -9.989 56.764 66.314 1.00 37.27 174 ILE D C 1
ATOM 18364 O O . ILE D 1 96 ? -10.060 55.963 65.394 1.00 30.92 174 ILE D O 1
ATOM 18380 N N . LEU D 1 97 ? -10.839 57.783 66.471 1.00 27.19 175 LEU D N 1
ATOM 18381 C CA . LEU D 1 97 ? -11.967 58.039 65.573 1.00 25.95 175 LEU D CA 1
ATOM 18382 C C . LEU D 1 97 ? -12.348 59.510 65.660 1.00 31.46 175 LEU D C 1
ATOM 18383 O O . LEU D 1 97 ? -12.055 60.161 66.653 1.00 27.41 175 LEU D O 1
ATOM 18399 N N . PRO D 1 98 ? -13.028 60.042 64.640 1.00 31.07 176 PRO D N 1
ATOM 18400 C CA . PRO D 1 98 ? -13.566 61.389 64.875 1.00 31.61 176 PRO D CA 1
ATOM 18401 C C . PRO D 1 98 ? -14.757 61.308 65.821 1.00 24.58 176 PRO D C 1
ATOM 18402 O O . PRO D 1 98 ? -15.436 60.288 65.859 1.00 25.88 176 PRO D O 1
ATOM 18413 N N . GLY D 1 99 ? -15.004 62.348 66.603 1.00 25.78 177 GLY D N 1
ATOM 18414 C CA . GLY D 1 99 ? -16.101 62.300 67.544 1.00 27.91 177 GLY D CA 1
ATOM 18415 C C . GLY D 1 99 ? -16.181 63.527 68.430 1.00 33.16 177 GLY D C 1
ATOM 18416 O O . GLY D 1 99 ? -15.149 64.082 68.795 1.00 28.27 177 GLY D O 1
ATOM 18420 N N . ARG D 1 100 ? -17.408 63.923 68.782 1.00 35.10 178 ARG D N 1
ATOM 18421 C CA . ARG D 1 100 ? -17.651 65.062 69.676 1.00 31.18 178 ARG D CA 1
ATOM 18422 C C . ARG D 1 100 ? -17.808 64.605 71.109 1.00 32.44 178 ARG D C 1
ATOM 18423 O O . ARG D 1 100 ? -17.557 65.356 72.041 1.00 29.57 178 ARG D O 1
ATOM 18444 N N . SER D 1 101 ? -18.257 63.374 71.291 1.00 24.17 179 SER D N 1
ATOM 18445 C CA . SER D 1 101 ? -18.371 62.798 72.621 1.00 24.01 179 SER D CA 1
ATOM 18446 C C . SER D 1 101 ? -18.097 61.316 72.471 1.00 25.11 179 SER D C 1
ATOM 18447 O O . SER D 1 101 ? -18.150 60.789 71.357 1.00 20.90 179 SER D O 1
ATOM 18455 N N . SER D 1 102 ? -17.769 60.634 73.560 1.00 21.66 180 SER D N 1
ATOM 18456 C CA . SER D 1 102 ? -17.357 59.243 73.395 1.00 24.28 180 SER D CA 1
ATOM 18457 C C . SER D 1 102 ? -17.546 58.428 74.650 1.00 23.83 180 SER D C 1
ATOM 18458 O O . SER D 1 102 ? -17.941 58.946 75.705 1.00 24.35 180 SER D O 1
ATOM 18466 N N . SER D 1 103 ? -17.246 57.142 74.523 1.00 23.05 181 SER D N 1
ATOM 18467 C CA . SER D 1 103 ? -17.161 56.244 75.666 1.00 23.23 181 SER D CA 1
ATOM 18468 C C . SER D 1 103 ? -16.307 55.076 75.210 1.00 24.80 181 SER D C 1
ATOM 18469 O O . SER D 1 103 ? -16.265 54.769 74.022 1.00 23.88 181 SER D O 1
ATOM 18477 N N . ALA D 1 104 ? -15.613 54.444 76.144 1.00 23.13 182 ALA D N 1
ATOM 18478 C CA . ALA D 1 104 ? -14.780 53.298 75.816 1.00 22.79 182 ALA D CA 1
ATOM 18479 C C . ALA D 1 104 ? -14.670 52.366 77.014 1.00 22.58 182 ALA D C 1
ATOM 18480 O O . ALA D 1 104 ? -14.755 52.801 78.158 1.00 24.02 182 ALA D O 1
ATOM 18487 N N . CYS D 1 105 ? -14.460 51.081 76.748 1.00 24.16 183 CYS D N 1
ATOM 18488 C CA . CYS D 1 105 ? -14.284 50.110 77.820 1.00 25.73 183 CYS D CA 1
ATOM 18489 C C . CYS D 1 105 ? -13.674 48.822 77.261 1.00 26.18 183 CYS D C 1
ATOM 18490 O O . CYS D 1 105 ? -13.930 48.451 76.117 1.00 21.68 183 CYS D O 1
ATOM 18497 N N . PHE D 1 106 ? -12.855 48.173 78.084 1.00 23.98 184 PHE D N 1
ATOM 18498 C CA . PHE D 1 106 ? -12.157 46.941 77.716 1.00 25.67 184 PHE D CA 1
ATOM 18499 C C . PHE D 1 106 ? -12.882 45.759 78.353 1.00 18.80 184 PHE D C 1
ATOM 18500 O O . PHE D 1 106 ? -13.104 45.737 79.566 1.00 27.26 184 PHE D O 1
ATOM 18517 N N . ASP D 1 107 ? -13.272 44.784 77.534 1.00 24.29 185 ASP D N 1
ATOM 18518 C CA . ASP D 1 107 ? -14.084 43.672 78.021 1.00 28.09 185 ASP D CA 1
ATOM 18519 C C . ASP D 1 107 ? -13.257 42.463 78.447 1.00 28.02 185 ASP D C 1
ATOM 18520 O O . ASP D 1 107 ? -13.816 41.422 78.792 1.00 26.33 185 ASP D O 1
ATOM 18529 N N . GLY D 1 108 ? -11.935 42.594 78.424 1.00 28.99 186 GLY D N 1
ATOM 18530 C CA . GLY D 1 108 ? -11.062 41.469 78.731 1.00 24.36 186 GLY D CA 1
ATOM 18531 C C . GLY D 1 108 ? -10.305 40.985 77.503 1.00 25.92 186 GLY D C 1
ATOM 18532 O O . GLY D 1 108 ? -9.204 40.466 77.615 1.00 25.71 186 GLY D O 1
ATOM 18536 N N . LEU D 1 109 ? -10.888 41.169 76.323 1.00 27.61 187 LEU D N 1
ATOM 18537 C CA . LEU D 1 109 ? -10.234 40.784 75.076 1.00 24.36 187 LEU D CA 1
ATOM 18538 C C . LEU D 1 109 ? -9.883 41.974 74.215 1.00 25.14 187 LEU D C 1
ATOM 18539 O O . LEU D 1 109 ? -8.756 42.098 73.749 1.00 28.79 187 LEU D O 1
ATOM 18555 N N . LYS D 1 110 ? -10.867 42.830 73.961 1.00 22.29 188 LYS D N 1
ATOM 18556 C CA . LYS D 1 110 ? -10.676 43.969 73.080 1.00 22.64 188 LYS D CA 1
ATOM 18557 C C . LYS D 1 110 ? -11.386 45.221 73.607 1.00 27.38 188 LYS D C 1
ATOM 18558 O O . LYS D 1 110 ? -12.309 45.129 74.449 1.00 21.69 188 LYS D O 1
ATOM 18577 N N . TRP D 1 111 ? -10.969 46.372 73.078 1.00 25.46 189 TRP D N 1
ATOM 18578 C CA . TRP D 1 111 ? -11.616 47.656 73.365 1.00 27.87 189 TRP D CA 1
ATOM 18579 C C . TRP D 1 111 ? -12.895 47.869 72.562 1.00 26.25 189 TRP D C 1
ATOM 18580 O O . TRP D 1 111 ? -12.915 47.679 71.349 1.00 27.91 189 TRP D O 1
ATOM 18601 N N . THR D 1 112 ? -13.956 48.275 73.253 1.00 23.79 190 THR D N 1
ATOM 18602 C CA . THR D 1 112 ? -15.129 48.819 72.597 1.00 20.51 190 THR D CA 1
ATOM 18603 C C . THR D 1 112 ? -15.036 50.354 72.681 1.00 26.16 190 THR D C 1
ATOM 18604 O O . THR D 1 112 ? -14.855 50.907 73.767 1.00 25.84 190 THR D O 1
ATOM 18615 N N . VAL D 1 113 ? -15.123 51.033 71.542 1.00 24.43 191 VAL D N 1
ATOM 18616 C CA . VAL D 1 113 ? -15.127 52.503 71.517 1.00 18.96 191 VAL D CA 1
ATOM 18617 C C . VAL D 1 113 ? -16.370 52.988 70.790 1.00 20.71 191 VAL D C 1
ATOM 18618 O O . VAL D 1 113 ? -16.666 52.521 69.690 1.00 22.44 191 VAL D O 1
ATOM 18631 N N . LEU D 1 114 ? -17.095 53.920 71.407 1.00 23.62 192 LEU D N 1
ATOM 18632 C CA . LEU D 1 114 ? -18.246 54.554 70.789 1.00 25.92 192 LEU D CA 1
ATOM 18633 C C . LEU D 1 114 ? -17.959 56.054 70.622 1.00 23.64 192 LEU D C 1
ATOM 18634 O O . LEU D 1 114 ? -17.427 56.694 71.539 1.00 23.57 192 LEU D O 1
ATOM 18650 N N . VAL D 1 115 ? -18.276 56.614 69.456 1.00 22.25 193 VAL D N 1
ATOM 18651 C CA . VAL D 1 115 ? -18.219 58.075 69.274 1.00 23.95 193 VAL D CA 1
ATOM 18652 C C . VAL D 1 115 ? -19.507 58.578 68.648 1.00 29.13 193 VAL D C 1
ATOM 18653 O O . VAL D 1 115 ? -20.161 57.849 67.910 1.00 23.89 193 VAL D O 1
ATOM 18666 N N . ALA D 1 116 ? -19.850 59.836 68.928 1.00 26.61 194 ALA D N 1
ATOM 18667 C CA . ALA D 1 116 ? -21.006 60.481 68.316 1.00 29.65 194 ALA D CA 1
ATOM 18668 C C . ALA D 1 116 ? -20.531 61.636 67.435 1.00 34.65 194 ALA D C 1
ATOM 18669 O O . ALA D 1 116 ? -19.598 62.367 67.783 1.00 31.11 194 ALA D O 1
ATOM 18676 N N . ASN D 1 117 ? -21.156 61.767 66.274 1.00 30.30 195 ASN D N 1
ATOM 18677 C CA . ASN D 1 117 ? -20.823 62.816 65.321 1.00 34.13 195 ASN D CA 1
ATOM 18678 C C . ASN D 1 117 ? -22.091 63.354 64.693 1.00 39.05 195 ASN D C 1
ATOM 18679 O O . ASN D 1 117 ? -23.114 62.660 64.653 1.00 34.11 195 ASN D O 1
ATOM 18690 N N . GLY D 1 118 ? -22.002 64.580 64.187 1.00 34.78 196 GLY D N 1
ATOM 18691 C CA . GLY D 1 118 ? -23.104 65.202 63.481 1.00 45.38 196 GLY D CA 1
ATOM 18692 C C . GLY D 1 118 ? -23.866 66.178 64.347 1.00 50.01 196 GLY D C 1
ATOM 18693 O O . GLY D 1 118 ? -23.860 66.077 65.579 1.00 44.58 196 GLY D O 1
ATOM 18697 N N . ARG D 1 119 ? -24.522 67.132 63.692 1.00 74.00 197 ARG D N 1
ATOM 18698 C CA . ARG D 1 119 ? -25.335 68.129 64.379 1.00 76.53 197 ARG D CA 1
ATOM 18699 C C . ARG D 1 119 ? -26.802 67.727 64.332 1.00 63.36 197 ARG D C 1
ATOM 18700 O O . ARG D 1 119 ? -27.291 67.213 63.319 1.00 57.70 197 ARG D O 1
ATOM 18721 N N . ASP D 1 120 ? -27.498 67.967 65.437 1.00 51.62 198 ASP D N 1
ATOM 18722 C CA . ASP D 1 120 ? -28.932 67.699 65.529 1.00 60.97 198 ASP D CA 1
ATOM 18723 C C . ASP D 1 120 ? -29.360 66.401 64.824 1.00 51.48 198 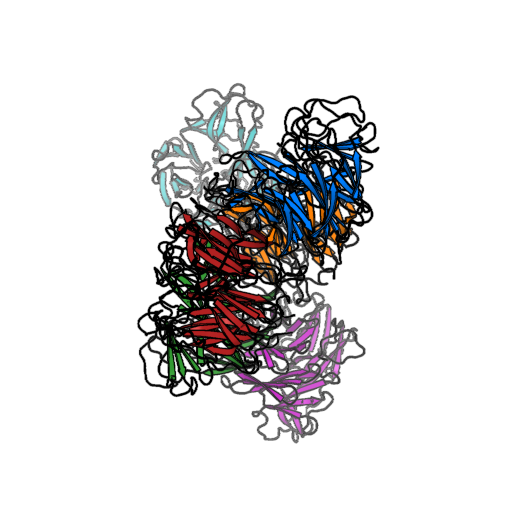ASP D C 1
ATOM 18724 O O . ASP D 1 120 ? -28.858 65.327 65.155 1.00 48.05 198 ASP D O 1
ATOM 18733 N N . ARG D 1 121 ? -30.277 66.491 63.864 1.00 42.82 199 ARG D N 1
ATOM 18734 C CA . ARG D 1 121 ? -30.952 65.301 63.339 1.00 49.17 199 ARG D CA 1
ATOM 18735 C C . ARG D 1 121 ? -30.044 64.331 62.594 1.00 39.10 199 ARG D C 1
ATOM 18736 O O . ARG D 1 121 ? -30.371 63.149 62.470 1.00 53.28 199 ARG D O 1
ATOM 18757 N N . ASN D 1 122 ? -28.925 64.819 62.077 1.00 41.52 200 ASN D N 1
ATOM 18758 C CA . ASN D 1 122 ? -28.020 63.950 61.333 1.00 48.07 200 ASN D CA 1
ATOM 18759 C C . ASN D 1 122 ? -26.992 63.277 62.237 1.00 44.25 200 ASN D C 1
ATOM 18760 O O . ASN D 1 122 ? -26.052 62.646 61.760 1.00 44.89 200 ASN D O 1
ATOM 18771 N N . SER D 1 123 ? -27.177 63.408 63.543 1.00 32.23 201 SER D N 1
ATOM 18772 C CA . SER D 1 123 ? -26.232 62.841 64.494 1.00 36.16 201 SER D CA 1
ATOM 18773 C C . SER D 1 123 ? -26.306 61.317 64.478 1.00 32.98 201 SER D C 1
ATOM 18774 O O . SER D 1 123 ? -27.394 60.732 64.375 1.00 33.24 201 SER D O 1
ATOM 18782 N N . PHE D 1 124 ? -25.147 60.671 64.571 1.00 33.55 202 PHE D N 1
ATOM 18783 C CA . PHE D 1 124 ? -25.087 59.216 64.580 1.00 30.92 202 PHE D CA 1
ATOM 18784 C C . PHE D 1 124 ? -23.940 58.711 65.455 1.00 30.15 202 PHE D C 1
ATOM 18785 O O . PHE D 1 124 ? -22.939 59.395 65.647 1.00 33.31 202 PHE D O 1
ATOM 18802 N N . ILE D 1 125 ? -24.106 57.509 65.991 1.00 30.79 203 ILE D N 1
ATOM 18803 C CA . ILE D 1 125 ? -23.074 56.892 66.813 1.00 26.61 203 ILE D CA 1
ATOM 18804 C C . ILE D 1 125 ? -22.439 55.740 66.037 1.00 33.38 203 ILE D C 1
ATOM 18805 O O . ILE D 1 125 ? -23.117 55.004 65.319 1.00 29.22 203 ILE D O 1
ATOM 18821 N N . MET D 1 126 ? -21.122 55.629 66.167 1.00 27.79 204 MET D N 1
ATOM 18822 C CA . MET D 1 126 ? -20.321 54.633 65.464 1.00 28.09 204 MET D CA 1
ATOM 18823 C C . MET D 1 126 ? -19.611 53.832 66.535 1.00 25.58 204 MET D C 1
ATOM 18824 O O . MET D 1 126 ? -19.204 54.388 67.551 1.00 25.85 204 MET D O 1
ATOM 18838 N N . ILE D 1 127 ? -19.452 52.537 66.317 1.00 28.88 205 ILE D N 1
ATOM 18839 C CA . ILE D 1 127 ? -18.838 51.683 67.324 1.00 20.91 205 ILE D CA 1
ATOM 18840 C C . ILE D 1 127 ? -17.681 50.907 66.705 1.00 24.95 205 ILE D C 1
ATOM 18841 O O . ILE D 1 127 ? -17.792 50.353 65.600 1.00 22.08 205 ILE D O 1
ATOM 18857 N N . LYS D 1 128 ? -16.570 50.878 67.423 1.00 26.42 206 LYS D N 1
ATOM 18858 C CA . LYS D 1 128 ? -15.420 50.074 67.036 1.00 29.23 206 LYS D CA 1
ATOM 18859 C C . LYS D 1 128 ? -15.182 48.991 68.071 1.00 34.12 206 LYS D C 1
ATOM 18860 O O . LYS D 1 128 ? -15.284 49.231 69.280 1.00 28.91 206 LYS D O 1
ATOM 18879 N N . TYR D 1 129 ? -14.862 47.796 67.593 1.00 27.69 207 TYR D N 1
ATOM 18880 C CA . TYR D 1 129 ? -14.413 46.724 68.463 1.00 23.60 207 TYR D CA 1
ATOM 18881 C C . TYR D 1 129 ? -13.042 46.277 67.982 1.00 25.51 207 TYR D C 1
ATOM 18882 O O . TYR D 1 129 ? -12.883 45.853 66.826 1.00 25.52 207 TYR D O 1
ATOM 18900 N N . GLY D 1 130 ? -12.043 46.373 68.850 1.00 25.83 208 GLY D N 1
ATOM 18901 C CA . GLY D 1 130 ? -10.674 46.273 68.377 1.00 22.90 208 GLY D CA 1
ATOM 18902 C C . GLY D 1 130 ? -10.484 47.328 67.302 1.00 27.02 208 GLY D C 1
ATOM 18903 O O . GLY D 1 130 ? -10.844 48.482 67.502 1.00 34.69 208 GLY D O 1
ATOM 18907 N N . GLU D 1 131 ? -9.959 46.939 66.144 1.00 30.84 209 GLU D N 1
ATOM 18908 C CA . GLU D 1 131 ? -9.690 47.905 65.082 1.00 38.52 209 GLU D CA 1
ATOM 18909 C C . GLU D 1 131 ? -10.784 47.930 64.015 1.00 40.08 209 GLU D C 1
ATOM 18910 O O . GLU D 1 131 ? -10.592 48.492 62.943 1.00 42.78 209 GLU D O 1
ATOM 18922 N N . GLU D 1 132 ? -11.936 47.344 64.315 1.00 29.54 210 GLU D N 1
ATOM 18923 C CA . GLU D 1 132 ? -12.962 47.144 63.300 1.00 25.15 210 GLU D CA 1
ATOM 18924 C C . GLU D 1 132 ? -14.252 47.902 63.654 1.00 27.88 210 GLU D C 1
ATOM 18925 O O . GLU D 1 132 ? -14.779 47.754 64.754 1.00 30.64 210 GLU D O 1
ATOM 18937 N N . VAL D 1 133 ? -14.746 48.727 62.736 1.00 25.87 211 VAL D N 1
ATOM 18938 C CA . VAL D 1 133 ? -16.059 49.356 62.931 1.00 30.90 211 VAL D CA 1
ATOM 18939 C C . VAL D 1 133 ? -17.130 48.277 62.828 1.00 29.72 211 VAL D C 1
ATOM 18940 O O . VAL D 1 133 ? -17.211 47.577 61.821 1.00 25.86 211 VAL D O 1
ATOM 18953 N N . THR D 1 134 ? -17.950 48.154 63.866 1.00 25.06 212 THR D N 1
ATOM 18954 C CA . THR D 1 134 ? -18.882 47.034 63.990 1.00 30.88 212 THR D CA 1
ATOM 18955 C C . THR D 1 134 ? -20.366 47.418 63.969 1.00 35.98 212 THR D C 1
ATOM 18956 O O . THR D 1 134 ? -21.201 46.588 63.659 1.00 30.93 212 THR D O 1
ATOM 18967 N N . ASP D 1 135 ? -20.701 48.653 64.318 1.00 27.83 213 ASP D N 1
ATOM 18968 C CA . ASP D 1 135 ? -22.105 49.058 64.353 1.00 29.13 213 ASP D CA 1
ATOM 18969 C C . ASP D 1 135 ? -22.225 50.577 64.262 1.00 31.14 213 ASP D C 1
ATOM 18970 O O . ASP D 1 135 ? -21.264 51.316 64.533 1.00 21.53 213 ASP D O 1
ATOM 18979 N N . THR D 1 136 ? -23.417 51.021 63.868 1.00 27.91 214 THR D N 1
ATOM 18980 C CA . THR D 1 136 ? -23.801 52.427 63.895 1.00 26.88 214 THR D CA 1
ATOM 18981 C C . THR D 1 136 ? -25.280 52.526 64.245 1.00 25.94 214 THR D C 1
ATOM 18982 O O . THR D 1 136 ? -26.029 51.569 64.067 1.00 31.05 214 THR D O 1
ATOM 18993 N N . PHE D 1 137 ? -25.702 53.670 64.758 1.00 31.12 215 PHE D N 1
ATOM 18994 C CA . PHE D 1 137 ? -27.130 53.957 64.861 1.00 34.59 215 PHE D CA 1
ATOM 18995 C C . PHE D 1 137 ? -27.359 55.457 64.879 1.00 35.84 215 PHE D C 1
ATOM 18996 O O . PHE D 1 137 ? -26.453 56.233 65.181 1.00 36.32 215 PHE D O 1
ATOM 19013 N N . SER D 1 138 ? -28.575 55.854 64.527 1.00 28.54 216 SER D N 1
ATOM 19014 C CA . SER D 1 138 ? -28.902 57.254 64.318 1.00 30.17 216 SER D CA 1
ATOM 19015 C C . SER D 1 138 ? -29.805 57.779 65.412 1.00 33.16 216 SER D C 1
ATOM 19016 O O . SER D 1 138 ? -30.493 57.018 66.098 1.00 35.55 216 SER D O 1
ATOM 19024 N N . ALA D 1 139 ? -29.796 59.096 65.551 1.00 32.75 217 ALA D N 1
ATOM 19025 C CA . ALA D 1 139 ? -30.661 59.789 66.481 1.00 32.03 217 ALA D CA 1
ATOM 19026 C C . ALA D 1 139 ? -32.104 59.436 66.164 1.00 37.13 217 ALA D C 1
ATOM 19027 O O . ALA D 1 139 ? -32.487 59.311 65.001 1.00 43.85 217 ALA D O 1
ATOM 19034 N N . SER D 1 140 ? -32.899 59.272 67.208 1.00 41.99 218 SER D N 1
ATOM 19035 C CA . SER D 1 140 ? -34.296 58.918 67.046 1.00 38.13 218 SER D CA 1
ATOM 19036 C C . SER D 1 140 ? -35.215 60.032 67.536 1.00 42.37 218 SER D C 1
ATOM 19037 O O . SER D 1 140 ? -36.401 60.040 67.226 1.00 44.29 218 SER D O 1
ATOM 19045 N N . ARG D 1 141 ? -34.675 60.968 68.307 1.00 39.93 219 ARG D N 1
ATOM 19046 C CA . ARG D 1 141 ? -35.501 62.007 68.902 1.00 40.00 219 ARG D CA 1
ATOM 19047 C C . ARG D 1 141 ? -34.981 63.408 68.600 1.00 34.35 219 ARG D C 1
ATOM 19048 O O . ARG D 1 141 ? -35.095 64.312 69.425 1.00 36.32 219 ARG D O 1
ATOM 19069 N N . GLY D 1 142 ? -34.418 63.586 67.411 1.00 34.81 220 GLY D N 1
ATOM 19070 C CA . GLY D 1 142 ? -34.031 64.913 66.958 1.00 35.24 220 GLY D CA 1
ATOM 19071 C C . GLY D 1 142 ? -32.558 65.244 67.113 1.00 38.54 220 GLY D C 1
ATOM 19072 O O . GLY D 1 142 ? -32.072 66.187 66.499 1.00 40.10 220 GLY D O 1
ATOM 19076 N N . GLY D 1 143 ? -31.843 64.477 67.933 1.00 38.26 221 GLY D N 1
ATOM 19077 C CA . GLY D 1 143 ? -30.425 64.709 68.137 1.00 34.69 221 GLY D CA 1
ATOM 19078 C C . GLY D 1 143 ? -30.138 65.923 69.003 1.00 39.18 221 GLY D C 1
ATOM 19079 O O . GLY D 1 143 ? -31.058 66.616 69.423 1.00 37.65 221 GLY D O 1
ATOM 19083 N N . PRO D 1 144 ? -28.852 66.168 69.304 1.00 33.47 222 PRO D N 1
ATOM 19084 C CA . PRO D 1 144 ? -27.752 65.285 68.908 1.00 29.14 222 PRO D CA 1
ATOM 19085 C C . PRO D 1 144 ? -27.680 64.052 69.813 1.00 30.72 222 PRO D C 1
ATOM 19086 O O . PRO D 1 144 ? -28.180 64.077 70.945 1.00 31.34 222 PRO D O 1
ATOM 19097 N N . LEU D 1 145 ? -27.088 62.967 69.323 1.00 33.30 223 LEU D N 1
ATOM 19098 C CA . LEU D 1 145 ? -26.821 61.833 70.193 1.00 30.38 223 LEU D CA 1
ATOM 19099 C C . LEU D 1 145 ? -25.623 62.222 71.055 1.00 27.42 223 LEU D C 1
ATOM 19100 O O . LEU D 1 145 ? -24.688 62.850 70.572 1.00 22.78 223 LEU D O 1
ATOM 19116 N N . ARG D 1 146 ? -25.664 61.864 72.331 1.00 33.56 224 ARG D N 1
ATOM 19117 C CA . ARG D 1 146 ? -24.583 62.209 73.247 1.00 29.52 224 ARG D CA 1
ATOM 19118 C C . ARG D 1 146 ? -24.130 60.989 74.027 1.00 29.65 224 ARG D C 1
ATOM 19119 O O . ARG D 1 146 ? -24.945 60.317 74.663 1.00 28.92 224 ARG D O 1
ATOM 19140 N N . LEU D 1 147 ? -22.832 60.693 73.941 1.00 24.32 225 LEU D N 1
ATOM 19141 C CA . LEU D 1 147 ? -22.210 59.697 74.806 1.00 26.94 225 LEU D CA 1
ATOM 19142 C C . LEU D 1 147 ? -21.673 60.395 76.058 1.00 28.07 225 LEU D C 1
ATOM 19143 O O . LEU D 1 147 ? -21.468 61.602 76.057 1.00 26.29 225 LEU D O 1
ATOM 19159 N N . PRO D 1 148 ? -21.454 59.637 77.138 1.00 28.79 226 PRO D N 1
ATOM 19160 C CA . PRO D 1 148 ? -21.258 60.302 78.433 1.00 25.90 226 PRO D CA 1
ATOM 19161 C C . PRO D 1 148 ? -19.833 60.782 78.775 1.00 31.07 226 PRO D C 1
ATOM 19162 O O . PRO D 1 148 ? -19.649 61.433 79.811 1.00 22.65 226 PRO D O 1
ATOM 19173 N N . ASN D 1 149 ? -18.858 60.487 77.929 1.00 23.45 227 ASN D N 1
ATOM 19174 C CA . ASN D 1 149 ? -17.468 60.848 78.203 1.00 21.92 227 ASN D CA 1
ATOM 19175 C C . ASN D 1 149 ? -17.000 60.297 79.542 1.00 20.23 227 ASN D C 1
ATOM 19176 O O . ASN D 1 149 ? -16.404 61.000 80.350 1.00 22.21 227 ASN D O 1
ATOM 19187 N N . SER D 1 150 ? -17.291 59.024 79.761 1.00 22.29 228 SER D N 1
ATOM 19188 C CA . SER D 1 150 ? -16.829 58.272 80.919 1.00 25.60 228 SER D CA 1
ATOM 19189 C C . SER D 1 150 ? -16.828 56.818 80.434 1.00 31.19 228 SER D C 1
ATOM 19190 O O . SER D 1 150 ? -17.462 56.515 79.418 1.00 25.08 228 SER D O 1
ATOM 19198 N N . GLU D 1 151 ? -16.115 55.918 81.100 1.00 23.69 229 GLU D N 1
ATOM 19199 C CA . GLU D 1 151 ? -15.964 54.574 80.523 1.00 29.16 229 GLU D CA 1
ATOM 19200 C C . GLU D 1 151 ? -17.305 53.852 80.498 1.00 24.20 229 GLU D C 1
ATOM 19201 O O . GLU D 1 151 ? -18.131 54.045 81.390 1.00 24.29 229 GLU D O 1
ATOM 19213 N N . CYS D 1 152 ? -17.520 53.032 79.472 1.00 29.34 230 CYS D N 1
ATOM 19214 C CA . CYS D 1 152 ? -18.662 52.117 79.482 1.00 26.28 230 CYS D CA 1
ATOM 19215 C C . CYS D 1 152 ? -18.340 50.937 80.402 1.00 28.80 230 CYS D C 1
ATOM 19216 O O . CYS D 1 152 ? -17.231 50.834 80.925 1.00 25.64 230 CYS D O 1
ATOM 19223 N N . ILE D 1 153 ? -19.313 50.058 80.608 1.00 22.30 231 ILE D N 1
ATOM 19224 C CA . ILE D 1 153 ? -19.236 49.071 81.684 1.00 22.21 231 ILE D CA 1
ATOM 19225 C C . ILE D 1 153 ? -19.409 47.680 81.112 1.00 32.15 231 ILE D C 1
ATOM 19226 O O . ILE D 1 153 ? -20.467 47.360 80.574 1.00 27.87 231 ILE D O 1
ATOM 19242 N N . CYS D 1 154 ? -18.360 46.868 81.207 1.00 26.57 232 CYS D N 1
ATOM 19243 C CA . CYS D 1 154 ? -18.373 45.515 80.644 1.00 24.31 232 CYS D CA 1
ATOM 19244 C C . CYS D 1 154 ? -18.515 44.458 81.728 1.00 33.28 232 CYS D C 1
ATOM 19245 O O . CYS D 1 154 ? -17.895 44.552 82.787 1.00 30.94 232 CYS D O 1
ATOM 19252 N N . ILE D 1 155 ? -19.336 43.447 81.452 1.00 30.46 233 ILE D N 1
ATOM 19253 C CA . ILE D 1 155 ? -19.431 42.279 82.310 1.00 37.67 233 ILE D CA 1
ATOM 19254 C C . ILE D 1 155 ? -19.751 41.044 81.482 1.00 33.21 233 ILE D C 1
ATOM 19255 O O . ILE D 1 155 ? -20.716 41.008 80.718 1.00 23.92 233 ILE D O 1
ATOM 19271 N N . GLU D 1 156 ? -18.893 40.043 81.621 1.00 27.72 234 GLU D N 1
ATOM 19272 C CA . GLU D 1 156 ? -19.063 38.773 80.937 1.00 33.06 234 GLU D CA 1
ATOM 19273 C C . GLU D 1 156 ? -19.254 39.024 79.448 1.00 27.72 234 GLU D C 1
ATOM 19274 O O . GLU D 1 156 ? -20.035 38.347 78.797 1.00 34.98 234 GLU D O 1
ATOM 19286 N N . GLY D 1 157 ? -18.540 40.020 78.925 1.00 32.54 235 GLY D N 1
ATOM 19287 C CA . GLY D 1 157 ? -18.494 40.273 77.496 1.00 34.96 235 GLY D CA 1
ATOM 19288 C C . GLY D 1 157 ? -19.583 41.197 76.976 1.00 27.55 235 GLY D C 1
ATOM 19289 O O . GLY D 1 157 ? -19.601 41.515 75.787 1.00 27.58 235 GLY D O 1
ATOM 19293 N N . SER D 1 158 ? -20.502 41.606 77.850 1.00 22.63 236 SER D N 1
ATOM 19294 C CA . SER D 1 158 ? -21.514 42.595 77.474 1.00 29.72 236 SER D CA 1
ATOM 19295 C C . SER D 1 158 ? -21.124 43.958 78.009 1.00 30.17 236 SER D C 1
ATOM 19296 O O . SER D 1 158 ? -20.845 44.107 79.197 1.00 30.75 236 SER D O 1
ATOM 19304 N N . CYS D 1 159 ? -21.117 44.952 77.131 1.00 26.11 237 CYS D N 1
ATOM 19305 C CA . CYS D 1 159 ? -20.750 46.299 77.529 1.00 26.95 237 CYS D CA 1
ATOM 19306 C C . CYS D 1 159 ? -21.949 47.238 77.452 1.00 28.14 237 CYS D C 1
ATOM 19307 O O . CYS D 1 159 ? -22.727 47.231 76.485 1.00 26.71 237 CYS D O 1
ATOM 19314 N N . PHE D 1 160 ? -22.093 48.034 78.500 1.00 23.51 238 PHE D N 1
ATOM 19315 C CA . PHE D 1 160 ? -23.274 48.861 78.694 1.00 22.38 238 PHE D CA 1
ATOM 19316 C C . PHE D 1 160 ? -22.912 50.347 78.752 1.00 27.73 238 PHE D C 1
ATOM 19317 O O . PHE D 1 160 ? -21.895 50.754 79.356 1.00 24.56 238 PHE D O 1
ATOM 19334 N N . VAL D 1 161 ? -23.741 51.154 78.105 1.00 22.82 239 VAL D N 1
ATOM 19335 C CA . VAL D 1 161 ? -23.484 52.580 78.025 1.00 25.22 239 VAL D CA 1
ATOM 19336 C C . VAL D 1 161 ? -24.804 53.352 77.924 1.00 30.60 239 VAL D C 1
ATOM 19337 O O . VAL D 1 161 ? -25.770 52.880 77.320 1.00 26.60 239 VAL D O 1
ATOM 19350 N N . ILE D 1 162 ? -24.846 54.520 78.554 1.00 29.41 240 ILE D N 1
ATOM 19351 C CA . ILE D 1 162 ? -26.022 55.390 78.494 1.00 34.92 240 ILE D CA 1
ATOM 19352 C C . ILE D 1 162 ? -25.879 56.356 77.328 1.00 28.82 240 ILE D C 1
ATOM 19353 O O . ILE D 1 162 ? -24.899 57.088 77.240 1.00 27.73 240 ILE D O 1
ATOM 19369 N N . VAL D 1 163 ? -26.857 56.344 76.430 1.00 29.26 241 VAL D N 1
ATOM 19370 C CA . VAL D 1 163 ? -26.874 57.243 75.293 1.00 31.21 241 VAL D CA 1
ATOM 19371 C C . VAL D 1 163 ? -28.054 58.216 75.426 1.00 32.93 241 VAL D C 1
ATOM 19372 O O . VAL D 1 163 ? -29.192 57.811 75.678 1.00 29.72 241 VAL D O 1
ATOM 19385 N N . SER D 1 164 ? -27.763 59.500 75.264 1.00 32.72 242 SER D N 1
ATOM 19386 C CA . SER D 1 164 ? -28.763 60.542 75.413 1.00 28.85 242 SER D CA 1
ATOM 19387 C C . SER D 1 164 ? -29.086 61.181 74.056 1.00 30.43 242 SER D C 1
ATOM 19388 O O . SER D 1 164 ? -28.254 61.199 73.150 1.00 33.08 242 SER D O 1
ATOM 19396 N N . ASP D 1 165 ? -30.304 61.706 73.935 1.00 28.52 243 ASP D N 1
ATOM 19397 C CA . ASP D 1 165 ? -30.836 62.215 72.675 1.00 26.01 243 ASP D CA 1
ATOM 19398 C C . ASP D 1 165 ? -31.800 63.375 73.020 1.00 23.11 243 ASP D C 1
ATOM 19399 O O . ASP D 1 165 ? -32.076 63.633 74.197 1.00 27.01 243 ASP D O 1
ATOM 19408 N N . GLY D 1 166 ? -32.299 64.088 72.017 1.00 44.92 244 GLY D N 1
ATOM 19409 C CA . GLY D 1 166 ? -33.217 65.191 72.273 1.00 40.82 244 GLY D CA 1
ATOM 19410 C C . GLY D 1 166 ? -32.515 66.541 72.335 1.00 40.77 244 GLY D C 1
ATOM 19411 O O . GLY D 1 166 ? -31.471 66.667 72.964 1.00 36.80 244 GLY D O 1
ATOM 19415 N N . PRO D 1 167 ? -33.101 67.567 71.700 1.00 50.90 245 PRO D N 1
ATOM 19416 C CA . PRO D 1 167 ? -32.461 68.872 71.488 1.00 46.68 245 PRO D CA 1
ATOM 19417 C C . PRO D 1 167 ? -32.397 69.749 72.740 1.00 42.03 245 PRO D C 1
ATOM 19418 O O . PRO D 1 167 ? -31.552 70.642 72.816 1.00 59.50 245 PRO D O 1
ATOM 19429 N N . ASN D 1 168 ? -33.278 69.499 73.700 1.00 32.83 246 ASN D N 1
ATOM 19430 C CA . ASN D 1 168 ? -33.331 70.307 74.912 1.00 46.13 246 ASN D CA 1
ATOM 19431 C C . ASN D 1 168 ? -33.315 69.477 76.193 1.00 39.09 246 ASN D C 1
ATOM 19432 O O . ASN D 1 168 ? -33.807 68.348 76.231 1.00 45.48 246 ASN D O 1
ATOM 19443 N N . VAL D 1 169 ? -32.769 70.057 77.252 1.00 37.69 247 VAL D N 1
ATOM 19444 C CA . VAL D 1 169 ? -32.612 69.340 78.510 1.00 43.93 247 VAL D CA 1
ATOM 19445 C C . VAL D 1 169 ? -33.951 69.113 79.186 1.00 36.82 247 VAL D C 1
ATOM 19446 O O . VAL D 1 169 ? -34.090 68.187 79.980 1.00 34.32 247 VAL D O 1
ATOM 19459 N N . ASN D 1 170 ? -34.941 69.943 78.868 1.00 37.05 248 ASN D N 1
ATOM 19460 C CA . ASN D 1 170 ? -36.285 69.745 79.412 1.00 35.25 248 ASN D CA 1
ATOM 19461 C C . ASN D 1 170 ? -37.080 68.686 78.653 1.00 38.80 248 ASN D C 1
ATOM 19462 O O . ASN D 1 170 ? -38.197 68.331 79.049 1.00 38.25 248 ASN D O 1
ATOM 19472 N N . GLN D 1 171 ? -36.506 68.178 77.568 1.00 38.77 249 GLN D N 1
ATOM 19473 C CA . GLN D 1 171 ? -37.142 67.103 76.812 1.00 55.38 249 GLN D CA 1
ATOM 19474 C C . GLN D 1 171 ? -36.089 66.121 76.324 1.00 46.90 249 GLN D C 1
ATOM 19475 O O . GLN D 1 171 ? -35.991 65.848 75.126 1.00 40.93 249 GLN D O 1
ATOM 19489 N N . SER D 1 172 ? -35.300 65.596 77.257 1.00 43.03 250 SER D N 1
ATOM 19490 C CA . SER D 1 172 ? -34.195 64.714 76.898 1.00 35.46 250 SER D CA 1
ATOM 19491 C C . SER D 1 172 ? -34.626 63.256 76.968 1.00 28.25 250 SER D C 1
ATOM 19492 O O . SER D 1 172 ? -35.542 62.897 77.703 1.00 30.43 250 SER D O 1
ATOM 19500 N N . VAL D 1 173 ? -33.954 62.412 76.196 1.00 33.79 251 VAL D N 1
ATOM 19501 C CA . VAL D 1 173 ? -34.246 60.986 76.204 1.00 35.86 251 VAL D CA 1
ATOM 19502 C C . VAL D 1 173 ? -32.954 60.227 76.490 1.00 33.26 251 VAL D C 1
ATOM 19503 O O . VAL D 1 173 ? -31.876 60.644 76.064 1.00 30.76 251 VAL D O 1
ATOM 19516 N N . HIS D 1 174 ? -33.061 59.124 77.224 1.00 32.09 252 HIS D N 1
ATOM 19517 C CA . HIS D 1 174 ? -31.879 58.377 77.637 1.00 30.19 252 HIS D CA 1
ATOM 19518 C C . HIS D 1 174 ? -32.131 56.890 77.533 1.00 31.93 252 HIS D C 1
ATOM 19519 O O . HIS D 1 174 ? -33.146 56.408 78.012 1.00 29.19 252 HIS D O 1
ATOM 19534 N N . ARG D 1 175 ? -31.195 56.179 76.899 1.00 28.66 253 ARG D N 1
ATOM 19535 C CA . ARG D 1 175 ? -31.300 54.741 76.703 1.00 32.66 253 ARG D CA 1
ATOM 19536 C C . ARG D 1 175 ? -30.063 54.017 77.236 1.00 33.95 253 ARG D C 1
ATOM 19537 O O . ARG D 1 175 ? -28.928 54.503 77.104 1.00 25.23 253 ARG D O 1
ATOM 19558 N N . ILE D 1 176 ? -30.287 52.845 77.820 1.00 30.27 254 ILE D N 1
ATOM 19559 C CA . ILE D 1 176 ? -29.200 51.908 78.077 1.00 29.71 254 ILE D CA 1
ATOM 19560 C C . ILE D 1 176 ? -29.032 51.049 76.837 1.00 32.12 254 ILE D C 1
ATOM 19561 O O . ILE D 1 176 ? -29.986 50.419 76.389 1.00 27.24 254 ILE D O 1
ATOM 19577 N N . TYR D 1 177 ? -27.828 51.053 76.276 1.00 21.04 255 TYR D N 1
ATOM 19578 C CA . TYR D 1 177 ? -27.478 50.198 75.161 1.00 24.07 255 TYR D CA 1
ATOM 19579 C C . TYR D 1 177 ? -26.552 49.092 75.658 1.00 30.17 255 TYR D C 1
ATOM 19580 O O . TYR D 1 177 ? -25.590 49.370 76.389 1.00 25.75 255 TYR D O 1
ATOM 19598 N N . GLU D 1 178 ? -26.866 47.850 75.292 1.00 27.89 256 GLU D N 1
ATOM 19599 C CA . GLU D 1 178 ? -25.965 46.711 75.504 1.00 25.94 256 GLU D CA 1
ATOM 19600 C C . GLU D 1 178 ? -25.269 46.295 74.206 1.00 25.01 256 GLU D C 1
ATOM 19601 O O . GLU D 1 178 ? -25.900 46.124 73.161 1.00 28.15 256 GLU D O 1
ATOM 19613 N N . LEU D 1 179 ? -23.950 46.131 74.293 1.00 25.08 257 LEU D N 1
ATOM 19614 C CA . LEU D 1 179 ? -23.143 45.724 73.170 1.00 25.41 257 LEU D CA 1
ATOM 19615 C C . LEU D 1 179 ? -22.374 44.452 73.520 1.00 25.96 257 LEU D C 1
ATOM 19616 O O . LEU D 1 179 ? -22.000 44.238 74.673 1.00 26.29 257 LEU D O 1
ATOM 19632 N N . GLN D 1 180 ? -22.169 43.614 72.512 1.00 23.29 258 GLN D N 1
ATOM 19633 C CA . GLN D 1 180 ? -21.218 42.517 72.577 1.00 24.37 258 GLN D CA 1
ATOM 19634 C C . GLN D 1 180 ? -20.480 42.550 71.256 1.00 22.42 258 GLN D C 1
ATOM 19635 O O . GLN D 1 180 ? -21.099 42.678 70.204 1.00 23.14 258 GLN D O 1
ATOM 19649 N N . ASN D 1 181 ? -19.155 42.450 71.304 1.00 19.24 259 ASN D N 1
ATOM 19650 C CA . ASN D 1 181 ? -18.347 42.553 70.095 1.00 18.60 259 ASN D CA 1
ATOM 19651 C C . ASN D 1 181 ? -18.683 43.837 69.338 1.00 22.81 259 ASN D C 1
ATOM 19652 O O . ASN D 1 181 ? -18.732 43.846 68.112 1.00 21.20 259 ASN D O 1
ATOM 19662 N N . GLY D 1 182 ? -18.918 44.920 70.070 1.00 24.78 260 GLY D N 1
ATOM 19663 C CA . GLY D 1 182 ? -19.181 46.205 69.442 1.00 25.89 260 GLY D CA 1
ATOM 19664 C C . GLY D 1 182 ? -20.495 46.263 68.681 1.00 30.48 260 GLY D C 1
ATOM 19665 O O . GLY D 1 182 ? -20.710 47.167 67.884 1.00 24.64 260 GLY D O 1
ATOM 19669 N N . THR D 1 183 ? -21.364 45.290 68.935 1.00 24.84 261 THR D N 1
ATOM 19670 C CA . THR D 1 183 ? -22.638 45.162 68.232 1.00 25.80 261 THR D CA 1
ATOM 19671 C C . THR D 1 183 ? -23.812 45.314 69.205 1.00 28.44 261 THR D C 1
ATOM 19672 O O . THR D 1 183 ? -23.885 44.639 70.243 1.00 22.79 261 THR D O 1
ATOM 19683 N N . VAL D 1 184 ? -24.735 46.209 68.881 1.00 26.27 262 VAL D N 1
ATOM 19684 C CA . VAL D 1 184 ? -25.881 46.422 69.754 1.00 23.37 262 VAL D CA 1
ATOM 19685 C C . VAL D 1 184 ? -26.736 45.156 69.820 1.00 27.67 262 VAL D C 1
ATOM 19686 O O . VAL D 1 184 ? -27.157 44.629 68.790 1.00 25.17 262 VAL D O 1
ATOM 19699 N N . GLN D 1 185 ? -26.984 44.689 71.042 1.00 27.75 263 GLN D N 1
ATOM 19700 C CA . GLN D 1 185 ? -27.778 43.487 71.295 1.00 29.31 263 GLN D CA 1
ATOM 19701 C C . GLN D 1 185 ? -29.214 43.855 71.627 1.00 30.24 263 GLN D C 1
ATOM 19702 O O . GLN D 1 185 ? -30.157 43.160 71.256 1.00 25.99 263 GLN D O 1
ATOM 19716 N N . ARG D 1 186 ? -29.359 44.943 72.369 1.00 21.26 264 ARG D N 1
ATOM 19717 C CA . ARG D 1 186 ? -30.649 45.425 72.814 1.00 22.69 264 ARG D CA 1
ATOM 19718 C C . ARG D 1 186 ? -30.419 46.808 73.401 1.00 24.20 264 ARG D C 1
ATOM 19719 O O . ARG D 1 186 ? -29.282 47.169 73.725 1.00 27.17 264 ARG D O 1
ATOM 19740 N N . TRP D 1 187 ? -31.495 47.580 73.513 1.00 22.87 265 TRP D N 1
ATOM 19741 C CA . TRP D 1 187 ? -31.469 48.836 74.234 1.00 25.83 265 TRP D CA 1
ATOM 19742 C C . TRP D 1 187 ? -32.793 49.027 74.953 1.00 32.58 265 TRP D C 1
ATOM 19743 O O . TRP D 1 187 ? -33.809 48.438 74.579 1.00 27.09 265 TRP D O 1
ATOM 19764 N N . LYS D 1 188 ? -32.775 49.831 76.009 1.00 30.52 266 LYS D N 1
ATOM 19765 C CA . LYS D 1 188 ? -33.975 50.065 76.813 1.00 31.62 266 LYS D CA 1
ATOM 19766 C C . LYS D 1 188 ? -34.087 51.546 77.088 1.00 38.06 266 LYS D C 1
ATOM 19767 O O . LYS D 1 188 ? -33.142 52.156 77.583 1.00 26.06 266 LYS D O 1
ATOM 19786 N N . GLN D 1 189 ? -35.230 52.138 76.768 1.00 30.86 267 GLN D N 1
ATOM 19787 C CA . GLN D 1 189 ? -35.398 53.558 77.019 1.00 33.79 267 GLN D CA 1
ATOM 19788 C C . GLN D 1 189 ? -35.868 53.767 78.442 1.00 36.38 267 GLN D C 1
ATOM 19789 O O . GLN D 1 189 ? -36.850 53.180 78.871 1.00 40.87 267 GLN D O 1
ATOM 19803 N N . LEU D 1 190 ? -35.156 54.608 79.174 1.00 30.62 268 LEU D N 1
ATOM 19804 C CA . LEU D 1 190 ? -35.473 54.825 80.568 1.00 35.01 268 LEU D CA 1
ATOM 19805 C C . LEU D 1 190 ? -36.635 55.800 80.679 1.00 33.74 268 LEU D C 1
ATOM 19806 O O . LEU D 1 190 ? -36.772 56.717 79.867 1.00 30.15 268 LEU D O 1
ATOM 19822 N N . ASN D 1 191 ? -37.464 55.603 81.692 1.00 27.62 269 ASN D N 1
ATOM 19823 C CA . ASN D 1 191 ? -38.486 56.579 82.012 1.00 39.52 269 ASN D CA 1
ATOM 19824 C C . ASN D 1 191 ? -37.879 57.663 82.898 1.00 30.73 269 ASN D C 1
ATOM 19825 O O . ASN D 1 191 ? -37.736 57.493 84.104 1.00 32.38 269 ASN D O 1
ATOM 19835 N N . THR D 1 192 ? -37.523 58.778 82.280 1.00 30.87 270 THR D N 1
ATOM 19836 C CA . THR D 1 192 ? -36.845 59.862 82.975 1.00 34.37 270 THR D CA 1
ATOM 19837 C C . THR D 1 192 ? -37.727 61.113 83.011 1.00 36.10 270 THR D C 1
ATOM 19838 O O . THR D 1 192 ? -37.237 62.235 83.165 1.00 35.30 270 THR D O 1
ATOM 19849 N N . THR D 1 193 ? -39.032 60.920 82.876 1.00 33.94 271 THR D N 1
ATOM 19850 C CA . THR D 1 193 ? -39.953 62.048 82.844 1.00 30.37 271 THR D CA 1
ATOM 19851 C C . THR D 1 193 ? -39.802 62.868 84.112 1.00 29.75 271 THR D C 1
ATOM 19852 O O . THR D 1 193 ? -39.826 62.333 85.222 1.00 38.69 271 THR D O 1
ATOM 19863 N N . GLY D 1 194 ? -39.640 64.175 83.940 1.00 33.10 272 GLY D N 1
ATOM 19864 C CA . GLY D 1 194 ? -39.466 65.065 85.069 1.00 42.17 272 GLY D CA 1
ATOM 19865 C C . GLY D 1 194 ? -38.013 65.399 85.349 1.00 41.33 272 GLY D C 1
ATOM 19866 O O . GLY D 1 194 ? -37.727 66.336 86.094 1.00 43.12 272 GLY D O 1
ATOM 19870 N N . ILE D 1 195 ? -37.085 64.646 84.766 1.00 39.63 273 ILE D N 1
ATOM 19871 C CA . ILE D 1 195 ? -35.673 64.921 85.007 1.00 25.62 273 ILE D CA 1
ATOM 19872 C C . ILE D 1 195 ? -34.830 64.926 83.736 1.00 26.14 273 ILE D C 1
ATOM 19873 O O . ILE D 1 195 ? -35.339 64.767 82.626 1.00 32.69 273 ILE D O 1
ATOM 19889 N N . ASN D 1 196 ? -33.528 65.128 83.932 1.00 29.11 274 ASN D N 1
ATOM 19890 C CA . ASN D 1 196 ? -32.535 65.081 82.875 1.00 28.99 274 ASN D CA 1
ATOM 19891 C C . ASN D 1 196 ? -31.367 64.280 83.444 1.00 32.07 274 ASN D C 1
ATOM 19892 O O . ASN D 1 196 ? -31.062 64.414 84.629 1.00 27.04 274 ASN D O 1
ATOM 19903 N N . PHE D 1 197 ? -30.742 63.445 82.611 1.00 32.53 275 PHE D N 1
ATOM 19904 C CA . PHE D 1 197 ? -29.724 62.484 83.048 1.00 30.67 275 PHE D CA 1
ATOM 19905 C C . PHE D 1 197 ? -28.538 62.451 82.071 1.00 32.39 275 PHE D C 1
ATOM 19906 O O . PHE D 1 197 ? -28.382 61.509 81.293 1.00 31.81 275 PHE D O 1
ATOM 19923 N N . GLU D 1 198 ? -27.704 63.486 82.115 1.00 29.04 276 GLU D N 1
ATOM 19924 C CA . GLU D 1 198 ? -26.549 63.589 81.231 1.00 28.04 276 GLU D CA 1
ATOM 19925 C C . GLU D 1 198 ? -25.279 63.076 81.922 1.00 26.40 276 GLU D C 1
ATOM 19926 O O . GLU D 1 198 ? -25.239 62.938 83.148 1.00 26.69 276 GLU D O 1
ATOM 19938 N N . TYR D 1 199 ? -24.247 62.818 81.125 1.00 31.44 277 TYR D N 1
ATOM 19939 C CA . TYR D 1 199 ? -22.902 62.557 81.643 1.00 31.48 277 TYR D CA 1
ATOM 19940 C C . TYR D 1 199 ? -22.863 61.360 82.602 1.00 24.79 277 TYR D C 1
ATOM 19941 O O . TYR D 1 199 ? -22.133 61.381 83.596 1.00 24.78 277 TYR D O 1
ATOM 19959 N N . SER D 1 200 ? -23.650 60.326 82.319 1.00 22.52 278 SER D N 1
ATOM 19960 C CA . SER D 1 200 ? -23.604 59.120 83.135 1.00 27.37 278 SER D CA 1
ATOM 19961 C C . SER D 1 200 ? -22.150 58.699 83.389 1.00 25.83 278 SER D C 1
ATOM 19962 O O . SER D 1 200 ? -21.348 58.608 82.456 1.00 28.87 278 SER D O 1
ATOM 19970 N N . THR D 1 201 ? -21.815 58.488 84.657 1.00 27.88 279 THR D N 1
ATOM 19971 C CA . THR D 1 201 ? -20.545 57.865 85.012 1.00 30.73 279 THR D CA 1
ATOM 19972 C C . THR D 1 201 ? -20.882 56.682 85.899 1.00 23.31 279 THR D C 1
ATOM 19973 O O . THR D 1 201 ? -21.654 56.806 86.852 1.00 25.28 279 THR D O 1
ATOM 19984 N N . CYS D 1 202 ? -20.333 55.525 85.558 1.00 30.12 280 CYS D N 1
ATOM 19985 C CA . CYS D 1 202 ? -20.812 54.270 86.113 1.00 25.91 280 CYS D CA 1
ATOM 19986 C C . CYS D 1 202 ? -19.688 53.379 86.614 1.00 30.14 280 CYS D C 1
ATOM 19987 O O . CYS D 1 202 ? -18.525 53.561 86.263 1.00 26.16 280 CYS D O 1
ATOM 19994 N N . TYR D 1 203 ? -20.066 52.384 87.406 1.00 28.85 281 TYR D N 1
ATOM 19995 C CA . TYR D 1 203 ? -19.179 51.290 87.760 1.00 28.47 281 TYR D CA 1
ATOM 19996 C C . TYR D 1 203 ? -20.054 50.048 87.932 1.00 38.87 281 TYR D C 1
ATOM 19997 O O . TYR D 1 203 ? -21.287 50.143 87.883 1.00 28.73 281 TYR D O 1
ATOM 20015 N N . THR D 1 204 ? -19.433 48.890 88.130 1.00 25.06 282 THR D N 1
ATOM 20016 C CA . THR D 1 204 ? -20.197 47.661 88.361 1.00 31.09 282 THR D CA 1
ATOM 20017 C C . THR D 1 204 ? -19.668 46.855 89.538 1.00 43.59 282 THR D C 1
ATOM 20018 O O . THR D 1 204 ? -18.494 46.962 89.918 1.00 34.24 282 THR D O 1
ATOM 20029 N N . ILE D 1 205 ? -20.574 46.074 90.118 1.00 34.44 283 ILE D N 1
ATOM 20030 C CA . ILE D 1 205 ? -20.255 45.021 91.075 1.00 37.81 283 ILE D CA 1
ATOM 20031 C C . ILE D 1 205 ? -21.375 43.991 91.003 1.00 52.99 283 ILE D C 1
ATOM 20032 O O . ILE D 1 205 ? -22.552 44.354 90.928 1.00 45.63 283 ILE D O 1
ATOM 20048 N N . ASN D 1 206 ? -21.010 42.712 90.990 1.00 64.71 284 ASN D N 1
ATOM 20049 C CA . ASN D 1 206 ? -21.985 41.626 91.132 1.00 66.88 284 ASN D CA 1
ATOM 20050 C C . ASN D 1 206 ? -23.177 41.716 90.177 1.00 73.04 284 ASN D C 1
ATOM 20051 O O . ASN D 1 206 ? -24.336 41.698 90.613 1.00 73.92 284 ASN D O 1
ATOM 20062 N N . ASN D 1 207 ? -22.894 41.809 88.879 1.00 62.18 285 ASN D N 1
ATOM 20063 C CA . ASN D 1 207 ? -23.947 41.899 87.855 1.00 67.61 285 ASN D CA 1
ATOM 20064 C C . ASN D 1 207 ? -24.907 43.095 87.992 1.00 52.35 285 ASN D C 1
ATOM 20065 O O . ASN D 1 207 ? -25.934 43.152 87.302 1.00 57.97 285 ASN D O 1
ATOM 20076 N N . LEU D 1 208 ? -24.574 44.037 88.877 1.00 40.24 286 LEU D N 1
ATOM 20077 C CA . LEU D 1 208 ? -25.277 45.321 88.956 1.00 34.55 286 LEU D CA 1
ATOM 20078 C C . LEU D 1 208 ? -24.422 46.429 88.354 1.00 34.14 286 LEU D C 1
ATOM 20079 O O . LEU D 1 208 ? -23.205 46.433 88.491 1.00 34.05 286 LEU D O 1
ATOM 20095 N N . ILE D 1 209 ? -25.062 47.375 87.684 1.00 27.94 287 ILE D N 1
ATOM 20096 C CA . ILE D 1 209 ? -24.365 48.549 87.192 1.00 23.73 287 ILE D CA 1
ATOM 20097 C C . ILE D 1 209 ? -24.988 49.756 87.877 1.00 24.46 287 ILE D C 1
ATOM 20098 O O . ILE D 1 209 ? -26.214 49.836 88.006 1.00 31.30 287 ILE D O 1
ATOM 20114 N N . LYS D 1 210 ? -24.151 50.676 88.339 1.00 27.31 288 LYS D N 1
ATOM 20115 C CA . LYS D 1 210 ? -24.644 51.886 88.996 1.00 33.73 288 LYS D CA 1
ATOM 20116 C C . LYS D 1 210 ? -24.037 53.103 88.328 1.00 30.24 288 LYS D C 1
ATOM 20117 O O . LYS D 1 210 ? -22.839 53.143 88.069 1.00 32.67 288 LYS D O 1
ATOM 20136 N N . CYS D 1 211 ? -24.871 54.090 88.027 1.00 23.52 289 CYS D N 1
ATOM 20137 C CA . CYS D 1 211 ? -24.402 55.298 87.379 1.00 23.83 289 CYS D CA 1
ATOM 20138 C C . CYS D 1 211 ? -24.887 56.506 88.132 1.00 31.57 289 CYS D C 1
ATOM 20139 O O . CYS D 1 211 ? -25.987 56.512 88.695 1.00 36.13 289 CYS D O 1
ATOM 20146 N N . THR D 1 212 ? -24.054 57.533 88.114 1.00 26.73 290 THR D N 1
ATOM 20147 C CA . THR D 1 212 ? -24.424 58.845 88.597 1.00 25.01 290 THR D CA 1
ATOM 20148 C C . THR D 1 212 ? -24.590 59.748 87.382 1.00 26.87 290 THR D C 1
ATOM 20149 O O . THR D 1 212 ? -23.729 59.781 86.507 1.00 28.22 290 THR D O 1
ATOM 20160 N N . GLY D 1 213 ? -25.709 60.461 87.325 1.00 26.92 291 GLY D N 1
ATOM 20161 C CA . GLY D 1 213 ? -25.991 61.363 86.232 1.00 28.83 291 GLY D CA 1
ATOM 20162 C C . GLY D 1 213 ? -25.857 62.818 86.632 1.00 28.10 291 GLY D C 1
ATOM 20163 O O . GLY D 1 213 ? -25.609 63.132 87.790 1.00 32.28 291 GLY D O 1
ATOM 20167 N N . THR D 1 214 ? -25.999 63.703 85.652 1.00 28.28 292 THR D N 1
ATOM 20168 C CA . THR D 1 214 ? -25.986 65.137 85.881 1.00 25.46 292 THR D CA 1
ATOM 20169 C C . THR D 1 214 ? -27.272 65.708 85.293 1.00 31.79 292 THR D C 1
ATOM 20170 O O . THR D 1 214 ? -27.537 65.567 84.091 1.00 28.64 292 THR D O 1
ATOM 20181 N N . ASN D 1 215 ? -28.082 66.323 86.148 1.00 28.49 293 ASN D N 1
ATOM 20182 C CA . ASN D 1 215 ? -29.320 66.976 85.698 1.00 29.32 293 ASN D CA 1
ATOM 20183 C C . ASN D 1 215 ? -29.032 68.425 85.344 1.00 25.85 293 ASN D C 1
ATOM 20184 O O . ASN D 1 215 ? -28.781 69.244 86.217 1.00 33.90 293 ASN D O 1
ATOM 20195 N N . LEU D 1 216 ? -29.029 68.720 84.051 1.00 29.94 294 LEU D N 1
ATOM 20196 C CA . LEU D 1 216 ? -28.745 70.059 83.552 1.00 31.20 294 LEU D CA 1
ATOM 20197 C C . LEU D 1 216 ? -29.996 70.940 83.478 1.00 34.63 294 LEU D C 1
ATOM 20198 O O . LEU D 1 216 ? -29.935 72.090 83.029 1.00 32.15 294 LEU D O 1
ATOM 20214 N N . TRP D 1 217 ? -31.127 70.406 83.922 1.00 33.81 295 TRP D N 1
ATOM 20215 C CA . TRP D 1 217 ? -32.408 71.098 83.756 1.00 35.32 295 TRP D CA 1
ATOM 20216 C C . TRP D 1 217 ? -32.923 71.654 85.081 1.00 36.34 295 TRP D C 1
ATOM 20217 O O . TRP D 1 217 ? -32.984 72.861 85.269 1.00 39.12 295 TRP D O 1
ATOM 20238 N N . ASN D 1 218 ? -33.278 70.776 86.009 1.00 35.30 296 ASN D N 1
ATOM 20239 C CA . ASN D 1 218 ? -33.958 71.223 87.207 1.00 32.31 296 ASN D CA 1
ATOM 20240 C C . ASN D 1 218 ? -33.509 70.544 88.494 1.00 34.82 296 ASN D C 1
ATOM 20241 O O . ASN D 1 218 ? -34.319 70.382 89.407 1.00 33.67 296 ASN D O 1
ATOM 20252 N N . ASP D 1 219 ? -32.238 70.157 88.594 1.00 29.22 297 ASP D N 1
ATOM 20253 C CA . ASP D 1 219 ? -31.757 69.510 89.823 1.00 32.71 297 ASP D CA 1
ATOM 20254 C C . ASP D 1 219 ? -30.290 69.833 90.126 1.00 32.15 297 ASP D C 1
ATOM 20255 O O . ASP D 1 219 ? -29.425 69.827 89.235 1.00 33.68 297 ASP D O 1
ATOM 20264 N N . ALA D 1 220 ? -30.027 70.145 91.390 1.00 34.31 298 ALA D N 1
ATOM 20265 C CA . ALA D 1 220 ? -28.666 70.379 91.862 1.00 35.72 298 ALA D CA 1
ATOM 20266 C C . ALA D 1 220 ? -28.177 69.166 92.651 1.00 29.20 298 ALA D C 1
ATOM 20267 O O . ALA D 1 220 ? -26.996 69.073 92.989 1.00 34.71 298 ALA D O 1
ATOM 20274 N N . LYS D 1 221 ? -29.091 68.256 92.970 1.00 30.92 299 LYS D N 1
ATOM 20275 C CA . LYS D 1 221 ? -28.706 66.919 93.403 1.00 32.83 299 LYS D CA 1
ATOM 20276 C C . LYS D 1 221 ? -28.492 66.121 92.139 1.00 33.90 299 LYS D C 1
ATOM 20277 O O . LYS D 1 221 ? -28.981 66.506 91.079 1.00 31.67 299 LYS D O 1
ATOM 20296 N N . ARG D 1 222 ? -27.793 64.996 92.261 1.00 29.86 300 ARG D N 1
ATOM 20297 C CA . ARG D 1 222 ? -27.506 64.151 91.115 1.00 21.39 300 ARG D CA 1
ATOM 20298 C C . ARG D 1 222 ? -28.426 62.939 91.088 1.00 23.17 300 ARG D C 1
ATOM 20299 O O . ARG D 1 222 ? -28.497 62.186 92.052 1.00 33.43 300 ARG D O 1
ATOM 20320 N N . PRO D 1 223 ? -29.142 62.741 89.977 1.00 30.51 301 PRO D N 1
ATOM 20321 C CA . PRO D 1 223 ? -29.935 61.516 89.882 1.00 28.93 301 PRO D CA 1
ATOM 20322 C C . PRO D 1 223 ? -29.035 60.282 89.809 1.00 30.38 301 PRO D C 1
ATOM 20323 O O . PRO D 1 223 ? -27.925 60.361 89.277 1.00 33.66 301 PRO D O 1
ATOM 20334 N N . LEU D 1 224 ? -29.504 59.164 90.353 1.00 28.46 302 LEU D N 1
ATOM 20335 C CA . LEU D 1 224 ? -28.742 57.922 90.331 1.00 28.64 302 LEU D CA 1
ATOM 20336 C C . LEU D 1 224 ? -29.530 56.852 89.609 1.00 35.16 302 LEU D C 1
ATOM 20337 O O . LEU D 1 224 ? -30.763 56.809 89.703 1.00 36.19 302 LEU D O 1
ATOM 20353 N N . LEU D 1 225 ? -28.812 55.996 88.888 1.00 27.56 303 LEU D N 1
ATOM 20354 C CA . LEU D 1 225 ? -29.409 54.870 88.175 1.00 27.09 303 LEU D CA 1
ATOM 20355 C C . LEU D 1 225 ? -28.780 53.550 88.627 1.00 32.56 303 LEU D C 1
ATOM 20356 O O . LEU D 1 225 ? -27.559 53.451 88.777 1.00 27.88 303 LEU D O 1
ATOM 20372 N N . ARG D 1 226 ? -29.617 52.542 88.854 1.00 33.19 304 ARG D N 1
ATOM 20373 C CA . ARG D 1 226 ? -29.138 51.195 89.152 1.00 34.58 304 ARG D CA 1
ATOM 20374 C C . ARG D 1 226 ? -29.798 50.247 88.175 1.00 31.90 304 ARG D C 1
ATOM 20375 O O . ARG D 1 226 ? -31.002 50.342 87.946 1.00 32.03 304 ARG D O 1
ATOM 20396 N N . PHE D 1 227 ? -29.033 49.333 87.582 1.00 26.05 305 PHE D N 1
ATOM 20397 C CA . PHE D 1 227 ? -29.660 48.358 86.708 1.00 28.50 305 PHE D CA 1
ATOM 20398 C C . PHE D 1 227 ? -28.920 47.035 86.632 1.00 38.16 305 PHE D C 1
ATOM 20399 O O . PHE D 1 227 ? -27.736 46.937 86.982 1.00 31.36 305 PHE D O 1
ATOM 20416 N N . THR D 1 228 ? -29.651 46.016 86.196 1.00 34.77 306 THR D N 1
ATOM 20417 C CA . THR D 1 228 ? -29.114 44.668 86.058 1.00 36.48 306 THR D CA 1
ATOM 20418 C C . THR D 1 228 ? -28.637 44.431 84.632 1.00 30.18 306 THR D C 1
ATOM 20419 O O . THR D 1 228 ? -28.964 45.185 83.720 1.00 32.69 306 THR D O 1
ATOM 20430 N N . LYS D 1 229 ? -27.855 43.377 84.446 1.00 36.35 307 LYS D N 1
ATOM 20431 C CA . LYS D 1 229 ? -27.426 42.968 83.119 1.00 37.88 307 LYS D CA 1
ATOM 20432 C C . LYS D 1 229 ? -28.632 42.829 82.182 1.00 30.38 307 LYS D C 1
ATOM 20433 O O . LYS D 1 229 ? -28.520 43.082 80.994 1.00 36.54 307 LYS D O 1
ATOM 20452 N N . GLU D 1 230 ? -29.776 42.421 82.729 1.00 29.80 309 GLU D N 1
ATOM 20453 C CA . GLU D 1 230 ? -31.003 42.243 81.945 1.00 32.23 309 GLU D CA 1
ATOM 20454 C C . GLU D 1 230 ? -31.801 43.549 81.766 1.00 39.45 309 GLU D C 1
ATOM 20455 O O . GLU D 1 230 ? -32.928 43.533 81.269 1.00 33.16 309 GLU D O 1
ATOM 20467 N N . LEU D 1 231 ? -31.215 44.669 82.182 1.00 33.76 310 LEU D N 1
ATOM 20468 C CA . LEU D 1 231 ? -31.776 46.005 81.952 1.00 35.58 310 LEU D CA 1
ATOM 20469 C C . LEU D 1 231 ? -33.047 46.313 82.753 1.00 38.15 310 LEU D C 1
ATOM 20470 O O . LEU D 1 231 ? -33.819 47.185 82.381 1.00 35.98 310 LEU D O 1
ATOM 20486 N N . ASN D 1 232 ? -33.263 45.594 83.845 1.00 32.51 311 ASN D N 1
ATOM 20487 C CA . ASN D 1 232 ? -34.198 46.042 84.852 1.00 32.64 311 ASN D CA 1
ATOM 20488 C C . ASN D 1 232 ? -33.499 47.148 85.639 1.00 45.01 311 ASN D C 1
ATOM 20489 O O . ASN D 1 232 ? -32.329 47.007 86.001 1.00 39.02 311 ASN D O 1
ATOM 20500 N N . TYR D 1 233 ? -34.187 48.259 85.878 1.00 40.03 312 TYR D N 1
ATOM 20501 C CA . TYR D 1 233 ? -33.520 49.433 86.443 1.00 30.82 312 TYR D CA 1
ATOM 20502 C C . TYR D 1 233 ? -34.416 50.207 87.390 1.00 36.64 312 TYR D C 1
ATOM 20503 O O . TYR D 1 233 ? -35.640 50.064 87.376 1.00 34.21 312 TYR D O 1
ATOM 20521 N N . GLN D 1 234 ? -33.791 51.026 88.225 1.00 33.69 313 GLN D N 1
ATOM 20522 C CA . GLN D 1 234 ? -34.513 52.023 88.987 1.00 33.28 313 GLN D CA 1
ATOM 20523 C C . GLN D 1 234 ? -33.710 53.322 89.012 1.00 41.66 313 GLN D C 1
ATOM 20524 O O . GLN D 1 234 ? -32.470 53.312 89.051 1.00 34.08 313 GLN D O 1
ATOM 20538 N N . ILE D 1 235 ? -34.427 54.436 88.939 1.00 32.40 314 ILE D N 1
ATOM 20539 C CA . ILE D 1 235 ? -33.821 55.745 89.067 1.00 33.25 314 ILE D CA 1
ATOM 20540 C C . ILE D 1 235 ? -34.207 56.289 90.423 1.00 35.59 314 ILE D C 1
ATOM 20541 O O . ILE D 1 235 ? -35.382 56.311 90.778 1.00 39.14 314 ILE D O 1
ATOM 20557 N N . VAL D 1 236 ? -33.208 56.727 91.176 1.00 35.63 315 VAL D N 1
ATOM 20558 C CA . VAL D 1 236 ? -33.400 57.057 92.578 1.00 39.08 315 VAL D CA 1
ATOM 20559 C C . VAL D 1 236 ? -32.780 58.415 92.853 1.00 39.94 315 VAL D C 1
ATOM 20560 O O . VAL D 1 236 ? -31.912 58.869 92.109 1.00 39.09 315 VAL D O 1
ATOM 20573 N N . GLU D 1 237 ? -33.240 59.077 93.904 1.00 38.88 316 GLU D N 1
ATOM 20574 C CA . GLU D 1 237 ? -32.768 60.421 94.218 1.00 39.50 316 GLU D CA 1
ATOM 20575 C C . GLU D 1 237 ? -32.111 60.435 95.589 1.00 37.13 316 GLU D C 1
ATOM 20576 O O . GLU D 1 237 ? -32.636 59.848 96.529 1.00 38.63 316 GLU D O 1
ATOM 20588 N N . PRO D 1 238 ? -30.959 61.106 95.713 1.00 33.53 317 PRO D N 1
ATOM 20589 C CA . PRO D 1 238 ? -30.323 61.231 97.030 1.00 44.10 317 PRO D CA 1
ATOM 20590 C C . PRO D 1 238 ? -31.275 61.866 98.047 1.00 45.49 317 PRO D C 1
ATOM 20591 O O . PRO D 1 238 ? -31.961 62.845 97.728 1.00 35.01 317 PRO D O 1
ATOM 20602 N N . CYS D 1 239 ? -31.325 61.313 99.253 1.00 39.28 318 CYS D N 1
ATOM 20603 C CA . CYS D 1 239 ? -32.300 61.758 100.237 1.00 44.58 318 CYS D CA 1
ATOM 20604 C C . CYS D 1 239 ? -31.676 62.574 101.358 1.00 46.50 318 CYS D C 1
ATOM 20605 O O . CYS D 1 239 ? -32.286 62.743 102.405 1.00 39.09 318 CYS D O 1
ATOM 20612 N N . ASN D 1 240 ? -30.464 63.071 101.135 1.00 38.66 319 ASN D N 1
ATOM 20613 C CA . ASN D 1 240 ? -29.850 64.003 102.060 1.00 34.53 319 ASN D CA 1
ATOM 20614 C C . ASN D 1 240 ? -30.290 65.436 101.733 1.00 38.93 319 ASN D C 1
ATOM 20615 O O . ASN D 1 240 ? -31.248 65.641 100.988 1.00 42.10 319 ASN D O 1
ATOM 20626 N N . GLY D 1 241 ? -29.603 66.418 102.307 1.00 36.69 320 GLY D N 1
ATOM 20627 C CA . GLY D 1 241 ? -29.926 67.817 102.082 1.00 38.15 320 GLY D CA 1
ATOM 20628 C C . GLY D 1 241 ? -28.734 68.600 101.565 1.00 41.40 320 GLY D C 1
ATOM 20629 O O . GLY D 1 241 ? -28.695 69.825 101.654 1.00 37.82 320 GLY D O 1
ATOM 20633 N N . ALA D 1 242 ? -27.756 67.888 101.013 1.00 41.14 321 ALA D N 1
ATOM 20634 C CA . ALA D 1 242 ? -26.541 68.513 100.516 1.00 33.02 321 ALA D CA 1
ATOM 20635 C C . ALA D 1 242 ? -26.340 68.152 99.053 1.00 38.96 321 ALA D C 1
ATOM 20636 O O . ALA D 1 242 ? -25.818 67.088 98.750 1.00 33.98 321 ALA D O 1
ATOM 20643 N N . PRO D 1 243 ? -26.762 69.034 98.138 1.00 35.63 322 PRO D N 1
ATOM 20644 C CA . PRO D 1 243 ? -26.579 68.704 96.721 1.00 35.08 322 PRO D CA 1
ATOM 20645 C C . PRO D 1 243 ? -25.103 68.718 96.334 1.00 33.38 322 PRO D C 1
ATOM 20646 O O . PRO D 1 243 ? -24.294 69.352 97.015 1.00 36.32 322 PRO D O 1
ATOM 20657 N N . THR D 1 244 ? -24.757 68.014 95.262 1.00 28.57 323 THR D N 1
ATOM 20658 C CA . THR D 1 244 ? -23.349 67.845 94.904 1.00 28.35 323 THR D CA 1
ATOM 20659 C C . THR D 1 244 ? -23.051 68.250 93.463 1.00 30.26 323 THR D C 1
ATOM 20660 O O . THR D 1 244 ? -21.917 68.168 93.021 1.00 31.23 323 THR D O 1
ATOM 20671 N N . ASP D 1 245 ? -24.061 68.714 92.739 1.00 31.65 324 ASP D N 1
ATOM 20672 C CA . ASP D 1 245 ? -23.838 69.269 91.410 1.00 33.15 324 ASP D CA 1
ATOM 20673 C C . ASP D 1 245 ? -23.177 70.646 91.555 1.00 33.25 324 ASP D C 1
ATOM 20674 O O . ASP D 1 245 ? -23.081 71.181 92.663 1.00 31.66 324 ASP D O 1
ATOM 20683 N N . PHE D 1 246 ? -22.702 71.198 90.441 1.00 31.05 325 PHE D N 1
ATOM 20684 C CA . PHE D 1 246 ? -22.303 72.594 90.373 1.00 32.25 325 PHE D CA 1
ATOM 20685 C C . PHE D 1 246 ? -22.812 73.174 89.061 1.00 34.54 325 PHE D C 1
ATOM 20686 O O . PHE D 1 246 ? -22.478 72.670 87.990 1.00 33.61 325 PHE D O 1
ATOM 20703 N N . PRO D 1 247 ? -23.600 74.259 89.131 1.00 34.53 326 PRO D N 1
ATOM 20704 C CA . PRO D 1 247 ? -23.934 75.026 90.338 1.00 38.19 326 PRO D CA 1
ATOM 20705 C C . PRO D 1 247 ? -24.898 74.324 91.275 1.00 34.04 326 PRO D C 1
ATOM 20706 O O . PRO D 1 247 ? -25.397 73.226 90.981 1.00 34.67 326 PRO D O 1
ATOM 20717 N N . ARG D 1 248 ? -25.151 74.969 92.410 1.00 36.28 327 ARG D N 1
ATOM 20718 C CA . ARG D 1 248 ? -26.061 74.439 93.421 1.00 33.77 327 ARG D CA 1
ATOM 20719 C C . ARG D 1 248 ? -26.356 75.499 94.453 1.00 33.28 327 ARG D C 1
ATOM 20720 O O . ARG D 1 248 ? -25.647 76.486 94.544 1.00 33.98 327 ARG D O 1
ATOM 20741 N N . GLY D 1 249 ? -27.412 75.288 95.227 1.00 44.70 328 GLY D N 1
ATOM 20742 C CA . GLY D 1 249 ? -27.724 76.166 96.335 1.00 47.62 328 GLY D CA 1
ATOM 20743 C C . GLY D 1 249 ? -27.049 75.637 97.583 1.00 50.97 328 GLY D C 1
ATOM 20744 O O . GLY D 1 249 ? -26.139 74.803 97.501 1.00 39.78 328 GLY D O 1
ATOM 20748 N N . GLY D 1 250 ? -27.499 76.110 98.740 1.00 42.86 329 GLY D N 1
ATOM 20749 C CA . GLY D 1 250 ? -26.925 75.692 100.006 1.00 33.72 329 GLY D CA 1
ATOM 20750 C C . GLY D 1 250 ? -27.646 74.493 100.577 1.00 36.05 329 GLY D C 1
ATOM 20751 O O . GLY D 1 250 ? -28.539 73.929 99.939 1.00 44.61 329 GLY D O 1
ATOM 20755 N N . LEU D 1 251 ? -27.254 74.101 101.784 1.00 36.14 330 LEU D N 1
ATOM 20756 C CA . LEU D 1 251 ? -27.859 72.963 102.458 1.00 44.47 330 LEU D CA 1
ATOM 20757 C C . LEU D 1 251 ? -29.332 73.212 102.748 1.00 53.87 330 LEU D C 1
ATOM 20758 O O . LEU D 1 251 ? -29.756 74.351 102.917 1.00 56.25 330 LEU D O 1
ATOM 20774 N N . THR D 1 252 ? -30.104 72.130 102.796 1.00 46.24 333 THR D N 1
ATOM 20775 C CA . THR D 1 252 ? -31.514 72.197 103.125 1.00 45.95 333 THR D CA 1
ATOM 20776 C C . THR D 1 252 ? -31.862 71.036 104.034 1.00 43.55 333 THR D C 1
ATOM 20777 O O . THR D 1 252 ? -31.001 70.241 104.393 1.00 46.09 333 THR D O 1
ATOM 20788 N N . THR D 1 253 ? -33.128 70.942 104.407 1.00 49.15 334 THR D N 1
ATOM 20789 C CA . THR D 1 253 ? -33.598 69.815 105.195 1.00 46.34 334 THR D CA 1
ATOM 20790 C C . THR D 1 253 ? -33.531 68.541 104.355 1.00 46.97 334 THR D C 1
ATOM 20791 O O . THR D 1 253 ? -33.906 68.547 103.186 1.00 48.05 334 THR D O 1
ATOM 20802 N N . PRO D 1 254 ? -33.038 67.449 104.948 1.00 49.37 335 PRO D N 1
ATOM 20803 C CA . PRO D 1 254 ? -32.959 66.166 104.245 1.00 44.81 335 PRO D CA 1
ATOM 20804 C C . PRO D 1 254 ? -34.313 65.666 103.754 1.00 46.67 335 PRO D C 1
ATOM 20805 O O . PRO D 1 254 ? -35.297 65.681 104.501 1.00 50.00 335 PRO D O 1
ATOM 20816 N N . SER D 1 255 ? -34.358 65.229 102.500 1.00 40.73 336 SER D N 1
ATOM 20817 C CA . SER D 1 255 ? -35.511 64.495 101.979 1.00 43.03 336 SER D CA 1
ATOM 20818 C C . SER D 1 255 ? -35.190 63.962 100.606 1.00 37.36 336 SER D C 1
ATOM 20819 O O . SER D 1 255 ? -34.222 64.380 99.986 1.00 44.17 336 SER D O 1
ATOM 20827 N N . CYS D 1 256 ? -36.043 63.071 100.116 1.00 38.99 337 CYS D N 1
ATOM 20828 C CA . CYS D 1 256 ? -35.823 62.432 98.831 1.00 39.06 337 CYS D CA 1
ATOM 20829 C C . CYS D 1 256 ? -36.302 63.300 97.670 1.00 39.09 337 CYS D C 1
ATOM 20830 O O . CYS D 1 256 ? -36.423 62.830 96.541 1.00 40.99 337 CYS D O 1
ATOM 20837 N N . LYS D 1 257 ? -36.541 64.578 97.948 1.00 39.57 339 LYS D N 1
ATOM 20838 C CA . LYS D 1 257 ? -36.986 65.522 96.929 1.00 41.98 339 LYS D CA 1
ATOM 20839 C C . LYS D 1 257 ? -35.809 66.144 96.180 1.00 39.83 339 LYS D C 1
ATOM 20840 O O . LYS D 1 257 ? -34.737 66.322 96.743 1.00 42.90 339 LYS D O 1
ATOM 20859 N N . MET D 1 258 ? -36.026 66.491 94.913 1.00 33.28 340 MET D N 1
ATOM 20860 C CA . MET D 1 258 ? -35.027 67.210 94.135 1.00 36.85 340 MET D CA 1
ATOM 20861 C C . MET D 1 258 ? -34.687 68.568 94.768 1.00 38.54 340 MET D C 1
ATOM 20862 O O . MET D 1 258 ? -35.443 69.105 95.578 1.00 40.14 340 MET D O 1
ATOM 20876 N N . ALA D 1 259 ? -33.537 69.117 94.388 1.00 43.15 341 ALA D N 1
ATOM 20877 C CA . ALA D 1 259 ? -33.130 70.455 94.806 1.00 45.62 341 ALA D CA 1
ATOM 20878 C C . ALA D 1 259 ? -33.103 71.356 93.582 1.00 48.00 341 ALA D C 1
ATOM 20879 O O . ALA D 1 259 ? -32.114 71.386 92.845 1.00 44.55 341 ALA D O 1
ATOM 20886 N N . GLN D 1 260 ? -34.185 72.097 93.362 1.00 50.85 342 GLN D N 1
ATOM 20887 C CA . GLN D 1 260 ? -34.326 72.849 92.116 1.00 46.38 342 GLN D CA 1
ATOM 20888 C C . GLN D 1 260 ? -33.626 74.207 92.197 1.00 36.87 342 GLN D C 1
ATOM 20889 O O . GLN D 1 260 ? -33.369 74.840 91.173 1.00 46.01 342 GLN D O 1
ATOM 20903 N N . GLU D 1 261 ? -33.301 74.654 93.408 1.00 33.63 343 GLU D N 1
ATOM 20904 C CA . GLU D 1 261 ? -32.574 75.904 93.543 1.00 36.38 343 GLU D CA 1
ATOM 20905 C C . GLU D 1 261 ? -31.261 75.749 92.783 1.00 43.38 343 GLU D C 1
ATOM 20906 O O . GLU D 1 261 ? -30.455 74.868 93.094 1.00 39.03 343 GLU D O 1
ATOM 20918 N N . LYS D 1 262 ? -31.062 76.593 91.779 1.00 35.29 344 LYS D N 1
ATOM 20919 C CA . LYS D 1 262 ? -29.862 76.539 90.960 1.00 38.54 344 LYS D CA 1
ATOM 20920 C C . LYS D 1 262 ? -29.695 75.142 90.349 1.00 40.02 344 LYS D C 1
ATOM 20921 O O . LYS D 1 262 ? -28.580 74.629 90.217 1.00 35.90 344 LYS D O 1
ATOM 20940 N N . GLY D 1 263 ? -30.820 74.552 89.958 1.00 39.03 345 GLY D N 1
ATOM 20941 C CA . GLY D 1 263 ? -30.847 73.217 89.383 1.00 35.96 345 GLY D CA 1
ATOM 20942 C C . GLY D 1 263 ? -30.417 73.207 87.928 1.00 43.49 345 GLY D C 1
ATOM 20943 O O . GLY D 1 263 ? -29.938 72.194 87.425 1.00 32.36 345 GLY D O 1
ATOM 20947 N N . GLU D 1 264 ? -30.588 74.333 87.246 1.00 37.66 346 GLU D N 1
ATOM 20948 C CA . GLU D 1 264 ? -30.233 74.423 85.843 1.00 35.29 346 GLU D CA 1
ATOM 20949 C C . GLU D 1 264 ? -28.710 74.446 85.660 1.00 34.02 346 GLU D C 1
ATOM 20950 O O . GLU D 1 264 ? -27.989 75.066 86.429 1.00 40.51 346 GLU D O 1
ATOM 20962 N N . GLY D 1 265 ? -28.235 73.751 84.632 1.00 31.39 347 GLY D N 1
ATOM 20963 C CA . GLY D 1 265 ? -26.811 73.549 84.428 1.00 35.03 347 GLY D CA 1
ATOM 20964 C C . GLY D 1 265 ? -26.260 72.468 85.341 1.00 31.25 347 GLY D C 1
ATOM 20965 O O . GLY D 1 265 ? -26.996 71.861 86.139 1.00 31.79 347 GLY D O 1
ATOM 20969 N N . GLY D 1 266 ? -24.956 72.237 85.239 1.00 32.73 348 GLY D N 1
ATOM 20970 C CA . GLY D 1 266 ? -24.299 71.234 86.043 1.00 31.43 348 GLY D CA 1
ATOM 20971 C C . GLY D 1 266 ? -22.963 70.800 85.454 1.00 31.32 348 GLY D C 1
ATOM 20972 O O . GLY D 1 266 ? -22.518 71.319 84.435 1.00 30.78 348 GLY D O 1
ATOM 20976 N N . ILE D 1 267 ? -22.323 69.847 86.122 1.00 30.59 349 ILE D N 1
ATOM 20977 C CA . ILE D 1 267 ? -21.052 69.315 85.674 1.00 24.41 349 ILE D CA 1
ATOM 20978 C C . ILE D 1 267 ? -20.985 67.824 86.024 1.00 22.52 349 ILE D C 1
ATOM 20979 O O . ILE D 1 267 ? -21.522 67.392 87.043 1.00 26.79 349 ILE D O 1
ATOM 20995 N N . GLN D 1 268 ? -20.348 67.044 85.160 1.00 27.81 350 GLN D N 1
ATOM 20996 C CA . GLN D 1 268 ? -20.250 65.597 85.345 1.00 24.13 350 GLN D CA 1
ATOM 20997 C C . GLN D 1 268 ? -19.632 65.289 86.701 1.00 25.65 350 GLN D C 1
ATOM 20998 O O . GLN D 1 268 ? -18.601 65.853 87.050 1.00 33.29 350 GLN D O 1
ATOM 21012 N N . GLY D 1 269 ? -20.267 64.402 87.461 1.00 25.83 351 GLY D N 1
ATOM 21013 C CA . GLY D 1 269 ? -19.774 64.018 88.767 1.00 25.84 351 GLY D CA 1
ATOM 21014 C C . GLY D 1 269 ? -20.331 62.679 89.233 1.00 23.84 351 GLY D C 1
ATOM 21015 O O . GLY D 1 269 ? -21.143 62.048 88.546 1.00 26.21 351 GLY D O 1
ATOM 21019 N N . PHE D 1 270 ? -19.916 62.243 90.415 1.00 28.86 352 PHE D N 1
ATOM 21020 C CA . PHE D 1 270 ? -20.211 60.883 90.834 1.00 27.79 352 PHE D CA 1
ATOM 21021 C C . PHE D 1 270 ? -20.616 60.763 92.294 1.00 28.77 352 PHE D C 1
ATOM 21022 O O . PHE D 1 270 ? -20.234 61.567 93.132 1.00 26.89 352 PHE D O 1
ATOM 21039 N N . ILE D 1 271 ? -21.377 59.720 92.577 1.00 25.65 353 ILE D N 1
ATOM 21040 C CA . ILE D 1 271 ? -21.689 59.320 93.930 1.00 26.52 353 ILE D CA 1
ATOM 21041 C C . ILE D 1 271 ? -21.458 57.826 94.034 1.00 29.56 353 ILE D C 1
ATOM 21042 O O . ILE D 1 271 ? -21.987 57.047 93.236 1.00 26.82 353 ILE D O 1
ATOM 21058 N N . LEU D 1 272 ? -20.658 57.409 95.000 1.00 33.08 354 LEU D N 1
ATOM 21059 C CA . LEU D 1 272 ? -20.481 55.986 95.210 1.00 30.01 354 LEU D CA 1
ATOM 21060 C C . LEU D 1 272 ? -21.721 55.458 95.953 1.00 29.78 354 LEU D C 1
ATOM 21061 O O . LEU D 1 272 ? -21.924 55.735 97.132 1.00 35.36 354 LEU D O 1
ATOM 21077 N N . ASP D 1 273 ? -22.551 54.714 95.228 1.00 34.05 355 ASP D N 1
ATOM 21078 C CA . ASP D 1 273 ? -23.884 54.317 95.687 1.00 33.83 355 ASP D CA 1
ATOM 21079 C C . ASP D 1 273 ? -23.840 52.952 96.362 1.00 34.31 355 ASP D C 1
ATOM 21080 O O . ASP D 1 273 ? -24.375 51.957 95.847 1.00 32.48 355 ASP D O 1
ATOM 21089 N N . GLU D 1 274 ? -23.175 52.904 97.511 1.00 35.89 356 GLU D N 1
ATOM 21090 C CA . GLU D 1 274 ? -23.098 51.684 98.309 1.00 38.79 356 GLU D CA 1
ATOM 21091 C C . GLU D 1 274 ? -23.548 52.012 99.729 1.00 40.37 356 GLU D C 1
ATOM 21092 O O . GLU D 1 274 ? -24.080 53.095 99.971 1.00 35.68 356 GLU D O 1
ATOM 21104 N N . LYS D 1 275 ? -23.362 51.075 100.656 1.00 28.95 357 LYS D N 1
ATOM 21105 C CA . LYS D 1 275 ? -23.481 51.376 102.081 1.00 41.74 357 LYS D CA 1
ATOM 21106 C C . LYS D 1 275 ? -22.189 50.970 102.776 1.00 38.51 357 LYS D C 1
ATOM 21107 O O . LYS D 1 275 ? -21.908 49.779 102.886 1.00 35.92 357 LYS D O 1
ATOM 21126 N N . PRO D 1 276 ? -21.396 51.946 103.251 1.00 34.12 359 PRO D N 1
ATOM 21127 C CA . PRO D 1 276 ? -21.563 53.401 103.167 1.00 42.89 359 PRO D CA 1
ATOM 21128 C C . PRO D 1 276 ? -21.542 53.932 101.746 1.00 45.60 359 PRO D C 1
ATOM 21129 O O . PRO D 1 276 ? -21.037 53.274 100.839 1.00 38.71 359 PRO D O 1
ATOM 21140 N N . ALA D 1 277 ? -22.079 55.134 101.574 1.00 38.89 360 ALA D N 1
ATOM 21141 C CA . ALA D 1 277 ? -22.032 55.819 100.299 1.00 38.10 360 ALA D CA 1
ATOM 21142 C C . ALA D 1 277 ? -20.982 56.905 100.396 1.00 31.10 360 ALA D C 1
ATOM 21143 O O . ALA D 1 277 ? -20.631 57.338 101.489 1.00 38.14 360 ALA D O 1
ATOM 21150 N N . TRP D 1 278 ? -20.469 57.350 99.256 1.00 29.67 361 TRP D N 1
ATOM 21151 C CA . TRP D 1 278 ? -19.580 58.503 99.251 1.00 31.46 361 TRP D CA 1
ATOM 21152 C C . TRP D 1 278 ? -20.099 59.532 98.255 1.00 33.61 361 TRP D C 1
ATOM 21153 O O . TRP D 1 278 ? -20.356 59.211 97.099 1.00 34.19 361 TRP D O 1
ATOM 21174 N N . THR D 1 279 ? -20.246 60.765 98.713 1.00 32.74 362 THR D N 1
ATOM 21175 C CA . THR D 1 279 ? -20.569 61.883 97.838 1.00 28.76 362 THR D CA 1
ATOM 21176 C C . THR D 1 279 ? -19.296 62.668 97.567 1.00 28.06 362 THR D C 1
ATOM 21177 O O . THR D 1 279 ? -18.341 62.612 98.343 1.00 31.12 362 THR D O 1
ATOM 21188 N N . SER D 1 280 ? -19.294 63.424 96.483 1.00 33.79 363 SER D N 1
ATOM 21189 C CA . SER D 1 280 ? -18.153 64.255 96.139 1.00 27.69 363 SER D CA 1
ATOM 21190 C C . SER D 1 280 ? -18.653 65.545 95.556 1.00 23.80 363 SER D C 1
ATOM 21191 O O . SER D 1 280 ? -19.662 65.554 94.847 1.00 33.14 363 SER D O 1
ATOM 21199 N N . LYS D 1 281 ? -17.941 66.630 95.847 1.00 29.40 364 LYS D N 1
ATOM 21200 C CA . LYS D 1 281 ? -18.341 67.955 95.396 1.00 33.68 364 LYS D CA 1
ATOM 21201 C C . LYS D 1 281 ? -17.251 68.985 95.648 1.00 30.40 364 LYS D C 1
ATOM 21202 O O . LYS D 1 281 ? -16.295 68.733 96.395 1.00 34.65 364 LYS D O 1
ATOM 21221 N N . THR D 1 282 ? -17.394 70.146 95.008 1.00 29.41 365 THR D N 1
ATOM 21222 C CA . THR D 1 282 ? -16.520 71.288 95.268 1.00 29.40 365 THR D CA 1
ATOM 21223 C C . THR D 1 282 ? -16.658 71.702 96.725 1.00 33.68 365 THR D C 1
ATOM 21224 O O . THR D 1 282 ? -17.677 71.431 97.352 1.00 32.17 365 THR D O 1
ATOM 21235 N N . LYS D 1 283 ? -15.655 72.383 97.262 1.00 39.96 366 LYS D N 1
ATOM 21236 C CA . LYS D 1 283 ? -15.662 72.689 98.689 1.00 42.09 366 LYS D CA 1
ATOM 21237 C C . LYS D 1 283 ? -16.813 73.616 99.081 1.00 42.01 366 LYS D C 1
ATOM 21238 O O . LYS D 1 283 ? -17.376 73.479 100.160 1.00 45.28 366 LYS D O 1
ATOM 21257 N N . ALA D 1 284 ? -17.174 74.544 98.202 1.00 45.85 367 ALA D N 1
ATOM 21258 C CA . ALA D 1 284 ? -18.269 75.469 98.494 1.00 57.51 367 ALA D CA 1
ATOM 21259 C C . ALA D 1 284 ? -19.137 75.704 97.272 1.00 48.81 367 ALA D C 1
ATOM 21260 O O . ALA D 1 284 ? -18.706 75.499 96.147 1.00 40.51 367 ALA D O 1
ATOM 21267 N N . GLU D 1 285 ? -20.369 76.136 97.510 1.00 51.43 368 GLU D N 1
ATOM 21268 C CA . GLU D 1 285 ? -21.314 76.400 96.425 1.00 55.61 368 GLU D CA 1
ATOM 21269 C C . GLU D 1 285 ? -20.932 77.628 95.611 1.00 46.26 368 GLU D C 1
ATOM 21270 O O . GLU D 1 285 ? -21.416 77.806 94.497 1.00 52.37 368 GLU D O 1
ATOM 21282 N N . SER D 1 286 ? -20.069 78.474 96.165 1.00 34.65 369 SER D N 1
ATOM 21283 C CA . SER D 1 286 ? -19.765 79.768 95.546 1.00 51.78 369 SER D CA 1
ATOM 21284 C C . SER D 1 286 ? -18.840 79.660 94.338 1.00 53.77 369 SER D C 1
ATOM 21285 O O . SER D 1 286 ? -18.927 80.464 93.408 1.00 50.58 369 SER D O 1
ATOM 21293 N N . SER D 1 287 ? -17.950 78.674 94.347 1.00 44.35 370 SER D N 1
ATOM 21294 C CA . SER D 1 287 ? -16.960 78.559 93.284 1.00 37.21 370 SER D CA 1
ATOM 21295 C C . SER D 1 287 ? -16.563 77.114 93.036 1.00 36.88 370 SER D C 1
ATOM 21296 O O . SER D 1 287 ? -16.836 76.239 93.860 1.00 39.26 370 SER D O 1
ATOM 21304 N N . GLN D 1 288 ? -15.917 76.879 91.896 1.00 35.86 371 GLN D N 1
ATOM 21305 C CA . GLN D 1 288 ? -15.505 75.538 91.499 1.00 39.52 371 GLN D CA 1
ATOM 21306 C C . GLN D 1 288 ? -14.114 75.250 92.044 1.00 41.53 371 GLN D C 1
ATOM 21307 O O . GLN D 1 288 ? -13.186 74.943 91.294 1.00 48.53 371 GLN D O 1
ATOM 21321 N N . ASN D 1 289 ? -13.983 75.367 93.360 1.00 34.62 372 ASN D N 1
ATOM 21322 C CA . ASN D 1 289 ? -12.702 75.214 94.024 1.00 35.97 372 ASN D CA 1
ATOM 21323 C C . ASN D 1 289 ? -12.737 74.089 95.043 1.00 37.48 372 ASN D C 1
ATOM 21324 O O . ASN D 1 289 ? -13.729 73.912 95.759 1.00 32.80 372 ASN D O 1
ATOM 21335 N N . GLY D 1 290 ? -11.648 73.331 95.092 1.00 33.05 373 GLY D N 1
ATOM 21336 C CA . GLY D 1 290 ? -11.526 72.235 96.035 1.00 30.60 373 GLY D CA 1
ATOM 21337 C C . GLY D 1 290 ? -12.383 71.046 95.638 1.00 29.28 373 GLY D C 1
ATOM 21338 O O . GLY D 1 290 ? -13.139 71.088 94.662 1.00 34.20 373 GLY D O 1
ATOM 21342 N N . PHE D 1 291 ? -12.252 69.976 96.408 1.00 27.82 374 PHE D N 1
ATOM 21343 C CA . PHE D 1 291 ? -12.999 68.774 96.165 1.00 27.92 374 PHE D CA 1
ATOM 21344 C C . PHE D 1 291 ? -13.092 68.024 97.479 1.00 26.48 374 PHE D C 1
ATOM 21345 O O . PHE D 1 291 ? -12.080 67.761 98.125 1.00 38.24 374 PHE D O 1
ATOM 21362 N N . VAL D 1 292 ? -14.309 67.676 97.874 1.00 26.36 375 VAL D N 1
ATOM 21363 C CA . VAL D 1 292 ? -14.532 67.059 99.170 1.00 24.50 375 VAL D CA 1
ATOM 21364 C C . VAL D 1 292 ? -15.268 65.744 99.037 1.00 28.43 375 VAL D C 1
ATOM 21365 O O . VAL D 1 292 ? -16.301 65.675 98.377 1.00 35.93 375 VAL D O 1
ATOM 21378 N N . LEU D 1 293 ? -14.735 64.709 99.682 1.00 29.46 376 LEU D N 1
ATOM 21379 C CA . LEU D 1 293 ? -15.350 63.386 99.697 1.00 33.51 376 LEU D CA 1
ATOM 21380 C C . LEU D 1 293 ? -15.966 63.143 101.067 1.00 30.58 376 LEU D C 1
ATOM 21381 O O . LEU D 1 293 ? -15.281 63.267 102.081 1.00 33.02 376 LEU D O 1
ATOM 21397 N N . GLU D 1 294 ? -17.253 62.794 101.098 1.00 35.59 377 GLU D N 1
ATOM 21398 C CA . GLU D 1 294 ? -17.940 62.570 102.363 1.00 35.20 377 GLU D CA 1
ATOM 21399 C C . GLU D 1 294 ? -18.582 61.198 102.401 1.00 36.99 377 GLU D C 1
ATOM 21400 O O . GLU D 1 294 ? -19.186 60.750 101.427 1.00 40.30 377 GLU D O 1
ATOM 21412 N N . GLN D 1 295 ? -18.443 60.538 103.542 1.00 28.18 378 GLN D N 1
ATOM 21413 C CA . GLN D 1 295 ? -18.968 59.201 103.730 1.00 33.26 378 GLN D CA 1
ATOM 21414 C C . GLN D 1 295 ? -20.312 59.229 104.457 1.00 40.47 378 GLN D C 1
ATOM 21415 O O . GLN D 1 295 ? -20.470 59.913 105.467 1.00 42.02 378 GLN D O 1
ATOM 21429 N N . ILE D 1 296 ? -21.269 58.472 103.931 1.00 34.64 379 ILE D N 1
ATOM 21430 C CA . ILE D 1 296 ? -22.604 58.388 104.497 1.00 37.42 379 ILE D CA 1
ATOM 21431 C C . ILE D 1 296 ? -22.890 56.927 104.813 1.00 33.51 379 ILE D C 1
ATOM 21432 O O . ILE D 1 296 ? -23.356 56.190 103.955 1.00 41.95 379 ILE D O 1
ATOM 21448 N N . PRO D 1 297 ? -22.594 56.506 106.053 1.00 40.80 380 PRO D N 1
ATOM 21449 C CA . PRO D 1 297 ? -22.723 55.104 106.460 1.00 42.71 380 PRO D CA 1
ATOM 21450 C C . PRO D 1 297 ? -24.060 54.476 106.081 1.00 41.95 380 PRO D C 1
ATOM 21451 O O . PRO D 1 297 ? -24.070 53.324 105.664 1.00 47.15 380 PRO D O 1
ATOM 21462 N N . ASN D 1 298 ? -25.167 55.206 106.214 1.00 40.33 381 ASN D N 1
ATOM 21463 C CA . ASN D 1 298 ? -26.482 54.601 105.985 1.00 39.90 381 ASN D CA 1
ATOM 21464 C C . ASN D 1 298 ? -26.912 54.557 104.518 1.00 40.59 381 ASN D C 1
ATOM 21465 O O . ASN D 1 298 ? -27.970 54.005 104.188 1.00 37.54 381 ASN D O 1
ATOM 21476 N N . GLY D 1 299 ? -26.099 55.131 103.637 1.00 38.21 382 GLY D N 1
ATOM 21477 C CA . GLY D 1 299 ? -26.359 55.050 102.208 1.00 35.39 382 GLY D CA 1
ATOM 21478 C C . GLY D 1 299 ? -27.053 56.284 101.670 1.00 42.03 382 GLY D C 1
ATOM 21479 O O . GLY D 1 299 ? -27.623 57.064 102.433 1.00 41.14 382 GLY D O 1
ATOM 21483 N N . ILE D 1 300 ? -27.020 56.443 100.348 1.00 42.37 383 ILE D N 1
ATOM 21484 C CA . ILE D 1 300 ? -27.435 57.686 99.711 1.00 31.08 383 ILE D CA 1
ATOM 21485 C C . ILE D 1 300 ? -28.940 57.971 99.863 1.00 44.41 383 ILE D C 1
ATOM 21486 O O . ILE D 1 300 ? -29.383 59.107 99.682 1.00 37.87 383 ILE D O 1
ATOM 21502 N N . GLU D 1 301 ? -29.721 56.947 100.194 1.00 36.37 384 GLU D N 1
ATOM 21503 C CA . GLU D 1 301 ? -31.162 57.133 100.380 1.00 48.33 384 GLU D CA 1
ATOM 21504 C C . GLU D 1 301 ? -31.527 57.358 101.839 1.00 53.97 384 GLU D C 1
ATOM 21505 O O . GLU D 1 301 ? -32.703 57.471 102.179 1.00 52.95 384 GLU D O 1
ATOM 21517 N N . SER D 1 302 ? -30.522 57.417 102.701 1.00 49.98 385 SER D N 1
ATOM 21518 C CA . SER D 1 302 ? -30.757 57.750 104.091 1.00 45.62 385 SER D CA 1
ATOM 21519 C C . SER D 1 302 ? -30.850 59.264 104.233 1.00 39.79 385 SER D C 1
ATOM 21520 O O . SER D 1 302 ? -30.822 60.002 103.248 1.00 41.70 385 SER D O 1
ATOM 21528 N N . GLU D 1 303 ? -30.953 59.707 105.477 1.00 36.69 387 GLU D N 1
ATOM 21529 C CA . GLU D 1 303 ? -31.010 61.123 105.816 1.00 54.28 387 GLU D CA 1
ATOM 21530 C C . GLU D 1 303 ? -29.680 61.821 105.521 1.00 50.11 387 GLU D C 1
ATOM 21531 O O . GLU D 1 303 ? -29.629 63.046 105.393 1.00 38.39 387 GLU D O 1
ATOM 21543 N N . GLY D 1 304 ? -28.601 61.043 105.439 1.00 52.50 388 GLY D N 1
ATOM 21544 C CA . GLY D 1 304 ? -27.345 61.549 104.910 1.00 46.40 388 GLY D CA 1
ATOM 21545 C C . GLY D 1 304 ? -26.322 61.980 105.944 1.00 44.44 388 GLY D C 1
ATOM 21546 O O . GLY D 1 304 ? -25.415 62.757 105.645 1.00 41.51 388 GLY D O 1
ATOM 21550 N N . THR D 1 305 ? -26.450 61.473 107.161 1.00 39.72 390 THR D N 1
ATOM 21551 C CA . THR D 1 305 ? -25.482 61.793 108.198 1.00 46.95 390 THR D CA 1
ATOM 21552 C C . THR D 1 305 ? -24.088 61.370 107.738 1.00 45.93 390 THR D C 1
ATOM 21553 O O . THR D 1 305 ? -23.878 60.222 107.328 1.00 38.92 390 THR D O 1
ATOM 21564 N N . VAL D 1 306 ? -23.142 62.301 107.809 1.00 44.87 391 VAL D N 1
ATOM 21565 C CA . VAL D 1 306 ? -21.775 62.060 107.358 1.00 42.85 391 VAL D CA 1
ATOM 21566 C C . VAL D 1 306 ? -20.863 61.621 108.496 1.00 48.10 391 VAL D C 1
ATOM 21567 O O . VAL D 1 306 ? -20.987 62.102 109.623 1.00 39.29 391 VAL D O 1
ATOM 21580 N N . SER D 1 307 ? -19.937 60.716 108.197 1.00 45.25 392 SER D N 1
ATOM 21581 C CA . SER D 1 307 ? -18.918 60.316 109.163 1.00 42.68 392 SER D CA 1
ATOM 21582 C C . SER D 1 307 ? -17.541 60.760 108.678 1.00 38.95 392 SER D C 1
ATOM 21583 O O . SER D 1 307 ? -17.075 61.833 109.036 1.00 56.27 392 SER D O 1
ATOM 21591 N N . LEU D 1 308 ? -16.888 59.948 107.853 1.00 53.95 393 LEU D N 1
ATOM 21592 C CA . LEU D 1 308 ? -15.597 60.341 107.293 1.00 54.47 393 LEU D CA 1
ATOM 21593 C C . LEU D 1 308 ? -15.753 61.509 106.321 1.00 50.33 393 LEU D C 1
ATOM 21594 O O . LEU D 1 308 ? -16.732 61.602 105.583 1.00 43.29 393 LEU D O 1
ATOM 21610 N N . SER D 1 309 ? -14.781 62.409 106.336 1.00 46.31 394 SER D N 1
ATOM 21611 C CA . SER D 1 309 ? -14.787 63.543 105.430 1.00 36.71 394 SER D CA 1
ATOM 21612 C C . SER D 1 309 ? -13.352 63.901 105.029 1.00 44.18 394 SER D C 1
ATOM 21613 O O . SER D 1 309 ? -12.509 64.182 105.883 1.00 51.05 394 SER D O 1
ATOM 21621 N N . TYR D 1 310 ? -13.087 63.887 103.725 1.00 38.92 395 TYR D N 1
ATOM 21622 C CA . TYR D 1 310 ? -11.774 64.228 103.195 1.00 40.86 395 TYR D CA 1
ATOM 21623 C C . TYR D 1 310 ? -11.843 65.439 102.268 1.00 39.21 395 TYR D C 1
ATOM 21624 O O . TYR D 1 310 ? -12.596 65.442 101.292 1.00 39.47 395 TYR D O 1
ATOM 21642 N N . GLU D 1 311 ? -11.041 66.455 102.569 1.00 36.64 396 GLU D N 1
ATOM 21643 C CA . GLU D 1 311 ? -10.875 67.604 101.687 1.00 31.41 396 GLU D CA 1
ATOM 21644 C C . GLU D 1 311 ? -9.597 67.382 100.866 1.00 39.92 396 GLU D C 1
ATOM 21645 O O . GLU D 1 311 ? -8.498 67.804 101.247 1.00 35.21 396 GLU D O 1
ATOM 21657 N N . LEU D 1 312 ? -9.759 66.692 99.739 1.00 33.81 397 LEU D N 1
ATOM 21658 C CA . LEU D 1 312 ? -8.636 66.305 98.891 1.00 34.15 397 LEU D CA 1
ATOM 21659 C C . LEU D 1 312 ? -7.991 67.506 98.231 1.00 30.52 397 LEU D C 1
ATOM 21660 O O . LEU D 1 312 ? -6.789 67.497 97.932 1.00 36.35 397 LEU D O 1
ATOM 21676 N N . PHE D 1 313 ? -8.799 68.529 97.970 1.00 30.16 398 PHE D N 1
ATOM 21677 C CA . PHE D 1 313 ? -8.295 69.792 97.437 1.00 29.79 398 PHE D CA 1
ATOM 21678 C C . PHE D 1 313 ? -9.080 70.933 98.083 1.00 34.66 398 PHE D C 1
ATOM 21679 O O . PHE D 1 313 ? -10.285 70.791 98.357 1.00 35.16 398 PHE D O 1
ATOM 21696 N N . SER D 1 314 ? -8.413 72.059 98.322 1.00 31.72 399 SER D N 1
ATOM 21697 C CA . SER D 1 314 ? -9.081 73.219 98.923 1.00 34.16 399 SER D CA 1
ATOM 21698 C C . SER D 1 314 ? -9.232 74.342 97.912 1.00 34.69 399 SER D C 1
ATOM 21699 O O . SER D 1 314 ? -10.340 74.786 97.631 1.00 46.19 399 SER D O 1
ATOM 21707 N N . ASN D 1 315 ? -8.112 74.784 97.349 1.00 36.51 401 ASN D N 1
ATOM 21708 C CA . ASN D 1 315 ? -8.104 75.961 96.491 1.00 37.80 401 ASN D CA 1
ATOM 21709 C C . ASN D 1 315 ? -7.946 75.672 94.998 1.00 36.50 401 ASN D C 1
ATOM 21710 O O . ASN D 1 315 ? -8.291 76.504 94.171 1.00 43.05 401 ASN D O 1
ATOM 21721 N N . LYS D 1 316 ? -7.431 74.503 94.638 1.00 38.90 402 LYS D N 1
ATOM 21722 C CA . LYS D 1 316 ? -7.338 74.166 93.222 1.00 36.49 402 LYS D CA 1
ATOM 21723 C C . LYS D 1 316 ? -8.738 74.171 92.596 1.00 29.13 402 LYS D C 1
ATOM 21724 O O . LYS D 1 316 ? -9.689 73.662 93.174 1.00 33.97 402 LYS D O 1
ATOM 21743 N N . ARG D 1 317 ? -8.849 74.773 91.421 1.00 31.07 403 ARG D N 1
ATOM 21744 C CA . ARG D 1 317 ? -10.074 74.714 90.651 1.00 40.24 403 ARG D CA 1
ATOM 21745 C C . ARG D 1 317 ? -10.272 73.296 90.089 1.00 33.19 403 ARG D C 1
ATOM 21746 O O . ARG D 1 317 ? -9.351 72.701 89.532 1.00 33.43 403 ARG D O 1
ATOM 21767 N N . THR D 1 318 ? -11.472 72.760 90.252 1.00 33.31 404 THR D N 1
ATOM 21768 C CA . THR D 1 318 ? -11.754 71.389 89.837 1.00 32.45 404 THR D CA 1
ATOM 21769 C C . THR D 1 318 ? -12.900 71.403 88.830 1.00 34.13 404 THR D C 1
ATOM 21770 O O . THR D 1 318 ? -13.643 72.383 88.739 1.00 32.81 404 THR D O 1
ATOM 21781 N N . GLY D 1 319 ? -13.018 70.330 88.056 1.00 28.34 405 GLY D N 1
ATOM 21782 C CA . GLY D 1 319 ? -14.015 70.251 87.008 1.00 29.30 405 GLY D CA 1
ATOM 21783 C C . GLY D 1 319 ? -14.775 68.946 87.038 1.00 27.37 405 GLY D C 1
ATOM 21784 O O . GLY D 1 319 ? -15.272 68.527 88.087 1.00 26.21 405 GLY D O 1
ATOM 21788 N N . ARG D 1 320 ? -14.865 68.315 85.871 1.00 24.90 406 ARG D N 1
ATOM 21789 C CA . ARG D 1 320 ? -15.546 67.032 85.722 1.00 24.71 406 ARG D CA 1
ATOM 21790 C C . ARG D 1 320 ? -14.915 65.942 86.569 1.00 22.03 406 ARG D C 1
ATOM 21791 O O . ARG D 1 320 ? -13.716 65.972 86.849 1.00 28.36 406 ARG D O 1
ATOM 21812 N N . SER D 1 321 ? -15.719 64.970 86.981 1.00 26.22 407 SER D N 1
ATOM 21813 C CA . SER D 1 321 ? -15.169 63.789 87.628 1.00 26.81 407 SER D CA 1
ATOM 21814 C C . SER D 1 321 ? -16.033 62.569 87.328 1.00 32.06 407 SER D C 1
ATOM 21815 O O . SER D 1 321 ? -17.231 62.698 87.082 1.00 22.69 407 SER D O 1
ATOM 21823 N N . GLY D 1 322 ? -15.422 61.389 87.333 1.00 30.22 408 GLY D N 1
ATOM 21824 C CA . GLY D 1 322 ? -16.162 60.158 87.131 1.00 25.04 408 GLY D CA 1
ATOM 21825 C C . GLY D 1 322 ? -15.408 58.916 87.572 1.00 26.91 408 GLY D C 1
ATOM 21826 O O . GLY D 1 322 ? -14.246 58.988 87.966 1.00 24.75 408 GLY D O 1
ATOM 21830 N N . PHE D 1 323 ? -16.089 57.774 87.500 1.00 26.68 409 PHE D N 1
ATOM 21831 C CA . PHE D 1 323 ? -15.536 56.508 87.953 1.00 24.60 409 PHE D CA 1
ATOM 21832 C C . PHE D 1 323 ? -14.680 55.843 86.894 1.00 24.62 409 PHE D C 1
ATOM 21833 O O . PHE D 1 323 ? -14.912 55.993 85.699 1.00 24.39 409 PHE D O 1
ATOM 21850 N N . PHE D 1 324 ? -13.712 55.059 87.346 1.00 24.26 410 PHE D N 1
ATOM 21851 C CA . PHE D 1 324 ? -13.158 54.010 86.499 1.00 24.63 410 PHE D CA 1
ATOM 21852 C C . PHE D 1 324 ? -12.743 52.845 87.377 1.00 23.56 410 PHE D C 1
ATOM 21853 O O . PHE D 1 324 ? -12.512 53.004 88.583 1.00 23.71 410 PHE D O 1
ATOM 21870 N N . GLN D 1 325 ? -12.693 51.673 86.762 1.00 22.12 411 GLN D N 1
ATOM 21871 C CA . GLN D 1 325 ? -12.316 50.455 87.445 1.00 26.18 411 GLN D CA 1
ATOM 21872 C C . GLN D 1 325 ? -11.145 49.821 86.709 1.00 24.61 411 GLN D C 1
ATOM 21873 O O . GLN D 1 325 ? -11.271 49.446 85.542 1.00 34.82 411 GLN D O 1
ATOM 21887 N N . PRO D 1 326 ? -9.993 49.729 87.387 1.00 32.65 412 PRO D N 1
ATOM 21888 C CA . PRO D 1 326 ? -8.815 49.034 86.860 1.00 36.86 412 PRO D CA 1
ATOM 21889 C C . PRO D 1 326 ? -9.211 47.603 86.516 1.00 46.05 412 PRO D C 1
ATOM 21890 O O . PRO D 1 326 ? -9.857 46.982 87.358 1.00 32.48 412 PRO D O 1
ATOM 21901 N N . LYS D 1 327 ? -8.863 47.117 85.320 1.00 50.65 413 LYS D N 1
ATOM 21902 C CA . LYS D 1 327 ? -9.344 45.827 84.813 1.00 43.81 413 LYS D CA 1
ATOM 21903 C C . LYS D 1 327 ? -8.349 44.685 85.014 1.00 48.42 413 LYS D C 1
ATOM 21904 O O . LYS D 1 327 ? -8.571 43.575 84.524 1.00 54.65 413 LYS D O 1
ATOM 21923 N N . GLY D 1 328 A -7.256 44.940 85.716 1.00 39.30 413 GLY D N 1
ATOM 21924 C CA . GLY D 1 328 A -6.218 43.937 85.835 1.00 51.97 413 GLY D CA 1
ATOM 21925 C C . GLY D 1 328 A -6.105 43.378 87.232 1.00 54.95 413 GLY D C 1
ATOM 21926 O O . GLY D 1 328 A -5.187 42.622 87.532 1.00 57.96 413 GLY D O 1
ATOM 21930 N N . ASP D 1 329 ? -7.050 43.747 88.086 1.00 52.83 414 ASP D N 1
ATOM 21931 C CA . ASP D 1 329 ? -6.996 43.378 89.496 1.00 61.18 414 ASP D CA 1
ATOM 21932 C C . ASP D 1 329 ? -6.995 41.872 89.698 1.00 61.19 414 ASP D C 1
ATOM 21933 O O . ASP D 1 329 ? -8.035 41.224 89.600 1.00 61.43 414 ASP D O 1
ATOM 21942 N N . LEU D 1 330 ? -5.822 41.328 90.001 1.00 56.12 415 LEU D N 1
ATOM 21943 C CA . LEU D 1 330 ? -5.670 39.888 90.161 1.00 55.53 415 LEU D CA 1
ATOM 21944 C C . LEU D 1 330 ? -5.618 39.463 91.630 1.00 52.71 415 LEU D C 1
ATOM 21945 O O . LEU D 1 330 ? -5.930 38.317 91.960 1.00 56.62 415 LEU D O 1
ATOM 21961 N N . ILE D 1 331 A -5.255 40.384 92.518 1.00 49.25 415 ILE D N 1
ATOM 21962 C CA . ILE D 1 331 A -5.028 40.018 93.915 1.00 52.46 415 ILE D CA 1
ATOM 21963 C C . ILE D 1 331 A -6.270 40.192 94.784 1.00 53.60 415 ILE D C 1
ATOM 21964 O O . ILE D 1 331 A -6.615 39.305 95.564 1.00 52.98 415 ILE D O 1
ATOM 21980 N N . SER D 1 332 B -6.944 41.327 94.650 1.00 45.73 415 SER D N 1
ATOM 21981 C CA . SER D 1 332 B -8.114 41.616 95.480 1.00 56.03 415 SER D CA 1
ATOM 21982 C C . SER D 1 332 B -9.253 40.607 95.290 1.00 52.46 415 SER D C 1
ATOM 21983 O O . SER D 1 332 B -9.586 40.221 94.164 1.00 45.60 415 SER D O 1
ATOM 21991 N N . GLY D 1 333 ? -9.851 40.190 96.403 1.00 50.69 416 GLY D N 1
ATOM 21992 C CA . GLY D 1 333 ? -11.052 39.376 96.365 1.00 54.63 416 GLY D CA 1
ATOM 21993 C C . GLY D 1 333 ? -12.291 40.244 96.191 1.00 56.56 416 GLY D C 1
ATOM 21994 O O . GLY D 1 333 ? -13.342 39.774 95.740 1.00 49.82 416 GLY D O 1
ATOM 21998 N N . CYS D 1 334 ? -12.163 41.520 96.551 1.00 38.13 417 CYS D N 1
ATOM 21999 C CA . CYS D 1 334 ? -13.257 42.479 96.421 1.00 40.99 417 CYS D CA 1
ATOM 22000 C C . CYS D 1 334 ? -13.004 43.452 95.266 1.00 36.49 417 CYS D C 1
ATOM 22001 O O . CYS D 1 334 ? -11.891 43.546 94.761 1.00 32.47 417 CYS D O 1
ATOM 22008 N N . GLN D 1 335 ? -14.045 44.164 94.847 1.00 33.79 418 GLN D N 1
ATOM 22009 C CA . GLN D 1 335 ? -13.938 45.072 93.706 1.00 35.44 418 GLN D CA 1
ATOM 22010 C C . GLN D 1 335 ? -13.431 46.448 94.157 1.00 34.14 418 GLN D C 1
ATOM 22011 O O . GLN D 1 335 ? -14.036 47.087 95.012 1.00 32.95 418 GLN D O 1
ATOM 22025 N N . ARG D 1 336 ? -12.320 46.904 93.597 1.00 35.54 419 ARG D N 1
ATOM 22026 C CA . ARG D 1 336 ? -11.843 48.249 93.892 1.00 32.49 419 ARG D CA 1
ATOM 22027 C C . ARG D 1 336 ? -12.606 49.299 93.093 1.00 40.30 419 ARG D C 1
ATOM 22028 O O . ARG D 1 336 ? -13.291 48.980 92.117 1.00 43.62 419 ARG D O 1
ATOM 22049 N N . ILE D 1 337 ? -12.495 50.554 93.517 1.00 34.31 420 ILE D N 1
ATOM 22050 C CA . ILE D 1 337 ? -13.090 51.656 92.770 1.00 23.83 420 ILE D CA 1
ATOM 22051 C C . ILE D 1 337 ? -12.128 52.819 92.760 1.00 24.94 420 ILE D C 1
ATOM 22052 O O . ILE D 1 337 ? -11.417 53.057 93.737 1.00 34.90 420 ILE D O 1
ATOM 22068 N N . CYS D 1 338 ? -12.079 53.517 91.635 1.00 28.74 421 CYS D N 1
ATOM 22069 C CA . CYS D 1 338 ? -11.273 54.724 91.505 1.00 26.21 421 CYS D CA 1
ATOM 22070 C C . CYS D 1 338 ? -12.095 55.817 90.833 1.00 25.31 421 CYS D C 1
ATOM 22071 O O . CYS D 1 338 ? -13.157 55.552 90.270 1.00 26.78 421 CYS D O 1
ATOM 22078 N N . PHE D 1 339 ? -11.590 57.043 90.865 1.00 24.24 422 PHE D N 1
ATOM 22079 C CA . PHE D 1 339 ? -12.209 58.115 90.107 1.00 24.52 422 PHE D CA 1
ATOM 22080 C C . PHE D 1 339 ? -11.155 59.007 89.475 1.00 24.30 422 PHE D C 1
ATOM 22081 O O . PHE D 1 339 ? -10.005 59.091 89.946 1.00 26.02 422 PHE D O 1
ATOM 22098 N N . TRP D 1 340 ? -11.542 59.624 88.361 1.00 24.61 423 TRP D N 1
ATOM 22099 C CA . TRP D 1 340 ? -10.717 60.631 87.709 1.00 20.46 423 TRP D CA 1
ATOM 22100 C C . TRP D 1 340 ? -11.341 61.998 87.985 1.00 27.75 423 TRP D C 1
ATOM 22101 O O . TRP D 1 340 ? -12.517 62.079 88.374 1.00 22.98 423 TRP D O 1
ATOM 22122 N N . LEU D 1 341 ? -10.553 63.056 87.808 1.00 24.45 424 LEU D N 1
ATOM 22123 C CA . LEU D 1 341 ? -10.947 64.398 88.244 1.00 22.34 424 LEU D CA 1
ATOM 22124 C C . LEU D 1 341 ? -10.151 65.460 87.515 1.00 30.58 424 LEU D C 1
ATOM 22125 O O . LEU D 1 341 ? -8.912 65.472 87.551 1.00 23.86 424 LEU D O 1
ATOM 22141 N N . GLU D 1 342 ? -10.867 66.346 86.828 1.00 25.44 425 GLU D N 1
ATOM 22142 C CA . GLU D 1 342 ? -10.231 67.480 86.173 1.00 30.47 425 GLU D CA 1
ATOM 22143 C C . GLU D 1 342 ? -9.710 68.485 87.185 1.00 30.81 425 GLU D C 1
ATOM 22144 O O . GLU D 1 342 ? -10.454 68.970 88.042 1.00 33.13 425 GLU D O 1
ATOM 22156 N N . ILE D 1 343 ? -8.427 68.792 87.069 1.00 33.15 426 ILE D N 1
ATOM 22157 C CA . ILE D 1 343 ? -7.829 69.893 87.797 1.00 34.53 426 ILE D CA 1
ATOM 22158 C C . ILE D 1 343 ? -7.515 70.951 86.770 1.00 39.08 426 ILE D C 1
ATOM 22159 O O . ILE D 1 343 ? -6.925 70.654 85.736 1.00 34.20 426 ILE D O 1
ATOM 22175 N N . GLU D 1 344 ? -7.930 72.182 87.048 1.00 38.35 427 GLU D N 1
ATOM 22176 C CA . GLU D 1 344 ? -7.745 73.275 86.113 1.00 46.42 427 GLU D CA 1
ATOM 22177 C C . GLU D 1 344 ? -6.525 74.088 86.522 1.00 48.81 427 GLU D C 1
ATOM 22178 O O . GLU D 1 344 ? -6.331 74.385 87.700 1.00 50.05 427 GLU D O 1
ATOM 22190 N N . ASP D 1 345 ? -5.700 74.436 85.543 1.00 52.47 428 ASP D N 1
ATOM 22191 C CA . ASP D 1 345 ? -4.533 75.273 85.785 1.00 57.50 428 ASP D CA 1
ATOM 22192 C C . ASP D 1 345 ? -4.419 76.388 84.751 1.00 59.41 428 ASP D C 1
ATOM 22193 O O . ASP D 1 345 ? -4.764 76.212 83.568 1.00 42.78 428 ASP D O 1
ATOM 22202 N N . GLN D 1 346 ? -3.935 77.538 85.213 1.00 57.05 429 GLN D N 1
ATOM 22203 C CA . GLN D 1 346 ? -3.735 78.691 84.348 1.00 54.42 429 GLN D CA 1
ATOM 22204 C C . GLN D 1 346 ? -2.363 78.612 83.693 1.00 47.77 429 GLN D C 1
ATOM 22205 O O . GLN D 1 346 ? -1.383 78.219 84.323 1.00 46.45 429 GLN D O 1
ATOM 22219 N N . THR D 1 347 ? -2.306 78.985 82.421 1.00 43.95 430 THR D N 1
ATOM 22220 C CA . THR D 1 347 ? -1.056 78.990 81.677 1.00 48.10 430 THR D CA 1
ATOM 22221 C C . THR D 1 347 ? -0.753 80.406 81.195 1.00 48.00 430 THR D C 1
ATOM 22222 O O . THR D 1 347 ? -1.650 81.236 81.065 1.00 43.70 430 THR D O 1
ATOM 22233 N N . VAL D 1 348 ? 0.513 80.667 80.909 1.00 52.72 431 VAL D N 1
ATOM 22234 C CA . VAL D 1 348 ? 0.933 82.003 80.533 1.00 57.72 431 VAL D CA 1
ATOM 22235 C C . VAL D 1 348 ? 0.296 82.440 79.223 1.00 51.89 431 VAL D C 1
ATOM 22236 O O . VAL D 1 348 ? -0.012 83.621 79.052 1.00 54.82 431 VAL D O 1
ATOM 22249 N N . GLY D 1 349 ? 0.068 81.500 78.308 1.00 44.74 432 GLY D N 1
ATOM 22250 C CA . GLY D 1 349 ? -0.321 81.892 76.966 1.00 54.19 432 GLY D CA 1
ATOM 22251 C C . GLY D 1 349 ? -1.320 81.074 76.165 1.00 50.98 432 GLY D C 1
ATOM 22252 O O . GLY D 1 349 ? -1.411 81.266 74.950 1.00 47.56 432 GLY D O 1
ATOM 22256 N N . LEU D 1 350 ? -2.075 80.179 76.794 1.00 43.35 433 LEU D N 1
ATOM 22257 C CA . LEU D 1 350 ? -3.092 79.443 76.040 1.00 52.38 433 LEU D CA 1
ATOM 22258 C C . LEU D 1 350 ? -4.298 79.082 76.885 1.00 45.89 433 LEU D C 1
ATOM 22259 O O . LEU D 1 350 ? -4.960 78.071 76.657 1.00 57.99 433 LEU D O 1
ATOM 22275 N N . GLY D 1 351 ? -4.588 79.939 77.852 1.00 43.02 438 GLY D N 1
ATOM 22276 C CA . GLY D 1 351 ? -5.804 79.825 78.626 1.00 57.44 438 GLY D CA 1
ATOM 22277 C C . GLY D 1 351 ? -5.668 78.841 79.763 1.00 58.92 438 GLY D C 1
ATOM 22278 O O . GLY D 1 351 ? -4.566 78.418 80.110 1.00 56.63 438 GLY D O 1
ATOM 22282 N N . MET D 1 352 ? -6.807 78.490 80.347 1.00 52.61 439 MET D N 1
ATOM 22283 C CA . MET D 1 352 ? -6.861 77.528 81.430 1.00 59.83 439 MET D CA 1
ATOM 22284 C C . MET D 1 352 ? -6.936 76.134 80.819 1.00 51.55 439 MET D C 1
ATOM 22285 O O . MET D 1 352 ? -7.781 75.869 79.964 1.00 51.49 439 MET D O 1
ATOM 22299 N N . ILE D 1 353 ? -6.042 75.250 81.242 1.00 43.69 440 ILE D N 1
ATOM 22300 C CA . ILE D 1 353 ? -6.070 73.869 80.768 1.00 33.68 440 ILE D CA 1
ATOM 22301 C C . ILE D 1 353 ? -6.595 72.949 81.854 1.00 42.68 440 ILE D C 1
ATOM 22302 O O . ILE D 1 353 ? -6.589 73.300 83.032 1.00 41.97 440 ILE D O 1
ATOM 22318 N N . GLN D 1 354 ? -7.054 71.771 81.445 1.00 34.91 441 GLN D N 1
ATOM 22319 C CA . GLN D 1 354 ? -7.524 70.753 82.373 1.00 35.75 441 GLN D CA 1
ATOM 22320 C C . GLN D 1 354 ? -6.574 69.563 82.291 1.00 33.52 441 GLN D C 1
ATOM 22321 O O . GLN D 1 354 ? -6.075 69.234 81.216 1.00 35.29 441 GLN D O 1
ATOM 22335 N N . GLU D 1 355 ? -6.342 68.907 83.419 1.00 32.97 442 GLU D N 1
ATOM 22336 C CA . GLU D 1 355 ? -5.496 67.719 83.445 1.00 30.39 442 GLU D CA 1
ATOM 22337 C C . GLU D 1 355 ? -6.127 66.744 84.426 1.00 30.44 442 GLU D C 1
ATOM 22338 O O . GLU D 1 355 ? -6.603 67.154 85.491 1.00 31.49 442 GLU D O 1
ATOM 22350 N N . LEU D 1 356 ? -6.158 65.460 84.079 1.00 30.14 443 LEU D N 1
ATOM 22351 C CA . LEU D 1 356 ? -6.819 64.487 84.946 1.00 26.53 443 LEU D CA 1
ATOM 22352 C C . LEU D 1 356 ? -5.904 64.051 86.066 1.00 22.59 443 LEU D C 1
ATOM 22353 O O . LEU D 1 356 ? -4.743 63.723 85.838 1.00 27.88 443 LEU D O 1
ATOM 22369 N N . SER D 1 357 ? -6.446 64.048 87.279 1.00 26.61 444 SER D N 1
ATOM 22370 C CA . SER D 1 357 ? -5.835 63.345 88.388 1.00 23.38 444 SER D CA 1
ATOM 22371 C C . SER D 1 357 ? -6.688 62.135 88.651 1.00 32.86 444 SER D C 1
ATOM 22372 O O . SER D 1 357 ? -7.875 62.152 88.334 1.00 25.95 444 SER D O 1
ATOM 22380 N N . THR D 1 358 ? -6.091 61.078 89.195 1.00 25.75 445 THR D N 1
ATOM 22381 C CA . THR D 1 358 ? -6.854 59.898 89.565 1.00 21.35 445 THR D CA 1
ATOM 22382 C C . THR D 1 358 ? -6.636 59.554 91.021 1.00 24.17 445 THR D C 1
ATOM 22383 O O . THR D 1 358 ? -5.517 59.672 91.539 1.00 27.38 445 THR D O 1
ATOM 22394 N N . PHE D 1 359 ? -7.717 59.135 91.673 1.00 25.52 446 PHE D N 1
ATOM 22395 C CA . PHE D 1 359 ? -7.681 58.629 93.032 1.00 22.77 446 PHE D CA 1
ATOM 22396 C C . PHE D 1 359 ? -8.336 57.253 93.089 1.00 31.97 446 PHE D C 1
ATOM 22397 O O . PHE D 1 359 ? -9.242 56.954 92.308 1.00 31.61 446 PHE D O 1
ATOM 22414 N N . CYS D 1 360 ? -7.853 56.400 93.984 1.00 30.56 447 CYS D N 1
ATOM 22415 C CA . CYS D 1 360 ? -8.465 55.089 94.196 1.00 27.13 447 CYS D CA 1
ATOM 22416 C C . CYS D 1 360 ? -8.776 54.896 95.666 1.00 30.92 447 CYS D C 1
ATOM 22417 O O . CYS D 1 360 ? -8.028 55.338 96.537 1.00 29.91 447 CYS D O 1
ATOM 22424 N N . GLY D 1 361 ? -9.893 54.244 95.947 1.00 28.92 448 GLY D N 1
ATOM 22425 C CA . GLY D 1 361 ? -10.268 53.971 97.316 1.00 31.00 448 GLY D CA 1
ATOM 22426 C C . GLY D 1 361 ? -9.398 52.893 97.937 1.00 34.79 448 GLY D C 1
ATOM 22427 O O . GLY D 1 361 ? -9.034 51.923 97.279 1.00 33.18 448 GLY D O 1
ATOM 22431 N N . ILE D 1 362 ? -9.062 53.076 99.208 1.00 29.41 449 ILE D N 1
ATOM 22432 C CA . ILE D 1 362 ? -8.311 52.083 99.973 1.00 32.44 449 ILE D CA 1
ATOM 22433 C C . ILE D 1 362 ? -9.099 51.688 101.214 1.00 36.40 449 ILE D C 1
ATOM 22434 O O . ILE D 1 362 ? -9.942 52.455 101.679 1.00 31.02 449 ILE D O 1
ATOM 22450 N N . ASN D 1 363 ? -8.823 50.506 101.758 1.00 32.83 450 ASN D N 1
ATOM 22451 C CA . ASN D 1 363 ? -9.640 49.964 102.843 1.00 37.68 450 ASN D CA 1
ATOM 22452 C C . ASN D 1 363 ? -9.153 50.388 104.221 1.00 39.02 450 ASN D C 1
ATOM 22453 O O . ASN D 1 363 ? -9.514 49.779 105.224 1.00 51.35 450 ASN D O 1
ATOM 22464 N N . SER D 1 364 ? -8.334 51.433 104.259 1.00 43.89 451 SER D N 1
ATOM 22465 C CA . SER D 1 364 ? -7.817 51.971 105.504 1.00 47.70 451 SER D CA 1
ATOM 22466 C C . SER D 1 364 ? -7.839 53.489 105.423 1.00 49.47 451 SER D C 1
ATOM 22467 O O . SER D 1 364 ? -7.717 54.043 104.340 1.00 44.63 451 SER D O 1
ATOM 22475 N N . PRO D 1 365 ? -8.007 54.171 106.567 1.00 57.39 452 PRO D N 1
ATOM 22476 C CA . PRO D 1 365 ? -7.998 55.639 106.545 1.00 49.45 452 PRO D CA 1
ATOM 22477 C C . PRO D 1 365 ? -6.598 56.202 106.345 1.00 49.38 452 PRO D C 1
ATOM 22478 O O . PRO D 1 365 ? -5.622 55.514 106.620 1.00 45.95 452 PRO D O 1
ATOM 22489 N N . VAL D 1 366 ? -6.518 57.435 105.859 1.00 46.05 453 VAL D N 1
ATOM 22490 C CA . VAL D 1 366 ? -5.275 58.198 105.839 1.00 45.25 453 VAL D CA 1
ATOM 22491 C C . VAL D 1 366 ? -5.599 59.558 106.383 1.00 44.50 453 VAL D C 1
ATOM 22492 O O . VAL D 1 366 ? -6.768 59.900 106.560 1.00 39.84 453 VAL D O 1
ATOM 22505 N N . GLN D 1 367 ? -4.572 60.353 106.632 1.00 37.20 454 GLN D N 1
ATOM 22506 C CA . GLN D 1 367 ? -4.792 61.681 107.171 1.00 40.52 454 GLN D CA 1
ATOM 22507 C C . GLN D 1 367 ? -5.413 62.584 106.113 1.00 42.06 454 GLN D C 1
ATOM 22508 O O . GLN D 1 367 ? -5.374 62.284 104.918 1.00 39.00 454 GLN D O 1
ATOM 22522 N N . ASN D 1 368 ? -5.990 63.686 106.574 1.00 36.30 455 ASN D N 1
ATOM 22523 C CA . ASN D 1 368 ? -6.734 64.613 105.729 1.00 35.16 455 ASN D CA 1
ATOM 22524 C C . ASN D 1 368 ? -5.824 65.509 104.897 1.00 33.99 455 ASN D C 1
ATOM 22525 O O . ASN D 1 368 ? -5.826 66.731 105.047 1.00 35.51 455 ASN D O 1
ATOM 22536 N N . ILE D 1 369 ? -5.047 64.893 104.012 1.00 35.77 456 ILE D N 1
ATOM 22537 C CA . ILE D 1 369 ? -4.072 65.614 103.203 1.00 32.67 456 ILE D CA 1
ATOM 22538 C C . ILE D 1 369 ? -4.726 66.472 102.123 1.00 38.34 456 ILE D C 1
ATOM 22539 O O . ILE D 1 369 ? -5.660 66.031 101.445 1.00 33.49 456 ILE D O 1
ATOM 22555 N N . ASN D 1 370 ? -4.210 67.688 101.962 1.00 43.77 457 ASN D N 1
ATOM 22556 C CA . ASN D 1 370 ? -4.640 68.598 100.906 1.00 45.58 457 ASN D CA 1
ATOM 22557 C C . ASN D 1 370 ? -3.665 68.553 99.743 1.00 44.07 457 ASN D C 1
ATOM 22558 O O . ASN D 1 370 ? -2.512 68.952 99.888 1.00 43.45 457 ASN D O 1
ATOM 22569 N N . TRP D 1 371 ? -4.136 68.095 98.584 1.00 40.13 458 TRP D N 1
ATOM 22570 C CA . TRP D 1 371 ? -3.262 67.870 97.437 1.00 26.55 458 TRP D CA 1
ATOM 22571 C C . TRP D 1 371 ? -3.076 69.105 96.549 1.00 34.32 458 TRP D C 1
ATOM 22572 O O . TRP D 1 371 ? -2.506 69.011 95.461 1.00 32.24 458 TRP D O 1
ATOM 22593 N N . ASP D 1 372 ? -3.541 70.264 97.019 1.00 36.27 459 ASP D N 1
ATOM 22594 C CA . ASP D 1 372 ? -3.334 71.532 96.307 1.00 28.79 459 ASP D CA 1
ATOM 22595 C C . ASP D 1 372 ? -1.872 71.762 95.925 1.00 40.44 459 ASP D C 1
ATOM 22596 O O . ASP D 1 372 ? -1.570 72.301 94.863 1.00 48.89 459 ASP D O 1
ATOM 22605 N N . SER D 1 373 ? -0.967 71.387 96.814 1.00 43.64 460 SER D N 1
ATOM 22606 C CA . SER D 1 373 ? 0.459 71.544 96.557 1.00 54.41 460 SER D CA 1
ATOM 22607 C C . SER D 1 373 ? 1.214 70.319 97.059 1.00 64.06 460 SER D C 1
ATOM 22608 O O . SER D 1 373 ? 0.605 69.281 97.335 1.00 54.14 460 SER D O 1
ATOM 22617 N N . PHE E 1 7 ? 8.808 15.978 39.413 1.00 60.06 83 PHE E N 1
ATOM 22618 C CA . PHE E 1 7 ? 8.699 15.131 38.230 1.00 58.54 83 PHE E CA 1
ATOM 22619 C C . PHE E 1 7 ? 9.083 15.855 36.934 1.00 50.31 83 PHE E C 1
ATOM 22620 O O . PHE E 1 7 ? 9.120 15.234 35.871 1.00 53.11 83 PHE E O 1
ATOM 22636 N N . TYR E 1 8 ? 9.390 17.152 37.011 1.00 32.05 84 TYR E N 1
ATOM 22637 C CA . TYR E 1 8 ? 9.829 17.881 35.815 1.00 33.53 84 TYR E CA 1
ATOM 22638 C C . TYR E 1 8 ? 11.284 17.594 35.503 1.00 36.83 84 TYR E C 1
ATOM 22639 O O . TYR E 1 8 ? 12.114 17.494 36.407 1.00 44.76 84 TYR E O 1
ATOM 22657 N N . TRP E 1 9 ? 11.585 17.454 34.217 1.00 34.25 85 TRP E N 1
ATOM 22658 C CA . TRP E 1 9 ? 12.937 17.150 33.774 1.00 29.89 85 TRP E CA 1
ATOM 22659 C C . TRP E 1 9 ? 13.858 18.332 33.978 1.00 35.98 85 TRP E C 1
ATOM 22660 O O . TRP E 1 9 ? 13.447 19.480 33.816 1.00 28.47 85 TRP E O 1
ATOM 22681 N N . ARG E 1 10 ? 15.099 18.032 34.354 1.00 39.81 86 ARG E N 1
ATOM 22682 C CA . ARG E 1 10 ? 16.220 18.951 34.192 1.00 32.85 86 ARG E CA 1
ATOM 22683 C C . ARG E 1 10 ? 17.447 18.156 33.752 1.00 33.70 86 ARG E C 1
ATOM 22684 O O . ARG E 1 10 ? 17.567 16.964 34.047 1.00 39.58 86 ARG E O 1
ATOM 22705 N N . ALA E 1 11 ? 18.341 18.820 33.027 1.00 32.49 87 ALA E N 1
ATOM 22706 C CA . ALA E 1 11 ? 19.564 18.202 32.533 1.00 41.30 87 ALA E CA 1
ATOM 22707 C C . ALA E 1 11 ? 20.391 17.687 33.697 1.00 41.10 87 ALA E C 1
ATOM 22708 O O . ALA E 1 11 ? 20.279 18.189 34.817 1.00 37.15 87 ALA E O 1
ATOM 22715 N N . LYS E 1 12 ? 21.229 16.689 33.432 1.00 36.71 88 LYS E N 1
ATOM 22716 C CA . LYS E 1 12 ? 22.102 16.162 34.474 1.00 43.22 88 LYS E CA 1
ATOM 22717 C C . LYS E 1 12 ? 23.157 17.222 34.771 1.00 44.38 88 LYS E C 1
ATOM 22718 O O . LYS E 1 12 ? 23.409 18.106 33.947 1.00 37.52 88 LYS E O 1
ATOM 22737 N N . SER E 1 13 ? 23.783 17.121 35.938 1.00 55.04 89 SER E N 1
ATOM 22738 C CA . SER E 1 13 ? 24.588 18.215 36.483 1.00 52.66 89 SER E CA 1
ATOM 22739 C C . SER E 1 13 ? 25.615 18.780 35.509 1.00 52.45 89 SER E C 1
ATOM 22740 O O . SER E 1 13 ? 25.764 19.996 35.404 1.00 46.69 89 SER E O 1
ATOM 22748 N N . GLN E 1 14 ? 26.326 17.904 34.804 1.00 46.48 90 GLN E N 1
ATOM 22749 C CA . GLN E 1 14 ? 27.384 18.335 33.890 1.00 39.69 90 GLN E CA 1
ATOM 22750 C C . GLN E 1 14 ? 27.250 17.654 32.540 1.00 33.31 90 GLN E C 1
ATOM 22751 O O . GLN E 1 14 ? 26.673 16.567 32.432 1.00 41.34 90 GLN E O 1
ATOM 22765 N N . MET E 1 15 ? 27.826 18.273 31.518 1.00 31.80 91 MET E N 1
ATOM 22766 C CA . MET E 1 15 ? 27.795 17.704 30.188 1.00 38.56 91 MET E CA 1
ATOM 22767 C C . MET E 1 15 ? 28.895 16.660 30.034 1.00 50.39 91 MET E C 1
ATOM 22768 O O . MET E 1 15 ? 30.000 16.837 30.546 1.00 37.46 91 MET E O 1
ATOM 22782 N N . CYS E 1 16 ? 28.585 15.572 29.334 1.00 44.84 92 CYS E N 1
ATOM 22783 C CA . CYS E 1 16 ? 29.576 14.546 29.056 1.00 39.76 92 CYS E CA 1
ATOM 22784 C C . CYS E 1 16 ? 30.681 15.135 28.195 1.00 43.17 92 CYS E C 1
ATOM 22785 O O . CYS E 1 16 ? 30.444 16.047 27.394 1.00 40.88 92 CYS E O 1
ATOM 22792 N N . GLU E 1 17 ? 31.891 14.609 28.345 1.00 34.32 93 GLU E N 1
ATOM 22793 C CA . GLU E 1 17 ? 32.977 14.991 27.463 1.00 39.00 93 GLU E CA 1
ATOM 22794 C C . GLU E 1 17 ? 32.676 14.468 26.065 1.00 31.64 93 GLU E C 1
ATOM 22795 O O . GLU E 1 17 ? 32.144 13.378 25.913 1.00 39.44 93 GLU E O 1
ATOM 22807 N N . VAL E 1 18 ? 33.022 15.244 25.046 1.00 39.59 94 VAL E N 1
ATOM 22808 C CA . VAL E 1 18 ? 32.775 14.841 23.672 1.00 38.38 94 VAL E CA 1
ATOM 22809 C C . VAL E 1 18 ? 34.085 14.722 22.899 1.00 41.19 94 VAL E C 1
ATOM 22810 O O . VAL E 1 18 ? 34.750 15.720 22.624 1.00 40.31 94 VAL E O 1
ATOM 22823 N N . LYS E 1 19 ? 34.450 13.492 22.546 1.00 35.75 95 LYS E N 1
ATOM 22824 C CA . LYS E 1 19 ? 35.669 13.248 21.772 1.00 38.74 95 LYS E CA 1
ATOM 22825 C C . LYS E 1 19 ? 35.328 12.726 20.381 1.00 45.32 95 LYS E C 1
ATOM 22826 O O . LYS E 1 19 ? 36.215 12.482 19.546 1.00 37.64 95 LYS E O 1
ATOM 22845 N N . GLY E 1 20 ? 34.032 12.549 20.132 1.00 42.36 96 GLY E N 1
ATOM 22846 C CA . GLY E 1 20 ? 33.574 12.108 18.832 1.00 37.41 96 GLY E CA 1
ATOM 22847 C C . GLY E 1 20 ? 32.063 12.090 18.724 1.00 32.40 96 GLY E C 1
ATOM 22848 O O . GLY E 1 20 ? 31.339 12.351 19.686 1.00 33.79 96 GLY E O 1
ATOM 22852 N N . TRP E 1 21 ? 31.594 11.754 17.534 1.00 32.51 97 TRP E N 1
ATOM 22853 C CA . TRP E 1 21 ? 30.172 11.726 17.251 1.00 34.04 97 TRP E CA 1
ATOM 22854 C C . TRP E 1 21 ? 29.839 10.465 16.467 1.00 29.92 97 TRP E C 1
ATOM 22855 O O . TRP E 1 21 ? 30.466 10.181 15.443 1.00 34.93 97 TRP E O 1
ATOM 22876 N N . VAL E 1 22 ? 28.834 9.726 16.929 1.00 33.96 98 VAL E N 1
ATOM 22877 C CA . VAL E 1 22 ? 28.416 8.518 16.233 1.00 34.97 98 VAL E CA 1
ATOM 22878 C C . VAL E 1 22 ? 26.947 8.587 15.806 1.00 33.67 98 VAL E C 1
ATOM 22879 O O . VAL E 1 22 ? 26.096 9.119 16.532 1.00 27.40 98 VAL E O 1
ATOM 22892 N N . PRO E 1 23 ? 26.643 8.027 14.630 1.00 38.68 99 PRO E N 1
ATOM 22893 C CA . PRO E 1 23 ? 25.261 8.051 14.155 1.00 33.22 99 PRO E CA 1
ATOM 22894 C C . PRO E 1 23 ? 24.387 7.084 14.941 1.00 36.77 99 PRO E C 1
ATOM 22895 O O . PRO E 1 23 ? 24.678 5.894 15.021 1.00 32.99 99 PRO E O 1
ATOM 22906 N N . THR E 1 24 ? 23.335 7.609 15.552 1.00 26.92 100 THR E N 1
ATOM 22907 C CA . THR E 1 24 ? 22.341 6.775 16.199 1.00 28.16 100 THR E CA 1
ATOM 22908 C C . THR E 1 24 ? 21.193 6.449 15.247 1.00 27.25 100 THR E C 1
ATOM 22909 O O . THR E 1 24 ? 20.492 5.458 15.433 1.00 31.76 100 THR E O 1
ATOM 22920 N N . HIS E 1 25 ? 21.021 7.273 14.217 1.00 30.83 101 HIS E N 1
ATOM 22921 C CA . HIS E 1 25 ? 20.008 7.034 13.188 1.00 29.77 101 HIS E CA 1
ATOM 22922 C C . HIS E 1 25 ? 20.482 7.583 11.849 1.00 30.74 101 HIS E C 1
ATOM 22923 O O . HIS E 1 25 ? 20.772 8.770 11.719 1.00 30.34 101 HIS E O 1
ATOM 22938 N N . ARG E 1 26 ? 20.616 6.712 10.858 1.00 37.18 102 ARG E N 1
ATOM 22939 C CA . ARG E 1 26 ? 20.862 7.172 9.503 1.00 36.48 102 ARG E CA 1
ATOM 22940 C C . ARG E 1 26 ? 19.505 7.417 8.871 1.00 43.34 102 ARG E C 1
ATOM 22941 O O . ARG E 1 26 ? 18.549 6.680 9.119 1.00 53.95 102 ARG E O 1
ATOM 22962 N N . GLY E 1 27 ? 19.405 8.476 8.084 1.00 42.50 103 GLY E N 1
ATOM 22963 C CA . GLY E 1 27 ? 18.159 8.777 7.412 1.00 44.00 103 GLY E CA 1
ATOM 22964 C C . GLY E 1 27 ? 17.823 7.636 6.480 1.00 43.15 103 GLY E C 1
ATOM 22965 O O . GLY E 1 27 ? 18.711 7.090 5.819 1.00 51.09 103 GLY E O 1
ATOM 22969 N N . PHE E 1 28 ? 16.550 7.263 6.433 1.00 34.70 104 PHE E N 1
ATOM 22970 C CA . PHE E 1 28 ? 16.100 6.241 5.503 1.00 37.78 104 PHE E CA 1
ATOM 22971 C C . PHE E 1 28 ? 16.742 6.479 4.124 1.00 46.46 104 PHE E C 1
ATOM 22972 O O . PHE E 1 28 ? 16.812 7.614 3.644 1.00 35.86 104 PHE E O 1
ATOM 22989 N N . PRO E 1 29 ? 17.267 5.413 3.499 1.00 41.26 105 PRO E N 1
ATOM 22990 C CA . PRO E 1 29 ? 18.148 5.625 2.342 1.00 43.21 105 PRO E CA 1
ATOM 22991 C C . PRO E 1 29 ? 17.401 5.798 1.013 1.00 39.85 105 PRO E C 1
ATOM 22992 O O . PRO E 1 29 ? 17.799 5.207 0.006 1.00 45.56 105 PRO E O 1
ATOM 23003 N N . TRP E 1 30 ? 16.336 6.594 1.009 1.00 49.46 106 TRP E N 1
ATOM 23004 C CA . TRP E 1 30 ? 15.541 6.784 -0.200 1.00 53.61 106 TRP E CA 1
ATOM 23005 C C . TRP E 1 30 ? 16.337 7.547 -1.263 1.00 48.23 106 TRP E C 1
ATOM 23006 O O . TRP E 1 30 ? 17.269 8.288 -0.945 1.00 40.30 106 TRP E O 1
ATOM 23027 N N . GLY E 1 31 ? 15.969 7.352 -2.526 1.00 42.92 107 GLY E N 1
ATOM 23028 C CA . GLY E 1 31 ? 16.639 8.022 -3.630 1.00 42.93 107 GLY E CA 1
ATOM 23029 C C . GLY E 1 31 ? 17.471 7.052 -4.444 1.00 50.24 107 GLY E C 1
ATOM 23030 O O . GLY E 1 31 ? 18.286 6.306 -3.884 1.00 48.75 107 GLY E O 1
ATOM 23034 N N . PRO E 1 32 ? 17.292 7.058 -5.777 1.00 53.37 108 PRO E N 1
ATOM 23035 C CA . PRO E 1 32 ? 16.409 7.937 -6.560 1.00 48.83 108 PRO E CA 1
ATOM 23036 C C . PRO E 1 32 ? 14.915 7.622 -6.433 1.00 48.88 108 PRO E C 1
ATOM 23037 O O . PRO E 1 32 ? 14.076 8.482 -6.708 1.00 45.65 108 PRO E O 1
ATOM 23048 N N . GLU E 1 33 ? 14.585 6.401 -6.030 1.00 45.69 109 GLU E N 1
ATOM 23049 C CA . GLU E 1 33 ? 13.191 6.037 -5.809 1.00 39.47 109 GLU E CA 1
ATOM 23050 C C . GLU E 1 33 ? 12.876 5.986 -4.324 1.00 46.38 109 GLU E C 1
ATOM 23051 O O . GLU E 1 33 ? 13.752 5.757 -3.490 1.00 43.86 109 GLU E O 1
ATOM 23063 N N . LEU E 1 34 ? 11.608 6.205 -4.010 1.00 38.14 110 LEU E N 1
ATOM 23064 C CA . LEU E 1 34 ? 11.124 6.072 -2.648 1.00 43.89 110 LEU E CA 1
ATOM 23065 C C . LEU E 1 34 ? 9.745 5.431 -2.728 1.00 46.65 110 LEU E C 1
ATOM 23066 O O . LEU E 1 34 ? 9.100 5.467 -3.786 1.00 45.44 110 LEU E O 1
ATOM 23082 N N . PRO E 1 35 ? 9.305 4.792 -1.635 1.00 47.13 111 PRO E N 1
ATOM 23083 C CA . PRO E 1 35 ? 8.017 4.098 -1.655 1.00 47.49 111 PRO E CA 1
ATOM 23084 C C . PRO E 1 35 ? 6.852 5.081 -1.640 1.00 46.50 111 PRO E C 1
ATOM 23085 O O . PRO E 1 35 ? 7.030 6.247 -1.287 1.00 37.73 111 PRO E O 1
ATOM 23096 N N . GLY E 1 36 ? 5.675 4.614 -2.031 1.00 42.61 112 GLY E N 1
ATOM 23097 C CA . GLY E 1 36 ? 4.485 5.445 -2.003 1.00 44.83 112 GLY E CA 1
ATOM 23098 C C . GLY E 1 36 ? 3.954 5.623 -0.592 1.00 49.21 112 GLY E C 1
ATOM 23099 O O . GLY E 1 36 ? 4.330 4.888 0.323 1.00 41.15 112 GLY E O 1
ATOM 23103 N N . ASP E 1 37 ? 3.089 6.619 -0.421 1.00 42.56 113 ASP E N 1
ATOM 23104 C CA . ASP E 1 37 ? 2.437 6.885 0.854 1.00 46.30 113 ASP E CA 1
ATOM 23105 C C . ASP E 1 37 ? 3.413 7.320 1.943 1.00 43.32 113 ASP E C 1
ATOM 23106 O O . ASP E 1 37 ? 3.137 7.177 3.136 1.00 39.27 113 ASP E O 1
ATOM 23115 N N . LEU E 1 38 ? 4.552 7.857 1.523 1.00 34.22 114 LEU E N 1
ATOM 23116 C CA . LEU E 1 38 ? 5.479 8.503 2.441 1.00 41.36 114 LEU E CA 1
ATOM 23117 C C . LEU E 1 38 ? 5.065 9.963 2.592 1.00 32.80 114 LEU E C 1
ATOM 23118 O O . LEU E 1 38 ? 4.769 10.627 1.603 1.00 38.94 114 LEU E O 1
ATOM 23134 N N . ILE E 1 39 ? 5.038 10.468 3.819 1.00 33.21 115 ILE E N 1
ATOM 23135 C CA . ILE E 1 39 ? 4.791 11.888 4.033 1.00 36.86 115 ILE E CA 1
ATOM 23136 C C . ILE E 1 39 ? 6.104 12.661 3.897 1.00 30.42 115 ILE E C 1
ATOM 23137 O O . ILE E 1 39 ? 7.020 12.467 4.691 1.00 36.26 115 ILE E O 1
ATOM 23153 N N . LEU E 1 40 ? 6.199 13.525 2.888 1.00 33.69 116 LEU E N 1
ATOM 23154 C CA . LEU E 1 40 ? 7.422 14.301 2.655 1.00 31.75 116 LEU E CA 1
ATOM 23155 C C . LEU E 1 40 ? 7.498 15.447 3.651 1.00 28.62 116 LEU E C 1
ATOM 23156 O O . LEU E 1 40 ? 6.494 16.081 3.942 1.00 31.93 116 LEU E O 1
ATOM 23172 N N . SER E 1 41 ? 8.683 15.707 4.192 1.00 30.68 117 SER E N 1
ATOM 23173 C CA . SER E 1 41 ? 8.786 16.642 5.308 1.00 33.83 117 SER E CA 1
ATOM 23174 C C . SER E 1 41 ? 9.761 17.776 5.077 1.00 29.08 117 SER E C 1
ATOM 23175 O O . SER E 1 41 ? 10.760 17.624 4.373 1.00 30.00 117 SER E O 1
ATOM 23183 N N . ARG E 1 42 ? 9.471 18.916 5.686 1.00 34.39 118 ARG E N 1
ATOM 23184 C CA . ARG E 1 42 ? 10.468 19.971 5.799 1.00 28.05 118 ARG E CA 1
ATOM 23185 C C . ARG E 1 42 ? 10.453 20.596 7.183 1.00 24.22 118 ARG E C 1
ATOM 23186 O O . ARG E 1 42 ? 9.546 20.353 7.982 1.00 28.05 118 ARG E O 1
ATOM 23207 N N . ARG E 1 43 ? 11.490 21.378 7.472 1.00 22.04 119 ARG E N 1
ATOM 23208 C CA . ARG E 1 43 ? 11.637 22.019 8.778 1.00 28.78 119 ARG E CA 1
ATOM 23209 C C . ARG E 1 43 ? 11.536 21.001 9.921 1.00 28.47 119 ARG E C 1
ATOM 23210 O O . ARG E 1 43 ? 10.947 21.271 10.969 1.00 25.71 119 ARG E O 1
ATOM 23231 N N . ALA E 1 44 ? 12.119 19.827 9.704 1.00 25.05 120 ALA E N 1
ATOM 23232 C CA . ALA E 1 44 ? 12.072 18.754 10.686 1.00 22.70 120 ALA E CA 1
ATOM 23233 C C . ALA E 1 44 ? 13.140 18.929 11.758 1.00 25.09 120 ALA E C 1
ATOM 23234 O O . ALA E 1 44 ? 14.179 19.539 11.532 1.00 28.08 120 ALA E O 1
ATOM 23241 N N . TYR E 1 45 ? 12.857 18.387 12.931 1.00 24.15 121 TYR E N 1
ATOM 23242 C CA . TYR E 1 45 ? 13.808 18.376 14.022 1.00 25.29 121 TYR E CA 1
ATOM 23243 C C . TYR E 1 45 ? 13.433 17.220 14.934 1.00 23.29 121 TYR E C 1
ATOM 23244 O O . TYR E 1 45 ? 12.416 16.540 14.721 1.00 24.17 121 TYR E O 1
ATOM 23262 N N . VAL E 1 46 ? 14.252 16.996 15.953 1.00 29.44 122 VAL E N 1
ATOM 23263 C CA . VAL E 1 46 ? 14.054 15.880 16.857 1.00 23.13 122 VAL E CA 1
ATOM 23264 C C . VAL E 1 46 ? 13.865 16.370 18.278 1.00 22.81 122 VAL E C 1
ATOM 23265 O O . VAL E 1 46 ? 14.478 17.356 18.694 1.00 26.04 122 VAL E O 1
ATOM 23278 N N . SER E 1 47 ? 13.005 15.694 19.029 1.00 21.45 123 SER E N 1
ATOM 23279 C CA . SER E 1 47 ? 12.852 15.991 20.454 1.00 23.58 123 SER E CA 1
ATOM 23280 C C . SER E 1 47 ? 12.390 14.716 21.151 1.00 27.65 123 SER E C 1
ATOM 23281 O O . SER E 1 47 ? 11.794 13.853 20.526 1.00 24.79 123 SER E O 1
ATOM 23289 N N . CYS E 1 48 ? 12.670 14.584 22.438 1.00 24.39 124 CYS E N 1
ATOM 23290 C CA . CYS E 1 48 ? 12.487 13.303 23.100 1.00 28.38 124 CYS E CA 1
ATOM 23291 C C . CYS E 1 48 ? 11.667 13.456 24.355 1.00 22.41 124 CYS E C 1
ATOM 23292 O O . CYS E 1 48 ? 11.745 14.489 25.034 1.00 26.15 124 CYS E O 1
ATOM 23299 N N . ASP E 1 49 ? 10.875 12.428 24.666 1.00 28.44 125 ASP E N 1
ATOM 23300 C CA . ASP E 1 49 ? 10.294 12.323 25.994 1.00 23.77 125 ASP E CA 1
ATOM 23301 C C . ASP E 1 49 ? 11.281 11.531 26.863 1.00 38.16 125 ASP E C 1
ATOM 23302 O O . ASP E 1 49 ? 12.443 11.379 26.485 1.00 32.66 125 ASP E O 1
ATOM 23311 N N . LEU E 1 50 ? 10.834 11.022 28.006 1.00 41.81 126 LEU E N 1
ATOM 23312 C CA . LEU E 1 50 ? 11.735 10.330 28.931 1.00 47.85 126 LEU E CA 1
ATOM 23313 C C . LEU E 1 50 ? 12.073 8.907 28.495 1.00 39.10 126 LEU E C 1
ATOM 23314 O O . LEU E 1 50 ? 12.863 8.227 29.142 1.00 49.98 126 LEU E O 1
ATOM 23330 N N . THR E 1 51 ? 11.494 8.469 27.389 1.00 31.27 127 THR E N 1
ATOM 23331 C CA . THR E 1 51 ? 11.698 7.105 26.927 1.00 36.08 127 THR E CA 1
ATOM 23332 C C . THR E 1 51 ? 12.328 7.036 25.541 1.00 42.77 127 THR E C 1
ATOM 23333 O O . THR E 1 51 ? 13.300 6.310 25.336 1.00 39.56 127 THR E O 1
ATOM 23344 N N . SER E 1 52 ? 11.771 7.779 24.590 1.00 37.19 128 SER E N 1
ATOM 23345 C CA . SER E 1 52 ? 12.225 7.712 23.202 1.00 31.63 128 SER E CA 1
ATOM 23346 C C . SER E 1 52 ? 12.161 9.072 22.509 1.00 32.43 128 SER E C 1
ATOM 23347 O O . SER E 1 52 ? 11.728 10.061 23.092 1.00 31.86 128 SER E O 1
ATOM 23355 N N . CYS E 1 53 ? 12.569 9.092 21.245 1.00 30.15 129 CYS E N 1
ATOM 23356 C CA . CYS E 1 53 ? 12.677 10.322 20.478 1.00 40.68 129 CYS E CA 1
ATOM 23357 C C . CYS E 1 53 ? 11.766 10.333 19.258 1.00 39.73 129 CYS E C 1
ATOM 23358 O O . CYS E 1 53 ? 11.399 9.275 18.732 1.00 27.85 129 CYS E O 1
ATOM 23365 N N . PHE E 1 54 ? 11.414 11.543 18.820 1.00 31.99 130 PHE E N 1
ATOM 23366 C CA . PHE E 1 54 ? 10.460 11.745 17.733 1.00 26.65 130 PHE E CA 1
ATOM 23367 C C . PHE E 1 54 ? 10.947 12.759 16.700 1.00 25.62 130 PHE E C 1
ATOM 23368 O O . PHE E 1 54 ? 11.645 13.714 17.031 1.00 30.93 130 PHE E O 1
ATOM 23385 N N . LYS E 1 55 ? 10.594 12.524 15.443 1.00 29.59 131 LYS E N 1
ATOM 23386 C CA . LYS E 1 55 ? 10.775 13.516 14.398 1.00 28.69 131 LYS E CA 1
ATOM 23387 C C . LYS E 1 55 ? 9.526 14.402 14.336 1.00 35.17 131 LYS E C 1
ATOM 23388 O O . LYS E 1 55 ? 8.414 13.910 14.159 1.00 31.37 131 LYS E O 1
ATOM 23407 N N . PHE E 1 56 ? 9.710 15.701 14.537 1.00 35.05 132 PHE E N 1
ATOM 23408 C CA . PHE E 1 56 ? 8.635 16.678 14.352 1.00 25.98 132 PHE E CA 1
ATOM 23409 C C . PHE E 1 56 ? 8.896 17.376 13.030 1.00 29.50 132 PHE E C 1
ATOM 23410 O O . PHE E 1 56 ? 10.045 17.685 12.696 1.00 27.61 132 PHE E O 1
ATOM 23427 N N . PHE E 1 57 ? 7.852 17.623 12.253 1.00 20.38 133 PHE E N 1
ATOM 23428 C CA . PHE E 1 57 ? 8.069 18.167 10.926 1.00 25.09 133 PHE E CA 1
ATOM 23429 C C . PHE E 1 57 ? 6.810 18.739 10.320 1.00 25.85 133 PHE E C 1
ATOM 23430 O O . PHE E 1 57 ? 5.695 18.407 10.738 1.00 23.64 133 PHE E O 1
ATOM 23447 N N . ILE E 1 58 ? 7.010 19.615 9.339 1.00 26.28 134 ILE E N 1
ATOM 23448 C CA . ILE E 1 58 ? 5.918 20.150 8.558 1.00 22.08 134 ILE E CA 1
ATOM 23449 C C . ILE E 1 58 ? 5.755 19.337 7.281 1.00 22.74 134 ILE E C 1
ATOM 23450 O O . ILE E 1 58 ? 6.681 19.232 6.481 1.00 27.32 134 ILE E O 1
ATOM 23466 N N . ALA E 1 59 ? 4.572 18.762 7.086 1.00 25.12 135 ALA E N 1
ATOM 23467 C CA . ALA E 1 59 ? 4.317 17.950 5.900 1.00 27.43 135 ALA E CA 1
ATOM 23468 C C . ALA E 1 59 ? 4.052 18.832 4.687 1.00 35.01 135 ALA E C 1
ATOM 23469 O O . ALA E 1 59 ? 3.397 19.866 4.798 1.00 40.71 135 ALA E O 1
ATOM 23476 N N . TYR E 1 60 ? 4.574 18.437 3.532 1.00 44.03 136 TYR E N 1
ATOM 23477 C CA . TYR E 1 60 ? 4.313 19.182 2.304 1.00 49.67 136 TYR E CA 1
ATOM 23478 C C . TYR E 1 60 ? 3.838 18.314 1.141 1.00 49.79 136 TYR E C 1
ATOM 23479 O O . TYR E 1 60 ? 3.559 18.827 0.063 1.00 44.59 136 TYR E O 1
ATOM 23497 N N . GLY E 1 61 ? 3.719 17.009 1.351 1.00 39.60 137 GLY E N 1
ATOM 23498 C CA . GLY E 1 61 ? 3.246 16.158 0.279 1.00 38.41 137 GLY E CA 1
ATOM 23499 C C . GLY E 1 61 ? 3.313 14.678 0.567 1.00 35.84 137 GLY E C 1
ATOM 23500 O O . GLY E 1 61 ? 3.794 14.246 1.610 1.00 37.99 137 GLY E O 1
ATOM 23504 N N . LEU E 1 62 ? 2.833 13.905 -0.392 1.00 33.25 138 LEU E N 1
ATOM 23505 C CA . LEU E 1 62 ? 2.729 12.470 -0.251 1.00 31.94 138 LEU E CA 1
ATOM 23506 C C . LEU E 1 62 ? 3.226 11.874 -1.545 1.00 36.93 138 LEU E C 1
ATOM 23507 O O . LEU E 1 62 ? 2.794 12.280 -2.622 1.00 44.50 138 LEU E O 1
ATOM 23523 N N . SER E 1 63 ? 4.131 10.910 -1.448 1.00 42.15 139 SER E N 1
ATOM 23524 C CA . SER E 1 63 ? 4.619 10.221 -2.632 1.00 39.48 139 SER E CA 1
ATOM 23525 C C . SER E 1 63 ? 3.572 9.241 -3.195 1.00 42.57 139 SER E C 1
ATOM 23526 O O . SER E 1 63 ? 2.814 8.621 -2.447 1.00 46.82 139 SER E O 1
ATOM 23534 N N . ALA E 1 64 ? 3.531 9.118 -4.519 1.00 44.74 140 ALA E N 1
ATOM 23535 C CA . ALA E 1 64 ? 2.843 8.006 -5.183 1.00 51.66 140 ALA E CA 1
ATOM 23536 C C . ALA E 1 64 ? 3.535 7.706 -6.512 1.00 50.29 140 ALA E C 1
ATOM 23537 O O . ALA E 1 64 ? 3.733 8.604 -7.334 1.00 50.55 140 ALA E O 1
ATOM 23544 N N . ASN E 1 65 ? 3.921 6.448 -6.708 1.00 53.48 141 ASN E N 1
ATOM 23545 C CA . ASN E 1 65 ? 4.597 6.028 -7.937 1.00 57.75 141 ASN E CA 1
ATOM 23546 C C . ASN E 1 65 ? 5.707 6.997 -8.346 1.00 57.22 141 ASN E C 1
ATOM 23547 O O . ASN E 1 65 ? 5.821 7.375 -9.517 1.00 48.53 141 ASN E O 1
ATOM 23558 N N . GLN E 1 66 ? 6.507 7.406 -7.363 1.00 51.26 142 GLN E N 1
ATOM 23559 C CA . GLN E 1 66 ? 7.654 8.288 -7.584 1.00 49.54 142 GLN E CA 1
ATOM 23560 C C . GLN E 1 66 ? 7.254 9.749 -7.783 1.00 52.65 142 GLN E C 1
ATOM 23561 O O . GLN E 1 66 ? 8.116 10.623 -7.846 1.00 49.38 142 GLN E O 1
ATOM 23575 N N . HIS E 1 67 ? 5.953 10.009 -7.874 1.00 59.37 143 HIS E N 1
ATOM 23576 C CA . HIS E 1 67 ? 5.458 11.357 -8.124 1.00 66.01 143 HIS E CA 1
ATOM 23577 C C . HIS E 1 67 ? 4.773 11.899 -6.881 1.00 59.94 143 HIS E C 1
ATOM 23578 O O . HIS E 1 67 ? 4.361 11.130 -6.018 1.00 56.06 143 HIS E O 1
ATOM 23593 N N . LEU E 1 68 ? 4.660 13.221 -6.790 1.00 48.10 144 LEU E N 1
ATOM 23594 C CA . LEU E 1 68 ? 3.839 13.847 -5.759 1.00 42.82 144 LEU E CA 1
ATOM 23595 C C . LEU E 1 68 ? 2.366 13.664 -6.104 1.00 43.58 144 LEU E C 1
ATOM 23596 O O . LEU E 1 68 ? 1.914 14.070 -7.171 1.00 50.36 144 LEU E O 1
ATOM 23612 N N . LEU E 1 69 ? 1.619 13.049 -5.203 1.00 42.47 145 LEU E N 1
ATOM 23613 C CA . LEU E 1 69 ? 0.171 13.011 -5.333 1.00 44.45 145 LEU E CA 1
ATOM 23614 C C . LEU E 1 69 ? -0.327 14.449 -5.484 1.00 43.35 145 LEU E C 1
ATOM 23615 O O . LEU E 1 69 ? 0.184 15.356 -4.830 1.00 38.67 145 LEU E O 1
ATOM 23631 N N . ASN E 1 70 ? -1.312 14.668 -6.348 1.00 59.18 146 ASN E N 1
ATOM 23632 C CA . ASN E 1 70 ? -1.846 16.015 -6.552 1.00 53.66 146 ASN E CA 1
ATOM 23633 C C . ASN E 1 70 ? -2.814 16.396 -5.432 1.00 39.66 146 ASN E C 1
ATOM 23634 O O . ASN E 1 70 ? -3.985 16.032 -5.456 1.00 44.39 146 ASN E O 1
ATOM 23644 N N . THR E 1 71 ? -2.306 17.121 -4.444 1.00 40.51 147 THR E N 1
ATOM 23645 C CA . THR E 1 71 ? -3.084 17.484 -3.269 1.00 36.23 147 THR E CA 1
ATOM 23646 C C . THR E 1 71 ? -2.775 18.920 -2.885 1.00 42.40 147 THR E C 1
ATOM 23647 O O . THR E 1 71 ? -1.983 19.602 -3.555 1.00 39.73 147 THR E O 1
ATOM 23658 N N . SER E 1 72 ? -3.379 19.371 -1.789 1.00 34.75 148 SER E N 1
ATOM 23659 C CA . SER E 1 72 ? -3.164 20.728 -1.305 1.00 43.02 148 SER E CA 1
ATOM 23660 C C . SER E 1 72 ? -2.166 20.792 -0.149 1.00 50.97 148 SER E C 1
ATOM 23661 O O . SER E 1 72 ? -2.061 21.824 0.523 1.00 49.68 148 SER E O 1
ATOM 23669 N N . MET E 1 73 ? -1.422 19.708 0.070 1.00 41.80 149 MET E N 1
ATOM 23670 C CA . MET E 1 73 ? -0.563 19.589 1.256 1.00 42.27 149 MET E CA 1
ATOM 23671 C C . MET E 1 73 ? 0.584 20.620 1.284 1.00 47.50 149 MET E C 1
ATOM 23672 O O . MET E 1 73 ? 1.009 21.056 2.353 1.00 36.07 149 MET E O 1
ATOM 23686 N N . GLU E 1 74 ? 1.074 21.025 0.117 1.00 47.01 150 GLU E N 1
ATOM 23687 C CA . GLU E 1 74 ? 2.188 21.979 0.060 1.00 49.52 150 GLU E CA 1
ATOM 23688 C C . GLU E 1 74 ? 1.835 23.351 0.653 1.00 45.39 150 GLU E C 1
ATOM 23689 O O . GLU E 1 74 ? 2.675 23.985 1.296 1.00 43.13 150 GLU E O 1
ATOM 23701 N N . TRP E 1 75 ? 0.598 23.804 0.452 1.00 46.14 151 TRP E N 1
ATOM 23702 C CA . TRP E 1 75 ? 0.198 25.120 0.951 1.00 50.55 151 TRP E CA 1
ATOM 23703 C C . TRP E 1 75 ? -0.761 25.070 2.153 1.00 40.26 151 TRP E C 1
ATOM 23704 O O . TRP E 1 75 ? -1.025 26.096 2.778 1.00 46.65 151 TRP E O 1
ATOM 23725 N N . GLU E 1 76 ? -1.298 23.898 2.470 1.00 33.31 152 GLU E N 1
ATOM 23726 C CA . GLU E 1 76 ? -2.039 23.731 3.727 1.00 41.26 152 GLU E CA 1
ATOM 23727 C C . GLU E 1 76 ? -1.156 22.976 4.720 1.00 42.80 152 GLU E C 1
ATOM 23728 O O . GLU E 1 76 ? -1.196 21.746 4.803 1.00 40.56 152 GLU E O 1
ATOM 23740 N N . GLU E 1 77 ? -0.351 23.726 5.463 1.00 34.38 156 GLU E N 1
ATOM 23741 C CA . GLU E 1 77 ? 0.754 23.141 6.209 1.00 35.24 156 GLU E CA 1
ATOM 23742 C C . GLU E 1 77 ? 0.383 22.736 7.627 1.00 27.07 156 GLU E C 1
ATOM 23743 O O . GLU E 1 77 ? -0.190 23.517 8.380 1.00 26.66 156 GLU E O 1
ATOM 23755 N N . SER E 1 78 ? 0.726 21.506 7.992 1.00 26.81 157 SER E N 1
ATOM 23756 C CA . SER E 1 78 ? 0.518 21.044 9.359 1.00 30.55 157 SER E CA 1
ATOM 23757 C C . SER E 1 78 ? 1.755 20.337 9.896 1.00 25.26 157 SER E C 1
ATOM 23758 O O . SER E 1 78 ? 2.507 19.705 9.149 1.00 28.46 157 SER E O 1
ATOM 23766 N N . LEU E 1 79 ? 1.943 20.479 11.204 1.00 24.76 158 LEU E N 1
ATOM 23767 C CA . LEU E 1 79 ? 2.971 19.800 11.964 1.00 21.99 158 LEU E CA 1
ATOM 23768 C C . LEU E 1 79 ? 2.551 18.369 12.276 1.00 35.69 158 LEU E C 1
ATOM 23769 O O . LEU E 1 79 ? 1.430 18.135 12.757 1.00 23.34 158 LEU E O 1
ATOM 23785 N N . TYR E 1 80 ? 3.460 17.434 12.021 1.00 24.79 159 TYR E N 1
ATOM 23786 C CA . TYR E 1 80 ? 3.283 16.016 12.348 1.00 27.28 159 TYR E CA 1
ATOM 23787 C C . TYR E 1 80 ? 4.442 15.528 13.217 1.00 33.57 159 TYR E C 1
ATOM 23788 O O . TYR E 1 80 ? 5.487 16.182 13.332 1.00 26.61 159 TYR E O 1
ATOM 23806 N N . LYS E 1 81 ? 4.263 14.333 13.768 1.00 28.69 160 LYS E N 1
ATOM 23807 C CA . LYS E 1 81 ? 5.236 13.704 14.636 1.00 24.54 160 LYS E CA 1
ATOM 23808 C C . LYS E 1 81 ? 5.338 12.217 14.277 1.00 37.55 160 LYS E C 1
ATOM 23809 O O . LYS E 1 81 ? 4.321 11.547 14.146 1.00 28.13 160 LYS E O 1
ATOM 23828 N N . THR E 1 82 ? 6.557 11.718 14.090 1.00 33.16 161 THR E N 1
ATOM 23829 C CA . THR E 1 82 ? 6.791 10.298 13.831 1.00 23.45 161 THR E CA 1
ATOM 23830 C C . THR E 1 82 ? 7.833 9.771 14.821 1.00 30.06 161 THR E C 1
ATOM 23831 O O . THR E 1 82 ? 8.816 10.456 15.112 1.00 26.84 161 THR E O 1
ATOM 23842 N N . PRO E 1 83 ? 7.633 8.558 15.350 1.00 28.48 162 PRO E N 1
ATOM 23843 C CA . PRO E 1 83 ? 8.723 7.960 16.139 1.00 27.61 162 PRO E CA 1
ATOM 23844 C C . PRO E 1 83 ? 9.982 7.876 15.297 1.00 19.92 162 PRO E C 1
ATOM 23845 O O . PRO E 1 83 ? 9.900 7.509 14.122 1.00 25.84 162 PRO E O 1
ATOM 23856 N N . ILE E 1 84 ? 11.130 8.205 15.868 1.00 27.56 163 ILE E N 1
ATOM 23857 C CA . ILE E 1 84 ? 12.350 8.358 15.054 1.00 31.84 163 ILE E CA 1
ATOM 23858 C C . ILE E 1 84 ? 12.721 7.079 14.280 1.00 34.48 163 ILE E C 1
ATOM 23859 O O . ILE E 1 84 ? 13.240 7.146 13.172 1.00 35.85 163 ILE E O 1
ATOM 23875 N N . GLY E 1 85 ? 12.450 5.919 14.863 1.00 37.14 164 GLY E N 1
ATOM 23876 C CA . GLY E 1 85 ? 12.783 4.663 14.219 1.00 36.43 164 GLY E CA 1
ATOM 23877 C C . GLY E 1 85 ? 11.817 4.208 13.140 1.00 41.66 164 GLY E C 1
ATOM 23878 O O . GLY E 1 85 ? 11.998 3.129 12.572 1.00 31.74 164 GLY E O 1
ATOM 23882 N N . SER E 1 86 ? 10.785 5.004 12.860 1.00 27.42 165 SER E N 1
ATOM 23883 C CA . SER E 1 86 ? 9.856 4.682 11.776 1.00 30.76 165 SER E CA 1
ATOM 23884 C C . SER E 1 86 ? 9.929 5.683 10.623 1.00 27.14 165 SER E C 1
ATOM 23885 O O . SER E 1 86 ? 10.193 6.863 10.829 1.00 29.13 165 SER E O 1
ATOM 23893 N N . ALA E 1 87 ? 9.706 5.198 9.407 1.00 31.34 166 ALA E N 1
ATOM 23894 C CA . ALA E 1 87 ? 9.479 6.072 8.260 1.00 35.57 166 ALA E CA 1
ATOM 23895 C C . ALA E 1 87 ? 8.138 6.791 8.459 1.00 34.45 166 ALA E C 1
ATOM 23896 O O . ALA E 1 87 ? 7.235 6.261 9.096 1.00 28.94 166 ALA E O 1
ATOM 23903 N N . SER E 1 88 ? 8.017 8.001 7.929 1.00 36.78 167 SER E N 1
ATOM 23904 C CA . SER E 1 88 ? 6.811 8.782 8.121 1.00 26.55 167 SER E CA 1
ATOM 23905 C C . SER E 1 88 ? 5.783 8.391 7.062 1.00 28.73 167 SER E C 1
ATOM 23906 O O . SER E 1 88 ? 5.925 8.723 5.884 1.00 36.14 167 SER E O 1
ATOM 23914 N N . THR E 1 89 ? 4.749 7.687 7.504 1.00 30.99 168 THR E N 1
ATOM 23915 C CA . THR E 1 89 ? 3.680 7.240 6.632 1.00 37.60 168 THR E CA 1
ATOM 23916 C C . THR E 1 89 ? 2.355 7.584 7.286 1.00 36.03 168 THR E C 1
ATOM 23917 O O . THR E 1 89 ? 2.321 7.982 8.451 1.00 35.00 168 THR E O 1
ATOM 23928 N N . LEU E 1 90 ? 1.262 7.417 6.547 1.00 37.29 169 LEU E N 1
ATOM 23929 C CA . LEU E 1 90 ? -0.065 7.693 7.084 1.00 33.49 169 LEU E CA 1
ATOM 23930 C C . LEU E 1 90 ? -0.395 6.836 8.317 1.00 36.00 169 LEU E C 1
ATOM 23931 O O . LEU E 1 90 ? -1.184 7.248 9.172 1.00 34.57 169 LEU E O 1
ATOM 23947 N N . SER E 1 91 ? 0.206 5.651 8.417 1.00 34.45 170 SER E N 1
ATOM 23948 C CA . SER E 1 91 ? -0.059 4.769 9.555 1.00 33.51 170 SER E CA 1
ATOM 23949 C C . SER E 1 91 ? 0.839 5.047 10.755 1.00 43.05 170 SER E C 1
ATOM 23950 O O . SER E 1 91 ? 0.463 4.748 11.888 1.00 42.60 170 SER E O 1
ATOM 23958 N N . THR E 1 92 A 2.022 5.614 10.519 1.00 39.19 170 THR E N 1
ATOM 23959 C CA . THR E 1 92 A 2.992 5.793 11.597 1.00 27.34 170 THR E CA 1
ATOM 23960 C C . THR E 1 92 A 3.088 7.226 12.128 1.00 37.54 170 THR E C 1
ATOM 23961 O O . THR E 1 92 A 3.653 7.438 13.193 1.00 36.09 170 THR E O 1
ATOM 23972 N N . SER E 1 93 ? 2.572 8.202 11.386 1.00 31.24 171 SER E N 1
ATOM 23973 C CA . SER E 1 93 ? 2.705 9.605 11.786 1.00 33.54 171 SER E CA 1
ATOM 23974 C C . SER E 1 93 ? 1.383 10.206 12.256 1.00 35.05 171 SER E C 1
ATOM 23975 O O . SER E 1 93 ? 0.305 9.844 11.784 1.00 32.16 171 SER E O 1
ATOM 23983 N N . GLU E 1 94 ? 1.492 11.142 13.186 1.00 29.49 172 GLU E N 1
ATOM 23984 C CA . GLU E 1 94 ? 0.341 11.772 13.803 1.00 28.65 172 GLU E CA 1
ATOM 23985 C C . GLU E 1 94 ? 0.304 13.250 13.455 1.00 35.88 172 GLU E C 1
ATOM 23986 O O . GLU E 1 94 ? 1.283 13.953 13.666 1.00 29.35 172 GLU E O 1
ATOM 23998 N N . MET E 1 95 ? -0.829 13.733 12.948 1.00 31.65 173 MET E N 1
ATOM 23999 C CA . MET E 1 95 ? -0.996 15.166 12.727 1.00 33.68 173 MET E CA 1
ATOM 24000 C C . MET E 1 95 ? -1.238 15.840 14.072 1.00 27.73 173 MET E C 1
ATOM 24001 O O . MET E 1 95 ? -2.090 15.419 14.837 1.00 31.49 173 MET E O 1
ATOM 24015 N N . ILE E 1 96 ? -0.482 16.897 14.364 1.00 30.82 174 ILE E N 1
ATOM 24016 C CA . ILE E 1 96 ? -0.527 17.511 15.684 1.00 25.52 174 ILE E CA 1
ATOM 24017 C C . ILE E 1 96 ? -1.301 18.829 15.685 1.00 32.80 174 ILE E C 1
ATOM 24018 O O . ILE E 1 96 ? -2.249 18.991 16.443 1.00 30.45 174 ILE E O 1
ATOM 24034 N N . LEU E 1 97 ? -0.875 19.763 14.838 1.00 26.62 175 LEU E N 1
ATOM 24035 C CA . LEU E 1 97 ? -1.511 21.071 14.719 1.00 29.34 175 LEU E CA 1
ATOM 24036 C C . LEU E 1 97 ? -1.204 21.642 13.343 1.00 30.03 175 LEU E C 1
ATOM 24037 O O . LEU E 1 97 ? -0.201 21.275 12.727 1.00 32.67 175 LEU E O 1
ATOM 24053 N N . PRO E 1 98 ? -2.062 22.548 12.855 1.00 31.18 176 PRO E N 1
ATOM 24054 C CA . PRO E 1 98 ? -1.671 23.328 11.680 1.00 27.16 176 PRO E CA 1
ATOM 24055 C C . PRO E 1 98 ? -0.520 24.260 12.039 1.00 21.34 176 PRO E C 1
ATOM 24056 O O . PRO E 1 98 ? -0.476 24.784 13.137 1.00 24.52 176 PRO E O 1
ATOM 24067 N N . GLY E 1 99 ? 0.406 24.462 11.115 1.00 31.63 177 GLY E N 1
ATOM 24068 C CA . GLY E 1 99 ? 1.523 25.347 11.380 1.00 28.30 177 GLY E CA 1
ATOM 24069 C C . GLY E 1 99 ? 2.510 25.367 10.234 1.00 24.75 177 GLY E C 1
ATOM 24070 O O . GLY E 1 99 ? 2.650 24.375 9.498 1.00 24.57 177 GLY E O 1
ATOM 24074 N N . ARG E 1 100 ? 3.202 26.499 10.094 1.00 21.31 178 ARG E N 1
ATOM 24075 C CA . ARG E 1 100 ? 4.200 26.699 9.048 1.00 23.37 178 ARG E CA 1
ATOM 24076 C C . ARG E 1 100 ? 5.608 26.569 9.631 1.00 29.14 178 ARG E C 1
ATOM 24077 O O . ARG E 1 100 ? 6.551 26.220 8.929 1.00 27.97 178 ARG E O 1
ATOM 24098 N N . SER E 1 101 ? 5.740 26.885 10.914 1.00 27.35 179 SER E N 1
ATOM 24099 C CA . SER E 1 101 ? 6.977 26.653 11.646 1.00 23.43 179 SER E CA 1
ATOM 24100 C C . SER E 1 101 ? 6.596 26.253 13.055 1.00 22.38 179 SER E C 1
ATOM 24101 O O . SER E 1 101 ? 5.458 26.461 13.470 1.00 24.41 179 SER E O 1
ATOM 24109 N N . SER E 1 102 ? 7.515 25.663 13.809 1.00 21.57 180 SER E N 1
ATOM 24110 C CA . SER E 1 102 ? 7.111 25.108 15.096 1.00 18.58 180 SER E CA 1
ATOM 24111 C C . SER E 1 102 ? 8.278 24.925 16.043 1.00 26.51 180 SER E C 1
ATOM 24112 O O . SER E 1 102 ? 9.431 25.064 15.663 1.00 22.33 180 SER E O 1
ATOM 24120 N N . SER E 1 103 ? 7.947 24.594 17.278 1.00 22.06 181 SER E N 1
ATOM 24121 C CA . SER E 1 103 ? 8.909 24.105 18.232 1.00 22.26 181 SER E CA 1
ATOM 24122 C C . SER E 1 103 ? 8.166 23.201 19.221 1.00 22.58 181 SER E C 1
ATOM 24123 O O . SER E 1 103 ? 6.966 23.354 19.430 1.00 25.00 181 SER E O 1
ATOM 24131 N N . ALA E 1 104 ? 8.869 22.231 19.785 1.00 23.68 182 ALA E N 1
ATOM 24132 C CA . ALA E 1 104 ? 8.251 21.282 20.705 1.00 26.28 182 ALA E CA 1
ATOM 24133 C C . ALA E 1 104 ? 9.273 20.840 21.747 1.00 28.65 182 ALA E C 1
ATOM 24134 O O . ALA E 1 104 ? 10.481 20.804 21.486 1.00 25.38 182 ALA E O 1
ATOM 24141 N N . CYS E 1 105 ? 8.785 20.514 22.930 1.00 24.69 183 CYS E N 1
ATOM 24142 C CA . CYS E 1 105 ? 9.651 20.035 23.984 1.00 27.70 183 CYS E CA 1
ATOM 24143 C C . CYS E 1 105 ? 8.853 19.385 25.109 1.00 29.58 183 CYS E C 1
ATOM 24144 O O . CYS E 1 105 ? 7.732 19.806 25.461 1.00 30.19 183 CYS E O 1
ATOM 24151 N N . PHE E 1 106 ? 9.439 18.339 25.664 1.00 32.17 184 PHE E N 1
ATOM 24152 C CA . PHE E 1 106 ? 8.789 17.565 26.700 1.00 22.56 184 PHE E CA 1
ATOM 24153 C C . PHE E 1 106 ? 9.387 17.994 28.024 1.00 24.81 184 PHE E C 1
ATOM 24154 O O . PHE E 1 106 ? 10.604 18.035 28.158 1.00 28.79 184 PHE E O 1
ATOM 24171 N N . ASP E 1 107 ? 8.542 18.322 28.998 1.00 22.92 185 ASP E N 1
ATOM 24172 C CA . ASP E 1 107 ? 9.026 18.851 30.267 1.00 27.15 185 ASP E CA 1
ATOM 24173 C C . ASP E 1 107 ? 9.146 17.825 31.390 1.00 30.10 185 ASP E C 1
ATOM 24174 O O . ASP E 1 107 ? 9.472 18.187 32.516 1.00 29.84 185 ASP E O 1
ATOM 24183 N N . GLY E 1 108 ? 8.890 16.557 31.081 1.00 30.51 186 GLY E N 1
ATOM 24184 C CA . GLY E 1 108 ? 8.928 15.497 32.075 1.00 34.81 186 GLY E CA 1
ATOM 24185 C C . GLY E 1 108 ? 7.545 14.896 32.253 1.00 37.10 186 GLY E C 1
ATOM 24186 O O . GLY E 1 108 ? 7.397 13.703 32.535 1.00 37.94 186 GLY E O 1
ATOM 24190 N N . LEU E 1 109 ? 6.534 15.740 32.063 1.00 34.82 187 LEU E N 1
ATOM 24191 C CA . LEU E 1 109 ? 5.128 15.355 32.202 1.00 33.12 187 LEU E CA 1
ATOM 24192 C C . LEU E 1 109 ? 4.357 15.393 30.880 1.00 37.24 187 LEU E C 1
ATOM 24193 O O . LEU E 1 109 ? 3.659 14.442 30.535 1.00 29.62 187 LEU E O 1
ATOM 24209 N N . LYS E 1 110 ? 4.450 16.502 30.152 1.00 33.76 188 LYS E N 1
ATOM 24210 C CA . LYS E 1 110 ? 3.699 16.648 28.898 1.00 30.09 188 LYS E CA 1
ATOM 24211 C C . LYS E 1 110 ? 4.497 17.370 27.812 1.00 31.77 188 LYS E C 1
ATOM 24212 O O . LYS E 1 110 ? 5.441 18.107 28.099 1.00 30.27 188 LYS E O 1
ATOM 24231 N N . TRP E 1 111 ? 4.106 17.152 26.561 1.00 26.93 189 TRP E N 1
ATOM 24232 C CA . TRP E 1 111 ? 4.640 17.928 25.457 1.00 28.25 189 TRP E CA 1
ATOM 24233 C C . TRP E 1 111 ? 4.074 19.347 25.431 1.00 28.51 189 TRP E C 1
ATOM 24234 O O . TRP E 1 111 ? 2.858 19.549 25.454 1.00 24.88 189 TRP E O 1
ATOM 24255 N N . THR E 1 112 ? 4.975 20.318 25.355 1.00 24.69 190 THR E N 1
ATOM 24256 C CA . THR E 1 112 ? 4.623 21.666 24.944 1.00 22.83 190 THR E CA 1
ATOM 24257 C C . THR E 1 112 ? 4.894 21.774 23.446 1.00 31.79 190 THR E C 1
ATOM 24258 O O . THR E 1 112 ? 5.990 21.459 22.970 1.00 28.82 190 THR E O 1
ATOM 24269 N N . VAL E 1 113 ? 3.885 22.191 22.696 1.00 23.18 191 VAL E N 1
ATOM 24270 C CA . VAL E 1 113 ? 4.016 22.353 21.248 1.00 23.05 191 VAL E CA 1
ATOM 24271 C C . VAL E 1 113 ? 3.580 23.777 20.859 1.00 25.90 191 VAL E C 1
ATOM 24272 O O . VAL E 1 113 ? 2.517 24.228 21.271 1.00 25.88 191 VAL E O 1
ATOM 24285 N N . LEU E 1 114 ? 4.412 24.475 20.090 1.00 22.30 192 LEU E N 1
ATOM 24286 C CA . LEU E 1 114 ? 4.054 25.786 19.529 1.00 22.92 192 LEU E CA 1
ATOM 24287 C C . LEU E 1 114 ? 4.056 25.760 18.005 1.00 27.52 192 LEU E C 1
ATOM 24288 O O . LEU E 1 114 ? 4.959 25.189 17.383 1.00 19.12 192 LEU E O 1
ATOM 24304 N N . VAL E 1 115 ? 3.065 26.412 17.405 1.00 21.38 193 VAL E N 1
ATOM 24305 C CA . VAL E 1 115 ? 3.003 26.538 15.958 1.00 19.63 193 VAL E CA 1
ATOM 24306 C C . VAL E 1 115 ? 2.666 27.951 15.541 1.00 27.96 193 VAL E C 1
ATOM 24307 O O . VAL E 1 115 ? 1.948 28.651 16.246 1.00 25.77 193 VAL E O 1
ATOM 24320 N N . ALA E 1 116 ? 3.170 28.357 14.376 1.00 26.04 194 ALA E N 1
ATOM 24321 C CA . ALA E 1 116 ? 2.866 29.676 13.839 1.00 23.60 194 ALA E CA 1
ATOM 24322 C C . ALA E 1 116 ? 2.047 29.546 12.572 1.00 26.20 194 ALA E C 1
ATOM 24323 O O . ALA E 1 116 ? 2.302 28.678 11.731 1.00 26.66 194 ALA E O 1
ATOM 24330 N N . ASN E 1 117 ? 1.032 30.398 12.464 1.00 21.56 195 ASN E N 1
ATOM 24331 C CA . ASN E 1 117 ? 0.140 30.413 11.317 1.00 24.40 195 ASN E CA 1
ATOM 24332 C C . ASN E 1 117 ? -0.207 31.840 10.897 1.00 27.54 195 ASN E C 1
ATOM 24333 O O . ASN E 1 117 ? -0.053 32.784 11.677 1.00 30.74 195 ASN E O 1
ATOM 24344 N N . GLY E 1 118 ? -0.700 31.978 9.672 1.00 35.28 196 GLY E N 1
ATOM 24345 C CA . GLY E 1 118 ? -1.159 33.257 9.174 1.00 36.39 196 GLY E CA 1
ATOM 24346 C C . GLY E 1 118 ? -0.094 33.994 8.390 1.00 49.47 196 GLY E C 1
ATOM 24347 O O . GLY E 1 118 ? 1.103 33.717 8.516 1.00 41.41 196 GLY E O 1
ATOM 24351 N N . ARG E 1 119 ? -0.540 34.945 7.576 1.00 60.74 197 ARG E N 1
ATOM 24352 C CA . ARG E 1 119 ? 0.364 35.720 6.734 1.00 66.84 197 ARG E CA 1
ATOM 24353 C C . ARG E 1 119 ? 0.682 37.071 7.369 1.00 50.35 197 ARG E C 1
ATOM 24354 O O . ARG E 1 119 ? -0.207 37.757 7.884 1.00 53.65 197 ARG E O 1
ATOM 24375 N N . ASP E 1 120 ? 1.960 37.437 7.337 1.00 44.04 198 ASP E N 1
ATOM 24376 C CA . ASP E 1 120 ? 2.428 38.719 7.865 1.00 47.02 198 ASP E CA 1
ATOM 24377 C C . ASP E 1 120 ? 1.661 39.201 9.107 1.00 41.21 198 ASP E C 1
ATOM 24378 O O . ASP E 1 120 ? 1.821 38.642 10.185 1.00 43.79 198 ASP E O 1
ATOM 24387 N N . ARG E 1 121 ? 0.843 40.239 8.982 1.00 42.21 199 ARG E N 1
ATOM 24388 C CA . ARG E 1 121 ? 0.230 40.839 10.170 1.00 39.72 199 ARG E CA 1
ATOM 24389 C C . ARG E 1 121 ? -0.842 39.952 10.817 1.00 33.45 199 ARG E C 1
ATOM 24390 O O . ARG E 1 121 ? -1.202 40.145 11.978 1.00 45.31 199 ARG E O 1
ATOM 24411 N N . ASN E 1 122 ? -1.352 38.987 10.068 1.00 42.77 200 ASN E N 1
ATOM 24412 C CA . ASN E 1 122 ? -2.327 38.065 10.625 1.00 49.93 200 ASN E CA 1
ATOM 24413 C C . ASN E 1 122 ? -1.669 36.903 11.349 1.00 42.54 200 ASN E C 1
ATOM 24414 O O . ASN E 1 122 ? -2.354 36.033 11.884 1.00 42.84 200 ASN E O 1
ATOM 24425 N N . SER E 1 123 ? -0.344 36.885 11.368 1.00 30.26 201 SER E N 1
ATOM 24426 C CA . SER E 1 123 ? 0.369 35.748 11.931 1.00 28.46 201 SER E CA 1
ATOM 24427 C C . SER E 1 123 ? 0.123 35.656 13.431 1.00 26.69 201 SER E C 1
ATOM 24428 O O . SER E 1 123 ? 0.089 36.666 14.128 1.00 30.73 201 SER E O 1
ATOM 24436 N N . PHE E 1 124 ? -0.056 34.441 13.935 1.00 28.40 202 PHE E N 1
ATOM 24437 C CA . PHE E 1 124 ? -0.154 34.254 15.381 1.00 30.13 202 PHE E CA 1
ATOM 24438 C C . PHE E 1 124 ? 0.433 32.902 15.762 1.00 27.54 202 PHE E C 1
ATOM 24439 O O . PHE E 1 124 ? 0.600 32.029 14.921 1.00 23.91 202 PHE E O 1
ATOM 24456 N N . ILE E 1 125 ? 0.754 32.745 17.038 1.00 23.70 203 ILE E N 1
ATOM 24457 C CA . ILE E 1 125 ? 1.255 31.479 17.529 1.00 27.78 203 ILE E CA 1
ATOM 24458 C C . ILE E 1 125 ? 0.220 30.850 18.446 1.00 26.78 203 ILE E C 1
ATOM 24459 O O . ILE E 1 125 ? -0.433 31.545 19.221 1.00 28.33 203 ILE E O 1
ATOM 24475 N N . MET E 1 126 ? 0.047 29.538 18.358 1.00 28.20 204 MET E N 1
ATOM 24476 C CA . MET E 1 126 ? -0.707 28.864 19.407 1.00 30.94 204 MET E CA 1
ATOM 24477 C C . MET E 1 126 ? 0.145 27.797 20.086 1.00 29.55 204 MET E C 1
ATOM 24478 O O . MET E 1 126 ? 1.141 27.324 19.531 1.00 23.53 204 MET E O 1
ATOM 24492 N N . ILE E 1 127 ? -0.232 27.476 21.316 1.00 25.16 205 ILE E N 1
ATOM 24493 C CA . ILE E 1 127 ? 0.529 26.567 22.148 1.00 23.07 205 ILE E CA 1
ATOM 24494 C C . ILE E 1 127 ? -0.394 25.487 22.659 1.00 29.16 205 ILE E C 1
ATOM 24495 O O . ILE E 1 127 ? -1.490 25.786 23.133 1.00 24.12 205 ILE E O 1
ATOM 24511 N N . LYS E 1 128 ? 0.035 24.235 22.529 1.00 18.50 206 LYS E N 1
ATOM 24512 C CA . LYS E 1 128 ? -0.652 23.110 23.153 1.00 25.41 206 LYS E CA 1
ATOM 24513 C C . LYS E 1 128 ? 0.193 22.575 24.295 1.00 30.13 206 LYS E C 1
ATOM 24514 O O . LYS E 1 128 ? 1.412 22.453 24.165 1.00 29.24 206 LYS E O 1
ATOM 24533 N N . TYR E 1 129 ? -0.448 22.260 25.413 1.00 26.74 207 TYR E N 1
ATOM 24534 C CA . TYR E 1 129 ? 0.191 21.475 26.464 1.00 24.51 207 TYR E CA 1
ATOM 24535 C C . TYR E 1 129 ? -0.563 20.159 26.619 1.00 25.38 207 TYR E C 1
ATOM 24536 O O . TYR E 1 129 ? -1.749 20.152 26.946 1.00 27.23 207 TYR E O 1
ATOM 24554 N N . GLY E 1 130 ? 0.110 19.041 26.390 1.00 29.12 208 GLY E N 1
ATOM 24555 C CA . GLY E 1 130 ? -0.615 17.785 26.226 1.00 31.91 208 GLY E CA 1
ATOM 24556 C C . GLY E 1 130 ? -1.569 17.908 25.047 1.00 35.26 208 GLY E C 1
ATOM 24557 O O . GLY E 1 130 ? -1.183 18.355 23.967 1.00 33.98 208 GLY E O 1
ATOM 24561 N N . GLU E 1 131 ? -2.830 17.545 25.244 1.00 30.83 209 GLU E N 1
ATOM 24562 C CA . GLU E 1 131 ? -3.798 17.612 24.150 1.00 34.93 209 GLU E CA 1
ATOM 24563 C C . GLU E 1 131 ? -4.655 18.871 24.251 1.00 39.70 209 GLU E C 1
ATOM 24564 O O . GLU E 1 131 ? -5.715 18.971 23.640 1.00 49.22 209 GLU E O 1
ATOM 24576 N N . GLU E 1 132 ? -4.162 19.848 24.999 1.00 29.01 210 GLU E N 1
ATOM 24577 C CA . GLU E 1 132 ? -4.936 21.035 25.319 1.00 30.20 210 GLU E CA 1
ATOM 24578 C C . GLU E 1 132 ? -4.275 22.309 24.774 1.00 28.37 210 GLU E C 1
ATOM 24579 O O . GLU E 1 132 ? -3.135 22.600 25.117 1.00 25.13 210 GLU E O 1
ATOM 24591 N N . VAL E 1 133 ? -4.984 23.063 23.932 1.00 27.19 211 VAL E N 1
ATOM 24592 C CA . VAL E 1 133 ? -4.536 24.403 23.555 1.00 28.85 211 VAL E CA 1
ATOM 24593 C C . VAL E 1 133 ? -4.623 25.320 24.769 1.00 26.80 211 VAL E C 1
ATOM 24594 O O . VAL E 1 133 ? -5.685 25.486 25.367 1.00 34.09 211 VAL E O 1
ATOM 24607 N N . THR E 1 134 ? -3.492 25.908 25.127 1.00 24.07 212 THR E N 1
ATOM 24608 C CA . THR E 1 134 ? -3.351 26.617 26.388 1.00 20.13 212 THR E CA 1
ATOM 24609 C C . THR E 1 134 ? -3.076 28.116 26.222 1.00 26.70 212 THR E C 1
ATOM 24610 O O . THR E 1 134 ? -3.267 28.888 27.166 1.00 28.78 212 THR E O 1
ATOM 24621 N N . ASP E 1 135 ? -2.626 28.543 25.047 1.00 29.31 213 ASP E N 1
ATOM 24622 C CA . ASP E 1 135 ? -2.332 29.959 24.879 1.00 27.89 213 ASP E CA 1
ATOM 24623 C C . ASP E 1 135 ? -2.165 30.345 23.413 1.00 26.27 213 ASP E C 1
ATOM 24624 O O . ASP E 1 135 ? -1.938 29.499 22.547 1.00 27.92 213 ASP E O 1
ATOM 24633 N N . THR E 1 136 ? -2.304 31.637 23.141 1.00 24.84 214 THR E N 1
ATOM 24634 C CA . THR E 1 136 ? -2.040 32.176 21.821 1.00 22.83 214 THR E CA 1
ATOM 24635 C C . THR E 1 136 ? -1.468 33.577 21.992 1.00 29.23 214 THR E C 1
ATOM 24636 O O . THR E 1 136 ? -1.639 34.195 23.047 1.00 29.98 214 THR E O 1
ATOM 24647 N N . PHE E 1 137 ? -0.764 34.065 20.973 1.00 32.17 215 PHE E N 1
ATOM 24648 C CA . PHE E 1 137 ? -0.366 35.473 20.919 1.00 32.02 215 PHE E CA 1
ATOM 24649 C C . PHE E 1 137 ? -0.089 35.871 19.472 1.00 35.80 215 PHE E C 1
ATOM 24650 O O . PHE E 1 137 ? 0.268 35.033 18.649 1.00 32.97 215 PHE E O 1
ATOM 24667 N N . SER E 1 138 ? -0.309 37.145 19.155 1.00 34.36 216 SER E N 1
ATOM 24668 C CA . SER E 1 138 ? -0.237 37.619 17.770 1.00 38.06 216 SER E CA 1
ATOM 24669 C C . SER E 1 138 ? 1.051 38.392 17.487 1.00 24.50 216 SER E C 1
ATOM 24670 O O . SER E 1 138 ? 1.789 38.757 18.406 1.00 32.32 216 SER E O 1
ATOM 24678 N N . ALA E 1 139 ? 1.328 38.618 16.210 1.00 28.81 217 ALA E N 1
ATOM 24679 C CA . ALA E 1 139 ? 2.522 39.363 15.827 1.00 35.63 217 ALA E CA 1
ATOM 24680 C C . ALA E 1 139 ? 2.440 40.786 16.375 1.00 43.03 217 ALA E C 1
ATOM 24681 O O . ALA E 1 139 ? 1.357 41.363 16.487 1.00 42.24 217 ALA E O 1
ATOM 24688 N N . SER E 1 140 ? 3.589 41.346 16.728 1.00 34.55 218 SER E N 1
ATOM 24689 C CA . SER E 1 140 ? 3.628 42.693 17.280 1.00 44.81 218 SER E CA 1
ATOM 24690 C C . SER E 1 140 ? 4.454 43.645 16.406 1.00 48.77 218 SER E C 1
ATOM 24691 O O . SER E 1 140 ? 4.308 44.862 16.499 1.00 47.61 218 SER E O 1
ATOM 24699 N N . ARG E 1 141 ? 5.314 43.093 15.554 1.00 27.28 219 ARG E N 1
ATOM 24700 C CA . ARG E 1 141 ? 6.157 43.913 14.693 1.00 26.64 219 ARG E CA 1
ATOM 24701 C C . ARG E 1 141 ? 5.921 43.622 13.222 1.00 27.40 219 ARG E C 1
ATOM 24702 O O . ARG E 1 141 ? 6.846 43.669 12.420 1.00 30.73 219 ARG E O 1
ATOM 24723 N N . GLY E 1 142 ? 4.675 43.324 12.868 1.00 34.08 220 GLY E N 1
ATOM 24724 C CA . GLY E 1 142 ? 4.300 43.193 11.470 1.00 30.99 220 GLY E CA 1
ATOM 24725 C C . GLY E 1 142 ? 4.260 41.763 10.965 1.00 39.86 220 GLY E C 1
ATOM 24726 O O . GLY E 1 142 ? 3.730 41.492 9.888 1.00 33.07 220 GLY E O 1
ATOM 24730 N N . GLY E 1 143 ? 4.832 40.839 11.729 1.00 38.71 221 GLY E N 1
ATOM 24731 C CA . GLY E 1 143 ? 4.852 39.450 11.317 1.00 33.26 221 GLY E CA 1
ATOM 24732 C C . GLY E 1 143 ? 5.747 39.200 10.114 1.00 41.73 221 GLY E C 1
ATOM 24733 O O . GLY E 1 143 ? 6.352 40.127 9.573 1.00 47.59 221 GLY E O 1
ATOM 24737 N N . PRO E 1 144 ? 5.847 37.933 9.695 1.00 29.28 222 PRO E N 1
ATOM 24738 C CA . PRO E 1 144 ? 5.167 36.831 10.384 1.00 32.22 222 PRO E CA 1
ATOM 24739 C C . PRO E 1 144 ? 5.915 36.441 11.651 1.00 28.01 222 PRO E C 1
ATOM 24740 O O . PRO E 1 144 ? 7.132 36.641 11.725 1.00 24.45 222 PRO E O 1
ATOM 24751 N N . LEU E 1 145 ? 5.210 35.927 12.654 1.00 34.02 223 LEU E N 1
ATOM 24752 C CA . LEU E 1 145 ? 5.889 35.268 13.767 1.00 28.81 223 LEU E CA 1
ATOM 24753 C C . LEU E 1 145 ? 6.553 33.996 13.251 1.00 26.83 223 LEU E C 1
ATOM 24754 O O . LEU E 1 145 ? 6.011 33.312 12.392 1.00 27.88 223 LEU E O 1
ATOM 24770 N N . ARG E 1 146 ? 7.742 33.708 13.762 1.00 23.44 224 ARG E N 1
ATOM 24771 C CA . ARG E 1 146 ? 8.545 32.592 13.268 1.00 31.44 224 ARG E CA 1
ATOM 24772 C C . ARG E 1 146 ? 9.145 31.802 14.431 1.00 25.62 224 ARG E C 1
ATOM 24773 O O . ARG E 1 146 ? 9.893 32.351 15.242 1.00 25.98 224 ARG E O 1
ATOM 24794 N N . LEU E 1 147 ? 8.781 30.525 14.526 1.00 26.98 225 LEU E N 1
ATOM 24795 C CA . LEU E 1 147 ? 9.390 29.610 15.481 1.00 24.14 225 LEU E CA 1
ATOM 24796 C C . LEU E 1 147 ? 10.629 28.931 14.877 1.00 21.74 225 LEU E C 1
ATOM 24797 O O . LEU E 1 147 ? 10.759 28.820 13.670 1.00 22.40 225 LEU E O 1
ATOM 24813 N N . PRO E 1 148 ? 11.531 28.452 15.733 1.00 18.91 226 PRO E N 1
ATOM 24814 C CA . PRO E 1 148 ? 12.870 28.044 15.293 1.00 25.25 226 PRO E CA 1
ATOM 24815 C C . PRO E 1 148 ? 12.989 26.67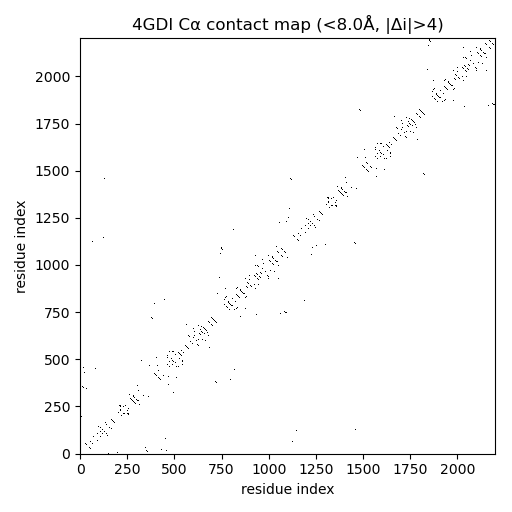9 14.610 1.00 25.45 226 PRO E C 1
ATOM 24816 O O . PRO E 1 148 ? 14.061 26.391 14.087 1.00 25.45 226 PRO E O 1
ATOM 24827 N N . ASN E 1 149 ? 11.941 25.857 14.613 1.00 22.32 227 ASN E N 1
ATOM 24828 C CA . ASN E 1 149 ? 12.044 24.526 14.009 1.00 19.35 227 ASN E CA 1
ATOM 24829 C C . ASN E 1 149 ? 13.213 23.745 14.627 1.00 21.48 227 ASN E C 1
ATOM 24830 O O . ASN E 1 149 ? 14.019 23.126 13.925 1.00 23.86 227 ASN E O 1
ATOM 24841 N N . SER E 1 150 ? 13.301 23.821 15.950 1.00 23.81 228 SER E N 1
ATOM 24842 C CA . SER E 1 150 ? 14.218 23.017 16.747 1.00 25.68 228 SER E CA 1
ATOM 24843 C C . SER E 1 150 ? 13.538 22.894 18.100 1.00 25.55 228 SER E C 1
ATOM 24844 O O . SER E 1 150 ? 12.640 23.676 18.405 1.00 22.22 228 SER E O 1
ATOM 24852 N N . GLU E 1 151 ? 13.935 21.933 18.926 1.00 20.17 229 GLU E N 1
ATOM 24853 C CA . GLU E 1 151 ? 13.225 21.761 20.188 1.00 17.36 229 GLU E CA 1
ATOM 24854 C C . GLU E 1 151 ? 13.351 22.960 21.101 1.00 23.59 229 GLU E C 1
ATOM 24855 O O . GLU E 1 151 ? 14.389 23.609 21.142 1.00 24.53 229 GLU E O 1
ATOM 24867 N N . CYS E 1 152 ? 12.288 23.246 21.846 1.00 21.47 230 CYS E N 1
ATOM 24868 C CA . CYS E 1 152 ? 12.375 24.253 22.887 1.00 23.35 230 CYS E CA 1
ATOM 24869 C C . CYS E 1 152 ? 13.053 23.608 24.082 1.00 29.79 230 CYS E C 1
ATOM 24870 O O . CYS E 1 152 ? 13.340 22.419 24.058 1.00 22.67 230 CYS E O 1
ATOM 24877 N N . ILE E 1 153 ? 13.347 24.402 25.100 1.00 26.01 231 ILE E N 1
ATOM 24878 C CA . ILE E 1 153 ? 14.217 23.976 26.181 1.00 33.10 231 ILE E CA 1
ATOM 24879 C C . ILE E 1 153 ? 13.498 24.033 27.517 1.00 30.21 231 ILE E C 1
ATOM 24880 O O . ILE E 1 153 ? 13.085 25.106 27.967 1.00 31.68 231 ILE E O 1
ATOM 24896 N N . CYS E 1 154 ? 13.361 22.880 28.159 1.00 24.92 232 CYS E N 1
ATOM 24897 C CA . CYS E 1 154 ? 12.644 22.813 29.430 1.00 25.99 232 CYS E CA 1
ATOM 24898 C C . CYS E 1 154 ? 13.615 22.636 30.594 1.00 36.22 232 CYS E C 1
ATOM 24899 O O . CYS E 1 154 ? 14.597 21.890 30.497 1.00 32.12 232 CYS E O 1
ATOM 24906 N N . ILE E 1 155 ? 13.348 23.374 31.669 1.00 34.53 233 ILE E N 1
ATOM 24907 C CA . ILE E 1 155 ? 14.127 23.321 32.896 1.00 30.31 233 ILE E CA 1
ATOM 24908 C C . ILE E 1 155 ? 13.170 23.411 34.070 1.00 25.74 233 ILE E C 1
ATOM 24909 O O . ILE E 1 155 ? 12.548 24.457 34.302 1.00 29.57 233 ILE E O 1
ATOM 24925 N N . GLU E 1 156 ? 13.054 22.316 34.811 1.00 29.67 234 GLU E N 1
ATOM 24926 C CA . GLU E 1 156 ? 12.189 22.268 35.985 1.00 26.70 234 GLU E CA 1
ATOM 24927 C C . GLU E 1 156 ? 10.794 22.829 35.713 1.00 29.08 234 GLU E C 1
ATOM 24928 O O . GLU E 1 156 ? 10.261 23.578 36.531 1.00 36.42 234 GLU E O 1
ATOM 24940 N N . GLY E 1 157 ? 10.207 22.492 34.568 1.00 36.84 235 GLY E N 1
ATOM 24941 C CA . GLY E 1 157 ? 8.820 22.855 34.312 1.00 35.55 235 GLY E CA 1
ATOM 24942 C C . GLY E 1 157 ? 8.652 24.181 33.586 1.00 38.02 235 GLY E C 1
ATOM 24943 O O . GLY E 1 157 ? 7.545 24.554 33.219 1.00 35.16 235 GLY E O 1
ATOM 24947 N N . SER E 1 158 ? 9.744 24.903 33.383 1.00 24.92 236 SER E N 1
ATOM 24948 C CA . SER E 1 158 ? 9.702 26.103 32.565 1.00 26.43 236 SER E CA 1
ATOM 24949 C C . SER E 1 158 ? 10.337 25.798 31.229 1.00 29.66 236 SER E C 1
ATOM 24950 O O . SER E 1 158 ? 11.430 25.245 31.164 1.00 29.60 236 SER E O 1
ATOM 24958 N N . CYS E 1 159 ? 9.625 26.123 30.160 1.00 24.38 237 CYS E N 1
ATOM 24959 C CA . CYS E 1 159 ? 10.113 25.865 28.820 1.00 25.78 237 CYS E CA 1
ATOM 24960 C C . CYS E 1 159 ? 10.356 27.177 28.076 1.00 25.61 237 CYS E C 1
ATOM 24961 O O . CYS E 1 159 ? 9.525 28.076 28.111 1.00 24.35 237 CYS E O 1
ATOM 24968 N N . PHE E 1 160 ? 11.502 27.269 27.410 1.00 24.11 238 PHE E N 1
ATOM 24969 C CA . PHE E 1 160 ? 11.931 28.502 26.752 1.00 25.87 238 PHE E CA 1
ATOM 24970 C C . PHE E 1 160 ? 12.095 28.315 25.248 1.00 25.73 238 PHE E C 1
ATOM 24971 O O . PHE E 1 160 ? 12.558 27.272 24.797 1.00 25.86 238 PHE E O 1
ATOM 24988 N N . VAL E 1 161 ? 11.719 29.337 24.482 1.00 23.43 239 VAL E N 1
ATOM 24989 C CA . VAL E 1 161 ? 11.799 29.286 23.028 1.00 21.50 239 VAL E CA 1
ATOM 24990 C C . VAL E 1 161 ? 12.026 30.694 22.482 1.00 21.87 239 VAL E C 1
ATOM 24991 O O . VAL E 1 161 ? 11.529 31.682 23.051 1.00 25.11 239 VAL E O 1
ATOM 25004 N N . ILE E 1 162 ? 12.796 30.782 21.406 1.00 24.08 240 ILE E N 1
ATOM 25005 C CA . ILE E 1 162 ? 13.064 32.059 20.754 1.00 24.48 240 ILE E CA 1
ATOM 25006 C C . ILE E 1 162 ? 12.048 32.254 19.645 1.00 33.33 240 ILE E C 1
ATOM 25007 O O . ILE E 1 162 ? 11.910 31.412 18.760 1.00 26.16 240 ILE E O 1
ATOM 25023 N N . VAL E 1 163 ? 11.325 33.361 19.712 1.00 24.18 241 VAL E N 1
ATOM 25024 C CA . VAL E 1 163 ? 10.320 33.697 18.713 1.00 23.05 241 VAL E CA 1
ATOM 25025 C C . VAL E 1 163 ? 10.764 34.952 17.946 1.00 24.05 241 VAL E C 1
ATOM 25026 O O . VAL E 1 163 ? 11.134 35.957 18.550 1.00 25.08 241 VAL E O 1
ATOM 25039 N N . SER E 1 164 ? 10.717 34.888 16.622 1.00 24.82 242 SER E N 1
ATOM 25040 C CA . SER E 1 164 ? 11.158 36.001 15.796 1.00 30.14 242 SER E CA 1
ATOM 25041 C C . SER E 1 164 ? 9.991 36.694 15.089 1.00 30.82 242 SER E C 1
ATOM 25042 O O . SER E 1 164 ? 8.968 36.070 14.789 1.00 26.28 242 SER E O 1
ATOM 25050 N N . ASP E 1 165 ? 10.155 37.990 14.826 1.00 31.05 243 ASP E N 1
ATOM 25051 C CA . ASP E 1 165 ? 9.107 38.805 14.222 1.00 27.13 243 ASP E CA 1
ATOM 25052 C C . ASP E 1 165 ? 9.748 39.799 13.239 1.00 28.90 243 ASP E C 1
ATOM 25053 O O . ASP E 1 165 ? 10.981 39.907 13.156 1.00 25.69 243 ASP E O 1
ATOM 25062 N N . GLY E 1 166 ? 8.920 40.510 12.486 1.00 31.65 244 GLY E N 1
ATOM 25063 C CA . GLY E 1 166 ? 9.414 41.521 11.565 1.00 29.55 244 GLY E CA 1
ATOM 25064 C C . GLY E 1 166 ? 9.464 40.983 10.150 1.00 39.70 244 GLY E C 1
ATOM 25065 O O . GLY E 1 166 ? 9.845 39.838 9.942 1.00 34.50 244 GLY E O 1
ATOM 25069 N N . PRO E 1 167 ? 9.069 41.802 9.165 1.00 38.79 245 PRO E N 1
ATOM 25070 C CA . PRO E 1 167 ? 8.993 41.355 7.766 1.00 37.53 245 PRO E CA 1
ATOM 25071 C C . PRO E 1 167 ? 10.338 41.206 7.063 1.00 34.42 245 PRO E C 1
ATOM 25072 O O . PRO E 1 167 ? 10.403 40.518 6.051 1.00 36.24 245 PRO E O 1
ATOM 25083 N N . ASN E 1 168 ? 11.389 41.835 7.575 1.00 30.78 246 ASN E N 1
ATOM 25084 C CA . ASN E 1 168 ? 12.682 41.805 6.902 1.00 35.54 246 ASN E CA 1
ATOM 25085 C C . ASN E 1 168 ? 13.802 41.414 7.847 1.00 27.15 246 ASN E C 1
ATOM 25086 O O . ASN E 1 168 ? 13.804 41.814 9.013 1.00 30.13 246 ASN E O 1
ATOM 25097 N N . VAL E 1 169 ? 14.785 40.677 7.332 1.00 31.02 247 VAL E N 1
ATOM 25098 C CA . VAL E 1 169 ? 15.908 40.251 8.160 1.00 32.78 247 VAL E CA 1
ATOM 25099 C C . VAL E 1 169 ? 16.799 41.423 8.567 1.00 33.26 247 VAL E C 1
ATOM 25100 O O . VAL E 1 169 ? 17.525 41.319 9.550 1.00 31.97 247 VAL E O 1
ATOM 25113 N N . ASN E 1 170 ? 16.723 42.542 7.842 1.00 36.51 248 ASN E N 1
ATOM 25114 C CA . ASN E 1 170 ? 17.496 43.731 8.222 1.00 34.29 248 ASN E CA 1
ATOM 25115 C C . ASN E 1 170 ? 16.834 44.537 9.335 1.00 36.48 248 ASN E C 1
ATOM 25116 O O . ASN E 1 170 ? 17.409 45.505 9.834 1.00 33.51 248 ASN E O 1
ATOM 25126 N N . GLN E 1 171 ? 15.632 44.127 9.734 1.00 38.05 249 GLN E N 1
ATOM 25127 C CA . GLN E 1 171 ? 14.950 44.754 10.857 1.00 40.52 249 GLN E CA 1
ATOM 25128 C C . GLN E 1 171 ? 14.131 43.722 11.646 1.00 45.25 249 GLN E C 1
ATOM 25129 O O . GLN E 1 171 ? 12.935 43.902 11.890 1.00 34.95 249 GLN E O 1
ATOM 25143 N N . SER E 1 172 ? 14.786 42.642 12.052 1.00 36.33 250 SER E N 1
ATOM 25144 C CA . SER E 1 172 ? 14.094 41.560 12.745 1.00 32.13 250 SER E CA 1
ATOM 25145 C C . SER E 1 172 ? 14.080 41.804 14.244 1.00 28.85 250 SER E C 1
ATOM 25146 O O . SER E 1 172 ? 14.898 42.544 14.784 1.00 27.85 250 SER E O 1
ATOM 25154 N N . VAL E 1 173 ? 13.142 41.157 14.915 1.00 29.82 251 VAL E N 1
ATOM 25155 C CA . VAL E 1 173 ? 13.029 41.251 16.350 1.00 29.30 251 VAL E CA 1
ATOM 25156 C C . VAL E 1 173 ? 13.011 39.843 16.912 1.00 24.42 251 VAL E C 1
ATOM 25157 O O . VAL E 1 173 ? 12.467 38.932 16.289 1.00 27.56 251 VAL E O 1
ATOM 25170 N N . HIS E 1 174 ? 13.593 39.667 18.088 1.00 23.39 252 HIS E N 1
ATOM 25171 C CA . HIS E 1 174 ? 13.730 38.329 18.651 1.00 27.51 252 HIS E CA 1
ATOM 25172 C C . HIS E 1 174 ? 13.447 38.367 20.128 1.00 24.90 252 HIS E C 1
ATOM 25173 O O . HIS E 1 174 ? 14.001 39.199 20.846 1.00 27.54 252 HIS E O 1
ATOM 25188 N N . ARG E 1 175 ? 12.563 37.472 20.568 1.00 28.99 253 ARG E N 1
ATOM 25189 C CA . ARG E 1 175 ? 12.161 37.390 21.967 1.00 23.59 253 ARG E CA 1
ATOM 25190 C C . ARG E 1 175 ? 12.364 35.993 22.516 1.00 23.15 253 ARG E C 1
ATOM 25191 O O . ARG E 1 175 ? 12.155 35.002 21.805 1.00 26.31 253 ARG E O 1
ATOM 25212 N N . ILE E 1 176 ? 12.784 35.933 23.777 1.00 24.90 254 ILE E N 1
ATOM 25213 C CA . ILE E 1 176 ? 12.736 34.716 24.562 1.00 22.59 254 ILE E CA 1
ATOM 25214 C C . ILE E 1 176 ? 11.399 34.689 25.271 1.00 25.21 254 ILE E C 1
ATOM 25215 O O . ILE E 1 176 ? 11.076 35.617 26.011 1.00 26.76 254 ILE E O 1
ATOM 25231 N N . TYR E 1 177 ? 10.632 33.626 25.038 1.00 26.24 255 TYR E N 1
ATOM 25232 C CA . TYR E 1 177 ? 9.369 33.388 25.733 1.00 24.78 255 TYR E CA 1
ATOM 25233 C C . TYR E 1 177 ? 9.536 32.260 26.750 1.00 26.94 255 TYR E C 1
ATOM 25234 O O . TYR E 1 177 ? 10.085 31.210 26.419 1.00 29.10 255 TYR E O 1
ATOM 25252 N N . GLU E 1 178 ? 9.079 32.474 27.980 1.00 27.67 256 GLU E N 1
ATOM 25253 C CA . GLU E 1 178 ? 9.034 31.402 28.974 1.00 26.33 256 GLU E CA 1
ATOM 25254 C C . GLU E 1 178 ? 7.609 30.880 29.137 1.00 28.30 256 GLU E C 1
ATOM 25255 O O . GLU E 1 178 ? 6.667 31.644 29.336 1.00 27.84 256 GLU E O 1
ATOM 25267 N N . LEU E 1 179 ? 7.473 29.564 29.063 1.00 23.24 257 LEU E N 1
ATOM 25268 C CA . LEU E 1 179 ? 6.197 28.898 29.223 1.00 20.15 257 LEU E CA 1
ATOM 25269 C C . LEU E 1 179 ? 6.213 27.976 30.438 1.00 29.64 257 LEU E C 1
ATOM 25270 O O . LEU E 1 179 ? 7.241 27.373 30.770 1.00 28.07 257 LEU E O 1
ATOM 25286 N N . GLN E 1 180 ? 5.062 27.872 31.087 1.00 23.09 258 GLN E N 1
ATOM 25287 C CA . GLN E 1 180 ? 4.800 26.815 32.051 1.00 23.17 258 GLN E CA 1
ATOM 25288 C C . GLN E 1 180 ? 3.397 26.323 31.768 1.00 24.36 258 GLN E C 1
ATOM 25289 O O . GLN E 1 180 ? 2.485 27.131 31.569 1.00 26.56 258 GLN E O 1
ATOM 25303 N N . ASN E 1 181 ? 3.223 25.006 31.713 1.00 25.39 259 ASN E N 1
ATOM 25304 C CA . ASN E 1 181 ? 1.939 24.431 31.358 1.00 25.01 259 ASN E CA 1
ATOM 25305 C C . ASN E 1 181 ? 1.405 25.030 30.073 1.00 28.85 259 ASN E C 1
ATOM 25306 O O . ASN E 1 181 ? 0.211 25.259 29.930 1.00 24.79 259 ASN E O 1
ATOM 25316 N N . GLY E 1 182 ? 2.297 25.295 29.130 1.00 27.23 260 GLY E N 1
ATOM 25317 C CA . GLY E 1 182 ? 1.871 25.816 27.847 1.00 18.44 260 GLY E CA 1
ATOM 25318 C C . GLY E 1 182 ? 1.385 27.250 27.914 1.00 27.33 260 GLY E C 1
ATOM 25319 O O . GLY E 1 182 ? 0.694 27.721 27.004 1.00 23.78 260 GLY E O 1
ATOM 25323 N N . THR E 1 183 ? 1.754 27.947 28.986 1.00 22.18 261 THR E N 1
ATOM 25324 C CA . THR E 1 183 ? 1.208 29.275 29.265 1.00 26.04 261 THR E CA 1
ATOM 25325 C C . THR E 1 183 ? 2.341 30.291 29.405 1.00 20.53 261 THR E C 1
ATOM 25326 O O . THR E 1 183 ? 3.249 30.116 30.221 1.00 23.70 261 THR E O 1
ATOM 25337 N N . VAL E 1 184 ? 2.297 31.336 28.582 1.00 25.68 262 VAL E N 1
ATOM 25338 C CA . VAL E 1 184 ? 3.339 32.350 28.601 1.00 27.79 262 VAL E CA 1
ATOM 25339 C C . VAL E 1 184 ? 3.361 33.002 29.968 1.00 29.00 262 VAL E C 1
ATOM 25340 O O . VAL E 1 184 ? 2.345 33.529 30.421 1.00 25.57 262 VAL E O 1
ATOM 25353 N N . GLN E 1 185 ? 4.515 32.922 30.625 1.00 26.01 263 GLN E N 1
ATOM 25354 C CA . GLN E 1 185 ? 4.745 33.525 31.937 1.00 22.80 263 GLN E CA 1
ATOM 25355 C C . GLN E 1 185 ? 5.357 34.925 31.778 1.00 26.64 263 GLN E C 1
ATOM 25356 O O . GLN E 1 185 ? 5.065 35.850 32.541 1.00 29.52 263 GLN E O 1
ATOM 25370 N N . ARG E 1 186 ? 6.235 35.042 30.789 1.00 24.06 264 ARG E N 1
ATOM 25371 C CA . ARG E 1 186 ? 6.959 36.274 30.527 1.00 26.95 264 ARG E CA 1
ATOM 25372 C C . ARG E 1 186 ? 7.666 36.141 29.188 1.00 25.58 264 ARG E C 1
ATOM 25373 O O . ARG E 1 186 ? 7.828 35.032 28.644 1.00 26.13 264 ARG E O 1
ATOM 25394 N N . TRP E 1 187 ? 8.054 37.280 28.636 1.00 21.86 265 TRP E N 1
ATOM 25395 C CA . TRP E 1 187 ? 8.914 37.295 27.469 1.00 26.59 265 TRP E CA 1
ATOM 25396 C C . TRP E 1 187 ? 9.903 38.441 27.597 1.00 29.02 265 TRP E C 1
ATOM 25397 O O . TRP E 1 187 ? 9.678 39.380 28.363 1.00 25.54 265 TRP E O 1
ATOM 25418 N N . LYS E 1 188 ? 11.001 38.354 26.857 1.00 26.41 266 LYS E N 1
ATOM 25419 C CA . LYS E 1 188 ? 12.042 39.366 26.912 1.00 29.88 266 LYS E CA 1
ATOM 25420 C C . LYS E 1 188 ? 12.550 39.638 25.498 1.00 29.23 266 LYS E C 1
ATOM 25421 O O . LYS E 1 188 ? 13.011 38.728 24.807 1.00 25.48 266 LYS E O 1
ATOM 25440 N N . GLN E 1 189 ? 12.438 40.880 25.040 1.00 25.94 267 GLN E N 1
ATOM 25441 C CA . GLN E 1 189 ? 12.945 41.205 23.714 1.00 28.60 267 GLN E CA 1
ATOM 25442 C C . GLN E 1 189 ? 14.452 41.385 23.802 1.00 28.33 267 GLN E C 1
ATOM 25443 O O . GLN E 1 189 ? 14.945 42.112 24.651 1.00 33.58 267 GLN E O 1
ATOM 25457 N N . LEU E 1 190 ? 15.182 40.700 22.933 1.00 30.24 268 LEU E N 1
ATOM 25458 C CA . LEU E 1 190 ? 16.630 40.739 22.969 1.00 28.66 268 LEU E CA 1
ATOM 25459 C C . LEU E 1 190 ? 17.109 41.968 22.215 1.00 30.11 268 LEU E C 1
ATOM 25460 O O . LEU E 1 190 ? 16.485 42.379 21.236 1.00 25.76 268 LEU E O 1
ATOM 25476 N N . ASN E 1 191 ? 18.219 42.543 22.665 1.00 32.13 269 ASN E N 1
ATOM 25477 C CA . ASN E 1 191 ? 18.889 43.584 21.889 1.00 36.15 269 ASN E CA 1
ATOM 25478 C C . ASN E 1 191 ? 19.761 42.936 20.823 1.00 29.23 269 ASN E C 1
ATOM 25479 O O . ASN E 1 191 ? 20.862 42.471 21.101 1.00 30.71 269 ASN E O 1
ATOM 25489 N N . THR E 1 192 ? 19.231 42.872 19.606 1.00 23.58 270 THR E N 1
ATOM 25490 C CA . THR E 1 192 ? 19.925 42.251 18.490 1.00 22.98 270 THR E CA 1
ATOM 25491 C C . THR E 1 192 ? 20.304 43.321 17.456 1.00 32.90 270 THR E C 1
ATOM 25492 O O . THR E 1 192 ? 20.452 43.041 16.266 1.00 29.11 270 THR E O 1
ATOM 25503 N N . THR E 1 193 ? 20.461 44.553 17.929 1.00 34.56 271 THR E N 1
ATOM 25504 C CA . THR E 1 193 ? 20.738 45.678 17.049 1.00 33.60 271 THR E CA 1
ATOM 25505 C C . THR E 1 193 ? 21.955 45.383 16.194 1.00 22.98 271 THR E C 1
ATOM 25506 O O . THR E 1 193 ? 23.018 45.089 16.718 1.00 30.80 271 THR E O 1
ATOM 25517 N N . GLY E 1 194 ? 21.792 45.438 14.874 1.00 33.01 272 GLY E N 1
ATOM 25518 C CA . GLY E 1 194 ? 22.908 45.226 13.970 1.00 33.60 272 GLY E CA 1
ATOM 25519 C C . GLY E 1 194 ? 23.054 43.797 13.480 1.00 41.34 272 GLY E C 1
ATOM 25520 O O . GLY E 1 194 ? 23.903 43.512 12.634 1.00 32.49 272 GLY E O 1
ATOM 25524 N N . ILE E 1 195 ? 22.242 42.885 14.004 1.00 38.10 273 ILE E N 1
ATOM 25525 C CA . ILE E 1 195 ? 22.317 41.499 13.560 1.00 29.91 273 ILE E CA 1
ATOM 25526 C C . ILE E 1 195 ? 20.934 40.935 13.274 1.00 34.70 273 ILE E C 1
ATOM 25527 O O . ILE E 1 195 ? 19.931 41.636 13.380 1.00 28.10 273 ILE E O 1
ATOM 25543 N N . ASN E 1 196 ? 20.911 39.660 12.901 1.00 29.64 274 ASN E N 1
ATOM 25544 C CA . ASN E 1 196 ? 19.686 38.903 12.665 1.00 29.72 274 ASN E CA 1
ATOM 25545 C C . ASN E 1 196 ? 19.929 37.534 13.280 1.00 33.11 274 ASN E C 1
ATOM 25546 O O . ASN E 1 196 ? 21.049 37.000 13.187 1.00 28.73 274 ASN E O 1
ATOM 25557 N N . PHE E 1 197 ? 18.903 36.986 13.926 1.00 30.81 275 PHE E N 1
ATOM 25558 C CA . PHE E 1 197 ? 19.038 35.773 14.741 1.00 27.43 275 PHE E CA 1
ATOM 25559 C C . PHE E 1 197 ? 17.884 34.779 14.499 1.00 31.21 275 PHE E C 1
ATOM 25560 O O . PHE E 1 197 ? 17.026 34.584 15.360 1.00 26.80 275 PHE E O 1
ATOM 25577 N N . GLU E 1 198 ? 17.869 34.159 13.323 1.00 27.68 276 GLU E N 1
ATOM 25578 C CA . GLU E 1 198 ? 16.832 33.198 12.977 1.00 25.06 276 GLU E CA 1
ATOM 25579 C C . GLU E 1 198 ? 17.234 31.770 13.334 1.00 30.61 276 GLU E C 1
ATOM 25580 O O . GLU E 1 198 ? 18.408 31.481 13.579 1.00 28.18 276 GLU E O 1
ATOM 25592 N N . TYR E 1 199 ? 16.244 30.884 13.357 1.00 34.77 277 TYR E N 1
ATOM 25593 C CA . TYR E 1 199 ? 16.488 29.443 13.433 1.00 31.50 277 TYR E CA 1
ATOM 25594 C C . TYR E 1 199 ? 17.275 29.010 14.675 1.00 25.44 277 TYR E C 1
ATOM 25595 O O . TYR E 1 199 ? 18.135 28.126 14.584 1.00 25.71 277 TYR E O 1
ATOM 25613 N N . SER E 1 200 ? 16.977 29.602 15.827 1.00 20.92 278 SER E N 1
ATOM 25614 C CA . SER E 1 200 ? 17.663 29.242 17.062 1.00 22.06 278 SER E CA 1
ATOM 25615 C C . SER E 1 200 ? 17.634 27.737 17.286 1.00 27.73 278 SER E C 1
ATOM 25616 O O . SER E 1 200 ? 16.587 27.121 17.207 1.00 25.25 278 SER E O 1
ATOM 25624 N N . THR E 1 201 ? 18.785 27.154 17.573 1.00 22.81 279 THR E N 1
ATOM 25625 C CA . THR E 1 201 ? 18.835 25.769 18.009 1.00 26.26 279 THR E CA 1
ATOM 25626 C C . THR E 1 201 ? 19.616 25.767 19.322 1.00 22.67 279 THR E C 1
ATOM 25627 O O . THR E 1 201 ? 20.711 26.341 19.431 1.00 32.25 279 THR E O 1
ATOM 25638 N N . CYS E 1 202 ? 19.011 25.158 20.332 1.00 19.93 280 CYS E N 1
ATOM 25639 C CA . CYS E 1 202 ? 19.397 25.352 21.726 1.00 20.99 280 CYS E CA 1
ATOM 25640 C C . CYS E 1 202 ? 19.595 24.034 22.461 1.00 31.58 280 CYS E C 1
ATOM 25641 O O . CYS E 1 202 ? 19.095 22.995 22.027 1.00 23.44 280 CYS E O 1
ATOM 25648 N N . TYR E 1 203 ? 20.338 24.101 23.565 1.00 25.49 281 TYR E N 1
ATOM 25649 C CA . TYR E 1 203 ? 20.411 23.025 24.546 1.00 25.23 281 TYR E CA 1
ATOM 25650 C C . TYR E 1 203 ? 20.556 23.664 25.908 1.00 33.65 281 TYR E C 1
ATOM 25651 O O . TYR E 1 203 ? 20.790 24.871 26.004 1.00 31.24 281 TYR E O 1
ATOM 25669 N N . THR E 1 204 ? 20.434 22.870 26.964 1.00 28.93 282 THR E N 1
ATOM 25670 C CA . THR E 1 204 ? 20.603 23.401 28.306 1.00 25.47 282 THR E CA 1
ATOM 25671 C C . THR E 1 204 ? 21.612 22.590 29.116 1.00 37.75 282 THR E C 1
ATOM 25672 O O . THR E 1 204 ? 21.738 21.380 28.956 1.00 32.86 282 THR E O 1
ATOM 25683 N N . ILE E 1 205 ? 22.350 23.277 29.973 1.00 35.13 283 ILE E N 1
ATOM 25684 C CA . ILE E 1 205 ? 23.221 22.600 30.923 1.00 30.65 283 ILE E CA 1
ATOM 25685 C C . ILE E 1 205 ? 23.431 23.506 32.121 1.00 45.04 283 ILE E C 1
ATOM 25686 O O . ILE E 1 205 ? 23.680 24.705 31.964 1.00 42.23 283 ILE E O 1
ATOM 25702 N N . ASN E 1 206 ? 23.307 22.912 33.307 1.00 62.40 284 ASN E N 1
ATOM 25703 C CA . ASN E 1 206 ? 23.296 23.627 34.585 1.00 75.83 284 ASN E CA 1
ATOM 25704 C C . ASN E 1 206 ? 22.662 25.017 34.538 1.00 67.01 284 ASN E C 1
ATOM 25705 O O . ASN E 1 206 ? 23.356 26.032 34.635 1.00 63.26 284 ASN E O 1
ATOM 25716 N N . ASN E 1 207 ? 21.339 25.052 34.390 1.00 54.34 285 ASN E N 1
ATOM 25717 C CA . ASN E 1 207 ? 20.570 26.284 34.588 1.00 66.84 285 ASN E CA 1
ATOM 25718 C C . ASN E 1 207 ? 20.803 27.375 33.536 1.00 61.70 285 ASN E C 1
ATOM 25719 O O . ASN E 1 207 ? 20.240 28.469 33.630 1.00 69.08 285 ASN E O 1
ATOM 25730 N N . LEU E 1 208 ? 21.630 27.068 32.542 1.00 43.72 286 LEU E N 1
ATOM 25731 C CA . LEU E 1 208 ? 21.851 27.939 31.408 1.00 41.95 286 LEU E CA 1
ATOM 25732 C C . LEU E 1 208 ? 21.245 27.351 30.132 1.00 41.18 286 LEU E C 1
ATOM 25733 O O . LEU E 1 208 ? 21.191 26.129 29.944 1.00 34.39 286 LEU E O 1
ATOM 25749 N N .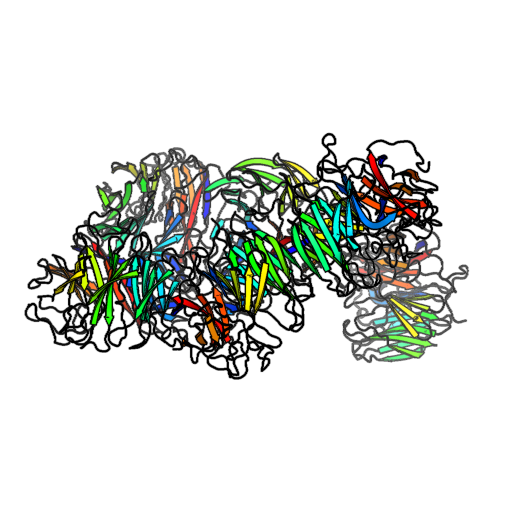 ILE E 1 209 ? 20.786 28.242 29.263 1.00 25.57 287 ILE E N 1
ATOM 25750 C CA . ILE E 1 209 ? 20.352 27.874 27.935 1.00 23.47 287 ILE E CA 1
ATOM 25751 C C . ILE E 1 209 ? 21.337 28.473 26.934 1.00 30.23 287 ILE E C 1
ATOM 25752 O O . ILE E 1 209 ? 21.725 29.629 27.052 1.00 26.46 287 ILE E O 1
ATOM 25768 N N . LYS E 1 210 ? 21.781 27.670 25.979 1.00 23.29 288 LYS E N 1
ATOM 25769 C CA . LYS E 1 210 ? 22.688 28.146 24.958 1.00 31.14 288 LYS E CA 1
ATOM 25770 C C . LYS E 1 210 ? 22.098 27.855 23.593 1.00 30.38 288 LYS E C 1
ATOM 25771 O O . LYS E 1 210 ? 21.701 26.729 23.327 1.00 29.19 288 LYS E O 1
ATOM 25790 N N . CYS E 1 211 ? 22.027 28.877 22.743 1.00 26.51 289 CYS E N 1
ATOM 25791 C CA . CYS E 1 211 ? 21.492 28.734 21.392 1.00 21.53 289 CYS E CA 1
ATOM 25792 C C . CYS E 1 211 ? 22.458 29.260 20.330 1.00 25.99 289 CYS E C 1
ATOM 25793 O O . CYS E 1 211 ? 23.172 30.245 20.538 1.00 29.16 289 CYS E O 1
ATOM 25800 N N . THR E 1 212 ? 22.455 28.584 19.190 1.00 23.33 290 THR E N 1
ATOM 25801 C CA . THR E 1 212 ? 23.125 29.041 17.988 1.00 21.84 290 THR E CA 1
ATOM 25802 C C . THR E 1 212 ? 22.086 29.577 17.013 1.00 30.81 290 THR E C 1
ATOM 25803 O O . THR E 1 212 ? 21.048 28.946 16.786 1.00 31.96 290 THR E O 1
ATOM 25814 N N . GLY E 1 213 ? 22.372 30.747 16.446 1.00 22.32 291 GLY E N 1
ATOM 25815 C CA . GLY E 1 213 ? 21.495 31.379 15.484 1.00 25.15 291 GLY E CA 1
ATOM 25816 C C . GLY E 1 213 ? 22.049 31.330 14.076 1.00 20.56 291 GLY E C 1
ATOM 25817 O O . GLY E 1 213 ? 23.175 30.894 13.839 1.00 30.36 291 GLY E O 1
ATOM 25821 N N . THR E 1 214 ? 21.223 31.759 13.137 1.00 22.66 292 THR E N 1
ATOM 25822 C CA . THR E 1 214 ? 21.627 31.936 11.769 1.00 27.37 292 THR E CA 1
ATOM 25823 C C . THR E 1 214 ? 21.317 33.375 11.411 1.00 36.94 292 THR E C 1
ATOM 25824 O O . THR E 1 214 ? 20.161 33.810 11.494 1.00 26.62 292 THR E O 1
ATOM 25835 N N . ASN E 1 215 ? 22.351 34.122 11.047 1.00 31.55 293 ASN E N 1
ATOM 25836 C CA . ASN E 1 215 ? 22.166 35.497 10.622 1.00 26.71 293 ASN E CA 1
ATOM 25837 C C . ASN E 1 215 ? 21.931 35.489 9.126 1.00 29.40 293 ASN E C 1
ATOM 25838 O O . ASN E 1 215 ? 22.832 35.180 8.360 1.00 31.69 293 ASN E O 1
ATOM 25849 N N . LEU E 1 216 ? 20.700 35.781 8.712 1.00 27.43 294 LEU E N 1
ATOM 25850 C CA . LEU E 1 216 ? 20.336 35.728 7.301 1.00 27.64 294 LEU E CA 1
ATOM 25851 C C . LEU E 1 216 ? 20.667 37.034 6.586 1.00 30.49 294 LEU E C 1
ATOM 25852 O O . LEU E 1 216 ? 20.461 37.163 5.375 1.00 30.45 294 LEU E O 1
ATOM 25868 N N . TRP E 1 217 ? 21.185 37.991 7.341 1.00 23.88 295 TRP E N 1
ATOM 25869 C CA . TRP E 1 217 ? 21.290 39.366 6.866 1.00 36.20 295 TRP E CA 1
ATOM 25870 C C . TRP E 1 217 ? 22.714 39.726 6.444 1.00 33.51 295 TRP E C 1
ATOM 25871 O O . TRP E 1 217 ? 22.962 40.066 5.284 1.00 39.11 295 TRP E O 1
ATOM 25892 N N . ASN E 1 218 ? 23.642 39.620 7.390 1.00 35.33 296 ASN E N 1
ATOM 25893 C CA . ASN E 1 218 ? 24.954 40.231 7.244 1.00 36.53 296 ASN E CA 1
ATOM 25894 C C . ASN E 1 218 ? 26.044 39.535 8.044 1.00 35.05 296 ASN E C 1
ATOM 25895 O O . ASN E 1 218 ? 26.963 40.184 8.537 1.00 39.44 296 ASN E O 1
ATOM 25906 N N . ASP E 1 219 ? 25.957 38.217 8.172 1.00 31.21 297 ASP E N 1
ATOM 25907 C CA . ASP E 1 219 ? 27.015 37.469 8.827 1.00 29.26 297 ASP E CA 1
ATOM 25908 C C . ASP E 1 219 ? 27.069 36.022 8.322 1.00 26.46 297 ASP E C 1
ATOM 25909 O O . ASP E 1 219 ? 26.040 35.342 8.205 1.00 37.43 297 ASP E O 1
ATOM 25918 N N . ALA E 1 220 ? 28.280 35.569 8.011 1.00 29.94 298 ALA E N 1
ATOM 25919 C CA . ALA E 1 220 ? 28.527 34.179 7.634 1.00 32.60 298 ALA E CA 1
ATOM 25920 C C . ALA E 1 220 ? 29.063 33.399 8.822 1.00 28.39 298 ALA E C 1
ATOM 25921 O O . ALA E 1 220 ? 29.155 32.168 8.777 1.00 34.13 298 ALA E O 1
ATOM 25928 N N . LYS E 1 221 ? 29.398 34.110 9.895 1.00 31.37 299 LYS E N 1
ATOM 25929 C CA . LYS E 1 221 ? 29.569 33.476 11.199 1.00 25.29 299 LYS E CA 1
ATOM 25930 C C . LYS E 1 221 ? 28.199 33.342 11.868 1.00 28.42 299 LYS E C 1
ATOM 25931 O O . LYS E 1 221 ? 27.271 34.069 11.524 1.00 31.67 299 LYS E O 1
ATOM 25950 N N . ARG E 1 222 ? 28.074 32.427 12.823 1.00 26.91 300 ARG E N 1
ATOM 25951 C CA . ARG E 1 222 ? 26.792 32.221 13.495 1.00 29.50 300 ARG E CA 1
ATOM 25952 C C . ARG E 1 222 ? 26.791 32.961 14.817 1.00 26.06 300 ARG E C 1
ATOM 25953 O O . ARG E 1 222 ? 27.645 32.711 15.653 1.00 26.90 300 ARG E O 1
ATOM 25974 N N . PRO E 1 223 ? 25.809 33.847 15.029 1.00 26.26 301 PRO E N 1
ATOM 25975 C CA . PRO E 1 223 ? 25.689 34.445 16.362 1.00 26.85 301 PRO E CA 1
ATOM 25976 C C . PRO E 1 223 ? 25.289 33.417 17.418 1.00 31.56 301 PRO E C 1
ATOM 25977 O O . PRO E 1 223 ? 24.598 32.445 17.112 1.00 26.93 301 PRO E O 1
ATOM 25988 N N . LEU E 1 224 ? 25.718 33.647 18.653 1.00 21.69 302 LEU E N 1
ATOM 25989 C CA . LEU E 1 224 ? 25.444 32.750 19.766 1.00 23.79 302 LEU E CA 1
ATOM 25990 C C . LEU E 1 224 ? 24.691 33.492 20.850 1.00 29.00 302 LEU E C 1
ATOM 25991 O O . LEU E 1 224 ? 24.919 34.676 21.076 1.00 27.83 302 LEU E O 1
ATOM 26007 N N . LEU E 1 225 ? 23.796 32.786 21.527 1.00 24.93 303 LEU E N 1
ATOM 26008 C CA . LEU E 1 225 ? 23.026 33.362 22.615 1.00 22.96 303 LEU E CA 1
ATOM 26009 C C . LEU E 1 225 ? 23.218 32.501 23.847 1.00 28.33 303 LEU E C 1
ATOM 26010 O O . LEU E 1 225 ? 23.218 31.273 23.756 1.00 31.15 303 LEU E O 1
ATOM 26026 N N . ARG E 1 226 ? 23.438 33.147 24.988 1.00 25.12 304 ARG E N 1
ATOM 26027 C CA . ARG E 1 226 ? 23.505 32.461 26.276 1.00 21.78 304 ARG E CA 1
ATOM 26028 C C . ARG E 1 226 ? 22.550 33.134 27.234 1.00 26.43 304 ARG E C 1
ATOM 26029 O O . ARG E 1 226 ? 22.583 34.362 27.388 1.00 30.07 304 ARG E O 1
ATOM 26050 N N . PHE E 1 227 ? 21.678 32.370 27.875 1.00 26.23 305 PHE E N 1
ATOM 26051 C CA . PHE E 1 227 ? 20.770 32.993 28.839 1.00 23.60 305 PHE E CA 1
ATOM 26052 C C . PHE E 1 227 ? 20.409 32.096 30.011 1.00 26.71 305 PHE E C 1
ATOM 26053 O O . PHE E 1 227 ? 20.592 30.875 29.955 1.00 32.28 305 PHE E O 1
ATOM 26070 N N . THR E 1 228 ? 19.928 32.719 31.081 1.00 33.57 306 THR E N 1
ATOM 26071 C CA . THR E 1 228 ? 19.551 32.005 32.297 1.00 30.47 306 THR E CA 1
ATOM 26072 C C . THR E 1 228 ? 18.048 31.908 32.387 1.00 27.82 306 THR E C 1
ATOM 26073 O O . THR E 1 228 ? 17.338 32.510 31.585 1.00 32.84 306 THR E O 1
ATOM 26084 N N . LYS E 1 229 ? 17.561 31.180 33.389 1.00 32.07 307 LYS E N 1
ATOM 26085 C CA . LYS E 1 229 ? 16.122 31.047 33.618 1.00 29.72 307 LYS E CA 1
ATOM 26086 C C . LYS E 1 229 ? 15.509 32.396 33.916 1.00 39.03 307 LYS E C 1
ATOM 26087 O O . LYS E 1 229 ? 14.324 32.612 33.675 1.00 45.75 307 LYS E O 1
ATOM 26106 N N . GLU E 1 230 ? 16.316 33.292 34.476 1.00 30.81 309 GLU E N 1
ATOM 26107 C CA . GLU E 1 230 ? 15.850 34.636 34.808 1.00 35.93 309 GLU E CA 1
ATOM 26108 C C . GLU E 1 230 ? 15.859 35.559 33.590 1.00 33.25 309 GLU E C 1
ATOM 26109 O O . GLU E 1 230 ? 15.447 36.705 33.677 1.00 32.57 309 GLU E O 1
ATOM 26121 N N . LEU E 1 231 ? 16.325 35.044 32.457 1.00 29.96 310 LEU E N 1
ATOM 26122 C CA . LEU E 1 231 ? 16.335 35.790 31.207 1.00 32.62 310 LEU E CA 1
ATOM 26123 C C . LEU E 1 231 ? 17.396 36.910 31.159 1.00 31.22 310 LEU E C 1
ATOM 26124 O O . LEU E 1 231 ? 17.308 37.813 30.332 1.00 35.09 310 LEU E O 1
ATOM 26140 N N . ASN E 1 232 ? 18.409 36.845 32.022 1.00 29.91 311 ASN E N 1
ATOM 26141 C CA . ASN E 1 232 ? 19.645 37.583 31.751 1.00 33.55 311 ASN E CA 1
ATOM 26142 C C . ASN E 1 232 ? 20.324 36.895 30.573 1.00 27.50 311 ASN E C 1
ATOM 26143 O O . ASN E 1 232 ? 20.248 35.675 30.451 1.00 30.14 311 ASN E O 1
ATOM 26154 N N . TYR E 1 233 ? 20.977 37.654 29.703 1.00 24.61 312 TYR E N 1
ATOM 26155 C CA . TYR E 1 233 ? 21.524 37.063 28.497 1.00 29.50 312 TYR E CA 1
ATOM 26156 C C . TYR E 1 233 ? 22.720 37.824 27.945 1.00 40.93 312 TYR E C 1
ATOM 26157 O O . TYR E 1 233 ? 22.929 39.002 28.245 1.00 31.35 312 TYR E O 1
ATOM 26175 N N . GLN E 1 234 ? 23.516 37.117 27.151 1.00 32.70 313 GLN E N 1
ATOM 26176 C CA . GLN E 1 234 ? 24.479 37.752 26.274 1.00 34.06 313 GLN E CA 1
ATOM 26177 C C . GLN E 1 234 ? 24.438 37.110 24.898 1.00 35.47 313 GLN E C 1
ATOM 26178 O O . GLN E 1 234 ? 24.208 35.902 24.750 1.00 32.17 313 GLN E O 1
ATOM 26192 N N . ILE E 1 235 ? 24.637 37.944 23.893 1.00 26.94 314 ILE E N 1
ATOM 26193 C CA . ILE E 1 235 ? 24.841 37.484 22.538 1.00 32.09 314 ILE E CA 1
ATOM 26194 C C . ILE E 1 235 ? 26.312 37.705 22.208 1.00 38.38 314 ILE E C 1
ATOM 26195 O O . ILE E 1 235 ? 26.849 38.793 22.418 1.00 40.56 314 ILE E O 1
ATOM 26211 N N . VAL E 1 236 ? 26.947 36.662 21.690 1.00 30.28 315 VAL E N 1
ATOM 26212 C CA . VAL E 1 236 ? 28.390 36.640 21.471 1.00 37.14 315 VAL E CA 1
ATOM 26213 C C . VAL E 1 236 ? 28.706 36.217 20.037 1.00 44.24 315 VAL E C 1
ATOM 26214 O O . VAL E 1 236 ? 27.897 35.565 19.378 1.00 35.97 315 VAL E O 1
ATOM 26227 N N . GLU E 1 237 ? 29.881 36.604 19.556 1.00 30.90 316 GLU E N 1
ATOM 26228 C CA . GLU E 1 237 ? 30.287 36.298 18.197 1.00 29.94 316 GLU E CA 1
ATOM 26229 C C . GLU E 1 237 ? 31.458 35.319 18.260 1.00 33.65 316 GLU E C 1
ATOM 26230 O O . GLU E 1 237 ? 32.320 35.435 19.124 1.00 39.79 316 GLU E O 1
ATOM 26242 N N . PRO E 1 238 ? 31.469 34.317 17.375 1.00 31.52 317 PRO E N 1
ATOM 26243 C CA . PRO E 1 238 ? 32.645 33.442 17.366 1.00 31.05 317 PRO E CA 1
ATOM 26244 C C . PRO E 1 238 ? 33.914 34.259 17.050 1.00 28.74 317 PRO E C 1
ATOM 26245 O O . PRO E 1 238 ? 33.873 35.157 16.197 1.00 37.00 317 PRO E O 1
ATOM 26256 N N . CYS E 1 239 ? 35.006 33.967 17.749 1.00 36.73 318 CYS E N 1
ATOM 26257 C CA . CYS E 1 239 ? 36.241 34.730 17.577 1.00 43.87 318 CYS E CA 1
ATOM 26258 C C . CYS E 1 239 ? 37.291 34.014 16.720 1.00 46.43 318 CYS E C 1
ATOM 26259 O O . CYS E 1 239 ? 38.424 34.483 16.605 1.00 37.93 318 CYS E O 1
ATOM 26266 N N . ASN E 1 240 ? 36.923 32.897 16.097 1.00 31.85 319 ASN E N 1
ATOM 26267 C CA . ASN E 1 240 ? 37.851 32.227 15.193 1.00 24.65 319 ASN E CA 1
ATOM 26268 C C . ASN E 1 240 ? 37.764 32.891 13.837 1.00 30.71 319 ASN E C 1
ATOM 26269 O O . ASN E 1 240 ? 37.189 33.980 13.719 1.00 36.47 319 ASN E O 1
ATOM 26280 N N . GLY E 1 241 ? 38.369 32.279 12.826 1.00 43.71 320 GLY E N 1
ATOM 26281 C CA . GLY E 1 241 ? 38.370 32.859 11.496 1.00 36.90 320 GLY E CA 1
ATOM 26282 C C . GLY E 1 241 ? 37.721 31.945 10.478 1.00 45.27 320 GLY E C 1
ATOM 26283 O O . GLY E 1 241 ? 37.885 32.131 9.265 1.00 39.14 320 GLY E O 1
ATOM 26287 N N . ALA E 1 242 ? 36.983 30.954 10.973 1.00 36.24 321 ALA E N 1
ATOM 26288 C CA . ALA E 1 242 ? 36.315 29.986 10.105 1.00 39.79 321 ALA E CA 1
ATOM 26289 C C . ALA E 1 242 ? 34.792 30.053 10.254 1.00 38.86 321 ALA E C 1
ATOM 26290 O O . ALA E 1 242 ? 34.216 29.393 11.117 1.00 31.54 321 ALA E O 1
ATOM 26297 N N . PRO E 1 243 ? 34.135 30.852 9.408 1.00 35.25 322 PRO E N 1
ATOM 26298 C CA . PRO E 1 243 ? 32.673 30.958 9.451 1.00 33.55 322 PRO E CA 1
ATOM 26299 C C . PRO E 1 243 ? 32.009 29.610 9.164 1.00 42.00 322 PRO E C 1
ATOM 26300 O O . PRO E 1 243 ? 32.555 28.823 8.378 1.00 35.88 322 PRO E O 1
ATOM 26311 N N . THR E 1 244 ? 30.858 29.348 9.790 1.00 40.53 323 THR E N 1
ATOM 26312 C CA . THR E 1 244 ? 30.204 28.042 9.666 1.00 42.32 323 THR E CA 1
ATOM 26313 C C . THR E 1 244 ? 28.805 28.073 9.045 1.00 36.62 323 THR E C 1
ATOM 26314 O O . THR E 1 244 ? 28.199 27.028 8.868 1.00 32.89 323 THR E O 1
ATOM 26325 N N . ASP E 1 245 ? 28.301 29.257 8.718 1.00 27.59 324 ASP E N 1
ATOM 26326 C CA . ASP E 1 245 ? 27.055 29.374 7.973 1.00 31.45 324 ASP E CA 1
ATOM 26327 C C . ASP E 1 245 ? 27.284 28.960 6.513 1.00 35.98 324 ASP E C 1
ATOM 26328 O O . ASP E 1 245 ? 28.426 28.795 6.072 1.00 35.13 324 ASP E O 1
ATOM 26337 N N . PHE E 1 246 ? 26.201 28.765 5.771 1.00 30.07 325 PHE E N 1
ATOM 26338 C CA . PHE E 1 246 ? 26.288 28.597 4.328 1.00 34.19 325 PHE E CA 1
ATOM 26339 C C . PHE E 1 246 ? 25.145 29.366 3.683 1.00 38.60 325 PHE E C 1
ATOM 26340 O O . PHE E 1 246 ? 23.979 29.098 3.977 1.00 35.41 325 PHE E O 1
ATOM 26357 N N . PRO E 1 247 ? 25.468 30.299 2.770 1.00 42.64 326 PRO E N 1
ATOM 26358 C CA . PRO E 1 247 ? 26.805 30.525 2.210 1.00 32.85 326 PRO E CA 1
ATOM 26359 C C . PRO E 1 247 ? 27.778 31.206 3.159 1.00 41.51 326 PRO E C 1
ATOM 26360 O O . PRO E 1 247 ? 27.393 31.686 4.221 1.00 35.61 326 PRO E O 1
ATOM 26371 N N . ARG E 1 248 ? 29.048 31.219 2.763 1.00 34.00 327 ARG E N 1
ATOM 26372 C CA . ARG E 1 248 ? 30.092 31.904 3.497 1.00 33.80 327 ARG E CA 1
ATOM 26373 C C . ARG E 1 248 ? 31.265 32.168 2.563 1.00 40.26 327 ARG E C 1
ATOM 26374 O O . ARG E 1 248 ? 31.288 31.693 1.427 1.00 36.18 327 ARG E O 1
ATOM 26395 N N . GLY E 1 249 ? 32.234 32.927 3.057 1.00 42.72 328 GLY E N 1
ATOM 26396 C CA . GLY E 1 249 ? 33.480 33.131 2.346 1.00 38.30 328 GLY E CA 1
ATOM 26397 C C . GLY E 1 249 ? 34.495 32.137 2.856 1.00 40.40 328 GLY E C 1
ATOM 26398 O O . GLY E 1 249 ? 34.137 31.172 3.544 1.00 41.84 328 GLY E O 1
ATOM 26402 N N . GLY E 1 250 ? 35.764 32.365 2.523 1.00 42.63 329 GLY E N 1
ATOM 26403 C CA . GLY E 1 250 ? 36.833 31.484 2.955 1.00 43.78 329 GLY E CA 1
ATOM 26404 C C . GLY E 1 250 ? 37.382 31.893 4.308 1.00 40.32 329 GLY E C 1
ATOM 26405 O O . GLY E 1 250 ? 36.891 32.842 4.928 1.00 45.42 329 GLY E O 1
ATOM 26409 N N . LEU E 1 251 ? 38.398 31.167 4.760 1.00 47.40 330 LEU E N 1
ATOM 26410 C CA . LEU E 1 251 ? 39.014 31.402 6.058 1.00 50.05 330 LEU E CA 1
ATOM 26411 C C . LEU E 1 251 ? 39.661 32.769 6.113 1.00 53.02 330 LEU E C 1
ATOM 26412 O O . LEU E 1 251 ? 40.264 33.221 5.138 1.00 58.26 330 LEU E O 1
ATOM 26428 N N . THR E 1 252 ? 39.522 33.425 7.259 1.00 42.55 333 THR E N 1
ATOM 26429 C CA . THR E 1 252 ? 40.227 34.669 7.527 1.00 48.57 333 THR E CA 1
ATOM 26430 C C . THR E 1 252 ? 40.969 34.565 8.844 1.00 39.95 333 THR E C 1
ATOM 26431 O O . THR E 1 252 ? 40.906 33.547 9.532 1.00 32.07 333 THR E O 1
ATOM 26442 N N . THR E 1 253 ? 41.678 35.637 9.168 1.00 37.17 334 THR E N 1
ATOM 26443 C CA . THR E 1 253 ? 42.368 35.776 10.437 1.00 38.13 334 THR E CA 1
ATOM 26444 C C . THR E 1 253 ? 41.361 35.867 11.579 1.00 36.27 334 THR E C 1
ATOM 26445 O O . THR E 1 253 ? 40.377 36.601 11.488 1.00 40.45 334 THR E O 1
ATOM 26456 N N . PRO E 1 254 ? 41.608 35.115 12.658 1.00 39.19 335 PRO E N 1
ATOM 26457 C CA . PRO E 1 254 ? 40.761 35.142 13.845 1.00 37.73 335 PRO E CA 1
ATOM 26458 C C . PRO E 1 254 ? 40.499 36.546 14.368 1.00 47.35 335 PRO E C 1
ATOM 26459 O O . PRO E 1 254 ? 41.417 37.349 14.536 1.00 44.57 335 PRO E O 1
ATOM 26470 N N . SER E 1 255 ? 39.231 36.830 14.624 1.00 43.78 336 SER E N 1
ATOM 26471 C CA . SER E 1 255 ? 38.832 38.033 15.342 1.00 44.16 336 SER E CA 1
ATOM 26472 C C . SER E 1 255 ? 37.413 37.815 15.835 1.00 46.19 336 SER E C 1
ATOM 26473 O O . SER E 1 255 ? 36.748 36.875 15.407 1.00 37.94 336 SER E O 1
ATOM 26481 N N . CYS E 1 256 ? 36.958 38.672 16.740 1.00 42.31 337 CYS E N 1
ATOM 26482 C CA . CYS E 1 256 ? 35.588 38.603 17.240 1.00 42.76 337 CYS E CA 1
ATOM 26483 C C . CYS E 1 256 ? 34.653 39.411 16.355 1.00 44.51 337 CYS E C 1
ATOM 26484 O O . CYS E 1 256 ? 33.518 39.692 16.725 1.00 48.15 337 CYS E O 1
ATOM 26491 N N . LYS E 1 257 ? 35.125 39.770 15.170 1.00 38.75 339 LYS E N 1
ATOM 26492 C CA . LYS E 1 257 ? 34.292 40.507 14.237 1.00 34.33 339 LYS E CA 1
ATOM 26493 C C . LYS E 1 257 ? 33.465 39.583 13.343 1.00 41.52 339 LYS E C 1
ATOM 26494 O O . LYS E 1 257 ? 33.830 38.429 13.098 1.00 39.52 339 LYS E O 1
ATOM 26513 N N . MET E 1 258 ? 32.342 40.111 12.871 1.00 37.69 340 MET E N 1
ATOM 26514 C CA . MET E 1 258 ? 31.458 39.394 11.969 1.00 39.76 340 MET E CA 1
ATOM 26515 C C . MET E 1 258 ? 32.162 39.136 10.640 1.00 44.48 340 MET E C 1
ATOM 26516 O O . MET E 1 258 ? 33.005 39.917 10.213 1.00 38.89 340 MET E O 1
ATOM 26530 N N . ALA E 1 259 ? 31.813 38.032 9.995 1.00 42.05 341 ALA E N 1
ATOM 26531 C CA . ALA E 1 259 ? 32.292 37.736 8.654 1.00 35.25 341 ALA E CA 1
ATOM 26532 C C . ALA E 1 259 ? 31.229 38.161 7.656 1.00 46.05 341 ALA E C 1
ATOM 26533 O O . ALA E 1 259 ? 30.272 37.427 7.396 1.00 40.87 341 ALA E O 1
ATOM 26540 N N . GLN E 1 260 ? 31.386 39.348 7.091 1.00 33.86 342 GLN E N 1
ATOM 26541 C CA . GLN E 1 260 ? 30.310 39.930 6.309 1.00 37.32 342 GLN E CA 1
ATOM 26542 C C . GLN E 1 260 ? 30.346 39.482 4.853 1.00 35.08 342 GLN E C 1
ATOM 26543 O O . GLN E 1 260 ? 29.392 39.694 4.103 1.00 42.96 342 GLN E O 1
ATOM 26557 N N . GLU E 1 261 ? 31.444 38.835 4.471 1.00 35.35 343 GLU E N 1
ATOM 26558 C CA . GLU E 1 261 ? 31.578 38.238 3.145 1.00 45.49 343 GLU E CA 1
ATOM 26559 C C . GLU E 1 261 ? 30.527 37.142 2.972 1.00 47.04 343 GLU E C 1
ATOM 26560 O O . GLU E 1 261 ? 30.516 36.165 3.725 1.00 33.75 343 GLU E O 1
ATOM 26572 N N . LYS E 1 262 ? 29.652 37.300 1.983 1.00 38.79 344 LYS E N 1
ATOM 26573 C CA . LYS E 1 262 ? 28.564 36.350 1.764 1.00 45.69 344 LYS E CA 1
ATOM 26574 C C . LYS E 1 262 ? 27.814 36.083 3.067 1.00 44.79 344 LYS E C 1
ATOM 26575 O O . LYS E 1 262 ? 27.529 34.935 3.421 1.00 34.88 344 LYS E O 1
ATOM 26594 N N . GLY E 1 263 ? 27.508 37.161 3.781 1.00 37.30 345 GLY E N 1
ATOM 26595 C CA . GLY E 1 263 ? 26.769 37.080 5.023 1.00 30.70 345 GLY E CA 1
ATOM 26596 C C . GLY E 1 263 ? 25.270 36.975 4.799 1.00 29.56 345 GLY E C 1
ATOM 26597 O O . GLY E 1 263 ? 24.554 36.478 5.655 1.00 34.98 345 GLY E O 1
ATOM 26601 N N . GLU E 1 264 ? 24.790 37.422 3.645 1.00 31.21 346 GLU E N 1
ATOM 26602 C CA . GLU E 1 264 ? 23.367 37.354 3.360 1.00 42.41 346 GLU E CA 1
ATOM 26603 C C . GLU E 1 264 ? 22.934 35.906 3.101 1.00 43.62 346 GLU E C 1
ATOM 26604 O O . GLU E 1 264 ? 23.632 35.130 2.437 1.00 32.27 346 GLU E O 1
ATOM 26616 N N . GLY E 1 265 ? 21.764 35.553 3.617 1.00 36.64 347 GLY E N 1
ATOM 26617 C CA . GLY E 1 265 ? 21.283 34.193 3.529 1.00 29.32 347 GLY E CA 1
ATOM 26618 C C . GLY E 1 265 ? 21.931 33.327 4.595 1.00 34.17 347 GLY E C 1
ATOM 26619 O O . GLY E 1 265 ? 22.707 33.800 5.427 1.00 27.73 347 GLY E O 1
ATOM 26623 N N . GLY E 1 266 ? 21.611 32.040 4.579 1.00 36.42 348 GLY E N 1
ATOM 26624 C CA . GLY E 1 266 ? 22.118 31.152 5.604 1.00 31.38 348 GLY E CA 1
ATOM 26625 C C . GLY E 1 266 ? 21.247 29.921 5.734 1.00 32.47 348 GLY E C 1
ATOM 26626 O O . GLY E 1 266 ? 20.260 29.759 5.021 1.00 29.77 348 GLY E O 1
ATOM 26630 N N . ILE E 1 267 ? 21.618 29.052 6.658 1.00 27.26 349 ILE E N 1
ATOM 26631 C CA . ILE E 1 267 ? 20.892 27.810 6.873 1.00 29.00 349 ILE E CA 1
ATOM 26632 C C . ILE E 1 267 ? 21.054 27.443 8.336 1.00 28.49 349 ILE E C 1
ATOM 26633 O O . ILE E 1 267 ? 22.098 27.721 8.925 1.00 24.18 349 ILE E O 1
ATOM 26649 N N . GLN E 1 268 ? 20.005 26.870 8.938 1.00 26.86 350 GLN E N 1
ATOM 26650 C CA . GLN E 1 268 ? 20.031 26.513 10.354 1.00 25.94 350 GLN E CA 1
ATOM 26651 C C . GLN E 1 268 ? 21.249 25.644 10.647 1.00 25.72 350 GLN E C 1
ATOM 26652 O O . GLN E 1 268 ? 21.549 24.732 9.888 1.00 27.98 350 GLN E O 1
ATOM 26666 N N . GLY E 1 269 ? 21.934 25.923 11.754 1.00 22.14 351 GLY E N 1
ATOM 26667 C CA . GLY E 1 269 ? 23.124 25.187 12.131 1.00 26.98 351 GLY E CA 1
ATOM 26668 C C . GLY E 1 269 ? 23.481 25.463 13.576 1.00 26.08 351 GLY E C 1
ATOM 26669 O O . GLY E 1 269 ? 22.865 26.331 14.228 1.00 22.72 351 GLY E O 1
ATOM 26673 N N . PHE E 1 270 ? 24.469 24.726 14.080 1.00 27.53 352 PHE E N 1
ATOM 26674 C CA . PHE E 1 270 ? 24.768 24.721 15.512 1.00 23.80 352 PHE E CA 1
ATOM 26675 C C . PHE E 1 270 ? 26.260 24.796 15.841 1.00 30.07 352 PHE E C 1
ATOM 26676 O O . PHE E 1 270 ? 27.123 24.431 15.040 1.00 24.70 352 PHE E O 1
ATOM 26693 N N . ILE E 1 271 ? 26.529 25.257 17.051 1.00 29.96 353 ILE E N 1
ATOM 26694 C CA . ILE E 1 271 ? 27.873 25.332 17.590 1.00 31.92 353 ILE E CA 1
ATOM 26695 C C . ILE E 1 271 ? 27.713 24.929 19.032 1.00 21.46 353 ILE E C 1
ATOM 26696 O O . ILE E 1 271 ? 26.887 25.498 19.744 1.00 26.67 353 ILE E O 1
ATOM 26712 N N . LEU E 1 272 ? 28.460 23.917 19.450 1.00 25.84 354 LEU E N 1
ATOM 26713 C CA . LEU E 1 272 ? 28.437 23.500 20.841 1.00 26.86 354 LEU E CA 1
ATOM 26714 C C . LEU E 1 272 ? 29.336 24.463 21.631 1.00 32.84 354 LEU E C 1
ATOM 26715 O O . LEU E 1 272 ? 30.568 24.470 21.487 1.00 28.22 354 LEU E O 1
ATOM 26731 N N . ASP E 1 273 ? 28.691 25.275 22.452 1.00 29.62 355 ASP E N 1
ATOM 26732 C CA . ASP E 1 273 ? 29.313 26.430 23.101 1.00 37.41 355 ASP E CA 1
ATOM 26733 C C . ASP E 1 273 ? 29.790 26.034 24.493 1.00 31.55 355 ASP E C 1
ATOM 26734 O O . ASP E 1 273 ? 29.234 26.443 25.509 1.00 28.62 355 ASP E O 1
ATOM 26743 N N . GLU E 1 274 ? 30.829 25.205 24.506 1.00 34.61 356 GLU E N 1
ATOM 26744 C CA . GLU E 1 274 ? 31.442 24.715 25.733 1.00 30.19 356 GLU E CA 1
ATOM 26745 C C . GLU E 1 274 ? 32.962 24.868 25.618 1.00 35.25 356 GLU E C 1
ATOM 26746 O O . GLU E 1 274 ? 33.467 25.459 24.665 1.00 35.30 356 GLU E O 1
ATOM 26758 N N . LYS E 1 275 ? 33.679 24.337 26.600 1.00 38.02 357 LYS E N 1
ATOM 26759 C CA . LYS E 1 275 ? 35.131 24.215 26.520 1.00 38.64 357 LYS E CA 1
ATOM 26760 C C . LYS E 1 275 ? 35.476 22.766 26.777 1.00 30.91 357 LYS E C 1
ATOM 26761 O O . LYS E 1 275 ? 35.301 22.281 27.899 1.00 34.22 357 LYS E O 1
ATOM 26780 N N . PRO E 1 276 ? 35.917 22.043 25.741 1.00 31.16 359 PRO E N 1
ATOM 26781 C CA . PRO E 1 276 ? 36.095 22.413 24.337 1.00 39.01 359 PRO E CA 1
ATOM 26782 C C . PRO E 1 276 ? 34.784 22.733 23.619 1.00 37.84 359 PRO E C 1
ATOM 26783 O O . PRO E 1 276 ? 33.723 22.285 24.036 1.00 41.61 359 PRO E O 1
ATOM 26794 N N . ALA E 1 277 ? 34.881 23.499 22.541 1.00 32.16 360 ALA E N 1
ATOM 26795 C CA . ALA E 1 277 ? 33.732 23.823 21.721 1.00 33.69 360 ALA E CA 1
ATOM 26796 C C . ALA E 1 277 ? 33.790 22.991 20.463 1.00 37.15 360 ALA E C 1
ATOM 26797 O O . ALA E 1 277 ? 34.846 22.479 20.107 1.00 33.54 360 ALA E O 1
ATOM 26804 N N . TRP E 1 278 ? 32.655 22.866 19.782 1.00 38.52 361 TRP E N 1
ATOM 26805 C CA . TRP E 1 278 ? 32.615 22.190 18.499 1.00 21.20 361 TRP E CA 1
ATOM 26806 C C . TRP E 1 278 ? 31.865 23.030 17.504 1.00 29.13 361 TRP E C 1
ATOM 26807 O O . TRP E 1 278 ? 30.786 23.534 17.789 1.00 28.44 361 TRP E O 1
ATOM 26828 N N . THR E 1 279 ? 32.432 23.156 16.321 1.00 27.57 362 THR E N 1
ATOM 26829 C CA . THR E 1 279 ? 31.768 23.825 15.236 1.00 30.86 362 THR E CA 1
ATOM 26830 C C . THR E 1 279 ? 31.333 22.767 14.224 1.00 27.58 362 THR E C 1
ATOM 26831 O O . THR E 1 279 ? 31.791 21.622 14.266 1.00 30.68 362 THR E O 1
ATOM 26842 N N . SER E 1 280 ? 30.457 23.152 13.309 1.00 28.56 363 SER E N 1
ATOM 26843 C CA . SER E 1 280 ? 29.967 22.230 12.294 1.00 22.12 363 SER E CA 1
ATOM 26844 C C . SER E 1 280 ? 29.627 23.032 11.056 1.00 27.98 363 SER E C 1
ATOM 26845 O O . SER E 1 280 ? 29.058 24.132 11.155 1.00 27.38 363 SER E O 1
ATOM 26853 N N . LYS E 1 281 ? 29.982 22.491 9.895 1.00 25.07 364 LYS E N 1
ATOM 26854 C CA . LYS E 1 281 ? 29.781 23.190 8.638 1.00 34.94 364 LYS E CA 1
ATOM 26855 C C . LYS E 1 281 ? 29.931 22.256 7.448 1.00 34.28 364 LYS E C 1
ATOM 26856 O O . LYS E 1 281 ? 30.444 21.151 7.578 1.00 36.30 364 LYS E O 1
ATOM 26875 N N . THR E 1 282 ? 29.477 22.711 6.286 1.00 26.98 365 THR E N 1
ATOM 26876 C CA . THR E 1 282 ? 29.714 21.995 5.053 1.00 30.88 365 THR E CA 1
ATOM 26877 C C . THR E 1 282 ? 31.225 21.844 4.845 1.00 38.67 365 THR E C 1
ATOM 26878 O O . THR E 1 282 ? 32.012 22.669 5.330 1.00 32.78 365 THR E O 1
ATOM 26889 N N . LYS E 1 283 ? 31.628 20.788 4.137 1.00 44.72 366 LYS E N 1
ATOM 26890 C CA . LYS E 1 283 ? 33.050 20.516 3.914 1.00 45.98 366 LYS E CA 1
ATOM 26891 C C . LYS E 1 283 ? 33.789 21.747 3.393 1.00 51.36 366 LYS E C 1
ATOM 26892 O O . LYS E 1 283 ? 34.799 22.159 3.959 1.00 59.48 366 LYS E O 1
ATOM 26911 N N . ALA E 1 284 ? 33.280 22.326 2.311 1.00 62.33 367 ALA E N 1
ATOM 26912 C CA . ALA E 1 284 ? 33.848 23.548 1.754 1.00 68.62 367 ALA E CA 1
ATOM 26913 C C . ALA E 1 284 ? 32.755 24.568 1.451 1.00 63.85 367 ALA E C 1
ATOM 26914 O O . ALA E 1 284 ? 31.564 24.248 1.483 1.00 54.39 367 ALA E O 1
ATOM 26921 N N . GLU E 1 285 ? 33.180 25.790 1.140 1.00 45.30 368 GLU E N 1
ATOM 26922 C CA . GLU E 1 285 ? 32.274 26.925 0.982 1.00 43.78 368 GLU E CA 1
ATOM 26923 C C . GLU E 1 285 ? 31.627 26.985 -0.390 1.00 38.63 368 GLU E C 1
ATOM 26924 O O . GLU E 1 285 ? 30.694 27.759 -0.603 1.00 54.91 368 GLU E O 1
ATOM 26936 N N . SER E 1 286 ? 32.126 26.187 -1.324 1.00 47.76 369 SER E N 1
ATOM 26937 C CA . SER E 1 286 ? 31.638 26.237 -2.701 1.00 66.84 369 SER E CA 1
ATOM 26938 C C . SER E 1 286 ? 30.259 25.583 -2.851 1.00 62.36 369 SER E C 1
ATOM 26939 O O . SER E 1 286 ? 29.386 26.103 -3.547 1.00 62.34 369 SER E O 1
ATOM 26947 N N . SER E 1 287 ? 30.066 24.451 -2.185 1.00 44.89 370 SER E N 1
ATOM 26948 C CA . SER E 1 287 ? 28.821 23.713 -2.295 1.00 40.51 370 SER E CA 1
ATOM 26949 C C . SER E 1 287 ? 28.273 23.311 -0.925 1.00 42.87 370 SER E C 1
ATOM 26950 O O . SER E 1 287 ? 28.961 23.398 0.092 1.00 47.62 370 SER E O 1
ATOM 26958 N N . GLN E 1 288 ? 27.032 22.845 -0.910 1.00 45.94 371 GLN E N 1
ATOM 26959 C CA . GLN E 1 288 ? 26.405 22.398 0.326 1.00 53.41 371 GLN E CA 1
ATOM 26960 C C . GLN E 1 288 ? 26.634 20.912 0.546 1.00 49.22 371 GLN E C 1
ATOM 26961 O O . GLN E 1 288 ? 25.713 20.171 0.883 1.00 56.94 371 GLN E O 1
ATOM 26975 N N . ASN E 1 289 ? 27.866 20.469 0.353 1.00 42.99 372 ASN E N 1
ATOM 26976 C CA . ASN E 1 289 ? 28.166 19.050 0.468 1.00 46.39 372 ASN E CA 1
ATOM 26977 C C . ASN E 1 289 ? 29.121 18.776 1.612 1.00 36.61 372 ASN E C 1
ATOM 26978 O O . ASN E 1 289 ? 29.957 19.614 1.946 1.00 39.27 372 ASN E O 1
ATOM 26989 N N . GLY E 1 290 ? 28.979 17.603 2.219 1.00 31.33 373 GLY E N 1
ATOM 26990 C CA . GLY E 1 290 ? 29.811 17.215 3.344 1.00 30.63 373 GLY E CA 1
ATOM 26991 C C . GLY E 1 290 ? 29.344 17.829 4.649 1.00 33.58 373 GLY E C 1
ATOM 26992 O O . GLY E 1 290 ? 28.551 18.773 4.655 1.00 34.86 373 GLY E O 1
ATOM 26996 N N . PHE E 1 291 ? 29.821 17.270 5.757 1.00 35.73 374 PHE E N 1
ATOM 26997 C CA . PHE E 1 291 ? 29.605 17.851 7.073 1.00 33.65 374 PHE E CA 1
ATOM 26998 C C . PHE E 1 291 ? 30.834 17.563 7.931 1.00 40.83 374 PHE E C 1
ATOM 26999 O O . PHE E 1 291 ? 31.214 16.406 8.117 1.00 38.93 374 PHE E O 1
ATOM 27016 N N . VAL E 1 292 ? 31.452 18.625 8.444 1.00 38.41 375 VAL E N 1
ATOM 27017 C CA . VAL E 1 292 ? 32.707 18.516 9.188 1.00 35.87 375 VAL E CA 1
ATOM 27018 C C . VAL E 1 292 ? 32.559 19.038 10.617 1.00 34.43 375 VAL E C 1
ATOM 27019 O O . VAL E 1 292 ? 32.173 20.181 10.832 1.00 39.99 375 VAL E O 1
ATOM 27032 N N . LEU E 1 293 ? 32.852 18.185 11.589 1.00 30.03 376 LEU E N 1
ATOM 27033 C CA . LEU E 1 293 ? 32.825 18.565 12.995 1.00 22.04 376 LEU E CA 1
ATOM 27034 C C . LEU E 1 293 ? 34.241 18.871 13.497 1.00 35.61 376 LEU E C 1
ATOM 27035 O O . LEU E 1 293 ? 35.092 17.983 13.480 1.00 36.09 376 LEU E O 1
ATOM 27051 N N . GLU E 1 294 ? 34.484 20.107 13.949 1.00 36.43 377 GLU E N 1
ATOM 27052 C CA . GLU E 1 294 ? 35.806 20.518 14.463 1.00 31.88 377 GLU E CA 1
ATOM 27053 C C . GLU E 1 294 ? 35.777 20.952 15.931 1.00 35.22 377 GLU E C 1
ATOM 27054 O O . GLU E 1 294 ? 34.937 21.750 16.353 1.00 41.70 377 GLU E O 1
ATOM 27066 N N . GLN E 1 295 ? 36.710 20.414 16.707 1.00 27.50 378 GLN E N 1
ATOM 27067 C CA . GLN E 1 295 ? 36.815 20.712 18.132 1.00 35.49 378 GLN E CA 1
ATOM 27068 C C . GLN E 1 295 ? 37.829 21.836 18.408 1.00 43.47 378 GLN E C 1
ATOM 27069 O O . GLN E 1 295 ? 38.931 21.851 17.845 1.00 39.89 378 GLN E O 1
ATOM 27083 N N . ILE E 1 296 ? 37.450 22.758 19.290 1.00 47.26 379 ILE E N 1
ATOM 27084 C CA . ILE E 1 296 ? 38.274 23.912 19.645 1.00 40.94 379 ILE E CA 1
ATOM 27085 C C . ILE E 1 296 ? 38.442 23.951 21.165 1.00 37.49 379 ILE E C 1
ATOM 27086 O O . ILE E 1 296 ? 37.571 24.437 21.883 1.00 37.63 379 ILE E O 1
ATOM 27102 N N . PRO E 1 297 ? 39.562 23.419 21.670 1.00 34.21 380 PRO E N 1
ATOM 27103 C CA . PRO E 1 297 ? 39.710 23.220 23.120 1.00 35.83 380 PRO E CA 1
ATOM 27104 C C . PRO E 1 297 ? 39.505 24.482 23.971 1.00 32.38 380 PRO E C 1
ATOM 27105 O O . PRO E 1 297 ? 39.005 24.387 25.095 1.00 36.56 380 PRO E O 1
ATOM 27116 N N . ASN E 1 298 ? 39.878 25.645 23.447 1.00 37.93 381 ASN E N 1
ATOM 27117 C CA . ASN E 1 298 ? 39.777 26.873 24.233 1.00 44.72 381 ASN E CA 1
ATOM 27118 C C . ASN E 1 298 ? 38.452 27.620 24.109 1.00 49.10 381 ASN E C 1
ATOM 27119 O O . ASN E 1 298 ? 38.287 28.679 24.703 1.00 43.16 381 ASN E O 1
ATOM 27130 N N . GLY E 1 299 ? 37.509 27.081 23.344 1.00 42.76 382 GLY E N 1
ATOM 27131 C CA . GLY E 1 299 ? 36.177 27.657 23.307 1.00 40.85 382 GLY E CA 1
ATOM 27132 C C . GLY E 1 299 ? 35.968 28.565 22.121 1.00 39.19 382 GLY E C 1
ATOM 27133 O O . GLY E 1 299 ? 36.922 28.973 21.446 1.00 33.35 382 GLY E O 1
ATOM 27137 N N . ILE E 1 300 ? 34.709 28.902 21.867 1.00 32.35 383 ILE E N 1
ATOM 27138 C CA . ILE E 1 300 ? 34.362 29.577 20.631 1.00 32.73 383 ILE E CA 1
ATOM 27139 C C . ILE E 1 300 ? 34.775 31.050 20.630 1.00 31.46 383 ILE E C 1
ATOM 27140 O O . ILE E 1 300 ? 34.838 31.685 19.574 1.00 31.07 383 ILE E O 1
ATOM 27156 N N . GLU E 1 301 ? 35.065 31.598 21.803 1.00 30.48 384 GLU E N 1
ATOM 27157 C CA . GLU E 1 301 ? 35.536 32.984 21.877 1.00 46.79 384 GLU E CA 1
ATOM 27158 C C . GLU E 1 301 ? 37.069 33.100 21.773 1.00 47.49 384 GLU E C 1
ATOM 27159 O O . GLU E 1 301 ? 37.622 34.208 21.782 1.00 36.67 384 GLU E O 1
ATOM 27171 N N . SER E 1 302 ? 37.741 31.957 21.659 1.00 34.96 385 SER E N 1
ATOM 27172 C CA . SER E 1 302 ? 39.190 31.916 21.511 1.00 33.28 385 SER E CA 1
ATOM 27173 C C . SER E 1 302 ? 39.584 32.145 20.052 1.00 38.07 385 SER E C 1
ATOM 27174 O O . SER E 1 302 ? 38.742 32.481 19.207 1.00 38.54 385 SER E O 1
ATOM 27182 N N . GLU E 1 303 ? 40.867 31.969 19.751 1.00 43.21 387 GLU E N 1
ATOM 27183 C CA . GLU E 1 303 ? 41.339 32.195 18.392 1.00 39.90 387 GLU E CA 1
ATOM 27184 C C . GLU E 1 303 ? 40.916 31.052 17.461 1.00 33.81 387 GLU E C 1
ATOM 27185 O O . GLU E 1 303 ? 40.975 31.182 16.232 1.00 41.42 387 GLU E O 1
ATOM 27197 N N . GLY E 1 304 ? 40.497 29.934 18.042 1.00 37.85 388 GLY E N 1
ATOM 27198 C CA . GLY E 1 304 ? 39.797 28.914 17.276 1.00 49.16 388 GLY E CA 1
ATOM 27199 C C . GLY E 1 304 ? 40.648 27.756 16.791 1.00 48.67 388 GLY E C 1
ATOM 27200 O O . GLY E 1 304 ? 40.256 27.032 15.878 1.00 45.85 388 GLY E O 1
ATOM 27204 N N . THR E 1 305 ? 41.812 27.573 17.400 1.00 38.69 390 THR E N 1
ATOM 27205 C CA . THR E 1 305 ? 42.731 26.526 16.978 1.00 43.29 390 THR E CA 1
ATOM 27206 C C . THR E 1 305 ? 42.086 25.147 17.125 1.00 38.40 390 THR E C 1
ATOM 27207 O O . THR E 1 305 ? 41.653 24.754 18.209 1.00 33.26 390 THR E O 1
ATOM 27218 N N . VAL E 1 306 ? 42.037 24.415 16.021 1.00 43.94 391 VAL E N 1
ATOM 27219 C CA . VAL E 1 306 ? 41.306 23.151 15.963 1.00 39.23 391 VAL E CA 1
ATOM 27220 C C . VAL E 1 306 ? 42.184 21.961 16.338 1.00 41.30 391 VAL E C 1
ATOM 27221 O O . VAL E 1 306 ? 43.272 21.800 15.792 1.00 45.45 391 VAL E O 1
ATOM 27234 N N . SER E 1 307 ? 41.703 21.132 17.265 1.00 32.69 392 SER E N 1
ATOM 27235 C CA . SER E 1 307 ? 42.416 19.928 17.692 1.00 46.31 392 SER E CA 1
ATOM 27236 C C . SER E 1 307 ? 41.908 18.652 16.995 1.00 57.29 392 SER E C 1
ATOM 27237 O O . SER E 1 307 ? 42.667 17.973 16.311 1.00 64.44 392 SER E O 1
ATOM 27245 N N . LEU E 1 308 ? 40.633 18.322 17.182 1.00 50.81 393 LEU E N 1
ATOM 27246 C CA . LEU E 1 308 ? 40.023 17.180 16.496 1.00 47.38 393 LEU E CA 1
ATOM 27247 C C . LEU E 1 308 ? 39.177 17.639 15.313 1.00 44.95 393 LEU E C 1
ATOM 27248 O O . LEU E 1 308 ? 38.474 18.641 15.393 1.00 37.98 393 LEU E O 1
ATOM 27264 N N . SER E 1 309 ? 39.243 16.902 14.215 1.00 39.00 394 SER E N 1
ATOM 27265 C CA . SER E 1 309 ? 38.467 17.230 13.033 1.00 41.76 394 SER E CA 1
ATOM 27266 C C . SER E 1 309 ? 37.868 15.937 12.472 1.00 52.09 394 SER E C 1
ATOM 27267 O O . SER E 1 309 ? 38.594 14.988 12.202 1.00 48.52 394 SER E O 1
ATOM 27275 N N . TYR E 1 310 ? 36.546 15.891 12.317 1.00 41.11 395 TYR E N 1
ATOM 27276 C CA . TYR E 1 310 ? 35.889 14.722 11.732 1.00 33.89 395 TYR E CA 1
ATOM 27277 C C . TYR E 1 310 ? 35.086 15.095 10.499 1.00 38.47 395 TYR E C 1
ATOM 27278 O O . TYR E 1 310 ? 34.135 15.875 10.584 1.00 39.79 395 TYR E O 1
ATOM 27296 N N . GLU E 1 311 ? 35.457 14.528 9.358 1.00 41.91 396 GLU E N 1
ATOM 27297 C CA . GLU E 1 311 ? 34.689 14.718 8.138 1.00 38.40 396 GLU E CA 1
ATOM 27298 C C . GLU E 1 311 ? 33.631 13.619 8.046 1.00 49.48 396 GLU E C 1
ATOM 27299 O O . GLU E 1 311 ? 33.834 12.605 7.370 1.00 38.41 396 GLU E O 1
ATOM 27311 N N . LEU E 1 312 ? 32.511 13.831 8.742 1.00 39.43 397 LEU E N 1
ATOM 27312 C CA . LEU E 1 312 ? 31.424 12.850 8.827 1.00 35.66 397 LEU E CA 1
ATOM 27313 C C . LEU E 1 312 ? 30.800 12.518 7.470 1.00 36.77 397 LEU E C 1
ATOM 27314 O O . LEU E 1 312 ? 30.422 11.377 7.226 1.00 39.88 397 LEU E O 1
ATOM 27330 N N . PHE E 1 313 ? 30.678 13.524 6.608 1.00 31.82 398 PHE E N 1
ATOM 27331 C CA . PHE E 1 313 ? 30.247 13.336 5.231 1.00 38.52 398 PHE E CA 1
ATOM 27332 C C . PHE E 1 313 ? 31.167 14.168 4.337 1.00 48.58 398 PHE E C 1
ATOM 27333 O O . PHE E 1 313 ? 31.653 15.224 4.750 1.00 39.32 398 PHE E O 1
ATOM 27350 N N . SER E 1 314 ? 31.386 13.708 3.109 1.00 43.11 399 SER E N 1
ATOM 27351 C CA . SER E 1 314 ? 32.220 14.436 2.160 1.00 38.09 399 SER E CA 1
ATOM 27352 C C . SER E 1 314 ? 31.431 14.939 0.958 1.00 40.72 399 SER E C 1
ATOM 27353 O O . SER E 1 314 ? 31.434 16.132 0.657 1.00 47.73 399 SER E O 1
ATOM 27361 N N . ASN E 1 315 ? 30.768 14.023 0.261 1.00 43.90 401 ASN E N 1
ATOM 27362 C CA . ASN E 1 315 ? 30.050 14.360 -0.964 1.00 56.81 401 ASN E CA 1
ATOM 27363 C C . ASN E 1 315 ? 28.537 14.503 -0.786 1.00 49.03 401 ASN E C 1
ATOM 27364 O O . ASN E 1 315 ? 27.903 15.266 -1.507 1.00 40.71 401 ASN E O 1
ATOM 27375 N N . LYS E 1 316 ? 27.963 13.770 0.161 1.00 44.68 402 LYS E N 1
ATOM 27376 C CA . LYS E 1 316 ? 26.530 13.871 0.431 1.00 43.39 402 LYS E CA 1
ATOM 27377 C C . LYS E 1 316 ? 26.087 15.318 0.637 1.00 35.77 402 LYS E C 1
ATOM 27378 O O . LYS E 1 316 ? 26.665 16.058 1.434 1.00 38.01 402 LYS E O 1
ATOM 27397 N N . ARG E 1 317 ? 25.056 15.717 -0.093 1.00 41.29 403 ARG E N 1
ATOM 27398 C CA . ARG E 1 317 ? 24.454 17.023 0.101 1.00 44.72 403 ARG E CA 1
ATOM 27399 C C . ARG E 1 317 ? 23.797 17.048 1.483 1.00 38.84 403 ARG E C 1
ATOM 27400 O O . ARG E 1 317 ? 23.052 16.134 1.838 1.00 38.59 403 ARG E O 1
ATOM 27421 N N . THR E 1 318 ? 24.107 18.084 2.258 1.00 36.65 404 THR E N 1
ATOM 27422 C CA . THR E 1 318 ? 23.599 18.241 3.612 1.00 38.38 404 THR E CA 1
ATOM 27423 C C . THR E 1 318 ? 22.819 19.546 3.705 1.00 32.92 404 THR E C 1
ATOM 27424 O O . THR E 1 318 ? 22.956 20.419 2.842 1.00 38.92 404 THR E O 1
ATOM 27435 N N . GLY E 1 319 ? 22.003 19.674 4.748 1.00 35.55 405 GLY E N 1
ATOM 27436 C CA . GLY E 1 319 ? 21.168 20.851 4.925 1.00 29.73 405 GLY E CA 1
ATOM 27437 C C . GLY E 1 319 ? 21.194 21.387 6.344 1.00 23.47 405 GLY E C 1
ATOM 27438 O O . GLY E 1 319 ? 22.260 21.519 6.958 1.00 30.88 405 GLY E O 1
ATOM 27442 N N . ARG E 1 320 ? 20.003 21.681 6.864 1.00 24.71 406 ARG E N 1
ATOM 27443 C CA . ARG E 1 320 ? 19.813 22.175 8.230 1.00 30.60 406 ARG E CA 1
ATOM 27444 C C . ARG E 1 320 ? 20.355 21.192 9.252 1.00 25.90 406 ARG E C 1
ATOM 27445 O O . ARG E 1 320 ? 20.330 19.980 9.039 1.00 28.59 406 ARG E O 1
ATOM 27466 N N . SER E 1 321 ? 20.826 21.713 10.374 1.00 22.66 407 SER E N 1
ATOM 27467 C CA . SER E 1 321 ? 21.155 20.876 11.514 1.00 25.97 407 SER E CA 1
ATOM 27468 C C . SER E 1 321 ? 20.868 21.623 12.796 1.00 24.34 407 SER E C 1
ATOM 27469 O O . SER E 1 321 ? 20.819 22.854 12.812 1.00 23.83 407 SER E O 1
ATOM 27477 N N . GLY E 1 322 ? 20.734 20.890 13.888 1.00 20.30 408 GLY E N 1
ATOM 27478 C CA . GLY E 1 322 ? 20.509 21.507 15.179 1.00 23.24 408 GLY E CA 1
ATOM 27479 C C . GLY E 1 322 ? 20.585 20.497 16.304 1.00 23.21 408 GLY E C 1
ATOM 27480 O O . GLY E 1 322 ? 20.677 19.297 16.050 1.00 23.07 408 GLY E O 1
ATOM 27484 N N . PHE E 1 323 ? 20.512 20.980 17.543 1.00 20.10 409 PHE E N 1
ATOM 27485 C CA . PHE E 1 323 ? 20.636 20.127 18.733 1.00 25.02 409 PHE E CA 1
ATOM 27486 C C . PHE E 1 323 ? 19.360 19.404 19.156 1.00 25.59 409 PHE E C 1
ATOM 27487 O O . PHE E 1 323 ? 18.249 19.903 18.955 1.00 26.41 409 PHE E O 1
ATOM 27504 N N . PHE E 1 324 ? 19.538 18.246 19.792 1.00 27.49 410 PHE E N 1
ATOM 27505 C CA . PHE E 1 324 ? 18.537 17.704 20.717 1.00 28.81 410 PHE E CA 1
ATOM 27506 C C . PHE E 1 324 ? 19.237 16.993 21.880 1.00 26.63 410 PHE E C 1
ATOM 27507 O O . PHE E 1 324 ? 20.374 16.544 21.744 1.00 29.98 410 PHE E O 1
ATOM 27524 N N . GLN E 1 325 ? 18.579 16.940 23.035 1.00 27.10 411 GLN E N 1
ATOM 27525 C CA . GLN E 1 325 ? 19.147 16.286 24.210 1.00 28.51 411 GLN E CA 1
ATOM 27526 C C . GLN E 1 325 ? 18.325 15.061 24.613 1.00 36.18 411 GLN E C 1
ATOM 27527 O O . GLN E 1 325 ? 17.121 15.165 24.827 1.00 28.57 411 GLN E O 1
ATOM 27541 N N . PRO E 1 326 ? 18.983 13.893 24.729 1.00 33.57 412 PRO E N 1
ATOM 27542 C CA . PRO E 1 326 ? 18.350 12.732 25.362 1.00 31.43 412 PRO E CA 1
ATOM 27543 C C . PRO E 1 326 ? 17.934 13.099 26.783 1.00 27.24 412 PRO E C 1
ATOM 27544 O O . PRO E 1 326 ? 18.654 13.821 27.476 1.00 29.68 412 PRO E O 1
ATOM 27555 N N . LYS E 1 327 ? 16.778 12.632 27.228 1.00 30.00 413 LYS E N 1
ATOM 27556 C CA . LYS E 1 327 ? 16.265 13.101 28.505 1.00 33.80 413 LYS E CA 1
ATOM 27557 C C . LYS E 1 327 ? 16.024 11.979 29.505 1.00 28.04 413 LYS E C 1
ATOM 27558 O O . LYS E 1 327 ? 15.780 12.247 30.677 1.00 36.06 413 LYS E O 1
ATOM 27577 N N . GLY E 1 328 A 16.097 10.730 29.051 1.00 30.70 413 GLY E N 1
ATOM 27578 C CA . GLY E 1 328 A 15.826 9.602 29.929 1.00 34.06 413 GLY E CA 1
ATOM 27579 C C . GLY E 1 328 A 16.980 8.636 30.153 1.00 38.91 413 GLY E C 1
ATOM 27580 O O . GLY E 1 328 A 16.756 7.491 30.542 1.00 34.67 413 GLY E O 1
ATOM 27584 N N . ASP E 1 329 ? 18.210 9.082 29.922 1.00 38.63 414 ASP E N 1
ATOM 27585 C CA . ASP E 1 329 ? 19.369 8.214 30.102 1.00 36.97 414 ASP E CA 1
ATOM 27586 C C . ASP E 1 329 ? 19.407 7.657 31.527 1.00 39.55 414 ASP E C 1
ATOM 27587 O O . ASP E 1 329 ? 19.229 8.394 32.493 1.00 31.05 414 ASP E O 1
ATOM 27596 N N . LEU E 1 330 ? 19.639 6.355 31.656 1.00 36.88 415 LEU E N 1
ATOM 27597 C CA . LEU E 1 330 ? 19.732 5.725 32.972 1.00 33.22 415 LEU E CA 1
ATOM 27598 C C . LEU E 1 330 ? 21.173 5.406 33.377 1.00 43.93 415 LEU E C 1
ATOM 27599 O O . LEU E 1 330 ? 21.491 5.391 34.554 1.00 43.45 415 LEU E O 1
ATOM 27615 N N . ILE E 1 331 A 22.048 5.157 32.409 1.00 39.36 415 ILE E N 1
ATOM 27616 C CA . ILE E 1 331 A 23.402 4.716 32.728 1.00 31.71 415 ILE E CA 1
ATOM 27617 C C . ILE E 1 331 A 24.357 5.878 32.847 1.00 35.28 415 ILE E C 1
ATOM 27618 O O . ILE E 1 331 A 25.159 5.936 33.775 1.00 38.53 415 ILE E O 1
ATOM 27634 N N . SER E 1 332 B 24.263 6.816 31.914 1.00 39.38 415 SER E N 1
ATOM 27635 C CA . SER E 1 332 B 25.134 7.971 31.929 1.00 34.19 415 SER E CA 1
ATOM 27636 C C . SER E 1 332 B 24.809 8.859 33.129 1.00 39.42 415 SER E C 1
ATOM 27637 O O . SER E 1 332 B 23.647 9.155 33.401 1.00 35.98 415 SER E O 1
ATOM 27645 N N . GLY E 1 333 ? 25.840 9.267 33.859 1.00 41.42 416 GLY E N 1
ATOM 27646 C CA . GLY E 1 333 ? 25.663 10.214 34.942 1.00 46.01 416 GLY E CA 1
ATOM 27647 C C . GLY E 1 333 ? 25.800 11.641 34.445 1.00 38.25 416 GLY E C 1
ATOM 27648 O O . GLY E 1 333 ? 25.404 12.583 35.123 1.00 39.70 416 GLY E O 1
ATOM 27652 N N . CYS E 1 334 ? 26.383 11.801 33.261 1.00 37.65 417 CYS E N 1
ATOM 27653 C CA . CYS E 1 334 ? 26.563 13.118 32.665 1.00 34.35 417 CYS E CA 1
ATOM 27654 C C . CYS E 1 334 ? 25.511 13.358 31.567 1.00 36.52 417 CYS E C 1
ATOM 27655 O O . CYS E 1 334 ? 24.846 12.425 31.131 1.00 35.37 417 CYS E O 1
ATOM 27662 N N . GLN E 1 335 ? 25.371 14.603 31.121 1.00 33.96 418 GLN E N 1
ATOM 27663 C CA . GLN E 1 335 ? 24.318 14.954 30.168 1.00 33.77 418 GLN E CA 1
ATOM 27664 C C . GLN E 1 335 ? 24.807 14.827 28.739 1.00 26.91 418 GLN E C 1
ATOM 27665 O O . GLN E 1 335 ? 25.764 15.482 28.338 1.00 27.62 418 GLN E O 1
ATOM 27679 N N . ARG E 1 336 ? 24.156 13.972 27.959 1.00 24.81 419 ARG E N 1
ATOM 27680 C CA . ARG E 1 336 ? 24.582 13.772 26.588 1.00 26.67 419 ARG E CA 1
ATOM 27681 C C . ARG E 1 336 ? 24.037 14.889 25.726 1.00 26.90 419 ARG E C 1
ATOM 27682 O O . ARG E 1 336 ? 23.099 15.557 26.106 1.00 25.87 419 ARG E O 1
ATOM 27703 N N . ILE E 1 337 ? 24.618 15.057 24.550 1.00 26.18 420 ILE E N 1
ATOM 27704 C CA . ILE E 1 337 ? 24.177 16.070 23.613 1.00 34.74 420 ILE E CA 1
ATOM 27705 C C . ILE E 1 337 ? 24.200 15.434 22.226 1.00 28.34 420 ILE E C 1
ATOM 27706 O O . ILE E 1 337 ? 25.132 14.710 21.894 1.00 29.03 420 ILE E O 1
ATOM 27722 N N . CYS E 1 338 ? 23.155 15.658 21.434 1.00 27.11 421 CYS E N 1
ATOM 27723 C CA . CYS E 1 338 ? 23.083 15.107 20.076 1.00 24.27 421 CYS E CA 1
ATOM 27724 C C . CYS E 1 338 ? 22.720 16.190 19.088 1.00 29.81 421 CYS E C 1
ATOM 27725 O O . CYS E 1 338 ? 22.382 17.311 19.472 1.00 27.09 421 CYS E O 1
ATOM 27732 N N . PHE E 1 339 ? 22.780 15.855 17.812 1.00 28.15 422 PHE E N 1
ATOM 27733 C CA . PHE E 1 339 ? 22.296 16.759 16.794 1.00 24.60 422 PHE E CA 1
ATOM 27734 C C . PHE E 1 339 ? 21.580 15.985 15.709 1.00 33.47 422 PHE E C 1
ATOM 27735 O O . PHE E 1 339 ? 21.802 14.775 15.537 1.00 28.70 422 PHE E O 1
ATOM 27752 N N . TRP E 1 340 ? 20.667 16.674 15.029 1.00 23.14 423 TRP E N 1
ATOM 27753 C CA . TRP E 1 340 ? 20.011 16.120 13.863 1.00 18.81 423 TRP E CA 1
ATOM 27754 C C . TRP E 1 340 ? 20.573 16.876 12.666 1.00 21.06 423 TRP E C 1
ATOM 27755 O O . TRP E 1 340 ? 21.037 18.009 12.802 1.00 25.83 423 TRP E O 1
ATOM 27776 N N . LEU E 1 341 ? 20.532 16.256 11.501 1.00 22.35 424 LEU E N 1
ATOM 27777 C CA . LEU E 1 341 ? 21.142 16.815 10.306 1.00 23.42 424 LEU E CA 1
ATOM 27778 C C . LEU E 1 341 ? 20.345 16.387 9.104 1.00 24.59 424 LEU E C 1
ATOM 27779 O O . LEU E 1 341 ? 20.083 15.198 8.931 1.00 29.96 424 LEU E O 1
ATOM 27795 N N . GLU E 1 342 ? 19.953 17.340 8.266 1.00 25.86 425 GLU E N 1
ATOM 27796 C CA . GLU E 1 342 ? 19.284 16.997 7.017 1.00 24.04 425 GLU E CA 1
ATOM 27797 C C . GLU E 1 342 ? 20.293 16.423 6.035 1.00 32.32 425 GLU E C 1
ATOM 27798 O O . GLU E 1 342 ? 21.361 17.010 5.801 1.00 35.42 425 GLU E O 1
ATOM 27810 N N . ILE E 1 343 ? 19.944 15.273 5.471 1.00 35.38 426 ILE E N 1
ATOM 27811 C CA . ILE E 1 343 ? 20.686 14.683 4.368 1.00 29.56 426 ILE E CA 1
ATOM 27812 C C . ILE E 1 343 ? 19.788 14.752 3.165 1.00 37.05 426 ILE E C 1
ATOM 27813 O O . ILE E 1 343 ? 18.654 14.279 3.211 1.00 40.15 426 ILE E O 1
ATOM 27829 N N . GLU E 1 344 ? 20.277 15.362 2.094 1.00 32.28 427 GLU E N 1
ATOM 27830 C CA . GLU E 1 344 ? 19.446 15.598 0.928 1.00 36.91 427 GLU E CA 1
ATOM 27831 C C . GLU E 1 344 ? 19.693 14.558 -0.154 1.00 46.81 427 GLU E C 1
ATOM 27832 O O . GLU E 1 344 ? 20.832 14.229 -0.476 1.00 44.31 427 GLU E O 1
ATOM 27844 N N . ASP E 1 345 ? 18.607 14.037 -0.707 1.00 53.81 428 ASP E N 1
ATOM 27845 C CA . ASP E 1 345 ? 18.693 13.003 -1.724 1.00 60.35 428 ASP E CA 1
ATOM 27846 C C . ASP E 1 345 ? 17.876 13.390 -2.951 1.00 47.54 428 ASP E C 1
ATOM 27847 O O . ASP E 1 345 ? 16.798 13.977 -2.839 1.00 47.05 428 ASP E O 1
ATOM 27856 N N . GLN E 1 346 ? 18.409 13.059 -4.122 1.00 53.92 429 GLN E N 1
ATOM 27857 C CA . GLN E 1 346 ? 17.746 13.338 -5.384 1.00 50.33 429 GLN E CA 1
ATOM 27858 C C . GLN E 1 346 ? 16.821 12.180 -5.747 1.00 51.01 429 GLN E C 1
ATOM 27859 O O . GLN E 1 346 ? 17.200 11.016 -5.616 1.00 59.02 429 GLN E O 1
ATOM 27873 N N . THR E 1 347 ? 15.615 12.509 -6.200 1.00 45.49 430 THR E N 1
ATOM 27874 C CA . THR E 1 347 ? 14.648 11.499 -6.621 1.00 49.19 430 THR E CA 1
ATOM 27875 C C . THR E 1 347 ? 14.327 11.669 -8.106 1.00 48.76 430 THR E C 1
ATOM 27876 O O . THR E 1 347 ? 14.537 12.741 -8.679 1.00 57.93 430 THR E O 1
ATOM 27887 N N . VAL E 1 348 ? 13.828 10.612 -8.733 1.00 55.74 431 VAL E N 1
ATOM 27888 C CA . VAL E 1 348 ? 13.547 10.651 -10.164 1.00 61.40 431 VAL E CA 1
ATOM 27889 C C . VAL E 1 348 ? 12.328 11.500 -10.494 1.00 63.12 431 VAL E C 1
ATOM 27890 O O . VAL E 1 348 ? 12.264 12.108 -11.565 1.00 60.44 431 VAL E O 1
ATOM 27903 N N . GLY E 1 349 ? 11.369 11.549 -9.575 1.00 51.58 432 GLY E N 1
ATOM 27904 C CA . GLY E 1 349 ? 10.056 12.062 -9.912 1.00 57.48 432 GLY E CA 1
ATOM 27905 C C . GLY E 1 349 ? 9.400 13.015 -8.937 1.00 54.19 432 GLY E C 1
ATOM 27906 O O . GLY E 1 349 ? 8.226 13.339 -9.109 1.00 63.13 432 GLY E O 1
ATOM 27910 N N . LEU E 1 350 ? 10.118 13.471 -7.919 1.00 41.56 433 LEU E N 1
ATOM 27911 C CA . LEU E 1 350 ? 9.533 14.469 -7.023 1.00 55.32 433 LEU E CA 1
ATOM 27912 C C . LEU E 1 350 ? 10.568 15.384 -6.383 1.00 46.93 433 LEU E C 1
ATOM 27913 O O . LEU E 1 350 ? 10.389 15.863 -5.259 1.00 56.49 433 LEU E O 1
ATOM 27929 N N . GLY E 1 351 ? 11.643 15.634 -7.124 1.00 45.60 438 GLY E N 1
ATOM 27930 C CA . GLY E 1 351 ? 12.616 16.639 -6.753 1.00 47.99 438 GLY E CA 1
ATOM 27931 C C . GLY E 1 351 ? 13.606 16.151 -5.724 1.00 47.82 438 GLY E C 1
ATOM 27932 O O . GLY E 1 351 ? 13.930 14.968 -5.660 1.00 60.79 438 GLY E O 1
ATOM 27936 N N . MET E 1 352 ? 14.108 17.077 -4.922 1.00 42.96 439 MET E N 1
ATOM 27937 C CA . MET E 1 352 ? 15.025 16.716 -3.856 1.00 50.15 439 MET E CA 1
ATOM 27938 C C . MET E 1 352 ? 14.239 16.605 -2.555 1.00 54.46 439 MET E C 1
ATOM 27939 O O . MET E 1 352 ? 13.304 17.375 -2.304 1.00 52.32 439 MET E O 1
ATOM 27953 N N . ILE E 1 353 ? 14.605 15.626 -1.740 1.00 47.74 440 ILE E N 1
ATOM 27954 C CA . ILE E 1 353 ? 13.961 15.438 -0.450 1.00 46.00 440 ILE E CA 1
ATOM 27955 C C . ILE E 1 353 ? 15.005 15.486 0.666 1.00 43.85 440 ILE E C 1
ATOM 27956 O O . ILE E 1 353 ? 16.188 15.250 0.431 1.00 42.20 440 ILE E O 1
ATOM 27972 N N . GLN E 1 354 ? 14.567 15.817 1.873 1.00 36.36 441 GLN E N 1
ATOM 27973 C CA . GLN E 1 354 ? 15.434 15.764 3.040 1.00 39.78 441 GLN E CA 1
ATOM 27974 C C . GLN E 1 354 ? 14.992 14.630 3.956 1.00 39.35 441 GLN E C 1
ATOM 27975 O O . GLN E 1 354 ? 13.799 14.474 4.233 1.00 41.93 441 GLN E O 1
ATOM 27989 N N . GLU E 1 355 ? 15.960 13.854 4.429 1.00 33.40 442 GLU E N 1
ATOM 27990 C CA . GLU E 1 355 ? 15.750 12.913 5.527 1.00 24.50 442 GLU E CA 1
ATOM 27991 C C . GLU E 1 355 ? 16.665 13.304 6.689 1.00 26.83 442 GLU E C 1
ATOM 27992 O O . GLU E 1 355 ? 17.797 13.718 6.464 1.00 31.27 442 GLU E O 1
ATOM 28004 N N . LEU E 1 356 ? 16.197 13.144 7.923 1.00 28.16 443 LEU E N 1
ATOM 28005 C CA . LEU E 1 356 ? 17.017 13.440 9.098 1.00 32.90 443 LEU E CA 1
ATOM 28006 C C . LEU E 1 356 ? 17.913 12.272 9.516 1.00 38.78 443 LEU E C 1
ATOM 28007 O O . LEU E 1 356 ? 17.451 11.138 9.659 1.00 31.59 443 LEU E O 1
ATOM 28023 N N . SER E 1 357 ? 19.190 12.574 9.719 1.00 26.21 444 SER E N 1
ATOM 28024 C CA . SER E 1 357 ? 20.110 11.700 10.442 1.00 28.16 444 SER E CA 1
ATOM 28025 C C . SER E 1 357 ? 20.351 12.281 11.832 1.00 30.91 444 SER E C 1
ATOM 28026 O O . SER E 1 357 ? 20.242 13.497 12.035 1.00 32.61 444 SER E O 1
ATOM 28034 N N . THR E 1 358 ? 20.687 11.427 12.789 1.00 27.07 445 THR E N 1
ATOM 28035 C CA . THR E 1 358 ? 21.045 11.901 14.118 1.00 25.71 445 THR E CA 1
ATOM 28036 C C . THR E 1 358 ? 22.387 11.332 14.565 1.00 34.64 445 THR E C 1
ATOM 28037 O O . THR E 1 358 ? 22.690 10.153 14.348 1.00 32.50 445 THR E O 1
ATOM 28048 N N . PHE E 1 359 ? 23.180 12.190 15.193 1.00 32.45 446 PHE E N 1
ATOM 28049 C CA . PHE E 1 359 ? 24.472 11.815 15.755 1.00 30.75 446 PHE E CA 1
ATOM 28050 C C . PHE E 1 359 ? 24.508 12.209 17.217 1.00 32.60 446 PHE E C 1
ATOM 28051 O O . PHE E 1 359 ? 24.000 13.253 17.600 1.00 33.45 446 PHE E O 1
ATOM 28068 N N . CYS E 1 360 ? 25.106 11.375 18.052 1.00 29.61 447 CYS E N 1
ATOM 28069 C CA . CYS E 1 360 ? 25.241 11.729 19.448 1.00 18.48 447 CYS E CA 1
ATOM 28070 C C . CYS E 1 360 ? 26.718 11.775 19.833 1.00 42.79 447 CYS E C 1
ATOM 28071 O O . CYS E 1 360 ? 27.560 11.079 19.246 1.00 29.59 447 CYS E O 1
ATOM 28078 N N . GLY E 1 361 ? 27.028 12.629 20.800 1.00 40.29 448 GLY E N 1
ATOM 28079 C CA . GLY E 1 361 ? 28.381 12.742 21.299 1.00 39.73 448 GLY E CA 1
ATOM 28080 C C . GLY E 1 361 ? 28.743 11.537 22.138 1.00 24.80 448 GLY E C 1
ATOM 28081 O O . GLY E 1 361 ? 27.935 11.052 22.939 1.00 28.14 448 GLY E O 1
ATOM 28085 N N . ILE E 1 362 ? 29.956 11.042 21.931 1.00 32.02 449 ILE E N 1
ATOM 28086 C CA . ILE E 1 362 ? 30.519 10.009 22.790 1.00 37.21 449 ILE E CA 1
ATOM 28087 C C . ILE E 1 362 ? 31.824 10.552 23.385 1.00 42.48 449 ILE E C 1
ATOM 28088 O O . ILE E 1 362 ? 32.466 11.435 22.808 1.00 35.50 449 ILE E O 1
ATOM 28104 N N . ASN E 1 363 ? 32.211 10.022 24.536 1.00 36.73 450 ASN E N 1
ATOM 28105 C CA . ASN E 1 363 ? 33.421 10.475 25.211 1.00 43.87 450 ASN E CA 1
ATOM 28106 C C . ASN E 1 363 ? 34.696 9.761 24.745 1.00 61.12 450 ASN E C 1
ATOM 28107 O O . ASN E 1 363 ? 35.740 9.864 25.393 1.00 75.20 450 ASN E O 1
ATOM 28118 N N . SER E 1 364 ? 34.614 9.047 23.625 1.00 54.09 451 SER E N 1
ATOM 28119 C CA . SER E 1 364 ? 35.782 8.378 23.053 1.00 59.87 451 SER E CA 1
ATOM 28120 C C . SER E 1 364 ? 36.032 8.837 21.618 1.00 63.89 451 SER E C 1
ATOM 28121 O O . SER E 1 364 ? 35.097 9.181 20.892 1.00 70.42 451 SER E O 1
ATOM 28129 N N . PRO E 1 365 ? 37.301 8.854 21.196 1.00 53.14 452 PRO E N 1
ATOM 28130 C CA . PRO E 1 365 ? 37.481 9.093 19.765 1.00 57.48 452 PRO E CA 1
ATOM 28131 C C . PRO E 1 365 ? 36.985 7.895 18.953 1.00 61.38 452 PRO E C 1
ATOM 28132 O O . PRO E 1 365 ? 36.624 6.851 19.502 1.00 60.92 452 PRO E O 1
ATOM 28143 N N . VAL E 1 366 ? 36.961 8.068 17.644 1.00 44.91 453 VAL E N 1
ATOM 28144 C CA . VAL E 1 366 ? 36.590 7.018 16.722 1.00 43.53 453 VAL E CA 1
ATOM 28145 C C . VAL E 1 366 ? 37.280 7.437 15.454 1.00 51.92 453 VAL E C 1
ATOM 28146 O O . VAL E 1 366 ? 37.748 8.576 15.355 1.00 57.60 453 VAL E O 1
ATOM 28159 N N . GLN E 1 367 ? 37.357 6.545 14.481 1.00 45.02 454 GLN E N 1
ATOM 28160 C CA . GLN E 1 367 ? 38.079 6.873 13.262 1.00 59.25 454 GLN E CA 1
ATOM 28161 C C . GLN E 1 367 ? 37.311 7.899 12.452 1.00 57.78 454 GLN E C 1
ATOM 28162 O O . GLN E 1 367 ? 36.114 8.103 12.649 1.00 52.00 454 GLN E O 1
ATOM 28176 N N . ASN E 1 368 ? 38.022 8.548 11.542 1.00 55.14 455 ASN E N 1
ATOM 28177 C CA . ASN E 1 368 ? 37.437 9.570 10.707 1.00 51.27 455 ASN E CA 1
ATOM 28178 C C . ASN E 1 368 ? 36.577 8.921 9.631 1.00 51.31 455 ASN E C 1
ATOM 28179 O O . ASN E 1 368 ? 36.840 9.067 8.431 1.00 51.48 455 ASN E O 1
ATOM 28190 N N . ILE E 1 369 ? 35.540 8.206 10.069 1.00 48.09 456 ILE E N 1
ATOM 28191 C CA . ILE E 1 369 ? 34.636 7.533 9.146 1.00 39.87 456 ILE E CA 1
ATOM 28192 C C . ILE E 1 369 ? 33.849 8.500 8.273 1.00 44.61 456 ILE E C 1
ATOM 28193 O O . ILE E 1 369 ? 33.183 9.403 8.777 1.00 49.16 456 ILE E O 1
ATOM 28209 N N . ASN E 1 370 ? 33.922 8.298 6.963 1.00 50.21 457 ASN E N 1
ATOM 28210 C CA . ASN E 1 370 ? 33.036 8.988 6.039 1.00 51.73 457 ASN E CA 1
ATOM 28211 C C . ASN E 1 370 ? 31.763 8.160 5.903 1.00 59.06 457 ASN E C 1
ATOM 28212 O O . ASN E 1 370 ? 31.810 6.970 5.574 1.00 56.36 457 ASN E O 1
ATOM 28223 N N . TRP E 1 371 ? 30.624 8.789 6.163 1.00 41.63 458 TRP E N 1
ATOM 28224 C CA . TRP E 1 371 ? 29.346 8.093 6.138 1.00 46.33 458 TRP E CA 1
ATOM 28225 C C . TRP E 1 371 ? 28.615 8.300 4.809 1.00 50.15 458 TRP E C 1
ATOM 28226 O O . TRP E 1 371 ? 27.432 7.988 4.691 1.00 56.81 458 TRP E O 1
ATOM 28247 N N . ASP E 1 372 ? 29.324 8.827 3.815 1.00 42.17 459 ASP E N 1
ATOM 28248 C CA . ASP E 1 372 ? 28.741 9.101 2.503 1.00 47.39 459 ASP E CA 1
ATOM 28249 C C . ASP E 1 372 ? 28.087 7.870 1.885 1.00 64.04 459 ASP E C 1
ATOM 28250 O O . ASP E 1 372 ? 27.086 7.982 1.175 1.00 75.83 459 ASP E O 1
ATOM 28259 N N . SER E 1 373 ? 28.662 6.697 2.131 1.00 71.66 460 SER E N 1
ATOM 28260 C CA . SER E 1 373 ? 28.114 5.464 1.573 1.00 90.14 460 SER E CA 1
ATOM 28261 C C . SER E 1 373 ? 27.947 4.398 2.657 1.00 96.42 460 SER E C 1
ATOM 28262 O O . SER E 1 373 ? 28.177 4.643 3.841 1.00 98.34 460 SER E O 1
ATOM 28271 N N . PHE F 1 7 ? 71.868 81.709 3.500 1.00 60.35 83 PHE F N 1
ATOM 28272 C CA . PHE F 1 7 ? 71.983 82.914 4.323 1.00 62.61 83 PHE F CA 1
ATOM 28273 C C . PHE F 1 7 ? 71.111 82.868 5.588 1.00 44.83 83 PHE F C 1
ATOM 28274 O O . PHE F 1 7 ? 71.638 82.890 6.698 1.00 47.59 83 PHE F O 1
ATOM 28290 N N . TYR F 1 8 ? 69.790 82.802 5.434 1.00 29.90 84 TYR F N 1
ATOM 28291 C CA . TYR F 1 8 ? 68.928 82.609 6.607 1.00 29.15 84 TYR F CA 1
ATOM 28292 C C . TYR F 1 8 ? 68.870 81.140 6.963 1.00 29.10 84 TYR F C 1
ATOM 28293 O O . TYR F 1 8 ? 68.801 80.289 6.088 1.00 31.42 84 TYR F O 1
ATOM 28311 N N . TRP F 1 9 ? 68.931 80.849 8.261 1.00 29.29 85 TRP F N 1
ATOM 28312 C CA . TRP F 1 9 ? 68.839 79.480 8.748 1.00 27.83 85 TRP F CA 1
ATOM 28313 C C . TRP F 1 9 ? 67.452 78.897 8.505 1.00 28.27 85 TRP F C 1
ATOM 28314 O O . TRP F 1 9 ? 66.437 79.585 8.636 1.00 26.93 85 TRP F O 1
ATOM 28335 N N . ARG F 1 10 ? 67.414 77.629 8.115 1.00 28.94 86 ARG F N 1
ATOM 28336 C CA . ARG F 1 10 ? 66.200 76.823 8.264 1.00 32.43 86 ARG F CA 1
ATOM 28337 C C . ARG F 1 10 ? 66.607 75.435 8.722 1.00 32.47 86 ARG F C 1
ATOM 28338 O O . ARG F 1 10 ? 67.739 75.020 8.511 1.00 28.72 86 ARG F O 1
ATOM 28359 N N . ALA F 1 11 ? 65.695 74.711 9.346 1.00 26.82 87 ALA F N 1
ATOM 28360 C CA . ALA F 1 11 ? 66.039 73.399 9.869 1.00 30.53 87 ALA F CA 1
ATOM 28361 C C . ALA F 1 11 ? 66.305 72.429 8.715 1.00 31.03 87 ALA F C 1
ATOM 28362 O O . ALA F 1 11 ? 65.851 72.641 7.586 1.00 21.86 87 ALA F O 1
ATOM 28369 N N . LYS F 1 12 ? 67.042 71.362 8.995 1.00 24.87 88 LYS F N 1
ATOM 28370 C CA . LYS F 1 12 ? 67.251 70.329 7.989 1.00 34.51 88 LYS F CA 1
ATOM 28371 C C . LYS F 1 12 ? 65.930 69.599 7.741 1.00 28.96 88 LYS F C 1
ATOM 28372 O O . LYS F 1 12 ? 64.991 69.713 8.529 1.00 29.90 88 LYS F O 1
ATOM 28391 N N . SER F 1 13 ? 65.833 68.891 6.624 1.00 34.34 89 SER F N 1
ATOM 28392 C CA . SER F 1 13 ? 64.526 68.446 6.134 1.00 37.73 89 SER F CA 1
ATOM 28393 C C . SER F 1 13 ? 63.871 67.386 7.018 1.00 31.32 89 SER F C 1
ATOM 28394 O O . SER F 1 13 ? 62.647 67.286 7.088 1.00 37.15 89 SER F O 1
ATOM 28402 N N . GLN F 1 14 ? 64.681 66.600 7.712 1.00 28.60 90 GLN F N 1
ATOM 28403 C CA . GLN F 1 14 ? 64.146 65.539 8.575 1.00 28.42 90 GLN F CA 1
ATOM 28404 C C . GLN F 1 14 ? 64.835 65.539 9.921 1.00 31.79 90 GLN F C 1
ATOM 28405 O O . GLN F 1 14 ? 66.029 65.819 10.012 1.00 24.16 90 GLN F O 1
ATOM 28419 N N . MET F 1 15 ? 64.097 65.181 10.961 1.00 27.79 91 MET F N 1
ATOM 28420 C CA . MET F 1 15 ? 64.683 65.096 12.279 1.00 26.80 91 MET F CA 1
ATOM 28421 C C . MET F 1 15 ? 65.545 63.840 12.371 1.00 28.15 91 MET F C 1
ATOM 28422 O O . MET F 1 15 ? 65.173 62.784 11.858 1.00 29.23 91 MET F O 1
ATOM 28436 N N . CYS F 1 16 ? 66.719 63.956 12.984 1.00 23.29 92 CYS F N 1
ATOM 28437 C CA . CYS F 1 16 ? 67.541 62.774 13.237 1.00 27.86 92 CYS F CA 1
ATOM 28438 C C . CYS F 1 16 ? 66.774 61.782 14.088 1.00 24.15 92 CYS F C 1
ATOM 28439 O O . CYS F 1 16 ? 65.981 62.172 14.938 1.00 25.65 92 CYS F O 1
ATOM 28446 N N . GLU F 1 17 ? 67.007 60.492 13.862 1.00 26.28 93 GLU F N 1
ATOM 28447 C CA . GLU F 1 17 ? 66.464 59.471 14.744 1.00 25.37 93 GLU F CA 1
ATOM 28448 C C . GLU F 1 17 ? 67.006 59.671 16.167 1.00 22.81 93 GLU F C 1
ATOM 28449 O O . GLU F 1 17 ? 68.197 59.899 16.351 1.00 25.16 93 GLU F O 1
ATOM 28461 N N . VAL F 1 18 ? 66.123 59.588 17.161 1.00 20.48 94 VAL F N 1
ATOM 28462 C CA . VAL F 1 18 ? 66.510 59.729 18.564 1.00 22.87 94 VAL F CA 1
ATOM 28463 C C . VAL F 1 18 ? 66.343 58.403 19.293 1.00 25.58 94 VAL F C 1
ATOM 28464 O O . VAL F 1 18 ? 65.222 57.914 19.449 1.00 21.54 94 VAL F O 1
ATOM 28477 N N . LYS F 1 19 ? 67.458 57.810 19.719 1.00 18.13 95 LYS F N 1
ATOM 28478 C CA . LYS F 1 19 ? 67.415 56.543 20.455 1.00 24.19 95 LYS F CA 1
ATOM 28479 C C . LYS F 1 19 ? 67.961 56.711 21.867 1.00 27.90 95 LYS F C 1
ATOM 28480 O O . LYS F 1 19 ? 67.910 55.784 22.691 1.00 20.71 95 LYS F O 1
ATOM 28499 N N . GLY F 1 20 ? 68.455 57.909 22.162 1.00 26.42 96 GLY F N 1
ATOM 28500 C CA . GLY F 1 20 ? 69.031 58.173 23.458 1.00 25.28 96 GLY F CA 1
ATOM 28501 C C . GLY F 1 20 ? 69.229 59.657 23.659 1.00 19.94 96 GLY F C 1
ATOM 28502 O O . GLY F 1 20 ? 69.105 60.437 22.712 1.00 19.16 96 GLY F O 1
ATOM 28506 N N . TRP F 1 21 ? 69.530 60.024 24.900 1.00 23.82 97 TRP F N 1
ATOM 28507 C CA . TRP F 1 21 ? 69.795 61.415 25.289 1.00 20.83 97 TRP F CA 1
ATOM 28508 C C . TRP F 1 21 ? 71.062 61.462 26.123 1.00 21.33 97 TRP F C 1
ATOM 28509 O O . TRP F 1 21 ? 71.170 60.736 27.106 1.00 23.37 97 TRP F O 1
ATOM 28530 N N . VAL F 1 22 ? 72.014 62.316 25.731 1.00 23.41 98 VAL F N 1
ATOM 28531 C CA . VAL F 1 22 ? 73.293 62.434 26.439 1.00 26.33 98 VAL F CA 1
ATOM 28532 C C . VAL F 1 22 ? 73.513 63.888 26.891 1.00 26.00 98 VAL F C 1
ATOM 28533 O O . VAL F 1 22 ? 73.148 64.817 26.187 1.00 19.39 98 VAL F O 1
ATOM 28546 N N . PRO F 1 23 ? 74.131 64.088 28.062 1.00 24.65 99 PRO F N 1
ATOM 28547 C CA . PRO F 1 23 ? 74.364 65.469 28.497 1.00 18.60 99 PRO F CA 1
ATOM 28548 C C . PRO F 1 23 ? 75.539 66.103 27.761 1.00 23.81 99 PRO F C 1
ATOM 28549 O O . PRO F 1 23 ? 76.624 65.531 27.733 1.00 25.33 99 PRO F O 1
ATOM 28560 N N . THR F 1 24 ? 75.318 67.259 27.151 1.00 21.78 100 THR F N 1
ATOM 28561 C CA . THR F 1 24 ? 76.387 67.975 26.472 1.00 22.57 100 THR F CA 1
ATOM 28562 C C . THR F 1 24 ? 76.919 69.072 27.389 1.00 24.82 100 THR F C 1
ATOM 28563 O O . THR F 1 24 ? 77.968 69.635 27.143 1.00 21.76 100 THR F O 1
ATOM 28574 N N . HIS F 1 25 ? 76.196 69.344 28.466 1.00 21.82 101 HIS F N 1
ATOM 28575 C CA . HIS F 1 25 ? 76.659 70.273 29.475 1.00 25.18 101 HIS F CA 1
ATOM 28576 C C . HIS F 1 25 ? 75.923 69.960 30.762 1.00 25.33 101 HIS F C 1
ATOM 28577 O O . HIS F 1 25 ? 74.688 70.012 30.833 1.00 21.63 101 HIS F O 1
ATOM 28592 N N . ARG F 1 26 ? 76.677 69.576 31.772 1.00 26.24 102 ARG F N 1
ATOM 28593 C CA . ARG F 1 26 ? 76.127 69.447 33.100 1.00 33.60 102 ARG F CA 1
ATOM 28594 C C . ARG F 1 26 ? 76.284 70.850 33.670 1.00 41.63 102 ARG F C 1
ATOM 28595 O O . ARG F 1 26 ? 77.241 71.553 33.345 1.00 51.39 102 ARG F O 1
ATOM 28616 N N . GLY F 1 27 ? 75.344 71.283 34.492 1.00 38.02 103 GLY F N 1
ATOM 28617 C CA . GLY F 1 27 ? 75.424 72.630 35.020 1.00 34.18 103 GLY F CA 1
ATOM 28618 C C . GLY F 1 27 ? 76.706 72.724 35.822 1.00 31.03 103 GLY F C 1
ATOM 28619 O O . GLY F 1 27 ? 77.259 71.702 36.218 1.00 40.07 103 GLY F O 1
ATOM 28623 N N . PHE F 1 28 ? 77.206 73.933 36.042 1.00 35.03 104 PHE F N 1
ATOM 28624 C CA . PHE F 1 28 ? 78.350 74.086 36.924 1.00 36.35 104 PHE F CA 1
ATOM 28625 C C . PHE F 1 28 ? 77.946 73.511 38.293 1.00 35.69 104 PHE F C 1
ATOM 28626 O O . PHE F 1 28 ? 76.820 73.708 38.751 1.00 29.56 104 PHE F O 1
ATOM 28643 N N . PRO F 1 29 ? 78.850 72.750 38.925 1.00 29.17 105 PRO F N 1
ATOM 28644 C CA . PRO F 1 29 ? 78.519 71.886 40.071 1.00 23.84 105 PRO F CA 1
ATOM 28645 C C . PRO F 1 29 ? 78.576 72.614 41.432 1.00 36.59 105 PRO F C 1
ATOM 28646 O O . PRO F 1 29 ? 79.068 72.069 42.431 1.00 35.65 105 PRO F O 1
ATOM 28657 N N . TRP F 1 30 ? 78.053 73.835 41.463 1.00 33.04 106 TRP F N 1
ATOM 28658 C CA . TRP F 1 30 ? 78.004 74.628 42.688 1.00 39.96 106 TRP F CA 1
ATOM 28659 C C . TRP F 1 30 ? 77.076 74.005 43.738 1.00 46.59 106 TRP F C 1
ATOM 28660 O O . TRP F 1 30 ? 76.239 73.161 43.424 1.00 41.41 106 TRP F O 1
ATOM 28681 N N . GLY F 1 31 ? 77.226 74.433 44.988 1.00 40.65 107 GLY F N 1
ATOM 28682 C CA . GLY F 1 31 ? 76.428 73.891 46.073 1.00 26.40 107 GLY F CA 1
ATOM 28683 C C . GLY F 1 31 ? 77.178 72.813 46.828 1.00 39.37 107 GLY F C 1
ATOM 28684 O O . GLY F 1 31 ? 77.667 71.850 46.232 1.00 32.32 107 GLY F O 1
ATOM 28688 N N . PRO F 1 32 ? 77.260 72.947 48.159 1.00 35.87 108 PRO F N 1
ATOM 28689 C CA . PRO F 1 32 ? 76.636 73.975 49.003 1.00 39.90 108 PRO F CA 1
ATOM 28690 C C . PRO F 1 32 ? 77.264 75.369 48.887 1.00 30.50 108 PRO F C 1
ATOM 28691 O O . PRO F 1 32 ? 76.604 76.362 49.208 1.00 34.03 108 PRO F O 1
ATOM 28702 N N . GLU F 1 33 ? 78.507 75.447 48.423 1.00 29.20 109 GLU F N 1
ATOM 28703 C CA . GLU F 1 33 ? 79.168 76.731 48.245 1.00 38.58 109 GLU F CA 1
ATOM 28704 C C . GLU F 1 33 ? 79.282 77.061 46.761 1.00 37.84 109 GLU F C 1
ATOM 28705 O O . GLU F 1 33 ? 79.229 76.167 45.904 1.00 30.71 109 GLU F O 1
ATOM 28717 N N . LEU F 1 34 ? 79.435 78.347 46.471 1.00 32.51 110 LEU F N 1
ATOM 28718 C CA . LEU F 1 34 ? 79.696 78.815 45.116 1.00 34.95 110 LEU F CA 1
ATOM 28719 C C . LEU F 1 34 ? 80.690 79.958 45.141 1.00 30.41 110 LEU F C 1
ATOM 28720 O O . LEU F 1 34 ? 80.842 80.638 46.159 1.00 31.05 110 LEU F O 1
ATOM 28736 N N . PRO F 1 35 ? 81.396 80.165 44.020 1.00 29.46 111 PRO F N 1
ATOM 28737 C CA . PRO F 1 35 ? 82.371 81.258 43.962 1.00 32.06 111 PRO F CA 1
ATOM 28738 C C . PRO F 1 35 ? 81.675 82.604 44.065 1.00 36.14 111 PRO F C 1
ATOM 28739 O O . PRO F 1 35 ? 80.470 82.679 43.825 1.00 32.19 111 PRO F O 1
ATOM 28750 N N . GLY F 1 36 ? 82.415 83.644 44.433 1.00 31.29 112 GLY F N 1
ATOM 28751 C CA . GLY F 1 36 ? 81.862 84.983 44.493 1.00 39.98 112 GLY F CA 1
ATOM 28752 C C . GLY F 1 36 ? 81.776 85.648 43.132 1.00 41.72 112 GLY F C 1
ATOM 28753 O O . GLY F 1 36 ? 82.451 85.245 42.191 1.00 41.55 112 GLY F O 1
ATOM 28757 N N . ASP F 1 37 ? 80.938 86.676 43.033 1.00 42.61 113 ASP F N 1
ATOM 28758 C CA . ASP F 1 37 ? 80.774 87.429 41.792 1.00 44.53 113 ASP F CA 1
ATOM 28759 C C . ASP F 1 37 ? 80.143 86.583 40.677 1.00 33.98 113 ASP F C 1
ATOM 28760 O O . ASP F 1 37 ? 80.303 86.867 39.497 1.00 36.26 113 ASP F O 1
ATOM 28769 N N . LEU F 1 38 ? 79.419 85.545 41.057 1.00 26.47 114 LEU F N 1
ATOM 28770 C CA . LEU F 1 38 ? 78.582 84.832 40.099 1.00 31.10 114 LEU F CA 1
ATOM 28771 C C . LEU F 1 38 ? 77.243 85.525 40.015 1.00 36.07 114 LEU F C 1
ATOM 28772 O O . LEU F 1 38 ? 76.675 85.912 41.046 1.00 27.03 114 LEU F O 1
ATOM 28788 N N . ILE F 1 39 ? 76.740 85.665 38.793 1.00 26.08 115 ILE F N 1
ATOM 28789 C CA . ILE F 1 39 ? 75.403 86.221 38.569 1.00 29.69 115 ILE F CA 1
ATOM 28790 C C . ILE F 1 39 ? 74.377 85.122 38.654 1.00 31.45 115 ILE F C 1
ATOM 28791 O O . ILE F 1 39 ? 74.415 84.186 37.870 1.00 31.19 115 ILE F O 1
ATOM 28807 N N . LEU F 1 40 ? 73.465 85.232 39.615 1.00 23.62 116 LEU F N 1
ATOM 28808 C CA . LEU F 1 40 ? 72.473 84.197 39.827 1.00 25.42 116 LEU F CA 1
ATOM 28809 C C . LEU F 1 40 ? 71.343 84.404 38.835 1.00 30.03 116 LEU F C 1
ATOM 28810 O O . LEU F 1 40 ? 70.927 85.526 38.583 1.00 25.32 116 LEU F O 1
ATOM 28826 N N . SER F 1 41 ? 70.864 83.313 38.254 1.00 28.17 117 SER F N 1
ATOM 28827 C CA . SER F 1 41 ? 69.974 83.402 37.108 1.00 21.45 117 SER F CA 1
ATOM 28828 C C . SER F 1 41 ? 68.643 82.730 37.344 1.00 28.26 117 SER F C 1
ATOM 28829 O O . SER F 1 41 ? 68.554 81.715 38.039 1.00 22.73 117 SER F O 1
ATOM 28837 N N . ARG F 1 42 ? 67.607 83.281 36.728 1.00 27.20 118 ARG F N 1
ATOM 28838 C CA . ARG F 1 42 ? 66.345 82.577 36.631 1.00 24.61 118 ARG F CA 1
ATOM 28839 C C . ARG F 1 42 ? 65.711 82.773 35.263 1.00 25.14 118 ARG F C 1
ATOM 28840 O O . ARG F 1 42 ? 66.176 83.583 34.454 1.00 21.66 118 ARG F O 1
ATOM 28861 N N . ARG F 1 43 ? 64.644 82.026 35.017 1.00 17.51 119 ARG F N 1
ATOM 28862 C CA . ARG F 1 43 ? 63.977 82.022 33.715 1.00 19.69 119 ARG F CA 1
ATOM 28863 C C . ARG F 1 43 ? 64.979 81.832 32.559 1.00 19.74 119 ARG F C 1
ATOM 28864 O O . ARG F 1 43 ? 64.828 82.400 31.487 1.00 19.88 119 ARG F O 1
ATOM 28885 N N . ALA F 1 44 ? 66.004 81.012 32.797 1.00 19.88 120 ALA F N 1
ATOM 28886 C CA . ALA F 1 44 ? 67.034 80.768 31.803 1.00 17.57 120 ALA F CA 1
ATOM 28887 C C . ALA F 1 44 ? 66.587 79.799 30.697 1.00 19.05 120 ALA F C 1
ATOM 28888 O O . ALA F 1 44 ? 65.694 78.951 30.889 1.00 17.46 120 ALA F O 1
ATOM 28895 N N . TYR F 1 45 ? 67.214 79.947 29.533 1.00 20.06 121 TYR F N 1
ATOM 28896 C CA . TYR F 1 45 ? 67.062 79.008 28.430 1.00 17.65 121 TYR F CA 1
ATOM 28897 C C . TYR F 1 45 ? 68.290 79.057 27.516 1.00 18.31 121 TYR F C 1
ATOM 28898 O O . TYR F 1 45 ? 69.181 79.891 27.692 1.00 17.96 121 TYR F O 1
ATOM 28916 N N . VAL F 1 46 ? 68.335 78.155 26.543 1.00 19.04 122 VAL F N 1
ATOM 28917 C CA . VAL F 1 46 ? 69.478 78.053 25.647 1.00 17.70 122 VAL F CA 1
ATOM 28918 C C . VAL F 1 46 ? 69.093 78.378 24.218 1.00 22.28 122 VAL F C 1
ATOM 28919 O O . VAL F 1 46 ? 68.028 77.981 23.740 1.00 19.52 122 VAL F O 1
ATOM 28932 N N . SER F 1 47 ? 69.959 79.111 23.528 1.00 18.44 123 SER F N 1
ATOM 28933 C CA . SER F 1 47 ? 69.768 79.375 22.113 1.00 18.41 123 SER F CA 1
ATOM 28934 C C . SER F 1 47 ? 71.143 79.544 21.478 1.00 20.07 123 SER F C 1
ATOM 28935 O O . SER F 1 47 ? 72.084 79.956 22.152 1.00 22.99 123 SER F O 1
ATOM 28943 N N . CYS F 1 48 ? 71.237 79.214 20.196 1.00 22.71 124 CYS F N 1
ATOM 28944 C CA . CYS F 1 48 ? 72.519 79.077 19.508 1.00 28.32 124 CYS F CA 1
ATOM 28945 C C . CYS F 1 48 ? 72.567 79.937 18.268 1.00 19.52 124 CYS F C 1
ATOM 28946 O O . CYS F 1 48 ? 71.551 80.104 17.585 1.00 23.76 124 CYS F O 1
ATOM 28953 N N . ASP F 1 49 ? 73.754 80.468 17.953 1.00 18.91 125 ASP F N 1
ATOM 28954 C CA . ASP F 1 49 ? 73.982 81.023 16.631 1.00 23.74 125 ASP F CA 1
ATOM 28955 C C . ASP F 1 49 ? 74.554 79.890 15.768 1.00 33.88 125 ASP F C 1
ATOM 28956 O O . ASP F 1 49 ? 74.362 78.724 16.100 1.00 29.07 125 ASP F O 1
ATOM 28965 N N . LEU F 1 50 ? 75.206 80.201 14.651 1.00 30.59 126 LEU F N 1
ATOM 28966 C CA . LEU F 1 50 ? 75.711 79.154 13.757 1.00 31.02 126 LEU F CA 1
ATOM 28967 C C . LEU F 1 50 ? 77.005 78.529 14.276 1.00 27.95 126 LEU F C 1
ATOM 28968 O O . LEU F 1 50 ? 77.463 77.514 13.773 1.00 30.86 126 LEU F O 1
ATOM 28984 N N . THR F 1 51 ? 77.592 79.130 15.291 1.00 29.26 127 THR F N 1
ATOM 28985 C CA . THR F 1 51 ? 78.858 78.641 15.799 1.00 27.42 127 THR F CA 1
ATOM 28986 C C . THR F 1 51 ? 78.707 77.963 17.150 1.00 41.05 127 THR F C 1
ATOM 28987 O O . THR F 1 51 ? 79.134 76.826 17.311 1.00 41.55 127 THR F O 1
ATOM 28998 N N . SER F 1 52 ? 78.090 78.652 18.110 1.00 36.71 128 SER F N 1
ATOM 28999 C CA . SER F 1 52 ? 78.042 78.167 19.484 1.00 35.36 128 SER F CA 1
ATOM 29000 C C . SER F 1 52 ? 76.717 78.507 20.175 1.00 43.23 128 SER F C 1
ATOM 29001 O O . SER F 1 52 ? 75.849 79.135 19.584 1.00 34.55 128 SER F O 1
ATOM 29009 N N . CYS F 1 53 ? 76.580 78.086 21.431 1.00 25.98 129 CYS F N 1
ATOM 29010 C CA . CYS F 1 53 ? 75.312 78.188 22.147 1.00 24.17 129 CYS F CA 1
ATOM 29011 C C . CYS F 1 53 ? 75.479 79.039 23.377 1.00 26.96 129 CYS F C 1
ATOM 29012 O O . CYS F 1 53 ? 76.562 79.101 23.971 1.00 28.45 129 CYS F O 1
ATOM 29019 N N . PHE F 1 54 ? 74.394 79.700 23.756 1.00 20.58 130 PHE F N 1
ATOM 29020 C CA . PHE F 1 54 ? 74.397 80.617 24.886 1.00 20.76 130 PHE F CA 1
ATOM 29021 C C . PHE F 1 54 ? 73.253 80.326 25.828 1.00 24.82 130 PHE F C 1
ATOM 29022 O O . PHE F 1 54 ? 72.175 79.857 25.411 1.00 21.51 130 PHE F O 1
ATOM 29039 N N . LYS F 1 55 ? 73.508 80.623 27.097 1.00 18.37 131 LYS F N 1
ATOM 29040 C CA . LYS F 1 55 ? 72.492 80.703 28.135 1.00 19.98 131 LYS F CA 1
ATOM 29041 C C . LYS F 1 55 ? 71.959 82.133 28.236 1.00 22.12 131 LYS F C 1
ATOM 29042 O O . LYS F 1 55 ? 72.713 83.066 28.526 1.00 25.95 131 LYS F O 1
ATOM 29061 N N . PHE F 1 56 ? 70.669 82.304 27.960 1.00 20.94 132 PHE F N 1
ATOM 29062 C CA . PHE F 1 56 ? 69.993 83.586 28.152 1.00 21.53 132 PHE F CA 1
ATOM 29063 C C . PHE F 1 56 ? 69.241 83.480 29.479 1.00 22.26 132 PHE F C 1
ATOM 29064 O O . PHE F 1 56 ? 68.657 82.441 29.767 1.00 23.57 132 PHE F O 1
ATOM 29081 N N . PHE F 1 57 ? 69.253 84.539 30.282 1.00 21.75 133 PHE F N 1
ATOM 29082 C CA . PHE F 1 57 ? 68.601 84.480 31.588 1.00 21.27 133 PHE F CA 1
ATOM 29083 C C . PHE F 1 57 ? 68.328 85.851 32.196 1.00 21.76 133 PHE F C 1
ATOM 29084 O O . PHE F 1 57 ? 68.936 86.858 31.808 1.00 19.82 133 PHE F O 1
ATOM 29101 N N . ILE F 1 58 ? 67.411 85.871 33.159 1.00 24.78 134 ILE F N 1
ATOM 29102 C CA . ILE F 1 58 ? 67.158 87.059 33.962 1.00 22.05 134 ILE F CA 1
ATOM 29103 C C . ILE F 1 58 ? 67.995 86.967 35.241 1.00 21.53 134 ILE F C 1
ATOM 29104 O O . ILE F 1 58 ? 67.856 86.011 36.007 1.00 22.56 134 ILE F O 1
ATOM 29120 N N . ALA F 1 59 ? 68.865 87.948 35.452 1.00 24.80 135 ALA F N 1
ATOM 29121 C CA . ALA F 1 59 ? 69.697 88.011 36.648 1.00 22.00 135 ALA F CA 1
ATOM 29122 C C . ALA F 1 59 ? 68.857 88.455 37.846 1.00 27.54 135 ALA F C 1
ATOM 29123 O O . ALA F 1 59 ? 68.061 89.391 37.734 1.00 29.63 135 ALA F O 1
ATOM 29130 N N . TYR F 1 60 ? 69.030 87.796 38.988 1.00 28.77 136 TYR F N 1
ATOM 29131 C CA . TYR F 1 60 ? 68.325 88.230 40.199 1.00 31.05 136 TYR F CA 1
ATOM 29132 C C . TYR F 1 60 ? 69.229 88.533 41.384 1.00 36.94 136 TYR F C 1
ATOM 29133 O O . TYR F 1 60 ? 68.759 89.076 42.379 1.00 29.39 136 TYR F O 1
ATOM 29151 N N . GLY F 1 61 ? 70.515 88.186 41.286 1.00 28.42 137 GLY F N 1
ATOM 29152 C CA . GLY F 1 61 ? 71.475 88.584 42.298 1.00 27.97 137 GLY F CA 1
ATOM 29153 C C . GLY F 1 61 ? 72.927 88.285 41.941 1.00 35.59 137 GLY F C 1
ATOM 29154 O O . GLY F 1 61 ? 73.221 87.705 40.892 1.00 28.66 137 GLY F O 1
ATOM 29158 N N . LEU F 1 62 ? 73.825 88.675 42.845 1.00 26.92 138 LEU F N 1
ATOM 29159 C CA . LEU F 1 62 ? 75.254 88.433 42.713 1.00 30.04 138 LEU F CA 1
ATOM 29160 C C . LEU F 1 62 ? 75.799 87.836 44.016 1.00 30.97 138 LEU F C 1
ATOM 29161 O O . LEU F 1 62 ? 75.574 88.391 45.091 1.00 38.76 138 LEU F O 1
ATOM 29177 N N . SER F 1 63 ? 76.534 86.732 43.921 1.00 37.57 139 SER F N 1
ATOM 29178 C CA . SER F 1 63 ? 77.092 86.072 45.106 1.00 30.79 139 SER F CA 1
ATOM 29179 C C . SER F 1 63 ? 78.252 86.863 45.721 1.00 32.82 139 SER F C 1
ATOM 29180 O O . SER F 1 63 ? 79.031 87.507 45.018 1.00 34.70 139 SER F O 1
ATOM 29188 N N . ALA F 1 64 ? 78.343 86.818 47.044 1.00 38.75 140 ALA F N 1
ATOM 29189 C CA . ALA F 1 64 ? 79.466 87.404 47.774 1.00 46.80 140 ALA F CA 1
ATOM 29190 C C . ALA F 1 64 ? 79.638 86.659 49.092 1.00 38.03 140 ALA F C 1
ATOM 29191 O O . ALA F 1 64 ? 78.759 86.711 49.957 1.00 41.99 140 ALA F O 1
ATOM 29198 N N . ASN F 1 65 ? 80.757 85.955 49.237 1.00 37.26 141 ASN F N 1
ATOM 29199 C CA . ASN F 1 65 ? 81.016 85.137 50.435 1.00 43.55 141 ASN F CA 1
ATOM 29200 C C . ASN F 1 65 ? 79.843 84.246 50.816 1.00 44.26 141 ASN F C 1
ATOM 29201 O O . ASN F 1 65 ? 79.425 84.227 51.976 1.00 40.27 141 ASN F O 1
ATOM 29212 N N . GLN F 1 66 ? 79.298 83.534 49.834 1.00 39.43 142 GLN F N 1
ATOM 29213 C CA . GLN F 1 66 ? 78.232 82.554 50.059 1.00 37.52 142 GLN F CA 1
ATOM 29214 C C . GLN F 1 66 ? 76.846 83.166 50.258 1.00 45.25 142 GLN F C 1
ATOM 29215 O O . GLN F 1 66 ? 75.839 82.448 50.222 1.00 43.30 142 GLN F O 1
ATOM 29229 N N . HIS F 1 67 ? 76.789 84.481 50.451 1.00 48.39 143 HIS F N 1
ATOM 29230 C CA . HIS F 1 67 ? 75.509 85.162 50.610 1.00 53.52 143 HIS F CA 1
ATOM 29231 C C . HIS F 1 67 ? 75.257 86.126 49.446 1.00 43.91 143 HIS F C 1
ATOM 29232 O O . HIS F 1 67 ? 76.126 86.345 48.600 1.00 41.60 143 HIS F O 1
ATOM 29247 N N . LEU F 1 68 ? 74.058 86.687 49.399 1.00 43.11 144 LEU F N 1
ATOM 29248 C CA . LEU F 1 68 ? 73.704 87.620 48.343 1.00 36.12 144 LEU F CA 1
ATOM 29249 C C . LEU F 1 68 ? 74.248 89.005 48.628 1.00 33.65 144 LEU F C 1
ATOM 29250 O O . LEU F 1 68 ? 74.013 89.579 49.689 1.00 38.82 144 LEU F O 1
ATOM 29266 N N . LEU F 1 69 ? 74.970 89.550 47.668 1.00 27.59 145 LEU F N 1
ATOM 29267 C CA . LEU F 1 69 ? 75.346 90.957 47.726 1.00 28.06 145 LEU F CA 1
ATOM 29268 C C . LEU F 1 69 ? 74.061 91.785 47.854 1.00 29.66 145 LEU F C 1
ATOM 29269 O O . LEU F 1 69 ? 73.047 91.462 47.235 1.00 29.85 145 LEU F O 1
ATOM 29285 N N . ASN F 1 70 ? 74.099 92.851 48.648 1.00 31.52 146 ASN F N 1
ATOM 29286 C CA . ASN F 1 70 ? 72.901 93.662 48.890 1.00 32.73 146 ASN F CA 1
ATOM 29287 C C . ASN F 1 70 ? 72.759 94.714 47.796 1.00 29.67 146 ASN F C 1
ATOM 29288 O O . ASN F 1 70 ? 73.390 95.784 47.856 1.00 32.76 146 ASN F O 1
ATOM 29298 N N . THR F 1 71 ? 71.941 94.397 46.791 1.00 23.26 147 THR F N 1
ATOM 29299 C CA . THR F 1 71 ? 71.782 95.250 45.611 1.00 32.31 147 THR F CA 1
ATOM 29300 C C . THR F 1 71 ? 70.315 95.307 45.211 1.00 30.85 147 THR F C 1
ATOM 29301 O O . THR F 1 71 ? 69.471 94.690 45.858 1.00 29.72 147 THR F O 1
ATOM 29312 N N . SER F 1 72 ? 70.020 96.031 44.131 1.00 28.06 148 SER F N 1
ATOM 29313 C CA . SER F 1 72 ? 68.653 96.134 43.630 1.00 28.36 148 SER F CA 1
ATOM 29314 C C . SER F 1 72 ? 68.385 95.136 42.512 1.00 34.12 148 SER F C 1
ATOM 29315 O O . SER F 1 72 ? 67.360 95.216 41.828 1.00 35.17 148 SER F O 1
ATOM 29323 N N . MET F 1 73 ? 69.304 94.198 42.323 1.00 27.54 149 MET F N 1
ATOM 29324 C CA . MET F 1 73 ? 69.255 93.328 41.149 1.00 36.43 149 MET F CA 1
ATOM 29325 C C . MET F 1 73 ? 67.997 92.452 41.104 1.00 31.41 149 MET F C 1
ATOM 29326 O O . MET F 1 73 ? 67.547 92.060 40.038 1.00 28.67 149 MET F O 1
ATOM 29340 N N . GLU F 1 74 ? 67.427 92.114 42.249 1.00 33.21 150 GLU F N 1
ATOM 29341 C CA . GLU F 1 74 ? 66.310 91.191 42.202 1.00 30.79 150 GLU F CA 1
ATOM 29342 C C . GLU F 1 74 ? 65.047 91.828 41.618 1.00 33.70 150 GLU F C 1
ATOM 29343 O O . GLU F 1 74 ? 64.234 91.138 41.009 1.00 37.38 150 GLU F O 1
ATOM 29355 N N . TRP F 1 75 ? 64.878 93.131 41.801 1.00 30.13 151 TRP F N 1
ATOM 29356 C CA . TRP F 1 75 ? 63.677 93.781 41.306 1.00 33.39 151 TRP F CA 1
ATOM 29357 C C . TRP F 1 75 ? 63.918 94.727 40.131 1.00 33.43 151 TRP F C 1
ATOM 29358 O O . TRP F 1 75 ? 62.966 95.201 39.518 1.00 33.82 151 TRP F O 1
ATOM 29379 N N . GLU F 1 76 ? 65.178 95.015 39.820 1.00 26.21 152 GLU F N 1
ATOM 29380 C CA . GLU F 1 76 ? 65.506 95.698 38.563 1.00 30.57 152 GLU F CA 1
ATOM 29381 C C . GLU F 1 76 ? 66.022 94.628 37.600 1.00 32.59 152 GLU F C 1
ATOM 29382 O O . GLU F 1 76 ? 67.227 94.335 37.534 1.00 26.55 152 GLU F O 1
ATOM 29394 N N . GLU F 1 77 ? 65.089 94.017 36.886 1.00 24.55 156 GLU F N 1
ATOM 29395 C CA . GLU F 1 77 ? 65.355 92.791 36.160 1.00 29.78 156 GLU F CA 1
ATOM 29396 C C . GLU F 1 77 ? 65.897 93.052 34.774 1.00 21.85 156 GLU F C 1
ATOM 29397 O O . GLU F 1 77 ? 65.344 93.845 34.028 1.00 21.99 156 GLU F O 1
ATOM 29409 N N . SER F 1 78 ? 66.993 92.373 34.443 1.00 23.56 157 SER F N 1
ATOM 29410 C CA . SER F 1 78 ? 67.603 92.508 33.122 1.00 23.97 157 SER F CA 1
ATOM 29411 C C . SER F 1 78 ? 67.959 91.146 32.520 1.00 23.36 157 SER F C 1
ATOM 29412 O O . SER F 1 78 ? 68.328 90.224 33.224 1.00 19.54 157 SER F O 1
ATOM 29420 N N . LEU F 1 79 ? 67.856 91.048 31.203 1.00 21.37 158 LEU F N 1
ATOM 29421 C CA . LEU F 1 79 ? 68.243 89.856 30.462 1.00 18.00 158 LEU F CA 1
ATOM 29422 C C . LEU F 1 79 ? 69.748 89.872 30.192 1.00 18.21 158 LEU F C 1
ATOM 29423 O O . LEU F 1 79 ? 70.297 90.889 29.777 1.00 18.88 158 LEU F O 1
ATOM 29439 N N . TYR F 1 80 ? 70.411 88.758 30.470 1.00 20.87 159 TYR F N 1
ATOM 29440 C CA . TYR F 1 80 ? 71.835 88.601 30.175 1.00 26.15 159 TYR F CA 1
ATOM 29441 C C . TYR F 1 80 ? 72.056 87.358 29.319 1.00 25.47 159 TYR F C 1
ATOM 29442 O O . TYR F 1 80 ? 71.210 86.463 29.252 1.00 22.87 159 TYR F O 1
ATOM 29460 N N . LYS F 1 81 ? 73.226 87.266 28.706 1.00 19.83 160 LYS F N 1
ATOM 29461 C CA . LYS F 1 81 ? 73.624 86.010 28.120 1.00 24.63 160 LYS F CA 1
ATOM 29462 C C . LYS F 1 81 ? 75.103 85.702 28.375 1.00 25.33 160 LYS F C 1
ATOM 29463 O O . LYS F 1 81 ? 75.938 86.595 28.505 1.00 23.63 160 LYS F O 1
ATOM 29482 N N . THR F 1 82 ? 75.380 84.413 28.433 1.00 20.77 161 THR F N 1
ATOM 29483 C CA . THR F 1 82 ? 76.693 83.872 28.731 1.00 22.10 161 THR F CA 1
ATOM 29484 C C . THR F 1 82 ? 76.924 82.709 27.768 1.00 19.02 161 THR F C 1
ATOM 29485 O O . THR F 1 82 ? 76.014 81.925 27.554 1.00 23.84 161 THR F O 1
ATOM 29496 N N . PRO F 1 83 ? 78.141 82.579 27.211 1.00 22.50 162 PRO F N 1
ATOM 29497 C CA . PRO F 1 83 ? 78.478 81.367 26.461 1.00 19.10 162 PRO F CA 1
ATOM 29498 C C . PRO F 1 83 ? 78.217 80.147 27.332 1.00 18.74 162 PRO F C 1
ATOM 29499 O O . PRO F 1 83 ? 78.515 80.149 28.522 1.00 19.61 162 PRO F O 1
ATOM 29510 N N . ILE F 1 84 ? 77.615 79.132 26.746 1.00 23.91 163 ILE F N 1
ATOM 29511 C CA . ILE F 1 84 ? 77.163 77.983 27.523 1.00 32.27 163 ILE F CA 1
ATOM 29512 C C . ILE F 1 84 ? 78.308 77.350 28.340 1.00 28.92 163 ILE F C 1
ATOM 29513 O O . ILE F 1 84 ? 78.098 76.894 29.461 1.00 34.67 163 ILE F O 1
ATOM 29529 N N . GLY F 1 85 ? 79.520 77.368 27.801 1.00 28.26 164 GLY F N 1
ATOM 29530 C CA . GLY F 1 85 ? 80.658 76.751 28.472 1.00 31.74 164 GLY F CA 1
ATOM 29531 C C . GLY F 1 85 ? 81.371 77.557 29.548 1.00 34.71 164 GLY F C 1
ATOM 29532 O O . GLY F 1 85 ? 82.417 77.120 30.055 1.00 26.90 164 GLY F O 1
ATOM 29536 N N . SER F 1 86 ? 80.830 78.723 29.903 1.00 22.65 165 SER F N 1
ATOM 29537 C CA . SER F 1 86 ? 81.432 79.569 30.936 1.00 26.89 165 SER F CA 1
ATOM 29538 C C . SER F 1 86 ? 80.474 79.788 32.081 1.00 32.21 165 SER F C 1
ATOM 29539 O O . SER F 1 86 ? 79.262 79.811 31.890 1.00 33.37 165 SER F O 1
ATOM 29547 N N . ALA F 1 87 ? 81.014 79.974 33.276 1.00 28.59 166 ALA F N 1
ATOM 29548 C CA . ALA F 1 87 ? 80.183 80.376 34.398 1.00 37.39 166 ALA F CA 1
ATOM 29549 C C . ALA F 1 87 ? 79.761 81.814 34.137 1.00 26.35 166 ALA F C 1
ATOM 29550 O O . ALA F 1 87 ? 80.493 82.569 33.490 1.00 27.71 166 ALA F O 1
ATOM 29557 N N . SER F 1 88 ? 78.579 82.181 34.621 1.00 30.92 167 SER F N 1
ATOM 29558 C CA . SER F 1 88 ? 78.070 83.535 34.461 1.00 25.92 167 SER F CA 1
ATOM 29559 C C . SER F 1 88 ? 78.682 84.468 35.496 1.00 27.05 167 SER F C 1
ATOM 29560 O O . SER F 1 88 ? 78.299 84.456 36.662 1.00 39.65 167 SER F O 1
ATOM 29568 N N . THR F 1 89 ? 79.625 85.282 35.056 1.00 31.55 168 THR F N 1
ATOM 29569 C CA . THR F 1 89 ? 80.268 86.251 35.923 1.00 35.65 168 THR F CA 1
ATOM 29570 C C . THR F 1 89 ? 80.203 87.623 35.281 1.00 33.52 168 THR F C 1
ATOM 29571 O O . THR F 1 89 ? 79.785 87.753 34.130 1.00 35.75 168 THR F O 1
ATOM 29582 N N . LEU F 1 90 ? 80.633 88.646 36.016 1.00 30.15 169 LEU F N 1
ATOM 29583 C CA . LEU F 1 90 ? 80.716 89.996 35.467 1.00 30.49 169 LEU F CA 1
ATOM 29584 C C . LEU F 1 90 ? 81.618 90.073 34.242 1.00 32.55 169 LEU F C 1
ATOM 29585 O O . LEU F 1 90 ? 81.411 90.911 33.365 1.00 36.38 169 LEU F O 1
ATOM 29601 N N . SER F 1 91 ? 82.607 89.187 34.162 1.00 37.12 170 SER F N 1
ATOM 29602 C CA . SER F 1 91 ? 83.562 89.234 33.055 1.00 39.39 170 SER F CA 1
ATOM 29603 C C . SER F 1 91 ? 83.072 88.462 31.837 1.00 27.63 170 SER F C 1
ATOM 29604 O O . SER F 1 91 ? 83.479 88.739 30.712 1.00 40.70 170 SER F O 1
ATOM 29612 N N . THR F 1 92 A 82.214 87.472 32.056 1.00 28.23 170 THR F N 1
ATOM 29613 C CA . THR F 1 92 A 81.805 86.606 30.962 1.00 32.47 170 THR F CA 1
ATOM 29614 C C . THR F 1 92 A 80.400 86.880 30.471 1.00 30.25 170 THR F C 1
ATOM 29615 O O . THR F 1 92 A 80.028 86.409 29.397 1.00 33.85 170 THR F O 1
ATOM 29626 N N . SER F 1 93 ? 79.610 87.605 31.255 1.00 26.05 171 SER F N 1
ATOM 29627 C CA . SER F 1 93 ? 78.187 87.757 30.930 1.00 24.14 171 SER F CA 1
ATOM 29628 C C . SER F 1 93 ? 77.891 89.143 30.402 1.00 21.17 171 SER F C 1
ATOM 29629 O O . SER F 1 93 ? 78.446 90.143 30.860 1.00 24.21 171 SER F O 1
ATOM 29637 N N . GLU F 1 94 ? 77.022 89.197 29.410 1.00 25.06 172 GLU F N 1
ATOM 29638 C CA . GLU F 1 94 ? 76.694 90.447 28.766 1.00 25.22 172 GLU F CA 1
ATOM 29639 C C . GLU F 1 94 ? 75.258 90.814 29.116 1.00 26.90 172 GLU F C 1
ATOM 29640 O O . GLU F 1 94 ? 74.368 89.978 29.001 1.00 21.56 172 GLU F O 1
ATOM 29652 N N . MET F 1 95 ? 75.043 92.048 29.568 1.00 27.79 173 MET F N 1
ATOM 29653 C CA . MET F 1 95 ? 73.694 92.552 29.794 1.00 26.24 173 MET F CA 1
ATOM 29654 C C . MET F 1 95 ? 73.118 92.995 28.455 1.00 30.05 173 MET F C 1
ATOM 29655 O O . MET F 1 95 ? 73.709 93.838 27.780 1.00 26.89 173 MET F O 1
ATOM 29669 N N . ILE F 1 96 ? 71.965 92.440 28.084 1.00 20.80 174 ILE F N 1
ATOM 29670 C CA . ILE F 1 96 ? 71.359 92.674 26.773 1.00 24.72 174 ILE F CA 1
ATOM 29671 C C . ILE F 1 96 ? 70.274 93.753 26.753 1.00 23.91 174 ILE F C 1
ATOM 29672 O O . ILE F 1 96 ? 70.319 94.662 25.929 1.00 21.81 174 ILE F O 1
ATOM 29688 N N . LEU F 1 97 ? 69.309 93.629 27.653 1.00 19.05 175 LEU F N 1
ATOM 29689 C CA . LEU F 1 97 ? 68.199 94.589 27.774 1.00 22.46 175 LEU F CA 1
ATOM 29690 C C . LEU F 1 97 ? 67.511 94.396 29.113 1.00 19.30 175 LEU F C 1
ATOM 29691 O O . LEU F 1 97 ? 67.564 93.299 29.700 1.00 19.52 175 LEU F O 1
ATOM 29707 N N . PRO F 1 98 ? 66.838 95.439 29.611 1.00 20.70 176 PRO F N 1
ATOM 29708 C CA . PRO F 1 98 ? 66.020 95.157 30.793 1.00 19.33 176 PRO F CA 1
ATOM 29709 C C . PRO F 1 98 ? 64.857 94.254 30.393 1.00 22.82 176 PRO F C 1
ATOM 29710 O O . PRO F 1 98 ? 64.400 94.349 29.253 1.00 21.63 176 PRO F O 1
ATOM 29721 N N . GLY F 1 99 ? 64.412 93.386 31.292 1.00 25.98 177 GLY F N 1
ATOM 29722 C CA . GLY F 1 99 ? 63.285 92.512 31.009 1.00 26.45 177 GLY F CA 1
ATOM 29723 C C . GLY F 1 99 ? 62.929 91.581 32.151 1.00 28.79 177 GLY F C 1
ATOM 29724 O O . GLY F 1 99 ? 63.806 91.173 32.919 1.00 24.90 177 GLY F O 1
ATOM 29728 N N . ARG F 1 100 ? 61.641 91.239 32.254 1.00 23.17 178 ARG F N 1
ATOM 29729 C CA . ARG F 1 100 ? 61.162 90.322 33.279 1.00 23.43 178 ARG F CA 1
ATOM 29730 C C . ARG F 1 100 ? 60.901 88.932 32.681 1.00 19.76 178 ARG F C 1
ATOM 29731 O O . ARG F 1 100 ? 60.917 87.934 33.395 1.00 25.00 178 ARG F O 1
ATOM 29752 N N . SER F 1 101 ? 60.612 88.887 31.386 1.00 19.95 179 SER F N 1
ATOM 29753 C CA . SER F 1 101 ? 60.583 87.631 30.637 1.00 17.47 179 SER F CA 1
ATOM 29754 C C . SER F 1 101 ? 61.113 87.907 29.238 1.00 17.81 179 SER F C 1
ATOM 29755 O O . SER F 1 101 ? 61.241 89.060 28.844 1.00 17.62 179 SER F O 1
ATOM 29763 N N . SER F 1 102 ? 61.455 86.872 28.484 1.00 17.34 180 SER F N 1
ATOM 29764 C CA . SER F 1 102 ? 62.212 87.119 27.250 1.00 18.61 180 SER F CA 1
ATOM 29765 C C . SER F 1 102 ? 62.154 85.928 26.321 1.00 19.86 180 SER F C 1
ATOM 29766 O O . SER F 1 102 ? 61.707 84.853 26.711 1.00 19.31 180 SER F O 1
ATOM 29774 N N . SER F 1 103 ? 62.605 86.140 25.089 1.00 20.08 181 SER F N 1
ATOM 29775 C CA . SER F 1 103 ? 62.763 85.070 24.122 1.00 20.55 181 SER F CA 1
ATOM 29776 C C . SER F 1 103 ? 63.848 85.554 23.170 1.00 20.04 181 SER F C 1
ATOM 29777 O O . SER F 1 103 ? 63.993 86.756 22.966 1.00 19.77 181 SER F O 1
ATOM 29785 N N . ALA F 1 104 ? 64.608 84.628 22.601 1.00 17.76 182 ALA F N 1
ATOM 29786 C CA . ALA F 1 104 ? 65.694 84.993 21.696 1.00 19.05 182 ALA F CA 1
ATOM 29787 C C . ALA F 1 104 ? 65.871 83.913 20.652 1.00 20.16 182 ALA F C 1
ATOM 29788 O O . ALA F 1 104 ? 65.629 82.726 20.920 1.00 20.00 182 ALA F O 1
ATOM 29795 N N . CYS F 1 105 ? 66.274 84.327 19.456 1.00 19.66 183 CYS F N 1
ATOM 29796 C CA . CYS F 1 105 ? 66.522 83.375 18.376 1.00 19.89 183 CYS F CA 1
ATOM 29797 C C . CYS F 1 105 ? 67.400 84.013 17.281 1.00 27.07 183 CYS F C 1
ATOM 29798 O O . CYS F 1 105 ? 67.259 85.186 16.929 1.00 23.66 183 CYS F O 1
ATOM 29805 N N . PHE F 1 106 ? 68.320 83.214 16.769 1.00 22.23 184 PHE F N 1
ATOM 29806 C CA . PHE F 1 106 ? 69.244 83.640 15.732 1.00 19.63 184 PHE F CA 1
ATOM 29807 C C . PHE F 1 106 ? 68.709 83.159 14.401 1.00 19.54 184 PHE F C 1
ATOM 29808 O O . PHE F 1 106 ? 68.392 81.976 14.267 1.00 19.63 184 PHE F O 1
ATOM 29825 N N . ASP F 1 107 ? 68.599 84.063 13.423 1.00 24.09 185 ASP F N 1
ATOM 29826 C CA . ASP F 1 107 ? 67.943 83.742 12.151 1.00 24.26 185 ASP F CA 1
ATOM 29827 C C . ASP F 1 107 ? 68.936 83.353 11.036 1.00 27.30 185 ASP F C 1
ATOM 29828 O O . ASP F 1 107 ? 68.539 83.112 9.887 1.00 22.81 185 ASP F O 1
ATOM 29837 N N . GLY F 1 108 ? 70.215 83.297 11.386 1.00 24.59 186 GLY F N 1
ATOM 29838 C CA . GLY F 1 108 ? 71.278 83.026 10.427 1.00 36.16 186 GLY F CA 1
ATOM 29839 C C . GLY F 1 108 ? 72.195 84.231 10.266 1.00 36.83 186 GLY F C 1
ATOM 29840 O O . GLY F 1 108 ? 73.386 84.098 9.986 1.00 34.67 186 GLY F O 1
ATOM 29844 N N . LEU F 1 109 ? 71.627 85.415 10.460 1.00 24.01 187 LEU F N 1
ATOM 29845 C CA . LEU F 1 109 ? 72.349 86.674 10.303 1.00 23.50 187 LEU F CA 1
ATOM 29846 C C . LEU F 1 109 ? 72.523 87.416 11.629 1.00 27.43 187 LEU F C 1
ATOM 29847 O O . LEU F 1 109 ? 73.629 87.812 12.001 1.00 25.74 187 LEU F O 1
ATOM 29863 N N . LYS F 1 110 ? 71.422 87.619 12.343 1.00 22.25 188 LYS F N 1
ATOM 29864 C CA . LYS F 1 110 ? 71.473 88.350 13.600 1.00 20.47 188 LYS F CA 1
ATOM 29865 C C . LYS F 1 110 ? 70.548 87.734 14.648 1.00 19.13 188 LYS F C 1
ATOM 29866 O O . LYS F 1 110 ? 69.633 86.976 14.336 1.00 23.02 188 LYS F O 1
ATOM 29885 N N . TRP F 1 111 ? 70.782 88.097 15.899 1.00 23.15 189 TRP F N 1
ATOM 29886 C CA . TRP F 1 111 ? 69.886 87.729 16.982 1.00 21.44 189 TRP F CA 1
ATOM 29887 C C . TRP F 1 111 ? 68.650 88.618 16.999 1.00 26.00 189 TRP F C 1
ATOM 29888 O O . TRP F 1 111 ? 68.739 89.844 16.860 1.00 20.19 189 TRP F O 1
ATOM 29909 N N . THR F 1 112 ? 67.501 87.983 17.150 1.00 20.33 190 THR F N 1
ATOM 29910 C CA . THR F 1 112 ? 66.271 88.669 17.517 1.00 21.48 190 THR F CA 1
ATOM 29911 C C . THR F 1 112 ? 66.063 88.395 18.996 1.00 22.43 190 THR F C 1
ATOM 29912 O O . THR F 1 112 ? 66.136 87.246 19.445 1.00 18.46 190 THR F O 1
ATOM 29923 N N . VAL F 1 113 ? 65.849 89.454 19.756 1.00 18.49 191 VAL F N 1
ATOM 29924 C CA . VAL F 1 113 ? 65.680 89.344 21.191 1.00 18.86 191 VAL F CA 1
ATOM 29925 C C . VAL F 1 113 ? 64.425 90.126 21.570 1.00 21.97 191 VAL F C 1
ATOM 29926 O O . VAL F 1 113 ? 64.270 91.281 21.155 1.00 20.48 191 VAL F O 1
ATOM 29939 N N . LEU F 1 114 ? 63.536 89.472 22.319 1.00 19.46 192 LEU F N 1
ATOM 29940 C CA . LEU F 1 114 ? 62.319 90.090 22.847 1.00 20.84 192 LEU F CA 1
ATOM 29941 C C . LEU F 1 114 ? 62.352 90.099 24.365 1.00 21.36 192 LEU F C 1
ATOM 29942 O O . LEU F 1 114 ? 62.752 89.109 24.989 1.00 20.79 192 LEU F O 1
ATOM 29958 N N . VAL F 1 115 ? 61.924 91.213 24.961 1.00 18.07 193 VAL F N 1
ATOM 29959 C CA . VAL F 1 115 ? 61.797 91.321 26.401 1.00 17.98 193 VAL F CA 1
ATOM 29960 C C . VAL F 1 115 ? 60.477 92.017 26.756 1.00 22.93 193 VAL F C 1
ATOM 29961 O O . VAL F 1 115 ? 59.975 92.845 26.003 1.00 18.21 193 VAL F O 1
ATOM 29974 N N . ALA F 1 116 ? 59.938 91.672 27.917 1.00 21.51 194 ALA F N 1
ATOM 29975 C CA . ALA F 1 116 ? 58.758 92.335 28.454 1.00 21.77 194 ALA F CA 1
ATOM 29976 C C . ALA F 1 116 ? 59.118 93.068 29.746 1.00 22.37 194 ALA F C 1
ATOM 29977 O O . ALA F 1 116 ? 59.867 92.554 30.577 1.00 19.33 194 ALA F O 1
ATOM 29984 N N . ASN F 1 117 ? 58.601 94.281 29.871 1.00 21.00 195 ASN F N 1
ATOM 29985 C CA . ASN F 1 117 ? 58.774 95.129 31.038 1.00 22.42 195 ASN F CA 1
ATOM 29986 C C . ASN F 1 117 ? 57.464 95.804 31.431 1.00 29.42 195 ASN F C 1
ATOM 29987 O O . ASN F 1 117 ? 56.571 95.980 30.600 1.00 22.93 195 ASN F O 1
ATOM 29998 N N . GLY F 1 118 ? 57.371 96.219 32.691 1.00 26.16 196 GLY F N 1
ATOM 29999 C CA . GLY F 1 118 ? 56.204 96.946 33.145 1.00 31.33 196 GLY F CA 1
ATOM 30000 C C . GLY F 1 118 ? 55.218 96.022 33.829 1.00 33.63 196 GLY F C 1
ATOM 30001 O O . GLY F 1 118 ? 55.199 94.809 33.596 1.00 30.62 196 GLY F O 1
ATOM 30005 N N . ARG F 1 119 ? 54.384 96.600 34.679 1.00 36.12 197 ARG F N 1
ATOM 30006 C CA . ARG F 1 119 ? 53.405 95.821 35.417 1.00 40.33 197 ARG F CA 1
ATOM 30007 C C . ARG F 1 119 ? 52.013 95.969 34.818 1.00 25.02 197 ARG F C 1
ATOM 30008 O O . ARG F 1 119 ? 51.620 97.047 34.368 1.00 30.51 197 ARG F O 1
ATOM 30029 N N . ASP F 1 120 ? 51.293 94.857 34.779 1.00 25.72 198 ASP F N 1
ATOM 30030 C CA . ASP F 1 120 ? 49.885 94.862 34.417 1.00 35.48 198 ASP F CA 1
ATOM 30031 C C . ASP F 1 120 ? 49.640 95.652 33.137 1.00 33.96 198 ASP F C 1
ATOM 30032 O O . ASP F 1 120 ? 50.231 95.359 32.095 1.00 30.24 198 ASP F O 1
ATOM 30041 N N . ARG F 1 121 ? 48.763 96.652 33.199 1.00 26.43 199 ARG F N 1
ATOM 30042 C CA . ARG F 1 121 ? 48.388 97.385 32.007 1.00 27.32 199 ARG F CA 1
ATOM 30043 C C . ARG F 1 121 ? 49.542 98.188 31.402 1.00 31.30 199 ARG F C 1
ATOM 30044 O O . ARG F 1 121 ? 49.446 98.643 30.269 1.00 33.81 199 ARG F O 1
ATOM 30065 N N . ASN F 1 122 ? 50.619 98.379 32.151 1.00 30.39 200 ASN F N 1
ATOM 30066 C CA . ASN F 1 122 ? 51.762 99.132 31.626 1.00 33.83 200 ASN F CA 1
ATOM 30067 C C . ASN F 1 122 ? 52.760 98.232 30.884 1.00 28.57 200 ASN F C 1
ATOM 30068 O O . ASN F 1 122 ? 53.739 98.712 30.312 1.00 28.95 200 ASN F O 1
ATOM 30079 N N . SER F 1 123 ? 52.492 96.931 30.891 1.00 23.38 201 SER F N 1
ATOM 30080 C CA . SER F 1 123 ? 53.396 95.957 30.300 1.00 28.22 201 SER F CA 1
ATOM 30081 C C . SER F 1 123 ? 53.576 96.183 28.815 1.00 30.07 201 SER F C 1
ATOM 30082 O O . SER F 1 123 ? 52.608 96.369 28.085 1.00 22.66 201 SER F O 1
ATOM 30090 N N . PHE F 1 124 ? 54.820 96.163 28.357 1.00 27.84 202 PHE F N 1
ATOM 30091 C CA . PHE F 1 124 ? 55.081 96.263 26.926 1.00 23.98 202 PHE F CA 1
ATOM 30092 C C . PHE F 1 124 ? 56.257 95.380 26.562 1.00 25.62 202 PHE F C 1
ATOM 30093 O O . PHE F 1 124 ? 57.068 95.015 27.424 1.00 25.45 202 PHE F O 1
ATOM 30110 N N . ILE F 1 125 ? 56.319 95.028 25.285 1.00 23.67 203 ILE F N 1
ATOM 30111 C CA . ILE F 1 125 ? 57.412 94.244 24.760 1.00 18.94 203 ILE F CA 1
ATOM 30112 C C . ILE F 1 125 ? 58.221 95.084 23.823 1.00 19.67 203 ILE F C 1
ATOM 30113 O O . ILE F 1 125 ? 57.677 95.891 23.077 1.00 20.94 203 ILE F O 1
ATOM 30129 N N . MET F 1 126 ? 59.540 94.928 23.881 1.00 20.84 204 MET F N 1
ATOM 30130 C CA . MET F 1 126 ? 60.386 95.540 22.878 1.00 24.97 204 MET F CA 1
ATOM 30131 C C . MET F 1 126 ? 61.287 94.478 22.238 1.00 23.19 204 MET F C 1
ATOM 30132 O O . MET F 1 126 ? 61.576 93.434 22.843 1.00 22.86 204 MET F O 1
ATOM 30146 N N . ILE F 1 127 ? 61.668 94.741 20.993 1.00 21.94 205 ILE F N 1
ATOM 30147 C CA . ILE F 1 127 ? 62.393 93.777 20.180 1.00 26.55 205 ILE F CA 1
ATOM 30148 C C . ILE F 1 127 ? 63.673 94.416 19.686 1.00 25.90 205 ILE F C 1
ATOM 30149 O O . ILE F 1 127 ? 63.678 95.569 19.246 1.00 21.07 205 ILE F O 1
ATOM 30165 N N . LYS F 1 128 ? 64.754 93.653 19.770 1.00 18.91 206 LYS F N 1
ATOM 30166 C CA . LYS F 1 128 ? 66.055 94.074 19.293 1.00 28.12 206 LYS F CA 1
ATOM 30167 C C . LYS F 1 128 ? 66.476 93.114 18.182 1.00 25.88 206 LYS F C 1
ATOM 30168 O O . LYS F 1 128 ? 66.296 91.892 18.320 1.00 24.30 206 LYS F O 1
ATOM 30187 N N . TYR F 1 129 ? 67.027 93.661 17.098 1.00 19.60 207 TYR F N 1
ATOM 30188 C CA . TYR F 1 129 ? 67.592 92.850 16.023 1.00 22.66 207 TYR F CA 1
ATOM 30189 C C . TYR F 1 129 ? 69.046 93.255 15.901 1.00 24.38 207 TYR F C 1
ATOM 30190 O O . TYR F 1 129 ? 69.350 94.394 15.542 1.00 19.67 207 TYR F O 1
ATOM 30208 N N . GLY F 1 130 ? 69.952 92.342 16.223 1.00 22.37 208 GLY F N 1
ATOM 30209 C CA . GLY F 1 130 ? 71.338 92.744 16.410 1.00 20.43 208 GLY F CA 1
ATOM 30210 C C . GLY F 1 130 ? 71.386 93.715 17.577 1.00 28.59 208 GLY F C 1
ATOM 30211 O O . GLY F 1 130 ? 70.816 93.440 18.625 1.00 30.05 208 GLY F O 1
ATOM 30215 N N . GLU F 1 131 ? 72.035 94.858 17.401 1.00 27.79 209 GLU F N 1
ATOM 30216 C CA . GLU F 1 131 ? 72.127 95.841 18.476 1.00 39.20 209 GLU F CA 1
ATOM 30217 C C . GLU F 1 131 ? 71.051 96.928 18.376 1.00 36.06 209 GLU F C 1
ATOM 30218 O O . GLU F 1 131 ? 71.045 97.868 19.165 1.00 33.74 209 GLU F O 1
ATOM 30230 N N . GLU F 1 132 ? 70.131 96.781 17.431 1.00 26.19 210 GLU F N 1
ATOM 30231 C CA . GLU F 1 132 ? 69.154 97.833 17.125 1.00 23.62 210 GLU F CA 1
ATOM 30232 C C . GLU F 1 132 ? 67.763 97.505 17.713 1.00 22.49 210 GLU F C 1
ATOM 30233 O O . GLU F 1 132 ? 67.229 96.438 17.451 1.00 22.50 210 GLU F O 1
ATOM 30245 N N . VAL F 1 133 ? 67.180 98.414 18.494 1.00 30.74 211 VAL F N 1
ATOM 30246 C CA . VAL F 1 133 ? 65.775 98.267 18.887 1.00 26.47 211 VAL F CA 1
ATOM 30247 C C . VAL F 1 133 ? 64.918 98.518 17.651 1.00 23.04 211 VAL F C 1
ATOM 30248 O O . VAL F 1 133 ? 64.999 99.585 17.042 1.00 22.36 211 VAL F O 1
ATOM 30261 N N . THR F 1 134 ? 64.125 97.522 17.271 1.00 20.21 212 THR F N 1
ATOM 30262 C CA . THR F 1 134 ? 63.418 97.535 16.002 1.00 21.95 212 THR F CA 1
ATOM 30263 C C . THR F 1 134 ? 61.898 97.607 16.116 1.00 27.80 212 THR F C 1
ATOM 30264 O O . THR F 1 134 ? 61.215 97.947 15.143 1.00 24.27 212 THR F O 1
ATOM 30275 N N . ASP F 1 135 ? 61.352 97.266 17.275 1.00 21.22 213 ASP F N 1
ATOM 30276 C CA . ASP F 1 135 ? 59.894 97.323 17.430 1.00 20.54 213 ASP F CA 1
ATOM 30277 C C . ASP F 1 135 ? 59.452 97.200 18.882 1.00 24.79 213 ASP F C 1
ATOM 30278 O O . ASP F 1 135 ? 60.225 96.776 19.748 1.00 19.94 213 ASP F O 1
ATOM 30287 N N . THR F 1 136 ? 58.194 97.573 19.122 1.00 23.95 214 THR F N 1
ATOM 30288 C CA . THR F 1 136 ? 57.548 97.439 20.431 1.00 19.66 214 THR F CA 1
ATOM 30289 C C . THR F 1 136 ? 56.048 97.191 20.270 1.00 25.15 214 THR F C 1
ATOM 30290 O O . THR F 1 136 ? 55.455 97.525 19.239 1.00 22.52 214 THR F O 1
ATOM 30301 N N . PHE F 1 137 ? 55.433 96.617 21.296 1.00 23.42 215 PHE F N 1
ATOM 30302 C CA . PHE F 1 137 ? 53.987 96.632 21.362 1.00 32.09 215 PHE F CA 1
ATOM 30303 C C . PHE F 1 137 ? 53.512 96.501 22.805 1.00 32.63 215 PHE F C 1
ATOM 30304 O O . PHE F 1 137 ? 54.260 96.061 23.672 1.00 29.52 215 PHE F O 1
ATOM 30321 N N . SER F 1 138 ? 52.285 96.943 23.066 1.00 31.43 216 SER F N 1
ATOM 30322 C CA . SER F 1 138 ? 51.783 97.029 24.435 1.00 26.17 216 SER F CA 1
ATOM 30323 C C . SER F 1 138 ? 50.667 96.025 24.705 1.00 20.39 216 SER F C 1
ATOM 30324 O O . SER F 1 138 ? 50.068 95.491 23.785 1.00 28.27 216 SER F O 1
ATOM 30332 N N . ALA F 1 139 ? 50.440 95.749 25.983 1.00 26.94 217 ALA F N 1
ATOM 30333 C CA . ALA F 1 139 ? 49.397 94.829 26.414 1.00 26.57 217 ALA F CA 1
ATOM 30334 C C . ALA F 1 139 ? 48.066 95.355 25.925 1.00 36.90 217 ALA F C 1
ATOM 30335 O O . ALA F 1 139 ? 47.837 96.562 25.939 1.00 32.05 217 ALA F O 1
ATOM 30342 N N . SER F 1 140 ? 47.182 94.465 25.503 1.00 37.11 218 SER F N 1
ATOM 30343 C CA . SER F 1 140 ? 45.859 94.894 25.067 1.00 42.39 218 SER F CA 1
ATOM 30344 C C . SER F 1 140 ? 44.720 94.195 25.824 1.00 44.47 218 SER F C 1
ATOM 30345 O O . SER F 1 140 ? 43.556 94.510 25.614 1.00 40.25 218 SER F O 1
ATOM 30353 N N . ARG F 1 141 ? 45.054 93.266 26.714 1.00 30.10 219 ARG F N 1
ATOM 30354 C CA . ARG F 1 141 ? 44.040 92.515 27.437 1.00 32.37 219 ARG F CA 1
ATOM 30355 C C . ARG F 1 141 ? 44.242 92.598 28.930 1.00 30.65 219 ARG F C 1
ATOM 30356 O O . ARG F 1 141 ? 43.862 91.688 29.665 1.00 36.09 219 ARG F O 1
ATOM 30377 N N . GLY F 1 142 ? 44.837 93.693 29.379 1.00 24.71 220 GLY F N 1
ATOM 30378 C CA . GLY F 1 142 ? 45.066 93.908 30.793 1.00 27.67 220 GLY F CA 1
ATOM 30379 C C . GLY F 1 142 ? 46.487 93.640 31.255 1.00 33.29 220 GLY F C 1
ATOM 30380 O O . GLY F 1 142 ? 46.864 94.067 32.336 1.00 31.67 220 GLY F O 1
ATOM 30384 N N . GLY F 1 143 ? 47.278 92.915 30.468 1.00 30.78 221 GLY F N 1
ATOM 30385 C CA . GLY F 1 143 ? 48.640 92.609 30.874 1.00 26.45 221 GLY F CA 1
ATOM 30386 C C . GLY F 1 143 ? 48.737 91.593 31.997 1.00 27.11 221 GLY F C 1
ATOM 30387 O O . GLY F 1 143 ? 47.721 91.100 32.484 1.00 38.55 221 GLY F O 1
ATOM 30391 N N . PRO F 1 144 ? 49.972 91.231 32.386 1.00 21.78 222 PRO F N 1
ATOM 30392 C CA . PRO F 1 144 ? 51.157 91.681 31.662 1.00 22.20 222 PRO F CA 1
ATOM 30393 C C . PRO F 1 144 ? 51.348 90.866 30.385 1.00 31.44 222 PRO F C 1
ATOM 30394 O O . PRO F 1 144 ? 50.819 89.754 30.272 1.00 27.18 222 PRO F O 1
ATOM 30405 N N . LEU F 1 145 ? 52.090 91.416 29.432 1.00 25.56 223 LEU F N 1
ATOM 30406 C CA . LEU F 1 145 ? 52.587 90.624 28.322 1.00 18.77 223 LEU F CA 1
ATOM 30407 C C . LEU F 1 145 ? 53.627 89.645 28.865 1.00 20.52 223 LEU F C 1
ATOM 30408 O O . LEU F 1 145 ? 54.410 89.977 29.750 1.00 23.61 223 LEU F O 1
ATOM 30424 N N . ARG F 1 146 ? 53.598 88.427 28.348 1.00 18.11 224 ARG F N 1
ATOM 30425 C CA . ARG F 1 146 ? 54.424 87.353 28.855 1.00 23.55 224 ARG F CA 1
ATOM 30426 C C . ARG F 1 146 ? 55.111 86.642 27.699 1.00 21.36 224 ARG F C 1
ATOM 30427 O O . ARG F 1 146 ? 54.454 86.090 26.805 1.00 17.42 224 ARG F O 1
ATOM 30448 N N . LEU F 1 147 ? 56.441 86.689 27.704 1.00 22.70 225 LEU F N 1
ATOM 30449 C CA . LEU F 1 147 ? 57.231 85.968 26.717 1.00 17.31 225 LEU F CA 1
ATOM 30450 C C . LEU F 1 147 ? 57.562 84.594 27.300 1.00 22.59 225 LEU F C 1
ATOM 30451 O O . LEU F 1 147 ? 57.516 84.407 28.507 1.00 21.68 225 LEU F O 1
ATOM 30467 N N . PRO F 1 148 ? 57.888 83.627 26.445 1.00 18.78 226 PRO F N 1
ATOM 30468 C CA . PRO F 1 148 ? 57.907 82.247 26.956 1.00 26.22 226 PRO F CA 1
ATOM 30469 C C . PRO F 1 148 ? 59.172 81.769 27.680 1.00 21.27 226 PRO F C 1
ATOM 30470 O O . PRO F 1 148 ? 59.145 80.666 28.247 1.00 18.77 226 PRO F O 1
ATOM 30481 N N . ASN F 1 149 ? 60.243 82.561 27.693 1.00 21.21 227 ASN F N 1
ATOM 30482 C CA . ASN F 1 149 ? 61.486 82.129 28.364 1.00 17.56 227 ASN F CA 1
ATOM 30483 C C . ASN F 1 149 ? 62.022 80.821 27.765 1.00 17.19 227 ASN F C 1
ATOM 30484 O O . ASN F 1 149 ? 62.429 79.890 28.471 1.00 19.06 227 ASN F O 1
ATOM 30495 N N . SER F 1 150 ? 62.007 80.788 26.438 1.00 19.86 228 SER F N 1
ATOM 30496 C CA . SER F 1 150 ? 62.546 79.700 25.647 1.00 17.72 228 SER F CA 1
ATOM 30497 C C . SER F 1 150 ? 62.814 80.296 24.276 1.00 17.72 228 SER F C 1
ATOM 30498 O O . SER F 1 150 ? 62.300 81.368 23.974 1.00 20.98 228 SER F O 1
ATOM 30506 N N . GLU F 1 151 ? 63.631 79.649 23.452 1.00 19.19 229 GLU F N 1
ATOM 30507 C CA . GLU F 1 151 ? 64.063 80.309 22.215 1.00 17.72 229 GLU F CA 1
ATOM 30508 C C . GLU F 1 151 ? 62.865 80.471 21.288 1.00 20.14 229 GLU F C 1
ATOM 30509 O O . GLU F 1 151 ? 61.987 79.623 21.285 1.00 19.67 229 GLU F O 1
ATOM 30521 N N . CYS F 1 152 ? 62.839 81.564 20.520 1.00 19.99 230 CYS F N 1
ATOM 30522 C CA . CYS F 1 152 ? 61.841 81.736 19.480 1.00 20.77 230 CYS F CA 1
ATOM 30523 C C . CYS F 1 152 ? 62.287 80.933 18.264 1.00 23.62 230 CYS F C 1
ATOM 30524 O O . CYS F 1 152 ? 63.369 80.356 18.272 1.00 19.01 230 CYS F O 1
ATOM 30531 N N . ILE F 1 153 ? 61.449 80.861 17.239 1.00 18.66 231 ILE F N 1
ATOM 30532 C CA . ILE F 1 153 ? 61.699 79.932 16.126 1.00 21.21 231 ILE F CA 1
ATOM 30533 C C . ILE F 1 153 ? 61.860 80.666 14.793 1.00 29.58 231 ILE F C 1
ATOM 30534 O O . ILE F 1 153 ? 60.921 81.307 14.290 1.00 25.15 231 ILE F O 1
ATOM 30550 N N . CYS F 1 154 ? 63.057 80.565 14.219 1.00 22.28 232 CYS F N 1
ATOM 30551 C CA . CYS F 1 154 ? 63.352 81.215 12.947 1.00 23.59 232 CYS F CA 1
ATOM 30552 C C . CYS F 1 154 ? 63.362 80.231 11.777 1.00 24.18 232 CYS F C 1
ATOM 30553 O O . CYS F 1 154 ? 63.942 79.160 11.867 1.00 28.05 232 CYS F O 1
ATOM 30560 N N . ILE F 1 155 ? 62.693 80.608 10.690 1.00 26.64 233 ILE F N 1
ATOM 30561 C CA . ILE F 1 155 ? 62.653 79.816 9.463 1.00 29.59 233 ILE F CA 1
ATOM 30562 C C . ILE F 1 155 ? 62.829 80.766 8.283 1.00 29.25 233 ILE F C 1
ATOM 30563 O O . ILE F 1 155 ? 61.959 81.584 8.002 1.00 25.25 233 ILE F O 1
ATOM 30579 N N . GLU F 1 156 ? 63.976 80.693 7.626 1.00 25.93 234 GLU F N 1
ATOM 30580 C CA . GLU F 1 156 ? 64.196 81.454 6.399 1.00 29.42 234 GLU F CA 1
ATOM 30581 C C . GLU F 1 156 ? 63.980 82.943 6.610 1.00 28.95 234 GLU F C 1
ATOM 30582 O O . GLU F 1 156 ? 63.482 83.624 5.728 1.00 27.72 234 GLU F O 1
ATOM 30594 N N . GLY F 1 157 ? 64.344 83.440 7.785 1.00 24.22 235 GLY F N 1
ATOM 30595 C CA . GLY F 1 157 ? 64.365 84.865 8.022 1.00 24.94 235 GLY F CA 1
ATOM 30596 C C . GLY F 1 157 ? 63.108 85.359 8.703 1.00 30.08 235 GLY F C 1
ATOM 30597 O O . GLY F 1 157 ? 63.066 86.516 9.104 1.00 28.94 235 GLY F O 1
ATOM 30601 N N . SER F 1 158 ? 62.094 84.499 8.828 1.00 24.88 236 SER F N 1
ATOM 30602 C CA . SER F 1 158 ? 60.914 84.825 9.633 1.00 22.66 236 SER F CA 1
ATOM 30603 C C . SER F 1 158 ? 61.019 84.182 11.003 1.00 26.52 236 SER F C 1
ATOM 30604 O O . SER F 1 158 ? 61.255 82.991 11.105 1.00 21.87 236 SER F O 1
ATOM 30612 N N . CYS F 1 159 ? 60.841 84.966 12.058 1.00 24.06 237 CYS F N 1
ATOM 30613 C CA . CYS F 1 159 ? 60.933 84.434 13.403 1.00 18.58 237 CYS F CA 1
ATOM 30614 C C . CYS F 1 159 ? 59.565 84.486 14.110 1.00 19.63 237 CYS F C 1
ATOM 30615 O O . CYS F 1 159 ? 58.826 85.471 14.019 1.00 25.29 237 CYS F O 1
ATOM 30622 N N . PHE F 1 160 ? 59.234 83.406 14.795 1.00 18.30 238 PHE F N 1
ATOM 30623 C CA . PHE F 1 160 ? 57.907 83.217 15.372 1.00 17.87 238 PHE F CA 1
ATOM 30624 C C . PHE F 1 160 ? 58.015 83.037 16.868 1.00 19.21 238 PHE F C 1
ATOM 30625 O O . PHE F 1 160 ? 58.864 82.284 17.354 1.00 19.91 238 PHE F O 1
ATOM 30642 N N . VAL F 1 161 ? 57.167 83.741 17.608 1.00 19.53 239 VAL F N 1
ATOM 30643 C CA . VAL F 1 161 ? 57.169 83.635 19.053 1.00 17.47 239 VAL F CA 1
ATOM 30644 C C . VAL F 1 161 ? 55.720 83.717 19.534 1.00 22.04 239 VAL F C 1
ATOM 30645 O O . VAL F 1 161 ? 54.883 84.368 18.903 1.00 21.59 239 VAL F O 1
ATOM 30658 N N . ILE F 1 162 ? 55.428 82.982 20.601 1.00 17.21 240 ILE F N 1
ATOM 30659 C CA . ILE F 1 162 ? 54.113 83.018 21.254 1.00 23.29 240 ILE F CA 1
ATOM 30660 C C . ILE F 1 162 ? 54.139 84.035 22.393 1.00 23.69 240 ILE F C 1
ATOM 30661 O O . ILE F 1 162 ? 55.008 83.993 23.260 1.00 24.94 240 ILE F O 1
ATOM 30677 N N . VAL F 1 163 ? 53.192 84.963 22.375 1.00 21.78 241 VAL F N 1
ATOM 30678 C CA . VAL F 1 163 ? 53.103 85.981 23.407 1.00 19.74 241 VAL F CA 1
ATOM 30679 C C . VAL F 1 163 ? 51.778 85.796 24.132 1.00 29.62 241 VAL F C 1
ATOM 30680 O O . VAL F 1 163 ? 50.749 85.546 23.487 1.00 25.88 241 VAL F O 1
ATOM 30693 N N . SER F 1 164 ? 51.808 85.869 25.462 1.00 22.34 242 SER F N 1
ATOM 30694 C CA . SER F 1 164 ? 50.584 85.704 26.255 1.00 20.44 242 SER F CA 1
ATOM 30695 C C . SER F 1 164 ? 50.193 87.010 26.957 1.00 23.68 242 SER F C 1
ATOM 30696 O O . SER F 1 164 ? 51.052 87.835 27.291 1.00 20.59 242 SER F O 1
ATOM 30704 N N . ASP F 1 165 ? 48.889 87.192 27.167 1.00 27.64 243 ASP F N 1
ATOM 30705 C CA . ASP F 1 165 ? 48.349 88.416 27.756 1.00 19.61 243 ASP F CA 1
ATOM 30706 C C . ASP F 1 165 ? 47.189 88.038 28.673 1.00 26.77 243 ASP F C 1
ATOM 30707 O O . ASP F 1 165 ? 46.727 86.882 28.667 1.00 22.78 243 ASP F O 1
ATOM 30716 N N . GLY F 1 166 ? 46.721 88.998 29.469 1.00 31.47 244 GLY F N 1
ATOM 30717 C CA . GLY F 1 166 ? 45.556 88.774 30.311 1.00 35.95 244 GLY F CA 1
ATOM 30718 C C . GLY F 1 166 ? 45.943 88.477 31.748 1.00 33.00 244 GLY F C 1
ATOM 30719 O O . GLY F 1 166 ? 46.894 87.746 31.989 1.00 29.81 244 GLY F O 1
ATOM 30723 N N . PRO F 1 167 ? 45.203 89.045 32.717 1.00 32.75 245 PRO F N 1
ATOM 30724 C CA . PRO F 1 167 ? 45.619 88.980 34.125 1.00 33.02 245 PRO F CA 1
ATOM 30725 C C . PRO F 1 167 ? 45.352 87.648 34.836 1.00 30.65 245 PRO F C 1
ATOM 30726 O O . PRO F 1 167 ? 45.941 87.410 35.885 1.00 42.05 245 PRO F O 1
ATOM 30737 N N . ASN F 1 168 ? 44.515 86.789 34.278 1.00 31.33 246 ASN F N 1
ATOM 30738 C CA . ASN F 1 168 ? 44.192 85.523 34.953 1.00 38.62 246 ASN F CA 1
ATOM 30739 C C . ASN F 1 168 ? 44.311 84.288 34.065 1.00 24.29 246 ASN F C 1
ATOM 30740 O O . ASN F 1 168 ? 43.878 84.302 32.912 1.00 30.55 246 ASN F O 1
ATOM 30751 N N . VAL F 1 169 ? 44.838 83.207 34.635 1.00 24.99 247 VAL F N 1
ATOM 30752 C CA . VAL F 1 169 ? 45.024 81.967 33.894 1.00 24.70 247 VAL F CA 1
ATOM 30753 C C . VAL F 1 169 ? 43.722 81.395 33.367 1.00 34.07 247 VAL F C 1
ATOM 30754 O O . VAL F 1 169 ? 43.739 80.620 32.408 1.00 27.52 247 VAL F O 1
ATOM 30767 N N . ASN F 1 170 ? 42.591 81.780 33.960 1.00 36.31 248 ASN F N 1
ATOM 30768 C CA . ASN F 1 170 ? 41.306 81.262 33.485 1.00 30.39 248 ASN F CA 1
ATOM 30769 C C . ASN F 1 170 ? 40.725 82.126 32.379 1.00 35.88 248 ASN F C 1
ATOM 30770 O O . ASN F 1 170 ? 39.675 81.813 31.826 1.00 38.35 248 ASN F O 1
ATOM 30780 N N . GLN F 1 171 ? 41.429 83.200 32.029 1.00 30.62 249 GLN F N 1
ATOM 30781 C CA . GLN F 1 171 ? 41.030 84.021 30.892 1.00 47.27 249 GLN F CA 1
ATOM 30782 C C . GLN F 1 171 ? 42.248 84.597 30.161 1.00 39.43 249 GLN F C 1
ATOM 30783 O O . GLN F 1 171 ? 42.367 85.809 29.938 1.00 31.77 249 GLN F O 1
ATOM 30797 N N . SER F 1 172 ? 43.149 83.708 29.785 1.00 30.66 250 SER F N 1
ATOM 30798 C CA . SER F 1 172 ? 44.362 84.100 29.088 1.00 28.43 250 SER F CA 1
ATOM 30799 C C . SER F 1 172 ? 44.189 84.146 27.571 1.00 26.24 250 SER F C 1
ATOM 30800 O O . SER F 1 172 ? 43.359 83.449 26.982 1.00 25.87 250 SER F O 1
ATOM 30808 N N . VAL F 1 173 ? 45.028 84.955 26.942 1.00 23.11 251 VAL F N 1
ATOM 30809 C CA . VAL F 1 173 ? 45.008 85.136 25.510 1.00 21.90 251 VAL F CA 1
ATOM 30810 C C . VAL F 1 173 ? 46.417 84.886 24.965 1.00 18.93 251 VAL F C 1
ATOM 30811 O O . VAL F 1 173 ? 47.419 85.292 25.578 1.00 26.29 251 VAL F O 1
ATOM 30824 N N . HIS F 1 174 ? 46.483 84.217 23.827 1.00 25.21 252 HIS F N 1
ATOM 30825 C CA . HIS F 1 174 ? 47.751 83.792 23.258 1.00 23.59 252 HIS F CA 1
ATOM 30826 C C . HIS F 1 174 ? 47.789 84.106 21.767 1.00 27.33 252 HIS F C 1
ATOM 30827 O O . HIS F 1 174 ? 46.859 83.785 21.016 1.00 24.56 252 HIS F O 1
ATOM 30842 N N . ARG F 1 175 ? 48.880 84.737 21.340 1.00 21.31 253 ARG F N 1
ATOM 30843 C CA . ARG F 1 175 ? 49.071 85.075 19.940 1.00 20.42 253 ARG F CA 1
ATOM 30844 C C . ARG F 1 175 ? 50.389 84.534 19.428 1.00 21.01 253 ARG F C 1
ATOM 30845 O O . ARG F 1 175 ? 51.372 84.510 20.169 1.00 24.43 253 ARG F O 1
ATOM 30866 N N . ILE F 1 176 ? 50.404 84.125 18.162 1.00 26.59 254 ILE F N 1
ATOM 30867 C CA . ILE F 1 176 ? 51.653 83.902 17.439 1.00 19.71 254 ILE F CA 1
ATOM 30868 C C . ILE F 1 176 ? 52.042 85.213 16.794 1.00 25.25 254 ILE F C 1
ATOM 30869 O O . ILE F 1 176 ? 51.258 85.792 16.040 1.00 20.77 254 ILE F O 1
ATOM 30885 N N . TYR F 1 177 ? 53.241 85.696 17.088 1.00 17.69 255 TYR F N 1
ATOM 30886 C CA . TYR F 1 177 ? 53.787 86.825 16.333 1.00 18.20 255 TYR F CA 1
ATOM 30887 C C . TYR F 1 177 ? 54.829 86.343 15.338 1.00 29.20 255 TYR F C 1
ATOM 30888 O O . TYR F 1 177 ? 55.698 85.526 15.676 1.00 22.31 255 TYR F O 1
ATOM 30906 N N . GLU F 1 178 ? 54.725 86.855 14.117 1.00 21.45 256 GLU F N 1
ATOM 30907 C CA . GLU F 1 178 ? 55.740 86.678 13.096 1.00 23.31 256 GLU F CA 1
ATOM 30908 C C . GLU F 1 178 ? 56.571 87.943 12.932 1.00 26.84 256 GLU F C 1
ATOM 30909 O O . GLU F 1 178 ? 56.039 89.028 12.719 1.00 22.11 256 GLU F O 1
ATOM 30921 N N . LEU F 1 179 ? 57.887 87.779 13.014 1.00 20.21 257 LEU F N 1
ATOM 30922 C CA . LEU F 1 179 ? 58.828 88.881 12.938 1.00 19.54 257 LEU F CA 1
ATOM 30923 C C . LEU F 1 179 ? 59.779 88.667 11.761 1.00 23.07 257 LEU F C 1
ATOM 30924 O O . LEU F 1 179 ? 60.105 87.526 11.434 1.00 23.05 257 LEU F O 1
ATOM 30940 N N . GLN F 1 180 ? 60.185 89.760 11.113 1.00 20.98 258 GLN F N 1
ATOM 30941 C CA . GLN F 1 180 ? 61.330 89.749 10.202 1.00 24.79 258 GLN F CA 1
ATOM 30942 C C . GLN F 1 180 ? 62.187 90.945 10.539 1.00 23.41 258 GLN F C 1
ATOM 30943 O O . GLN F 1 180 ? 61.678 92.040 10.735 1.00 25.50 258 GLN F O 1
ATOM 30957 N N . ASN F 1 181 ? 63.496 90.742 10.633 1.00 20.67 259 ASN F N 1
ATOM 30958 C CA . ASN F 1 181 ? 64.370 91.810 11.050 1.00 25.14 259 ASN F CA 1
ATOM 30959 C C . ASN F 1 181 ? 63.915 92.470 12.343 1.00 20.14 259 ASN F C 1
ATOM 30960 O O . ASN F 1 181 ? 64.107 93.670 12.531 1.00 22.14 259 ASN F O 1
ATOM 30970 N N . GLY F 1 182 ? 63.342 91.675 13.237 1.00 25.06 260 GLY F N 1
ATOM 30971 C CA . GLY F 1 182 ? 62.916 92.173 14.525 1.00 21.88 260 GLY F CA 1
ATOM 30972 C C . GLY F 1 182 ? 61.732 93.125 14.441 1.00 24.10 260 GLY F C 1
ATOM 30973 O O . GLY F 1 182 ? 61.460 93.864 15.379 1.00 23.43 260 GLY F O 1
ATOM 30977 N N . THR F 1 183 ? 61.023 93.109 13.322 1.00 19.49 261 THR F N 1
ATOM 30978 C CA . THR F 1 183 ? 59.840 93.951 13.182 1.00 22.58 261 THR F CA 1
ATOM 30979 C C . THR F 1 183 ? 58.601 93.099 13.004 1.00 22.97 261 THR F C 1
ATOM 30980 O O . THR F 1 183 ? 58.625 92.080 12.299 1.00 22.71 261 THR F O 1
ATOM 30991 N N . VAL F 1 184 ? 57.507 93.516 13.634 1.00 27.23 262 VAL F N 1
ATOM 30992 C CA . VAL F 1 184 ? 56.283 92.733 13.581 1.00 26.07 262 VAL F CA 1
ATOM 30993 C C . VAL F 1 184 ? 55.688 92.785 12.171 1.00 24.31 262 VAL F C 1
ATOM 30994 O O . VAL F 1 184 ? 55.442 93.858 11.649 1.00 22.38 262 VAL F O 1
ATOM 31007 N N . GLN F 1 185 ? 55.490 91.621 11.552 1.00 25.52 263 GLN F N 1
ATOM 31008 C CA . GLN F 1 185 ? 54.893 91.541 10.215 1.00 27.63 263 GLN F CA 1
ATOM 31009 C C . GLN F 1 185 ? 53.416 91.186 10.326 1.00 21.56 263 GLN F C 1
ATOM 31010 O O . GLN F 1 185 ? 52.551 91.767 9.660 1.00 25.25 263 GLN F O 1
ATOM 31024 N N . ARG F 1 186 ? 53.130 90.207 11.164 1.00 19.62 264 ARG F N 1
ATOM 31025 C CA . ARG F 1 186 ? 51.754 89.827 11.388 1.00 27.72 264 ARG F CA 1
ATOM 31026 C C . ARG F 1 186 ? 51.611 89.125 12.710 1.00 27.38 264 ARG F C 1
ATOM 31027 O O . ARG F 1 186 ? 52.603 88.719 13.331 1.00 25.31 264 ARG F O 1
ATOM 31048 N N . TRP F 1 187 ? 50.375 89.037 13.179 1.00 24.51 265 TRP F N 1
ATOM 31049 C CA . TRP F 1 187 ? 50.077 88.187 14.314 1.00 24.77 265 TRP F CA 1
ATOM 31050 C C . TRP F 1 187 ? 48.743 87.470 14.108 1.00 32.47 265 TRP F C 1
ATOM 31051 O O . TRP F 1 187 ? 47.917 87.874 13.286 1.00 29.29 265 TRP F O 1
ATOM 31072 N N . LYS F 1 188 ? 48.563 86.376 14.836 1.00 27.50 266 LYS F N 1
ATOM 31073 C CA . LYS F 1 188 ? 47.346 85.592 14.748 1.00 23.78 266 LYS F CA 1
ATOM 31074 C C . LYS F 1 188 ? 46.978 85.215 16.154 1.00 27.14 266 LYS F C 1
ATOM 31075 O O . LYS F 1 188 ? 47.776 84.609 16.875 1.00 24.34 266 LYS F O 1
ATOM 31094 N N . GLN F 1 189 ? 45.778 85.590 16.573 1.00 24.78 267 GLN F N 1
ATOM 31095 C CA . GLN F 1 189 ? 45.328 85.188 17.887 1.00 24.48 267 GLN F CA 1
ATOM 31096 C C . GLN F 1 189 ? 44.826 83.747 17.834 1.00 29.75 267 GLN F C 1
ATOM 31097 O O . GLN F 1 189 ? 44.098 83.364 16.929 1.00 31.26 267 GLN F O 1
ATOM 31111 N N . LEU F 1 190 ? 45.251 82.949 18.803 1.00 26.34 268 LEU F N 1
ATOM 31112 C CA . LEU F 1 190 ? 44.866 81.556 18.856 1.00 25.16 268 LEU F CA 1
ATOM 31113 C C . LEU F 1 190 ? 43.544 81.410 19.604 1.00 22.99 268 LEU F C 1
ATOM 31114 O O . LEU F 1 190 ? 43.272 82.136 20.571 1.00 28.12 268 LEU F O 1
ATOM 31130 N N . ASN F 1 191 ? 42.733 80.458 19.165 1.00 24.30 269 ASN F N 1
ATOM 31131 C CA . ASN F 1 191 ? 41.554 80.065 19.929 1.00 24.07 269 ASN F CA 1
ATOM 31132 C C . ASN F 1 191 ? 41.962 79.060 20.999 1.00 18.99 269 ASN F C 1
ATOM 31133 O O . ASN F 1 191 ? 42.179 77.893 20.708 1.00 30.17 269 ASN F O 1
ATOM 31143 N N . THR F 1 192 ? 42.068 79.527 22.229 1.00 24.90 270 THR F N 1
ATOM 31144 C CA . THR F 1 192 ? 42.457 78.678 23.349 1.00 24.88 270 THR F CA 1
ATOM 31145 C C . THR F 1 192 ? 41.329 78.565 24.372 1.00 36.08 270 THR F C 1
ATOM 31146 O O . THR F 1 192 ? 41.571 78.373 25.570 1.00 24.50 270 THR F O 1
ATOM 31157 N N . THR F 1 193 ? 40.097 78.699 23.888 1.00 31.90 271 THR F N 1
ATOM 31158 C CA . THR F 1 193 ? 38.916 78.646 24.743 1.00 36.86 271 THR F CA 1
ATOM 31159 C C . THR F 1 193 ? 38.921 77.383 25.588 1.00 20.28 271 THR F C 1
ATOM 31160 O O . THR F 1 193 ? 38.970 76.283 25.057 1.00 28.14 271 THR F O 1
ATOM 31171 N N . GLY F 1 194 ? 38.908 77.549 26.903 1.00 27.44 272 GLY F N 1
ATOM 31172 C CA . GLY F 1 194 ? 38.837 76.406 27.797 1.00 25.21 272 GLY F CA 1
ATOM 31173 C C . GLY F 1 194 ? 40.187 75.911 28.286 1.00 34.71 272 GLY F C 1
ATOM 31174 O O . GLY F 1 194 ? 40.248 74.997 29.105 1.00 24.55 272 GLY F O 1
ATOM 31178 N N . ILE F 1 195 ? 41.273 76.495 27.778 1.00 28.64 273 ILE F N 1
ATOM 31179 C CA . ILE F 1 195 ? 42.593 76.132 28.257 1.00 24.07 273 ILE F CA 1
ATOM 31180 C C . ILE F 1 195 ? 43.440 77.370 28.548 1.00 23.95 273 ILE F C 1
ATOM 31181 O O . ILE F 1 195 ? 42.998 78.501 28.357 1.00 27.49 273 ILE F O 1
ATOM 31197 N N . ASN F 1 196 ? 44.664 77.114 29.000 1.00 29.23 274 ASN F N 1
ATOM 31198 C CA . ASN F 1 196 ? 45.674 78.131 29.228 1.00 27.99 274 ASN F CA 1
ATOM 31199 C C . ASN F 1 196 ? 46.973 77.569 28.615 1.00 27.40 274 ASN F C 1
ATOM 31200 O O . ASN F 1 196 ? 47.227 76.364 28.714 1.00 23.91 274 ASN F O 1
ATOM 31211 N N . PHE F 1 197 ? 47.760 78.416 27.948 1.00 22.31 275 PHE F N 1
ATOM 31212 C CA . PHE F 1 197 ? 48.920 77.960 27.156 1.00 21.97 275 PHE F CA 1
ATOM 31213 C C . PHE F 1 197 ? 50.112 78.867 27.429 1.00 20.79 275 PHE F C 1
ATOM 31214 O O . PHE F 1 197 ? 50.432 79.759 26.641 1.00 19.07 275 PHE F O 1
ATOM 31231 N N . GLU F 1 198 ? 50.749 78.648 28.571 1.00 22.73 276 GLU F N 1
ATOM 31232 C CA . GLU F 1 198 ? 51.878 79.470 28.983 1.00 24.77 276 GLU F CA 1
ATOM 31233 C C . GLU F 1 198 ? 53.188 78.745 28.700 1.00 22.82 276 GLU F C 1
ATOM 31234 O O . GLU F 1 198 ? 53.202 77.538 28.446 1.00 20.18 276 GLU F O 1
ATOM 31246 N N . TYR F 1 199 ? 54.276 79.505 28.748 1.00 18.60 277 TYR F N 1
ATOM 31247 C CA . TYR F 1 199 ? 55.626 78.956 28.740 1.00 22.32 277 TYR F CA 1
ATOM 31248 C C . TYR F 1 199 ? 55.890 78.094 27.502 1.00 17.83 277 TYR F C 1
ATOM 31249 O O . TYR F 1 199 ? 56.545 77.067 27.602 1.00 20.02 277 TYR F O 1
ATOM 31267 N N . SER F 1 200 ? 55.376 78.516 26.349 1.00 16.41 278 SER F N 1
ATOM 31268 C CA . SER F 1 200 ? 55.622 77.827 25.086 1.00 17.33 278 SER F CA 1
ATOM 31269 C C . SER F 1 200 ? 57.097 77.477 24.900 1.00 23.42 278 SER F C 1
ATOM 31270 O O . SER F 1 200 ? 57.944 78.354 24.999 1.00 22.12 278 SER F O 1
ATOM 31278 N N . THR F 1 201 ? 57.406 76.223 24.594 1.00 19.60 279 THR F N 1
ATOM 31279 C CA . THR F 1 201 ? 58.772 75.885 24.204 1.00 18.69 279 THR F CA 1
ATOM 31280 C C . THR F 1 201 ? 58.671 75.122 22.899 1.00 25.29 279 THR F C 1
ATOM 31281 O O . THR F 1 201 ? 57.880 74.181 22.768 1.00 20.13 279 THR F O 1
ATOM 31292 N N . CYS F 1 202 ? 59.437 75.559 21.905 1.00 22.14 280 CYS F N 1
ATOM 31293 C CA . CYS F 1 202 ? 59.155 75.158 20.537 1.00 21.14 280 CYS F CA 1
ATOM 31294 C C . CYS F 1 202 ? 60.397 74.676 19.811 1.00 18.09 280 CYS F C 1
ATOM 31295 O O . CYS F 1 202 ? 61.520 74.974 20.223 1.00 19.26 280 CYS F O 1
ATOM 31302 N N . TYR F 1 203 ? 60.169 73.963 18.706 1.00 19.84 281 TYR F N 1
ATOM 31303 C CA . TYR F 1 203 ? 61.216 73.639 17.736 1.00 21.44 281 TYR F CA 1
ATOM 31304 C C . TYR F 1 203 ? 60.589 73.603 16.359 1.00 24.74 281 TYR F C 1
ATOM 31305 O O . TYR F 1 203 ? 59.365 73.683 16.230 1.00 21.12 281 TYR F O 1
ATOM 31323 N N . THR F 1 204 ? 61.424 73.500 15.330 1.00 18.38 282 THR F N 1
ATOM 31324 C CA . THR F 1 204 ? 60.923 73.447 13.964 1.00 20.56 282 THR F CA 1
ATOM 31325 C C . THR F 1 204 ? 61.498 72.254 13.231 1.00 25.26 282 THR F C 1
ATOM 31326 O O . THR F 1 204 ? 62.635 71.861 13.442 1.00 24.38 282 THR F O 1
ATOM 31337 N N . ILE F 1 205 ? 60.671 71.680 12.381 1.00 23.97 283 ILE F N 1
ATOM 31338 C CA . ILE F 1 205 ? 61.092 70.642 11.467 1.00 29.55 283 ILE F CA 1
ATOM 31339 C C . ILE F 1 205 ? 60.156 70.653 10.251 1.00 32.95 283 ILE F C 1
ATOM 31340 O O . ILE F 1 205 ? 58.949 70.857 10.402 1.00 31.00 283 ILE F O 1
ATOM 31356 N N . ASN F 1 206 ? 60.728 70.400 9.072 1.00 66.09 284 ASN F N 1
ATOM 31357 C CA . ASN F 1 206 ? 60.049 70.535 7.774 1.00 69.74 284 ASN F CA 1
ATOM 31358 C C . ASN F 1 206 ? 59.012 71.662 7.711 1.00 49.41 284 ASN F C 1
ATOM 31359 O O . ASN F 1 206 ? 57.819 71.422 7.500 1.00 48.90 284 ASN F O 1
ATOM 31370 N N . ASN F 1 207 ? 59.497 72.889 7.891 1.00 53.11 285 ASN F N 1
ATOM 31371 C CA . ASN F 1 207 ? 58.673 74.100 7.814 1.00 66.52 285 ASN F CA 1
ATOM 31372 C C . ASN F 1 207 ? 57.418 74.110 8.694 1.00 56.62 285 ASN F C 1
ATOM 31373 O O . ASN F 1 207 ? 56.478 74.863 8.438 1.00 57.92 285 ASN F O 1
ATOM 31384 N N . LEU F 1 208 ? 57.417 73.280 9.731 1.00 33.25 286 LEU F N 1
ATOM 31385 C CA . LEU F 1 208 ? 56.375 73.303 10.748 1.00 31.37 286 LEU F CA 1
ATOM 31386 C C . LEU F 1 208 ? 56.971 73.806 12.062 1.00 32.27 286 LEU F C 1
ATOM 31387 O O . LEU F 1 208 ? 58.148 73.585 12.344 1.00 33.02 286 LEU F O 1
ATOM 31403 N N . ILE F 1 209 ? 56.156 74.474 12.867 1.00 30.12 287 ILE F N 1
ATOM 31404 C CA . ILE F 1 209 ? 56.570 74.841 14.210 1.00 27.78 287 ILE F CA 1
ATOM 31405 C C . ILE F 1 209 ? 55.730 74.037 15.206 1.00 30.81 287 ILE F C 1
ATOM 31406 O O . ILE F 1 209 ? 54.506 73.955 15.101 1.00 26.48 287 ILE F O 1
ATOM 31422 N N . LYS F 1 210 ? 56.410 73.411 16.154 1.00 21.73 288 LYS F N 1
ATOM 31423 C CA . LYS F 1 210 ? 55.745 72.656 17.180 1.00 17.48 288 LYS F CA 1
ATOM 31424 C C . LYS F 1 210 ? 56.143 73.183 18.544 1.00 25.36 288 LYS F C 1
ATOM 31425 O O . LYS F 1 210 ? 57.332 73.357 18.820 1.00 23.07 288 LYS F O 1
ATOM 31444 N N . CYS F 1 211 ? 55.137 73.462 19.381 1.00 18.21 289 CYS F N 1
ATOM 31445 C CA . CYS F 1 211 ? 55.374 73.956 20.735 1.00 21.44 289 CYS F CA 1
ATOM 31446 C C . CYS F 1 211 ? 54.628 73.134 21.777 1.00 21.92 289 CYS F C 1
ATOM 31447 O O . CYS F 1 211 ? 53.534 72.627 21.532 1.00 20.60 289 CYS F O 1
ATOM 31454 N N . THR F 1 212 ? 55.233 73.027 22.954 1.00 21.82 290 THR F N 1
ATOM 31455 C CA . THR F 1 212 ? 54.571 72.466 24.115 1.00 18.03 290 THR F CA 1
ATOM 31456 C C . THR F 1 212 ? 54.244 73.610 25.064 1.00 20.88 290 THR F C 1
ATOM 31457 O O . THR F 1 212 ? 55.088 74.464 25.338 1.00 22.21 290 THR F O 1
ATOM 31468 N N . GLY F 1 213 ? 53.011 73.648 25.551 1.00 19.46 291 GLY F N 1
ATOM 31469 C CA . GLY F 1 213 ? 52.621 74.654 26.513 1.00 18.55 291 GLY F CA 1
ATOM 31470 C C . GLY F 1 213 ? 52.513 74.101 27.925 1.00 23.42 291 GLY F C 1
ATOM 31471 O O . GLY F 1 213 ? 52.749 72.926 28.178 1.00 23.86 291 GLY F O 1
ATOM 31475 N N . THR F 1 214 ? 52.183 74.987 28.850 1.00 20.41 292 THR F N 1
ATOM 31476 C CA . THR F 1 214 ? 51.935 74.626 30.229 1.00 20.99 292 THR F CA 1
ATOM 31477 C C . THR F 1 214 ? 50.598 75.255 30.568 1.00 22.63 292 THR F C 1
ATOM 31478 O O . THR F 1 214 ? 50.431 76.471 30.449 1.00 20.16 292 THR F O 1
ATOM 31489 N N . ASN F 1 215 ? 49.635 74.426 30.960 1.00 20.54 293 ASN F N 1
ATOM 31490 C CA . ASN F 1 215 ? 48.327 74.919 31.362 1.00 21.17 293 ASN F CA 1
ATOM 31491 C C . ASN F 1 215 ? 48.343 75.158 32.874 1.00 21.35 293 ASN F C 1
ATOM 31492 O O . ASN F 1 215 ? 48.419 74.216 33.661 1.00 24.96 293 ASN F O 1
ATOM 31503 N N . LEU F 1 216 ? 48.305 76.425 33.270 1.00 18.92 294 LEU F N 1
ATOM 31504 C CA . LEU F 1 216 ? 48.375 76.822 34.691 1.00 21.38 294 LEU F CA 1
ATOM 31505 C C . LEU F 1 216 ? 46.992 76.838 35.370 1.00 22.91 294 LEU F C 1
ATOM 31506 O O . LEU F 1 216 ? 46.871 77.117 36.577 1.00 27.20 294 LEU F O 1
ATOM 31522 N N . TRP F 1 217 ? 45.965 76.535 34.586 1.00 25.74 295 TRP F N 1
ATOM 31523 C CA . TRP F 1 217 ? 44.580 76.690 35.004 1.00 28.09 295 TRP F CA 1
ATOM 31524 C C . TRP F 1 217 ? 43.948 75.344 35.365 1.00 23.53 295 TRP F C 1
ATOM 31525 O O . TRP F 1 217 ? 43.643 75.093 36.528 1.00 27.29 295 TRP F O 1
ATOM 31546 N N . ASN F 1 218 ? 43.791 74.474 34.371 1.00 27.65 296 ASN F N 1
ATOM 31547 C CA . ASN F 1 218 ? 42.951 73.289 34.513 1.00 25.13 296 ASN F CA 1
ATOM 31548 C C . ASN F 1 218 ? 43.440 72.057 33.737 1.00 34.46 296 ASN F C 1
ATOM 31549 O O . ASN F 1 218 ? 42.628 71.332 33.171 1.00 32.31 296 ASN F O 1
ATOM 31560 N N . ASP F 1 219 ? 44.747 71.797 33.724 1.00 24.90 297 ASP F N 1
ATOM 31561 C CA . ASP F 1 219 ? 45.258 70.606 33.044 1.00 22.62 297 ASP F CA 1
ATOM 31562 C C . ASP F 1 219 ? 46.662 70.265 33.529 1.00 29.40 297 ASP F C 1
ATOM 31563 O O . ASP F 1 219 ? 47.526 71.144 33.659 1.00 25.26 297 ASP F O 1
ATOM 31572 N N . ALA F 1 220 ? 46.860 68.981 33.818 1.00 20.16 298 ALA F N 1
ATOM 31573 C CA . ALA F 1 220 ? 48.141 68.450 34.233 1.00 19.13 298 ALA F CA 1
ATOM 31574 C C . ALA F 1 220 ? 48.792 67.737 33.053 1.00 22.13 298 ALA F C 1
ATOM 31575 O O . ALA F 1 220 ? 49.961 67.363 33.109 1.00 24.01 298 ALA F O 1
ATOM 31582 N N . LYS F 1 221 ? 48.037 67.559 31.979 1.00 22.23 299 LYS F N 1
ATOM 31583 C CA . LYS F 1 221 ? 48.647 67.236 30.705 1.00 19.63 299 LYS F CA 1
ATOM 31584 C C . LYS F 1 221 ? 49.090 68.542 30.105 1.00 23.52 299 LYS F C 1
ATOM 31585 O O . LYS F 1 221 ? 48.567 69.597 30.458 1.00 21.17 299 LYS F O 1
ATOM 31604 N N . ARG F 1 222 ? 50.008 68.458 29.158 1.00 25.12 300 ARG F N 1
ATOM 31605 C CA . ARG F 1 222 ? 50.486 69.635 28.462 1.00 24.51 300 ARG F CA 1
ATOM 31606 C C . ARG F 1 222 ? 49.843 69.763 27.095 1.00 17.32 300 ARG F C 1
ATOM 31607 O O . ARG F 1 222 ? 49.952 68.870 26.257 1.00 17.83 300 ARG F O 1
ATOM 31628 N N . PRO F 1 223 ? 49.213 70.910 26.843 1.00 18.11 301 PRO F N 1
ATOM 31629 C CA . PRO F 1 223 ? 48.655 71.149 25.517 1.00 24.52 301 PRO F CA 1
ATOM 31630 C C . PRO F 1 223 ? 49.764 71.328 24.499 1.00 22.80 301 PRO F C 1
ATOM 31631 O O . PRO F 1 223 ? 50.839 71.817 24.851 1.00 22.02 301 PRO F O 1
ATOM 31642 N N . LEU F 1 224 ? 49.485 70.958 23.255 1.00 23.86 302 LEU F N 1
ATOM 31643 C CA . LEU F 1 224 ? 50.459 71.059 22.174 1.00 19.99 302 LEU F CA 1
ATOM 31644 C C . LEU F 1 224 ? 49.939 71.906 21.048 1.00 28.71 302 LEU F C 1
ATOM 31645 O O . LEU F 1 224 ? 48.774 71.785 20.653 1.00 23.51 302 LEU F O 1
ATOM 31661 N N . LEU F 1 225 ? 50.826 72.733 20.505 1.00 20.60 303 LEU F N 1
ATOM 31662 C CA . LEU F 1 225 ? 50.513 73.566 19.358 1.00 16.97 303 LEU F CA 1
ATOM 31663 C C . LEU F 1 225 ? 51.352 73.142 18.145 1.00 21.41 303 LEU F C 1
ATOM 31664 O O . LEU F 1 225 ? 52.536 72.815 18.262 1.00 22.02 303 LEU F O 1
ATOM 31680 N N . ARG F 1 226 ? 50.724 73.103 16.979 1.00 20.07 304 ARG F N 1
ATOM 31681 C CA . ARG F 1 226 ? 51.427 72.853 15.729 1.00 17.17 304 ARG F CA 1
ATOM 31682 C C . ARG F 1 226 ? 50.983 73.919 14.755 1.00 29.96 304 ARG F C 1
ATOM 31683 O O . ARG F 1 226 ? 49.774 74.132 14.593 1.00 22.70 304 ARG F O 1
ATOM 31704 N N . PHE F 1 227 ? 51.924 74.607 14.116 1.00 24.57 305 PHE F N 1
ATOM 31705 C CA . PHE F 1 227 ? 51.524 75.608 13.122 1.00 26.78 305 PHE F CA 1
ATOM 31706 C C . PHE F 1 227 ? 52.483 75.745 11.946 1.00 29.70 305 PHE F C 1
ATOM 31707 O O . PHE F 1 227 ? 53.611 75.271 12.004 1.00 26.41 305 PHE F O 1
ATOM 31724 N N . THR F 1 228 ? 52.007 76.384 10.875 1.00 25.00 306 THR F N 1
ATOM 31725 C CA . THR F 1 228 ? 52.792 76.574 9.665 1.00 26.72 306 THR F CA 1
ATOM 31726 C C . THR F 1 228 ? 53.282 78.022 9.537 1.00 32.77 306 THR F C 1
ATOM 31727 O O . THR F 1 228 ? 52.852 78.907 10.282 1.00 30.27 306 THR F O 1
ATOM 31738 N N . LYS F 1 229 ? 54.152 78.268 8.563 1.00 31.52 307 LYS F N 1
ATOM 31739 C CA . LYS F 1 229 ? 54.601 79.628 8.267 1.00 28.74 307 LYS F CA 1
ATOM 31740 C C . LYS F 1 229 ? 53.439 80.547 7.909 1.00 35.19 307 LYS F C 1
ATOM 31741 O O . LYS F 1 229 ? 53.566 81.764 8.003 1.00 33.20 307 LYS F O 1
ATOM 31760 N N . GLU F 1 230 ? 52.311 79.976 7.490 1.00 28.79 309 GLU F N 1
ATOM 31761 C CA . GLU F 1 230 ? 51.145 80.788 7.129 1.00 28.81 309 GLU F CA 1
ATOM 31762 C C . GLU F 1 230 ? 50.238 81.022 8.333 1.00 35.71 309 GLU F C 1
ATOM 31763 O O . GLU F 1 230 ? 49.213 81.699 8.240 1.00 28.75 309 GLU F O 1
ATOM 31775 N N . LEU F 1 231 ? 50.636 80.452 9.463 1.00 32.21 310 LEU F N 1
ATOM 31776 C CA . LEU F 1 231 ? 49.939 80.626 10.726 1.00 24.76 310 LEU F CA 1
ATOM 31777 C C . LEU F 1 231 ? 48.606 79.874 10.755 1.00 30.55 310 LEU F C 1
ATOM 31778 O O . LEU F 1 231 ? 47.710 80.229 11.510 1.00 29.49 310 LEU F O 1
ATOM 31794 N N . ASN F 1 232 ? 48.491 78.828 9.934 1.00 26.77 311 ASN F N 1
ATOM 31795 C CA . ASN F 1 232 ? 47.468 77.813 10.148 1.00 33.21 311 ASN F CA 1
ATOM 31796 C C . ASN F 1 232 ? 47.943 76.923 11.288 1.00 26.06 311 ASN F C 1
ATOM 31797 O O . ASN F 1 232 ? 49.119 76.607 11.370 1.00 29.61 311 ASN F O 1
ATOM 31808 N N . TYR F 1 233 ? 47.044 76.549 12.182 1.00 23.66 312 TYR F N 1
ATOM 31809 C CA . TYR F 1 233 ? 47.467 75.897 13.410 1.00 27.86 312 TYR F CA 1
ATOM 31810 C C . TYR F 1 233 ? 46.443 74.910 13.918 1.00 31.23 312 TYR F C 1
ATOM 31811 O O . TYR F 1 233 ? 45.285 74.923 13.499 1.00 28.22 312 TYR F O 1
ATOM 31829 N N . GLN F 1 234 ? 46.886 74.038 14.818 1.00 22.64 313 GLN F N 1
ATOM 31830 C CA . GLN F 1 234 ? 45.979 73.232 15.603 1.00 24.10 313 GLN F CA 1
ATOM 31831 C C . GLN F 1 234 ? 46.541 73.074 16.996 1.00 27.51 313 GLN F C 1
ATOM 31832 O O . GLN F 1 234 ? 47.759 73.018 17.199 1.00 27.05 313 GLN F O 1
ATOM 31846 N N . ILE F 1 235 ? 45.639 73.042 17.961 1.00 24.38 314 ILE F N 1
ATOM 31847 C CA . ILE F 1 235 ? 45.991 72.713 19.314 1.00 26.51 314 ILE F CA 1
ATOM 31848 C C . ILE F 1 235 ? 45.399 71.356 19.669 1.00 25.26 314 ILE F C 1
ATOM 31849 O O . ILE F 1 235 ? 44.196 71.143 19.514 1.00 28.28 314 ILE F O 1
ATOM 31865 N N . VAL F 1 236 ? 46.245 70.458 20.168 1.00 22.50 315 VAL F N 1
ATOM 31866 C CA . VAL F 1 236 ? 45.833 69.093 20.488 1.00 31.24 315 VAL F CA 1
ATOM 31867 C C . VAL F 1 236 ? 46.199 68.721 21.905 1.00 32.19 315 VAL F C 1
ATOM 31868 O O . VAL F 1 236 ? 47.030 69.372 22.546 1.00 29.75 315 VAL F O 1
ATOM 31881 N N . GLU F 1 237 ? 45.575 67.653 22.381 1.00 26.48 316 GLU F N 1
ATOM 31882 C CA . GLU F 1 237 ? 45.798 67.150 23.731 1.00 23.76 316 GLU F CA 1
ATOM 31883 C C . GLU F 1 237 ? 46.453 65.780 23.660 1.00 23.29 316 GLU F C 1
ATOM 31884 O O . GLU F 1 237 ? 46.104 64.968 22.802 1.00 26.22 316 GLU F O 1
ATOM 31896 N N . PRO F 1 238 ? 47.440 65.526 24.536 1.00 25.16 317 PRO F N 1
ATOM 31897 C CA . PRO F 1 238 ? 48.018 64.186 24.597 1.00 22.37 317 PRO F CA 1
ATOM 31898 C C . PRO F 1 238 ? 46.913 63.163 24.856 1.00 31.13 317 PRO F C 1
ATOM 31899 O O . PRO F 1 238 ? 46.026 63.427 25.661 1.00 28.42 317 PRO F O 1
ATOM 31910 N N . CYS F 1 239 ? 46.947 62.021 24.182 1.00 25.41 318 CYS F N 1
ATOM 31911 C CA . CYS F 1 239 ? 45.878 61.040 24.364 1.00 30.02 318 CYS F CA 1
ATOM 31912 C C . CYS F 1 239 ? 46.294 59.838 25.215 1.00 32.20 318 CYS F C 1
ATOM 31913 O O . CYS F 1 239 ? 45.585 58.835 25.270 1.00 29.29 318 CYS F O 1
ATOM 31920 N N . ASN F 1 240 ? 47.444 59.936 25.869 1.00 29.71 319 ASN F N 1
ATOM 31921 C CA . ASN F 1 240 ? 47.885 58.888 26.771 1.00 24.04 319 ASN F CA 1
ATOM 31922 C C . ASN F 1 240 ? 47.220 59.104 28.121 1.00 25.11 319 ASN F C 1
ATOM 31923 O O . ASN F 1 240 ? 46.283 59.908 28.227 1.00 24.33 319 ASN F O 1
ATOM 31934 N N . GLY F 1 241 ? 47.671 58.390 29.144 1.00 27.87 320 GLY F N 1
ATOM 31935 C CA . GLY F 1 241 ? 47.073 58.518 30.464 1.00 27.16 320 GLY F CA 1
ATOM 31936 C C . GLY F 1 241 ? 48.081 58.984 31.490 1.00 36.49 320 GLY F C 1
ATOM 31937 O O . GLY F 1 241 ? 47.865 58.861 32.697 1.00 31.40 320 GLY F O 1
ATOM 31941 N N . ALA F 1 242 ? 49.200 59.511 31.000 1.00 32.61 321 ALA F N 1
ATOM 31942 C CA . ALA F 1 242 ? 50.307 59.883 31.865 1.00 20.59 321 ALA F CA 1
ATOM 31943 C C . ALA F 1 242 ? 50.623 61.359 31.714 1.00 27.85 321 ALA F C 1
ATOM 31944 O O . ALA F 1 242 ? 51.398 61.713 30.833 1.00 24.16 321 ALA F O 1
ATOM 31951 N N . PRO F 1 243 ? 50.025 62.215 32.560 1.00 29.46 322 PRO F N 1
ATOM 31952 C CA . PRO F 1 243 ? 50.303 63.663 32.522 1.00 33.32 322 PRO F CA 1
ATOM 31953 C C . PRO F 1 243 ? 51.762 63.970 32.852 1.00 30.79 322 PRO F C 1
ATOM 31954 O O . PRO F 1 243 ? 52.411 63.205 33.571 1.00 23.09 322 PRO F O 1
ATOM 31965 N N . THR F 1 244 ? 52.280 65.073 32.322 1.00 22.75 323 THR F N 1
ATOM 31966 C CA . THR F 1 244 ? 53.694 65.381 32.480 1.00 20.75 323 THR F CA 1
ATOM 31967 C C . THR F 1 244 ? 53.944 66.751 33.100 1.00 23.98 323 THR F C 1
ATOM 31968 O O . THR F 1 244 ? 55.079 67.145 33.265 1.00 18.78 323 THR F O 1
ATOM 31979 N N . ASP F 1 245 ? 52.888 67.450 33.504 1.00 19.48 324 ASP F N 1
ATOM 31980 C CA . ASP F 1 245 ? 53.069 68.717 34.209 1.00 20.82 324 ASP F CA 1
ATOM 31981 C C . ASP F 1 245 ? 53.446 68.422 35.665 1.00 26.15 324 ASP F C 1
ATOM 31982 O O . ASP F 1 245 ? 53.368 67.274 36.125 1.00 24.25 324 ASP F O 1
ATOM 31991 N N . PHE F 1 246 ? 53.910 69.445 36.370 1.00 24.15 325 PHE F N 1
ATOM 31992 C CA . PHE F 1 246 ? 54.021 69.379 37.816 1.00 24.21 325 PHE F CA 1
ATOM 31993 C C . PHE F 1 246 ? 53.432 70.649 38.392 1.00 26.00 325 PHE F C 1
ATOM 31994 O O . PHE F 1 246 ? 53.850 71.745 38.015 1.00 26.17 325 PHE F O 1
ATOM 32011 N N . PRO F 1 247 ? 52.432 70.517 39.287 1.00 28.06 326 PRO F N 1
ATOM 32012 C CA . PRO F 1 247 ? 51.925 69.253 39.849 1.00 26.52 326 PRO F CA 1
ATOM 32013 C C . PRO F 1 247 ? 51.094 68.424 38.882 1.00 26.10 326 PRO F C 1
ATOM 32014 O O . PRO F 1 247 ? 50.800 68.865 37.779 1.00 25.48 326 PRO F O 1
ATOM 32025 N N . ARG F 1 248 ? 50.700 67.230 39.320 1.00 26.93 327 ARG F N 1
ATOM 32026 C CA . ARG F 1 248 ? 49.845 66.358 38.524 1.00 26.41 327 ARG F CA 1
ATOM 32027 C C . ARG F 1 248 ? 49.321 65.211 39.379 1.00 23.97 327 ARG F C 1
ATOM 32028 O O . ARG F 1 248 ? 49.862 64.932 40.437 1.00 26.56 327 ARG F O 1
ATOM 32049 N N . GLY F 1 249 ? 48.289 64.544 38.891 1.00 29.00 328 GLY F N 1
ATOM 32050 C CA . GLY F 1 249 ? 47.833 63.303 39.496 1.00 31.92 328 GLY F CA 1
ATOM 32051 C C . GLY F 1 249 ? 48.642 62.139 38.967 1.00 37.19 328 GLY F C 1
ATOM 32052 O O . GLY F 1 249 ? 49.687 62.319 38.332 1.00 34.76 328 GLY F O 1
ATOM 32056 N N . GLY F 1 250 ? 48.164 60.929 39.228 1.00 33.93 329 GLY F N 1
ATOM 32057 C CA . GLY F 1 250 ? 48.843 59.737 38.768 1.00 26.49 329 GLY F CA 1
ATOM 32058 C C . GLY F 1 250 ? 48.360 59.330 37.387 1.00 19.94 329 GLY F C 1
ATOM 32059 O O . GLY F 1 250 ? 47.538 60.009 36.782 1.00 31.50 329 GLY F O 1
ATOM 32063 N N . LEU F 1 251 ? 48.884 58.211 36.898 1.00 25.54 330 LEU F N 1
ATOM 32064 C CA . LEU F 1 251 ? 48.398 57.592 35.672 1.00 31.12 330 LEU F CA 1
ATOM 32065 C C . LEU F 1 251 ? 46.934 57.210 35.790 1.00 37.83 330 LEU F C 1
ATOM 32066 O O . LEU F 1 251 ? 46.482 56.719 36.824 1.00 29.09 330 LEU F O 1
ATOM 32082 N N . THR F 1 252 ? 46.210 57.433 34.705 1.00 30.61 333 THR F N 1
ATOM 32083 C CA . THR F 1 252 ? 44.817 57.057 34.597 1.00 28.59 333 THR F CA 1
ATOM 32084 C C . THR F 1 252 ? 44.693 56.334 33.285 1.00 37.18 333 THR F C 1
ATOM 32085 O O . THR F 1 252 ? 45.690 56.109 32.604 1.00 34.55 333 THR F O 1
ATOM 32096 N N . THR F 1 253 ? 43.470 55.988 32.908 1.00 33.80 334 THR F N 1
ATOM 32097 C CA . THR F 1 253 ? 43.271 55.244 31.679 1.00 31.67 334 THR F CA 1
ATOM 32098 C C . THR F 1 253 ? 43.463 56.242 30.534 1.00 27.28 334 THR F C 1
ATOM 32099 O O . THR F 1 253 ? 43.029 57.385 30.637 1.00 29.85 334 THR F O 1
ATOM 32110 N N . PRO F 1 254 ? 44.141 55.825 29.457 1.00 34.96 335 PRO F N 1
ATOM 32111 C CA . PRO F 1 254 ? 44.432 56.749 28.352 1.00 31.52 335 PRO F CA 1
ATOM 32112 C C . PRO F 1 254 ? 43.195 57.254 27.649 1.00 39.15 335 PRO F C 1
ATOM 32113 O O . PRO F 1 254 ? 42.247 56.496 27.441 1.00 34.98 335 PRO F O 1
ATOM 32124 N N . SER F 1 255 ? 43.228 58.525 27.268 1.00 22.85 336 SER F N 1
ATOM 32125 C CA . SER F 1 255 ? 42.166 59.130 26.495 1.00 32.58 336 SER F CA 1
ATOM 32126 C C . SER F 1 255 ? 42.621 60.518 26.116 1.00 31.54 336 SER F C 1
ATOM 32127 O O . SER F 1 255 ? 43.565 61.038 26.698 1.00 26.99 336 SER F O 1
ATOM 32135 N N . CYS F 1 256 ? 41.909 61.128 25.179 1.00 32.82 337 CYS F N 1
ATOM 32136 C CA . CYS F 1 256 ? 42.237 62.470 24.716 1.00 35.82 337 CYS F CA 1
ATOM 32137 C C . CYS F 1 256 ? 41.679 63.562 25.611 1.00 34.50 337 CYS F C 1
ATOM 32138 O O . CYS F 1 256 ? 41.714 64.730 25.250 1.00 29.55 337 CYS F O 1
ATOM 32145 N N . LYS F 1 257 ? 41.176 63.194 26.784 1.00 28.87 339 LYS F N 1
ATOM 32146 C CA . LYS F 1 257 ? 40.639 64.194 27.693 1.00 33.29 339 LYS F CA 1
ATOM 32147 C C . LYS F 1 257 ? 41.731 64.829 28.535 1.00 27.38 339 LYS F C 1
ATOM 32148 O O . LYS F 1 257 ? 42.745 64.206 28.845 1.00 33.31 339 LYS F O 1
ATOM 32167 N N . MET F 1 258 ? 41.490 66.078 28.895 1.00 24.60 340 MET F N 1
ATOM 32168 C CA . MET F 1 258 ? 42.315 66.807 29.835 1.00 30.66 340 MET F CA 1
ATOM 32169 C C . MET F 1 258 ? 42.392 66.039 31.153 1.00 37.92 340 MET F C 1
ATOM 32170 O O . MET F 1 258 ? 41.447 65.349 31.536 1.00 33.41 340 MET F O 1
ATOM 32184 N N . ALA F 1 259 ? 43.546 66.121 31.806 1.00 24.33 341 ALA F N 1
ATOM 32185 C CA . ALA F 1 259 ? 43.751 65.577 33.142 1.00 27.38 341 ALA F CA 1
ATOM 32186 C C . ALA F 1 259 ? 43.519 66.705 34.141 1.00 31.09 341 ALA F C 1
ATOM 32187 O O . ALA F 1 259 ? 44.398 67.517 34.402 1.00 29.09 341 ALA F O 1
ATOM 32194 N N . GLN F 1 260 ? 42.328 66.773 34.709 1.00 33.08 342 GLN F N 1
ATOM 32195 C CA . GLN F 1 260 ? 41.965 67.961 35.457 1.00 27.80 342 GLN F CA 1
ATOM 32196 C C . GLN F 1 260 ? 42.252 67.858 36.943 1.00 36.43 342 GLN F C 1
ATOM 32197 O O . GLN F 1 260 ? 42.265 68.865 37.652 1.00 43.53 342 GLN F O 1
ATOM 32211 N N . GLU F 1 261 ? 42.522 66.651 37.410 1.00 33.25 343 GLU F N 1
ATOM 32212 C CA . GLU F 1 261 ? 42.994 66.502 38.767 1.00 49.37 343 GLU F CA 1
ATOM 32213 C C . GLU F 1 261 ? 44.390 67.105 38.873 1.00 47.01 343 GLU F C 1
ATOM 32214 O O . GLU F 1 261 ? 45.339 66.699 38.181 1.00 35.85 343 GLU F O 1
ATOM 32226 N N . LYS F 1 262 ? 44.473 68.099 39.742 1.00 25.61 344 LYS F N 1
ATOM 32227 C CA . LYS F 1 262 ? 45.700 68.794 40.061 1.00 30.37 344 LYS F CA 1
ATOM 32228 C C . LYS F 1 262 ? 46.190 69.572 38.839 1.00 33.92 344 LYS F C 1
ATOM 32229 O O . LYS F 1 262 ? 47.394 69.706 38.615 1.00 25.56 344 LYS F O 1
ATOM 32248 N N . GLY F 1 263 ? 45.233 70.092 38.077 1.00 28.37 345 GLY F N 1
ATOM 32249 C CA . GLY F 1 263 ? 45.512 70.827 36.853 1.00 28.20 345 GLY F CA 1
ATOM 32250 C C . GLY F 1 263 ? 46.042 72.222 37.125 1.00 30.84 345 GLY F C 1
ATOM 32251 O O . GLY F 1 263 ? 46.804 72.783 36.353 1.00 26.29 345 GLY F O 1
ATOM 32255 N N . GLU F 1 264 ? 45.617 72.807 38.229 1.00 25.10 346 GLU F N 1
ATOM 32256 C CA . GLU F 1 264 ? 46.014 74.158 38.528 1.00 31.47 346 GLU F CA 1
ATOM 32257 C C . GLU F 1 264 ? 47.509 74.199 38.807 1.00 30.18 346 GLU F C 1
ATOM 32258 O O . GLU F 1 264 ? 48.053 73.309 39.448 1.00 25.78 346 GLU F O 1
ATOM 32270 N N . GLY F 1 265 ? 48.164 75.251 38.324 1.00 29.20 347 GLY F N 1
ATOM 32271 C CA . GLY F 1 265 ? 49.602 75.378 38.452 1.00 24.90 347 GLY F CA 1
ATOM 32272 C C . GLY F 1 265 ? 50.349 74.614 37.374 1.00 21.95 347 GLY F C 1
ATOM 32273 O O . GLY F 1 265 ? 49.755 73.965 36.485 1.00 19.99 347 GLY F O 1
ATOM 32277 N N . GLY F 1 266 ? 51.670 74.665 37.462 1.00 21.24 348 GLY F N 1
ATOM 32278 C CA . GLY F 1 266 ? 52.499 73.924 36.539 1.00 24.87 348 GLY F CA 1
ATOM 32279 C C . GLY F 1 266 ? 53.883 74.515 36.404 1.00 18.89 348 GLY F C 1
ATOM 32280 O O . GLY F 1 266 ? 54.214 75.517 37.055 1.00 20.06 348 GLY F O 1
ATOM 32284 N N . ILE F 1 267 ? 54.657 73.915 35.514 1.00 22.57 349 ILE F N 1
ATOM 32285 C CA . ILE F 1 267 ? 56.035 74.312 35.277 1.00 26.63 349 ILE F CA 1
ATOM 32286 C C . ILE F 1 267 ? 56.387 74.062 33.801 1.00 17.94 349 ILE F C 1
ATOM 32287 O O . ILE F 1 267 ? 55.907 73.107 33.184 1.00 19.54 349 ILE F O 1
ATOM 32303 N N . GLN F 1 268 ? 57.202 74.945 33.236 1.00 20.78 350 GLN F N 1
ATOM 32304 C CA . GLN F 1 268 ? 57.584 74.852 31.830 1.00 20.16 350 GLN F CA 1
ATOM 32305 C C . GLN F 1 268 ? 58.164 73.473 31.537 1.00 20.19 350 GLN F C 1
ATOM 32306 O O . GLN F 1 268 ? 58.974 72.953 32.308 1.00 19.10 350 GLN F O 1
ATOM 32320 N N . GLY F 1 269 ? 57.733 72.886 30.428 1.00 18.98 351 GLY F N 1
ATOM 32321 C CA . GLY F 1 269 ? 58.219 71.586 30.013 1.00 16.41 351 GLY F CA 1
ATOM 32322 C C . GLY F 1 269 ? 57.860 71.281 28.566 1.00 16.60 351 GLY F C 1
ATOM 32323 O O . GLY F 1 269 ? 57.142 72.044 27.921 1.00 18.27 351 GLY F O 1
ATOM 32327 N N . PHE F 1 270 ? 58.328 70.136 28.073 1.00 20.82 352 PHE F N 1
ATOM 32328 C CA . PHE F 1 270 ? 58.296 69.850 26.653 1.00 16.93 352 PHE F CA 1
ATOM 32329 C C . PHE F 1 270 ? 57.862 68.425 26.329 1.00 17.83 352 PHE F C 1
ATOM 32330 O O . PHE F 1 270 ? 58.059 67.481 27.110 1.00 16.48 352 PHE F O 1
ATOM 32347 N N . ILE F 1 271 ? 57.275 68.291 25.154 1.00 23.63 353 ILE F N 1
ATOM 32348 C CA . ILE F 1 271 ? 56.971 66.993 24.579 1.00 20.09 353 ILE F CA 1
ATOM 32349 C C . ILE F 1 271 ? 57.479 67.015 23.144 1.00 16.05 353 ILE F C 1
ATOM 32350 O O . ILE F 1 271 ? 57.093 67.882 22.357 1.00 18.06 353 ILE F O 1
ATOM 32366 N N . LEU F 1 272 ? 58.329 66.059 22.782 1.00 20.50 354 LEU F N 1
ATOM 32367 C CA . LEU F 1 272 ? 58.754 65.948 21.394 1.00 19.64 354 LEU F CA 1
ATOM 32368 C C . LEU F 1 272 ? 57.617 65.329 20.580 1.00 22.13 354 LEU F C 1
ATOM 32369 O O . LEU F 1 272 ? 57.368 64.121 20.661 1.00 24.49 354 LEU F O 1
ATOM 32385 N N . ASP F 1 273 ? 56.954 66.174 19.791 1.00 21.68 355 ASP F N 1
ATOM 32386 C CA . ASP F 1 273 ? 55.718 65.836 19.080 1.00 23.93 355 ASP F CA 1
ATOM 32387 C C . ASP F 1 273 ? 56.022 65.203 17.715 1.00 23.69 355 ASP F C 1
ATOM 32388 O O . ASP F 1 273 ? 55.865 65.827 16.677 1.00 24.20 355 ASP F O 1
ATOM 32397 N N . GLU F 1 274 ? 56.506 63.969 17.739 1.00 31.04 356 GLU F N 1
ATOM 32398 C CA . GLU F 1 274 ? 56.910 63.272 16.528 1.00 20.83 356 GLU F CA 1
ATOM 32399 C C . GLU F 1 274 ? 56.390 61.842 16.629 1.00 20.25 356 GLU F C 1
ATOM 32400 O O . GLU F 1 274 ? 55.636 61.513 17.541 1.00 24.40 356 GLU F O 1
ATOM 32412 N N . LYS F 1 275 ? 56.785 61.006 15.683 1.00 21.34 357 LYS F N 1
ATOM 32413 C CA . LYS F 1 275 ? 56.567 59.573 15.790 1.00 30.75 357 LYS F CA 1
ATOM 32414 C C . LYS F 1 275 ? 57.884 58.888 15.533 1.00 25.21 357 LYS F C 1
ATOM 32415 O O . LYS F 1 275 ? 58.390 58.931 14.420 1.00 22.71 357 LYS F O 1
ATOM 32434 N N . PRO F 1 276 ? 58.475 58.281 16.562 1.00 26.57 359 PRO F N 1
ATOM 32435 C CA . PRO F 1 276 ? 58.014 58.242 17.950 1.00 23.87 359 PRO F CA 1
ATOM 32436 C C . PRO F 1 276 ? 57.961 59.621 18.631 1.00 20.45 359 PRO F C 1
ATOM 32437 O O . PRO F 1 276 ? 58.653 60.572 18.238 1.00 21.83 359 PRO F O 1
ATOM 32448 N N . ALA F 1 277 ? 57.130 59.716 19.657 1.00 21.30 360 ALA F N 1
ATOM 32449 C CA . ALA F 1 277 ? 57.097 60.918 20.482 1.00 23.38 360 ALA F CA 1
ATOM 32450 C C . ALA F 1 277 ? 57.927 60.639 21.726 1.00 24.58 360 ALA F C 1
ATOM 32451 O O . ALA F 1 277 ? 58.183 59.483 22.062 1.00 21.93 360 ALA F O 1
ATOM 32458 N N . TRP F 1 278 ? 58.388 61.693 22.381 1.00 18.23 361 TRP F N 1
ATOM 32459 C CA . TRP F 1 278 ? 58.991 61.553 23.691 1.00 19.65 361 TRP F CA 1
ATOM 32460 C C . TRP F 1 278 ? 58.327 62.488 24.675 1.00 23.46 361 TRP F C 1
ATOM 32461 O O . TRP F 1 278 ? 58.146 63.670 24.400 1.00 22.03 361 TRP F O 1
ATOM 32482 N N . THR F 1 279 ? 58.009 61.971 25.846 1.00 19.99 362 THR F N 1
ATOM 32483 C CA . THR F 1 279 ? 57.524 62.813 26.931 1.00 17.55 362 THR F CA 1
ATOM 32484 C C . THR F 1 279 ? 58.611 62.936 27.979 1.00 17.43 362 THR F C 1
ATOM 32485 O O . THR F 1 279 ? 59.574 62.160 27.985 1.00 21.79 362 THR F O 1
ATOM 32496 N N . SER F 1 280 ? 58.433 63.892 28.883 1.00 21.58 363 SER F N 1
ATOM 32497 C CA . SER F 1 280 ? 59.421 64.191 29.893 1.00 16.35 363 SER F CA 1
ATOM 32498 C C . SER F 1 280 ? 58.725 64.733 31.123 1.00 21.32 363 SER F C 1
ATOM 32499 O O . SER F 1 280 ? 57.772 65.513 31.028 1.00 17.81 363 SER F O 1
ATOM 32507 N N . LYS F 1 281 ? 59.196 64.304 32.290 1.00 20.80 364 LYS F N 1
ATOM 32508 C CA . LYS F 1 281 ? 58.518 64.621 33.537 1.00 19.99 364 LYS F CA 1
ATOM 32509 C C . LYS F 1 281 ? 59.373 64.200 34.725 1.00 19.88 364 LYS F C 1
ATOM 32510 O O . LYS F 1 281 ? 60.299 63.394 34.585 1.00 22.70 364 LYS F O 1
ATOM 32529 N N . THR F 1 282 ? 59.056 64.756 35.888 1.00 22.04 365 THR F N 1
ATOM 32530 C CA . THR F 1 282 ? 59.687 64.352 37.134 1.00 24.69 365 THR F CA 1
ATOM 32531 C C . THR F 1 282 ? 59.453 62.850 37.329 1.00 22.10 365 THR F C 1
ATOM 32532 O O . THR F 1 282 ? 58.495 62.286 36.808 1.00 20.78 365 THR F O 1
ATOM 32543 N N . LYS F 1 283 ? 60.315 62.209 38.098 1.00 24.55 366 LYS F N 1
ATOM 32544 C CA . LYS F 1 283 ? 60.183 60.768 38.324 1.00 31.68 366 LYS F CA 1
ATOM 32545 C C . LYS F 1 283 ? 58.812 60.385 38.922 1.00 36.51 366 LYS F C 1
ATOM 32546 O O . LYS F 1 283 ? 58.179 59.414 38.495 1.00 35.11 366 LYS F O 1
ATOM 32565 N N . ALA F 1 284 ? 58.345 61.152 39.897 1.00 33.19 367 ALA F N 1
ATOM 32566 C CA . ALA F 1 284 ? 57.044 60.872 40.506 1.00 51.00 367 ALA F CA 1
ATOM 32567 C C . ALA F 1 284 ? 56.251 62.151 40.713 1.00 36.26 367 ALA F C 1
ATOM 32568 O O . ALA F 1 284 ? 56.813 63.246 40.684 1.00 28.97 367 ALA F O 1
ATOM 32575 N N . GLU F 1 285 ? 54.945 61.990 40.920 1.00 28.45 368 GLU F N 1
ATOM 32576 C CA . GLU F 1 285 ? 54.018 63.108 41.035 1.00 40.91 368 GLU F CA 1
ATOM 32577 C C . GLU F 1 285 ? 54.085 63.773 42.407 1.00 27.25 368 GLU F C 1
ATOM 32578 O O . GLU F 1 285 ? 53.559 64.866 42.598 1.00 35.30 368 GLU F O 1
ATOM 32590 N N . SER F 1 286 ? 54.762 63.119 43.343 1.00 33.96 369 SER F N 1
ATOM 32591 C CA . SER F 1 286 ? 54.784 63.551 44.734 1.00 44.22 369 SER F CA 1
ATOM 32592 C C . SER F 1 286 ? 55.795 64.660 44.977 1.00 47.28 369 SER F C 1
ATOM 32593 O O . SER F 1 286 ? 55.635 65.467 45.890 1.00 41.05 369 SER F O 1
ATOM 32601 N N . SER F 1 287 ? 56.846 64.705 44.167 1.00 42.69 370 SER F N 1
ATOM 32602 C CA . SER F 1 287 ? 57.849 65.748 44.328 1.00 40.79 370 SER F CA 1
ATOM 32603 C C . SER F 1 287 ? 58.572 66.055 43.023 1.00 28.45 370 SER F C 1
ATOM 32604 O O . SER F 1 287 ? 58.501 65.285 42.052 1.00 27.06 370 SER F O 1
ATOM 32612 N N . GLN F 1 288 ? 59.270 67.189 43.006 1.00 31.12 371 GLN F N 1
ATOM 32613 C CA . GLN F 1 288 ? 59.979 67.624 41.807 1.00 32.13 371 GLN F CA 1
ATOM 32614 C C . GLN F 1 288 ? 61.370 67.032 41.720 1.00 29.19 371 GLN F C 1
ATOM 32615 O O . GLN F 1 288 ? 62.344 67.743 41.492 1.00 46.39 371 GLN F O 1
ATOM 32629 N N . ASN F 1 289 ? 61.467 65.730 41.919 1.00 34.11 372 ASN F N 1
ATOM 32630 C CA . ASN F 1 289 ? 62.753 65.068 41.851 1.00 36.79 372 ASN F CA 1
ATOM 32631 C C . ASN F 1 289 ? 62.831 64.149 40.647 1.00 24.89 372 ASN F C 1
ATOM 32632 O O . ASN F 1 289 ? 61.842 63.563 40.226 1.00 25.46 372 ASN F O 1
ATOM 32643 N N . GLY F 1 290 ? 64.024 64.087 40.077 1.00 20.03 373 GLY F N 1
ATOM 32644 C CA . GLY F 1 290 ? 64.301 63.275 38.918 1.00 30.69 373 GLY F CA 1
ATOM 32645 C C . GLY F 1 290 ? 63.734 63.847 37.646 1.00 25.64 373 GLY F C 1
ATOM 32646 O O . GLY F 1 290 ? 63.071 64.903 37.633 1.00 24.92 373 GLY F O 1
ATOM 32650 N N . PHE F 1 291 ? 64.013 63.135 36.564 1.00 23.48 374 PHE F N 1
ATOM 32651 C CA . PHE F 1 291 ? 63.534 63.499 35.234 1.00 24.57 374 PHE F CA 1
ATOM 32652 C C . PHE F 1 291 ? 63.599 62.225 34.381 1.00 24.74 374 PHE F C 1
ATOM 32653 O O . PHE F 1 291 ? 64.621 61.536 34.352 1.00 25.59 374 PHE F O 1
ATOM 32670 N N . VAL F 1 292 ? 62.489 61.918 33.721 1.00 18.46 375 VAL F N 1
ATOM 32671 C CA . VAL F 1 292 ? 62.302 60.653 33.022 1.00 17.59 375 VAL F CA 1
ATOM 32672 C C . VAL F 1 292 ? 61.829 60.983 31.610 1.00 17.86 375 VAL F C 1
ATOM 32673 O O . VAL F 1 292 ? 60.874 61.728 31.432 1.00 24.01 375 VAL F O 1
ATOM 32686 N N . LEU F 1 293 ? 62.536 60.445 30.626 1.00 23.71 376 LEU F N 1
ATOM 32687 C CA . LEU F 1 293 ? 62.210 60.594 29.214 1.00 17.13 376 LEU F CA 1
ATOM 32688 C C . LEU F 1 293 ? 61.597 59.268 28.750 1.00 22.94 376 LEU F C 1
ATOM 32689 O O . LEU F 1 293 ? 62.186 58.195 28.963 1.00 26.09 376 LEU F O 1
ATOM 32705 N N . GLU F 1 294 ? 60.428 59.332 28.119 1.00 21.60 377 GLU F N 1
ATOM 32706 C CA . GLU F 1 294 ? 59.732 58.120 27.672 1.00 22.83 377 GLU F CA 1
ATOM 32707 C C . GLU F 1 294 ? 59.335 58.215 26.202 1.00 22.84 377 GLU F C 1
ATOM 32708 O O . GLU F 1 294 ? 58.817 59.235 25.733 1.00 20.28 377 GLU F O 1
ATOM 32720 N N . GLN F 1 295 ? 59.612 57.148 25.468 1.00 21.24 378 GLN F N 1
ATOM 32721 C CA . GLN F 1 295 ? 59.355 57.098 24.036 1.00 20.86 378 GLN F CA 1
ATOM 32722 C C . GLN F 1 295 ? 58.028 56.397 23.759 1.00 28.65 378 GLN F C 1
ATOM 32723 O O . GLN F 1 295 ? 57.773 55.317 24.286 1.00 22.93 378 GLN F O 1
ATOM 32737 N N . ILE F 1 296 ? 57.202 57.035 22.937 1.00 23.49 379 ILE F N 1
ATOM 32738 C CA . ILE F 1 296 ? 55.893 56.524 22.528 1.00 23.82 379 ILE F CA 1
ATOM 32739 C C . ILE F 1 296 ? 55.897 56.363 20.999 1.00 25.59 379 ILE F C 1
ATOM 32740 O O . ILE F 1 296 ? 55.729 57.339 20.251 1.00 26.16 379 ILE F O 1
ATOM 32756 N N . PRO F 1 297 ? 56.123 55.137 20.523 1.00 25.19 380 PRO F N 1
ATOM 32757 C CA . PRO F 1 297 ? 56.307 54.924 19.082 1.00 26.92 380 PRO F CA 1
ATOM 32758 C C . PRO F 1 297 ? 55.201 55.485 18.202 1.00 27.42 380 PRO F C 1
ATOM 32759 O O . PRO F 1 297 ? 55.490 56.006 17.116 1.00 28.39 380 PRO F O 1
ATOM 32770 N N . ASN F 1 298 ? 53.959 55.394 18.656 1.00 28.07 381 ASN F N 1
ATOM 32771 C CA . ASN F 1 298 ? 52.822 55.762 17.806 1.00 24.11 381 ASN F CA 1
ATOM 32772 C C . ASN F 1 298 ? 52.366 57.226 17.897 1.00 31.77 381 ASN F C 1
ATOM 32773 O O . ASN F 1 298 ? 51.379 57.611 17.273 1.00 30.70 381 ASN F O 1
ATOM 32784 N N . GLY F 1 299 ? 53.099 58.041 18.654 1.00 28.76 382 GLY F N 1
ATOM 32785 C CA . GLY F 1 299 ? 52.830 59.467 18.719 1.00 24.96 382 GLY F CA 1
ATOM 32786 C C . GLY F 1 299 ? 52.006 59.876 19.912 1.00 31.35 382 GLY F C 1
ATOM 32787 O O . GLY F 1 299 ? 51.362 59.049 20.585 1.00 25.59 382 GLY F O 1
ATOM 32791 N N . ILE F 1 300 ? 51.995 61.175 20.171 1.00 22.68 383 ILE F N 1
ATOM 32792 C CA . ILE F 1 300 ? 51.396 61.666 21.396 1.00 28.69 383 ILE F CA 1
ATOM 32793 C C . ILE F 1 300 ? 49.878 61.553 21.310 1.00 24.21 383 ILE F C 1
ATOM 32794 O O . ILE F 1 300 ? 49.204 61.672 22.317 1.00 25.82 383 ILE F O 1
ATOM 32810 N N . GLU F 1 301 ? 49.349 61.330 20.106 1.00 21.83 384 GLU F N 1
ATOM 32811 C CA . GLU F 1 301 ? 47.898 61.203 19.930 1.00 27.25 384 GLU F CA 1
ATOM 32812 C C . GLU F 1 301 ? 47.440 59.740 19.932 1.00 33.43 384 GLU F C 1
ATOM 32813 O O . GLU F 1 301 ? 46.268 59.456 19.689 1.00 29.42 384 GLU F O 1
ATOM 32825 N N . SER F 1 302 ? 48.359 58.821 20.215 1.00 27.63 385 SER F N 1
ATOM 32826 C CA . SER F 1 302 ? 48.007 57.411 20.362 1.00 33.16 385 SER F CA 1
ATOM 32827 C C . SER F 1 302 ? 47.646 57.126 21.813 1.00 32.94 385 SER F C 1
ATOM 32828 O O . SER F 1 302 ? 47.583 58.043 22.641 1.00 23.56 385 SER F O 1
ATOM 32836 N N . GLU F 1 303 ? 47.419 55.849 22.107 1.00 24.23 387 GLU F N 1
ATOM 32837 C CA . GLU F 1 303 ? 47.148 55.375 23.459 1.00 30.55 387 GLU F CA 1
ATOM 32838 C C . GLU F 1 303 ? 48.332 55.558 24.425 1.00 29.06 387 GLU F C 1
ATOM 32839 O O . GLU F 1 303 ? 48.156 55.583 25.645 1.00 26.85 387 GLU F O 1
ATOM 32851 N N . GLY F 1 304 ? 49.537 55.678 23.886 1.00 29.55 388 GLY F N 1
ATOM 32852 C CA . GLY F 1 304 ? 50.663 56.116 24.684 1.00 30.00 388 GLY F CA 1
ATOM 32853 C C . GLY F 1 304 ? 51.582 55.021 25.175 1.00 33.97 388 GLY F C 1
ATOM 32854 O O . GLY F 1 304 ? 52.341 55.233 26.117 1.00 30.14 388 GLY F O 1
ATOM 32858 N N . THR F 1 305 ? 51.528 53.860 24.534 1.00 30.17 390 THR F N 1
ATOM 32859 C CA . THR F 1 305 ? 52.376 52.741 24.918 1.00 31.84 390 THR F CA 1
ATOM 32860 C C . THR F 1 305 ? 53.860 53.124 24.850 1.00 22.21 390 THR F C 1
ATOM 32861 O O . THR F 1 305 ? 54.333 53.663 23.851 1.00 26.82 390 THR F O 1
ATOM 32872 N N . VAL F 1 306 ? 54.582 52.865 25.933 1.00 26.88 391 VAL F N 1
ATOM 32873 C CA . VAL F 1 306 ? 55.984 53.283 26.041 1.00 24.18 391 VAL F CA 1
ATOM 32874 C C . VAL F 1 306 ? 56.951 52.195 25.623 1.00 29.70 391 VAL F C 1
ATOM 32875 O O . VAL F 1 306 ? 56.779 51.032 25.968 1.00 30.16 391 VAL F O 1
ATOM 32888 N N . SER F 1 307 ? 57.969 52.572 24.868 1.00 27.60 392 SER F N 1
ATOM 32889 C CA . SER F 1 307 ? 59.029 51.636 24.499 1.00 34.87 392 SER F CA 1
ATOM 32890 C C . SER F 1 307 ? 60.320 51.976 25.274 1.00 34.19 392 SER F C 1
ATOM 32891 O O . SER F 1 307 ? 60.546 51.439 26.341 1.00 46.93 392 SER F O 1
ATOM 32899 N N . LEU F 1 308 ? 61.161 52.873 24.760 1.00 44.74 393 LEU F N 1
ATOM 32900 C CA . LEU F 1 308 ? 62.330 53.312 25.533 1.00 34.35 393 LEU F CA 1
ATOM 32901 C C . LEU F 1 308 ? 61.900 54.183 26.727 1.00 40.38 393 LEU F C 1
ATOM 32902 O O . LEU F 1 308 ? 61.046 55.068 26.599 1.00 25.30 393 LEU F O 1
ATOM 32918 N N . SER F 1 309 ? 62.488 53.914 27.887 1.00 32.64 394 SER F N 1
ATOM 32919 C CA . SER F 1 309 ? 62.368 54.782 29.049 1.00 33.90 394 SER F CA 1
ATOM 32920 C C . SER F 1 309 ? 63.774 55.116 29.565 1.00 44.13 394 SER F C 1
ATOM 32921 O O . SER F 1 309 ? 64.612 54.228 29.694 1.00 35.41 394 SER F O 1
ATOM 32929 N N . TYR F 1 310 ? 64.041 56.385 29.856 1.00 20.68 395 TYR F N 1
ATOM 32930 C CA . TYR F 1 310 ? 65.332 56.759 30.397 1.00 21.79 395 TYR F CA 1
ATOM 32931 C C . TYR F 1 310 ? 65.137 57.606 31.653 1.00 29.05 395 TYR F C 1
ATOM 32932 O O . TYR F 1 310 ? 64.532 58.680 31.615 1.00 26.51 395 TYR F O 1
ATOM 32950 N N . GLU F 1 311 ? 65.658 57.118 32.768 1.00 27.33 396 GLU F N 1
ATOM 32951 C CA . GLU F 1 311 ? 65.616 57.872 34.009 1.00 27.01 396 GLU F CA 1
ATOM 32952 C C . GLU F 1 311 ? 66.924 58.651 34.162 1.00 23.28 396 GLU F C 1
ATOM 32953 O O . GLU F 1 311 ? 67.896 58.166 34.753 1.00 26.62 396 GLU F O 1
ATOM 32965 N N . LEU F 1 312 ? 66.956 59.856 33.601 1.00 25.25 397 LEU F N 1
ATOM 32966 C CA . LEU F 1 312 ? 68.181 60.650 33.544 1.00 19.39 397 LEU F CA 1
ATOM 32967 C C . LEU F 1 312 ? 68.590 61.153 34.931 1.00 22.49 397 LEU F C 1
ATOM 32968 O O . LEU F 1 312 ? 69.771 61.297 35.218 1.00 25.83 397 LEU F O 1
ATOM 32984 N N . PHE F 1 313 ? 67.606 61.447 35.777 1.00 21.11 398 PHE F N 1
ATOM 32985 C CA . PHE F 1 313 ? 67.866 61.816 37.164 1.00 30.01 398 PHE F CA 1
ATOM 32986 C C . PHE F 1 313 ? 66.841 61.094 38.040 1.00 28.53 398 PHE F C 1
ATOM 32987 O O . PHE F 1 313 ? 65.690 60.926 37.637 1.00 25.79 398 PHE F O 1
ATOM 33004 N N . SER F 1 314 ? 67.251 60.669 39.235 1.00 28.20 399 SER F N 1
ATOM 33005 C CA . SER F 1 314 ? 66.322 60.015 40.162 1.00 32.98 399 SER F CA 1
ATOM 33006 C C . SER F 1 314 ? 66.002 60.933 41.315 1.00 32.27 399 SER F C 1
ATOM 33007 O O . SER F 1 314 ? 64.838 61.233 41.576 1.00 39.41 399 SER F O 1
ATOM 33015 N N . ASN F 1 315 ? 67.039 61.390 42.001 1.00 35.99 401 ASN F N 1
ATOM 33016 C CA . ASN F 1 315 ? 66.863 62.124 43.244 1.00 35.88 401 ASN F CA 1
ATOM 33017 C C . ASN F 1 315 ? 67.028 63.637 43.126 1.00 36.93 401 ASN F C 1
ATOM 33018 O O . ASN F 1 315 ? 66.526 64.363 43.966 1.00 33.00 401 ASN F O 1
ATOM 33029 N N . LYS F 1 316 ? 67.740 64.109 42.107 1.00 29.95 402 LYS F N 1
ATOM 33030 C CA . LYS F 1 316 ? 68.026 65.532 41.991 1.00 30.53 402 LYS F CA 1
ATOM 33031 C C . LYS F 1 316 ? 66.735 66.302 41.789 1.00 31.74 402 LYS F C 1
ATOM 33032 O O . LYS F 1 316 ? 65.843 65.861 41.071 1.00 29.36 402 LYS F O 1
ATOM 33051 N N . ARG F 1 317 ? 66.628 67.450 42.435 1.00 27.74 403 ARG F N 1
ATOM 33052 C CA . ARG F 1 317 ? 65.477 68.297 42.233 1.00 31.34 403 ARG F CA 1
ATOM 33053 C C . ARG F 1 317 ? 65.641 68.964 40.872 1.00 26.89 403 ARG F C 1
ATOM 33054 O O . ARG F 1 317 ? 66.720 69.457 40.538 1.00 26.85 403 ARG F O 1
ATOM 33075 N N . THR F 1 318 ? 64.567 68.955 40.091 1.00 23.79 404 THR F N 1
ATOM 33076 C CA . THR F 1 318 ? 64.587 69.508 38.744 1.00 25.39 404 THR F CA 1
ATOM 33077 C C . THR F 1 318 ? 63.492 70.545 38.603 1.00 24.66 404 THR F C 1
ATOM 33078 O O . THR F 1 318 ? 62.564 70.605 39.420 1.00 26.08 404 THR F O 1
ATOM 33089 N N . GLY F 1 319 ? 63.601 71.365 37.562 1.00 21.45 405 GLY F N 1
ATOM 33090 C CA . GLY F 1 319 ? 62.676 72.456 37.358 1.00 21.14 405 GLY F CA 1
ATOM 33091 C C . GLY F 1 319 ? 62.193 72.536 35.929 1.00 20.52 405 GLY F C 1
ATOM 33092 O O . GLY F 1 319 ? 61.817 71.515 35.309 1.00 19.46 405 GLY F O 1
ATOM 33096 N N . ARG F 1 320 ? 62.201 73.762 35.412 1.00 19.50 406 ARG F N 1
ATOM 33097 C CA . ARG F 1 320 ? 61.792 74.047 34.041 1.00 18.15 406 ARG F CA 1
ATOM 33098 C C . ARG F 1 320 ? 62.670 73.283 33.049 1.00 19.98 406 ARG F C 1
ATOM 33099 O O . ARG F 1 320 ? 63.829 72.972 33.323 1.00 17.37 406 ARG F O 1
ATOM 33120 N N . SER F 1 321 ? 62.112 73.014 31.883 1.00 16.65 407 SER F N 1
ATOM 33121 C CA . SER F 1 321 ? 62.869 72.455 30.787 1.00 18.75 407 SER F CA 1
ATOM 33122 C C . SER F 1 321 ? 62.206 72.906 29.495 1.00 18.31 407 SER F C 1
ATOM 33123 O O . SER F 1 321 ? 61.043 73.338 29.501 1.00 18.30 407 SER F O 1
ATOM 33131 N N . GLY F 1 322 ? 62.941 72.798 28.398 1.00 18.15 408 GLY F N 1
ATOM 33132 C CA . GLY F 1 322 ? 62.479 73.275 27.107 1.00 17.56 408 GLY F CA 1
ATOM 33133 C C . GLY F 1 322 ? 63.443 72.892 25.994 1.00 19.39 408 GLY F C 1
ATOM 33134 O O . GLY F 1 322 ? 64.564 72.452 26.256 1.00 17.02 408 GLY F O 1
ATOM 33138 N N . PHE F 1 323 ? 63.000 73.087 24.758 1.00 19.09 409 PHE F N 1
ATOM 33139 C CA . PHE F 1 323 ? 63.775 72.768 23.572 1.00 21.22 409 PHE F CA 1
ATOM 33140 C C . PHE F 1 323 ? 64.798 73.838 23.197 1.00 21.43 409 PHE F C 1
ATOM 33141 O O . PHE F 1 323 ? 64.578 75.031 23.409 1.00 18.14 409 PHE F O 1
ATOM 33158 N N . PHE F 1 324 ? 65.917 73.393 22.632 1.00 16.94 410 PHE F N 1
ATOM 33159 C CA . PHE F 1 324 ? 66.688 74.224 21.735 1.00 17.18 410 PHE F CA 1
ATOM 33160 C C . PHE F 1 324 ? 67.236 73.373 20.605 1.00 17.51 410 PHE F C 1
ATOM 33161 O O . PHE F 1 324 ? 67.418 72.159 20.763 1.00 20.68 410 PHE F O 1
ATOM 33178 N N . GLN F 1 325 ? 67.515 74.013 19.478 1.00 17.33 411 GLN F N 1
ATOM 33179 C CA . GLN F 1 325 ? 68.048 73.302 18.320 1.00 21.82 411 GLN F CA 1
ATOM 33180 C C . GLN F 1 325 ? 69.418 73.851 17.953 1.00 24.63 411 GLN F C 1
ATOM 33181 O O . GLN F 1 325 ? 69.581 75.065 17.761 1.00 21.98 411 GLN F O 1
ATOM 33195 N N . PRO F 1 326 ? 70.406 72.953 17.852 1.00 28.12 412 PRO F N 1
ATOM 33196 C CA . PRO F 1 326 ? 71.693 73.300 17.234 1.00 35.55 412 PRO F CA 1
ATOM 33197 C C . PRO F 1 326 ? 71.439 73.766 15.807 1.00 29.77 412 PRO F C 1
ATOM 33198 O O . PRO F 1 326 ? 70.632 73.173 15.079 1.00 29.36 412 PRO F O 1
ATOM 33209 N N . LYS F 1 327 ? 72.105 74.834 15.409 1.00 25.48 413 LYS F N 1
ATOM 33210 C CA . LYS F 1 327 ? 71.814 75.442 14.117 1.00 31.55 413 LYS F CA 1
ATOM 33211 C C . LYS F 1 327 ? 72.962 75.361 13.091 1.00 34.30 413 LYS F C 1
ATOM 33212 O O . LYS F 1 327 ? 72.737 75.494 11.888 1.00 33.39 413 LYS F O 1
ATOM 33231 N N . GLY F 1 328 A 74.173 75.125 13.566 1.00 34.90 413 GLY F N 1
ATOM 33232 C CA . GLY F 1 328 A 75.335 75.122 12.701 1.00 40.50 413 GLY F CA 1
ATOM 33233 C C . GLY F 1 328 A 75.942 73.756 12.444 1.00 37.93 413 GLY F C 1
ATOM 33234 O O . GLY F 1 328 A 77.090 73.670 12.026 1.00 30.98 413 GLY F O 1
ATOM 33238 N N . ASP F 1 329 ? 75.200 72.681 12.677 1.00 27.80 414 ASP F N 1
ATOM 33239 C CA . ASP F 1 329 ? 75.761 71.366 12.420 1.00 29.52 414 ASP F CA 1
ATOM 33240 C C . ASP F 1 329 ? 76.229 71.276 10.970 1.00 35.00 414 ASP F C 1
ATOM 33241 O O . ASP F 1 329 ? 75.507 71.635 10.046 1.00 42.64 414 ASP F O 1
ATOM 33250 N N . LEU F 1 330 ? 77.442 70.784 10.779 1.00 33.19 415 LEU F N 1
ATOM 33251 C CA . LEU F 1 330 ? 77.996 70.625 9.448 1.00 35.61 415 LEU F CA 1
ATOM 33252 C C . LEU F 1 330 ? 78.030 69.154 9.019 1.00 33.62 415 LEU F C 1
ATOM 33253 O O . LEU F 1 330 ? 77.979 68.844 7.838 1.00 33.04 415 LEU F O 1
ATOM 33269 N N . ILE F 1 331 A 78.102 68.243 9.977 1.00 22.87 415 ILE F N 1
ATOM 33270 C CA . ILE F 1 331 A 78.312 66.845 9.635 1.00 25.78 415 ILE F CA 1
ATOM 33271 C C . ILE F 1 331 A 76.980 66.116 9.466 1.00 38.32 415 ILE F C 1
ATOM 33272 O O . ILE F 1 331 A 76.781 65.364 8.515 1.00 32.30 415 ILE F O 1
ATOM 33288 N N . SER F 1 332 B 76.066 66.347 10.394 1.00 28.52 415 SER F N 1
ATOM 33289 C CA . SER F 1 332 B 74.768 65.713 10.347 1.00 29.93 415 SER F CA 1
ATOM 33290 C C . SER F 1 332 B 73.969 66.166 9.109 1.00 26.49 415 SER F C 1
ATOM 33291 O O . SER F 1 332 B 73.903 67.351 8.810 1.00 32.60 415 SER F O 1
ATOM 33299 N N . GLY F 1 333 ? 73.371 65.210 8.402 1.00 27.44 416 GLY F N 1
ATOM 33300 C CA . GLY F 1 333 ? 72.448 65.518 7.316 1.00 30.43 416 GLY F CA 1
ATOM 33301 C C . GLY F 1 333 ? 71.023 65.722 7.814 1.00 34.34 416 GLY F C 1
ATOM 33302 O O . GLY F 1 333 ? 70.159 66.230 7.092 1.00 31.60 416 GLY F O 1
ATOM 33306 N N . CYS F 1 334 ? 70.772 65.328 9.059 1.00 22.97 417 CYS F N 1
ATOM 33307 C CA . CYS F 1 334 ? 69.454 65.477 9.647 1.00 21.21 417 CYS F CA 1
ATOM 33308 C C . CYS F 1 334 ? 69.459 66.533 10.754 1.00 26.66 417 CYS F C 1
ATOM 33309 O O . CYS F 1 334 ? 70.512 67.008 11.172 1.00 23.08 417 CYS F O 1
ATOM 33316 N N . GLN F 1 335 ? 68.271 66.907 11.216 1.00 21.44 418 GLN F N 1
ATOM 33317 C CA . GLN F 1 335 ? 68.133 67.983 12.197 1.00 22.90 418 GLN F CA 1
ATOM 33318 C C . GLN F 1 335 ? 68.113 67.409 13.607 1.00 20.68 418 GLN F C 1
ATOM 33319 O O . GLN F 1 335 ? 67.242 66.573 13.932 1.00 19.44 418 GLN F O 1
ATOM 33333 N N . ARG F 1 336 ? 69.072 67.830 14.437 1.00 20.35 419 ARG F N 1
ATOM 33334 C CA . ARG F 1 336 ? 69.119 67.388 15.830 1.00 25.61 419 ARG F CA 1
ATOM 33335 C C . ARG F 1 336 ? 68.130 68.161 16.709 1.00 21.71 419 ARG F C 1
ATOM 33336 O O . ARG F 1 336 ? 67.710 69.263 16.372 1.00 21.84 419 ARG F O 1
ATOM 33357 N N . ILE F 1 337 ? 67.760 67.554 17.834 1.00 19.01 420 ILE F N 1
ATOM 33358 C CA . ILE F 1 337 ? 66.960 68.228 18.845 1.00 23.13 420 ILE F CA 1
ATOM 33359 C C . ILE F 1 337 ? 67.660 68.108 20.201 1.00 22.06 420 ILE F C 1
ATOM 33360 O O . ILE F 1 337 ? 68.201 67.048 20.542 1.00 19.89 420 ILE F O 1
ATOM 33376 N N . CYS F 1 338 ? 67.684 69.202 20.957 1.00 18.13 421 CYS F N 1
ATOM 33377 C CA . CYS F 1 338 ? 68.207 69.191 22.325 1.00 17.80 421 CYS F CA 1
ATOM 33378 C C . CYS F 1 338 ? 67.218 69.771 23.327 1.00 17.65 421 CYS F C 1
ATOM 33379 O O . CYS F 1 338 ? 66.242 70.409 22.947 1.00 20.43 421 CYS F O 1
ATOM 33386 N N . PHE F 1 339 ? 67.465 69.548 24.610 1.00 16.73 422 PHE F N 1
ATOM 33387 C CA . PHE F 1 339 ? 66.712 70.252 25.632 1.00 22.06 422 PHE F CA 1
ATOM 33388 C C . PHE F 1 339 ? 67.596 70.788 26.741 1.00 22.50 422 PHE F C 1
ATOM 33389 O O . PHE F 1 339 ? 68.700 70.284 26.978 1.00 17.91 422 PHE F O 1
ATOM 33406 N N . TRP F 1 340 ? 67.131 71.878 27.346 1.00 17.83 423 TRP F N 1
ATOM 33407 C CA . TRP F 1 340 ? 67.717 72.425 28.556 1.00 17.13 423 TRP F CA 1
ATOM 33408 C C . TRP F 1 340 ? 66.839 72.067 29.744 1.00 18.28 423 TRP F C 1
ATOM 33409 O O . TRP F 1 340 ? 65.624 71.863 29.623 1.00 18.95 423 TRP F O 1
ATOM 33430 N N . LEU F 1 341 ? 67.464 71.975 30.908 1.00 18.60 424 LEU F N 1
ATOM 33431 C CA . LEU F 1 341 ? 66.779 71.502 32.108 1.00 16.35 424 LEU F CA 1
ATOM 33432 C C . LEU F 1 341 ? 67.368 72.160 33.343 1.00 22.16 424 LEU F C 1
ATOM 33433 O O . LEU F 1 341 ? 68.580 72.120 33.559 1.00 18.64 424 LEU F O 1
ATOM 33449 N N . GLU F 1 342 ? 66.511 72.769 34.151 1.00 20.41 425 GLU F N 1
ATOM 33450 C CA . GLU F 1 342 ? 66.937 73.321 35.440 1.00 22.53 425 GLU F CA 1
ATOM 33451 C C . GLU F 1 342 ? 67.241 72.215 36.456 1.00 24.29 425 GLU F C 1
ATOM 33452 O O . GLU F 1 342 ? 66.394 71.346 36.719 1.00 22.28 425 GLU F O 1
ATOM 33464 N N . ILE F 1 343 ? 68.457 72.241 37.003 1.00 24.34 426 ILE F N 1
ATOM 33465 C CA . ILE F 1 343 ? 68.820 71.432 38.161 1.00 28.58 426 ILE F CA 1
ATOM 33466 C C . ILE F 1 343 ? 68.918 72.330 39.404 1.00 28.82 426 ILE F C 1
ATOM 33467 O O . ILE F 1 343 ? 69.615 73.343 39.408 1.00 24.40 426 ILE F O 1
ATOM 33483 N N . GLU F 1 344 ? 68.203 71.977 40.461 1.00 29.69 427 GLU F N 1
ATOM 33484 C CA . GLU F 1 344 ? 68.191 72.825 41.650 1.00 22.24 427 GLU F CA 1
ATOM 33485 C C . GLU F 1 344 ? 69.254 72.361 42.648 1.00 36.63 427 GLU F C 1
ATOM 33486 O O . GLU F 1 344 ? 69.409 71.160 42.902 1.00 34.45 427 GLU F O 1
ATOM 33498 N N . ASP F 1 345 ? 69.980 73.313 43.222 1.00 30.03 428 ASP F N 1
ATOM 33499 C CA . ASP F 1 345 ? 70.963 72.985 44.252 1.00 38.38 428 ASP F CA 1
ATOM 33500 C C . ASP F 1 345 ? 70.807 73.854 45.489 1.00 35.15 428 ASP F C 1
ATOM 33501 O O . ASP F 1 345 ? 70.553 75.066 45.404 1.00 36.85 428 ASP F O 1
ATOM 33510 N N . GLN F 1 346 ? 70.943 73.218 46.648 1.00 42.07 429 GLN F N 1
ATOM 33511 C CA . GLN F 1 346 ? 70.843 73.929 47.905 1.00 39.79 429 GLN F CA 1
ATOM 33512 C C . GLN F 1 346 ? 72.191 74.557 48.185 1.00 36.69 429 GLN F C 1
ATOM 33513 O O . GLN F 1 346 ? 73.222 73.907 48.020 1.00 44.26 429 GLN F O 1
ATOM 33527 N N . THR F 1 347 ? 72.186 75.827 48.575 1.00 39.84 430 THR F N 1
ATOM 33528 C CA . THR F 1 347 ? 73.407 76.483 49.018 1.00 39.57 430 THR F CA 1
ATOM 33529 C C . THR F 1 347 ? 73.367 76.770 50.515 1.00 46.75 430 THR F C 1
ATOM 33530 O O . THR F 1 347 ? 72.298 76.829 51.134 1.00 42.47 430 THR F O 1
ATOM 33541 N N . VAL F 1 348 ? 74.546 76.974 51.086 1.00 34.78 431 VAL F N 1
ATOM 33542 C CA . VAL F 1 348 ? 74.661 77.252 52.504 1.00 46.32 431 VAL F CA 1
ATOM 33543 C C . VAL F 1 348 ? 74.181 78.671 52.844 1.00 51.44 431 VAL F C 1
ATOM 33544 O O . VAL F 1 348 ? 73.595 78.887 53.902 1.00 52.85 431 VAL F O 1
ATOM 33557 N N . GLY F 1 349 ? 74.396 79.628 51.944 1.00 38.08 432 GLY F N 1
ATOM 33558 C CA . GLY F 1 349 ? 74.162 81.020 52.278 1.00 40.25 432 GLY F CA 1
ATOM 33559 C C . GLY F 1 349 ? 73.190 81.849 51.447 1.00 50.57 432 GLY F C 1
ATOM 33560 O O . GLY F 1 349 ? 72.928 82.998 51.801 1.00 49.68 432 GLY F O 1
ATOM 33564 N N . LEU F 1 350 ? 72.655 81.317 50.352 1.00 48.34 433 LEU F N 1
ATOM 33565 C CA . LEU F 1 350 ? 71.760 82.130 49.526 1.00 41.66 433 LEU F CA 1
ATOM 33566 C C . LEU F 1 350 ? 70.584 81.379 48.886 1.00 52.99 433 LEU F C 1
ATOM 33567 O O . LEU F 1 350 ? 70.044 81.814 47.868 1.00 48.17 433 LEU F O 1
ATOM 33583 N N . GLY F 1 351 ? 70.165 80.278 49.505 1.00 50.84 438 GLY F N 1
ATOM 33584 C CA . GLY F 1 351 ? 68.955 79.590 49.093 1.00 43.01 438 GLY F CA 1
ATOM 33585 C C . GLY F 1 351 ? 69.133 78.602 47.954 1.00 43.40 438 GLY F C 1
ATOM 33586 O O . GLY F 1 351 ? 70.248 78.233 47.599 1.00 40.97 438 GLY F O 1
ATOM 33590 N N . MET F 1 352 ? 68.013 78.161 47.392 1.00 35.58 439 MET F N 1
ATOM 33591 C CA . MET F 1 352 ? 68.014 77.294 46.217 1.00 41.78 439 MET F CA 1
ATOM 33592 C C . MET F 1 352 ? 68.440 78.066 44.983 1.00 43.71 439 MET F C 1
ATOM 33593 O O . MET F 1 352 ? 67.930 79.158 44.714 1.00 42.45 439 MET F O 1
ATOM 33607 N N . ILE F 1 353 ? 69.380 77.503 44.235 1.00 33.88 440 ILE F N 1
ATOM 33608 C CA . ILE F 1 353 ? 69.769 78.083 42.957 1.00 38.41 440 ILE F CA 1
ATOM 33609 C C . ILE F 1 353 ? 69.488 77.096 41.840 1.00 36.53 440 ILE F C 1
ATOM 33610 O O . ILE F 1 353 ? 69.391 75.889 42.074 1.00 36.61 440 ILE F O 1
ATOM 33626 N N . GLN F 1 354 ? 69.338 77.625 40.632 1.00 35.41 441 GLN F N 1
ATOM 33627 C CA . GLN F 1 354 ? 69.054 76.814 39.455 1.00 32.58 441 GLN F CA 1
ATOM 33628 C C . GLN F 1 354 ? 70.242 76.919 38.518 1.00 26.96 441 GLN F C 1
ATOM 33629 O O . GLN F 1 354 ? 70.749 78.019 38.273 1.00 31.19 441 GLN F O 1
ATOM 33643 N N . GLU F 1 355 ? 70.695 75.774 38.015 1.00 26.18 442 GLU F N 1
ATOM 33644 C CA . GLU F 1 355 ? 71.713 75.730 36.971 1.00 26.99 442 GLU F CA 1
ATOM 33645 C C . GLU F 1 355 ? 71.168 74.926 35.786 1.00 27.19 442 GLU F C 1
ATOM 33646 O O . GLU F 1 355 ? 70.533 73.901 35.987 1.00 27.14 442 GLU F O 1
ATOM 33658 N N . LEU F 1 356 ? 71.430 75.379 34.562 1.00 27.95 443 LEU F N 1
ATOM 33659 C CA . LEU F 1 356 ? 70.964 74.655 33.382 1.00 25.56 443 LEU F CA 1
ATOM 33660 C C . LEU F 1 356 ? 71.910 73.512 33.031 1.00 25.77 443 LEU F C 1
ATOM 33661 O O . LEU F 1 356 ? 73.118 73.701 32.962 1.00 24.15 443 LEU F O 1
ATOM 33677 N N . SER F 1 357 ? 71.352 72.324 32.833 1.00 24.19 444 SER F N 1
ATOM 33678 C CA . SER F 1 357 ? 72.026 71.272 32.086 1.00 18.48 444 SER F CA 1
ATOM 33679 C C . SER F 1 357 ? 71.440 71.205 30.676 1.00 31.67 444 SER F C 1
ATOM 33680 O O . SER F 1 357 ? 70.298 71.639 30.436 1.00 22.54 444 SER F O 1
ATOM 33688 N N . THR F 1 358 ? 72.200 70.633 29.748 1.00 21.58 445 THR F N 1
ATOM 33689 C CA . THR F 1 358 ? 71.701 70.444 28.385 1.00 20.43 445 THR F CA 1
ATOM 33690 C C . THR F 1 358 ? 71.909 69.008 27.937 1.00 18.07 445 THR F C 1
ATOM 33691 O O . THR F 1 358 ? 72.973 68.417 28.188 1.00 20.45 445 THR F O 1
ATOM 33702 N N . PHE F 1 359 ? 70.876 68.441 27.315 1.00 17.00 446 PHE F N 1
ATOM 33703 C CA . PHE F 1 359 ? 70.944 67.112 26.729 1.00 23.47 446 PHE F CA 1
ATOM 33704 C C . PHE F 1 359 ? 70.620 67.179 25.244 1.00 20.43 446 PHE F C 1
ATOM 33705 O O . PHE F 1 359 ? 69.768 67.958 24.824 1.00 25.68 446 PHE F O 1
ATOM 33722 N N . CYS F 1 360 ? 71.285 66.352 24.437 1.00 19.12 447 CYS F N 1
ATOM 33723 C CA . CYS F 1 360 ? 70.936 66.284 23.025 1.00 19.38 447 CYS F CA 1
ATOM 33724 C C . CYS F 1 360 ? 70.567 64.864 22.652 1.00 23.58 447 CYS F C 1
ATOM 33725 O O . CYS F 1 360 ? 71.056 63.901 23.225 1.00 18.08 447 CYS F O 1
ATOM 33732 N N . GLY F 1 361 ? 69.660 64.746 21.701 1.00 19.45 448 GLY F N 1
ATOM 33733 C CA . GLY F 1 361 ? 69.237 63.441 21.244 1.00 18.11 448 GLY F CA 1
ATOM 33734 C C . GLY F 1 361 ? 70.361 62.843 20.435 1.00 24.78 448 GLY F C 1
ATOM 33735 O O . GLY F 1 361 ? 71.079 63.566 19.737 1.00 21.82 448 GLY F O 1
ATOM 33739 N N . ILE F 1 362 ? 70.539 61.532 20.550 1.00 17.04 449 ILE F N 1
ATOM 33740 C CA . ILE F 1 362 ? 71.524 60.835 19.720 1.00 19.87 449 ILE F CA 1
ATOM 33741 C C . ILE F 1 362 ? 70.860 59.677 18.987 1.00 21.38 449 ILE F C 1
ATOM 33742 O O . ILE F 1 362 ? 69.791 59.193 19.384 1.00 19.41 449 ILE F O 1
ATOM 33758 N N . ASN F 1 363 ? 71.499 59.223 17.922 1.00 19.06 450 ASN F N 1
ATOM 33759 C CA . ASN F 1 363 ? 70.922 58.209 17.070 1.00 21.10 450 ASN F CA 1
ATOM 33760 C C . ASN F 1 363 ? 71.169 56.775 17.562 1.00 29.66 450 ASN F C 1
ATOM 33761 O O . ASN F 1 363 ? 70.716 55.822 16.937 1.00 27.32 450 ASN F O 1
ATOM 33772 N N . SER F 1 364 ? 71.859 56.632 18.693 1.00 25.25 451 SER F N 1
ATOM 33773 C CA . SER F 1 364 ? 72.137 55.317 19.265 1.00 21.35 451 SER F CA 1
ATOM 33774 C C . SER F 1 364 ? 71.579 55.234 20.678 1.00 26.47 451 SER F C 1
ATOM 33775 O O . SER F 1 364 ? 71.454 56.246 21.339 1.00 21.73 451 SER F O 1
ATOM 33783 N N . PRO F 1 365 ? 71.207 54.029 21.136 1.00 24.06 452 PRO F N 1
ATOM 33784 C CA . PRO F 1 365 ? 70.831 53.901 22.551 1.00 23.61 452 PRO F CA 1
ATOM 33785 C C . PRO F 1 365 ? 72.059 53.994 23.482 1.00 23.84 452 PRO F C 1
ATOM 33786 O O . PRO F 1 365 ? 73.177 53.826 23.029 1.00 26.07 452 PRO F O 1
ATOM 33797 N N . VAL F 1 366 ? 71.842 54.323 24.748 1.00 26.12 453 VAL F N 1
ATOM 33798 C CA . VAL F 1 366 ? 72.883 54.237 25.764 1.00 27.53 453 VAL F CA 1
ATOM 33799 C C . VAL F 1 366 ? 72.238 53.555 26.938 1.00 28.47 453 VAL F C 1
ATOM 33800 O O . VAL F 1 366 ? 71.019 53.425 26.984 1.00 27.36 453 VAL F O 1
ATOM 33813 N N . GLN F 1 367 ? 73.049 53.133 27.901 1.00 27.27 454 GLN F N 1
ATOM 33814 C CA . GLN F 1 367 ? 72.518 52.532 29.111 1.00 32.16 454 GLN F CA 1
ATOM 33815 C C . GLN F 1 367 ? 71.793 53.580 29.945 1.00 30.69 454 GLN F C 1
ATOM 33816 O O . GLN F 1 367 ? 72.003 54.775 29.771 1.00 33.59 454 GLN F O 1
ATOM 33830 N N . ASN F 1 368 ? 70.947 53.103 30.857 1.00 25.89 455 ASN F N 1
ATOM 33831 C CA . ASN F 1 368 ? 70.079 53.940 31.671 1.00 36.40 455 ASN F CA 1
ATOM 33832 C C . ASN F 1 368 ? 70.827 54.632 32.809 1.00 27.34 455 ASN F C 1
ATOM 33833 O O . ASN F 1 368 ? 70.514 54.457 33.980 1.00 30.24 455 ASN F O 1
ATOM 33844 N N . ILE F 1 369 ? 71.803 55.446 32.447 1.00 23.89 456 ILE F N 1
ATOM 33845 C CA . ILE F 1 369 ? 72.617 56.164 33.417 1.00 23.39 456 ILE F CA 1
ATOM 33846 C C . ILE F 1 369 ? 71.824 57.187 34.210 1.00 34.59 456 ILE F C 1
ATOM 33847 O O . ILE F 1 369 ? 71.030 57.960 33.651 1.00 25.72 456 ILE F O 1
ATOM 33863 N N . ASN F 1 370 ? 72.049 57.190 35.518 1.00 27.82 457 ASN F N 1
ATOM 33864 C CA . ASN F 1 370 ? 71.473 58.198 36.388 1.00 26.18 457 ASN F CA 1
ATOM 33865 C C . ASN F 1 370 ? 72.498 59.275 36.658 1.00 27.56 457 ASN F C 1
ATOM 33866 O O . ASN F 1 370 ? 73.540 58.996 37.232 1.00 27.70 457 ASN F O 1
ATOM 33877 N N . TRP F 1 371 ? 72.189 60.510 36.271 1.00 26.35 458 TRP F N 1
ATOM 33878 C CA . TRP F 1 371 ? 73.159 61.604 36.324 1.00 23.02 458 TRP F CA 1
ATOM 33879 C C . TRP F 1 371 ? 73.135 62.399 37.647 1.00 28.81 458 TRP F C 1
ATOM 33880 O O . TRP F 1 371 ? 73.750 63.465 37.743 1.00 31.46 458 TRP F O 1
ATOM 33901 N N . ASP F 1 372 ? 72.428 61.878 38.648 1.00 26.83 459 ASP F N 1
ATOM 33902 C CA . ASP F 1 372 ? 72.344 62.500 39.973 1.00 23.11 459 ASP F CA 1
ATOM 33903 C C . ASP F 1 372 ? 73.752 62.762 40.505 1.00 36.51 459 ASP F C 1
ATOM 33904 O O . ASP F 1 372 ? 74.020 63.809 41.095 1.00 43.70 459 ASP F O 1
ATOM 33913 N N . SER F 1 373 ? 74.639 61.791 40.305 1.00 38.34 460 SER F N 1
ATOM 33914 C CA . SER F 1 373 ? 76.045 61.932 40.702 1.00 61.50 460 SER F CA 1
ATOM 33915 C C . SER F 1 373 ? 76.986 61.621 39.531 1.00 76.86 460 SER F C 1
ATOM 33916 O O . SER F 1 373 ? 76.558 61.167 38.465 1.00 81.25 460 SER F O 1
#

Sequence (2202 aa):
FYWRAKSQMCEVKGWVPTHRGFPWGPELPGDLILSRRAYVSCDLTSCFKFFIAYGLSANQHLLNTSMEWEESLYKTPIGSASTLSTSEMILPGRSSSACFDGLKWTVLVANGRDRNSFIMIKYGEEVTDTFSASRGGPLRLPNSECICIEGSCFVIVSDGPNVNQSVHRIYELQNGTVQRWKQLNTTGINFEYSTCYTINNLIKCTGTNLWNDAKRPLLRFTKELNYQIVEPCNGAPTDFPRGGLTTPSCKMAQEKGEGGIQGFILDEKPAWTSKTKAESSQNGFVLEQIPNGIESEGTVSLSYELFSNKRTGRSGFFQPKGDLISGCQRICFWLEIEDQTVGLGMIQELSTFCGINSPVQNINWDSFYWRAKSQMCEVKGWVPTHRGFPWGPELPGDLILSRRAYVSCDLTSCFKFFIAYGLSANQHLLNTSMEWEESLYKTPIGSASTLSTSEMILPGRSSSACFDGLKWTVLVANGRDRNSFIMIKYGEEVTDTFSASRGGPLRLPNSECICIEGSCFVIVSDGPNVNQSVHRIYELQNGTVQRWKQLNTTGINFEYSTCYTINNLIKCTGTNLWNDAKRPLLRFTKELNYQIVEPCNGAPTDFPRGGLTTPSCKMAQEKGEGGIQGFILDEKPAWTSKTKAESSQNGFVLEQIPNGIESEGTVSLSYELFSNKRTGRSGFFQPKGDLISGCQRICFWLEIEDQTVGLGMIQELSTFCGINSPVQNINWDSFYWRAKSQMCEVKGWVPTHRGFPWGPELPGDLILSRRAYVSCDLTSCFKFFIAYGLSANQHLLNTSMEWEESLYKTPIGSASTLSTSEMILPGRSSSACFDGLKWTVLVANGRDRNSFIMIKYGEEVTDTFSASRGGPLRLPNSECICIEGSCFVIVSDGPNVNQSVHRIYELQNGTVQRWKQLNTTGINFEYSTCYTINNLIKCTGTNLWNDAKRPLLRFTKELNYQIVEPCNGAPTDFPRGGLTTPSCKMAQEKGEGGIQGFILDEKPAWTSKTKAESSQNGFVLEQIPNGIESEGTVSLSYELFSNKRTGRSGFFQPKGDLISGCQRICFWLEIEDQTVGLGMIQELSTFCGINSPVQNINWDSFYWRAKSQMCEVKGWVPTHRGFPWGPELPGDLILSRRAYVSCDLTSCFKFFIAYGLSANQHLLNTSMEWEESLYKTPIGSASTLSTSEMILPGRSSSACFDGLKWTVLVANGRDRNSFIMIKYGEEVTDTFSASRGGPLRLPNSECICIEGSCFVIVSDGPNVNQSVHRIYELQNGTVQRWKQLNTTGINFEYSTCYTINNLIKCTGTNLWNDAKRPLLRFTKELNYQIVEPCNGAPTDFPRGGLTTPSCKMAQEKGEGGIQGFILDEKPAWTSKTKAESSQNGFVLEQIPNGIESEGTVSLSYELFSNKRTGRSGFFQPKGDLISGCQRICFWLEIEDQTVGLGMIQELSTFCGINSPVQNINWDSFYWRAKSQMCEVKGWVPTHRGFPWGPELPGDLILSRRAYVSCDLTSCFKFFIAYGLSANQHLLNTSMEWEESLYKTPIGSASTLSTSEMILPGRSSSACFDGLKWTVLVANGRDRNSFIMIKYGEEVTDTFSASRGGPLRLPNSECICIEGSCFVIVSDGPNVNQSVHRIYELQNGTVQRWKQLNTTGINFEYSTCYTINNLIKCTGTNLWNDAKRPLLRFTKELNYQIVEPCNGAPTDFPRGGLTTPSCKMAQEKGEGGIQGFILDEKPAWTSKTKAESSQNGFVLEQIPNGIESEGTVSLSYELFSNKRTGRSGFFQPKGDLISGCQRICFWLEIEDQTVGLGMIQELSTFCGINSPVQNINWDSFYWRAKSQMCEVKGWVPTHRGFPWGPELPGDLILSRRAYVSCDLTSCFKFFIAYGLSANQHLLNTSMEWEESLYKTPIGSASTLSTSEMILPGRSSSACFDGLKWTVLVANGRDRNSFIMIKYGEEVTDTFSASRGGPLRLPNSECICIEGSCFVIVSDGPNVNQSVHRIYELQNGTVQRWKQLNTTGINFEYSTCYTINNLIKCTGTNLWNDAKRPLLRFTKELNYQIVEPCNGAPTDFPRGGLTTPSCKMAQEKGEGGIQGFILDEKPAWTSKTKAESSQNGFVLEQIPNGIESEGTVSLSYELFSNKRTGRSGFFQPKGDLISGCQRICFWLEIEDQTVGLGMIQELSTFCGINSPVQNINWDS

Nearest PDB structures (foldseek):
  4gez-assembly1_C  TM=9.752E-01  e=1.357E-58  Influenza A virus (A/little yellow-shouldered bat/Guatemala/164/2009(H17N10))
  4gdj-assembly1_A  TM=9.841E-01  e=4.802E-52  Influenza A virus (A/little yellow-shouldered bat/Guatemala/060/2010(H17N10))
  4gdj-assembly2_B  TM=9.844E-01  e=5.475E-51  Influenza A virus (A/little yellow-shouldered bat/Guatemala/060/2010(H17N10))
  4gdj-assembly4_D  TM=9.902E-01  e=2.521E-50  Influenza A virus (A/little yellow-shouldered bat/Guatemala/060/2010(H17N10))
  4gdj-assembly3_C  TM=9.870E-01  e=9.590E-50  Influenza A virus (A/little yellow-shouldered bat/Guatemala/060/2010(H17N10))

InterPro domains:
  IPR001860 Glycoside hydrolase, family 34 [PF00064] (72-441)
  IPR036278 Sialidase superfamily [SSF50939] (77-441)

Radius of gyration: 45.98 Å; Cα contacts (8 Å, |Δi|>4): 6966; chains: 6; bounding box: 124×95×129 Å

CATH classification: 2.120.10.10

Secondary structure (DSSP, 8-state):
------SSBPP-SEEEEEEPPP---S---TTBEEEEEEEEEE-SS-EEEEEEEEEEEETTEE-SSSTTTS-EEEEEETTS--BTTT-EEEEE-SEEEEEE-SS-EEEEEEESSGGG-EEEEEETTEEEEEEE-SSSS--B--SS--EEETTEEEEEEEE-S-GGG-EEEEEEEETTEEEEEEE---TT---EEEEEEEETTEEEEEEE-TTT-SSPPEEEEETT--EEEE---SS---SSS--------SS---TT-SS------B-SSSEEEEE-S-SSSSEEEEEEEETT-TTS------EEEEEEEEEEEEEEEE-----SS-SSB--EEEEEEEEE-SSS-EEEEEEEEEEESS------TT-/------SSBPP-SEEEEEEPPP---S---TTBEEEEEEEEEE-SS-EEEEEEEEEEEETTEE--SSTTTS-EEEEEETTS--BTTT-EEEEE-SEEEEEE-SSSEEEEEEES-GGG-EEEEEETTEEEEEEE-SSSS--B--SS--EEETTEEEEEEEE-S-GGG-EEEEEEEETTEEEEEEE---TT---EEEEEEEETTEEEEEEE-TTT-SSPPEEEEETT--EEEE---SS---SSS--------SS---TT-S-------B-SSSEEEEE-SSSSSSEEEEEEEETT-TTS------EEEEEEEEEEEEEEEE--S---S-SSB--EEEEEEEEE-SSS-EEEEEEEEEEESS------TT-/------SSBPP-SEEEEEEPPP---S---TTBEEEEEEEEEE-SS-EEEEEEEEEEEETTEE-SSSTTTS-EEEEEETTS--BTTT-EEEEE-SEEEEEE-SSSEEEEEEESSGGG-EEEEEETTEEEEEEE-SSS---B--SS--EEETTEEEEEEEE-S-GGG-EEEEEEEETTEEEEEEE---TT---EEEEEEEETTEEEEEEE-TTT-SS--EEEEETT--EEEE---SS---SSS--------SS---TT-SS------B-SSSEEEEE-SSSSSSEEEEEEEETT-TTS----S-EEEEEEEEEEEEEEEE-----SS-SSB--EEEEEEEEE-SSS-EEEEEEEEEEESS---------/------SSBPP-SEEEEEEPPP---S---TTBEEEEEEEEEE-SS-EEEEEEEEEEEETTEE--SSTTTS-EEEEEETTS--BTTT-EEEEE-SEEEEEE-SSSEEEEEEESSGGG-EEEEEETTEEEEEEE-SSSS--B--SS--EEETTEEEEEEEE-SSGGG-EEEEEEEETTEEEEEEE---TT---EEEEEEEETTEEEEEEE-SSS-SSPPEEEEETT--EEEE---SS---SSS--------SS---TT-SS-----EE-SSSEEEEE-SBTTBSEEEEEEEETT-TTS------EEEEEEEEEEEEEEEE--S---S-SSB--EEEEEEEEE-SSS-EEEEEEEEEEESS------TT-/------SSBPP-SEEEEEE------S---TTBEEEEEEEEEE-SS-EEEEEEEEEEEETTEE-SSSTTTS-EEEEEETTS--BTTT-EEEEE-SEEEEEE-SSSEEEEEEESSGGG-EEEEEETTEEEEEEE-SSSS--B--SS--EEETTEEEEEEEE-SSGGG-EEEEEEEETTEEEEEEE---TT---EEEEEEEETTEEEEEEE-TTT-SSPPEEEEETT--EEEE---SS---SSS--------SS---TT-SS------B-SSSEEEEE-SSSSSSEEEEEEEETT-TTS------EEEEEEEEEEEEEEEE-----SS-SSBP-EEEEEEEEE-SSS-EEEEEEEEEEESS---------/------SSBPP-SEEEEEEPPP---S---TTBEEEEEEEEEE-SS-EEEEEEEEEEEETTEE--SSTTTS-EEEEEETTS--BTTT-EEEEE-SEEEEEE-SSSEEEEEEESSGGG-EEEEEETTEEEEEEE-SSSS--B--SS--EEETTEEEEEEEE-S-GGG-EEEEEEEETTEEEEEEE---TT---EEEEEEEETTEEEEEEE-TTT-SSPPEEEEETT--EEEE---SS---SSS--------SS---TT-S-------B-SSSEEEEE-SBTTBSEEEEEEEETT-TTS------EEEEEEEEEEEEEEEE-----SS-SSB--EEEEEEEEE-SSS-EEEEEEEEEEESS------TT-

GO terms:
  GO:0042802 identical protein binding (F, IPI)